Protein 6VXN (pdb70)

Structure (mmCIF, N/CA/C/O backbone):
data_6VXN
#
_entry.id   6VXN
#
_cell.length_a   1.00
_cell.length_b   1.00
_cell.length_c   1.00
_cell.angle_alpha   90.00
_cell.angle_beta   90.00
_cell.angle_gamma   90.00
#
_symmetry.space_group_name_H-M   'P 1'
#
loop_
_entity.id
_entity.type
_entity.pdbx_description
1 polymer 'Mechanosensitive ion channel protein 1, mitochondrial'
2 non-polymer DODECANE
#
loop_
_atom_site.group_PDB
_atom_site.id
_atom_site.type_symbol
_atom_site.label_atom_id
_atom_site.label_alt_id
_atom_site.label_comp_id
_atom_site.label_asym_id
_atom_site.label_entity_id
_atom_site.label_seq_id
_atom_site.pdbx_PDB_ins_code
_atom_site.Cartn_x
_atom_site.Cartn_y
_atom_site.Cartn_z
_atom_site.occupancy
_atom_site.B_iso_or_equiv
_atom_site.auth_seq_id
_atom_site.auth_comp_id
_atom_site.auth_asym_id
_atom_site.auth_atom_id
_atom_site.pdbx_PDB_model_num
ATOM 1 N N . SER A 1 126 ? 137.017 188.792 142.476 1.00 198.03 204 SER A N 1
ATOM 2 C CA . SER A 1 126 ? 135.905 188.027 141.932 1.00 198.03 204 SER A CA 1
ATOM 3 C C . SER A 1 126 ? 135.970 187.985 140.408 1.00 198.03 204 SER A C 1
ATOM 4 O O . SER A 1 126 ? 136.378 186.983 139.831 1.00 198.03 204 SER A O 1
ATOM 7 N N . PHE A 1 127 ? 135.567 189.079 139.758 1.00 199.16 205 PHE A N 1
ATOM 8 C CA . PHE A 1 127 ? 135.657 189.159 138.304 1.00 199.16 205 PHE A CA 1
ATOM 9 C C . PHE A 1 127 ? 137.100 189.330 137.845 1.00 199.16 205 PHE A C 1
ATOM 10 O O . PHE A 1 127 ? 137.451 188.896 136.734 1.00 199.16 205 PHE A O 1
ATOM 18 N N . TRP A 1 128 ? 137.931 189.946 138.700 1.00 200.61 206 TRP A N 1
ATOM 19 C CA . TRP A 1 128 ? 139.331 190.228 138.382 1.00 200.61 206 TRP A CA 1
ATOM 20 C C . TRP A 1 128 ? 140.095 188.950 138.068 1.00 200.61 206 TRP A C 1
ATOM 21 O O . TRP A 1 128 ? 140.599 188.776 136.956 1.00 200.61 206 TRP A O 1
ATOM 32 N N . GLY A 1 129 ? 140.165 188.032 139.035 1.00 200.81 207 GLY A N 1
ATOM 33 C CA . GLY A 1 129 ? 140.919 186.806 138.831 1.00 200.81 207 GLY A CA 1
ATOM 34 C C . GLY A 1 129 ? 140.262 185.866 137.839 1.00 200.81 207 GLY A C 1
ATOM 35 O O . GLY A 1 129 ? 140.952 185.143 137.112 1.00 200.81 207 GLY A O 1
ATOM 36 N N . ALA A 1 130 ? 138.926 185.895 137.770 1.00 198.99 208 ALA A N 1
ATOM 37 C CA . ALA A 1 130 ? 138.188 185.067 136.825 1.00 198.99 208 ALA A CA 1
ATOM 38 C C . ALA A 1 130 ? 138.454 185.455 135.383 1.00 198.99 208 ALA A C 1
ATOM 39 O O . ALA A 1 130 ? 138.362 184.598 134.498 1.00 198.99 208 ALA A O 1
ATOM 41 N N . LEU A 1 131 ? 138.781 186.718 135.120 1.00 201.05 209 LEU A N 1
ATOM 42 C CA . LEU A 1 131 ? 139.253 187.027 133.776 1.00 201.05 209 LEU A CA 1
ATOM 43 C C . LEU A 1 131 ? 140.777 186.952 133.689 1.00 201.05 209 LEU A C 1
ATOM 44 O O . LEU A 1 131 ? 141.331 186.758 132.605 1.00 201.05 209 LEU A O 1
ATOM 49 N N . GLU A 1 132 ? 141.464 187.086 134.826 1.00 202.04 210 GLU A N 1
ATOM 50 C CA . GLU A 1 132 ? 142.914 187.233 134.807 1.00 202.04 210 GLU A CA 1
ATOM 51 C C . GLU A 1 132 ? 143.625 185.914 134.570 1.00 202.04 210 GLU A C 1
ATOM 52 O O . GLU A 1 132 ? 144.499 185.832 133.702 1.00 202.04 210 GLU A O 1
ATOM 58 N N . ASP A 1 133 ? 143.279 184.877 135.340 1.00 201.46 211 ASP A N 1
ATOM 59 C CA . ASP A 1 133 ? 144.072 183.648 135.302 1.00 201.46 211 ASP A CA 1
ATOM 60 C C . ASP A 1 133 ? 143.934 182.852 133.999 1.00 201.46 211 ASP A C 1
ATOM 61 O O . ASP A 1 133 ? 144.969 182.393 133.478 1.00 201.46 211 ASP A O 1
ATOM 66 N N . PRO A 1 134 ? 142.735 182.662 133.398 1.00 200.06 212 PRO A N 1
ATOM 67 C CA . PRO A 1 134 ? 142.727 181.949 132.109 1.00 200.06 212 PRO A CA 1
ATOM 68 C C . PRO A 1 134 ? 143.323 182.748 130.968 1.00 200.06 212 PRO A C 1
ATOM 69 O O . PRO A 1 134 ? 143.882 182.149 130.045 1.00 200.06 212 PRO A O 1
ATOM 73 N N . ALA A 1 135 ? 143.251 184.079 131.012 1.00 201.43 213 ALA A N 1
ATOM 74 C CA . ALA A 1 135 ? 143.850 184.883 129.951 1.00 201.43 213 ALA A CA 1
ATOM 75 C C . ALA A 1 135 ? 145.370 184.807 129.989 1.00 201.43 213 ALA A C 1
ATOM 76 O O . ALA A 1 135 ? 146.019 184.631 128.946 1.00 201.43 213 ALA A O 1
ATOM 78 N N . ARG A 1 136 ? 145.957 184.927 131.183 1.00 200.61 214 ARG A N 1
ATOM 79 C CA . ARG A 1 136 ? 147.406 184.821 131.289 1.00 200.61 214 ARG A CA 1
ATOM 80 C C . ARG A 1 136 ? 147.867 183.396 131.014 1.00 200.61 214 ARG A C 1
ATOM 81 O O . ARG A 1 136 ? 148.930 183.189 130.411 1.00 200.61 214 ARG A O 1
ATOM 89 N N . TYR A 1 137 ? 147.034 182.407 131.351 1.00 200.43 215 TYR A N 1
ATOM 90 C CA . TYR A 1 137 ? 147.364 181.029 131.020 1.00 200.43 215 TYR A CA 1
ATOM 91 C C . TYR A 1 137 ? 147.313 180.796 129.518 1.00 200.43 215 TYR A C 1
ATOM 92 O O . TYR A 1 137 ? 148.158 180.083 128.964 1.00 200.43 215 TYR A O 1
ATOM 101 N N . LEU A 1 138 ? 146.369 181.442 128.830 1.00 202.30 216 LEU A N 1
ATOM 102 C CA . LEU A 1 138 ? 146.248 181.224 127.397 1.00 202.30 216 LEU A CA 1
ATOM 103 C C . LEU A 1 138 ? 147.360 181.933 126.639 1.00 202.30 216 LEU A C 1
ATOM 104 O O . LEU A 1 138 ? 147.850 181.408 125.631 1.00 202.30 216 LEU A O 1
ATOM 109 N N . VAL A 1 139 ? 147.805 183.103 127.116 1.00 203.37 217 VAL A N 1
ATOM 110 C CA . VAL A 1 139 ? 148.890 183.766 126.396 1.00 203.37 217 VAL A CA 1
ATOM 111 C C . VAL A 1 139 ? 150.211 183.071 126.688 1.00 203.37 217 VAL A C 1
ATOM 112 O O . VAL A 1 139 ? 151.088 183.001 125.820 1.00 203.37 217 VAL A O 1
ATOM 116 N N . THR A 1 140 ? 150.342 182.479 127.881 1.00 205.13 218 THR A N 1
ATOM 117 C CA . THR A 1 140 ? 151.483 181.615 128.170 1.00 205.13 218 THR A CA 1
ATOM 118 C C . THR A 1 140 ? 151.487 180.392 127.256 1.00 205.13 218 THR A C 1
ATOM 119 O O . THR A 1 140 ? 152.532 180.014 126.707 1.00 205.13 218 THR A O 1
ATOM 123 N N . PHE A 1 141 ? 150.303 179.822 127.008 1.00 206.55 219 PHE A N 1
ATOM 124 C CA . PHE A 1 141 ? 150.200 178.649 126.144 1.00 206.55 219 PHE A CA 1
ATOM 125 C C . PHE A 1 141 ? 150.533 178.968 124.689 1.00 206.55 219 PHE A C 1
ATOM 126 O O . PHE A 1 141 ? 151.254 178.202 124.039 1.00 206.55 219 PHE A O 1
ATOM 134 N N . ILE A 1 142 ? 150.027 180.083 124.153 1.00 206.77 220 ILE A N 1
ATOM 135 C CA . ILE A 1 142 ? 150.309 180.367 122.746 1.00 206.77 220 ILE A CA 1
ATOM 136 C C . ILE A 1 142 ? 151.740 180.866 122.576 1.00 206.77 220 ILE A C 1
ATOM 137 O O . ILE A 1 142 ? 152.356 180.674 121.520 1.00 206.77 220 ILE A O 1
ATOM 142 N N . ALA A 1 143 ? 152.304 181.494 123.615 1.00 208.21 221 ALA A N 1
ATOM 143 C CA . ALA A 1 143 ? 153.714 181.864 123.565 1.00 208.21 221 ALA A CA 1
ATOM 144 C C . ALA A 1 143 ? 154.607 180.631 123.611 1.00 208.21 221 ALA A C 1
ATOM 145 O O . ALA A 1 143 ? 155.702 180.629 123.038 1.00 208.21 221 ALA A O 1
ATOM 147 N N . PHE A 1 144 ? 154.156 179.573 124.287 1.00 208.59 222 PHE A N 1
ATOM 148 C CA . PHE A 1 144 ? 154.862 178.299 124.208 1.00 208.59 222 PHE A CA 1
ATOM 149 C C . PHE A 1 144 ? 154.698 177.675 122.828 1.00 208.59 222 PHE A C 1
ATOM 150 O O . PHE A 1 144 ? 155.638 177.088 122.281 1.00 208.59 222 PHE A O 1
ATOM 158 N N . ALA A 1 145 ? 153.501 177.790 122.252 1.00 208.67 223 ALA A N 1
ATOM 159 C CA . ALA A 1 145 ? 153.235 177.150 120.968 1.00 208.67 223 ALA A CA 1
ATOM 160 C C . ALA A 1 145 ? 153.971 177.835 119.823 1.00 208.67 223 ALA A C 1
ATOM 161 O O . ALA A 1 145 ? 154.257 177.192 118.806 1.00 208.67 223 ALA A O 1
ATOM 163 N N . GLN A 1 146 ? 154.282 179.126 119.969 1.00 208.60 224 GLN A N 1
ATOM 164 C CA . GLN A 1 146 ? 155.031 179.835 118.935 1.00 208.60 224 GLN A CA 1
ATOM 165 C C . GLN A 1 146 ? 156.445 179.284 118.803 1.00 208.60 224 GLN A C 1
ATOM 166 O O . GLN A 1 146 ? 156.930 179.049 117.690 1.00 208.60 224 GLN A O 1
ATOM 172 N N . ILE A 1 147 ? 157.122 179.052 119.934 1.00 210.12 225 ILE A N 1
ATOM 173 C CA . ILE A 1 147 ? 158.437 178.423 119.894 1.00 210.12 225 ILE A CA 1
ATOM 174 C C . ILE A 1 147 ? 158.338 176.917 119.695 1.00 210.12 225 ILE A C 1
ATOM 175 O O . ILE A 1 147 ? 159.339 176.280 119.342 1.00 210.12 225 ILE A O 1
ATOM 180 N N . ALA A 1 148 ? 157.169 176.322 119.927 1.00 209.50 226 ALA A N 1
ATOM 181 C CA . ALA A 1 148 ? 156.947 174.955 119.482 1.00 209.50 226 ALA A CA 1
ATOM 182 C C . ALA A 1 148 ? 156.878 174.853 117.967 1.00 209.50 226 ALA A C 1
ATOM 183 O O . ALA A 1 148 ? 157.277 173.826 117.407 1.00 209.50 226 ALA A O 1
ATOM 185 N N . ALA A 1 149 ? 156.392 175.896 117.295 1.00 212.37 227 ALA A N 1
ATOM 186 C CA . ALA A 1 149 ? 156.380 175.948 115.840 1.00 212.37 227 ALA A CA 1
ATOM 187 C C . ALA A 1 149 ? 157.736 176.288 115.245 1.00 212.37 227 ALA A C 1
ATOM 188 O O . ALA A 1 149 ? 157.893 176.224 114.022 1.00 212.37 227 ALA A O 1
ATOM 190 N N . MET A 1 150 ? 158.709 176.662 116.077 1.00 213.64 228 MET A N 1
ATOM 191 C CA . MET A 1 150 ? 160.061 176.920 115.593 1.00 213.64 228 MET A CA 1
ATOM 192 C C . MET A 1 150 ? 160.751 175.622 115.191 1.00 213.64 228 MET A C 1
ATOM 193 O O . MET A 1 150 ? 161.396 175.543 114.139 1.00 213.64 228 MET A O 1
ATOM 198 N N . VAL A 1 151 ? 160.623 174.594 116.021 1.00 209.66 229 VAL A N 1
ATOM 199 C CA . VAL A 1 151 ? 161.249 173.305 115.762 1.00 209.66 229 VAL A CA 1
ATOM 200 C C . VAL A 1 151 ? 160.233 172.325 115.197 1.00 209.66 229 VAL A C 1
ATOM 201 O O . VAL A 1 151 ? 159.830 172.433 114.039 1.00 209.66 229 VAL A O 1
ATOM 205 N N . ALA A 1 158 ? 154.979 169.468 113.247 1.00 201.00 236 ALA A N 1
ATOM 206 C CA . ALA A 1 158 ? 153.553 169.689 113.466 1.00 201.00 236 ALA A CA 1
ATOM 207 C C . ALA A 1 158 ? 153.166 171.122 113.126 1.00 201.00 236 ALA A C 1
ATOM 208 O O . ALA A 1 158 ? 153.266 172.017 113.964 1.00 201.00 236 ALA A O 1
ATOM 210 N N . GLN A 1 159 ? 152.728 171.333 111.886 1.00 200.76 237 GLN A N 1
ATOM 211 C CA . GLN A 1 159 ? 152.326 172.656 111.416 1.00 200.76 237 GLN A CA 1
ATOM 212 C C . GLN A 1 159 ? 150.803 172.736 111.456 1.00 200.76 237 GLN A C 1
ATOM 213 O O . GLN A 1 159 ? 150.117 172.674 110.437 1.00 200.76 237 GLN A O 1
ATOM 219 N N . TYR A 1 160 ? 150.273 172.879 112.668 1.00 202.05 238 TYR A N 1
ATOM 220 C CA . TYR A 1 160 ? 148.836 172.973 112.904 1.00 202.05 238 TYR A CA 1
ATOM 221 C C . TYR A 1 160 ? 148.544 174.195 113.770 1.00 202.05 238 TYR A C 1
ATOM 222 O O . TYR A 1 160 ? 147.799 174.119 114.743 1.00 202.05 238 TYR A O 1
ATOM 231 N N . PHE A 1 161 ? 149.133 175.334 113.399 1.00 201.86 239 PHE A N 1
ATOM 232 C CA . PHE A 1 161 ? 149.188 176.483 114.299 1.00 201.86 239 PHE A CA 1
ATOM 233 C C . PHE A 1 161 ? 147.818 177.111 114.512 1.00 201.86 239 PHE A C 1
ATOM 234 O O . PHE A 1 161 ? 147.315 177.127 115.643 1.00 201.86 239 PHE A O 1
ATOM 242 N N . SER A 1 162 ? 147.193 177.592 113.431 1.00 200.49 240 SER A N 1
ATOM 243 C CA . SER A 1 162 ? 145.914 178.301 113.522 1.00 200.49 240 SER A CA 1
ATOM 244 C C . SER A 1 162 ? 144.763 177.502 114.146 1.00 200.49 240 SER A C 1
ATOM 245 O O . SER A 1 162 ? 144.018 178.093 114.951 1.00 200.49 240 SER A O 1
ATOM 248 N N . PRO A 1 163 ? 144.555 176.195 113.862 1.00 199.76 241 PRO A N 1
ATOM 249 C CA . PRO A 1 163 ? 143.498 175.485 114.607 1.00 199.76 241 PRO A CA 1
ATOM 250 C C . PRO A 1 163 ? 143.779 175.330 116.090 1.00 199.76 241 PRO A C 1
ATOM 251 O O . PRO A 1 163 ? 142.844 175.415 116.896 1.00 199.76 241 PRO A O 1
ATOM 255 N N . THR A 1 164 ? 145.040 175.132 116.479 1.00 200.77 242 THR A N 1
ATOM 256 C CA . THR A 1 164 ? 145.341 175.012 117.901 1.00 200.77 242 THR A CA 1
ATOM 257 C C . THR A 1 164 ? 145.196 176.342 118.626 1.00 200.77 242 THR A C 1
ATOM 258 O O . THR A 1 164 ? 144.734 176.367 119.769 1.00 200.77 242 THR A O 1
ATOM 262 N N . VAL A 1 165 ? 145.554 177.459 117.988 1.00 199.63 243 VAL A N 1
ATOM 263 C CA . VAL A 1 165 ? 145.349 178.730 118.678 1.00 199.63 243 VAL A CA 1
ATOM 264 C C . VAL A 1 165 ? 143.868 179.098 118.720 1.00 199.63 243 VAL A C 1
ATOM 265 O O . VAL A 1 165 ? 143.408 179.697 119.700 1.00 199.63 243 VAL A O 1
ATOM 269 N N . LYS A 1 166 ? 143.077 178.676 117.724 1.00 199.15 244 LYS A N 1
ATOM 270 C CA . LYS A 1 166 ? 141.644 178.949 117.802 1.00 199.15 244 LYS A CA 1
ATOM 271 C C . LYS A 1 166 ? 140.976 178.091 118.873 1.00 199.15 244 LYS A C 1
ATOM 272 O O . LYS A 1 166 ? 140.130 178.586 119.637 1.00 199.15 244 LYS A O 1
ATOM 278 N N . GLY A 1 167 ? 141.383 176.821 118.976 1.00 199.82 245 GLY A N 1
ATOM 279 C CA . GLY A 1 167 ? 140.878 175.968 120.038 1.00 199.82 245 GLY A CA 1
ATOM 280 C C . GLY A 1 167 ? 141.306 176.425 121.420 1.00 199.82 245 GLY A C 1
ATOM 281 O O . GLY A 1 167 ? 140.521 176.375 122.370 1.00 199.82 245 GLY A O 1
ATOM 282 N N . ALA A 1 168 ? 142.543 176.912 121.543 1.00 199.23 246 ALA A N 1
ATOM 283 C CA . ALA A 1 168 ? 143.013 177.418 122.825 1.00 199.23 246 ALA A CA 1
ATOM 284 C C . ALA A 1 168 ? 142.283 178.692 123.216 1.00 199.23 246 ALA A C 1
ATOM 285 O O . ALA A 1 168 ? 141.986 178.902 124.399 1.00 199.23 246 ALA A O 1
ATOM 287 N N . VAL A 1 169 ? 141.957 179.534 122.230 1.00 197.84 247 VAL A N 1
ATOM 288 C CA . VAL A 1 169 ? 141.214 180.759 122.503 1.00 197.84 247 VAL A CA 1
ATOM 289 C C . VAL A 1 169 ? 139.818 180.432 123.014 1.00 197.84 247 VAL A C 1
ATOM 290 O O . VAL A 1 169 ? 139.384 180.966 124.046 1.00 197.84 247 VAL A O 1
ATOM 294 N N . ILE A 1 170 ? 139.118 179.504 122.351 1.00 197.52 248 ILE A N 1
ATOM 295 C CA . ILE A 1 170 ? 137.745 179.227 122.771 1.00 197.52 248 ILE A CA 1
ATOM 296 C C . ILE A 1 170 ? 137.730 178.447 124.083 1.00 197.52 248 ILE A C 1
ATOM 297 O O . ILE A 1 170 ? 136.809 178.587 124.894 1.00 197.52 248 ILE A O 1
ATOM 302 N N . LEU A 1 171 ? 138.765 177.642 124.333 1.00 197.55 249 LEU A N 1
ATOM 303 C CA . LEU A 1 171 ? 138.780 176.867 125.566 1.00 197.55 249 LEU A CA 1
ATOM 304 C C . LEU A 1 171 ? 139.130 177.758 126.757 1.00 197.55 249 LEU A C 1
ATOM 305 O O . LEU A 1 171 ? 138.602 177.565 127.861 1.00 197.55 249 LEU A O 1
ATOM 310 N N . SER A 1 172 ? 139.986 178.762 126.548 1.00 197.69 250 SER A N 1
ATOM 311 C CA . SER A 1 172 ? 140.209 179.761 127.586 1.00 197.69 250 SER A CA 1
ATOM 312 C C . SER A 1 172 ? 138.953 180.585 127.828 1.00 197.69 250 SER A C 1
ATOM 313 O O . SER A 1 172 ? 138.651 180.955 128.970 1.00 197.69 250 SER A O 1
ATOM 316 N N . LEU A 1 173 ? 138.197 180.858 126.761 1.00 196.86 251 LEU A N 1
ATOM 317 C CA . LEU A 1 173 ? 136.934 181.576 126.895 1.00 196.86 251 LEU A CA 1
ATOM 318 C C . LEU A 1 173 ? 135.928 180.769 127.706 1.00 196.86 251 LEU A C 1
ATOM 319 O O . LEU A 1 173 ? 135.210 181.323 128.547 1.00 196.86 251 LEU A O 1
ATOM 324 N N . VAL A 1 174 ? 135.903 179.451 127.511 1.00 194.97 252 VAL A N 1
ATOM 325 C CA . VAL A 1 174 ? 134.937 178.635 128.237 1.00 194.97 252 VAL A CA 1
ATOM 326 C C . VAL A 1 174 ? 135.388 178.429 129.682 1.00 194.97 252 VAL A C 1
ATOM 327 O O . VAL A 1 174 ? 134.555 178.305 130.587 1.00 194.97 252 VAL A O 1
ATOM 331 N N . TRP A 1 175 ? 136.703 178.475 129.937 1.00 194.35 253 TRP A N 1
ATOM 332 C CA . TRP A 1 175 ? 137.190 178.406 131.315 1.00 194.35 253 TRP A CA 1
ATOM 333 C C . TRP A 1 175 ? 136.852 179.685 132.071 1.00 194.35 253 TRP A C 1
ATOM 334 O O . TRP A 1 175 ? 136.441 179.641 133.243 1.00 194.35 253 TRP A O 1
ATOM 345 N N . PHE A 1 176 ? 136.978 180.829 131.393 1.00 196.54 254 PHE A N 1
ATOM 346 C CA . PHE A 1 176 ? 136.570 182.103 131.974 1.00 196.54 254 PHE A CA 1
ATOM 347 C C . PHE A 1 176 ? 135.074 182.134 132.251 1.00 196.54 254 PHE A C 1
ATOM 348 O O . PHE A 1 176 ? 134.647 182.629 133.300 1.00 196.54 254 PHE A O 1
ATOM 356 N N . LEU A 1 177 ? 134.264 181.626 131.318 1.00 194.15 255 LEU A N 1
ATOM 357 C CA . LEU A 1 177 ? 132.820 181.630 131.528 1.00 194.15 255 LEU A CA 1
ATOM 358 C C . LEU A 1 177 ? 132.414 180.690 132.652 1.00 194.15 255 LEU A C 1
ATOM 359 O O . LEU A 1 177 ? 131.477 180.985 133.399 1.00 194.15 255 LEU A O 1
ATOM 364 N N . TYR A 1 178 ? 133.124 179.569 132.805 1.00 192.59 256 TYR A N 1
ATOM 365 C CA . TYR A 1 178 ? 132.844 178.660 133.910 1.00 192.59 256 TYR A CA 1
ATOM 366 C C . TYR A 1 178 ? 133.152 179.307 135.255 1.00 192.59 256 TYR A C 1
ATOM 367 O O . TYR A 1 178 ? 132.357 179.196 136.201 1.00 192.59 256 TYR A O 1
ATOM 376 N N . ARG A 1 179 ? 134.289 180.004 135.351 1.00 194.45 257 ARG A N 1
ATOM 377 C CA . ARG A 1 179 ? 134.641 180.682 136.599 1.00 194.45 257 ARG A CA 1
ATOM 378 C C . ARG A 1 179 ? 133.675 181.824 136.904 1.00 194.45 257 ARG A C 1
ATOM 379 O O . ARG A 1 179 ? 133.274 182.028 138.060 1.00 194.45 257 ARG A O 1
ATOM 387 N N . TRP A 1 180 ? 133.264 182.561 135.868 1.00 194.97 258 TRP A N 1
ATOM 388 C CA . TRP A 1 180 ? 132.287 183.629 136.053 1.00 194.97 258 TRP A CA 1
ATOM 389 C C . TRP A 1 180 ? 130.941 183.075 136.492 1.00 194.97 258 TRP A C 1
ATOM 390 O O . TRP A 1 180 ? 130.254 183.675 137.327 1.00 194.97 258 TRP A O 1
ATOM 401 N N . LYS A 1 181 ? 130.571 181.905 135.977 1.00 194.25 259 LYS A N 1
ATOM 402 C CA . LYS A 1 181 ? 129.272 181.336 136.302 1.00 194.25 259 LYS A CA 1
ATOM 403 C C . LYS A 1 181 ? 129.235 180.822 137.732 1.00 194.25 259 LYS A C 1
ATOM 404 O O . LYS A 1 181 ? 128.247 181.036 138.443 1.00 194.25 259 LYS A O 1
ATOM 410 N N . THR A 1 182 ? 130.307 180.163 138.189 1.00 195.88 260 THR A N 1
ATOM 411 C CA . THR A 1 182 ? 130.298 179.726 139.586 1.00 195.88 260 THR A CA 1
ATOM 412 C C . THR A 1 182 ? 130.397 180.919 140.535 1.00 195.88 260 THR A C 1
ATOM 413 O O . THR A 1 182 ? 129.830 180.887 141.635 1.00 195.88 260 THR A O 1
ATOM 417 N N . ASN A 1 183 ? 131.037 182.011 140.099 1.00 196.06 261 ASN A N 1
ATOM 418 C CA . ASN A 1 183 ? 131.069 183.212 140.931 1.00 196.06 261 ASN A CA 1
ATOM 419 C C . ASN A 1 183 ? 129.692 183.867 141.044 1.00 196.06 261 ASN A C 1
ATOM 420 O O . ASN A 1 183 ? 129.311 184.351 142.118 1.00 196.06 261 ASN A O 1
ATOM 425 N N . VAL A 1 184 ? 128.921 183.892 139.957 1.00 196.02 262 VAL A N 1
ATOM 426 C CA . VAL A 1 184 ? 127.623 184.560 140.041 1.00 196.02 262 VAL A CA 1
ATOM 427 C C . VAL A 1 184 ? 126.576 183.643 140.665 1.00 196.02 262 VAL A C 1
ATOM 428 O O . VAL A 1 184 ? 125.537 184.112 141.142 1.00 196.02 262 VAL A O 1
ATOM 432 N N . ILE A 1 185 ? 126.818 182.332 140.687 1.00 195.29 263 ILE A N 1
ATOM 433 C CA . ILE A 1 185 ? 125.889 181.488 141.437 1.00 195.29 263 ILE A CA 1
ATOM 434 C C . ILE A 1 185 ? 126.235 181.504 142.919 1.00 195.29 263 ILE A C 1
ATOM 435 O O . ILE A 1 185 ? 125.345 181.345 143.761 1.00 195.29 263 ILE A O 1
ATOM 440 N N . THR A 1 186 ? 127.507 181.691 143.275 1.00 196.30 264 THR A N 1
ATOM 441 C CA . THR A 1 186 ? 127.779 181.814 144.701 1.00 196.30 264 THR A CA 1
ATOM 442 C C . THR A 1 186 ? 127.502 183.219 145.218 1.00 196.30 264 THR A C 1
ATOM 443 O O . THR A 1 186 ? 127.411 183.419 146.431 1.00 196.30 264 THR A O 1
ATOM 447 N N . ARG A 1 187 ? 127.225 184.132 144.282 1.00 197.24 265 ARG A N 1
ATOM 448 C CA . ARG A 1 187 ? 126.826 185.522 144.622 1.00 197.24 265 ARG A CA 1
ATOM 449 C C . ARG A 1 187 ? 125.326 185.495 144.947 1.00 197.24 265 ARG A C 1
ATOM 450 O O . ARG A 1 187 ? 124.918 186.167 145.915 1.00 197.24 265 ARG A O 1
ATOM 458 N N . MET A 1 188 ? 124.553 184.708 144.185 1.00 196.41 266 MET A N 1
ATOM 459 C CA . MET A 1 188 ? 123.115 184.578 144.394 1.00 196.41 266 MET A CA 1
ATOM 460 C C . MET A 1 188 ? 122.789 183.667 145.567 1.00 196.41 266 MET A C 1
ATOM 461 O O . MET A 1 188 ? 121.706 183.783 146.149 1.00 196.41 266 MET A O 1
ATOM 466 N N . LEU A 1 189 ? 123.701 182.769 145.928 1.00 193.83 267 LEU A N 1
ATOM 467 C CA . LEU A 1 189 ? 123.565 181.957 147.126 1.00 193.83 267 LEU A CA 1
ATOM 468 C C . LEU A 1 189 ? 123.978 182.711 148.382 1.00 193.83 267 LEU A C 1
ATOM 469 O O . LEU A 1 189 ? 123.829 182.186 149.488 1.00 193.83 267 LEU A O 1
ATOM 474 N N . SER A 1 190 ? 124.485 183.932 148.232 1.00 197.69 268 SER A N 1
ATOM 475 C CA . SER A 1 190 ? 124.763 184.834 149.342 1.00 197.69 268 SER A CA 1
ATOM 476 C C . SER A 1 190 ? 123.659 185.878 149.478 1.00 197.69 268 SER A C 1
ATOM 477 O O . SER A 1 190 ? 123.912 187.034 149.818 1.00 197.69 268 SER A O 1
ATOM 480 N N . ALA A 1 191 ? 122.425 185.481 149.191 1.00 196.73 269 ALA A N 1
ATOM 481 C CA . ALA A 1 191 ? 121.285 186.382 149.270 1.00 196.73 269 ALA A CA 1
ATOM 482 C C . ALA A 1 191 ? 120.012 185.612 149.603 1.00 196.73 269 ALA A C 1
ATOM 483 O O . ALA A 1 191 ? 119.950 184.903 150.606 1.00 196.73 269 ALA A O 1
ATOM 485 N N . ASP A 1 198 ? 112.826 176.596 145.503 1.00 178.16 276 ASP A N 1
ATOM 486 C CA . ASP A 1 198 ? 113.625 177.335 144.534 1.00 178.16 276 ASP A CA 1
ATOM 487 C C . ASP A 1 198 ? 115.088 177.368 144.959 1.00 178.16 276 ASP A C 1
ATOM 488 O O . ASP A 1 198 ? 115.783 178.359 144.745 1.00 178.16 276 ASP A O 1
ATOM 493 N N . ARG A 1 199 ? 115.531 176.262 145.565 1.00 180.74 277 ARG A N 1
ATOM 494 C CA . ARG A 1 199 ? 116.930 176.123 146.049 1.00 180.74 277 ARG A CA 1
ATOM 495 C C . ARG A 1 199 ? 117.596 174.940 145.336 1.00 180.74 277 ARG A C 1
ATOM 496 O O . ARG A 1 199 ? 118.684 175.141 144.761 1.00 180.74 277 ARG A O 1
ATOM 504 N N . GLU A 1 200 ? 116.956 173.764 145.354 1.00 179.04 278 GLU A N 1
ATOM 505 C CA . GLU A 1 200 ? 117.532 172.590 144.712 1.00 179.04 278 GLU A CA 1
ATOM 506 C C . GLU A 1 200 ? 117.505 172.731 143.198 1.00 179.04 278 GLU A C 1
ATOM 507 O O . GLU A 1 200 ? 118.372 172.177 142.504 1.00 179.04 278 GLU A O 1
ATOM 513 N N . LYS A 1 201 ? 116.519 173.472 142.681 1.00 179.40 279 LYS A N 1
ATOM 514 C CA . LYS A 1 201 ? 116.446 173.745 141.252 1.00 179.40 279 LYS A CA 1
ATOM 515 C C . LYS A 1 201 ? 117.639 174.569 140.793 1.00 179.40 279 LYS A C 1
ATOM 516 O O . LYS A 1 201 ? 118.163 174.348 139.699 1.00 179.40 279 LYS A O 1
ATOM 522 N N . VAL A 1 202 ? 118.104 175.490 141.643 1.00 179.01 280 VAL A N 1
ATOM 523 C CA . VAL A 1 202 ? 119.295 176.284 141.354 1.00 179.01 280 VAL A CA 1
ATOM 524 C C . VAL A 1 202 ? 120.518 175.389 141.218 1.00 179.01 280 VAL A C 1
ATOM 525 O O . VAL A 1 202 ? 121.305 175.531 140.273 1.00 179.01 280 VAL A O 1
ATOM 529 N N . LEU A 1 203 ? 120.661 174.419 142.124 1.00 177.48 281 LEU A N 1
ATOM 530 C CA . LEU A 1 203 ? 121.842 173.563 142.118 1.00 177.48 281 LEU A CA 1
ATOM 531 C C . LEU A 1 203 ? 121.838 172.611 140.930 1.00 177.48 281 LEU A C 1
ATOM 532 O O . LEU A 1 203 ? 122.858 172.479 140.238 1.00 177.48 281 LEU A O 1
ATOM 537 N N . THR A 1 204 ? 120.699 171.969 140.646 1.00 176.16 282 THR A N 1
ATOM 538 C CA . THR A 1 204 ? 120.672 171.090 139.479 1.00 176.16 282 THR A CA 1
ATOM 539 C C . THR A 1 204 ? 120.781 171.890 138.187 1.00 176.16 282 THR A C 1
ATOM 540 O O . THR A 1 204 ? 121.416 171.430 137.230 1.00 176.16 282 THR A O 1
ATOM 544 N N . LEU A 1 205 ? 120.294 173.138 138.191 1.00 179.10 283 LEU A N 1
ATOM 545 C CA . LEU A 1 205 ? 120.326 173.958 136.993 1.00 179.10 283 LEU A CA 1
ATOM 546 C C . LEU A 1 205 ? 121.738 174.406 136.666 1.00 179.10 283 LEU A C 1
ATOM 547 O O . LEU A 1 205 ? 122.182 174.274 135.523 1.00 179.10 283 LEU A O 1
ATOM 552 N N . ASP A 1 206 ? 122.480 174.914 137.650 1.00 180.08 284 ASP A N 1
ATOM 553 C CA . ASP A 1 206 ? 123.816 175.386 137.308 1.00 180.08 284 ASP A CA 1
ATOM 554 C C . ASP A 1 206 ? 124.803 174.225 137.188 1.00 180.08 284 ASP A C 1
ATOM 555 O O . ASP A 1 206 ? 125.829 174.353 136.515 1.00 180.08 284 ASP A O 1
ATOM 560 N N . LYS A 1 207 ? 124.466 173.051 137.742 1.00 170.31 285 LYS A N 1
ATOM 561 C CA . LYS A 1 207 ? 125.295 171.883 137.450 1.00 170.31 285 LYS A CA 1
ATOM 562 C C . LYS A 1 207 ? 125.122 171.409 136.008 1.00 170.31 285 LYS A C 1
ATOM 563 O O . LYS A 1 207 ? 126.120 171.149 135.312 1.00 170.31 285 LYS A O 1
ATOM 569 N N . VAL A 1 208 ? 123.874 171.307 135.527 1.00 178.43 286 VAL A N 1
ATOM 570 C CA . VAL A 1 208 ? 123.705 170.876 134.140 1.00 178.43 286 VAL A CA 1
ATOM 571 C C . VAL A 1 208 ? 124.135 171.984 133.188 1.00 178.43 286 VAL A C 1
ATOM 572 O O . VAL A 1 208 ? 124.587 171.706 132.075 1.00 178.43 286 VAL A O 1
ATOM 576 N N . SER A 1 209 ? 124.073 173.244 133.624 1.00 184.57 287 SER A N 1
ATOM 577 C CA . SER A 1 209 ? 124.604 174.344 132.837 1.00 184.57 287 SER A CA 1
ATOM 578 C C . SER A 1 209 ? 126.121 174.333 132.762 1.00 184.57 287 SER A C 1
ATOM 579 O O . SER A 1 209 ? 126.667 174.674 131.713 1.00 184.57 287 SER A O 1
ATOM 582 N N . SER A 1 210 ? 126.803 173.937 133.839 1.00 187.02 288 SER A N 1
ATOM 583 C CA . SER A 1 210 ? 128.251 173.773 133.795 1.00 187.02 288 SER A CA 1
ATOM 584 C C . SER A 1 210 ? 128.647 172.667 132.828 1.00 187.02 288 SER A C 1
ATOM 585 O O . SER A 1 210 ? 129.550 172.848 131.997 1.00 187.02 288 SER A O 1
ATOM 588 N N . VAL A 1 211 ? 127.961 171.523 132.899 1.00 186.91 289 VAL A N 1
ATOM 589 C CA . VAL A 1 211 ? 128.336 170.430 132.002 1.00 186.91 289 VAL A CA 1
ATOM 590 C C . VAL A 1 211 ? 127.925 170.733 130.556 1.00 186.91 289 VAL A C 1
ATOM 591 O O . VAL A 1 211 ? 128.624 170.339 129.614 1.00 186.91 289 VAL A O 1
ATOM 595 N N . GLY A 1 212 ? 126.871 171.528 130.350 1.00 192.51 290 GLY A N 1
ATOM 596 C CA . GLY A 1 212 ? 126.492 171.889 128.996 1.00 192.51 290 GLY A CA 1
ATOM 597 C C . GLY A 1 212 ? 127.396 172.954 128.412 1.00 192.51 290 GLY A C 1
ATOM 598 O O . GLY A 1 212 ? 127.655 172.967 127.208 1.00 192.51 290 GLY A O 1
ATOM 599 N N . LEU A 1 213 ? 127.900 173.849 129.258 1.00 192.60 291 LEU A N 1
ATOM 600 C CA . LEU A 1 213 ? 128.849 174.847 128.794 1.00 192.60 291 LEU A CA 1
ATOM 601 C C . LEU A 1 213 ? 130.180 174.198 128.447 1.00 192.60 291 LEU A C 1
ATOM 602 O O . LEU A 1 213 ? 130.817 174.569 127.454 1.00 192.60 291 LEU A O 1
ATOM 607 N N . PHE A 1 214 ? 130.586 173.187 129.219 1.00 194.05 292 PHE A N 1
ATOM 608 C CA . PHE A 1 214 ? 131.765 172.409 128.851 1.00 194.05 292 PHE A CA 1
ATOM 609 C C . PHE A 1 214 ? 131.556 171.638 127.550 1.00 194.05 292 PHE A C 1
ATOM 610 O O . PHE A 1 214 ? 132.470 171.573 126.710 1.00 194.05 292 PHE A O 1
ATOM 618 N N . ALA A 1 215 ? 130.355 171.085 127.351 1.00 195.61 293 ALA A N 1
ATOM 619 C CA . ALA A 1 215 ? 130.048 170.391 126.106 1.00 195.61 293 ALA A CA 1
ATOM 620 C C . ALA A 1 215 ? 130.059 171.328 124.903 1.00 195.61 293 ALA A C 1
ATOM 621 O O . ALA A 1 215 ? 130.592 170.964 123.849 1.00 195.61 293 ALA A O 1
ATOM 623 N N . ILE A 1 216 ? 129.502 172.535 125.040 1.00 196.26 294 ILE A N 1
ATOM 624 C CA . ILE A 1 216 ? 129.462 173.453 123.905 1.00 196.26 294 ILE A CA 1
ATOM 625 C C . ILE A 1 216 ? 130.844 174.047 123.649 1.00 196.26 294 ILE A C 1
ATOM 626 O O . ILE A 1 216 ? 131.183 174.387 122.510 1.00 196.26 294 ILE A O 1
ATOM 631 N N . GLY A 1 217 ? 131.693 174.100 124.680 1.00 197.45 295 GLY A N 1
ATOM 632 C CA . GLY A 1 217 ? 133.080 174.464 124.448 1.00 197.45 295 GLY A CA 1
ATOM 633 C C . GLY A 1 217 ? 133.827 173.410 123.655 1.00 197.45 295 GLY A C 1
ATOM 634 O O . GLY A 1 217 ? 134.604 173.731 122.750 1.00 197.45 295 GLY A O 1
ATOM 635 N N . LEU A 1 218 ? 133.572 172.137 123.952 1.00 197.13 296 LEU A N 1
ATOM 636 C CA . LEU A 1 218 ? 134.251 171.081 123.207 1.00 197.13 296 LEU A CA 1
ATOM 637 C C . LEU A 1 218 ? 133.715 170.986 121.779 1.00 197.13 296 LEU A C 1
ATOM 638 O O . LEU A 1 218 ? 134.470 170.725 120.835 1.00 197.13 296 LEU A O 1
ATOM 643 N N . MET A 1 219 ? 132.416 171.219 121.592 1.00 198.00 297 MET A N 1
ATOM 644 C CA . MET A 1 219 ? 131.887 171.216 120.231 1.00 198.00 297 MET A CA 1
ATOM 645 C C . MET A 1 219 ? 132.189 172.503 119.472 1.00 198.00 297 MET A C 1
ATOM 646 O O . MET A 1 219 ? 131.978 172.547 118.256 1.00 198.00 297 MET A O 1
ATOM 651 N N . ALA A 1 220 ? 132.663 173.550 120.146 1.00 197.27 298 ALA A N 1
ATOM 652 C CA . ALA A 1 220 ? 133.282 174.657 119.431 1.00 197.27 298 ALA A CA 1
ATOM 653 C C . ALA A 1 220 ? 134.734 174.369 119.080 1.00 197.27 298 ALA A C 1
ATOM 654 O O . ALA A 1 220 ? 135.225 174.867 118.062 1.00 197.27 298 ALA A O 1
ATOM 656 N N . SER A 1 221 ? 135.428 173.574 119.901 1.00 198.64 299 SER A N 1
ATOM 657 C CA . SER A 1 221 ? 136.773 173.124 119.548 1.00 198.64 299 SER A CA 1
ATOM 658 C C . SER A 1 221 ? 136.767 172.125 118.403 1.00 198.64 299 SER A C 1
ATOM 659 O O . SER A 1 221 ? 137.763 172.023 117.678 1.00 198.64 299 SER A O 1
ATOM 662 N N . ALA A 1 222 ? 135.683 171.370 118.241 1.00 198.09 300 ALA A N 1
ATOM 663 C CA . ALA A 1 222 ? 135.601 170.435 117.124 1.00 198.09 300 ALA A CA 1
ATOM 664 C C . ALA A 1 222 ? 135.335 171.141 115.800 1.00 198.09 300 ALA A C 1
ATOM 665 O O . ALA A 1 222 ? 135.565 170.558 114.735 1.00 198.09 300 ALA A O 1
ATOM 667 N N . GLU A 1 223 ? 134.848 172.382 115.844 1.00 198.77 301 GLU A N 1
ATOM 668 C CA . GLU A 1 223 ? 134.580 173.123 114.618 1.00 198.77 301 GLU A CA 1
ATOM 669 C C . GLU A 1 223 ? 135.874 173.556 113.943 1.00 198.77 301 GLU A C 1
ATOM 670 O O . GLU A 1 223 ? 135.990 173.496 112.715 1.00 198.77 301 GLU A O 1
ATOM 676 N N . ALA A 1 224 ? 136.857 173.986 114.725 1.00 196.17 302 ALA A N 1
ATOM 677 C CA . ALA A 1 224 ? 138.140 174.396 114.175 1.00 196.17 302 ALA A CA 1
ATOM 678 C C . ALA A 1 224 ? 139.235 173.411 114.561 1.00 196.17 302 ALA A C 1
ATOM 679 O O . ALA A 1 224 ? 138.955 172.272 114.931 1.00 196.17 302 ALA A O 1
ATOM 681 N N . VAL A 1 235 ? 136.523 161.277 118.728 1.00 135.20 313 VAL A N 1
ATOM 682 C CA . VAL A 1 235 ? 136.140 161.605 120.095 1.00 135.20 313 VAL A CA 1
ATOM 683 C C . VAL A 1 235 ? 137.238 161.169 121.061 1.00 135.20 313 VAL A C 1
ATOM 684 O O . VAL A 1 235 ? 137.241 161.552 122.227 1.00 135.20 313 VAL A O 1
ATOM 688 N N . GLY A 1 236 ? 138.187 160.384 120.565 1.00 132.42 314 GLY A N 1
ATOM 689 C CA . GLY A 1 236 ? 139.266 159.895 121.391 1.00 132.42 314 GLY A CA 1
ATOM 690 C C . GLY A 1 236 ? 139.062 158.515 121.966 1.00 132.42 314 GLY A C 1
ATOM 691 O O . GLY A 1 236 ? 140.030 157.915 122.446 1.00 132.42 314 GLY A O 1
ATOM 692 N N . GLY A 1 237 ? 137.841 157.991 121.939 1.00 130.80 315 GLY A N 1
ATOM 693 C CA . GLY A 1 237 ? 137.580 156.639 122.383 1.00 130.80 315 GLY A CA 1
ATOM 694 C C . GLY A 1 237 ? 137.079 156.496 123.804 1.00 130.80 315 GLY A C 1
ATOM 695 O O . GLY A 1 237 ? 137.115 155.383 124.341 1.00 130.80 315 GLY A O 1
ATOM 696 N N . VAL A 1 238 ? 136.615 157.577 124.434 1.00 125.90 316 VAL A N 1
ATOM 697 C CA . VAL A 1 238 ? 136.086 157.463 125.789 1.00 125.90 316 VAL A CA 1
ATOM 698 C C . VAL A 1 238 ? 134.653 156.954 125.793 1.00 125.90 316 VAL A C 1
ATOM 699 O O . VAL A 1 238 ? 134.153 156.525 126.844 1.00 125.90 316 VAL A O 1
ATOM 703 N N . GLY A 1 239 ? 133.992 156.976 124.635 1.00 124.44 317 GLY A N 1
ATOM 704 C CA . GLY A 1 239 ? 132.564 156.737 124.599 1.00 124.44 317 GLY A CA 1
ATOM 705 C C . GLY A 1 239 ? 132.205 155.300 124.897 1.00 124.44 317 GLY A C 1
ATOM 706 O O . GLY A 1 239 ? 131.254 155.037 125.631 1.00 124.44 317 GLY A O 1
ATOM 707 N N . GLY A 1 240 ? 132.974 154.358 124.355 1.00 123.49 318 GLY A N 1
ATOM 708 C CA . GLY A 1 240 ? 132.722 152.959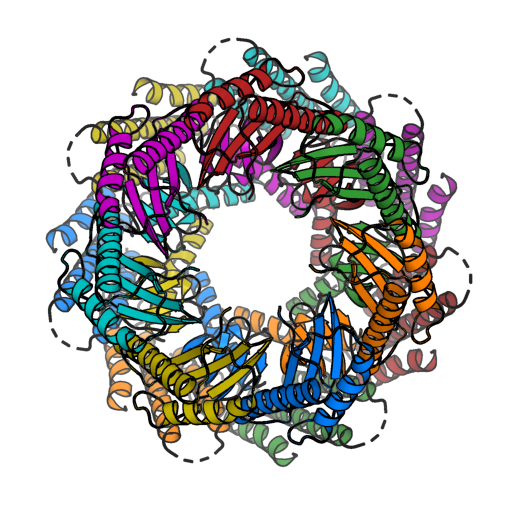 124.643 1.00 123.49 318 GLY A CA 1
ATOM 709 C C . GLY A 1 240 ? 132.945 152.625 126.101 1.00 123.49 318 GLY A C 1
ATOM 710 O O . GLY A 1 240 ? 132.200 151.836 126.685 1.00 123.49 318 GLY A O 1
ATOM 711 N N . VAL A 1 241 ? 133.914 153.290 126.727 1.00 123.77 319 VAL A N 1
ATOM 712 C CA . VAL A 1 241 ? 134.196 153.053 128.138 1.00 123.77 319 VAL A CA 1
ATOM 713 C C . VAL A 1 241 ? 133.060 153.574 129.008 1.00 123.77 319 VAL A C 1
ATOM 714 O O . VAL A 1 241 ? 132.572 152.871 129.902 1.00 123.77 319 VAL A O 1
ATOM 718 N N . VAL A 1 242 ? 132.588 154.791 128.733 1.00 122.40 320 VAL A N 1
ATOM 719 C CA . VAL A 1 242 ? 131.551 155.328 129.606 1.00 122.40 320 VAL A CA 1
ATOM 720 C C . VAL A 1 242 ? 130.193 154.692 129.336 1.00 122.40 320 VAL A C 1
ATOM 721 O O . VAL A 1 242 ? 129.395 154.535 130.263 1.00 122.40 320 VAL A O 1
ATOM 725 N N . THR A 1 243 ? 129.918 154.247 128.112 1.00 120.19 321 THR A N 1
ATOM 726 C CA . THR A 1 243 ? 128.675 153.514 127.935 1.00 120.19 321 THR A CA 1
ATOM 727 C C . THR A 1 243 ? 128.772 152.109 128.494 1.00 120.19 321 THR A C 1
ATOM 728 O O . THR A 1 243 ? 127.763 151.570 128.944 1.00 120.19 321 THR A O 1
ATOM 732 N N . ALA A 1 244 ? 129.968 151.518 128.522 1.00 119.06 322 ALA A N 1
ATOM 733 C CA . ALA A 1 244 ? 130.133 150.238 129.199 1.00 119.06 322 ALA A CA 1
ATOM 734 C C . ALA A 1 244 ? 129.863 150.369 130.688 1.00 119.06 322 ALA A C 1
ATOM 735 O O . ALA A 1 244 ? 129.119 149.567 131.265 1.00 119.06 322 ALA A O 1
ATOM 737 N N . PHE A 1 245 ? 130.402 151.419 131.305 1.00 118.94 323 PHE A N 1
ATOM 738 C CA . PHE A 1 245 ? 130.225 151.620 132.738 1.00 118.94 323 PHE A CA 1
ATOM 739 C C . PHE A 1 245 ? 128.778 151.947 133.082 1.00 118.94 323 PHE A C 1
ATOM 740 O O . PHE A 1 245 ? 128.211 151.374 134.023 1.00 118.94 323 PHE A O 1
ATOM 748 N N . ALA A 1 246 ? 128.163 152.852 132.323 1.00 115.62 324 ALA A N 1
ATOM 749 C CA . ALA A 1 246 ? 126.790 153.245 132.596 1.00 115.62 324 ALA A CA 1
ATOM 750 C C . ALA A 1 246 ? 125.820 152.115 132.310 1.00 115.62 324 ALA A C 1
ATOM 751 O O . ALA A 1 246 ? 124.834 151.947 133.034 1.00 115.62 324 ALA A O 1
ATOM 753 N N . ALA A 1 247 ? 126.082 151.332 131.262 1.00 115.04 325 ALA A N 1
ATOM 754 C CA . ALA A 1 247 ? 125.243 150.187 130.955 1.00 115.04 325 ALA A CA 1
ATOM 755 C C . ALA A 1 247 ? 125.339 149.140 132.043 1.00 115.04 325 ALA A C 1
ATOM 756 O O . ALA A 1 247 ? 124.318 148.594 132.470 1.00 115.04 325 ALA A O 1
ATOM 758 N N . ARG A 1 248 ? 126.557 148.895 132.537 1.00 118.16 326 ARG A N 1
ATOM 759 C CA . ARG A 1 248 ? 126.768 147.967 133.640 1.00 118.16 326 ARG A CA 1
ATOM 760 C C . ARG A 1 248 ? 125.985 148.386 134.877 1.00 118.16 326 ARG A C 1
ATOM 761 O O . ARG A 1 248 ? 125.161 147.621 135.372 1.00 118.16 326 ARG A O 1
ATOM 769 N N . ASP A 1 249 ? 126.148 149.640 135.310 1.00 115.82 327 ASP A N 1
ATOM 770 C CA . ASP A 1 249 ? 125.479 150.114 136.521 1.00 115.82 327 ASP A CA 1
ATOM 771 C C . ASP A 1 249 ? 123.964 150.121 136.378 1.00 115.82 327 ASP A C 1
ATOM 772 O O . ASP A 1 249 ? 123.258 149.447 137.141 1.00 115.82 327 ASP A O 1
ATOM 777 N N . ILE A 1 250 ? 123.450 150.836 135.375 1.00 110.62 328 ILE A N 1
ATOM 778 C CA . ILE A 1 250 ? 122.009 151.022 135.248 1.00 110.62 328 ILE A CA 1
ATOM 779 C C . ILE A 1 250 ? 121.317 149.712 134.905 1.00 110.62 328 ILE A C 1
ATOM 780 O O . ILE A 1 250 ? 120.337 149.322 135.554 1.00 110.62 328 ILE A O 1
ATOM 785 N N . LEU A 1 251 ? 121.816 148.999 133.900 1.00 111.86 329 LEU A N 1
ATOM 786 C CA . LEU A 1 251 ? 121.126 147.790 133.519 1.00 111.86 329 LEU A CA 1
ATOM 787 C C . LEU A 1 251 ? 121.352 146.649 134.492 1.00 111.86 329 LEU A C 1
ATOM 788 O O . LEU A 1 251 ? 120.467 145.808 134.606 1.00 111.86 329 LEU A O 1
ATOM 793 N N . GLY A 1 252 ? 122.453 146.624 135.249 1.00 110.01 330 GLY A N 1
ATOM 794 C CA . GLY A 1 252 ? 122.561 145.646 136.313 1.00 110.01 330 GLY A CA 1
ATOM 795 C C . GLY A 1 252 ? 121.549 145.895 137.409 1.00 110.01 330 GLY A C 1
ATOM 796 O O . GLY A 1 252 ? 120.933 144.953 137.922 1.00 110.01 330 GLY A O 1
ATOM 797 N N . ASN A 1 253 ? 121.310 147.168 137.730 1.00 105.55 331 ASN A N 1
ATOM 798 C CA . ASN A 1 253 ? 120.304 147.476 138.732 1.00 105.55 331 ASN A CA 1
ATOM 799 C C . ASN A 1 253 ? 118.907 147.111 138.256 1.00 105.55 331 ASN A C 1
ATOM 800 O O . ASN A 1 253 ? 118.142 146.504 139.010 1.00 105.55 331 ASN A O 1
ATOM 805 N N . VAL A 1 254 ? 118.566 147.402 137.002 1.00 107.65 332 VAL A N 1
ATOM 806 C CA . VAL A 1 254 ? 117.203 147.092 136.565 1.00 107.65 332 VAL A CA 1
ATOM 807 C C . VAL A 1 254 ? 117.033 145.592 136.322 1.00 107.65 332 VAL A C 1
ATOM 808 O O . VAL A 1 254 ? 115.950 145.032 136.551 1.00 107.65 332 VAL A O 1
ATOM 812 N N . LEU A 1 255 ? 118.106 144.905 135.924 1.00 111.15 333 LEU A N 1
ATOM 813 C CA . LEU A 1 255 ? 118.040 143.458 135.758 1.00 111.15 333 LEU A CA 1
ATOM 814 C C . LEU A 1 255 ? 117.805 142.756 137.084 1.00 111.15 333 LEU A C 1
ATOM 815 O O . LEU A 1 255 ? 116.960 141.857 137.176 1.00 111.15 333 LEU A O 1
ATOM 820 N N . SER A 1 256 ? 118.526 143.163 138.128 1.00 105.98 334 SER A N 1
ATOM 821 C CA . SER A 1 256 ? 118.282 142.555 139.424 1.00 105.98 334 SER A CA 1
ATOM 822 C C . SER A 1 256 ? 116.931 142.970 139.973 1.00 105.98 334 SER A C 1
ATOM 823 O O . SER A 1 256 ? 116.271 142.181 140.654 1.00 105.98 334 SER A O 1
ATOM 826 N N . GLY A 1 257 ? 116.477 144.173 139.634 1.00 107.14 335 GLY A N 1
ATOM 827 C CA . GLY A 1 257 ? 115.176 144.614 140.090 1.00 107.14 335 GLY A CA 1
ATOM 828 C C . GLY A 1 257 ? 114.031 143.853 139.463 1.00 107.14 335 GLY A C 1
ATOM 829 O O . GLY A 1 257 ? 112.947 143.772 140.041 1.00 107.14 335 GLY A O 1
ATOM 830 N N . LEU A 1 258 ? 114.243 143.292 138.275 1.00 111.79 336 LEU A N 1
ATOM 831 C CA . LEU A 1 258 ? 113.233 142.407 137.712 1.00 111.79 336 LEU A CA 1
ATOM 832 C C . LEU A 1 258 ? 113.381 140.958 138.143 1.00 111.79 336 LEU A C 1
ATOM 833 O O . LEU A 1 258 ? 112.361 140.289 138.357 1.00 111.79 336 LEU A O 1
ATOM 838 N N . SER A 1 259 ? 114.611 140.458 138.282 1.00 108.71 337 SER A N 1
ATOM 839 C CA . SER A 1 259 ? 114.776 139.077 138.715 1.00 108.71 337 SER A CA 1
ATOM 840 C C . SER A 1 259 ? 114.315 138.884 140.151 1.00 108.71 337 SER A C 1
ATOM 841 O O . SER A 1 259 ? 113.828 137.808 140.503 1.00 108.71 337 SER A O 1
ATOM 844 N N . MET A 1 260 ? 114.423 139.913 140.985 1.00 109.84 338 MET A N 1
ATOM 845 C CA . MET A 1 260 ? 113.796 139.845 142.291 1.00 109.84 338 MET A CA 1
ATOM 846 C C . MET A 1 260 ? 112.290 139.969 142.220 1.00 109.84 338 MET A C 1
ATOM 847 O O . MET A 1 260 ? 111.611 139.570 143.165 1.00 109.84 338 MET A O 1
ATOM 852 N N . GLN A 1 261 ? 111.750 140.528 141.151 1.00 117.61 339 GLN A N 1
ATOM 853 C CA . GLN A 1 261 ? 110.308 140.586 141.020 1.00 117.61 339 GLN A CA 1
ATOM 854 C C . GLN A 1 261 ? 109.718 139.277 140.552 1.00 117.61 339 GLN A C 1
ATOM 855 O O . GLN A 1 261 ? 108.557 138.993 140.855 1.00 117.61 339 GLN A O 1
ATOM 861 N N . PHE A 1 262 ? 110.478 138.480 139.816 1.00 116.33 340 PHE A N 1
ATOM 862 C CA . PHE A 1 262 ? 109.946 137.181 139.437 1.00 116.33 340 PHE A CA 1
ATOM 863 C C . PHE A 1 262 ? 110.071 136.200 140.589 1.00 116.33 340 PHE A C 1
ATOM 864 O O . PHE A 1 262 ? 109.063 135.745 141.132 1.00 116.33 340 PHE A O 1
ATOM 872 N N . SER A 1 263 ? 111.297 135.893 140.993 1.00 112.20 341 SER A N 1
ATOM 873 C CA . SER A 1 263 ? 111.544 134.875 142.007 1.00 112.20 341 SER A CA 1
ATOM 874 C C . SER A 1 263 ? 111.731 135.571 143.347 1.00 112.20 341 SER A C 1
ATOM 875 O O . SER A 1 263 ? 112.844 135.817 143.785 1.00 112.20 341 SER A O 1
ATOM 878 N N . ARG A 1 264 ? 110.615 135.851 144.014 1.00 110.74 342 ARG A N 1
ATOM 879 C CA . ARG A 1 264 ? 110.562 136.794 145.130 1.00 110.74 342 ARG A CA 1
ATOM 880 C C . ARG A 1 264 ? 111.316 136.302 146.356 1.00 110.74 342 ARG A C 1
ATOM 881 O O . ARG A 1 264 ? 110.881 135.331 146.984 1.00 110.74 342 ARG A O 1
ATOM 889 N N . PRO A 1 265 ? 112.399 136.941 146.751 1.00 96.12 343 PRO A N 1
ATOM 890 C CA . PRO A 1 265 ? 113.077 136.509 147.969 1.00 96.12 343 PRO A CA 1
ATOM 891 C C . PRO A 1 265 ? 112.504 137.157 149.213 1.00 96.12 343 PRO A C 1
ATOM 892 O O . PRO A 1 265 ? 112.668 136.626 150.311 1.00 96.12 343 PRO A O 1
ATOM 896 N N . PHE A 1 266 ? 111.624 138.324 149.188 1.00 21.85 344 PHE A N 1
ATOM 897 C CA . PHE A 1 266 ? 111.023 139.022 150.313 1.00 21.85 344 PHE A CA 1
ATOM 898 C C . PHE A 1 266 ? 109.877 139.875 149.797 1.00 21.85 344 PHE A C 1
ATOM 899 O O . PHE A 1 266 ? 109.688 140.035 148.591 1.00 21.85 344 PHE A O 1
ATOM 907 N N . SER A 1 267 ? 109.114 140.428 150.731 1.00 22.79 345 SER A N 1
ATOM 908 C CA . SER A 1 267 ? 107.990 141.288 150.407 1.00 22.79 345 SER A CA 1
ATOM 909 C C . SER A 1 267 ? 108.074 142.533 151.274 1.00 22.79 345 SER A C 1
ATOM 910 O O . SER A 1 267 ? 108.978 142.677 152.099 1.00 22.79 345 SER A O 1
ATOM 913 N N . MET A 1 268 ? 107.128 143.445 151.068 1.00 22.45 346 MET A N 1
ATOM 914 C CA . MET A 1 268 ? 107.102 144.701 151.808 1.00 22.45 346 MET A CA 1
ATOM 915 C C . MET A 1 268 ? 106.762 144.447 153.270 1.00 22.45 346 MET A C 1
ATOM 916 O O . MET A 1 268 ? 105.721 143.862 153.581 1.00 22.45 346 MET A O 1
ATOM 921 N N . GLY A 1 269 ? 107.638 144.890 154.164 1.00 21.53 347 GLY A N 1
ATOM 922 C CA . GLY A 1 269 ? 107.467 144.699 155.584 1.00 21.53 347 GLY A CA 1
ATOM 923 C C . GLY A 1 269 ? 108.328 143.611 156.182 1.00 21.53 347 GLY A C 1
ATOM 924 O O . GLY A 1 269 ? 108.430 143.532 157.411 1.00 21.53 347 GLY A O 1
ATOM 925 N N . ASP A 1 270 ? 108.940 142.770 155.355 1.00 21.38 348 ASP A N 1
ATOM 926 C CA . ASP A 1 270 ? 109.756 141.678 155.859 1.00 21.38 348 ASP A CA 1
ATOM 927 C C . ASP A 1 270 ? 111.074 142.200 156.405 1.00 21.38 348 ASP A C 1
ATOM 928 O O . ASP A 1 270 ? 111.644 143.157 155.882 1.00 21.38 348 ASP A O 1
ATOM 933 N N . THR A 1 271 ? 111.555 141.569 157.469 1.00 21.27 349 THR A N 1
ATOM 934 C CA . THR A 1 271 ? 112.870 141.860 158.016 1.00 21.27 349 THR A CA 1
ATOM 935 C C . THR A 1 271 ? 113.881 140.933 157.362 1.00 21.27 349 THR A C 1
ATOM 936 O O . THR A 1 271 ? 113.784 139.712 157.497 1.00 21.27 349 THR A O 1
ATOM 940 N N . ILE A 1 272 ? 114.841 141.504 156.644 1.00 21.27 350 ILE A N 1
ATOM 941 C CA . ILE A 1 272 ? 115.808 140.713 155.903 1.00 21.27 350 ILE A CA 1
ATOM 942 C C . ILE A 1 272 ? 117.210 141.051 156.379 1.00 21.27 350 ILE A C 1
ATOM 943 O O . ILE A 1 272 ? 117.448 142.049 157.064 1.00 21.27 350 ILE A O 1
ATOM 948 N N . LYS A 1 273 ? 118.140 140.175 156.016 1.00 21.27 351 LYS A N 1
ATOM 949 C CA . LYS A 1 273 ? 119.567 140.423 156.149 1.00 21.27 351 LYS A CA 1
ATOM 950 C C . LYS A 1 273 ? 120.237 139.909 154.889 1.00 21.27 351 LYS A C 1
ATOM 951 O O . LYS A 1 273 ? 120.115 138.727 154.563 1.00 21.27 351 LYS A O 1
ATOM 957 N N . ALA A 1 274 ? 120.925 140.788 154.169 1.00 16.37 352 ALA A N 1
ATOM 958 C CA . ALA A 1 274 ? 121.567 140.419 152.906 1.00 16.37 352 ALA A CA 1
ATOM 959 C C . ALA A 1 274 ? 123.011 140.897 152.935 1.00 16.37 352 ALA A C 1
ATOM 960 O O . ALA A 1 274 ? 123.329 141.977 152.440 1.00 16.37 352 ALA A O 1
ATOM 962 N N . GLY A 1 275 ? 123.888 140.074 153.491 1.00 25.00 353 GLY A N 1
ATOM 963 C CA . GLY A 1 275 ? 125.282 140.445 153.594 1.00 25.00 353 GLY A CA 1
ATOM 964 C C . GLY A 1 275 ? 125.521 141.517 154.632 1.00 25.00 353 GLY A C 1
ATOM 965 O O . GLY A 1 275 ? 125.423 141.262 155.835 1.00 25.00 353 GLY A O 1
ATOM 966 N N . SER A 1 276 ? 125.830 142.726 154.177 1.00 21.27 354 SER A N 1
ATOM 967 C CA . SER A 1 276 ? 126.139 143.819 155.086 1.00 21.27 354 SER A CA 1
ATOM 968 C C . SER A 1 276 ? 124.905 144.545 155.593 1.00 21.27 354 SER A C 1
ATOM 969 O O . SER A 1 276 ? 124.961 145.143 156.672 1.00 21.27 354 SER A O 1
ATOM 972 N N . VAL A 1 277 ? 123.803 144.512 154.855 1.00 24.04 355 VAL A N 1
ATOM 973 C CA . VAL A 1 277 ? 122.621 145.267 155.212 1.00 24.04 355 VAL A CA 1
ATOM 974 C C . VAL A 1 277 ? 121.639 144.366 155.944 1.00 24.04 355 VAL A C 1
ATOM 975 O O . VAL A 1 277 ? 121.606 143.147 155.757 1.00 24.04 355 VAL A O 1
ATOM 979 N N . GLU A 1 278 ? 120.810 144.989 156.779 1.00 23.49 356 GLU A N 1
ATOM 980 C CA . GLU A 1 278 ? 119.853 144.277 157.612 1.00 23.49 356 GLU A CA 1
ATOM 981 C C . GLU A 1 278 ? 118.776 145.229 158.105 1.00 23.49 356 GLU A C 1
ATOM 982 O O . GLU A 1 278 ? 119.088 146.313 158.600 1.00 23.49 356 GLU A O 1
ATOM 988 N N . GLY A 1 279 ? 117.517 144.845 157.975 1.00 15.79 357 GLY A N 1
ATOM 989 C CA . GLY A 1 279 ? 116.439 145.675 158.468 1.00 15.79 357 GLY A CA 1
ATOM 990 C C . GLY A 1 279 ? 115.139 145.355 157.759 1.00 15.79 357 GLY A C 1
ATOM 991 O O . GLY A 1 279 ? 115.043 144.392 157.007 1.00 15.79 357 GLY A O 1
ATOM 992 N N . GLN A 1 280 ? 114.140 146.186 158.033 1.00 21.27 358 GLN A N 1
ATOM 993 C CA . GLN A 1 280 ? 112.834 146.019 157.413 1.00 21.27 358 GLN A CA 1
ATOM 994 C C . GLN A 1 280 ? 112.840 146.567 156.001 1.00 21.27 358 GLN A C 1
ATOM 995 O O . GLN A 1 280 ? 113.601 147.471 155.675 1.00 21.27 358 GLN A O 1
ATOM 1001 N N . VAL A 1 281 ? 111.958 146.035 155.171 1.00 21.27 359 VAL A N 1
ATOM 1002 C CA . VAL A 1 281 ? 111.830 146.462 153.785 1.00 21.27 359 VAL A CA 1
ATOM 1003 C C . VAL A 1 281 ? 110.676 147.450 153.713 1.00 21.27 359 VAL A C 1
ATOM 1004 O O . VAL A 1 281 ? 109.516 147.065 153.877 1.00 21.27 359 VAL A O 1
ATOM 1008 N N . ILE A 1 282 ? 110.968 148.729 153.475 1.00 17.31 360 ILE A N 1
ATOM 1009 C CA . ILE A 1 282 ? 109.924 149.747 153.470 1.00 17.31 360 ILE A CA 1
ATOM 1010 C C . ILE A 1 282 ? 109.578 150.241 152.078 1.00 17.31 360 ILE A C 1
ATOM 1011 O O . ILE A 1 282 ? 108.525 150.880 151.917 1.00 17.31 360 ILE A O 1
ATOM 1016 N N . GLU A 1 283 ? 110.406 149.970 151.072 1.00 25.24 361 GLU A N 1
ATOM 1017 C CA . GLU A 1 283 ? 110.134 150.444 149.717 1.00 25.24 361 GLU A CA 1
ATOM 1018 C C . GLU A 1 283 ? 110.913 149.580 148.737 1.00 25.24 361 GLU A C 1
ATOM 1019 O O . GLU A 1 283 ? 112.144 149.641 148.709 1.00 25.24 361 GLU A O 1
ATOM 1025 N N . MET A 1 284 ? 110.207 148.789 147.936 1.00 33.76 362 MET A N 1
ATOM 1026 C CA . MET A 1 284 ? 110.824 148.029 146.856 1.00 33.76 362 MET A CA 1
ATOM 1027 C C . MET A 1 284 ? 110.684 148.838 145.574 1.00 33.76 362 MET A C 1
ATOM 1028 O O . MET A 1 284 ? 109.580 148.977 145.040 1.00 33.76 362 MET A O 1
ATOM 1033 N N . GLY A 1 285 ? 111.800 149.370 145.080 1.00 34.60 363 GLY A N 1
ATOM 1034 C CA . GLY A 1 285 ? 111.801 150.250 143.936 1.00 34.60 363 GLY A CA 1
ATOM 1035 C C . GLY A 1 285 ? 112.339 149.587 142.679 1.00 34.60 363 GLY A C 1
ATOM 1036 O O . GLY A 1 285 ? 112.635 148.396 142.634 1.00 34.60 363 GLY A O 1
ATOM 1037 N N . LEU A 1 286 ? 112.460 150.410 141.637 1.00 38.59 364 LEU A N 1
ATOM 1038 C CA . LEU A 1 286 ? 112.890 149.906 140.337 1.00 38.59 364 LEU A CA 1
ATOM 1039 C C . LEU A 1 286 ? 114.401 149.715 140.278 1.00 38.59 364 LEU A C 1
ATOM 1040 O O . LEU A 1 286 ? 114.879 148.733 139.702 1.00 38.59 364 LEU A O 1
ATOM 1045 N N . THR A 1 287 ? 115.163 150.634 140.876 1.00 28.24 365 THR A N 1
ATOM 1046 C CA . THR A 1 287 ? 116.614 150.543 140.908 1.00 28.24 365 THR A CA 1
ATOM 1047 C C . THR A 1 287 ? 117.189 150.421 142.309 1.00 28.24 365 THR A C 1
ATOM 1048 O O . THR A 1 287 ? 118.315 149.936 142.451 1.00 28.24 365 THR A O 1
ATOM 1052 N N . THR A 1 288 ? 116.453 150.838 143.340 1.00 23.48 366 THR A N 1
ATOM 1053 C CA . THR A 1 288 ? 116.921 150.764 144.715 1.00 23.48 366 THR A CA 1
ATOM 1054 C C . THR A 1 288 ? 115.814 150.253 145.622 1.00 23.48 366 THR A C 1
ATOM 1055 O O . THR A 1 288 ? 114.664 150.682 145.513 1.00 23.48 366 THR A O 1
ATOM 1059 N N . THR A 1 289 ? 116.173 149.348 146.522 1.00 21.28 367 THR A N 1
ATOM 1060 C CA . THR A 1 289 ? 115.343 148.976 147.653 1.00 21.28 367 THR A CA 1
ATOM 1061 C C . THR A 1 289 ? 115.665 149.910 148.815 1.00 21.28 367 THR A C 1
ATOM 1062 O O . THR A 1 289 ? 116.776 150.434 148.920 1.00 21.28 367 THR A O 1
ATOM 1066 N N . SER A 1 290 ? 114.679 150.145 149.673 1.00 19.22 368 SER A N 1
ATOM 1067 C CA . SER A 1 290 ? 114.866 150.961 150.864 1.00 19.22 368 SER A CA 1
ATOM 1068 C C . SER A 1 290 ? 114.577 150.113 152.088 1.00 19.22 368 SER A C 1
ATOM 1069 O O . SER A 1 290 ? 113.507 149.503 152.191 1.00 19.22 368 SER A O 1
ATOM 1072 N N . LEU A 1 291 ? 115.534 150.063 153.001 1.00 21.27 369 LEU A N 1
ATOM 1073 C CA . LEU A 1 291 ? 115.390 149.342 154.250 1.00 21.27 369 LEU A CA 1
ATOM 1074 C C . LEU A 1 291 ? 115.350 150.324 155.407 1.00 21.27 369 LEU A C 1
ATOM 1075 O O . LEU A 1 291 ? 115.638 151.509 155.264 1.00 21.27 369 LEU A O 1
ATOM 1080 N N . LEU A 1 292 ? 115.002 149.795 156.566 1.00 21.27 370 LEU A N 1
ATOM 1081 C CA . LEU A 1 292 ? 114.995 150.530 157.822 1.00 21.27 370 LEU A CA 1
ATOM 1082 C C . LEU A 1 292 ? 115.793 149.682 158.797 1.00 21.27 370 LEU A C 1
ATOM 1083 O O . LEU A 1 292 ? 115.342 148.600 159.180 1.00 21.27 370 LEU A O 1
ATOM 1088 N N . ASN A 1 293 ? 116.979 150.144 159.180 1.00 21.27 371 ASN A N 1
ATOM 1089 C CA . ASN A 1 293 ? 117.917 149.296 159.905 1.00 21.27 371 ASN A CA 1
ATOM 1090 C C . ASN A 1 293 ? 117.551 149.240 161.389 1.00 21.27 371 ASN A C 1
ATOM 1091 O O . ASN A 1 293 ? 116.448 149.609 161.797 1.00 21.27 371 ASN A O 1
ATOM 1096 N N . ALA A 1 294 ? 118.476 148.737 162.211 1.00 21.27 372 ALA A N 1
ATOM 1097 C CA . ALA A 1 294 ? 118.184 148.485 163.620 1.00 21.27 372 ALA A CA 1
ATOM 1098 C C . ALA A 1 294 ? 118.012 149.769 164.419 1.00 21.27 372 ALA A C 1
ATOM 1099 O O . ALA A 1 294 ? 117.319 149.767 165.439 1.00 21.27 372 ALA A O 1
ATOM 1101 N N . GLU A 1 295 ? 118.625 150.865 163.985 1.00 22.75 373 GLU A N 1
ATOM 1102 C CA . GLU A 1 295 ? 118.431 152.161 164.613 1.00 22.75 373 GLU A CA 1
ATOM 1103 C C . GLU A 1 295 ? 117.374 152.990 163.908 1.00 22.75 373 GLU A C 1
ATOM 1104 O O . GLU A 1 295 ? 117.278 154.193 164.167 1.00 22.75 373 GLU A O 1
ATOM 1110 N N . LYS A 1 296 ? 116.610 152.370 163.004 1.00 21.27 374 LYS A N 1
ATOM 1111 C CA . LYS A 1 296 ? 115.467 152.963 162.306 1.00 21.27 374 LYS A CA 1
ATOM 1112 C C . LYS A 1 296 ? 115.881 154.147 161.432 1.00 21.27 374 LYS A C 1
ATOM 1113 O O . LYS A 1 296 ? 115.149 155.126 161.307 1.00 21.27 374 LYS A O 1
ATOM 1119 N N . PHE A 1 297 ? 117.055 154.048 160.825 1.00 21.27 375 PHE A N 1
ATOM 1120 C CA . PHE A 1 297 ? 117.548 154.945 159.787 1.00 21.27 375 PHE A CA 1
ATOM 1121 C C . PHE A 1 297 ? 117.219 154.361 158.424 1.00 21.27 375 PHE A C 1
ATOM 1122 O O . PHE A 1 297 ? 117.363 153.153 158.230 1.00 21.27 375 PHE A O 1
ATOM 1130 N N . PRO A 1 298 ? 116.777 155.162 157.452 1.00 21.27 376 PRO A N 1
ATOM 1131 C CA . PRO A 1 298 ? 116.513 154.614 156.115 1.00 21.27 376 PRO A CA 1
ATOM 1132 C C . PRO A 1 298 ? 117.805 154.349 155.353 1.00 21.27 376 PRO A C 1
ATOM 1133 O O . PRO A 1 298 ? 118.589 155.262 155.094 1.00 21.27 376 PRO A O 1
ATOM 1137 N N . VAL A 1 299 ? 118.020 153.088 154.998 1.00 21.27 377 VAL A N 1
ATOM 1138 C CA . VAL A 1 299 ? 119.145 152.648 154.182 1.00 21.27 377 VAL A CA 1
ATOM 1139 C C . VAL A 1 299 ? 118.671 152.527 152.744 1.00 21.27 377 VAL A C 1
ATOM 1140 O O . VAL A 1 299 ? 117.538 152.105 152.493 1.00 21.27 377 VAL A O 1
ATOM 1144 N N . LEU A 1 300 ? 119.531 152.887 151.797 1.00 21.27 378 LEU A N 1
ATOM 1145 C CA . LEU A 1 300 ? 119.208 152.849 150.375 1.00 21.27 378 LEU A CA 1
ATOM 1146 C C . LEU A 1 300 ? 120.147 151.869 149.688 1.00 21.27 378 LEU A C 1
ATOM 1147 O O . LEU A 1 300 ? 121.321 152.180 149.479 1.00 21.27 378 LEU A O 1
ATOM 1152 N N . VAL A 1 301 ? 119.634 150.706 149.318 1.00 19.50 379 VAL A N 1
ATOM 1153 C CA . VAL A 1 301 ? 120.428 149.603 148.783 1.00 19.50 379 VAL A CA 1
ATOM 1154 C C . VAL A 1 301 ? 120.152 149.497 147.290 1.00 19.50 379 VAL A C 1
ATOM 1155 O O . VAL A 1 301 ? 118.986 149.461 146.892 1.00 19.50 379 VAL A O 1
ATOM 1159 N N . PRO A 1 302 ? 121.169 149.451 146.435 1.00 21.68 380 PRO A N 1
ATOM 1160 C CA . PRO A 1 302 ? 120.923 149.150 145.021 1.00 21.68 380 PRO A CA 1
ATOM 1161 C C . PRO A 1 302 ? 120.576 147.684 144.820 1.00 21.68 380 PRO A C 1
ATOM 1162 O O . PRO A 1 302 ? 121.064 146.814 145.542 1.00 21.68 380 PRO A O 1
ATOM 1166 N N . ASN A 1 303 ? 119.706 147.423 143.834 1.00 23.88 381 ASN A N 1
ATOM 1167 C CA . ASN A 1 303 ? 119.166 146.080 143.617 1.00 23.88 381 ASN A CA 1
ATOM 1168 C C . ASN A 1 303 ? 120.232 145.066 143.237 1.00 23.88 381 ASN A C 1
ATOM 1169 O O . ASN A 1 303 ? 120.109 143.881 143.558 1.00 23.88 381 ASN A O 1
ATOM 1174 N N . SER A 1 304 ? 121.298 145.511 142.570 1.00 21.27 382 SER A N 1
ATOM 1175 C CA . SER A 1 304 ? 122.354 144.609 142.120 1.00 21.27 382 SER A CA 1
ATOM 1176 C C . SER A 1 304 ? 123.149 143.982 143.259 1.00 21.27 382 SER A C 1
ATOM 1177 O O . SER A 1 304 ? 123.957 143.084 143.002 1.00 21.27 382 SER A O 1
ATOM 1180 N N . LEU A 1 305 ? 122.947 144.420 144.496 1.00 21.27 383 LEU A N 1
ATOM 1181 C CA . LEU A 1 305 ? 123.544 143.791 145.659 1.00 21.27 383 LEU A CA 1
ATOM 1182 C C . LEU A 1 305 ? 122.737 142.601 146.157 1.00 21.27 383 LEU A C 1
ATOM 1183 O O . LEU A 1 305 ? 123.150 141.953 147.121 1.00 21.27 383 LEU A O 1
ATOM 1188 N N . PHE A 1 306 ? 121.596 142.304 145.530 1.00 16.66 384 PHE A N 1
ATOM 1189 C CA . PHE A 1 306 ? 120.819 141.106 145.824 1.00 16.66 384 PHE A CA 1
ATOM 1190 C C . PHE A 1 306 ? 120.934 140.059 144.721 1.00 16.66 384 PHE A C 1
ATOM 1191 O O . PHE A 1 306 ? 120.072 139.183 144.623 1.00 16.66 384 PHE A O 1
ATOM 1199 N N . SER A 1 307 ? 121.967 140.134 143.879 1.00 21.27 385 SER A N 1
ATOM 1200 C CA . SER A 1 307 ? 121.982 139.325 142.663 1.00 21.27 385 SER A CA 1
ATOM 1201 C C . SER A 1 307 ? 122.329 137.868 142.946 1.00 21.27 385 SER A C 1
ATOM 1202 O O . SER A 1 307 ? 121.562 136.964 142.600 1.00 21.27 385 SER A O 1
ATOM 1205 N N . SER A 1 308 ? 123.480 137.617 143.557 1.00 28.32 386 SER A N 1
ATOM 1206 C CA . SER A 1 308 ? 123.883 136.255 143.888 1.00 28.32 386 SER A CA 1
ATOM 1207 C C . SER A 1 308 ? 124.406 136.199 145.315 1.00 28.32 386 SER A C 1
ATOM 1208 O O . SER A 1 308 ? 125.448 135.609 145.602 1.00 28.32 386 SER A O 1
ATOM 1211 N N . GLN A 1 309 ? 123.672 136.821 146.229 1.00 21.27 387 GLN A N 1
ATOM 1212 C CA . GLN A 1 309 ? 123.992 136.806 147.644 1.00 21.27 387 GLN A CA 1
ATOM 1213 C C . GLN A 1 309 ? 122.949 136.009 148.405 1.00 21.27 387 GLN A C 1
ATOM 1214 O O . GLN A 1 309 ? 121.834 135.787 147.930 1.00 21.27 387 GLN A O 1
ATOM 1220 N N . VAL A 1 310 ? 123.323 135.587 149.599 1.00 20.81 388 VAL A N 1
ATOM 1221 C CA . VAL A 1 310 ? 122.395 134.890 150.474 1.00 20.81 388 VAL A CA 1
ATOM 1222 C C . VAL A 1 310 ? 121.519 135.908 151.188 1.00 20.81 388 VAL A C 1
ATOM 1223 O O . VAL A 1 310 ? 121.973 136.985 151.586 1.00 20.81 388 VAL A O 1
ATOM 1227 N N . ILE A 1 311 ? 120.235 135.600 151.284 1.00 21.27 389 ILE A N 1
ATOM 1228 C CA . ILE A 1 311 ? 119.252 136.502 151.859 1.00 21.27 389 ILE A CA 1
ATOM 1229 C C . ILE A 1 311 ? 118.555 135.749 152.977 1.00 21.27 389 ILE A C 1
ATOM 1230 O O . ILE A 1 311 ? 117.827 134.783 152.723 1.00 21.27 389 ILE A O 1
ATOM 1235 N N . VAL A 1 312 ? 118.788 136.170 154.207 1.00 21.27 390 VAL A N 1
ATOM 1236 C CA . VAL A 1 312 ? 118.106 135.611 155.360 1.00 21.27 390 VAL A CA 1
ATOM 1237 C C . VAL A 1 312 ? 116.816 136.383 155.558 1.00 21.27 390 VAL A C 1
ATOM 1238 O O . VAL A 1 312 ? 116.836 137.608 155.686 1.00 21.27 390 VAL A O 1
ATOM 1242 N N . ASN A 1 313 ? 115.695 135.679 155.577 1.00 21.27 391 ASN A N 1
ATOM 1243 C CA . ASN A 1 313 ? 114.381 136.302 155.696 1.00 21.27 391 ASN A CA 1
ATOM 1244 C C . ASN A 1 313 ? 113.826 135.955 157.070 1.00 21.27 391 ASN A C 1
ATOM 1245 O O . ASN A 1 313 ? 113.267 134.877 157.268 1.00 21.27 391 ASN A O 1
ATOM 1250 N N . LYS A 1 314 ? 113.953 136.885 158.007 1.00 21.27 392 LYS A N 1
ATOM 1251 C CA . LYS A 1 314 ? 113.575 136.649 159.392 1.00 21.27 392 LYS A CA 1
ATOM 1252 C C . LYS A 1 314 ? 112.077 136.712 159.636 1.00 21.27 392 LYS A C 1
ATOM 1253 O O . LYS A 1 314 ? 111.647 136.462 160.763 1.00 21.27 392 LYS A O 1
ATOM 1259 N N . SER A 1 315 ? 111.272 137.037 158.630 1.00 21.27 393 SER A N 1
ATOM 1260 C CA . SER A 1 315 ? 109.836 137.185 158.810 1.00 21.27 393 SER A CA 1
ATOM 1261 C C . SER A 1 315 ? 109.042 136.030 158.222 1.00 21.27 393 SER A C 1
ATOM 1262 O O . SER A 1 315 ? 107.810 136.064 158.247 1.00 21.27 393 SER A O 1
ATOM 1265 N N . ARG A 1 316 ? 109.710 135.009 157.697 1.00 23.93 394 ARG A N 1
ATOM 1266 C CA . ARG A 1 316 ? 109.039 133.821 157.203 1.00 23.93 394 ARG A CA 1
ATOM 1267 C C . ARG A 1 316 ? 109.264 132.609 158.090 1.00 23.93 394 ARG A C 1
ATOM 1268 O O . ARG A 1 316 ? 108.859 131.505 157.717 1.00 23.93 394 ARG A O 1
ATOM 1276 N N . ALA A 1 317 ? 109.918 132.783 159.235 1.00 21.27 395 ALA A N 1
ATOM 1277 C CA . ALA A 1 317 ? 110.145 131.680 160.155 1.00 21.27 395 ALA A CA 1
ATOM 1278 C C . ALA A 1 317 ? 108.838 131.199 160.764 1.00 21.27 395 ALA A C 1
ATOM 1279 O O . ALA A 1 317 ? 107.946 131.993 161.065 1.00 21.27 395 ALA A O 1
ATOM 1281 N N . GLN A 1 318 ? 108.729 129.886 160.951 1.00 21.27 396 GLN A N 1
ATOM 1282 C CA . GLN A 1 318 ? 107.548 129.285 161.544 1.00 21.27 396 GLN A CA 1
ATOM 1283 C C . GLN A 1 318 ? 107.775 128.812 162.966 1.00 21.27 396 GLN A C 1
ATOM 1284 O O . GLN A 1 318 ? 106.806 128.463 163.643 1.00 21.27 396 GLN A O 1
ATOM 1290 N N . TRP A 1 319 ? 109.021 128.778 163.426 1.00 15.32 397 TRP A N 1
ATOM 1291 C CA . TRP A 1 319 ? 109.339 128.577 164.829 1.00 15.32 397 TRP A CA 1
ATOM 1292 C C . TRP A 1 319 ? 110.693 129.216 165.081 1.00 15.32 397 TRP A C 1
ATOM 1293 O O . TRP A 1 319 ? 111.476 129.427 164.157 1.00 15.32 397 TRP A O 1
ATOM 1304 N N . ARG A 1 320 ? 110.952 129.535 166.339 1.00 21.55 398 ARG A N 1
ATOM 1305 C CA . ARG A 1 320 ? 112.162 130.237 166.736 1.00 21.55 398 ARG A CA 1
ATOM 1306 C C . ARG A 1 320 ? 112.946 129.376 167.707 1.00 21.55 398 ARG A C 1
ATOM 1307 O O . ARG A 1 320 ? 112.364 128.615 168.472 1.00 21.55 398 ARG A O 1
ATOM 1315 N N . ALA A 1 321 ? 114.264 129.478 167.669 1.00 21.27 399 ALA A N 1
ATOM 1316 C CA . ALA A 1 321 ? 115.113 128.729 168.579 1.00 21.27 399 ALA A CA 1
ATOM 1317 C C . ALA A 1 321 ? 115.663 129.662 169.642 1.00 21.27 399 ALA A C 1
ATOM 1318 O O . ALA A 1 321 ? 116.312 130.660 169.318 1.00 21.27 399 ALA A O 1
ATOM 1320 N N . ILE A 1 322 ? 115.405 129.346 170.907 1.00 21.27 400 ILE A N 1
ATOM 1321 C CA . ILE A 1 322 ? 115.969 130.120 172.003 1.00 21.27 400 ILE A CA 1
ATOM 1322 C C . ILE A 1 322 ? 116.873 129.221 172.831 1.00 21.27 400 ILE A C 1
ATOM 1323 O O . ILE A 1 322 ? 116.709 127.995 172.876 1.00 21.27 400 ILE A O 1
ATOM 1328 N N . ALA A 1 323 ? 117.860 129.851 173.465 1.00 21.27 401 ALA A N 1
ATOM 1329 C CA . ALA A 1 323 ? 118.828 129.168 174.307 1.00 21.27 401 ALA A CA 1
ATOM 1330 C C . ALA A 1 323 ? 119.381 130.154 175.321 1.00 21.27 401 ALA A C 1
ATOM 1331 O O . ALA A 1 323 ? 119.306 131.370 175.137 1.00 21.27 401 ALA A O 1
ATOM 1333 N N . SER A 1 324 ? 119.951 129.610 176.390 1.00 21.27 402 SER A N 1
ATOM 1334 C CA . SER A 1 324 ? 120.521 130.406 177.470 1.00 21.27 402 SER A CA 1
ATOM 1335 C C . SER A 1 324 ? 121.454 129.523 178.283 1.00 21.27 402 SER A C 1
ATOM 1336 O O . SER A 1 324 ? 121.434 128.296 178.171 1.00 21.27 402 SER A O 1
ATOM 1339 N N . LYS A 1 325 ? 122.275 130.169 179.103 1.00 20.87 403 LYS A N 1
ATOM 1340 C CA . LYS A 1 325 ? 123.179 129.496 180.023 1.00 20.87 403 LYS A CA 1
ATOM 1341 C C . LYS A 1 325 ? 122.892 129.976 181.434 1.00 20.87 403 LYS A C 1
ATOM 1342 O O . LYS A 1 325 ? 122.655 131.164 181.658 1.00 20.87 403 LYS A O 1
ATOM 1348 N N . ILE A 1 326 ? 122.904 129.048 182.380 1.00 21.27 404 ILE A N 1
ATOM 1349 C CA . ILE A 1 326 ? 122.654 129.349 183.781 1.00 21.27 404 ILE A CA 1
ATOM 1350 C C . ILE A 1 326 ? 123.838 128.846 184.600 1.00 21.27 404 ILE A C 1
ATOM 1351 O O . ILE A 1 326 ? 124.121 127.646 184.600 1.00 21.27 404 ILE A O 1
ATOM 1356 N N . PRO A 1 327 ? 124.568 129.717 185.288 1.00 34.04 405 PRO A N 1
ATOM 1357 C CA . PRO A 1 327 ? 125.637 129.253 186.170 1.00 34.04 405 PRO A CA 1
ATOM 1358 C C . PRO A 1 327 ? 125.098 128.845 187.531 1.00 34.04 405 PRO A C 1
ATOM 1359 O O . PRO A 1 327 ? 124.110 129.386 188.028 1.00 34.04 405 PRO A O 1
ATOM 1363 N N . LEU A 1 328 ? 125.765 127.866 188.131 1.00 38.42 406 LEU A N 1
ATOM 1364 C CA . LEU A 1 328 ? 125.316 127.234 189.361 1.00 38.42 406 LEU A CA 1
ATOM 1365 C C . LEU A 1 328 ? 126.445 127.222 190.378 1.00 38.42 406 LEU A C 1
ATOM 1366 O O . LEU A 1 328 ? 127.597 126.949 190.034 1.00 38.42 406 LEU A O 1
ATOM 1371 N N . GLN A 1 329 ? 126.116 127.518 191.630 1.00 51.59 407 GLN A N 1
ATOM 1372 C CA . GLN A 1 329 ? 127.045 127.326 192.741 1.00 51.59 407 GLN A CA 1
ATOM 1373 C C . GLN A 1 329 ? 126.594 126.068 193.465 1.00 51.59 407 GLN A C 1
ATOM 1374 O O . GLN A 1 329 ? 125.819 126.117 194.417 1.00 51.59 407 GLN A O 1
ATOM 1380 N N . ILE A 1 330 ? 127.079 124.929 192.994 1.00 55.09 408 ILE A N 1
ATOM 1381 C CA . ILE A 1 330 ? 126.693 123.635 193.528 1.00 55.09 408 ILE A CA 1
ATOM 1382 C C . ILE A 1 330 ? 127.961 122.833 193.787 1.00 55.09 408 ILE A C 1
ATOM 1383 O O . ILE A 1 330 ? 128.871 122.803 192.950 1.00 55.09 408 ILE A O 1
ATOM 1388 N N . ASP A 1 331 ? 128.050 122.243 194.975 1.00 71.70 409 ASP A N 1
ATOM 1389 C CA . ASP A 1 331 ? 129.213 121.452 195.350 1.00 71.70 409 ASP A CA 1
ATOM 1390 C C . ASP A 1 331 ? 128.996 119.961 195.180 1.00 71.70 409 ASP A C 1
ATOM 1391 O O . ASP A 1 331 ? 129.965 119.229 194.961 1.00 71.70 409 ASP A O 1
ATOM 1396 N N . ASP A 1 332 ? 127.756 119.498 195.274 1.00 65.74 410 ASP A N 1
ATOM 1397 C CA . ASP A 1 332 ? 127.418 118.088 195.135 1.00 65.74 410 ASP A CA 1
ATOM 1398 C C . ASP A 1 332 ? 126.606 117.929 193.859 1.00 65.74 410 ASP A C 1
ATOM 1399 O O . ASP A 1 332 ? 125.419 118.263 193.828 1.00 65.74 410 ASP A O 1
ATOM 1404 N N . LEU A 1 333 ? 127.240 117.401 192.817 1.00 47.82 411 LEU A N 1
ATOM 1405 C CA . LEU A 1 333 ? 126.647 117.375 191.489 1.00 47.82 411 LEU A CA 1
ATOM 1406 C C . LEU A 1 333 ? 125.684 116.212 191.305 1.00 47.82 411 LEU A C 1
ATOM 1407 O O . LEU A 1 333 ? 125.139 116.060 190.207 1.00 47.82 411 LEU A O 1
ATOM 1412 N N . ASP A 1 334 ? 125.443 115.401 192.338 1.00 53.75 412 ASP A N 1
ATOM 1413 C CA . ASP A 1 334 ? 124.510 114.285 192.225 1.00 53.75 412 ASP A CA 1
ATOM 1414 C C . ASP A 1 334 ? 123.065 114.724 192.005 1.00 53.75 412 ASP A C 1
ATOM 1415 O O . ASP A 1 334 ? 122.250 113.913 191.556 1.00 53.75 412 ASP A O 1
ATOM 1420 N N . MET A 1 335 ? 122.738 115.981 192.298 1.00 45.09 413 MET A N 1
ATOM 1421 C CA . MET A 1 335 ? 121.438 116.552 191.984 1.00 45.09 413 MET A CA 1
ATOM 1422 C C . MET A 1 335 ? 121.330 117.127 190.576 1.00 45.09 413 MET A C 1
ATOM 1423 O O . MET A 1 335 ? 120.233 117.508 190.164 1.00 45.09 413 MET A O 1
ATOM 1428 N N . ILE A 1 336 ? 122.432 117.178 189.832 1.00 35.87 414 ILE A N 1
ATOM 1429 C CA . ILE A 1 336 ? 122.482 117.732 188.476 1.00 35.87 414 ILE A CA 1
ATOM 1430 C C . ILE A 1 336 ? 121.588 117.002 187.467 1.00 35.87 414 ILE A C 1
ATOM 1431 O O . ILE A 1 336 ? 120.924 117.697 186.683 1.00 35.87 414 ILE A O 1
ATOM 1436 N N . PRO A 1 337 ? 121.494 115.616 187.418 1.00 35.26 415 PRO A N 1
ATOM 1437 C CA . PRO A 1 337 ? 120.538 115.000 186.479 1.00 35.26 415 PRO A CA 1
ATOM 1438 C C . PRO A 1 337 ? 119.079 115.365 186.693 1.00 35.26 415 PRO A C 1
ATOM 1439 O O . PRO A 1 337 ? 118.425 115.820 185.745 1.00 35.26 415 PRO A O 1
ATOM 1443 N N . GLN A 1 338 ? 118.595 115.187 187.931 1.00 39.63 416 GLN A N 1
ATOM 1444 C CA . GLN A 1 338 ? 117.190 115.387 188.283 1.00 39.63 416 GLN A CA 1
ATOM 1445 C C . GLN A 1 338 ? 116.700 116.776 187.903 1.00 39.63 416 GLN A C 1
ATOM 1446 O O . GLN A 1 338 ? 115.674 116.914 187.219 1.00 39.63 416 GLN A O 1
ATOM 1452 N N . ILE A 1 339 ? 117.461 117.802 188.322 1.00 28.35 417 ILE A N 1
ATOM 1453 C CA . ILE A 1 339 ? 117.213 119.201 187.962 1.00 28.35 417 ILE A CA 1
ATOM 1454 C C . ILE A 1 339 ? 117.033 119.350 186.461 1.00 28.35 417 ILE A C 1
ATOM 1455 O O . ILE A 1 339 ? 116.015 119.882 185.997 1.00 28.35 417 ILE A O 1
ATOM 1460 N N . SER A 1 340 ? 117.981 118.790 185.693 1.00 25.43 418 SER A N 1
ATOM 1461 C CA . SER A 1 340 ? 117.935 118.844 184.235 1.00 25.43 418 SER A CA 1
ATOM 1462 C C . SER A 1 340 ? 116.657 118.224 183.702 1.00 25.43 418 SER A C 1
ATOM 1463 O O . SER A 1 340 ? 115.949 118.847 182.899 1.00 25.43 418 SER A O 1
ATOM 1466 N N . ASN A 1 341 ? 116.296 117.047 184.233 1.00 26.38 419 ASN A N 1
ATOM 1467 C CA . ASN A 1 341 ? 115.067 116.378 183.818 1.00 26.38 419 ASN A CA 1
ATOM 1468 C C . ASN A 1 341 ? 113.856 117.229 184.150 1.00 26.38 419 ASN A C 1
ATOM 1469 O O . ASN A 1 341 ? 112.979 117.428 183.298 1.00 26.38 419 ASN A O 1
ATOM 1474 N N . GLU A 1 342 ? 113.863 117.822 185.353 1.00 26.15 420 GLU A N 1
ATOM 1475 C CA . GLU A 1 342 ? 112.805 118.730 185.781 1.00 26.15 420 GLU A CA 1
ATOM 1476 C C . GLU A 1 342 ? 112.663 119.895 184.820 1.00 26.15 420 GLU A C 1
ATOM 1477 O O . GLU A 1 342 ? 111.551 120.201 184.368 1.00 26.15 420 GLU A O 1
ATOM 1483 N N . ILE A 1 343 ? 113.800 120.477 184.411 1.00 21.27 421 ILE A N 1
ATOM 1484 C CA . ILE A 1 343 ? 113.763 121.638 183.530 1.00 21.27 421 ILE A CA 1
ATOM 1485 C C . ILE A 1 343 ? 113.215 121.238 182.174 1.00 21.27 421 ILE A C 1
ATOM 1486 O O . ILE A 1 343 ? 112.379 121.949 181.597 1.00 21.27 421 ILE A O 1
ATOM 1491 N N . LYS A 1 344 ? 113.553 120.024 181.722 1.00 17.17 422 LYS A N 1
ATOM 1492 C CA . LYS A 1 344 ? 113.033 119.559 180.445 1.00 17.17 422 LYS A CA 1
ATOM 1493 C C . LYS A 1 344 ? 111.533 119.340 180.521 1.00 17.17 422 LYS A C 1
ATOM 1494 O O . LYS A 1 344 ? 110.812 119.709 179.588 1.00 17.17 422 LYS A O 1
ATOM 1500 N N . GLU A 1 345 ? 111.039 118.856 181.672 1.00 21.27 423 GLU A N 1
ATOM 1501 C CA . GLU A 1 345 ? 109.598 118.715 181.843 1.00 21.27 423 GLU A CA 1
ATOM 1502 C C . GLU A 1 345 ? 108.918 120.069 181.840 1.00 21.27 423 GLU A C 1
ATOM 1503 O O . GLU A 1 345 ? 107.849 120.219 181.231 1.00 21.27 423 GLU A O 1
ATOM 1509 N N . MET A 1 346 ? 109.581 121.082 182.419 1.00 21.25 424 MET A N 1
ATOM 1510 C CA . MET A 1 346 ? 109.049 122.438 182.401 1.00 21.25 424 MET A CA 1
ATOM 1511 C C . MET A 1 346 ? 108.955 122.952 180.978 1.00 21.25 424 MET A C 1
ATOM 1512 O O . MET A 1 346 ? 108.022 123.680 180.632 1.00 21.25 424 MET A O 1
ATOM 1517 N N . LEU A 1 347 ? 109.887 122.540 180.126 1.00 21.27 425 LEU A N 1
ATOM 1518 C CA . LEU A 1 347 ? 109.858 123.023 178.764 1.00 21.27 425 LEU A CA 1
ATOM 1519 C C . LEU A 1 347 ? 108.924 122.221 177.877 1.00 21.27 425 LEU A C 1
ATOM 1520 O O . LEU A 1 347 ? 108.736 122.599 176.721 1.00 21.27 425 LEU A O 1
ATOM 1525 N N . ARG A 1 348 ? 108.339 121.127 178.366 1.00 20.95 426 ARG A N 1
ATOM 1526 C CA . ARG A 1 348 ? 107.430 120.377 177.506 1.00 20.95 426 ARG A CA 1
ATOM 1527 C C . ARG A 1 348 ? 105.974 120.516 177.910 1.00 20.95 426 ARG A C 1
ATOM 1528 O O . ARG A 1 348 ? 105.094 120.493 177.047 1.00 20.95 426 ARG A O 1
ATOM 1536 N N . SER A 1 349 ? 105.690 120.660 179.203 1.00 21.27 427 SER A N 1
ATOM 1537 C CA . SER A 1 349 ? 104.340 120.993 179.635 1.00 21.27 427 SER A CA 1
ATOM 1538 C C . SER A 1 349 ? 103.969 122.437 179.337 1.00 21.27 427 SER A C 1
ATOM 1539 O O . SER A 1 349 ? 102.789 122.789 179.429 1.00 21.27 427 SER A O 1
ATOM 1542 N N . ASN A 1 350 ? 104.942 123.270 178.991 1.00 21.04 428 ASN A N 1
ATOM 1543 C CA . ASN A 1 350 ? 104.703 124.669 178.683 1.00 21.04 428 ASN A CA 1
ATOM 1544 C C . ASN A 1 350 ? 104.071 124.789 177.308 1.00 21.04 428 ASN A C 1
ATOM 1545 O O . ASN A 1 350 ? 104.486 124.113 176.365 1.00 21.04 428 ASN A O 1
ATOM 1550 N N . THR A 1 351 ? 103.074 125.660 177.187 1.00 33.69 429 THR A N 1
ATOM 1551 C CA . THR A 1 351 ? 102.628 126.084 175.871 1.00 33.69 429 THR A CA 1
ATOM 1552 C C . THR A 1 351 ? 103.646 127.057 175.284 1.00 33.69 429 THR A C 1
ATOM 1553 O O . THR A 1 351 ? 104.672 127.372 175.895 1.00 33.69 429 THR A O 1
ATOM 1557 N N . LYS A 1 352 ? 103.374 127.512 174.062 1.00 23.48 430 LYS A N 1
ATOM 1558 C CA . LYS A 1 352 ? 104.236 128.380 173.260 1.00 23.48 430 LYS A CA 1
ATOM 1559 C C . LYS A 1 352 ? 105.591 127.760 172.936 1.00 23.48 430 LYS A C 1
ATOM 1560 O O . LYS A 1 352 ? 106.501 128.480 172.532 1.00 23.48 430 LYS A O 1
ATOM 1566 N N . VAL A 1 353 ? 105.763 126.453 173.117 1.00 19.91 431 VAL A N 1
ATOM 1567 C CA . VAL A 1 353 ? 106.954 125.756 172.655 1.00 19.91 431 VAL A CA 1
ATOM 1568 C C . VAL A 1 353 ? 106.538 124.787 171.562 1.00 19.91 431 VAL A C 1
ATOM 1569 O O . VAL A 1 353 ? 105.370 124.396 171.452 1.00 19.91 431 VAL A O 1
ATOM 1573 N N . PHE A 1 354 ? 107.502 124.421 170.731 1.00 17.79 432 PHE A N 1
ATOM 1574 C CA . PHE A 1 354 ? 107.257 123.672 169.506 1.00 17.79 432 PHE A CA 1
ATOM 1575 C C . PHE A 1 354 ? 108.044 122.370 169.589 1.00 17.79 432 PHE A C 1
ATOM 1576 O O . PHE A 1 354 ? 109.259 122.359 169.378 1.00 17.79 432 PHE A O 1
ATOM 1584 N N . LEU A 1 355 ? 107.358 121.273 169.904 1.00 21.27 433 LEU A N 1
ATOM 1585 C CA . LEU A 1 355 ? 107.988 119.968 170.034 1.00 21.27 433 LEU A CA 1
ATOM 1586 C C . LEU A 1 355 ? 107.976 119.179 168.733 1.00 21.27 433 LEU A C 1
ATOM 1587 O O . LEU A 1 355 ? 108.062 117.946 168.767 1.00 21.27 433 LEU A O 1
ATOM 1592 N N . GLY A 1 356 ? 107.872 119.857 167.591 1.00 22.53 434 GLY A N 1
ATOM 1593 C CA . GLY A 1 356 ? 107.747 119.148 166.331 1.00 22.53 434 GLY A CA 1
ATOM 1594 C C . GLY A 1 356 ? 109.048 118.538 165.844 1.00 22.53 434 GLY A C 1
ATOM 1595 O O . GLY A 1 356 ? 109.059 117.416 165.338 1.00 22.53 434 GLY A O 1
ATOM 1596 N N . LYS A 1 357 ? 110.159 119.261 165.980 1.00 22.67 435 LYS A N 1
ATOM 1597 C CA . LYS A 1 357 ? 111.416 118.809 165.394 1.00 22.67 435 LYS A CA 1
ATOM 1598 C C . LYS A 1 357 ? 112.453 118.444 166.446 1.00 22.67 435 LYS A C 1
ATOM 1599 O O . LYS A 1 357 ? 112.941 117.310 166.452 1.00 22.67 435 LYS A O 1
ATOM 1605 N N . GLU A 1 358 ? 112.799 119.357 167.343 1.00 21.27 436 GLU A N 1
ATOM 1606 C CA . GLU A 1 358 ? 113.821 119.109 168.345 1.00 21.27 436 GLU A CA 1
ATOM 1607 C C . GLU A 1 358 ? 113.199 119.117 169.730 1.00 21.27 436 GLU A C 1
ATOM 1608 O O . GLU A 1 358 ? 112.398 119.996 170.056 1.00 21.27 436 GLU A O 1
ATOM 1614 N N . ALA A 1 359 ? 113.573 118.131 170.535 1.00 24.38 437 ALA A N 1
ATOM 1615 C CA . ALA A 1 359 ? 113.185 118.130 171.928 1.00 24.38 437 ALA A CA 1
ATOM 1616 C C . ALA A 1 359 ? 113.933 119.234 172.670 1.00 24.38 437 ALA A C 1
ATOM 1617 O O . ALA A 1 359 ? 115.045 119.598 172.286 1.00 24.38 437 ALA A O 1
ATOM 1619 N N . PRO A 1 360 ? 113.324 119.815 173.702 1.00 21.27 438 PRO A N 1
ATOM 1620 C CA . PRO A 1 360 ? 114.047 120.785 174.531 1.00 21.27 438 PRO A CA 1
ATOM 1621 C C . PRO A 1 360 ? 115.197 120.128 175.272 1.00 21.27 438 PRO A C 1
ATOM 1622 O O . PRO A 1 360 ? 115.098 118.985 175.719 1.00 21.27 438 PRO A O 1
ATOM 1626 N N . HIS A 1 361 ? 116.293 120.859 175.408 1.00 18.97 439 HIS A N 1
ATOM 1627 C CA . HIS A 1 361 ? 117.476 120.302 176.036 1.00 18.97 439 HIS A CA 1
ATOM 1628 C C . HIS A 1 361 ? 117.900 121.164 177.210 1.00 18.97 439 HIS A C 1
ATOM 1629 O O . HIS A 1 361 ? 117.644 122.369 177.246 1.00 18.97 439 HIS A O 1
ATOM 1636 N N . CYS A 1 362 ? 118.538 120.513 178.180 1.00 18.39 440 CYS A N 1
ATOM 1637 C CA . CYS A 1 362 ? 119.139 121.202 179.316 1.00 18.39 440 CYS A CA 1
ATOM 1638 C C . CYS A 1 362 ? 120.265 120.299 179.807 1.00 18.39 440 CYS A C 1
ATOM 1639 O O . CYS A 1 362 ? 120.009 119.327 180.519 1.00 18.39 440 CYS A O 1
ATOM 1642 N N . TYR A 1 363 ? 121.493 120.625 179.428 1.00 21.27 441 TYR A N 1
ATOM 1643 C CA . TYR A 1 363 ? 122.620 119.762 179.746 1.00 21.27 441 TYR A CA 1
ATOM 1644 C C . TYR A 1 363 ? 123.708 120.559 180.446 1.00 21.27 441 TYR A C 1
ATOM 1645 O O . TYR A 1 363 ? 123.611 121.772 180.609 1.00 21.27 441 TYR A O 1
ATOM 1654 N N . LEU A 1 364 ? 124.740 119.855 180.893 1.00 19.72 442 LEU A N 1
ATOM 1655 C CA . LEU A 1 364 ? 125.823 120.440 181.672 1.00 19.72 442 LEU A CA 1
ATOM 1656 C C . LEU A 1 364 ? 127.025 120.632 180.756 1.00 19.72 442 LEU A C 1
ATOM 1657 O O . LEU A 1 364 ? 127.591 119.657 180.255 1.00 19.72 442 LEU A O 1
ATOM 1662 N N . SER A 1 365 ? 127.412 121.886 180.536 1.00 28.93 443 SER A N 1
ATOM 1663 C CA . SER A 1 365 ? 128.430 122.190 179.540 1.00 28.93 443 SER A CA 1
ATOM 1664 C C . SER A 1 365 ? 129.833 122.293 180.115 1.00 28.93 443 SER A C 1
ATOM 1665 O O . SER A 1 365 ? 130.794 121.919 179.433 1.00 28.93 443 SER A O 1
ATOM 1668 N N . ARG A 1 366 ? 129.980 122.779 181.342 1.00 36.59 444 ARG A N 1
ATOM 1669 C CA . ARG A 1 366 ? 131.302 122.921 181.934 1.00 36.59 444 ARG A CA 1
ATOM 1670 C C . ARG A 1 366 ? 131.173 122.925 183.446 1.00 36.59 444 ARG A C 1
ATOM 1671 O O . ARG A 1 366 ? 130.125 123.266 183.998 1.00 36.59 444 ARG A O 1
ATOM 1679 N N . VAL A 1 367 ? 132.262 122.543 184.111 1.00 44.09 445 VAL A N 1
ATOM 1680 C CA . VAL A 1 367 ? 132.287 122.410 185.559 1.00 44.09 445 VAL A CA 1
ATOM 1681 C C . VAL A 1 367 ? 133.553 123.097 186.065 1.00 44.09 445 VAL A C 1
ATOM 1682 O O . VAL A 1 367 ? 134.506 123.316 185.314 1.00 44.09 445 VAL A O 1
ATOM 1686 N N . GLU A 1 368 ? 133.543 123.452 187.350 1.00 61.59 446 GLU A N 1
ATOM 1687 C CA . GLU A 1 368 ? 134.601 124.213 188.009 1.00 61.59 446 GLU A CA 1
ATOM 1688 C C . GLU A 1 368 ? 134.340 124.119 189.512 1.00 61.59 446 GLU A C 1
ATOM 1689 O O . GLU A 1 368 ? 133.353 123.513 189.940 1.00 61.59 446 GLU A O 1
ATOM 1695 N N . LYS A 1 369 ? 135.234 124.707 190.315 1.00 62.09 447 LYS A N 1
ATOM 1696 C CA . LYS A 1 369 ? 135.088 124.680 191.771 1.00 62.09 447 LYS A CA 1
ATOM 1697 C C . LYS A 1 369 ? 133.893 125.510 192.208 1.00 62.09 447 LYS A C 1
ATOM 1698 O O . LYS A 1 369 ? 133.850 126.718 191.945 1.00 62.09 447 LYS A O 1
ATOM 1704 N N . SER A 1 370 ? 132.952 124.854 192.901 1.00 60.52 448 SER A N 1
ATOM 1705 C CA . SER A 1 370 ? 131.697 125.447 193.372 1.00 60.52 448 SER A CA 1
ATOM 1706 C C . SER A 1 370 ? 130.936 126.105 192.228 1.00 60.52 448 SER A C 1
ATOM 1707 O O . SER A 1 370 ? 130.367 127.189 192.368 1.00 60.52 448 SER A O 1
ATOM 1710 N N . PHE A 1 371 ? 130.943 125.445 191.074 1.00 48.42 449 PHE A N 1
ATOM 1711 C CA . PHE A 1 371 ? 130.459 126.066 189.855 1.00 48.42 449 PHE A CA 1
ATOM 1712 C C . PHE A 1 371 ? 130.051 124.973 188.886 1.00 48.42 449 PHE A C 1
ATOM 1713 O O . PHE A 1 371 ? 130.693 123.925 188.813 1.00 48.42 449 PHE A O 1
ATOM 1721 N N . ALA A 1 372 ? 128.974 125.229 188.160 1.00 37.53 450 ALA A N 1
ATOM 1722 C CA . ALA A 1 372 ? 128.537 124.391 187.061 1.00 37.53 450 ALA A CA 1
ATOM 1723 C C . ALA A 1 372 ? 127.830 125.303 186.077 1.00 37.53 450 ALA A C 1
ATOM 1724 O O . ALA A 1 372 ? 127.532 126.454 186.385 1.00 37.53 450 ALA A O 1
ATOM 1726 N N . GLU A 1 373 ? 127.549 124.790 184.889 1.00 32.24 451 GLU A N 1
ATOM 1727 C CA . GLU A 1 373 ? 126.846 125.602 183.911 1.00 32.24 451 GLU A CA 1
ATOM 1728 C C . GLU A 1 373 ? 125.860 124.741 183.150 1.00 32.24 451 GLU A C 1
ATOM 1729 O O . GLU A 1 373 ? 126.236 123.705 182.598 1.00 32.24 451 GLU A O 1
ATOM 1735 N N . LEU A 1 374 ? 124.607 125.168 183.121 1.00 21.34 452 LEU A N 1
ATOM 1736 C CA . LEU A 1 374 ? 123.581 124.481 182.359 1.00 21.34 452 LEU A CA 1
ATOM 1737 C C . LEU A 1 374 ? 123.302 125.250 181.080 1.00 21.34 452 LEU A C 1
ATOM 1738 O O . LEU A 1 374 ? 123.190 126.475 181.091 1.00 21.34 452 LEU A O 1
ATOM 1743 N N . THR A 1 375 ? 123.196 124.520 179.983 1.00 21.27 453 THR A N 1
ATOM 1744 C CA . THR A 1 375 ? 122.783 125.065 178.703 1.00 21.27 453 THR A CA 1
ATOM 1745 C C . THR A 1 375 ? 121.360 124.603 178.453 1.00 21.27 453 THR A C 1
ATOM 1746 O O . THR A 1 375 ? 121.100 123.396 178.408 1.00 21.27 453 THR A O 1
ATOM 1750 N N . ILE A 1 376 ? 120.447 125.561 178.323 1.00 16.66 454 ILE A N 1
ATOM 1751 C CA . ILE A 1 376 ? 119.019 125.315 178.198 1.00 16.66 454 ILE A CA 1
ATOM 1752 C C . ILE A 1 376 ? 118.575 125.828 176.841 1.00 16.66 454 ILE A C 1
ATOM 1753 O O . ILE A 1 376 ? 119.027 126.883 176.394 1.00 16.66 454 ILE A O 1
ATOM 1758 N N . GLY A 1 377 ? 117.703 125.081 176.180 1.00 21.27 455 GLY A N 1
ATOM 1759 C CA . GLY A 1 377 ? 117.237 125.516 174.883 1.00 21.27 455 GLY A CA 1
ATOM 1760 C C . GLY A 1 377 ? 115.982 124.823 174.414 1.00 21.27 455 GLY A C 1
ATOM 1761 O O . GLY A 1 377 ? 115.723 123.673 174.777 1.00 21.27 455 GLY A O 1
ATOM 1762 N N . CYS A 1 378 ? 115.211 125.517 173.584 1.00 19.87 456 CYS A N 1
ATOM 1763 C CA . CYS A 1 378 ? 113.977 124.963 173.042 1.00 19.87 456 CYS A CA 1
ATOM 1764 C C . CYS A 1 378 ? 113.606 125.728 171.782 1.00 19.87 456 CYS A C 1
ATOM 1765 O O . CYS A 1 378 ? 114.273 126.687 171.389 1.00 19.87 456 CYS A O 1
ATOM 1768 N N . ASN A 1 379 ? 112.541 125.271 171.132 1.00 21.27 457 ASN A N 1
ATOM 1769 C CA . ASN A 1 379 ? 111.940 125.954 169.998 1.00 21.27 457 ASN A CA 1
ATOM 1770 C C . ASN A 1 379 ? 110.579 126.481 170.419 1.00 21.27 457 ASN A C 1
ATOM 1771 O O . ASN A 1 379 ? 109.719 125.709 170.841 1.00 21.27 457 ASN A O 1
ATOM 1776 N N . LEU A 1 380 ? 110.389 127.784 170.296 1.00 21.27 458 LEU A N 1
ATOM 1777 C CA . LEU A 1 380 ? 109.097 128.402 170.517 1.00 21.27 458 LEU A CA 1
ATOM 1778 C C . LEU A 1 380 ? 108.323 128.476 169.210 1.00 21.27 458 LEU A C 1
ATOM 1779 O O . LEU A 1 380 ? 108.905 128.512 168.128 1.00 21.27 458 LEU A O 1
ATOM 1784 N N . ILE A 1 381 ? 106.996 128.525 169.323 1.00 19.03 459 ILE A N 1
ATOM 1785 C CA . ILE A 1 381 ? 106.110 128.616 168.167 1.00 19.03 459 ILE A CA 1
ATOM 1786 C C . ILE A 1 381 ? 106.216 129.998 167.541 1.00 19.03 459 ILE A C 1
ATOM 1787 O O . ILE A 1 381 ? 106.861 130.891 168.096 1.00 19.03 459 ILE A O 1
ATOM 1792 N N . ARG A 1 382 ? 105.614 130.174 166.369 1.00 21.27 460 ARG A N 1
ATOM 1793 C CA . ARG A 1 382 ? 105.647 131.465 165.692 1.00 21.27 460 ARG A CA 1
ATOM 1794 C C . ARG A 1 382 ? 104.856 132.503 166.474 1.00 21.27 460 ARG A C 1
ATOM 1795 O O . ARG A 1 382 ? 103.677 132.303 166.776 1.00 21.27 460 ARG A O 1
ATOM 1803 N N . MET A 1 383 ? 105.510 133.614 166.806 1.00 22.25 461 MET A N 1
ATOM 1804 C CA . MET A 1 383 ? 104.916 134.617 167.674 1.00 22.25 461 MET A CA 1
ATOM 1805 C C . MET A 1 383 ? 105.527 135.974 167.371 1.00 22.25 461 MET A C 1
ATOM 1806 O O . MET A 1 383 ? 106.537 136.084 166.673 1.00 22.25 461 MET A O 1
ATOM 1811 N N . GLY A 1 384 ? 104.902 137.012 167.918 1.00 27.02 462 GLY A N 1
ATOM 1812 C CA . GLY A 1 384 ? 105.401 138.358 167.755 1.00 27.02 462 GLY A CA 1
ATOM 1813 C C . GLY A 1 384 ? 106.601 138.644 168.632 1.00 27.02 462 GLY A C 1
ATOM 1814 O O . GLY A 1 384 ? 107.003 137.848 169.476 1.00 27.02 462 GLY A O 1
ATOM 1815 N N . LYS A 1 385 ? 107.180 139.827 168.428 1.00 28.15 463 LYS A N 1
ATOM 1816 C CA . LYS A 1 385 ? 108.425 140.178 169.096 1.00 28.15 463 LYS A CA 1
ATOM 1817 C C . LYS A 1 385 ? 108.243 140.558 170.558 1.00 28.15 463 LYS A C 1
ATOM 1818 O O . LYS A 1 385 ? 109.243 140.714 171.259 1.00 28.15 463 LYS A O 1
ATOM 1824 N N . GLU A 1 386 ? 107.012 140.714 171.034 1.00 29.87 464 GLU A N 1
ATOM 1825 C CA . GLU A 1 386 ? 106.775 140.966 172.450 1.00 29.87 464 GLU A CA 1
ATOM 1826 C C . GLU A 1 386 ? 106.552 139.671 173.220 1.00 29.87 464 GLU A C 1
ATOM 1827 O O . GLU A 1 386 ? 107.075 139.504 174.333 1.00 29.87 464 GLU A O 1
ATOM 1833 N N . GLU A 1 387 ? 105.779 138.756 172.627 1.00 27.79 465 GLU A N 1
ATOM 1834 C CA . GLU A 1 387 ? 105.587 137.431 173.203 1.00 27.79 465 GLU A CA 1
ATOM 1835 C C . GLU A 1 387 ? 106.897 136.665 173.277 1.00 27.79 465 GLU A C 1
ATOM 1836 O O . GLU A 1 387 ? 107.095 135.859 174.191 1.00 27.79 465 GLU A O 1
ATOM 1842 N N . LEU A 1 388 ? 107.801 136.904 172.322 1.00 23.16 466 LEU A N 1
ATOM 1843 C CA . LEU A 1 388 ? 109.114 136.268 172.334 1.00 23.16 466 LEU A CA 1
ATOM 1844 C C . LEU A 1 388 ? 109.917 136.673 173.560 1.00 23.16 466 LEU A C 1
ATOM 1845 O O . LEU A 1 388 ? 110.477 135.820 174.258 1.00 23.16 466 LEU A O 1
ATOM 1850 N N . TYR A 1 389 ? 109.961 137.974 173.848 1.00 22.64 467 TYR A N 1
ATOM 1851 C CA . TYR A 1 389 ? 110.700 138.470 175.003 1.00 22.64 467 TYR A CA 1
ATOM 1852 C C . TYR A 1 389 ? 110.066 138.011 176.308 1.00 22.64 467 TYR A C 1
ATOM 1853 O O . TYR A 1 389 ? 110.776 137.613 177.247 1.00 22.64 467 TYR A O 1
ATOM 1862 N N . ASN A 1 390 ? 108.730 138.047 176.381 1.00 27.09 468 ASN A N 1
ATOM 1863 C CA . ASN A 1 390 ? 108.046 137.579 177.582 1.00 27.09 468 ASN A CA 1
ATOM 1864 C C . ASN A 1 390 ? 108.234 136.086 177.803 1.00 27.09 468 ASN A C 1
ATOM 1865 O O . ASN A 1 390 ? 108.363 135.646 178.948 1.00 27.09 468 ASN A O 1
ATOM 1870 N N . THR A 1 391 ? 108.300 135.298 176.729 1.00 22.20 469 THR A N 1
ATOM 1871 C CA . THR A 1 391 ? 108.502 133.863 176.876 1.00 22.20 469 THR A CA 1
ATOM 1872 C C . THR A 1 391 ? 109.932 133.544 177.283 1.00 22.20 469 THR A C 1
ATOM 1873 O O . THR A 1 391 ? 110.156 132.612 178.060 1.00 22.20 469 THR A O 1
ATOM 1877 N N . GLN A 1 392 ? 110.906 134.309 176.775 1.00 21.27 470 GLN A N 1
ATOM 1878 C CA . GLN A 1 392 ? 112.289 134.169 177.233 1.00 21.27 470 GLN A CA 1
ATOM 1879 C C . GLN A 1 392 ? 112.411 134.437 178.728 1.00 21.27 470 GLN A C 1
ATOM 1880 O O . GLN A 1 392 ? 113.022 133.647 179.463 1.00 21.27 470 GLN A O 1
ATOM 1886 N N . GLN A 1 393 ? 111.813 135.541 179.194 1.00 19.29 471 GLN A N 1
ATOM 1887 C CA . GLN A 1 393 ? 111.864 135.872 180.617 1.00 19.29 471 GLN A CA 1
ATOM 1888 C C . GLN A 1 393 ? 111.135 134.830 181.463 1.00 19.29 471 GLN A C 1
ATOM 1889 O O . GLN A 1 393 ? 111.641 134.414 182.512 1.00 19.29 471 GLN A O 1
ATOM 1895 N N . GLU A 1 394 ? 109.974 134.362 180.993 1.00 21.27 472 GLU A N 1
ATOM 1896 C CA . GLU A 1 394 ? 109.187 133.375 181.727 1.00 21.27 472 GLU A CA 1
ATOM 1897 C C . GLU A 1 394 ? 109.914 132.041 181.847 1.00 21.27 472 GLU A C 1
ATOM 1898 O O . GLU A 1 394 ? 109.921 131.425 182.921 1.00 21.27 472 GLU A O 1
ATOM 1904 N N . VAL A 1 395 ? 110.554 131.594 180.762 1.00 21.27 473 VAL A N 1
ATOM 1905 C CA . VAL A 1 395 ? 111.302 130.339 180.777 1.00 21.27 473 VAL A CA 1
ATOM 1906 C C . VAL A 1 395 ? 112.512 130.443 181.699 1.00 21.27 473 VAL A C 1
ATOM 1907 O O . VAL A 1 395 ? 112.795 129.519 182.476 1.00 21.27 473 VAL A O 1
ATOM 1911 N N . LEU A 1 396 ? 113.216 131.582 181.662 1.00 19.74 474 LEU A N 1
ATOM 1912 C CA . LEU A 1 396 ? 114.364 131.782 182.546 1.00 19.74 474 LEU A CA 1
ATOM 1913 C C . LEU A 1 396 ? 113.953 131.799 184.015 1.00 19.74 474 LEU A C 1
ATOM 1914 O O . LEU A 1 396 ? 114.620 131.187 184.860 1.00 19.74 474 LEU A O 1
ATOM 1919 N N . LEU A 1 397 ? 112.834 132.456 184.331 1.00 21.55 475 LEU A N 1
ATOM 1920 C CA . LEU A 1 397 ? 112.366 132.516 185.713 1.00 21.55 475 LEU A CA 1
ATOM 1921 C C . LEU A 1 397 ? 111.897 131.155 186.213 1.00 21.55 475 LEU A C 1
ATOM 1922 O O . LEU A 1 397 ? 112.144 130.801 187.371 1.00 21.55 475 LEU A O 1
ATOM 1927 N N . GLU A 1 398 ? 111.226 130.376 185.359 1.00 24.73 476 GLU A N 1
ATOM 1928 C CA . GLU A 1 398 ? 110.791 129.041 185.763 1.00 24.73 476 GLU A CA 1
ATOM 1929 C C . GLU A 1 398 ? 111.975 128.106 185.973 1.00 24.73 476 GLU A C 1
ATOM 1930 O O . GLU A 1 398 ? 111.967 127.283 186.899 1.00 24.73 476 GLU A O 1
ATOM 1936 N N . ALA A 1 399 ? 113.003 128.224 185.126 1.00 22.15 477 ALA A N 1
ATOM 1937 C CA . ALA A 1 399 ? 114.212 127.426 185.304 1.00 22.15 477 ALA A CA 1
ATOM 1938 C C . ALA A 1 399 ? 114.922 127.771 186.605 1.00 22.15 477 ALA A C 1
ATOM 1939 O O . ALA A 1 399 ? 115.394 126.875 187.313 1.00 22.15 477 ALA A O 1
ATOM 1941 N N . VAL A 1 400 ? 114.981 129.060 186.954 1.00 21.27 478 VAL A N 1
ATOM 1942 C CA . VAL A 1 400 ? 115.622 129.447 188.209 1.00 21.27 478 VAL A CA 1
ATOM 1943 C C . VAL A 1 400 ? 114.785 129.007 189.413 1.00 21.27 478 VAL A C 1
ATOM 1944 O O . VAL A 1 400 ? 115.342 128.608 190.446 1.00 21.27 478 VAL A O 1
ATOM 1948 N N . LYS A 1 401 ? 113.450 129.016 189.290 1.00 21.27 479 LYS A N 1
ATOM 1949 C CA . LYS A 1 401 ? 112.589 128.476 190.345 1.00 21.27 479 LYS A CA 1
ATOM 1950 C C . LYS A 1 401 ? 112.839 126.990 190.573 1.00 21.27 479 LYS A C 1
ATOM 1951 O O . LYS A 1 401 ? 112.877 126.530 191.720 1.00 21.27 479 LYS A O 1
ATOM 1957 N N . ILE A 1 402 ? 113.005 126.228 189.490 1.00 20.96 480 ILE A N 1
ATOM 1958 C CA . ILE A 1 402 ? 113.283 124.797 189.614 1.00 20.96 480 ILE A CA 1
ATOM 1959 C C . ILE A 1 402 ? 114.655 124.563 190.238 1.00 20.96 480 ILE A C 1
ATOM 1960 O O . ILE A 1 402 ? 114.813 123.696 191.106 1.00 20.96 480 ILE A O 1
ATOM 1965 N N . ILE A 1 403 ? 115.656 125.351 189.832 1.00 24.59 481 ILE A N 1
ATOM 1966 C CA . ILE A 1 403 ? 117.015 125.174 190.349 1.00 24.59 481 ILE A CA 1
ATOM 1967 C C . ILE A 1 403 ? 117.080 125.501 191.838 1.00 24.59 481 ILE A C 1
ATOM 1968 O O . ILE A 1 403 ? 117.621 124.727 192.634 1.00 24.59 481 ILE A O 1
ATOM 1973 N N . LYS A 1 404 ? 116.496 126.630 192.245 1.00 31.52 482 LYS A N 1
ATOM 1974 C CA . LYS A 1 404 ? 116.493 126.978 193.662 1.00 31.52 482 LYS A CA 1
ATOM 1975 C C . LYS A 1 404 ? 115.496 126.162 194.473 1.00 31.52 482 LYS A C 1
ATOM 1976 O O . LYS A 1 404 ? 115.535 126.218 195.705 1.00 31.52 482 LYS A O 1
ATOM 1982 N N . LYS A 1 405 ? 114.593 125.425 193.824 1.00 32.64 483 LYS A N 1
ATOM 1983 C CA . LYS A 1 405 ? 113.694 124.546 194.564 1.00 32.64 483 LYS A CA 1
ATOM 1984 C C . LYS A 1 405 ? 114.442 123.357 195.156 1.00 32.64 483 LYS A C 1
ATOM 1985 O O . LYS A 1 405 ? 114.109 122.898 196.254 1.00 32.64 483 LYS A O 1
ATOM 1991 N N . HIS A 1 406 ? 115.487 122.886 194.477 1.00 38.58 484 HIS A N 1
ATOM 1992 C CA . HIS A 1 406 ? 116.319 121.782 194.937 1.00 38.58 484 HIS A CA 1
ATOM 1993 C C . HIS A 1 406 ? 117.378 122.206 195.946 1.00 38.58 484 HIS A C 1
ATOM 1994 O O . HIS A 1 406 ? 118.279 121.411 196.236 1.00 38.58 484 HIS A O 1
ATOM 2001 N N . GLY A 1 407 ? 117.295 123.418 196.487 1.00 40.21 485 GLY A N 1
ATOM 2002 C CA . GLY A 1 407 ? 118.278 123.915 197.427 1.00 40.21 485 GLY A CA 1
ATOM 2003 C C . GLY A 1 407 ? 119.643 124.126 196.811 1.00 40.21 485 GLY A C 1
ATOM 2004 O O . GLY A 1 407 ? 120.659 123.745 197.396 1.00 40.21 485 GLY A O 1
ATOM 2005 N N . VAL A 1 408 ? 119.679 124.726 195.624 1.00 43.72 486 VAL A N 1
ATOM 2006 C CA . VAL A 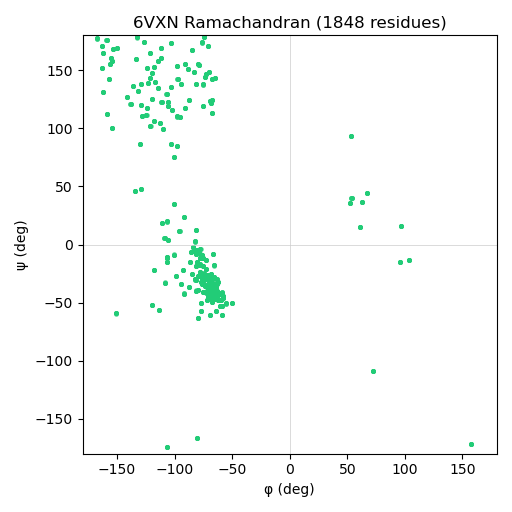1 408 ? 120.915 125.003 194.900 1.00 43.72 486 VAL A CA 1
ATOM 2007 C C . VAL A 1 408 ? 120.905 126.470 194.503 1.00 43.72 486 VAL A C 1
ATOM 2008 O O . VAL A 1 408 ? 120.007 126.910 193.778 1.00 43.72 486 VAL A O 1
ATOM 2012 N N . SER A 1 409 ? 121.898 127.222 194.963 1.00 48.80 487 SER A N 1
ATOM 2013 C CA . SER A 1 409 ? 121.983 128.633 194.625 1.00 48.80 487 SER A CA 1
ATOM 2014 C C . SER A 1 409 ? 122.681 128.822 193.279 1.00 48.80 487 SER A C 1
ATOM 2015 O O . SER A 1 409 ? 123.288 127.904 192.726 1.00 48.80 487 SER A O 1
ATOM 2018 N N . LEU A 1 410 ? 122.579 130.037 192.750 1.00 48.57 488 LEU A N 1
ATOM 2019 C CA . LEU A 1 410 ? 123.214 130.367 191.485 1.00 48.57 488 LEU A CA 1
ATOM 2020 C C . LEU A 1 410 ? 124.694 130.655 191.697 1.00 48.57 488 LEU A C 1
ATOM 2021 O O . LEU A 1 410 ? 125.129 131.027 192.787 1.00 48.57 488 LEU A O 1
ATOM 2026 N N . GLY A 1 411 ? 125.477 130.472 190.631 1.00 58.99 489 GLY A N 1
ATOM 2027 C CA . GLY A 1 411 ? 126.902 130.706 190.670 1.00 58.99 489 GLY A CA 1
ATOM 2028 C C . GLY A 1 411 ? 127.287 132.017 190.008 1.00 58.99 489 GLY A C 1
ATOM 2029 O O . GLY A 1 411 ? 126.474 132.710 189.406 1.00 58.99 489 GLY A O 1
ATOM 2030 N N . THR A 1 412 ? 128.565 132.353 190.132 1.00 85.05 490 THR A N 1
ATOM 2031 C CA . THR A 1 412 ? 129.079 133.611 189.617 1.00 85.05 490 THR A CA 1
ATOM 2032 C C . THR A 1 412 ? 130.195 133.351 188.615 1.00 85.05 490 THR A C 1
ATOM 2033 O O . THR A 1 412 ? 130.968 132.399 188.756 1.00 85.05 490 THR A O 1
ATOM 2037 N N . THR A 1 413 ? 130.239 134.178 187.577 1.00 113.65 491 THR A N 1
ATOM 2038 C CA . THR A 1 413 ? 131.210 134.058 186.499 1.00 113.65 491 THR A CA 1
ATOM 2039 C C . THR A 1 413 ? 132.136 135.263 186.548 1.00 113.65 491 THR A C 1
ATOM 2040 O O . THR A 1 413 ? 131.661 136.403 186.621 1.00 113.65 491 THR A O 1
ATOM 2044 N N . SER B 1 126 ? 101.437 168.128 142.700 1.00 198.03 204 SER B N 1
ATOM 2045 C CA . SER B 1 126 ? 101.319 166.782 142.161 1.00 198.03 204 SER B CA 1
ATOM 2046 C C . SER B 1 126 ? 101.380 166.801 140.637 1.00 198.03 204 SER B C 1
ATOM 2047 O O . SER B 1 126 ? 102.408 166.480 140.052 1.00 198.03 204 SER B O 1
ATOM 2050 N N . PHE B 1 127 ? 100.273 167.181 139.995 1.00 199.16 205 PHE B N 1
ATOM 2051 C CA . PHE B 1 127 ? 100.255 167.297 138.541 1.00 199.16 205 PHE B CA 1
ATOM 2052 C C . PHE B 1 127 ? 101.034 168.520 138.071 1.00 199.16 205 PHE B C 1
ATOM 2053 O O . PHE B 1 127 ? 101.582 168.513 136.956 1.00 199.16 205 PHE B O 1
ATOM 2061 N N . TRP B 1 128 ? 101.091 169.556 138.923 1.00 200.61 206 TRP B N 1
ATOM 2062 C CA . TRP B 1 128 ? 101.758 170.816 138.595 1.00 200.61 206 TRP B CA 1
ATOM 2063 C C . TRP B 1 128 ? 103.228 170.596 138.269 1.00 200.61 206 TRP B C 1
ATOM 2064 O O . TRP B 1 128 ? 103.672 170.872 137.152 1.00 200.61 206 TRP B O 1
ATOM 2075 N N . GLY B 1 129 ? 103.991 170.071 139.231 1.00 200.81 207 GLY B N 1
ATOM 2076 C CA . GLY B 1 129 ? 105.415 169.876 139.015 1.00 200.81 207 GLY B CA 1
ATOM 2077 C C . GLY B 1 129 ? 105.717 168.769 138.024 1.00 200.81 207 GLY B C 1
ATOM 2078 O O . GLY B 1 129 ? 106.707 168.842 137.288 1.00 200.81 207 GLY B O 1
ATOM 2079 N N . ALA B 1 130 ? 104.847 167.754 137.965 1.00 198.99 208 ALA B N 1
ATOM 2080 C CA . ALA B 1 130 ? 105.011 166.656 137.022 1.00 198.99 208 ALA B CA 1
ATOM 2081 C C . ALA B 1 130 ? 104.867 167.103 135.580 1.00 198.99 208 ALA B C 1
ATOM 2082 O O . ALA B 1 130 ? 105.464 166.486 134.692 1.00 198.99 208 ALA B O 1
ATOM 2084 N N . LEU B 1 131 ? 104.095 168.156 135.321 1.00 201.05 209 LEU B N 1
ATOM 2085 C CA . LEU B 1 131 ? 104.144 168.713 133.975 1.00 201.05 209 LEU B CA 1
ATOM 2086 C C . LEU B 1 131 ? 105.167 169.843 133.875 1.00 201.05 209 LEU B C 1
ATOM 2087 O O . LEU B 1 131 ? 105.659 170.146 132.786 1.00 201.05 209 LEU B O 1
ATOM 2092 N N . GLU B 1 132 ? 105.509 170.463 135.007 1.00 202.04 210 GLU B N 1
ATOM 2093 C CA . GLU B 1 132 ? 106.314 171.678 134.978 1.00 202.04 210 GLU B CA 1
ATOM 2094 C C . GLU B 1 132 ? 107.783 171.391 134.729 1.00 202.04 210 GLU B C 1
ATOM 2095 O O . GLU B 1 132 ? 108.393 172.012 133.854 1.00 202.04 210 GLU B O 1
ATOM 2101 N N . ASP B 1 133 ? 108.372 170.468 135.496 1.00 201.46 211 ASP B N 1
ATOM 2102 C CA . ASP B 1 133 ? 109.825 170.302 135.446 1.00 201.46 211 ASP B CA 1
ATOM 2103 C C . ASP B 1 133 ? 110.342 169.687 134.141 1.00 201.46 211 ASP B C 1
ATOM 2104 O O . ASP B 1 133 ? 111.349 170.195 133.609 1.00 201.46 211 ASP B O 1
ATOM 2109 N N . PRO B 1 134 ? 109.724 168.637 133.548 1.00 200.06 212 PRO B N 1
ATOM 2110 C CA . PRO B 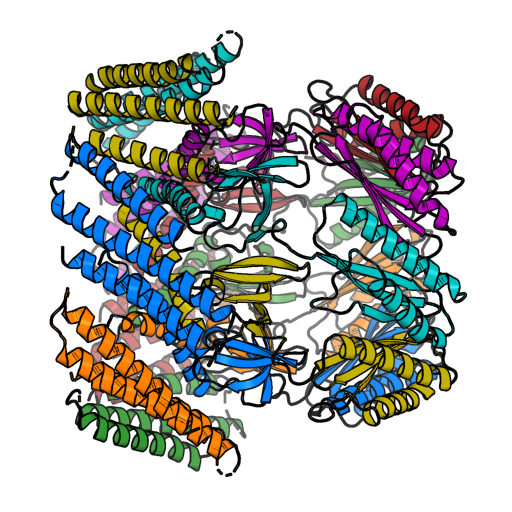1 134 ? 110.259 168.175 132.256 1.00 200.06 212 PRO B CA 1
ATOM 2111 C C . PRO B 1 134 ? 110.009 169.139 131.114 1.00 200.06 212 PRO B C 1
ATOM 2112 O O . PRO B 1 134 ? 110.818 169.189 130.184 1.00 200.06 212 PRO B O 1
ATOM 2116 N N . ALA B 1 135 ? 108.934 169.927 131.165 1.00 201.43 213 ALA B N 1
ATOM 2117 C CA . ALA B 1 135 ? 108.683 170.897 130.103 1.00 201.43 213 ALA B CA 1
ATOM 2118 C C . ALA B 1 135 ? 109.705 172.025 130.129 1.00 201.43 213 ALA B C 1
ATOM 2119 O O . ALA B 1 135 ? 110.244 172.412 129.080 1.00 201.43 213 ALA B O 1
ATOM 2121 N N . ARG B 1 136 ? 109.995 172.558 131.319 1.00 200.61 214 ARG B N 1
ATOM 2122 C CA . ARG B 1 136 ? 110.997 173.612 131.413 1.00 200.61 214 ARG B CA 1
ATOM 2123 C C . ARG B 1 136 ? 112.388 173.064 131.127 1.00 200.61 214 ARG B C 1
ATOM 2124 O O . ARG B 1 136 ? 113.217 173.753 130.515 1.00 200.61 214 ARG B O 1
ATOM 2132 N N . TYR B 1 137 ? 112.628 171.794 131.466 1.00 200.43 215 TYR B N 1
ATOM 2133 C CA . TYR B 1 137 ? 113.900 171.175 131.126 1.00 200.43 215 TYR B CA 1
ATOM 2134 C C . TYR B 1 137 ? 114.035 170.983 129.623 1.00 200.43 215 TYR B C 1
ATOM 2135 O O . TYR B 1 137 ? 115.117 171.183 129.059 1.00 200.43 215 TYR B O 1
ATOM 2144 N N . LEU B 1 138 ? 112.931 170.660 128.946 1.00 202.30 216 LEU B N 1
ATOM 2145 C CA . LEU B 1 138 ? 113.010 170.424 127.513 1.00 202.30 216 LEU B CA 1
ATOM 2146 C C . LEU B 1 138 ? 113.160 171.731 126.750 1.00 202.30 216 LEU B C 1
ATOM 2147 O O . LEU B 1 138 ? 113.868 171.775 125.735 1.00 202.30 216 LEU B O 1
ATOM 2152 N N . VAL B 1 139 ? 112.542 172.819 127.229 1.00 203.37 217 VAL B N 1
ATOM 2153 C CA . VAL B 1 139 ? 112.710 174.076 126.503 1.00 203.37 217 VAL B CA 1
ATOM 2154 C C . VAL B 1 139 ? 114.088 174.658 126.782 1.00 203.37 217 VAL B C 1
ATOM 2155 O O . VAL B 1 139 ? 114.690 175.289 125.906 1.00 203.37 217 VAL B O 1
ATOM 2159 N N . THR B 1 140 ? 114.639 174.388 127.971 1.00 205.13 218 THR B N 1
ATOM 2160 C CA . THR B 1 140 ? 116.033 174.723 128.247 1.00 205.13 218 THR B CA 1
ATOM 2161 C C . THR B 1 140 ? 116.974 173.948 127.327 1.00 205.13 218 THR B C 1
ATOM 2162 O O . THR B 1 140 ? 117.924 174.515 126.768 1.00 205.13 218 THR B O 1
ATOM 2166 N N . PHE B 1 141 ? 116.662 172.670 127.085 1.00 206.55 219 PHE B N 1
ATOM 2167 C CA . PHE B 1 141 ? 117.496 171.844 126.216 1.00 206.55 219 PHE B CA 1
ATOM 2168 C C . PHE B 1 141 ? 117.448 172.300 124.760 1.00 206.55 219 PHE B C 1
ATOM 2169 O O . PHE B 1 141 ? 118.491 172.370 124.101 1.00 206.55 219 PHE B O 1
ATOM 2177 N N . ILE B 1 142 ? 116.260 172.614 124.234 1.00 206.77 220 ILE B N 1
ATOM 2178 C CA . ILE B 1 142 ? 116.207 173.008 122.826 1.00 206.77 220 ILE B CA 1
ATOM 2179 C C . ILE B 1 142 ? 116.726 174.430 122.647 1.00 206.77 220 ILE B C 1
ATOM 2180 O O . ILE B 1 142 ? 117.256 174.782 121.585 1.00 206.77 220 ILE B O 1
ATOM 2185 N N . ALA B 1 143 ? 116.607 175.268 123.685 1.00 208.21 221 ALA B N 1
ATOM 2186 C CA . ALA B 1 143 ? 117.215 176.592 123.625 1.00 208.21 221 ALA B CA 1
ATOM 2187 C C . ALA B 1 143 ? 118.735 176.502 123.658 1.00 208.21 221 ALA B C 1
ATOM 2188 O O . ALA B 1 143 ? 119.425 177.345 123.077 1.00 208.21 221 ALA B O 1
ATOM 2190 N N . PHE B 1 144 ? 119.273 175.484 124.333 1.00 208.59 222 PHE B N 1
ATOM 2191 C CA . PHE B 1 144 ? 120.705 175.222 124.242 1.00 208.59 222 PHE B CA 1
ATOM 2192 C C . PHE B 1 144 ? 121.072 174.696 122.860 1.00 208.59 222 PHE B C 1
ATOM 2193 O O . PHE B 1 144 ? 122.117 175.049 122.303 1.00 208.59 222 PHE B O 1
ATOM 2201 N N . ALA B 1 145 ? 120.219 173.841 122.294 1.00 208.67 223 ALA B N 1
ATOM 2202 C CA . ALA B 1 145 ? 120.534 173.226 121.009 1.00 208.67 223 ALA B CA 1
ATOM 2203 C C . ALA B 1 145 ? 120.461 174.226 119.862 1.00 208.67 223 ALA B C 1
ATOM 2204 O O . ALA B 1 145 ? 121.130 174.036 118.840 1.00 208.67 223 ALA B O 1
ATOM 2206 N N . GLN B 1 146 ? 119.661 175.285 120.012 1.00 208.60 224 GLN B N 1
ATOM 2207 C CA . GLN B 1 146 ? 119.578 176.311 118.975 1.00 208.60 224 GLN B CA 1
ATOM 2208 C C . GLN B 1 146 ? 120.900 177.055 118.830 1.00 208.60 224 GLN B C 1
ATOM 2209 O O . GLN B 1 146 ? 121.379 177.277 117.712 1.00 208.60 224 GLN B O 1
ATOM 2215 N N . ILE B 1 147 ? 121.518 177.435 119.954 1.00 210.12 225 ILE B N 1
ATOM 2216 C CA . ILE B 1 147 ? 122.838 178.053 119.901 1.00 210.12 225 ILE B CA 1
ATOM 2217 C C . ILE B 1 147 ? 123.938 177.021 119.695 1.00 210.12 225 ILE B C 1
ATOM 2218 O O . ILE B 1 147 ? 125.062 177.390 119.331 1.00 210.12 225 ILE B O 1
ATOM 2223 N N . ALA B 1 148 ? 123.659 175.740 119.934 1.00 209.50 226 ALA B N 1
ATOM 2224 C CA . ALA B 1 148 ? 124.572 174.700 119.484 1.00 209.50 226 ALA B CA 1
ATOM 2225 C C . ALA B 1 148 ? 124.593 174.578 117.969 1.00 209.50 226 ALA B C 1
ATOM 2226 O O . ALA B 1 148 ? 125.636 174.234 117.401 1.00 209.50 226 ALA B O 1
ATOM 2228 N N . ALA B 1 149 ? 123.473 174.861 117.306 1.00 212.37 227 ALA B N 1
ATOM 2229 C CA . ALA B 1 149 ? 123.412 174.881 115.851 1.00 212.37 227 ALA B CA 1
ATOM 2230 C C . ALA B 1 149 ? 124.004 176.143 115.247 1.00 212.37 227 ALA B C 1
ATOM 2231 O O . ALA B 1 149 ? 124.142 176.220 114.023 1.00 212.37 227 ALA B O 1
ATOM 2233 N N . MET B 1 150 ? 124.339 177.135 116.073 1.00 213.64 228 MET B N 1
ATOM 2234 C CA . MET B 1 150 ? 124.992 178.343 115.580 1.00 213.64 228 MET B CA 1
ATOM 2235 C C . MET B 1 150 ? 126.430 178.052 115.166 1.00 213.64 228 MET B C 1
ATOM 2236 O O . MET B 1 150 ? 126.890 178.498 114.109 1.00 213.64 228 MET B O 1
ATOM 2241 N N . VAL B 1 151 ? 127.151 177.304 115.992 1.00 209.66 229 VAL B N 1
ATOM 2242 C CA . VAL B 1 151 ? 128.542 176.970 115.722 1.00 209.66 229 VAL B CA 1
ATOM 2243 C C . VAL B 1 151 ? 128.651 175.562 115.160 1.00 209.66 229 VAL B C 1
ATOM 2244 O O . VAL B 1 151 ? 128.302 175.315 114.006 1.00 209.66 229 VAL B O 1
ATOM 2248 N N . ALA B 1 158 ? 127.513 169.681 113.238 1.00 201.00 236 ALA B N 1
ATOM 2249 C CA . ALA B 1 158 ? 126.440 168.719 113.469 1.00 201.00 236 ALA B CA 1
ATOM 2250 C C . ALA B 1 158 ? 125.084 169.327 113.139 1.00 201.00 236 ALA B C 1
ATOM 2251 O O . ALA B 1 158 ? 124.462 169.975 113.981 1.00 201.00 236 ALA B O 1
ATOM 2253 N N . GLN B 1 159 ? 124.632 169.119 111.904 1.00 200.76 237 GLN B N 1
ATOM 2254 C CA . GLN B 1 159 ? 123.350 169.645 111.443 1.00 200.76 237 GLN B CA 1
ATOM 2255 C C . GLN B 1 159 ? 122.323 168.518 111.496 1.00 200.76 237 GLN B C 1
ATOM 2256 O O . GLN B 1 159 ? 121.927 167.945 110.482 1.00 200.76 237 GLN B O 1
ATOM 2262 N N . TYR B 1 160 ? 121.887 168.203 112.712 1.00 202.05 238 TYR B N 1
ATOM 2263 C CA . TYR B 1 160 ? 120.905 167.151 112.960 1.00 202.05 238 TYR B CA 1
ATOM 2264 C C . TYR B 1 160 ? 119.783 167.703 113.834 1.00 202.05 238 TYR B C 1
ATOM 2265 O O . TYR B 1 160 ? 119.378 167.082 114.813 1.00 202.05 238 TYR B O 1
ATOM 2274 N N . PHE B 1 161 ? 119.272 168.879 113.464 1.00 201.86 239 PHE B N 1
ATOM 2275 C CA . PHE B 1 161 ? 118.426 169.653 114.369 1.00 201.86 239 PHE B CA 1
ATOM 2276 C C . PHE B 1 161 ? 117.074 168.992 114.596 1.00 201.86 239 PHE B C 1
ATOM 2277 O O . PHE B 1 161 ? 116.752 168.617 115.731 1.00 201.86 239 PHE B O 1
ATOM 2285 N N . SER B 1 162 ? 116.296 168.811 113.522 1.00 200.49 240 SER B N 1
ATOM 2286 C CA . SER B 1 162 ? 114.938 168.271 113.627 1.00 200.49 240 SER B CA 1
ATOM 2287 C C . SER B 1 162 ? 114.832 166.877 114.256 1.00 200.49 240 SER B C 1
ATOM 2288 O O . SER B 1 162 ? 113.909 166.677 115.070 1.00 200.49 240 SER B O 1
ATOM 2291 N N . PRO B 1 163 ? 115.708 165.886 113.967 1.00 199.76 241 PRO B N 1
ATOM 2292 C CA . PRO B 1 163 ? 115.594 164.621 114.717 1.00 199.76 241 PRO B CA 1
ATOM 2293 C C . PRO B 1 163 ? 115.905 164.744 116.197 1.00 199.76 241 PRO B C 1
ATOM 2294 O O . PRO B 1 163 ? 115.253 164.078 117.011 1.00 199.76 241 PRO B O 1
ATOM 2298 N N . THR B 1 164 ? 116.860 165.595 116.575 1.00 200.77 242 THR B N 1
ATOM 2299 C CA . THR B 1 164 ? 117.156 165.756 117.994 1.00 200.77 242 THR B CA 1
ATOM 2300 C C . THR B 1 164 ? 116.042 166.489 118.727 1.00 200.77 242 THR B C 1
ATOM 2301 O O . THR B 1 164 ? 115.740 166.151 119.873 1.00 200.77 242 THR B O 1
ATOM 2305 N N . VAL B 1 165 ? 115.400 167.473 118.091 1.00 199.63 243 VAL B N 1
ATOM 2306 C CA . VAL B 1 165 ? 114.293 168.122 118.789 1.00 199.63 243 VAL B CA 1
ATOM 2307 C C . VAL B 1 165 ? 113.070 167.210 118.845 1.00 199.63 243 VAL B C 1
ATOM 2308 O O . VAL B 1 165 ? 112.324 167.237 119.831 1.00 199.63 243 VAL B O 1
ATOM 2312 N N . LYS B 1 166 ? 112.886 166.328 117.853 1.00 199.15 244 LYS B N 1
ATOM 2313 C CA . LYS B 1 166 ? 111.767 165.393 117.943 1.00 199.15 244 LYS B CA 1
ATOM 2314 C C . LYS B 1 166 ? 112.017 164.335 119.015 1.00 199.15 244 LYS B C 1
ATOM 2315 O O . LYS B 1 166 ? 111.104 163.997 119.788 1.00 199.15 244 LYS B O 1
ATOM 2321 N N . GLY B 1 167 ? 113.258 163.845 119.109 1.00 199.82 245 GLY B N 1
ATOM 2322 C CA . GLY B 1 167 ? 113.607 162.917 120.171 1.00 199.82 245 GLY B CA 1
ATOM 2323 C C . GLY B 1 167 ? 113.537 163.542 121.552 1.00 199.82 245 GLY B C 1
ATOM 2324 O O . GLY B 1 167 ? 113.086 162.906 122.507 1.00 199.82 245 GLY B O 1
ATOM 2325 N N . ALA B 1 168 ? 113.945 164.808 121.667 1.00 199.23 246 ALA B N 1
ATOM 2326 C CA . ALA B 1 168 ? 113.863 165.496 122.948 1.00 199.23 246 ALA B CA 1
ATOM 2327 C C . ALA B 1 168 ? 112.418 165.740 123.351 1.00 199.23 246 ALA B C 1
ATOM 2328 O O . ALA B 1 168 ? 112.078 165.647 124.537 1.00 199.23 246 ALA B O 1
ATOM 2330 N N . VAL B 1 169 ? 111.552 166.019 122.372 1.00 197.84 247 VAL B N 1
ATOM 2331 C CA . VAL B 1 169 ? 110.136 166.222 122.656 1.00 197.84 247 VAL B CA 1
ATOM 2332 C C . VAL B 1 169 ? 109.508 164.936 123.177 1.00 197.84 247 VAL B C 1
ATOM 2333 O O . VAL B 1 169 ? 108.829 164.942 124.215 1.00 197.84 247 VAL B O 1
ATOM 2337 N N . ILE B 1 170 ? 109.777 163.805 122.515 1.00 197.52 248 ILE B N 1
ATOM 2338 C CA . ILE B 1 170 ? 109.124 162.569 122.944 1.00 197.52 248 ILE B CA 1
ATOM 2339 C C . ILE B 1 170 ? 109.729 162.066 124.252 1.00 197.52 248 ILE B C 1
ATOM 2340 O O . ILE B 1 170 ? 109.044 161.445 125.071 1.00 197.52 248 ILE B O 1
ATOM 2345 N N . LEU B 1 171 ? 111.010 162.357 124.490 1.00 197.55 249 LEU B N 1
ATOM 2346 C CA . LEU B 1 171 ? 111.630 161.881 125.719 1.00 197.55 249 LEU B CA 1
ATOM 2347 C C . LEU B 1 171 ? 111.173 162.720 126.912 1.00 197.55 249 LEU B C 1
ATOM 2348 O O . LEU B 1 171 ? 110.997 162.193 128.019 1.00 197.55 249 LEU B O 1
ATOM 2353 N N . SER B 1 172 ? 110.937 164.018 126.701 1.00 197.69 250 SER B N 1
ATOM 2354 C CA . SER B 1 172 ? 110.315 164.827 127.742 1.00 197.69 250 SER B CA 1
ATOM 2355 C C . SER B 1 172 ? 108.884 164.379 127.998 1.00 197.69 250 SER B C 1
ATOM 2356 O O . SER B 1 172 ? 108.416 164.383 129.144 1.00 197.69 250 SER B O 1
ATOM 2359 N N . LEU B 1 173 ? 108.184 163.964 126.938 1.00 196.86 251 LEU B N 1
ATOM 2360 C CA . LEU B 1 173 ? 106.829 163.443 127.086 1.00 196.86 251 LEU B CA 1
ATOM 2361 C C . LEU B 1 173 ? 106.823 162.156 127.901 1.00 196.86 251 LEU B C 1
ATOM 2362 O O . LEU B 1 173 ? 105.947 161.954 128.750 1.00 196.86 251 LEU B O 1
ATOM 2367 N N . VAL B 1 174 ? 107.825 161.300 127.699 1.00 194.97 252 VAL B N 1
ATOM 2368 C CA . VAL B 1 174 ? 107.850 160.038 128.429 1.00 194.97 252 VAL B CA 1
ATOM 2369 C C . VAL B 1 174 ? 108.307 160.261 129.869 1.00 194.97 252 VAL B C 1
ATOM 2370 O O . VAL B 1 174 ? 107.883 159.540 130.780 1.00 194.97 252 VAL B O 1
ATOM 2374 N N . TRP B 1 175 ? 109.108 161.307 130.114 1.00 194.35 253 TRP B N 1
ATOM 2375 C CA . TRP B 1 175 ? 109.482 161.644 131.488 1.00 194.35 253 TRP B CA 1
ATOM 2376 C C . TRP B 1 175 ? 108.285 162.196 132.253 1.00 194.35 253 TRP B C 1
ATOM 2377 O O . TRP B 1 175 ? 108.069 161.854 133.428 1.00 194.35 253 TRP B O 1
ATOM 2388 N N . PHE B 1 176 ? 107.474 163.017 131.580 1.00 196.54 254 PHE B N 1
ATOM 2389 C CA . PHE B 1 176 ? 106.235 163.511 132.170 1.00 196.54 254 PHE B CA 1
ATOM 2390 C C . PHE B 1 176 ? 105.266 162.374 132.459 1.00 196.54 254 PHE B C 1
ATOM 2391 O O . PHE B 1 176 ? 104.621 162.361 133.513 1.00 196.54 254 PHE B O 1
ATOM 2399 N N . LEU B 1 177 ? 105.137 161.423 131.530 1.00 194.15 255 LEU B N 1
ATOM 2400 C CA . LEU B 1 177 ? 104.220 160.309 131.751 1.00 194.15 255 LEU B CA 1
ATOM 2401 C C . LEU B 1 177 ? 104.700 159.403 132.874 1.00 194.15 255 LEU B C 1
ATOM 2402 O O . LEU B 1 177 ? 103.884 158.867 133.629 1.00 194.15 255 LEU B O 1
ATOM 2407 N N . TYR B 1 178 ? 106.018 159.242 133.016 1.00 192.59 256 TYR B N 1
ATOM 2408 C CA . TYR B 1 178 ? 106.553 158.452 134.118 1.00 192.59 256 TYR B CA 1
ATOM 2409 C C . TYR B 1 178 ? 106.260 159.105 135.464 1.00 192.59 256 TYR B C 1
ATOM 2410 O O . TYR B 1 178 ? 105.850 158.422 136.416 1.00 192.59 256 TYR B O 1
ATOM 2419 N N . ARG B 1 179 ? 106.442 160.426 135.554 1.00 194.45 257 ARG B N 1
ATOM 2420 C CA . ARG B 1 179 ? 106.152 161.132 136.803 1.00 194.45 257 ARG B CA 1
ATOM 2421 C C . ARG B 1 179 ? 104.659 161.110 137.121 1.00 194.45 257 ARG B C 1
ATOM 2422 O O . ARG B 1 179 ? 104.257 160.932 138.281 1.00 194.45 257 ARG B O 1
ATOM 2430 N N . TRP B 1 180 ? 103.819 161.256 136.092 1.00 194.97 258 TRP B N 1
ATOM 2431 C CA . TRP B 1 180 ? 102.376 161.178 136.290 1.00 194.97 258 TRP B CA 1
ATOM 2432 C C . TRP B 1 180 ? 101.955 159.787 136.737 1.00 194.97 258 TRP B C 1
ATOM 2433 O O . TRP B 1 180 ? 101.063 159.639 137.580 1.00 194.97 258 TRP B O 1
ATOM 2444 N N . LYS B 1 181 ? 102.621 158.758 136.219 1.00 194.25 259 LYS B N 1
ATOM 2445 C CA . LYS B 1 181 ? 102.240 157.393 136.551 1.00 194.25 259 LYS B CA 1
ATOM 2446 C C . LYS B 1 181 ? 102.627 157.043 137.979 1.00 194.25 259 LYS B C 1
ATOM 2447 O O . LYS B 1 181 ? 101.841 156.417 138.699 1.00 194.25 259 LYS B O 1
ATOM 2453 N N . THR B 1 182 ? 103.820 157.456 138.424 1.00 195.88 260 THR B N 1
ATOM 2454 C CA . THR B 1 182 ? 104.164 157.176 139.819 1.00 195.88 260 THR B CA 1
ATOM 2455 C C . THR B 1 182 ? 103.313 158.012 140.773 1.00 195.88 260 THR B C 1
ATOM 2456 O O . THR B 1 182 ? 102.988 157.556 141.878 1.00 195.88 260 THR B O 1
ATOM 2460 N N . ASN B 1 183 ? 102.870 159.198 140.338 1.00 196.06 261 ASN B N 1
ATOM 2461 C CA . ASN B 1 183 ? 101.969 159.986 141.175 1.00 196.06 261 ASN B CA 1
ATOM 2462 C C . ASN B 1 183 ? 100.590 159.337 141.302 1.00 196.06 261 ASN B C 1
ATOM 2463 O O . ASN B 1 183 ? 99.984 159.352 142.381 1.00 196.06 261 ASN B O 1
ATOM 2468 N N . VAL B 1 184 ? 100.073 158.753 140.221 1.00 196.02 262 VAL B N 1
ATOM 2469 C CA . VAL B 1 184 ? 98.734 158.173 140.319 1.00 196.02 262 VAL B CA 1
ATOM 2470 C C . VAL B 1 184 ? 98.785 156.784 140.946 1.00 196.02 262 VAL B C 1
ATOM 2471 O O . VAL B 1 184 ? 97.768 156.279 141.434 1.00 196.02 262 VAL B O 1
ATOM 2475 N N . ILE B 1 185 ? 99.952 156.140 140.960 1.00 195.29 263 ILE B N 1
ATOM 2476 C CA . ILE B 1 185 ? 100.023 154.889 141.713 1.00 195.29 263 ILE B CA 1
ATOM 2477 C C . ILE B 1 185 ? 100.243 155.171 143.193 1.00 195.29 263 ILE B C 1
ATOM 2478 O O . ILE B 1 185 ? 99.809 154.385 144.041 1.00 195.29 263 ILE B O 1
ATOM 2483 N N . THR B 1 186 ? 100.908 156.274 143.540 1.00 196.30 264 THR B N 1
ATOM 2484 C CA . THR B 1 186 ? 100.997 156.567 144.964 1.00 196.30 264 THR B CA 1
ATOM 2485 C C . THR B 1 186 ? 99.740 157.245 145.490 1.00 196.30 264 THR B C 1
ATOM 2486 O O . THR B 1 186 ? 99.538 157.305 146.705 1.00 196.30 264 THR B O 1
ATOM 2490 N N . ARG B 1 187 ? 98.852 157.607 144.559 1.00 197.24 265 ARG B N 1
ATOM 2491 C CA . ARG B 1 187 ? 97.525 158.180 144.901 1.00 197.24 265 ARG B CA 1
ATOM 2492 C C . ARG B 1 187 ? 96.599 157.005 145.244 1.00 197.24 265 ARG B C 1
ATOM 2493 O O . ARG B 1 187 ? 95.832 157.121 146.220 1.00 197.24 265 ARG B O 1
ATOM 2501 N N . MET B 1 188 ? 96.710 155.905 144.487 1.00 196.41 266 MET B N 1
ATOM 2502 C CA . MET B 1 188 ? 95.900 154.711 144.707 1.00 196.41 266 MET B CA 1
ATOM 2503 C C . MET B 1 188 ? 96.409 153.885 145.878 1.00 196.41 266 MET B C 1
ATOM 2504 O O . MET B 1 188 ? 95.637 153.123 146.469 1.00 196.41 266 MET B O 1
ATOM 2509 N N . LEU B 1 189 ? 97.684 154.022 146.228 1.00 193.83 267 LEU B N 1
ATOM 2510 C CA . LEU B 1 189 ? 98.237 153.406 147.423 1.00 193.83 267 LEU B CA 1
ATOM 2511 C C . LEU B 1 189 ? 97.926 154.207 148.679 1.00 193.83 267 LEU B C 1
ATOM 2512 O O . LEU B 1 189 ? 98.247 153.762 149.784 1.00 193.83 267 LEU B O 1
ATOM 2517 N N . SER B 1 190 ? 97.302 155.373 148.531 1.00 197.69 268 SER B N 1
ATOM 2518 C CA . SER B 1 190 ? 96.790 156.163 149.643 1.00 197.69 268 SER B CA 1
ATOM 2519 C C . SER B 1 190 ? 95.284 155.972 149.793 1.00 197.69 268 SER B C 1
ATOM 2520 O O . SER B 1 190 ? 94.554 156.901 150.136 1.00 197.69 268 SER B O 1
ATOM 2523 N N . ALA B 1 191 ? 94.807 154.765 149.514 1.00 196.73 269 ALA B N 1
ATOM 2524 C CA . ALA B 1 191 ? 93.388 154.454 149.606 1.00 196.73 269 ALA B CA 1
ATOM 2525 C C . ALA B 1 191 ? 93.179 152.983 149.945 1.00 196.73 269 ALA B C 1
ATOM 2526 O O . ALA B 1 191 ? 93.697 152.488 150.945 1.00 196.73 269 ALA B O 1
ATOM 2528 N N . ASP B 1 198 ? 95.561 141.697 145.858 1.00 178.16 276 ASP B N 1
ATOM 2529 C CA . ASP B 1 198 ? 95.487 142.781 144.886 1.00 178.16 276 ASP B CA 1
ATOM 2530 C C . ASP B 1 198 ? 96.393 143.935 145.300 1.00 178.16 276 ASP B C 1
ATOM 2531 O O . ASP B 1 198 ? 96.065 145.100 145.085 1.00 178.16 276 ASP B O 1
ATOM 2536 N N . ARG B 1 199 ? 97.534 143.578 145.897 1.00 180.74 277 ARG B N 1
ATOM 2537 C CA . ARG B 1 199 ? 98.532 144.573 146.370 1.00 180.74 277 ARG B CA 1
ATOM 2538 C C . ARG B 1 199 ? 99.863 144.336 145.646 1.00 180.74 277 ARG B C 1
ATOM 2539 O O . ARG B 1 199 ? 100.393 145.303 145.063 1.00 180.74 277 ARG B O 1
ATOM 2547 N N . GLU B 1 200 ? 100.368 143.096 145.663 1.00 179.04 278 GLU B N 1
ATOM 2548 C CA . GLU B 1 200 ? 101.635 142.795 145.011 1.00 179.04 278 GLU B CA 1
ATOM 2549 C C . GLU B 1 200 ? 101.496 142.859 143.498 1.00 179.04 278 GLU B C 1
ATOM 2550 O O . GLU B 1 200 ? 102.468 143.176 142.794 1.00 179.04 278 GLU B O 1
ATOM 2556 N N . LYS B 1 201 ? 100.293 142.564 142.992 1.00 179.40 279 LYS B N 1
ATOM 2557 C CA . LYS B 1 201 ? 100.023 142.677 141.565 1.00 179.40 279 LYS B CA 1
ATOM 2558 C C . LYS B 1 201 ? 100.138 144.120 141.101 1.00 179.40 279 LYS B C 1
ATOM 2559 O O . LYS B 1 201 ? 100.632 144.382 140.002 1.00 179.40 279 LYS B O 1
ATOM 2565 N N . VAL B 1 202 ? 99.728 145.066 141.951 1.00 179.01 280 VAL B N 1
ATOM 2566 C CA . VAL B 1 202 ? 99.867 146.490 141.657 1.00 179.01 280 VAL B CA 1
ATOM 2567 C C . VAL B 1 202 ? 101.333 146.868 141.507 1.00 179.01 280 VAL B C 1
ATOM 2568 O O . VAL B 1 202 ? 101.714 147.564 140.557 1.00 179.01 280 VAL B O 1
ATOM 2572 N N . LEU B 1 203 ? 102.182 146.366 142.407 1.00 177.48 281 LEU B N 1
ATOM 2573 C CA . LEU B 1 203 ? 103.592 146.737 142.388 1.00 177.48 281 LEU B CA 1
ATOM 2574 C C . LEU B 1 203 ? 104.315 146.127 141.195 1.00 177.48 281 LEU B C 1
ATOM 2575 O O . LEU B 1 203 ? 105.058 146.830 140.495 1.00 177.48 281 LEU B O 1
ATOM 2580 N N . THR B 1 204 ? 104.087 144.838 140.917 1.00 176.16 282 THR B N 1
ATOM 2581 C CA . THR B 1 204 ? 104.740 144.257 139.746 1.00 176.16 282 THR B CA 1
ATOM 2582 C C . THR B 1 204 ? 104.179 144.844 138.457 1.00 176.16 282 THR B C 1
ATOM 2583 O O . THR B 1 204 ? 104.929 145.041 137.493 1.00 176.16 282 THR B O 1
ATOM 2587 N N . LEU B 1 205 ? 102.905 145.259 138.471 1.00 179.10 283 LEU B N 1
ATOM 2588 C CA . LEU B 1 205 ? 102.281 145.800 137.277 1.00 179.10 283 LEU B CA 1
ATOM 2589 C C . LEU B 1 205 ? 102.827 147.175 136.941 1.00 179.10 283 LEU B C 1
ATOM 2590 O O . LEU B 1 205 ? 103.200 147.431 135.794 1.00 179.10 283 LEU B O 1
ATOM 2595 N N . ASP B 1 206 ? 102.913 148.074 137.921 1.00 180.08 284 ASP B N 1
ATOM 2596 C CA . ASP B 1 206 ? 103.392 149.405 137.571 1.00 180.08 284 ASP B CA 1
ATOM 2597 C C . ASP B 1 206 ? 104.914 149.432 137.438 1.00 180.08 284 ASP B C 1
ATOM 2598 O O . ASP B 1 206 ? 105.460 150.304 136.757 1.00 180.08 284 ASP B O 1
ATOM 2603 N N . LYS B 1 207 ? 105.613 148.429 137.989 1.00 170.31 285 LYS B N 1
ATOM 2604 C CA . LYS B 1 207 ? 107.040 148.328 137.685 1.00 170.31 285 LYS B CA 1
ATOM 2605 C C . LYS B 1 207 ? 107.284 147.890 136.242 1.00 170.31 285 LYS B C 1
ATOM 2606 O O . LYS B 1 207 ? 108.111 148.495 135.537 1.00 170.31 285 LYS B O 1
ATOM 2612 N N . VAL B 1 208 ? 106.567 146.859 135.770 1.00 178.43 286 VAL B N 1
ATOM 2613 C CA . VAL B 1 208 ? 106.781 146.450 134.382 1.00 178.43 286 VAL B CA 1
ATOM 2614 C C . VAL B 1 208 ? 106.189 147.483 133.432 1.00 178.43 286 VAL B C 1
ATOM 2615 O O . VAL B 1 208 ? 106.681 147.653 132.315 1.00 178.43 286 VAL B O 1
ATOM 2619 N N . SER B 1 209 ? 105.179 148.235 133.875 1.00 184.57 287 SER B N 1
ATOM 2620 C CA . SER B 1 209 ? 104.658 149.340 133.089 1.00 184.57 287 SER B CA 1
ATOM 2621 C C . SER B 1 209 ? 105.627 150.506 133.002 1.00 184.57 287 SER B C 1
ATOM 2622 O O . SER B 1 209 ? 105.701 151.142 131.951 1.00 184.57 287 SER B O 1
ATOM 2625 N N . SER B 1 210 ? 106.375 150.786 134.072 1.00 187.02 288 SER B N 1
ATOM 2626 C CA . SER B 1 210 ? 107.420 151.802 134.016 1.00 187.02 288 SER B CA 1
ATOM 2627 C C . SER B 1 210 ? 108.518 151.404 133.040 1.00 187.02 288 SER B C 1
ATOM 2628 O O . SER B 1 210 ? 108.943 152.214 132.203 1.00 187.02 288 SER B O 1
ATOM 2631 N N . VAL B 1 211 ? 108.968 150.148 133.111 1.00 186.91 289 VAL B N 1
ATOM 2632 C CA . VAL B 1 211 ? 110.043 149.743 132.206 1.00 186.91 289 VAL B CA 1
ATOM 2633 C C . VAL B 1 211 ? 109.536 149.613 130.765 1.00 186.91 289 VAL B C 1
ATOM 2634 O O . VAL B 1 211 ? 110.275 149.901 129.815 1.00 186.91 289 VAL B O 1
ATOM 2638 N N . GLY B 1 212 ? 108.251 149.301 130.571 1.00 192.51 290 GLY B N 1
ATOM 2639 C CA . GLY B 1 212 ? 107.720 149.233 129.222 1.00 192.51 290 GLY B CA 1
ATOM 2640 C C . GLY B 1 212 ? 107.464 150.605 128.636 1.00 192.51 290 GLY B C 1
ATOM 2641 O O . GLY B 1 212 ? 107.608 150.810 127.430 1.00 192.51 290 GLY B O 1
ATOM 2642 N N . LEU B 1 213 ? 107.099 151.565 129.482 1.00 192.60 291 LEU B N 1
ATOM 2643 C CA . LEU B 1 213 ? 106.925 152.930 129.015 1.00 192.60 291 LEU B CA 1
ATOM 2644 C C . LEU B 1 213 ? 108.267 153.547 128.655 1.00 192.60 291 LEU B C 1
ATOM 2645 O O . LEU B 1 213 ? 108.375 154.272 127.659 1.00 192.60 291 LEU B O 1
ATOM 2650 N N . PHE B 1 214 ? 109.313 153.222 129.419 1.00 194.05 292 PHE B N 1
ATOM 2651 C CA . PHE B 1 214 ? 110.659 153.640 129.038 1.00 194.05 292 PHE B CA 1
ATOM 2652 C C . PHE B 1 214 ? 111.111 152.985 127.735 1.00 194.05 292 PHE B C 1
ATOM 2653 O O . PHE B 1 214 ? 111.734 153.649 126.887 1.00 194.05 292 PHE B O 1
ATOM 2661 N N . ALA B 1 215 ? 110.776 151.705 127.542 1.00 195.61 293 ALA B N 1
ATOM 2662 C CA . ALA B 1 215 ? 111.107 151.024 126.297 1.00 195.61 293 ALA B CA 1
ATOM 2663 C C . ALA B 1 215 ? 110.379 151.623 125.098 1.00 195.61 293 ALA B C 1
ATOM 2664 O O . ALA B 1 215 ? 110.989 151.801 124.038 1.00 195.61 293 ALA B O 1
ATOM 2666 N N . ILE B 1 216 ? 109.094 151.958 125.245 1.00 196.26 294 ILE B N 1
ATOM 2667 C CA . ILE B 1 216 ? 108.349 152.506 124.115 1.00 196.26 294 ILE B CA 1
ATOM 2668 C C . ILE B 1 216 ? 108.763 153.950 123.851 1.00 196.26 294 ILE B C 1
ATOM 2669 O O . ILE B 1 216 ? 108.705 154.425 122.711 1.00 196.26 294 ILE B O 1
ATOM 2674 N N . GLY B 1 217 ? 109.269 154.644 124.876 1.00 197.45 295 GLY B N 1
ATOM 2675 C CA . GLY B 1 217 ? 109.865 155.946 124.635 1.00 197.45 295 GLY B CA 1
ATOM 2676 C C . GLY B 1 217 ? 111.147 155.853 123.831 1.00 197.45 295 GLY B C 1
ATOM 2677 O O . GLY B 1 217 ? 111.383 156.655 122.921 1.00 197.45 295 GLY B O 1
ATOM 2678 N N . LEU B 1 218 ? 111.972 154.850 124.123 1.00 197.13 296 LEU B N 1
ATOM 2679 C CA . LEU B 1 218 ? 113.213 154.703 123.368 1.00 197.13 296 LEU B CA 1
ATOM 2680 C C . LEU B 1 218 ? 112.934 154.224 121.944 1.00 197.13 296 LEU B C 1
ATOM 2681 O O . LEU B 1 218 ? 113.606 154.640 120.993 1.00 197.13 296 LEU B O 1
ATOM 2686 N N . MET B 1 219 ? 111.929 153.367 121.768 1.00 198.00 297 MET B N 1
ATOM 2687 C CA . MET B 1 219 ? 111.584 152.952 120.411 1.00 198.00 297 MET B CA 1
ATOM 2688 C C . MET B 1 219 ? 110.773 153.999 119.656 1.00 198.00 297 MET B C 1
ATOM 2689 O O . MET B 1 219 ? 110.595 153.860 118.442 1.00 198.00 297 MET B O 1
ATOM 2694 N N . ALA B 1 220 ? 110.270 155.031 120.332 1.00 197.27 298 ALA B N 1
ATOM 2695 C CA . ALA B 1 220 ? 109.800 156.210 119.617 1.00 197.27 298 ALA B CA 1
ATOM 2696 C C . ALA B 1 220 ? 110.940 157.149 119.253 1.00 197.27 298 ALA B C 1
ATOM 2697 O O . ALA B 1 220 ? 110.857 157.841 118.234 1.00 197.27 298 ALA B O 1
ATOM 2699 N N . SER B 1 221 ? 112.002 157.184 120.065 1.00 198.64 299 SER B N 1
ATOM 2700 C CA . SER B 1 221 ? 113.200 157.938 119.699 1.00 198.64 299 SER B CA 1
ATOM 2701 C C . SER B 1 221 ? 113.958 157.297 118.550 1.00 198.64 299 SER B C 1
ATOM 2702 O O . SER B 1 221 ? 114.662 158.000 117.816 1.00 198.64 299 SER B O 1
ATOM 2705 N N . ALA B 1 222 ? 113.854 155.979 118.392 1.00 198.09 300 ALA B N 1
ATOM 2706 C CA . ALA B 1 222 ? 114.515 155.320 117.272 1.00 198.09 300 ALA B CA 1
ATOM 2707 C C . ALA B 1 222 ? 113.789 155.558 115.953 1.00 198.09 300 ALA B C 1
ATOM 2708 O O . ALA B 1 222 ? 114.376 155.363 114.884 1.00 198.09 300 ALA B O 1
ATOM 2710 N N . GLU B 1 223 ? 112.521 155.968 116.007 1.00 198.77 301 GLU B N 1
ATOM 2711 C CA . GLU B 1 223 ? 111.767 156.227 114.787 1.00 198.77 301 GLU B CA 1
ATOM 2712 C C . GLU B 1 223 ? 112.247 157.500 114.104 1.00 198.77 301 GLU B C 1
ATOM 2713 O O . GLU B 1 223 ? 112.356 157.548 112.875 1.00 198.77 301 GLU B O 1
ATOM 2719 N N . ALA B 1 224 ? 112.544 158.535 114.880 1.00 196.17 302 ALA B N 1
ATOM 2720 C CA . ALA B 1 224 ? 113.036 159.786 114.322 1.00 196.17 302 ALA B CA 1
ATOM 2721 C C . ALA B 1 224 ? 114.495 160.009 114.695 1.00 196.17 302 ALA B C 1
ATOM 2722 O O . ALA B 1 224 ? 115.201 159.072 115.061 1.00 196.17 302 ALA B O 1
ATOM 2724 N N . VAL B 1 235 ? 122.196 150.232 118.824 1.00 135.20 313 VAL B N 1
ATOM 2725 C CA . VAL B 1 235 ? 121.711 150.148 120.195 1.00 135.20 313 VAL B CA 1
ATOM 2726 C C . VAL B 1 235 ? 122.753 150.723 121.151 1.00 135.20 313 VAL B C 1
ATOM 2727 O O . VAL B 1 235 ? 122.469 150.972 122.318 1.00 135.20 313 VAL B O 1
ATOM 2731 N N . GLY B 1 236 ? 123.957 150.958 120.643 1.00 132.42 314 GLY B N 1
ATOM 2732 C CA . GLY B 1 236 ? 125.027 151.485 121.458 1.00 132.42 314 GLY B CA 1
ATOM 2733 C C . GLY B 1 236 ? 125.970 150.454 122.028 1.00 132.42 314 GLY B C 1
ATOM 2734 O O . GLY B 1 236 ? 127.051 150.824 122.498 1.00 132.42 314 GLY B O 1
ATOM 2735 N N . GLY B 1 237 ? 125.601 149.178 122.008 1.00 130.80 315 GLY B N 1
ATOM 2736 C CA . GLY B 1 237 ? 126.485 148.120 122.448 1.00 130.80 315 GLY B CA 1
ATOM 2737 C C . GLY B 1 237 ? 126.290 147.646 123.872 1.00 130.80 315 GLY B C 1
ATOM 2738 O O . GLY B 1 237 ? 127.178 146.970 124.403 1.00 130.80 315 GLY B O 1
ATOM 2739 N N . VAL B 1 238 ? 125.165 147.974 124.511 1.00 125.90 316 VAL B N 1
ATOM 2740 C CA . VAL B 1 238 ? 124.930 147.497 125.869 1.00 125.90 316 VAL B CA 1
ATOM 2741 C C . VAL B 1 238 ? 124.415 146.066 125.882 1.00 125.90 316 VAL B C 1
ATOM 2742 O O . VAL B 1 238 ? 124.439 145.411 126.935 1.00 125.90 316 VAL B O 1
ATOM 2746 N N . GLY B 1 239 ? 123.969 145.566 124.730 1.00 124.44 317 GLY B N 1
ATOM 2747 C CA . GLY B 1 239 ? 123.248 144.310 124.704 1.00 124.44 317 GLY B CA 1
ATOM 2748 C C . GLY B 1 239 ? 124.135 143.122 124.998 1.00 124.44 317 GLY B C 1
ATOM 2749 O O . GLY B 1 239 ? 123.742 142.222 125.738 1.00 124.44 317 GLY B O 1
ATOM 2750 N N . GLY B 1 240 ? 125.346 143.118 124.445 1.00 123.49 318 GLY B N 1
ATOM 2751 C CA . GLY B 1 240 ? 126.271 142.037 124.728 1.00 123.49 318 GLY B CA 1
ATOM 2752 C C . GLY B 1 240 ? 126.683 142.002 126.183 1.00 123.49 318 GLY B C 1
ATOM 2753 O O . GLY B 1 240 ? 126.826 140.927 126.769 1.00 123.49 318 GLY B O 1
ATOM 2754 N N . VAL B 1 241 ? 126.789 143.175 126.804 1.00 123.77 319 VAL B N 1
ATOM 2755 C CA . VAL B 1 241 ? 127.163 143.247 128.212 1.00 123.77 319 VAL B CA 1
ATOM 2756 C C . VAL B 1 241 ? 126.047 142.701 129.093 1.00 123.77 319 VAL B C 1
ATOM 2757 O O . VAL B 1 241 ? 126.290 141.881 129.988 1.00 123.77 319 VAL B O 1
ATOM 2761 N N . VAL B 1 242 ? 124.805 143.107 128.828 1.00 122.40 320 VAL B N 1
ATOM 2762 C CA . VAL B 1 242 ? 123.740 142.648 129.712 1.00 122.40 320 VAL B CA 1
ATOM 2763 C C . VAL B 1 242 ? 123.368 141.194 129.449 1.00 122.40 320 VAL B C 1
ATOM 2764 O O . VAL B 1 242 ? 122.992 140.480 130.382 1.00 122.40 320 VAL B O 1
ATOM 2768 N N . THR B 1 243 ? 123.527 140.695 128.225 1.00 120.19 321 THR B N 1
ATOM 2769 C CA . THR B 1 243 ? 123.305 139.269 128.054 1.00 120.19 321 THR B CA 1
ATOM 2770 C C . THR B 1 243 ? 124.458 138.455 128.606 1.00 120.19 321 THR B C 1
ATOM 2771 O O . THR B 1 243 ? 124.239 137.334 129.061 1.00 120.19 321 THR B O 1
ATOM 2775 N N . ALA B 1 244 ? 125.673 139.005 128.622 1.00 119.06 322 ALA B N 1
ATOM 2776 C CA . ALA B 1 244 ? 126.774 138.323 129.291 1.00 119.06 322 ALA B CA 1
ATOM 2777 C C . ALA B 1 244 ? 126.514 138.202 130.783 1.00 119.06 322 ALA B C 1
ATOM 2778 O O . ALA B 1 244 ? 126.668 137.120 131.362 1.00 119.06 322 ALA B O 1
ATOM 2780 N N . PHE B 1 245 ? 126.049 139.286 131.401 1.00 118.94 323 PHE B N 1
ATOM 2781 C CA . PHE B 1 245 ? 125.794 139.281 132.836 1.00 118.94 323 PHE B CA 1
ATOM 2782 C C . PHE B 1 245 ? 124.627 138.370 133.193 1.00 118.94 323 PHE B C 1
ATOM 2783 O O . PHE B 1 245 ? 124.719 137.571 134.135 1.00 118.94 323 PHE B O 1
ATOM 2791 N N . ALA B 1 246 ? 123.531 138.466 132.443 1.00 115.62 324 ALA B N 1
ATOM 2792 C CA . ALA B 1 246 ? 122.359 137.654 132.729 1.00 115.62 324 ALA B CA 1
ATOM 2793 C C . ALA B 1 246 ? 122.615 136.187 132.445 1.00 115.62 324 ALA B C 1
ATOM 2794 O O . ALA B 1 246 ? 122.126 135.320 133.176 1.00 115.62 324 ALA B O 1
ATOM 2796 N N . ALA B 1 247 ? 123.378 135.890 131.391 1.00 115.04 325 ALA B N 1
ATOM 2797 C CA . ALA B 1 247 ? 123.729 134.514 131.085 1.00 115.04 325 ALA B CA 1
ATOM 2798 C C . ALA B 1 247 ? 124.609 133.928 132.167 1.00 115.04 325 ALA B C 1
ATOM 2799 O O . ALA B 1 247 ? 124.387 132.794 132.600 1.00 115.04 325 ALA B O 1
ATOM 2801 N N . ARG B 1 248 ? 125.574 134.716 132.651 1.00 118.16 326 ARG B N 1
ATOM 2802 C CA . ARG B 1 248 ? 126.436 134.294 133.747 1.00 118.16 326 ARG B CA 1
ATOM 2803 C C . ARG B 1 248 ? 125.626 133.958 134.992 1.00 118.16 326 ARG B C 1
ATOM 2804 O O . ARG B 1 248 ? 125.700 132.838 135.490 1.00 118.16 326 ARG B O 1
ATOM 2812 N N . ASP B 1 249 ? 124.763 134.881 135.430 1.00 115.82 327 ASP B N 1
ATOM 2813 C CA . ASP B 1 249 ? 123.983 134.667 136.649 1.00 115.82 327 ASP B CA 1
ATOM 2814 C C . ASP B 1 249 ? 123.016 133.500 136.518 1.00 115.82 327 ASP B C 1
ATOM 2815 O O . ASP B 1 249 ? 123.096 132.529 137.283 1.00 115.82 327 ASP B O 1
ATOM 2820 N N . ILE B 1 250 ? 122.129 133.552 135.522 1.00 110.62 328 ILE B N 1
ATOM 2821 C CA . ILE B 1 250 ? 121.070 132.556 135.407 1.00 110.62 328 ILE B CA 1
ATOM 2822 C C . ILE B 1 250 ? 121.642 131.189 135.064 1.00 110.62 328 ILE B C 1
ATOM 2823 O O . ILE B 1 250 ? 121.328 130.186 135.718 1.00 110.62 328 ILE B O 1
ATOM 2828 N N . LEU B 1 251 ? 122.501 131.120 134.051 1.00 111.86 329 LEU B N 1
ATOM 2829 C CA . LEU B 1 251 ? 122.995 129.819 133.670 1.00 111.86 329 LEU B CA 1
ATOM 2830 C C . LEU B 1 251 ? 124.029 129.273 134.635 1.00 111.86 329 LEU B C 1
ATOM 2831 O O . LEU B 1 251 ? 124.119 128.056 134.752 1.00 111.86 329 LEU B O 1
ATOM 2836 N N . GLY B 1 252 ? 124.753 130.111 135.384 1.00 110.01 330 GLY B N 1
ATOM 2837 C CA . GLY B 1 252 ? 125.587 129.578 136.442 1.00 110.01 330 GLY B CA 1
ATOM 2838 C C . GLY B 1 252 ? 124.762 128.956 137.547 1.00 110.01 330 GLY B C 1
ATOM 2839 O O . GLY B 1 252 ? 125.105 127.884 138.060 1.00 110.01 330 GLY B O 1
ATOM 2840 N N . ASN B 1 253 ? 123.629 129.579 137.876 1.00 105.55 331 ASN B N 1
ATOM 2841 C CA . ASN B 1 253 ? 122.762 128.999 138.887 1.00 105.55 331 ASN B CA 1
ATOM 2842 C C . ASN B 1 253 ? 122.155 127.686 138.421 1.00 105.55 331 ASN B C 1
ATOM 2843 O O . ASN B 1 253 ? 122.146 126.712 139.178 1.00 105.55 331 ASN B O 1
ATOM 2848 N N . VAL B 1 254 ? 121.702 127.603 137.171 1.00 107.65 332 VAL B N 1
ATOM 2849 C CA . VAL B 1 254 ? 121.074 126.351 136.743 1.00 107.65 332 VAL B CA 1
ATOM 2850 C C . VAL B 1 254 ? 122.124 125.268 136.494 1.00 107.65 332 VAL B C 1
ATOM 2851 O O . VAL B 1 254 ? 121.873 124.076 136.729 1.00 107.65 332 VAL B O 1
ATOM 2855 N N . LEU B 1 255 ? 123.333 125.661 136.084 1.00 111.15 333 LEU B N 1
ATOM 2856 C CA . LEU B 1 255 ? 124.408 124.692 135.912 1.00 111.15 333 LEU B CA 1
ATOM 2857 C C . LEU B 1 255 ? 124.814 124.070 137.236 1.00 111.15 333 LEU B C 1
ATOM 2858 O O . LEU B 1 255 ? 124.974 122.846 137.331 1.00 111.15 333 LEU B O 1
ATOM 2863 N N . SER B 1 256 ? 124.965 124.888 138.277 1.00 105.98 334 SER B N 1
ATOM 2864 C CA . SER B 1 256 ? 125.292 124.318 139.571 1.00 105.98 334 SER B CA 1
ATOM 2865 C C . SER B 1 256 ? 124.119 123.538 140.133 1.00 105.98 334 SER B C 1
ATOM 2866 O O . SER B 1 256 ? 124.317 122.529 140.815 1.00 105.98 334 SER B O 1
ATOM 2869 N N . GLY B 1 257 ? 122.898 123.949 139.804 1.00 107.14 335 GLY B N 1
ATOM 2870 C CA . GLY B 1 257 ? 121.737 123.223 140.272 1.00 107.14 335 GLY B CA 1
ATOM 2871 C C . GLY B 1 257 ? 121.594 121.854 139.650 1.00 107.14 335 GLY B C 1
ATOM 2872 O O . GLY B 1 257 ? 120.974 120.966 140.236 1.00 107.14 335 GLY B O 1
ATOM 2873 N N . LEU B 1 258 ? 122.152 121.658 138.458 1.00 111.79 336 LEU B N 1
ATOM 2874 C CA . LEU B 1 258 ? 122.191 120.314 137.899 1.00 111.79 336 LEU B CA 1
ATOM 2875 C C . LEU B 1 258 ? 123.409 119.512 138.321 1.00 111.79 336 LEU B C 1
ATOM 2876 O O . LEU B 1 258 ? 123.282 118.299 138.540 1.00 111.79 336 LEU B O 1
ATOM 2881 N N . SER B 1 259 ? 124.577 120.146 138.448 1.00 108.71 337 SER B N 1
ATOM 2882 C CA . SER B 1 259 ? 125.753 119.400 138.873 1.00 108.71 337 SER B CA 1
ATOM 2883 C C . SER B 1 259 ? 125.623 118.925 140.312 1.00 108.71 337 SER B C 1
ATOM 2884 O O . SER B 1 259 ? 126.149 117.867 140.662 1.00 108.71 337 SER B O 1
ATOM 2887 N N . MET B 1 260 ? 124.903 119.663 141.150 1.00 109.84 338 MET B N 1
ATOM 2888 C CA . MET B 1 260 ? 124.569 119.139 142.460 1.00 109.84 338 MET B CA 1
ATOM 2889 C C . MET B 1 260 ? 123.518 118.053 142.402 1.00 109.84 338 MET B C 1
ATOM 2890 O O . MET B 1 260 ? 123.404 117.278 143.350 1.00 109.84 338 MET B O 1
ATOM 2895 N N . GLN B 1 261 ? 122.734 117.987 141.340 1.00 117.61 339 GLN B N 1
ATOM 2896 C CA . GLN B 1 261 ? 121.774 116.908 141.221 1.00 117.61 339 GLN B CA 1
ATOM 2897 C C . GLN B 1 261 ? 122.408 115.620 140.751 1.00 117.61 339 GLN B C 1
ATOM 2898 O O . GLN B 1 261 ? 121.894 114.543 141.062 1.00 117.61 339 GLN B O 1
ATOM 2904 N N . PHE B 1 262 ? 123.500 115.701 140.005 1.00 116.33 340 PHE B N 1
ATOM 2905 C CA . PHE B 1 262 ? 124.164 114.464 139.624 1.00 116.33 340 PHE B CA 1
ATOM 2906 C C . PHE B 1 262 ? 125.012 113.943 140.770 1.00 116.33 340 PHE B C 1
ATOM 2907 O O . PHE B 1 262 ? 124.729 112.876 141.319 1.00 116.33 340 PHE B O 1
ATOM 2915 N N . SER B 1 263 ? 126.030 114.697 141.163 1.00 112.20 341 SER B N 1
ATOM 2916 C CA . SER B 1 263 ? 126.983 114.246 142.170 1.00 112.20 341 SER B CA 1
ATOM 2917 C C . SER B 1 263 ? 126.575 114.836 143.512 1.00 112.20 341 SER B C 1
ATOM 2918 O O . SER B 1 263 ? 127.094 115.854 143.942 1.00 112.20 341 SER B O 1
ATOM 2921 N N . ARG B 1 264 ? 125.656 114.152 144.189 1.00 110.74 342 ARG B N 1
ATOM 2922 C CA . ARG B 1 264 ? 124.903 114.713 145.310 1.00 110.74 342 ARG B CA 1
ATOM 2923 C C . ARG B 1 264 ? 125.772 114.988 146.528 1.00 110.74 342 ARG B C 1
ATOM 2924 O O . ARG B 1 264 ? 126.253 114.037 147.154 1.00 110.74 342 ARG B O 1
ATOM 2932 N N . PRO B 1 265 ? 125.968 116.231 146.917 1.00 96.12 343 PRO B N 1
ATOM 2933 C CA . PRO B 1 265 ? 126.743 116.485 148.128 1.00 96.12 343 PRO B CA 1
ATOM 2934 C C . PRO B 1 265 ? 125.889 116.457 149.379 1.00 96.12 343 PRO B C 1
ATOM 2935 O O . PRO B 1 265 ? 126.413 116.250 150.473 1.00 96.12 343 PRO B O 1
ATOM 2939 N N . PHE B 1 266 ? 124.429 116.516 149.367 1.00 21.85 344 PHE B N 1
ATOM 2940 C CA . PHE B 1 266 ? 123.518 116.497 150.500 1.00 21.85 344 PHE B CA 1
ATOM 2941 C C . PHE B 1 266 ? 122.127 116.150 149.997 1.00 21.85 344 PHE B C 1
ATOM 2942 O O . PHE B 1 266 ? 121.873 116.102 148.793 1.00 21.85 344 PHE B O 1
ATOM 2950 N N . SER B 1 267 ? 121.224 115.913 150.940 1.00 22.79 345 SER B N 1
ATOM 2951 C CA . SER B 1 267 ? 119.843 115.588 150.629 1.00 22.79 345 SER B CA 1
ATOM 2952 C C . SER B 1 267 ? 118.941 116.445 151.501 1.00 22.79 345 SER B C 1
ATOM 2953 O O . SER B 1 267 ? 119.410 117.238 152.320 1.00 22.79 345 SER B O 1
ATOM 2956 N N . MET B 1 268 ? 117.635 116.291 151.307 1.00 22.45 346 MET B N 1
ATOM 2957 C CA . MET B 1 268 ? 116.653 117.070 152.053 1.00 22.45 346 MET B CA 1
ATOM 2958 C C . MET B 1 268 ? 116.647 116.650 153.517 1.00 22.45 346 MET B C 1
ATOM 2959 O O . MET B 1 268 ? 116.442 115.475 153.833 1.00 22.45 346 MET B O 1
ATOM 2964 N N . GLY B 1 269 ? 116.868 117.611 154.406 1.00 21.53 347 GLY B N 1
ATOM 2965 C CA . GLY B 1 269 ? 116.919 117.362 155.826 1.00 21.53 347 GLY B CA 1
ATOM 2966 C C . GLY B 1 269 ? 118.312 117.340 156.412 1.00 21.53 347 GLY B C 1
ATOM 2967 O O . GLY B 1 269 ? 118.448 117.372 157.640 1.00 21.53 347 GLY B O 1
ATOM 2968 N N . ASP B 1 270 ? 119.343 117.277 155.576 1.00 21.38 348 ASP B N 1
ATOM 2969 C CA . ASP B 1 270 ? 120.709 117.218 156.069 1.00 21.38 348 ASP B CA 1
ATOM 2970 C C . ASP B 1 270 ? 121.146 118.570 156.607 1.00 21.38 348 ASP B C 1
ATOM 2971 O O . ASP B 1 270 ? 120.762 119.616 156.084 1.00 21.38 348 ASP B O 1
ATOM 2976 N N . THR B 1 271 ? 121.948 118.545 157.664 1.00 21.27 349 THR B N 1
ATOM 2977 C CA . THR B 1 271 ? 122.561 119.748 158.202 1.00 21.27 349 THR B CA 1
ATOM 2978 C C . THR B 1 271 ? 123.913 119.940 157.535 1.00 21.27 349 THR B C 1
ATOM 2979 O O . THR B 1 271 ? 124.797 119.091 157.665 1.00 21.27 349 THR B O 1
ATOM 2983 N N . ILE B 1 272 ? 124.074 121.042 156.813 1.00 21.27 350 ILE B N 1
ATOM 2984 C CA . ILE B 1 272 ? 125.292 121.287 156.060 1.00 21.27 350 ILE B CA 1
ATOM 2985 C C . ILE B 1 272 ? 125.924 122.586 156.527 1.00 21.27 350 ILE B C 1
ATOM 2986 O O . ILE B 1 272 ? 125.309 123.405 157.215 1.00 21.27 350 ILE B O 1
ATOM 2991 N N . LYS B 1 273 ? 127.187 122.749 156.152 1.00 21.27 351 LYS B N 1
ATOM 2992 C CA . LYS B 1 273 ? 127.901 124.010 156.275 1.00 21.27 351 LYS B CA 1
ATOM 2993 C C . LYS B 1 273 ? 128.713 124.199 155.008 1.00 21.27 351 LYS B C 1
ATOM 2994 O O . LYS B 1 273 ? 129.547 123.354 154.677 1.00 21.27 351 LYS B O 1
ATOM 3000 N N . ALA B 1 274 ? 128.463 125.286 154.287 1.00 16.37 352 ALA B N 1
ATOM 3001 C CA . ALA B 1 274 ? 129.144 125.545 153.017 1.00 16.37 352 ALA B CA 1
ATOM 3002 C C . ALA B 1 274 ? 129.690 126.965 153.037 1.00 16.37 352 ALA B C 1
ATOM 3003 O O . ALA B 1 274 ? 129.052 127.894 152.544 1.00 16.37 352 ALA B O 1
ATOM 3005 N N . GLY B 1 275 ? 130.887 127.123 153.582 1.00 25.00 353 GLY B N 1
ATOM 3006 C CA . GLY B 1 275 ? 131.485 128.437 153.676 1.00 25.00 353 GLY B CA 1
ATOM 3007 C C . GLY B 1 275 ? 130.816 129.304 154.717 1.00 25.00 353 GLY B C 1
ATOM 3008 O O . GLY B 1 275 ? 130.962 129.070 155.919 1.00 25.00 353 GLY B O 1
ATOM 3009 N N . SER B 1 276 ? 130.073 130.308 154.265 1.00 21.27 354 SER B N 1
ATOM 3010 C CA . SER B 1 276 ? 129.432 131.243 155.177 1.00 21.27 354 SER B CA 1
ATOM 3011 C C . SER B 1 276 ? 128.093 130.750 155.697 1.00 21.27 354 SER B C 1
ATOM 3012 O O . SER B 1 276 ? 127.675 131.176 156.779 1.00 21.27 354 SER B O 1
ATOM 3015 N N . VAL B 1 277 ? 127.413 129.875 154.968 1.00 24.04 355 VAL B N 1
ATOM 3016 C CA . VAL B 1 277 ? 126.083 129.440 155.338 1.00 24.04 355 VAL B CA 1
ATOM 3017 C C . VAL B 1 277 ? 126.164 128.112 156.073 1.00 24.04 355 VAL B C 1
ATOM 3018 O O . VAL B 1 277 ? 127.084 127.313 155.881 1.00 24.04 355 VAL B O 1
ATOM 3022 N N . GLU B 1 278 ? 125.164 127.868 156.918 1.00 23.49 356 GLU B N 1
ATOM 3023 C CA . GLU B 1 278 ? 125.115 126.679 157.755 1.00 23.49 356 GLU B CA 1
ATOM 3024 C C . GLU B 1 278 ? 123.700 126.451 158.261 1.00 23.49 356 GLU B C 1
ATOM 3025 O O . GLU B 1 278 ? 123.064 127.381 158.759 1.00 23.49 356 GLU B O 1
ATOM 3031 N N . GLY B 1 279 ? 123.198 125.234 158.139 1.00 15.79 357 GLY B N 1
ATOM 3032 C CA . GLY B 1 279 ? 121.877 124.928 158.644 1.00 15.79 357 GLY B CA 1
ATOM 3033 C C . GLY B 1 279 ? 121.294 123.718 157.944 1.00 15.79 357 GLY B C 1
ATOM 3034 O O . GLY B 1 279 ? 121.972 123.031 157.188 1.00 15.79 357 GLY B O 1
ATOM 3035 N N . GLN B 1 280 ? 120.021 123.473 158.230 1.00 21.27 358 GLN B N 1
ATOM 3036 C CA . GLN B 1 280 ? 119.317 122.355 157.619 1.00 21.27 358 GLN B CA 1
ATOM 3037 C C . GLN B 1 280 ? 118.884 122.703 156.210 1.00 21.27 358 GLN B C 1
ATOM 3038 O O . GLN B 1 280 ? 118.665 123.863 155.882 1.00 21.27 358 GLN B O 1
ATOM 3044 N N . VAL B 1 281 ? 118.729 121.681 155.384 1.00 21.27 359 VAL B N 1
ATOM 3045 C CA . VAL B 1 281 ? 118.306 121.848 154.002 1.00 21.27 359 VAL B CA 1
ATOM 3046 C C . VAL B 1 281 ? 116.810 121.582 153.943 1.00 21.27 359 VAL B C 1
ATOM 3047 O O . VAL B 1 281 ? 116.373 120.441 154.115 1.00 21.27 359 VAL B O 1
ATOM 3051 N N . ILE B 1 282 ? 116.004 122.618 153.709 1.00 17.31 360 ILE B N 1
ATOM 3052 C CA . ILE B 1 282 ? 114.554 122.456 153.717 1.00 17.31 360 ILE B CA 1
ATOM 3053 C C . ILE B 1 282 ? 113.941 122.497 152.331 1.00 17.31 360 ILE B C 1
ATOM 3054 O O . ILE B 1 282 ? 112.778 122.088 152.181 1.00 17.31 360 ILE B O 1
ATOM 3059 N N . GLU B 1 283 ? 114.667 122.963 151.317 1.00 25.24 361 GLU B N 1
ATOM 3060 C CA . GLU B 1 283 ? 114.116 123.049 149.966 1.00 25.24 361 GLU B CA 1
ATOM 3061 C C . GLU B 1 283 ? 115.269 123.101 148.976 1.00 25.24 361 GLU B C 1
ATOM 3062 O O . GLU B 1 283 ? 116.002 124.091 148.939 1.00 25.24 361 GLU B O 1
ATOM 3068 N N . MET B 1 284 ? 115.426 122.051 148.177 1.00 33.76 362 MET B N 1
ATOM 3069 C CA . MET B 1 284 ? 116.396 122.043 147.088 1.00 33.76 362 MET B CA 1
ATOM 3070 C C . MET B 1 284 ? 115.670 122.444 145.811 1.00 33.76 362 MET B C 1
ATOM 3071 O O . MET B 1 284 ? 114.858 121.676 145.287 1.00 33.76 362 MET B O 1
ATOM 3076 N N . GLY B 1 285 ? 115.962 123.643 145.311 1.00 34.60 363 GLY B N 1
ATOM 3077 C CA . GLY B 1 285 ? 115.272 124.198 144.172 1.00 34.60 363 GLY B CA 1
ATOM 3078 C C . GLY B 1 285 ? 116.115 124.190 142.907 1.00 34.60 363 GLY B C 1
ATOM 3079 O O . GLY B 1 285 ? 117.223 123.663 142.854 1.00 34.60 363 GLY B O 1
ATOM 3080 N N . LEU B 1 286 ? 115.546 124.802 141.868 1.00 38.59 364 LEU B N 1
ATOM 3081 C CA . LEU B 1 286 ? 116.197 124.811 140.562 1.00 38.59 364 LEU B CA 1
ATOM 3082 C C . LEU B 1 286 ? 117.302 125.858 140.491 1.00 38.59 364 LEU B C 1
ATOM 3083 O O . LEU B 1 286 ? 118.359 125.604 139.906 1.00 38.59 364 LEU B O 1
ATOM 3088 N N . THR B 1 287 ? 117.080 127.032 141.087 1.00 28.24 365 THR B N 1
ATOM 3089 C CA . THR B 1 287 ? 118.070 128.097 141.107 1.00 28.24 365 THR B CA 1
ATOM 3090 C C . THR B 1 287 ? 118.541 128.468 142.503 1.00 28.24 365 THR B C 1
ATOM 3091 O O . THR B 1 287 ? 119.631 129.032 142.634 1.00 28.24 365 THR B O 1
ATOM 3095 N N . THR B 1 288 ? 117.761 128.166 143.542 1.00 23.48 366 THR B N 1
ATOM 3096 C CA . THR B 1 288 ? 118.127 128.486 144.913 1.00 23.48 366 THR B CA 1
ATOM 3097 C C . THR B 1 288 ? 117.828 127.308 145.826 1.00 23.48 366 THR B C 1
ATOM 3098 O O . THR B 1 288 ? 116.767 126.691 145.728 1.00 23.48 366 THR B O 1
ATOM 3102 N N . THR B 1 289 ? 118.764 127.015 146.719 1.00 21.28 367 THR B N 1
ATOM 3103 C CA . THR B 1 289 ? 118.535 126.141 147.854 1.00 21.28 367 THR B CA 1
ATOM 3104 C C . THR B 1 289 ? 118.027 126.985 149.018 1.00 21.28 367 THR B C 1
ATOM 3105 O O . THR B 1 289 ? 118.327 128.177 149.117 1.00 21.28 367 THR B O 1
ATOM 3109 N N . SER B 1 290 ? 117.228 126.374 149.885 1.00 19.22 368 SER B N 1
ATOM 3110 C CA . SER B 1 290 ? 116.726 127.040 151.079 1.00 19.22 368 SER B CA 1
ATOM 3111 C C . SER B 1 290 ? 117.209 126.282 152.301 1.00 19.22 368 SER B C 1
ATOM 3112 O O . SER B 1 290 ? 117.003 125.068 152.409 1.00 19.22 368 SER B O 1
ATOM 3115 N N . LEU B 1 291 ? 117.862 126.993 153.206 1.00 21.27 369 LEU B N 1
ATOM 3116 C CA . LEU B 1 291 ? 118.339 126.429 154.452 1.00 21.27 369 LEU B CA 1
ATOM 3117 C C . LEU B 1 291 ? 117.565 127.024 155.615 1.00 21.27 369 LEU B C 1
ATOM 3118 O O . LEU B 1 291 ? 116.830 127.997 155.475 1.00 21.27 369 LEU B O 1
ATOM 3123 N N . LEU B 1 292 ? 117.763 126.423 156.774 1.00 21.27 370 LEU B N 1
ATOM 3124 C CA . LEU B 1 292 ? 117.201 126.887 158.033 1.00 21.27 370 LEU B CA 1
ATOM 3125 C C . LEU B 1 292 ? 118.372 126.970 158.998 1.00 21.27 370 LEU B C 1
ATOM 3126 O O . LEU B 1 292 ? 118.926 125.936 159.379 1.00 21.27 370 LEU B O 1
ATOM 3131 N N . ASN B 1 293 ? 118.769 128.181 159.374 1.00 21.27 371 ASN B N 1
ATOM 3132 C CA . ASN B 1 293 ? 120.026 128.371 160.087 1.00 21.27 371 ASN B CA 1
ATOM 3133 C C . ASN B 1 293 ? 119.850 128.057 161.574 1.00 21.27 371 ASN B C 1
ATOM 3134 O O . ASN B 1 293 ? 118.869 127.439 161.992 1.00 21.27 371 ASN B O 1
ATOM 3139 N N . ALA B 1 294 ? 120.833 128.456 162.386 1.00 21.27 372 ALA B N 1
ATOM 3140 C CA . ALA B 1 294 ? 120.855 128.074 163.796 1.00 21.27 372 ALA B CA 1
ATOM 3141 C C . ALA B 1 294 ? 119.760 128.758 164.603 1.00 21.27 372 ALA B C 1
ATOM 3142 O O . ALA B 1 294 ? 119.331 128.224 165.628 1.00 21.27 372 ALA B O 1
ATOM 3144 N N . GLU B 1 295 ? 119.297 129.925 164.169 1.00 22.75 373 GLU B N 1
ATOM 3145 C CA . GLU B 1 295 ? 118.178 130.599 164.805 1.00 22.75 373 GLU B CA 1
ATOM 3146 C C . GLU B 1 295 ? 116.860 130.305 164.112 1.00 22.75 373 GLU B C 1
ATOM 3147 O O . GLU B 1 295 ? 115.871 130.994 164.378 1.00 22.75 373 GLU B O 1
ATOM 3153 N N . LYS B 1 296 ? 116.847 129.318 163.211 1.00 21.27 374 LYS B N 1
ATOM 3154 C CA . LYS B 1 296 ? 115.658 128.808 162.525 1.00 21.27 374 LYS B CA 1
ATOM 3155 C C . LYS B 1 296 ? 114.997 129.876 161.654 1.00 21.27 374 LYS B C 1
ATOM 3156 O O . LYS B 1 296 ? 113.775 129.930 161.539 1.00 21.27 374 LYS B O 1
ATOM 3162 N N . PHE B 1 297 ? 115.813 130.719 161.037 1.00 21.27 375 PHE B N 1
ATOM 3163 C CA . PHE B 1 297 ? 115.423 131.666 159.999 1.00 21.27 375 PHE B CA 1
ATOM 3164 C C . PHE B 1 297 ? 115.654 131.038 158.636 1.00 21.27 375 PHE B C 1
ATOM 3165 O O . PHE B 1 297 ? 116.678 130.382 158.435 1.00 21.27 375 PHE B O 1
ATOM 3173 N N . PRO B 1 298 ? 114.746 131.201 157.672 1.00 21.27 376 PRO B N 1
ATOM 3174 C CA . PRO B 1 298 ? 114.990 130.645 156.334 1.00 21.27 376 PRO B CA 1
ATOM 3175 C C . PRO B 1 298 ? 116.008 131.474 155.561 1.00 21.27 376 PRO B C 1
ATOM 3176 O O . PRO B 1 298 ? 115.796 132.658 155.300 1.00 21.27 376 PRO B O 1
ATOM 3180 N N . VAL B 1 299 ? 117.116 130.840 155.198 1.00 21.27 377 VAL B N 1
ATOM 3181 C CA . VAL B 1 299 ? 118.162 131.428 154.371 1.00 21.27 377 VAL B CA 1
ATOM 3182 C C . VAL B 1 299 ? 117.943 130.981 152.936 1.00 21.27 377 VAL B C 1
ATOM 3183 O O . VAL B 1 299 ? 117.549 129.836 152.692 1.00 21.27 377 VAL B O 1
ATOM 3187 N N . LEU B 1 300 ? 118.201 131.871 151.984 1.00 21.27 378 LEU B N 1
ATOM 3188 C CA . LEU B 1 300 ? 118.014 131.593 150.565 1.00 21.27 378 LEU B CA 1
ATOM 3189 C C . LEU B 1 300 ? 119.361 131.696 149.866 1.00 21.27 378 LEU B C 1
ATOM 3190 O O . LEU B 1 300 ? 119.863 132.800 149.649 1.00 21.27 378 LEU B O 1
ATOM 3195 N N . VAL B 1 301 ? 119.932 130.561 149.494 1.00 19.50 379 VAL B N 1
ATOM 3196 C CA . VAL B 1 301 ? 121.283 130.474 148.947 1.00 19.50 379 VAL B CA 1
ATOM 3197 C C . VAL B 1 301 ? 121.177 130.189 147.456 1.00 19.50 379 VAL B C 1
ATOM 3198 O O . VAL B 1 301 ? 120.463 129.263 147.067 1.00 19.50 379 VAL B O 1
ATOM 3202 N N . PRO B 1 302 ? 121.850 130.944 146.593 1.00 21.68 380 PRO B N 1
ATOM 3203 C CA . PRO B 1 302 ? 121.915 130.558 145.179 1.00 21.68 380 PRO B CA 1
ATOM 3204 C C . PRO B 1 302 ? 122.827 129.360 144.974 1.00 21.68 380 PRO B C 1
ATOM 3205 O O . PRO B 1 302 ? 123.815 129.188 145.688 1.00 21.68 380 PRO B O 1
ATOM 3209 N N . ASN B 1 303 ? 122.469 128.519 143.994 1.00 23.88 381 ASN B N 1
ATOM 3210 C CA . ASN B 1 303 ? 123.163 127.249 143.774 1.00 23.88 381 ASN B CA 1
ATOM 3211 C C . ASN B 1 303 ? 124.620 127.429 143.381 1.00 23.88 381 ASN B C 1
ATOM 3212 O O . ASN B 1 303 ? 125.461 126.584 143.697 1.00 23.88 381 ASN B O 1
ATOM 3217 N N . SER B 1 304 ? 124.945 128.534 142.708 1.00 21.27 382 SER B N 1
ATOM 3218 C CA . SER B 1 304 ? 126.308 128.777 142.245 1.00 21.27 382 SER B CA 1
ATOM 3219 C C . SER B 1 304 ? 127.307 128.998 143.375 1.00 21.27 382 SER B C 1
ATOM 3220 O O . SER B 1 304 ? 128.512 129.053 143.107 1.00 21.27 382 SER B O 1
ATOM 3223 N N . LEU B 1 305 ? 126.851 129.123 144.616 1.00 21.27 383 LEU B N 1
ATOM 3224 C CA . LEU B 1 305 ? 127.726 129.190 145.771 1.00 21.27 383 LEU B CA 1
ATOM 3225 C C . LEU B 1 305 ? 128.139 127.813 146.269 1.00 21.27 383 LEU B C 1
ATOM 3226 O O . LEU B 1 305 ? 128.911 127.724 147.227 1.00 21.27 383 LEU B O 1
ATOM 3231 N N . PHE B 1 306 ? 127.640 126.740 145.650 1.00 16.66 384 PHE B N 1
ATOM 3232 C CA . PHE B 1 306 ? 128.077 125.381 145.944 1.00 16.66 384 PHE B CA 1
ATOM 3233 C C . PHE B 1 306 ? 128.950 124.803 144.835 1.00 16.66 384 PHE B C 1
ATOM 3234 O O . PHE B 1 306 ? 129.080 123.580 144.740 1.00 16.66 384 PHE B O 1
ATOM 3242 N N . SER B 1 307 ? 129.539 125.647 143.986 1.00 21.27 385 SER B N 1
ATOM 3243 C CA . SER B 1 307 ? 130.164 125.142 142.766 1.00 21.27 385 SER B CA 1
ATOM 3244 C C . SER B 1 307 ? 131.513 124.487 143.039 1.00 21.27 385 SER B C 1
ATOM 3245 O O . SER B 1 307 ? 131.723 123.320 142.694 1.00 21.27 385 SER B O 1
ATOM 3248 N N . SER B 1 308 ? 132.442 125.220 143.640 1.00 28.32 386 SER B N 1
ATOM 3249 C CA . SER B 1 308 ? 133.754 124.669 143.961 1.00 28.32 386 SER B CA 1
ATOM 3250 C C . SER B 1 308 ? 134.141 125.042 145.383 1.00 28.32 386 SER B C 1
ATOM 3251 O O . SER B 1 308 ? 135.260 125.475 145.659 1.00 28.32 386 SER B O 1
ATOM 3254 N N . GLN B 1 309 ? 133.203 124.872 146.306 1.00 21.27 387 GLN B N 1
ATOM 3255 C CA . GLN B 1 309 ? 133.429 125.114 147.718 1.00 21.27 387 GLN B CA 1
ATOM 3256 C C . GLN B 1 309 ? 133.391 123.804 148.484 1.00 21.27 387 GLN B C 1
ATOM 3257 O O . GLN B 1 309 ? 132.852 122.800 148.016 1.00 21.27 387 GLN B O 1
ATOM 3263 N N . VAL B 1 310 ? 133.965 123.830 149.673 1.00 20.81 388 VAL B N 1
ATOM 3264 C CA . VAL B 1 310 ? 133.924 122.673 150.552 1.00 20.81 388 VAL B CA 1
ATOM 3265 C C . VAL B 1 310 ? 132.587 122.643 151.277 1.00 20.81 388 VAL B C 1
ATOM 3266 O O . VAL B 1 310 ? 132.046 123.678 151.677 1.00 20.81 388 VAL B O 1
ATOM 3270 N N . ILE B 1 311 ? 132.012 121.455 151.382 1.00 21.27 389 ILE B N 1
ATOM 3271 C CA . ILE B 1 311 ? 130.697 121.268 151.969 1.00 21.27 389 ILE B CA 1
ATOM 3272 C C . ILE B 1 311 ? 130.847 120.255 153.089 1.00 21.27 389 ILE B C 1
ATOM 3273 O O . ILE B 1 311 ? 131.130 119.079 152.836 1.00 21.27 389 ILE B O 1
ATOM 3278 N N . VAL B 1 312 ? 130.680 120.706 154.319 1.00 21.27 390 VAL B N 1
ATOM 3279 C CA . VAL B 1 312 ? 130.690 119.828 155.475 1.00 21.27 390 VAL B CA 1
ATOM 3280 C C . VAL B 1 312 ? 129.277 119.320 155.686 1.00 21.27 390 VAL B C 1
ATOM 3281 O O . VAL B 1 312 ? 128.343 120.112 155.820 1.00 21.27 390 VAL B O 1
ATOM 3285 N N . ASN B 1 313 ? 129.111 118.007 155.711 1.00 21.27 391 ASN B N 1
ATOM 3286 C CA . ASN B 1 313 ? 127.797 117.386 155.843 1.00 21.27 391 ASN B CA 1
ATOM 3287 C C . ASN B 1 313 ? 127.725 116.741 157.220 1.00 21.27 391 ASN B C 1
ATOM 3288 O O . ASN B 1 313 ? 128.207 115.626 157.417 1.00 21.27 391 ASN B O 1
ATOM 3293 N N . LYS B 1 314 ? 127.095 117.431 158.160 1.00 21.27 392 LYS B N 1
ATOM 3294 C CA . LYS B 1 314 ? 127.050 116.994 159.547 1.00 21.27 392 LYS B CA 1
ATOM 3295 C C . LYS B 1 314 ? 126.054 115.876 159.803 1.00 21.27 392 LYS B C 1
ATOM 3296 O O . LYS B 1 314 ? 125.984 115.388 160.932 1.00 21.27 392 LYS B O 1
ATOM 3302 N N . SER B 1 315 ? 125.283 115.456 158.805 1.00 21.27 393 SER B N 1
ATOM 3303 C CA . SER B 1 315 ? 124.260 114.440 158.997 1.00 21.27 393 SER B CA 1
ATOM 3304 C C . SER B 1 315 ? 124.645 113.092 158.410 1.00 21.27 393 SER B C 1
ATOM 3305 O O . SER B 1 315 ? 123.838 112.161 158.444 1.00 21.27 393 SER B O 1
ATOM 3308 N N . ARG B 1 316 ? 125.853 112.960 157.874 1.00 23.93 394 ARG B N 1
ATOM 3309 C CA . ARG B 1 316 ? 126.342 111.686 157.380 1.00 23.93 394 ARG B CA 1
ATOM 3310 C C . ARG B 1 316 ? 127.430 111.095 158.259 1.00 23.93 394 ARG B C 1
ATOM 3311 O O . ARG B 1 316 ? 128.024 110.080 157.884 1.00 23.93 394 ARG B O 1
ATOM 3319 N N . ALA B 1 317 ? 127.720 111.714 159.400 1.00 21.27 395 ALA B N 1
ATOM 3320 C CA . ALA B 1 317 ? 128.725 111.193 160.313 1.00 21.27 395 ALA B CA 1
ATOM 3321 C C . ALA B 1 317 ? 128.274 109.879 160.930 1.00 21.27 395 ALA B C 1
ATOM 3322 O O . ALA B 1 317 ? 127.097 109.694 161.242 1.00 21.27 395 ALA B O 1
ATOM 3324 N N . GLN B 1 318 ? 129.222 108.963 161.111 1.00 21.27 396 GLN B N 1
ATOM 3325 C CA . GLN B 1 318 ? 128.943 107.671 161.711 1.00 21.27 396 GLN B CA 1
ATOM 3326 C C . GLN B 1 318 ? 129.465 107.551 163.128 1.00 21.27 396 GLN B C 1
ATOM 3327 O O . GLN B 1 318 ? 129.127 106.582 163.811 1.00 21.27 396 GLN B O 1
ATOM 3333 N N . TRP B 1 319 ? 130.285 108.494 163.578 1.00 15.32 397 TRP B N 1
ATOM 3334 C CA . TRP B 1 319 ? 130.655 108.617 164.978 1.00 15.32 397 TRP B CA 1
ATOM 3335 C C . TRP B 1 319 ? 131.021 110.070 165.222 1.00 15.32 397 TRP B C 1
ATOM 3336 O O . TRP B 1 319 ? 131.346 110.806 164.293 1.00 15.32 397 TRP B O 1
ATOM 3347 N N . ARG B 1 320 ? 130.949 110.476 166.480 1.00 21.55 398 ARG B N 1
ATOM 3348 C CA . ARG B 1 320 ? 131.177 111.858 166.871 1.00 21.55 398 ARG B CA 1
ATOM 3349 C C . ARG B 1 320 ? 132.348 111.921 167.831 1.00 21.55 398 ARG B C 1
ATOM 3350 O O . ARG B 1 320 ? 132.575 110.991 168.597 1.00 21.55 398 ARG B O 1
ATOM 3358 N N . ALA B 1 321 ? 133.105 113.005 167.783 1.00 21.27 399 ALA B N 1
ATOM 3359 C CA . ALA B 1 321 ? 134.230 113.190 168.683 1.00 21.27 399 ALA B CA 1
ATOM 3360 C C . ALA B 1 321 ? 133.866 114.210 169.746 1.00 21.27 399 ALA B C 1
ATOM 3361 O O . ALA B 1 321 ? 133.503 115.343 169.422 1.00 21.27 399 ALA B O 1
ATOM 3363 N N . ILE B 1 322 ? 133.958 113.814 171.012 1.00 21.27 400 ILE B N 1
ATOM 3364 C CA . ILE B 1 322 ? 133.727 114.744 172.107 1.00 21.27 400 ILE B CA 1
ATOM 3365 C C . ILE B 1 322 ? 135.002 114.876 172.923 1.00 21.27 400 ILE B C 1
ATOM 3366 O O . ILE B 1 322 ? 135.847 113.972 172.964 1.00 21.27 400 ILE B O 1
ATOM 3371 N N . ALA B 1 323 ? 135.146 116.040 173.553 1.00 21.27 401 ALA B N 1
ATOM 3372 C CA . ALA B 1 323 ? 136.296 116.358 174.384 1.00 21.27 401 ALA B CA 1
ATOM 3373 C C . ALA B 1 323 ? 135.892 117.414 175.398 1.00 21.27 401 ALA B C 1
ATOM 3374 O O . ALA B 1 323 ? 134.903 118.126 175.221 1.00 21.27 401 ALA B O 1
ATOM 3376 N N . SER B 1 324 ? 136.684 117.513 176.460 1.00 21.27 402 SER B N 1
ATOM 3377 C CA . SER B 1 324 ? 136.439 118.462 177.539 1.00 21.27 402 SER B CA 1
ATOM 3378 C C . SER B 1 324 ? 137.720 118.626 178.341 1.00 21.27 402 SER B C 1
ATOM 3379 O O . SER B 1 324 ? 138.656 117.832 178.223 1.00 21.27 402 SER B O 1
ATOM 3382 N N . LYS B 1 325 ? 137.748 119.673 179.157 1.00 20.87 403 LYS B N 1
ATOM 3383 C CA . LYS B 1 325 ? 138.850 119.948 180.067 1.00 20.87 403 LYS B CA 1
ATOM 3384 C C . LYS B 1 325 ? 138.309 120.035 181.483 1.00 20.87 403 LYS B C 1
ATOM 3385 O O . LYS B 1 325 ? 137.242 120.605 181.714 1.00 20.87 403 LYS B O 1
ATOM 3391 N N . ILE B 1 326 ? 139.043 119.459 182.424 1.00 21.27 404 ILE B N 1
ATOM 3392 C CA . ILE B 1 326 ? 138.664 119.460 183.828 1.00 21.27 404 ILE B CA 1
ATOM 3393 C C . ILE B 1 326 ? 139.810 120.060 184.635 1.00 21.27 404 ILE B C 1
ATOM 3394 O O . ILE B 1 326 ? 140.918 119.518 184.627 1.00 21.27 404 ILE B O 1
ATOM 3399 N N . PRO B 1 327 ? 139.605 121.178 185.322 1.00 34.04 405 PRO B N 1
ATOM 3400 C CA . PRO B 1 327 ? 140.650 121.714 186.193 1.00 34.04 405 PRO B CA 1
ATOM 3401 C C . PRO B 1 327 ? 140.635 121.042 187.556 1.00 34.04 405 PRO B C 1
ATOM 3402 O O . PRO B 1 327 ? 139.595 120.623 188.064 1.00 34.04 405 PRO B O 1
ATOM 3406 N N . LEU B 1 328 ? 141.821 120.939 188.146 1.00 38.42 406 LEU B N 1
ATOM 3407 C CA . LEU B 1 328 ? 142.035 120.195 189.377 1.00 38.42 406 LEU B CA 1
ATOM 3408 C C . LEU B 1 328 ? 142.769 121.064 190.385 1.00 38.42 406 LEU B C 1
ATOM 3409 O O . LEU B 1 328 ? 143.708 121.780 190.030 1.00 38.42 406 LEU B O 1
ATOM 3414 N N . GLN B 1 329 ? 142.343 121.001 191.641 1.00 51.59 407 GLN B N 1
ATOM 3415 C CA . GLN B 1 329 ? 143.090 121.601 192.744 1.00 51.59 407 GLN B CA 1
ATOM 3416 C C . GLN B 1 329 ? 143.783 120.456 193.465 1.00 51.59 407 GLN B C 1
ATOM 3417 O O . GLN B 1 329 ? 143.262 119.891 194.423 1.00 51.59 407 GLN B O 1
ATOM 3423 N N . ILE B 1 330 ? 144.967 120.108 192.985 1.00 55.09 408 ILE B N 1
ATOM 3424 C CA . ILE B 1 330 ? 145.728 118.991 193.515 1.00 55.09 408 ILE B CA 1
ATOM 3425 C C . ILE B 1 330 ? 147.154 119.464 193.761 1.00 55.09 408 ILE B C 1
ATOM 3426 O O . ILE B 1 330 ? 147.747 120.146 192.916 1.00 55.09 408 ILE B O 1
ATOM 3431 N N . ASP B 1 331 ? 147.677 119.162 194.945 1.00 71.70 409 ASP B N 1
ATOM 3432 C CA . ASP B 1 331 ? 149.030 119.561 195.307 1.00 71.70 409 ASP B CA 1
ATOM 3433 C C . ASP B 1 331 ? 150.044 118.448 195.131 1.00 71.70 409 ASP B C 1
ATOM 3434 O O . ASP B 1 331 ? 151.222 118.732 194.901 1.00 71.70 409 ASP B O 1
ATOM 3439 N N . ASP B 1 332 ? 149.616 117.195 195.233 1.00 65.74 410 ASP B N 1
ATOM 3440 C CA . ASP B 1 332 ? 150.491 116.040 195.090 1.00 65.74 410 ASP B CA 1
ATOM 3441 C C . ASP B 1 332 ? 150.089 115.307 193.819 1.00 65.74 410 ASP B C 1
ATOM 3442 O O . ASP B 1 332 ? 149.077 114.601 193.799 1.00 65.74 410 ASP B O 1
ATOM 3447 N N . LEU B 1 333 ? 150.890 115.460 192.770 1.00 47.82 411 LEU B N 1
ATOM 3448 C CA . LEU B 1 333 ? 150.522 114.981 191.446 1.00 47.82 411 LEU B CA 1
ATOM 3449 C C . LEU B 1 333 ? 150.810 113.498 191.264 1.00 47.82 411 LEU B C 1
ATOM 3450 O O . LEU B 1 333 ? 150.572 112.977 190.170 1.00 47.82 411 LEU B O 1
ATOM 3455 N N . ASP B 1 334 ? 151.293 112.801 192.295 1.00 53.75 412 ASP B N 1
ATOM 3456 C CA . ASP B 1 334 ? 151.564 111.371 192.184 1.00 53.75 412 ASP B CA 1
ATOM 3457 C C . ASP B 1 334 ? 150.306 110.531 191.978 1.00 53.75 412 ASP B C 1
ATOM 3458 O O . ASP B 1 334 ? 150.413 109.386 191.531 1.00 53.75 412 ASP B O 1
ATOM 3463 N N . MET B 1 335 ? 149.129 111.076 192.279 1.00 45.09 413 MET B N 1
ATOM 3464 C CA . MET B 1 335 ? 147.861 110.432 191.978 1.00 45.09 413 MET B CA 1
ATOM 3465 C C . MET B 1 335 ? 147.336 110.709 190.574 1.00 45.09 413 MET B C 1
ATOM 3466 O O . MET B 1 335 ? 146.342 110.101 190.173 1.00 45.09 413 MET B O 1
ATOM 3471 N N . ILE B 1 336 ? 147.988 111.591 189.822 1.00 35.87 414 ILE B N 1
ATOM 3472 C CA . ILE B 1 336 ? 147.580 111.977 188.468 1.00 35.87 414 ILE B CA 1
ATOM 3473 C C . ILE B 1 336 ? 147.569 110.820 187.463 1.00 35.87 414 ILE B C 1
ATOM 3474 O O . ILE B 1 336 ? 146.603 110.744 186.687 1.00 35.87 414 ILE B O 1
ATOM 3479 N N . PRO B 1 337 ? 148.580 109.868 187.408 1.00 35.26 415 PRO B N 1
ATOM 3480 C CA . PRO B 1 337 ? 148.443 108.735 186.473 1.00 35.26 415 PRO B CA 1
ATOM 3481 C C . PRO B 1 337 ? 147.237 107.839 186.700 1.00 35.26 415 PRO B C 1
ATOM 3482 O O . PRO B 1 337 ? 146.463 107.619 185.760 1.00 35.26 415 PRO B O 1
ATOM 3486 N N . GLN B 1 338 ? 147.079 107.356 187.941 1.00 39.63 416 GLN B N 1
ATOM 3487 C CA . GLN B 1 338 ? 146.037 106.397 188.305 1.00 39.63 416 GLN B CA 1
ATOM 3488 C C . GLN B 1 338 ? 144.649 106.897 187.936 1.00 39.63 416 GLN B C 1
ATOM 3489 O O . GLN B 1 338 ? 143.886 106.189 187.261 1.00 39.63 416 GLN B O 1
ATOM 3495 N N . ILE B 1 339 ? 144.341 108.138 188.354 1.00 28.35 417 ILE B N 1
ATOM 3496 C CA . ILE B 1 339 ? 143.099 108.832 188.003 1.00 28.35 417 ILE B CA 1
ATOM 3497 C C . ILE B 1 339 ? 142.857 108.782 186.504 1.00 28.35 417 ILE B C 1
ATOM 3498 O O . ILE B 1 339 ? 141.796 108.331 186.050 1.00 28.35 417 ILE B O 1
ATOM 3503 N N . SER B 1 340 ? 143.884 109.158 185.726 1.00 25.43 418 SER B N 1
ATOM 3504 C CA . SER B 1 340 ? 143.800 109.153 184.268 1.00 25.43 418 SER B CA 1
ATOM 3505 C C . SER B 1 340 ? 143.465 107.770 183.742 1.00 25.43 418 SER B C 1
ATOM 3506 O O . SER B 1 340 ? 142.527 107.615 182.948 1.00 25.43 418 SER B O 1
ATOM 3509 N N . ASN B 1 341 ? 144.151 106.746 184.271 1.00 26.38 419 ASN B N 1
ATOM 3510 C CA . ASN B 1 341 ? 143.886 105.370 183.862 1.00 26.38 419 ASN B CA 1
ATOM 3511 C C . ASN B 1 341 ? 142.463 104.974 184.208 1.00 26.38 419 ASN B C 1
ATOM 3512 O O . ASN B 1 341 ? 141.745 104.419 183.363 1.00 26.38 419 ASN B O 1
ATOM 3517 N N . GLU B 1 342 ? 142.019 105.359 185.413 1.00 26.15 420 GLU B N 1
ATOM 3518 C CA . GLU B 1 342 ? 140.650 105.118 185.854 1.00 26.15 420 GLU B CA 1
ATOM 3519 C C . GLU B 1 342 ? 139.651 105.743 184.900 1.00 26.15 420 GLU B C 1
ATOM 3520 O O . GLU B 1 342 ? 138.705 105.076 184.458 1.00 26.15 420 GLU B O 1
ATOM 3526 N N . ILE B 1 343 ? 139.918 106.990 184.485 1.00 21.27 421 ILE B N 1
ATOM 3527 C CA . ILE B 1 343 ? 138.989 107.695 183.610 1.00 21.27 421 ILE B CA 1
ATOM 3528 C C . ILE B 1 343 ? 138.939 107.014 182.256 1.00 21.27 421 ILE B C 1
ATOM 3529 O O . ILE B 1 343 ? 137.854 106.816 181.689 1.00 21.27 421 ILE B O 1
ATOM 3534 N N . LYS B 1 344 ? 140.088 106.504 181.796 1.00 17.17 422 LYS B N 1
ATOM 3535 C CA . LYS B 1 344 ? 140.107 105.803 180.520 1.00 17.17 422 LYS B CA 1
ATOM 3536 C C . LYS B 1 344 ? 139.326 104.505 180.607 1.00 17.17 422 LYS B C 1
ATOM 3537 O O . LYS B 1 344 ? 138.575 104.178 179.682 1.00 17.17 422 LYS B O 1
ATOM 3543 N N . GLU B 1 345 ? 139.397 103.819 181.760 1.00 21.27 423 GLU B N 1
ATOM 3544 C CA . GLU B 1 345 ? 138.594 102.616 181.941 1.00 21.27 423 GLU B CA 1
ATOM 3545 C C . GLU B 1 345 ? 137.116 102.949 181.950 1.00 21.27 423 GLU B C 1
ATOM 3546 O O . GLU B 1 345 ? 136.317 102.215 181.350 1.00 21.27 423 GLU B O 1
ATOM 3552 N N . MET B 1 346 ? 136.758 104.105 182.529 1.00 21.25 424 MET B N 1
ATOM 3553 C CA . MET B 1 346 ? 135.372 104.553 182.522 1.00 21.25 424 MET B CA 1
ATOM 3554 C C . MET B 1 346 ? 134.902 104.802 181.102 1.00 21.25 424 MET B C 1
ATOM 3555 O O . MET B 1 346 ? 133.745 104.541 180.767 1.00 21.25 424 MET B O 1
ATOM 3560 N N . LEU B 1 347 ? 135.804 105.259 180.241 1.00 21.27 425 LEU B N 1
ATOM 3561 C CA . LEU B 1 347 ? 135.400 105.539 178.881 1.00 21.27 425 LEU B CA 1
ATOM 3562 C C . LEU B 1 347 ? 135.421 104.306 177.998 1.00 21.27 425 LEU B C 1
ATOM 3563 O O . LEU B 1 347 ? 134.999 104.396 176.845 1.00 21.27 425 LEU B O 1
ATOM 3568 N N . ARG B 1 348 ? 135.900 103.161 178.486 1.00 20.95 426 ARG B N 1
ATOM 3569 C CA . ARG B 1 348 ? 135.897 101.980 177.630 1.00 20.95 426 ARG B CA 1
ATOM 3570 C C . ARG B 1 348 ? 134.870 100.943 178.046 1.00 20.95 426 ARG B C 1
ATOM 3571 O O . ARG B 1 348 ? 134.322 100.246 177.190 1.00 20.95 426 ARG B O 1
ATOM 3579 N N . SER B 1 349 ? 134.590 100.819 179.342 1.00 21.27 427 SER B N 1
ATOM 3580 C CA . SER B 1 349 ? 133.480 99.987 179.786 1.00 21.27 427 SER B CA 1
ATOM 3581 C C . SER B 1 349 ? 132.126 100.615 179.498 1.00 21.27 427 SER B C 1
ATOM 3582 O O . SER B 1 349 ? 131.106 99.926 179.601 1.00 21.27 427 SER B O 1
ATOM 3585 N N . ASN B 1 350 ? 132.095 101.894 179.148 1.00 21.04 428 ASN B N 1
ATOM 3586 C CA . ASN B 1 350 ? 130.859 102.596 178.849 1.00 21.04 428 ASN B CA 1
ATOM 3587 C C . ASN B 1 350 ? 130.354 102.179 177.479 1.00 21.04 428 ASN B C 1
ATOM 3588 O O . ASN B 1 350 ? 131.131 102.068 176.530 1.00 21.04 428 ASN B O 1
ATOM 3593 N N . THR B 1 351 ? 129.047 101.959 177.370 1.00 33.69 429 THR B N 1
ATOM 3594 C CA . THR B 1 351 ? 128.425 101.879 176.060 1.00 33.69 429 THR B CA 1
ATOM 3595 C C . THR B 1 351 ? 128.313 103.282 175.470 1.00 33.69 429 THR B C 1
ATOM 3596 O O . THR B 1 351 ? 128.725 104.277 176.074 1.00 33.69 429 THR B O 1
ATOM 3600 N N . LYS B 1 352 ? 127.778 103.356 174.252 1.00 23.48 430 LYS B N 1
ATOM 3601 C CA . LYS B 1 352 ? 127.646 104.571 173.448 1.00 23.48 430 LYS B CA 1
ATOM 3602 C C . LYS B 1 352 ? 128.981 105.225 173.110 1.00 23.48 430 LYS B C 1
ATOM 3603 O O . LYS B 1 352 ? 128.998 106.384 172.702 1.00 23.48 430 LYS B O 1
ATOM 3609 N N . VAL B 1 353 ? 130.103 104.530 173.283 1.00 19.91 431 VAL B N 1
ATOM 3610 C CA . VAL B 1 353 ? 131.393 105.007 172.809 1.00 19.91 431 VAL B CA 1
ATOM 3611 C C . VAL B 1 353 ? 131.869 104.068 171.714 1.00 19.91 431 VAL B C 1
ATOM 3612 O O . VAL B 1 353 ? 131.430 102.917 171.612 1.00 19.91 431 VAL B O 1
ATOM 3616 N N . PHE B 1 354 ? 132.756 104.579 170.874 1.00 17.79 432 PHE B N 1
ATOM 3617 C CA . PHE B 1 354 ? 133.169 103.911 169.647 1.00 17.79 432 PHE B CA 1
ATOM 3618 C C . PHE B 1 354 ? 134.675 103.695 169.718 1.00 17.79 432 PHE B C 1
ATOM 3619 O O . PHE B 1 354 ? 135.452 104.627 169.497 1.00 17.79 432 PHE B O 1
ATOM 3627 N N . LEU B 1 355 ? 135.092 102.470 170.033 1.00 21.27 433 LEU B N 1
ATOM 3628 C CA . LEU B 1 355 ? 136.501 102.130 170.152 1.00 21.27 433 LEU B CA 1
ATOM 3629 C C . LEU B 1 355 ? 137.093 101.616 168.847 1.00 21.27 433 LEU B C 1
ATOM 3630 O O . LEU B 1 355 ? 138.101 100.901 168.874 1.00 21.27 433 LEU B O 1
ATOM 3635 N N . GLY B 1 356 ? 136.492 101.962 167.709 1.00 22.53 434 GLY B N 1
ATOM 3636 C CA . GLY B 1 356 ? 136.950 101.412 166.447 1.00 22.53 434 GLY B CA 1
ATOM 3637 C C . GLY B 1 356 ? 138.243 102.030 165.946 1.00 22.53 434 GLY B C 1
ATOM 3638 O O . GLY B 1 356 ? 139.113 101.326 165.435 1.00 22.53 434 GLY B O 1
ATOM 3639 N N . LYS B 1 357 ? 138.389 103.348 166.077 1.00 22.67 435 LYS B N 1
ATOM 3640 C CA . LYS B 1 357 ? 139.530 104.032 165.479 1.00 22.67 435 LYS B CA 1
ATOM 3641 C C . LYS B 1 357 ? 140.479 104.606 166.521 1.00 22.67 435 LYS B C 1
ATOM 3642 O O . LYS B 1 357 ? 141.666 104.264 166.518 1.00 22.67 435 LYS B O 1
ATOM 3648 N N . GLU B 1 358 ? 140.000 105.455 167.420 1.00 21.27 436 GLU B N 1
ATOM 3649 C CA . GLU B 1 358 ? 140.849 106.091 168.413 1.00 21.27 436 GLU B CA 1
ATOM 3650 C C . GLU B 1 358 ? 140.460 105.619 169.803 1.00 21.27 436 GLU B C 1
ATOM 3651 O O . GLU B 1 358 ? 139.276 105.558 170.139 1.00 21.27 436 GLU B O 1
ATOM 3657 N N . ALA B 1 359 ? 141.467 105.286 170.600 1.00 24.38 437 ALA B N 1
ATOM 3658 C CA . ALA B 1 359 ? 141.234 104.989 171.996 1.00 24.38 437 ALA B CA 1
ATOM 3659 C C . ALA B 1 359 ? 140.861 106.270 172.737 1.00 24.38 437 ALA B C 1
ATOM 3660 O O . ALA B 1 359 ? 141.281 107.360 172.346 1.00 24.38 437 ALA B O 1
ATOM 3662 N N . PRO B 1 360 ? 140.034 106.170 173.777 1.00 21.27 438 PRO B N 1
ATOM 3663 C CA . PRO B 1 360 ? 139.750 107.347 174.605 1.00 21.27 438 PRO B CA 1
ATOM 3664 C C . PRO B 1 360 ? 140.993 107.822 175.333 1.00 21.27 438 PRO B C 1
ATOM 3665 O O . PRO B 1 360 ? 141.818 107.022 175.776 1.00 21.27 438 PRO B O 1
ATOM 3669 N N . HIS B 1 361 ? 141.124 109.134 175.464 1.00 18.97 439 HIS B N 1
ATOM 3670 C CA . HIS B 1 361 ? 142.310 109.697 176.080 1.00 18.97 439 HIS B CA 1
ATOM 3671 C C . HIS B 1 361 ? 141.923 110.575 177.255 1.00 18.97 439 HIS B C 1
ATOM 3672 O O . HIS B 1 361 ? 140.829 111.141 177.299 1.00 18.97 439 HIS B O 1
ATOM 3679 N N . CYS B 1 362 ? 142.839 110.659 178.217 1.00 18.39 440 CYS B N 1
ATOM 3680 C CA . CYS B 1 362 ? 142.697 111.564 179.352 1.00 18.39 440 CYS B CA 1
ATOM 3681 C C . CYS B 1 362 ? 144.113 111.864 179.829 1.00 18.39 440 CYS B C 1
ATOM 3682 O O . CYS B 1 362 ? 144.709 111.052 180.539 1.00 18.39 440 CYS B O 1
ATOM 3685 N N . TYR B 1 363 ? 144.636 113.019 179.442 1.00 21.27 441 TYR B N 1
ATOM 3686 C CA . TYR B 1 363 ? 146.021 113.344 179.747 1.00 21.27 441 TYR B CA 1
ATOM 3687 C C . TYR B 1 363 ? 146.100 114.693 180.442 1.00 21.27 441 TYR B C 1
ATOM 3688 O O . TYR B 1 363 ? 145.102 115.387 180.612 1.00 21.27 441 TYR B O 1
ATOM 3697 N N . LEU B 1 364 ? 147.303 115.046 180.878 1.00 19.72 442 LEU B N 1
ATOM 3698 C CA . LEU B 1 364 ? 147.544 116.257 181.651 1.00 19.72 442 LEU B CA 1
ATOM 3699 C C . LEU B 1 364 ? 148.149 117.305 180.727 1.00 19.72 442 LEU B C 1
ATOM 3700 O O . LEU B 1 364 ? 149.258 117.124 180.217 1.00 19.72 442 LEU B O 1
ATOM 3705 N N . SER B 1 365 ? 147.423 118.399 180.510 1.00 28.93 443 SER B N 1
ATOM 3706 C CA . SER B 1 365 ? 147.825 119.376 179.507 1.00 28.93 443 SER B CA 1
ATOM 3707 C C . SER B 1 365 ? 148.639 120.528 180.072 1.00 28.93 443 SER B C 1
ATOM 3708 O O . SER B 1 365 ? 149.532 121.032 179.380 1.00 28.93 443 SER B O 1
ATOM 3711 N N . ARG B 1 366 ? 148.367 120.954 181.300 1.00 36.59 444 ARG B N 1
ATOM 3712 C CA . ARG B 1 366 ? 149.101 122.068 181.882 1.00 36.59 444 ARG B CA 1
ATOM 3713 C C . ARG B 1 366 ? 149.029 121.975 183.395 1.00 36.59 444 ARG B C 1
ATOM 3714 O O . ARG B 1 366 ? 148.106 121.382 183.957 1.00 36.59 444 ARG B O 1
ATOM 3722 N N . VAL B 1 367 ? 150.021 122.577 184.050 1.00 44.09 445 VAL B N 1
ATOM 3723 C CA . VAL B 1 367 ? 150.152 122.516 185.497 1.00 44.09 445 VAL B CA 1
ATOM 3724 C C . VAL B 1 367 ? 150.428 123.933 185.996 1.00 44.09 445 VAL B C 1
ATOM 3725 O O . VAL B 1 367 ? 150.856 124.806 185.239 1.00 44.09 445 VAL B O 1
ATOM 3729 N N . GLU B 1 368 ? 150.158 124.154 187.283 1.00 61.59 446 GLU B N 1
ATOM 3730 C CA . GLU B 1 368 ? 150.246 125.456 187.937 1.00 61.59 446 GLU B CA 1
ATOM 3731 C C . GLU B 1 368 ? 150.166 125.200 189.442 1.00 61.59 446 GLU B C 1
ATOM 3732 O O . GLU B 1 368 ? 150.013 124.053 189.875 1.00 61.59 446 GLU B O 1
ATOM 3738 N N . LYS B 1 369 ? 150.285 126.266 190.241 1.00 62.09 447 LYS B N 1
ATOM 3739 C CA . LYS B 1 369 ? 150.226 126.140 191.698 1.00 62.09 447 LYS B CA 1
ATOM 3740 C C . LYS B 1 369 ? 148.831 125.744 192.148 1.00 62.09 447 LYS B C 1
ATOM 3741 O O . LYS B 1 369 ? 147.867 126.476 191.891 1.00 62.09 447 LYS B O 1
ATOM 3747 N N . SER B 1 370 ? 148.747 124.602 192.845 1.00 60.52 448 SER B N 1
ATOM 3748 C CA . SER B 1 370 ? 147.497 124.009 193.329 1.00 60.52 448 SER B CA 1
ATOM 3749 C C . SER B 1 370 ? 146.496 123.834 192.194 1.00 60.52 448 SER B C 1
ATOM 3750 O O . SER B 1 370 ? 145.298 124.082 192.344 1.00 60.52 448 SER B O 1
ATOM 3753 N N . PHE B 1 371 ? 147.001 123.418 191.037 1.00 48.42 449 PHE B N 1
ATOM 3754 C CA . PHE B 1 371 ? 146.203 123.433 189.825 1.00 48.42 449 PHE B CA 1
ATOM 3755 C C . PHE B 1 371 ? 146.781 122.422 188.854 1.00 48.42 449 PHE B C 1
ATOM 3756 O O . PHE B 1 371 ? 147.998 122.254 188.771 1.00 48.42 449 PHE B O 1
ATOM 3764 N N . ALA B 1 372 ? 145.894 121.749 188.137 1.00 37.53 450 ALA B N 1
ATOM 3765 C CA . ALA B 1 372 ? 146.256 120.877 187.038 1.00 37.53 450 ALA B CA 1
ATOM 3766 C C . ALA B 1 372 ? 145.094 120.905 186.064 1.00 37.53 450 ALA B C 1
ATOM 3767 O O . ALA B 1 372 ? 144.017 121.405 186.380 1.00 37.53 450 ALA B O 1
ATOM 3769 N N . GLU B 1 373 ? 145.302 120.359 184.876 1.00 32.24 451 GLU B N 1
ATOM 3770 C CA . GLU B 1 373 ? 144.220 120.327 183.907 1.00 32.24 451 GLU B CA 1
ATOM 3771 C C . GLU B 1 373 ? 144.254 119.017 183.150 1.00 32.24 451 GLU B C 1
ATOM 3772 O O . GLU B 1 373 ? 145.289 118.649 182.590 1.00 32.24 451 GLU B O 1
ATOM 3778 N N . LEU B 1 374 ? 143.129 118.318 183.133 1.00 21.34 452 LEU B N 1
ATOM 3779 C CA . LEU B 1 374 ? 143.004 117.087 182.375 1.00 21.34 452 LEU B CA 1
ATOM 3780 C C . LEU B 1 374 ? 142.221 117.355 181.102 1.00 21.34 452 LEU B C 1
ATOM 3781 O O . LEU B 1 374 ? 141.203 118.045 181.120 1.00 21.34 452 LEU B O 1
ATOM 3786 N N . THR B 1 375 ? 142.709 116.807 180.003 1.00 21.27 453 THR B N 1
ATOM 3787 C CA . THR B 1 375 ? 142.014 116.829 178.729 1.00 21.27 453 THR B CA 1
ATOM 3788 C C . THR B 1 375 ? 141.467 115.435 178.488 1.00 21.27 453 THR B C 1
ATOM 3789 O O . THR B 1 375 ? 142.235 114.468 178.439 1.00 21.27 453 THR B O 1
ATOM 3793 N N . ILE B 1 376 ? 140.146 115.336 178.369 1.00 16.66 454 ILE B N 1
ATOM 3794 C CA . ILE B 1 376 ? 139.430 114.075 178.254 1.00 16.66 454 ILE B CA 1
ATOM 3795 C C . ILE B 1 376 ? 138.740 114.053 176.904 1.00 16.66 454 ILE B C 1
ATOM 3796 O O . ILE B 1 376 ? 138.207 115.070 176.458 1.00 16.66 454 ILE B O 1
ATOM 3801 N N . GLY B 1 377 ? 138.759 112.903 176.246 1.00 21.27 455 GLY B N 1
ATOM 3802 C CA . GLY B 1 377 ? 138.116 112.814 174.955 1.00 21.27 455 GLY B CA 1
ATOM 3803 C C . GLY B 1 377 ? 137.853 111.403 174.492 1.00 21.27 455 GLY B C 1
ATOM 3804 O O . GLY B 1 377 ? 138.581 110.475 174.852 1.00 21.27 455 GLY B O 1
ATOM 3805 N N . CYS B 1 378 ? 136.820 111.244 173.672 1.00 19.87 456 CYS B N 1
ATOM 3806 C CA . CYS B 1 378 ? 136.461 109.937 173.137 1.00 19.87 456 CYS B CA 1
ATOM 3807 C C . CYS B 1 378 ? 135.624 110.131 171.883 1.00 19.87 456 CYS B C 1
ATOM 3808 O O . CYS B 1 378 ? 135.301 111.254 171.490 1.00 19.87 456 CYS B O 1
ATOM 3811 N N . ASN B 1 379 ? 135.296 109.016 171.239 1.00 21.27 457 ASN B N 1
ATOM 3812 C CA . ASN B 1 379 ? 134.377 108.981 170.114 1.00 21.27 457 ASN B CA 1
ATOM 3813 C C . ASN B 1 379 ? 133.110 108.264 170.548 1.00 21.27 457 ASN B C 1
ATOM 3814 O O . ASN B 1 379 ? 133.166 107.110 170.973 1.00 21.27 457 ASN B O 1
ATOM 3819 N N . LEU B 1 380 ? 131.981 108.942 170.433 1.00 21.27 458 LEU B N 1
ATOM 3820 C CA . LEU B 1 380 ? 130.686 108.336 170.667 1.00 21.27 458 LEU B CA 1
ATOM 3821 C C . LEU B 1 380 ? 130.127 107.780 169.366 1.00 21.27 458 LEU B C 1
ATOM 3822 O O . LEU B 1 380 ? 130.459 108.250 168.280 1.00 21.27 458 LEU B O 1
ATOM 3827 N N . ILE B 1 381 ? 129.249 106.785 169.490 1.00 19.03 459 ILE B N 1
ATOM 3828 C CA . ILE B 1 381 ? 128.607 106.154 168.341 1.00 19.03 459 ILE B CA 1
ATOM 3829 C C . ILE B 1 381 ? 127.600 107.111 167.721 1.00 19.03 459 ILE B C 1
ATOM 3830 O O . ILE B 1 381 ? 127.323 108.177 168.275 1.00 19.03 459 ILE B O 1
ATOM 3835 N N . ARG B 1 382 ? 127.072 106.753 166.555 1.00 21.27 460 ARG B N 1
ATOM 3836 C CA . ARG B 1 382 ? 126.088 107.595 165.884 1.00 21.27 460 ARG B CA 1
ATOM 3837 C C . ARG B 1 382 ? 124.791 107.644 166.677 1.00 21.27 460 ARG B C 1
ATOM 3838 O O . ARG B 1 382 ? 124.201 106.606 166.987 1.00 21.27 460 ARG B O 1
ATOM 3846 N N . MET B 1 383 ? 124.349 108.855 167.009 1.00 22.25 461 MET B N 1
ATOM 3847 C CA . MET B 1 383 ? 123.205 109.034 167.887 1.00 22.25 461 MET B CA 1
ATOM 3848 C C . MET B 1 383 ? 122.540 110.366 167.586 1.00 22.25 461 MET B C 1
ATOM 3849 O O . MET B 1 383 ? 123.089 111.214 166.880 1.00 22.25 461 MET B O 1
ATOM 3854 N N . GLY B 1 384 ? 121.346 110.542 168.143 1.00 27.02 462 GLY B N 1
ATOM 3855 C CA . GLY B 1 384 ? 120.620 111.781 167.982 1.00 27.02 462 GLY B CA 1
ATOM 3856 C C . GLY B 1 384 ? 121.167 112.893 168.851 1.00 27.02 462 GLY B C 1
ATOM 3857 O O . GLY B 1 384 ? 122.045 112.702 169.688 1.00 27.02 462 GLY B O 1
ATOM 3858 N N . LYS B 1 385 ? 120.617 114.090 168.648 1.00 28.15 463 LYS B N 1
ATOM 3859 C CA . LYS B 1 385 ? 121.141 115.277 169.308 1.00 28.15 463 LYS B CA 1
ATOM 3860 C C . LYS B 1 385 ? 120.744 115.382 170.773 1.00 28.15 463 LYS B C 1
ATOM 3861 O O . LYS B 1 385 ? 121.264 116.256 171.467 1.00 28.15 463 LYS B O 1
ATOM 3867 N N . GLU B 1 386 ? 119.847 114.530 171.260 1.00 29.87 464 GLU B N 1
ATOM 3868 C CA . GLU B 1 386 ? 119.515 114.511 172.679 1.00 29.87 464 GLU B CA 1
ATOM 3869 C C . GLU B 1 386 ? 120.382 113.520 173.444 1.00 29.87 464 GLU B C 1
ATOM 3870 O O . GLU B 1 386 ? 120.852 113.822 174.552 1.00 29.87 464 GLU B O 1
ATOM 3876 N N . GLU B 1 387 ? 120.594 112.340 172.853 1.00 27.79 465 GLU B N 1
ATOM 3877 C CA . GLU B 1 387 ? 121.502 111.353 173.424 1.00 27.79 465 GLU B CA 1
ATOM 3878 C C . GLU B 1 387 ? 122.925 111.881 173.484 1.00 27.79 465 GLU B C 1
ATOM 3879 O O . GLU B 1 387 ? 123.682 111.526 174.392 1.00 27.79 465 GLU B O 1
ATOM 3885 N N . LEU B 1 388 ? 123.305 112.729 172.523 1.00 23.16 466 LEU B N 1
ATOM 3886 C CA . LEU B 1 388 ? 124.630 113.341 172.522 1.00 23.16 466 LEU B CA 1
ATOM 3887 C C . LEU B 1 388 ? 124.836 114.222 173.743 1.00 23.16 466 LEU B C 1
ATOM 3888 O O . LEU B 1 388 ? 125.857 114.117 174.433 1.00 23.16 466 LEU B O 1
ATOM 3893 N N . TYR B 1 389 ? 123.860 115.082 174.037 1.00 22.64 467 TYR B N 1
ATOM 3894 C CA . TYR B 1 389 ? 123.955 115.972 175.189 1.00 22.64 467 TYR B CA 1
ATOM 3895 C C . TYR B 1 389 ? 123.920 115.194 176.496 1.00 22.64 467 TYR B C 1
ATOM 3896 O O . TYR B 1 389 ? 124.686 115.494 177.428 1.00 22.64 467 TYR B O 1
ATOM 3905 N N . ASN B 1 390 ? 123.046 114.184 176.580 1.00 27.09 468 ASN B N 1
ATOM 3906 C CA . ASN B 1 390 ? 122.985 113.362 177.784 1.00 27.09 468 ASN B CA 1
ATOM 3907 C C . ASN B 1 390 ? 124.260 112.561 177.996 1.00 27.09 468 ASN B C 1
ATOM 3908 O O . ASN B 1 390 ? 124.692 112.386 179.138 1.00 27.09 468 ASN B O 1
ATOM 3913 N N . THR B 1 391 ? 124.902 112.110 176.918 1.00 22.20 469 THR B N 1
ATOM 3914 C CA . THR B 1 391 ? 126.141 111.357 177.057 1.00 22.20 469 THR B CA 1
ATOM 3915 C C . THR B 1 391 ? 127.298 112.262 177.451 1.00 22.20 469 THR B C 1
ATOM 3916 O O . THR B 1 391 ? 128.168 111.846 178.221 1.00 22.20 469 THR B O 1
ATOM 3920 N N . GLN B 1 392 ? 127.319 113.498 176.939 1.00 21.27 470 GLN B N 1
ATOM 3921 C CA . GLN B 1 392 ? 128.308 114.480 177.385 1.00 21.27 470 GLN B CA 1
ATOM 3922 C C . GLN B 1 392 ? 128.191 114.749 178.881 1.00 21.27 470 GLN B C 1
ATOM 3923 O O . GLN B 1 392 ? 129.196 114.723 179.607 1.00 21.27 470 GLN B O 1
ATOM 3929 N N . GLN B 1 393 ? 126.963 114.988 179.357 1.00 19.29 471 GLN B N 1
ATOM 3930 C CA . GLN B 1 393 ? 126.751 115.242 180.781 1.00 19.29 471 GLN B CA 1
ATOM 3931 C C . GLN B 1 393 ? 127.103 114.020 181.627 1.00 19.29 471 GLN B C 1
ATOM 3932 O O . GLN B 1 393 ? 127.754 114.151 182.670 1.00 19.29 471 GLN B O 1
ATOM 3938 N N . GLU B 1 394 ? 126.724 112.824 181.164 1.00 21.27 472 GLU B N 1
ATOM 3939 C CA . GLU B 1 394 ? 126.995 111.592 181.900 1.00 21.27 472 GLU B CA 1
ATOM 3940 C C . GLU B 1 394 ? 128.489 111.309 182.007 1.00 21.27 472 GLU B C 1
ATOM 3941 O O . GLU B 1 394 ? 128.979 110.927 183.078 1.00 21.27 472 GLU B O 1
ATOM 3947 N N . VAL B 1 395 ? 129.231 111.517 180.915 1.00 21.27 473 VAL B N 1
ATOM 3948 C CA . VAL B 1 395 ? 130.676 111.300 180.918 1.00 21.27 473 VAL B CA 1
ATOM 3949 C C . VAL B 1 395 ? 131.370 112.304 181.831 1.00 21.27 473 VAL B C 1
ATOM 3950 O O . VAL B 1 395 ? 132.271 111.940 182.602 1.00 21.27 473 VAL B O 1
ATOM 3954 N N . LEU B 1 396 ? 130.935 113.571 181.794 1.00 19.74 474 LEU B N 1
ATOM 3955 C CA . LEU B 1 396 ? 131.516 114.588 182.670 1.00 19.74 474 LEU B CA 1
ATOM 3956 C C . LEU B 1 396 ? 131.255 114.285 184.142 1.00 19.74 474 LEU B C 1
ATOM 3957 O O . LEU B 1 396 ? 132.159 114.416 184.979 1.00 19.74 474 LEU B O 1
ATOM 3962 N N . LEU B 1 397 ? 130.041 113.837 184.470 1.00 21.55 475 LEU B N 1
ATOM 3963 C CA . LEU B 1 397 ? 129.710 113.518 185.856 1.00 21.55 475 LEU B CA 1
ATOM 3964 C C . LEU B 1 397 ? 130.469 112.294 186.353 1.00 21.55 475 LEU B C 1
ATOM 3965 O O . LEU B 1 397 ? 130.910 112.264 187.508 1.00 21.55 475 LEU B O 1
ATOM 3970 N N . GLU B 1 398 ? 130.639 111.278 185.501 1.00 24.73 476 GLU B N 1
ATOM 3971 C CA . GLU B 1 398 ? 131.399 110.097 185.902 1.00 24.73 476 GLU B CA 1
ATOM 3972 C C . GLU B 1 398 ? 132.874 110.420 186.098 1.00 24.73 476 GLU B C 1
ATOM 3973 O O . GLU B 1 398 ? 133.514 109.895 187.020 1.00 24.73 476 GLU B O 1
ATOM 3979 N N . ALA B 1 399 ? 133.427 111.287 185.244 1.00 22.15 477 ALA B N 1
ATOM 3980 C CA . ALA B 1 399 ? 134.813 111.717 185.408 1.00 22.15 477 ALA B CA 1
ATOM 3981 C C . ALA B 1 399 ? 135.007 112.489 186.705 1.00 22.15 477 ALA B C 1
ATOM 3982 O O . ALA B 1 399 ? 136.005 112.288 187.405 1.00 22.15 477 ALA B O 1
ATOM 3984 N N . VAL B 1 400 ? 134.051 113.353 187.060 1.00 21.27 478 VAL B N 1
ATOM 3985 C CA . VAL B 1 400 ? 134.169 114.098 188.312 1.00 21.27 478 VAL B CA 1
ATOM 3986 C C . VAL B 1 400 ? 133.989 113.175 189.520 1.00 21.27 478 VAL B C 1
ATOM 3987 O O . VAL B 1 400 ? 134.660 113.356 190.547 1.00 21.27 478 VAL B O 1
ATOM 3991 N N . LYS B 1 401 ? 133.135 112.148 189.408 1.00 21.27 479 LYS B N 1
ATOM 3992 C CA . LYS B 1 401 ? 133.016 111.143 190.467 1.00 21.27 479 LYS B CA 1
ATOM 3993 C C . LYS B 1 401 ? 134.325 110.395 190.686 1.00 21.27 479 LYS B C 1
ATOM 3994 O O . LYS B 1 401 ? 134.715 110.136 191.830 1.00 21.27 479 LYS B O 1
ATOM 4000 N N . ILE B 1 402 ? 135.010 110.037 189.598 1.00 20.96 480 ILE B N 1
ATOM 4001 C CA . ILE B 1 402 ? 136.294 109.345 189.713 1.00 20.96 480 ILE B CA 1
ATOM 4002 C C . ILE B 1 402 ? 137.351 110.260 190.325 1.00 20.96 480 ILE B C 1
ATOM 4003 O O . ILE B 1 402 ? 138.129 109.835 191.187 1.00 20.96 480 ILE B O 1
ATOM 4008 N N . ILE B 1 403 ? 137.372 111.532 189.915 1.00 24.59 481 ILE B N 1
ATOM 4009 C CA . ILE B 1 403 ? 138.375 112.472 190.420 1.00 24.59 481 ILE B CA 1
ATOM 4010 C C . ILE B 1 403 ? 138.176 112.734 191.910 1.00 24.59 481 ILE B C 1
ATOM 4011 O O . ILE B 1 403 ? 139.125 112.664 192.698 1.00 24.59 481 ILE B O 1
ATOM 4016 N N . LYS B 1 404 ? 136.937 113.000 192.327 1.00 31.52 482 LYS B N 1
ATOM 4017 C CA . LYS B 1 404 ? 136.678 113.222 193.746 1.00 31.52 482 LYS B CA 1
ATOM 4018 C C . LYS B 1 404 ? 136.684 111.936 194.561 1.00 31.52 482 LYS B C 1
ATOM 4019 O O . LYS B 1 404 ? 136.676 112.006 195.792 1.00 31.52 482 LYS B O 1
ATOM 4025 N N . LYS B 1 405 ? 136.676 110.769 193.915 1.00 32.64 483 LYS B N 1
ATOM 4026 C CA . LYS B 1 405 ? 136.792 109.519 194.658 1.00 32.64 483 LYS B CA 1
ATOM 4027 C C . LYS B 1 405 ? 138.191 109.345 195.238 1.00 32.64 483 LYS B C 1
ATOM 4028 O O . LYS B 1 405 ? 138.345 108.800 196.337 1.00 32.64 483 LYS B O 1
ATOM 4034 N N . HIS B 1 406 ? 139.212 109.853 194.549 1.00 38.58 484 HIS B N 1
ATOM 4035 C CA . HIS B 1 406 ? 140.597 109.797 194.997 1.00 38.58 484 HIS B CA 1
ATOM 4036 C C . HIS B 1 406 ? 140.949 110.888 196.000 1.00 38.58 484 HIS B C 1
ATOM 4037 O O . HIS B 1 406 ? 142.138 111.082 196.279 1.00 38.58 484 HIS B O 1
ATOM 4044 N N . GLY B 1 407 ? 139.964 111.594 196.547 1.00 40.21 485 GLY B N 1
ATOM 4045 C CA . GLY B 1 407 ? 140.211 112.672 197.482 1.00 40.21 485 GLY B CA 1
ATOM 4046 C C . GLY B 1 407 ? 140.908 113.860 196.856 1.00 40.21 485 GLY B C 1
ATOM 4047 O O . GLY B 1 407 ? 141.852 114.406 197.431 1.00 40.21 485 GLY B O 1
ATOM 4048 N N . VAL B 1 408 ? 140.456 114.264 195.672 1.00 43.72 486 VAL B N 1
ATOM 4049 C CA . VAL B 1 408 ? 141.019 115.394 194.939 1.00 43.72 486 VAL B CA 1
ATOM 4050 C C . VAL B 1 408 ? 139.875 116.315 194.550 1.00 43.72 486 VAL B C 1
ATOM 4051 O O . VAL B 1 408 ? 138.959 115.897 193.834 1.00 43.72 486 VAL B O 1
ATOM 4055 N N . SER B 1 409 ? 139.927 117.561 195.005 1.00 48.80 487 SER B N 1
ATOM 4056 C CA . SER B 1 409 ? 138.887 118.520 194.674 1.00 48.80 487 SER B CA 1
ATOM 4057 C C . SER B 1 409 ? 139.171 119.176 193.323 1.00 48.80 487 SER B C 1
ATOM 4058 O O . SER B 1 409 ? 140.261 119.061 192.761 1.00 48.80 487 SER B O 1
ATOM 4061 N N . LEU B 1 410 ? 138.162 119.865 192.801 1.00 48.57 488 LEU B N 1
ATOM 4062 C CA . LEU B 1 410 ? 138.299 120.562 191.532 1.00 48.57 488 LEU B CA 1
ATOM 4063 C C . LEU B 1 410 ? 139.016 121.890 191.734 1.00 48.57 488 LEU B C 1
ATOM 4064 O O . LEU B 1 410 ? 139.013 122.465 192.823 1.00 48.57 488 LEU B O 1
ATOM 4069 N N . GLY B 1 411 ? 139.644 122.376 190.661 1.00 58.99 489 GLY B N 1
ATOM 4070 C CA . GLY B 1 411 ? 140.367 123.627 190.690 1.00 58.99 489 GLY B CA 1
ATOM 4071 C C . GLY B 1 411 ? 139.592 124.753 190.032 1.00 58.99 489 GLY B C 1
ATOM 4072 O O . GLY B 1 411 ? 138.535 124.562 189.439 1.00 58.99 489 GLY B O 1
ATOM 4073 N N . THR B 1 412 ? 140.143 125.955 190.147 1.00 85.05 490 THR B N 1
ATOM 4074 C CA . THR B 1 412 ? 139.491 127.149 189.634 1.00 85.05 490 THR B CA 1
ATOM 4075 C C . THR B 1 412 ? 140.391 127.844 188.622 1.00 85.05 490 THR B C 1
ATOM 4076 O O . THR B 1 412 ? 141.619 127.839 188.752 1.00 85.05 490 THR B O 1
ATOM 4080 N N . THR B 1 413 ? 139.770 128.399 187.588 1.00 113.65 491 THR B N 1
ATOM 4081 C CA . THR B 1 413 ? 140.469 129.071 186.502 1.00 113.65 491 THR B CA 1
ATOM 4082 C C . THR B 1 413 ? 140.125 130.551 186.549 1.00 113.65 491 THR B C 1
ATOM 4083 O O . THR B 1 413 ? 138.943 130.907 186.632 1.00 113.65 491 THR B O 1
ATOM 4087 N N . SER C 1 126 ? 94.840 126.950 142.882 1.00 198.03 204 SER C N 1
ATOM 4088 C CA . SER C 1 126 ? 95.814 126.012 142.345 1.00 198.03 204 SER C CA 1
ATOM 4089 C C . SER C 1 126 ? 95.828 126.059 140.820 1.00 198.03 204 SER C C 1
ATOM 4090 O O . SER C 1 126 ? 96.719 126.656 140.225 1.00 198.03 204 SER C O 1
ATOM 4093 N N . PHE C 1 127 ? 94.836 125.428 140.189 1.00 199.16 205 PHE C N 1
ATOM 4094 C CA . PHE C 1 127 ? 94.726 125.475 138.735 1.00 199.16 205 PHE C CA 1
ATOM 4095 C C . PHE C 1 127 ? 94.256 126.844 138.257 1.00 199.16 205 PHE C C 1
ATOM 4096 O O . PHE C 1 127 ? 94.598 127.259 137.136 1.00 199.16 205 PHE C O 1
ATOM 4104 N N . TRP C 1 128 ? 93.489 127.543 139.107 1.00 200.61 206 TRP C N 1
ATOM 4105 C CA . TRP C 1 128 ? 92.920 128.849 138.773 1.00 200.61 206 TRP C CA 1
ATOM 4106 C C . TRP C 1 128 ? 94.010 129.856 138.432 1.00 200.61 206 TRP C C 1
ATOM 4107 O O . TRP C 1 128 ? 94.066 130.367 137.311 1.00 200.61 206 TRP C O 1
ATOM 4118 N N . GLY C 1 129 ? 94.902 130.130 139.387 1.00 200.81 207 GLY C N 1
ATOM 4119 C CA . GLY C 1 129 ? 95.943 131.118 139.158 1.00 200.81 207 GLY C CA 1
ATOM 4120 C C . GLY C 1 129 ? 96.990 130.653 138.164 1.00 200.81 207 GLY C C 1
ATOM 4121 O O . GLY C 1 129 ? 97.548 131.466 137.419 1.00 200.81 207 GLY C O 1
ATOM 4122 N N . ALA C 1 130 ? 97.238 129.339 138.115 1.00 198.99 208 ALA C N 1
ATOM 4123 C CA . ALA C 1 130 ? 98.192 128.773 137.171 1.00 198.99 208 ALA C CA 1
ATOM 4124 C C . ALA C 1 130 ? 97.745 128.929 135.730 1.00 198.99 208 ALA C C 1
ATOM 4125 O O . ALA C 1 130 ? 98.595 129.002 134.836 1.00 198.99 208 ALA C O 1
ATOM 4127 N N . LEU C 1 131 ? 96.440 128.984 135.477 1.00 201.05 209 LEU C N 1
ATOM 4128 C CA . LEU C 1 131 ? 96.028 129.359 134.130 1.00 201.05 209 LEU C CA 1
ATOM 4129 C C . LEU C 1 131 ? 95.785 130.864 134.021 1.00 201.05 209 LEU C C 1
ATOM 4130 O O . LEU C 1 131 ? 95.851 131.428 132.926 1.00 201.05 209 LEU C O 1
ATOM 4135 N N . GLU C 1 132 ? 95.521 131.527 135.149 1.00 202.04 210 GLU C N 1
ATOM 4136 C CA . GLU C 1 132 ? 95.077 132.915 135.111 1.00 202.04 210 GLU C CA 1
ATOM 4137 C C . GLU C 1 132 ? 96.218 133.879 134.848 1.00 202.04 210 GLU C C 1
ATOM 4138 O O . GLU C 1 132 ? 96.110 134.737 133.967 1.00 202.04 210 GLU C O 1
ATOM 4144 N N . ASP C 1 133 ? 97.311 133.768 135.611 1.00 201.46 211 ASP C N 1
ATOM 4145 C CA . ASP C 1 133 ? 98.349 134.797 135.546 1.00 201.46 211 ASP C CA 1
ATOM 4146 C C . ASP C 1 133 ? 99.145 134.806 134.236 1.00 201.46 211 ASP C C 1
ATOM 4147 O O . ASP C 1 133 ? 99.375 135.904 133.695 1.00 201.46 211 ASP C O 1
ATOM 4152 N N . PRO C 1 134 ? 99.574 133.662 133.650 1.00 200.06 212 PRO C N 1
ATOM 4153 C CA . PRO C 1 134 ? 100.262 133.780 132.353 1.00 200.06 212 PRO C CA 1
ATOM 4154 C C . PRO C 1 134 ? 99.347 134.179 131.213 1.00 200.06 212 PRO C C 1
ATOM 4155 O O . PRO C 1 134 ? 99.809 134.835 130.275 1.00 200.06 212 PRO C O 1
ATOM 4159 N N . ALA C 1 135 ? 98.060 133.834 131.274 1.00 201.43 213 ALA C N 1
ATOM 4160 C CA . ALA C 1 135 ? 97.140 134.236 130.214 1.00 201.43 213 ALA C CA 1
ATOM 4161 C C . ALA C 1 135 ? 96.900 135.740 130.230 1.00 201.43 213 ALA C C 1
ATOM 4162 O O . ALA C 1 135 ? 96.929 136.394 129.175 1.00 201.43 213 ALA C O 1
ATOM 4164 N N . ARG C 1 136 ? 96.672 136.309 131.416 1.00 200.61 214 ARG C N 1
ATOM 4165 C CA . ARG C 1 136 ? 96.476 137.750 131.500 1.00 200.61 214 ARG C CA 1
ATOM 4166 C C . ARG C 1 136 ? 97.773 138.491 131.202 1.00 200.61 214 ARG C C 1
ATOM 4167 O O . ARG C 1 136 ? 97.750 139.564 130.581 1.00 200.61 214 ARG C O 1
ATOM 4175 N N . TYR C 1 137 ? 98.915 137.886 131.539 1.00 200.43 215 TYR C N 1
ATOM 4176 C CA . TYR C 1 137 ? 100.192 138.489 131.187 1.00 200.43 215 TYR C CA 1
ATOM 4177 C C . TYR C 1 137 ? 100.418 138.462 129.683 1.00 200.43 215 TYR C C 1
ATOM 4178 O O . TYR C 1 137 ? 100.935 139.427 129.108 1.00 200.43 215 TYR C O 1
ATOM 4187 N N . LEU C 1 138 ? 99.975 137.394 129.016 1.00 202.30 216 LEU C N 1
ATOM 4188 C CA . LEU C 1 138 ? 100.201 137.297 127.583 1.00 202.30 216 LEU C CA 1
ATOM 4189 C C . LEU C 1 138 ? 99.271 138.226 126.817 1.00 202.30 216 LEU C C 1
ATOM 4190 O O . LEU C 1 138 ? 99.674 138.797 125.796 1.00 202.30 216 LEU C O 1
ATOM 4195 N N . VAL C 1 139 ? 98.038 138.427 127.302 1.00 203.37 217 VAL C N 1
ATOM 4196 C CA . VAL C 1 139 ? 97.159 139.339 126.574 1.00 203.37 217 VAL C CA 1
ATOM 4197 C C . VAL C 1 139 ? 97.567 140.780 126.839 1.00 203.37 217 VAL C C 1
ATOM 4198 O O . VAL C 1 139 ? 97.447 141.638 125.958 1.00 203.37 217 VAL C O 1
ATOM 4202 N N . THR C 1 140 ? 98.130 141.050 128.023 1.00 205.13 218 THR C N 1
ATOM 4203 C CA . THR C 1 140 ? 98.741 142.350 128.285 1.00 205.13 218 THR C CA 1
ATOM 4204 C C . THR C 1 140 ? 99.929 142.592 127.356 1.00 205.13 218 THR C C 1
ATOM 4205 O O . THR C 1 140 ? 100.078 143.683 126.788 1.00 205.13 218 THR C O 1
ATOM 4209 N N . PHE C 1 141 ? 100.730 141.547 127.119 1.00 206.55 219 PHE C N 1
ATOM 4210 C CA . PHE C 1 141 ? 101.891 141.675 126.242 1.00 206.55 219 PHE C CA 1
ATOM 4211 C C . PHE C 1 141 ? 101.497 141.911 124.787 1.00 206.55 219 PHE C C 1
ATOM 4212 O O . PHE C 1 141 ? 102.092 142.764 124.117 1.00 206.55 219 PHE C O 1
ATOM 4220 N N . ILE C 1 142 ? 100.507 141.176 124.271 1.00 206.77 220 ILE C N 1
ATOM 4221 C CA . ILE C 1 142 ? 100.158 141.370 122.864 1.00 206.77 220 ILE C CA 1
ATOM 4222 C C . ILE C 1 142 ? 99.372 142.664 122.679 1.00 206.77 220 ILE C C 1
ATOM 4223 O O . ILE C 1 142 ? 99.423 143.289 121.612 1.00 206.77 220 ILE C O 1
ATOM 4228 N N . ALA C 1 143 ? 98.650 143.103 123.718 1.00 208.21 221 ALA C N 1
ATOM 4229 C CA . ALA C 1 143 ? 97.996 144.405 123.652 1.00 208.21 221 ALA C CA 1
ATOM 4230 C C . ALA C 1 143 ? 99.018 145.534 123.670 1.00 208.21 221 ALA C C 1
ATOM 4231 O O . ALA C 1 143 ? 98.788 146.596 123.081 1.00 208.21 221 ALA C O 1
ATOM 4233 N N . PHE C 1 144 ? 100.152 145.323 124.340 1.00 208.59 222 PHE C N 1
ATOM 4234 C CA . PHE C 1 144 ? 101.251 146.276 124.236 1.00 208.59 222 PHE C CA 1
ATOM 4235 C C . PHE C 1 144 ? 101.884 146.222 122.851 1.00 208.59 222 PHE C C 1
ATOM 4236 O O . PHE C 1 144 ? 102.259 147.254 122.283 1.00 208.59 222 PHE C O 1
ATOM 4244 N N . ALA C 1 145 ? 102.014 145.017 122.293 1.00 208.67 223 ALA C N 1
ATOM 4245 C CA . ALA C 1 145 ? 102.684 144.868 121.006 1.00 208.67 223 ALA C CA 1
ATOM 4246 C C . ALA C 1 145 ? 101.852 145.428 119.859 1.00 208.67 223 ALA C C 1
ATOM 4247 O O . ALA C 1 145 ? 102.413 145.824 118.830 1.00 208.67 223 ALA C O 1
ATOM 4249 N N . GLN C 1 146 ? 100.525 145.467 120.015 1.00 208.60 224 GLN C N 1
ATOM 4250 C CA . GLN C 1 146 ? 99.668 146.036 118.979 1.00 208.60 224 GLN C CA 1
ATOM 4251 C C . GLN C 1 146 ? 99.913 147.531 118.821 1.00 208.60 224 GLN C C 1
ATOM 4252 O O . GLN C 1 146 ? 100.033 148.036 117.698 1.00 208.60 224 GLN C O 1
ATOM 4258 N N . ILE C 1 147 ? 100.010 148.260 119.939 1.00 210.12 225 ILE C N 1
ATOM 4259 C CA . ILE C 1 147 ? 100.352 149.676 119.872 1.00 210.12 225 ILE C CA 1
ATOM 4260 C C . ILE C 1 147 ? 101.844 149.887 119.657 1.00 210.12 225 ILE C C 1
ATOM 4261 O O . ILE C 1 147 ? 102.257 150.993 119.282 1.00 210.12 225 ILE C O 1
ATOM 4266 N N . ALA C 1 148 ? 102.671 148.871 119.899 1.00 209.50 226 ALA C N 1
ATOM 4267 C CA . ALA C 1 148 ? 104.050 148.929 119.440 1.00 209.50 226 ALA C CA 1
ATOM 4268 C C . ALA C 1 148 ? 104.151 148.858 117.926 1.00 209.50 226 ALA C C 1
ATOM 4269 O O . ALA C 1 148 ? 105.068 149.451 117.348 1.00 209.50 226 ALA C O 1
ATOM 4271 N N . ALA C 1 149 ? 103.225 148.155 117.273 1.00 212.37 227 ALA C N 1
ATOM 4272 C CA . ALA C 1 149 ? 103.164 148.109 115.819 1.00 212.37 227 ALA C CA 1
ATOM 4273 C C . ALA C 1 149 ? 102.546 149.355 115.209 1.00 212.37 227 ALA C C 1
ATOM 4274 O O . ALA C 1 149 ? 102.565 149.502 113.983 1.00 212.37 227 ALA C O 1
ATOM 4276 N N . MET C 1 150 ? 101.986 150.243 116.031 1.00 213.64 228 MET C N 1
ATOM 4277 C CA . MET C 1 150 ? 101.449 151.504 115.531 1.00 213.64 228 MET C CA 1
ATOM 4278 C C . MET C 1 150 ? 102.572 152.441 115.104 1.00 213.64 228 MET C C 1
ATOM 4279 O O . MET C 1 150 ? 102.507 153.071 114.042 1.00 213.64 228 MET C O 1
ATOM 4284 N N . VAL C 1 151 ? 103.612 152.543 115.923 1.00 209.66 229 VAL C N 1
ATOM 4285 C CA . VAL C 1 151 ? 104.741 153.417 115.640 1.00 209.66 229 VAL C CA 1
ATOM 4286 C C . VAL C 1 151 ? 105.905 152.617 115.078 1.00 209.66 229 VAL C C 1
ATOM 4287 O O . VAL C 1 151 ? 105.873 152.181 113.927 1.00 209.66 229 VAL C O 1
ATOM 4291 N N . ALA C 1 158 ? 109.771 148.036 113.169 1.00 201.00 236 ALA C N 1
ATOM 4292 C CA . ALA C 1 158 ? 109.852 146.599 113.411 1.00 201.00 236 ALA C CA 1
ATOM 4293 C C . ALA C 1 158 ? 108.527 145.918 113.094 1.00 201.00 236 ALA C C 1
ATOM 4294 O O . ALA C 1 158 ? 107.638 145.845 113.941 1.00 201.00 236 ALA C O 1
ATOM 4296 N N . GLN C 1 159 ? 108.401 145.426 111.863 1.00 200.76 237 GLN C N 1
ATOM 4297 C CA . GLN C 1 159 ? 107.186 144.751 111.415 1.00 200.76 237 GLN C CA 1
ATOM 4298 C C . GLN C 1 159 ? 107.423 143.245 111.478 1.00 200.76 237 GLN C C 1
ATOM 4299 O O . GLN C 1 159 ? 107.617 142.570 110.468 1.00 200.76 237 GLN C O 1
ATOM 4305 N N . TYR C 1 160 ? 107.403 142.717 112.699 1.00 202.05 238 TYR C N 1
ATOM 4306 C CA . TYR C 1 160 ? 107.611 141.296 112.956 1.00 202.05 238 TYR C CA 1
ATOM 4307 C C . TYR C 1 160 ? 106.483 140.772 113.841 1.00 202.05 238 TYR C C 1
ATOM 4308 O O . TYR C 1 160 ? 106.721 140.075 114.824 1.00 202.05 238 TYR C O 1
ATOM 4317 N N . PHE C 1 161 ? 105.244 141.106 113.475 1.00 201.86 239 PHE C N 1
ATOM 4318 C CA . PHE C 1 161 ? 104.116 140.937 114.388 1.00 201.86 239 PHE C CA 1
ATOM 4319 C C . PHE C 1 161 ? 103.788 139.471 114.628 1.00 201.86 239 PHE C C 1
ATOM 4320 O O . PHE C 1 161 ? 103.886 138.994 115.766 1.00 201.86 239 PHE C O 1
ATOM 4328 N N . SER C 1 162 ? 103.437 138.742 113.562 1.00 200.49 240 SER C N 1
ATOM 4329 C CA . SER C 1 162 ? 103.009 137.346 113.680 1.00 200.49 240 SER C CA 1
ATOM 4330 C C . SER C 1 162 ? 104.034 136.395 114.311 1.00 200.49 240 SER C C 1
ATOM 4331 O O . SER C 1 162 ? 103.617 135.558 115.133 1.00 200.49 240 SER C O 1
ATOM 4334 N N . PRO C 1 163 ? 105.354 136.457 114.014 1.00 199.76 241 PRO C N 1
ATOM 4335 C CA . PRO C 1 163 ? 106.273 135.583 114.766 1.00 199.76 241 PRO C CA 1
ATOM 4336 C C . PRO C 1 163 ? 106.380 135.914 116.243 1.00 199.76 241 PRO C C 1
ATOM 4337 O O . PRO C 1 163 ? 106.497 134.995 117.063 1.00 199.76 241 PRO C O 1
ATOM 4341 N N . THR C 1 164 ? 106.316 137.195 116.611 1.00 200.77 242 THR C N 1
ATOM 4342 C CA . THR C 1 164 ? 106.383 137.538 118.027 1.00 200.77 242 THR C CA 1
ATOM 4343 C C . THR C 1 164 ? 105.119 137.133 118.770 1.00 200.77 242 THR C C 1
ATOM 4344 O O . THR C 1 164 ? 105.200 136.695 119.920 1.00 200.77 242 THR C O 1
ATOM 4348 N N . VAL C 1 165 ? 103.946 137.241 118.140 1.00 199.63 243 VAL C N 1
ATOM 4349 C CA . VAL C 1 165 ? 102.751 136.789 118.848 1.00 199.63 243 VAL C CA 1
ATOM 4350 C C . VAL C 1 165 ? 102.698 135.265 118.916 1.00 199.63 243 VAL C C 1
ATOM 4351 O O . VAL C 1 165 ? 102.216 134.707 119.910 1.00 199.63 243 VAL C O 1
ATOM 4355 N N . LYS C 1 166 ? 103.266 134.562 117.926 1.00 199.15 244 LYS C N 1
ATOM 4356 C CA . LYS C 1 166 ? 103.296 133.105 118.028 1.00 199.15 244 LYS C CA 1
ATOM 4357 C C . LYS C 1 166 ? 104.283 132.647 119.098 1.00 199.15 244 LYS C C 1
ATOM 4358 O O . LYS C 1 166 ? 103.981 131.730 119.880 1.00 199.15 244 LYS C O 1
ATOM 4364 N N . GLY C 1 167 ? 105.442 133.310 119.180 1.00 199.82 245 GLY C N 1
ATOM 4365 C CA . GLY C 1 167 ? 106.391 133.010 120.239 1.00 199.82 245 GLY C CA 1
ATOM 4366 C C . GLY C 1 167 ? 105.867 133.357 121.620 1.00 199.82 245 GLY C C 1
ATOM 4367 O O . GLY C 1 167 ? 106.087 132.615 122.581 1.00 199.82 245 GLY C O 1
ATOM 4368 N N . ALA C 1 168 ? 105.136 134.468 121.731 1.00 199.23 246 ALA C N 1
ATOM 4369 C CA . ALA C 1 168 ? 104.554 134.844 123.012 1.00 199.23 246 ALA C CA 1
ATOM 4370 C C . ALA C 1 168 ? 103.463 133.873 123.429 1.00 199.23 246 ALA C C 1
ATOM 4371 O O . ALA C 1 168 ? 103.329 133.559 124.619 1.00 199.23 246 ALA C O 1
ATOM 4373 N N . VAL C 1 169 ? 102.698 133.364 122.458 1.00 197.84 247 VAL C N 1
ATOM 4374 C CA . VAL C 1 169 ? 101.656 132.388 122.756 1.00 197.84 247 VAL C CA 1
ATOM 4375 C C . VAL C 1 169 ? 102.269 131.098 123.283 1.00 197.84 247 VAL C C 1
ATOM 4376 O O . VAL C 1 169 ? 101.845 130.580 124.328 1.00 197.84 247 VAL C O 1
ATOM 4380 N N . ILE C 1 170 ? 103.316 130.595 122.619 1.00 197.52 248 ILE C N 1
ATOM 4381 C CA . ILE C 1 170 ? 103.875 129.316 123.056 1.00 197.52 248 ILE C CA 1
ATOM 4382 C C . ILE C 1 170 ? 104.652 129.484 124.358 1.00 197.52 248 ILE C C 1
ATOM 4383 O O . ILE C 1 170 ? 104.713 128.568 125.184 1.00 197.52 248 ILE C O 1
ATOM 4388 N N . LEU C 1 171 ? 105.228 130.667 124.584 1.00 197.55 249 LEU C N 1
ATOM 4389 C CA . LEU C 1 171 ? 105.994 130.863 125.807 1.00 197.55 249 LEU C CA 1
ATOM 4390 C C . LEU C 1 171 ? 105.060 131.040 127.004 1.00 197.55 249 LEU C C 1
ATOM 4391 O O . LEU C 1 171 ? 105.368 130.582 128.113 1.00 197.55 249 LEU C O 1
ATOM 4396 N N . SER C 1 172 ? 103.899 131.667 126.794 1.00 197.69 250 SER C N 1
ATOM 4397 C CA . SER C 1 172 ? 102.884 131.695 127.841 1.00 197.69 250 SER C CA 1
ATOM 4398 C C . SER C 1 172 ? 102.340 130.300 128.111 1.00 197.69 250 SER C C 1
ATOM 4399 O O . SER C 1 172 ? 102.051 129.947 129.261 1.00 197.69 250 SER C O 1
ATOM 4402 N N . LEU C 1 173 ? 102.220 129.486 127.058 1.00 196.86 251 LEU C N 1
ATOM 4403 C CA . LEU C 1 173 ? 101.781 128.105 127.219 1.00 196.86 251 LEU C CA 1
ATOM 4404 C C . LEU C 1 173 ? 102.786 127.301 128.034 1.00 196.86 251 LEU C C 1
ATOM 4405 O O . LEU C 1 173 ? 102.400 126.498 128.892 1.00 196.86 251 LEU C O 1
ATOM 4410 N N . VAL C 1 174 ? 104.078 127.546 127.824 1.00 194.97 252 VAL C N 1
ATOM 4411 C CA . VAL C 1 174 ? 105.083 126.782 128.554 1.00 194.97 252 VAL C CA 1
ATOM 4412 C C . VAL C 1 174 ? 105.204 127.289 129.990 1.00 194.97 252 VAL C C 1
ATOM 4413 O O . VAL C 1 174 ? 105.505 126.515 130.905 1.00 194.97 252 VAL C O 1
ATOM 4417 N N . TRP C 1 175 ? 104.889 128.570 130.227 1.00 194.35 253 TRP C N 1
ATOM 4418 C CA . TRP C 1 175 ? 104.867 129.084 131.596 1.00 194.35 253 TRP C CA 1
ATOM 4419 C C . TRP C 1 175 ? 103.693 128.501 132.372 1.00 194.35 253 TRP C C 1
ATOM 4420 O O . TRP C 1 175 ? 103.831 128.128 133.550 1.00 194.35 253 TRP C O 1
ATOM 4431 N N . PHE C 1 176 ? 102.542 128.377 131.706 1.00 196.54 254 PHE C N 1
ATOM 4432 C CA . PHE C 1 176 ? 101.385 127.723 132.308 1.00 196.54 254 PHE C CA 1
ATOM 4433 C C . PHE C 1 176 ? 101.667 126.258 132.607 1.00 196.54 254 PHE C C 1
ATOM 4434 O O . PHE C 1 176 ? 101.280 125.755 133.668 1.00 196.54 254 PHE C O 1
ATOM 4442 N N . LEU C 1 177 ? 102.323 125.555 131.680 1.00 194.15 255 LEU C N 1
ATOM 4443 C CA . LEU C 1 177 ? 102.620 124.146 131.911 1.00 194.15 255 LEU C CA 1
ATOM 4444 C C . LEU C 1 177 ? 103.633 123.961 133.029 1.00 194.15 255 LEU C C 1
ATOM 4445 O O . LEU C 1 177 ? 103.545 122.996 133.793 1.00 194.15 255 LEU C O 1
ATOM 4450 N N . TYR C 1 178 ? 104.584 124.890 133.158 1.00 192.59 256 TYR C N 1
ATOM 4451 C CA . TYR C 1 178 ? 105.541 124.823 134.256 1.00 192.59 256 TYR C CA 1
ATOM 4452 C C . TYR C 1 178 ? 104.856 125.013 135.605 1.00 192.59 256 TYR C C 1
ATOM 4453 O O . TYR C 1 178 ? 105.138 124.273 136.560 1.00 192.59 256 TYR C O 1
ATOM 4462 N N . ARG C 1 179 ? 103.940 125.982 135.693 1.00 194.45 257 ARG C N 1
ATOM 4463 C CA . ARG C 1 179 ? 103.215 126.207 136.943 1.00 194.45 257 ARG C CA 1
ATOM 4464 C C . ARG C 1 179 ? 102.300 125.031 137.276 1.00 194.45 257 ARG C C 1
ATOM 4465 O O . ARG C 1 179 ? 102.194 124.615 138.440 1.00 194.45 257 ARG C O 1
ATOM 4473 N N . TRP C 1 180 ? 101.655 124.459 136.255 1.00 194.97 258 TRP C N 1
ATOM 4474 C CA . TRP C 1 180 ? 100.814 123.285 136.466 1.00 194.97 258 TRP C CA 1
ATOM 4475 C C . TRP C 1 180 ? 101.639 122.091 136.918 1.00 194.97 258 TRP C C 1
ATOM 4476 O O . TRP C 1 180 ? 101.201 121.308 137.770 1.00 194.97 258 TRP C O 1
ATOM 4487 N N . LYS C 1 181 ? 102.855 121.962 136.395 1.00 194.25 259 LYS C N 1
ATOM 4488 C CA . LYS C 1 181 ? 103.684 120.815 136.731 1.00 194.25 259 LYS C CA 1
ATOM 4489 C C . LYS C 1 181 ? 104.207 120.908 138.155 1.00 194.25 259 LYS C C 1
ATOM 4490 O O . LYS C 1 181 ? 104.208 119.909 138.883 1.00 194.25 259 LYS C O 1
ATOM 4496 N N . THR C 1 182 ? 104.633 122.101 138.589 1.00 195.88 260 THR C N 1
ATOM 4497 C CA . THR C 1 182 ? 105.075 122.206 139.981 1.00 195.88 260 THR C CA 1
ATOM 4498 C C . THR C 1 182 ? 103.896 122.071 140.942 1.00 195.88 260 THR C C 1
ATOM 4499 O O . THR C 1 182 ? 104.054 121.541 142.050 1.00 195.88 260 THR C O 1
ATOM 4503 N N . ASN C 1 183 ? 102.691 122.464 140.510 1.00 196.06 261 ASN C N 1
ATOM 4504 C CA . ASN C 1 183 ? 101.517 122.261 141.356 1.00 196.06 261 ASN C CA 1
ATOM 4505 C C . ASN C 1 183 ? 101.162 120.780 141.497 1.00 196.06 261 ASN C C 1
ATOM 4506 O O . ASN C 1 183 ? 100.777 120.325 142.582 1.00 196.06 261 ASN C O 1
ATOM 4511 N N . VAL C 1 184 ? 101.288 120.003 140.421 1.00 196.02 262 VAL C N 1
ATOM 4512 C CA . VAL C 1 184 ? 100.904 118.596 140.532 1.00 196.02 262 VAL C CA 1
ATOM 4513 C C . VAL C 1 184 ? 102.023 117.772 141.160 1.00 196.02 262 VAL C C 1
ATOM 4514 O O . VAL C 1 184 ? 101.783 116.667 141.657 1.00 196.02 262 VAL C O 1
ATOM 4518 N N . ILE C 1 185 ? 103.256 118.280 141.163 1.00 195.29 263 ILE C N 1
ATOM 4519 C CA . ILE C 1 185 ? 104.280 117.559 141.916 1.00 195.29 263 ILE C CA 1
ATOM 4520 C C . ILE C 1 185 ? 104.206 117.918 143.393 1.00 195.29 263 ILE C C 1
ATOM 4521 O O . ILE C 1 185 ? 104.553 117.094 144.246 1.00 195.29 263 ILE C O 1
ATOM 4526 N N . THR C 1 186 ? 103.763 119.130 143.733 1.00 196.30 264 THR C N 1
ATOM 4527 C CA . THR C 1 186 ? 103.598 119.394 145.156 1.00 196.30 264 THR C CA 1
ATOM 4528 C C . THR C 1 186 ? 102.286 118.841 145.694 1.00 196.30 264 THR C C 1
ATOM 4529 O O . THR C 1 186 ? 102.119 118.731 146.910 1.00 196.30 264 THR C O 1
ATOM 4533 N N . ARG C 1 187 ? 101.442 118.368 144.772 1.00 197.24 265 ARG C N 1
ATOM 4534 C CA . ARG C 1 187 ? 100.168 117.692 145.128 1.00 197.24 265 ARG C CA 1
ATOM 4535 C C . ARG C 1 187 ? 100.510 116.239 145.481 1.00 197.24 265 ARG C C 1
ATOM 4536 O O . ARG C 1 187 ? 99.949 115.721 146.467 1.00 197.24 265 ARG C O 1
ATOM 4544 N N . MET C 1 188 ? 101.431 115.631 144.721 1.00 196.41 266 MET C N 1
ATOM 4545 C CA . MET C 1 188 ? 101.857 114.255 144.949 1.00 196.41 266 MET C CA 1
ATOM 4546 C C . MET C 1 188 ? 102.826 114.144 146.116 1.00 196.41 266 MET C C 1
ATOM 4547 O O . MET C 1 188 ? 102.942 113.070 146.715 1.00 196.41 266 MET C O 1
ATOM 4552 N N . LEU C 1 189 ? 103.519 115.227 146.453 1.00 193.83 267 LEU C N 1
ATOM 4553 C CA . LEU C 1 189 ? 104.352 115.282 147.643 1.00 193.83 267 LEU C CA 1
ATOM 4554 C C . LEU C 1 189 ? 103.540 115.551 148.902 1.00 193.83 267 LEU C C 1
ATOM 4555 O O . LEU C 1 189 ? 104.094 115.532 150.003 1.00 193.83 267 LEU C O 1
ATOM 4560 N N . SER C 1 190 ? 102.239 115.792 148.759 1.00 197.69 268 SER C N 1
ATOM 4561 C CA . SER C 1 190 ? 101.309 115.896 149.876 1.00 197.69 268 SER C CA 1
ATOM 4562 C C . SER C 1 190 ? 100.517 114.602 150.040 1.00 197.69 268 SER C C 1
ATOM 4563 O O . SER C 1 190 ? 99.337 114.616 150.390 1.00 197.69 268 SER C O 1
ATOM 4566 N N . ALA C 1 191 ? 101.159 113.472 149.766 1.00 196.73 269 ALA C N 1
ATOM 4567 C CA . ALA C 1 191 ? 100.514 112.172 149.872 1.00 196.73 269 ALA C CA 1
ATOM 4568 C C . ALA C 1 191 ? 101.534 111.091 150.214 1.00 196.73 269 ALA C C 1
ATOM 4569 O O . ALA C 1 191 ? 102.249 111.194 151.209 1.00 196.73 269 ALA C O 1
ATOM 4571 N N . ASP C 1 198 ? 111.806 105.859 146.110 1.00 178.16 276 ASP C N 1
ATOM 4572 C CA . ASP C 1 198 ? 110.909 106.472 145.139 1.00 178.16 276 ASP C CA 1
ATOM 4573 C C . ASP C 1 198 ? 110.578 107.903 145.543 1.00 178.16 276 ASP C C 1
ATOM 4574 O O . ASP C 1 198 ? 109.462 108.375 145.331 1.00 178.16 276 ASP C O 1
ATOM 4579 N N . ARG C 1 199 ? 111.573 108.576 146.130 1.00 180.74 277 ARG C N 1
ATOM 4580 C CA . ARG C 1 199 ? 111.424 109.980 146.592 1.00 180.74 277 ARG C CA 1
ATOM 4581 C C . ARG C 1 199 ? 112.437 110.865 145.855 1.00 180.74 277 ARG C C 1
ATOM 4582 O O . ARG C 1 199 ? 112.010 111.878 145.267 1.00 180.74 277 ARG C O 1
ATOM 4590 N N . GLU C 1 200 ? 113.720 110.483 145.868 1.00 179.04 278 GLU C N 1
ATOM 4591 C CA . GLU C 1 200 ? 114.744 111.279 145.204 1.00 179.04 278 GLU C CA 1
ATOM 4592 C C . GLU C 1 200 ? 114.598 111.198 143.692 1.00 179.04 278 GLU C C 1
ATOM 4593 O O . GLU C 1 200 ? 114.955 112.149 142.979 1.00 179.04 278 GLU C O 1
ATOM 4599 N N . LYS C 1 201 ? 114.073 110.072 143.199 1.00 179.40 279 LYS C N 1
ATOM 4600 C CA . LYS C 1 201 ? 113.809 109.920 141.774 1.00 179.40 279 LYS C CA 1
ATOM 4601 C C . LYS C 1 201 ? 112.751 110.909 141.308 1.00 179.40 279 LYS C C 1
ATOM 4602 O O . LYS C 1 201 ? 112.850 111.449 140.204 1.00 179.40 279 LYS C O 1
ATOM 4608 N N . VAL C 1 202 ? 111.762 111.187 142.162 1.00 179.01 280 VAL C N 1
ATOM 4609 C CA . VAL C 1 202 ? 110.736 112.183 141.865 1.00 179.01 280 VAL C CA 1
ATOM 4610 C C . VAL C 1 202 ? 111.357 113.563 141.701 1.00 179.01 280 VAL C C 1
ATOM 4611 O O . VAL C 1 202 ? 111.047 114.288 140.747 1.00 179.01 280 VAL C O 1
ATOM 4615 N N . LEU C 1 203 ? 112.284 113.918 142.593 1.00 177.48 281 LEU C N 1
ATOM 4616 C CA . LEU C 1 203 ? 112.877 115.251 142.560 1.00 177.48 281 LEU C CA 1
ATOM 4617 C C . LEU C 1 203 ? 113.799 115.424 141.361 1.00 177.48 281 LEU C C 1
ATOM 4618 O O . LEU C 1 203 ? 113.711 116.438 140.653 1.00 177.48 281 LEU C O 1
ATOM 4623 N N . THR C 1 204 ? 114.660 114.438 141.086 1.00 176.16 282 THR C N 1
ATOM 4624 C CA . THR C 1 204 ? 115.516 114.574 139.909 1.00 176.16 282 THR C CA 1
ATOM 4625 C C . THR C 1 204 ? 114.699 114.494 138.625 1.00 176.16 282 THR C C 1
ATOM 4626 O O . THR C 1 204 ? 115.009 115.194 137.654 1.00 176.16 282 THR C O 1
ATOM 4630 N N . LEU C 1 205 ? 113.579 113.759 138.651 1.00 179.10 283 LEU C N 1
ATOM 4631 C CA . LEU C 1 205 ? 112.760 113.601 137.463 1.00 179.10 283 LEU C CA 1
ATOM 4632 C C . LEU C 1 205 ? 112.026 114.884 137.121 1.00 179.10 283 LEU C C 1
ATOM 4633 O O . LEU C 1 205 ? 112.054 115.327 135.970 1.00 179.10 283 LEU C O 1
ATOM 4638 N N . ASP C 1 206 ? 111.384 115.521 138.100 1.00 180.08 284 ASP C N 1
ATOM 4639 C CA . ASP C 1 206 ? 110.643 116.725 137.744 1.00 180.08 284 ASP C CA 1
ATOM 4640 C C . ASP C 1 206 ? 111.573 117.929 137.596 1.00 180.08 284 ASP C C 1
ATOM 4641 O O . ASP C 1 206 ? 111.230 118.895 136.910 1.00 180.08 284 ASP C O 1
ATOM 4646 N N . LYS C 1 207 ? 112.796 117.851 138.141 1.00 170.31 285 LYS C N 1
ATOM 4647 C CA . LYS C 1 207 ? 113.765 118.899 137.823 1.00 170.31 285 LYS C CA 1
ATOM 4648 C C . LYS C 1 207 ? 114.252 118.804 136.378 1.00 170.31 285 LYS C C 1
ATOM 4649 O O . LYS C 1 207 ? 114.294 119.822 135.665 1.00 170.31 285 LYS C O 1
ATOM 4655 N N . VAL C 1 208 ? 114.606 117.596 135.914 1.00 178.43 286 VAL C N 1
ATOM 4656 C CA . VAL C 1 208 ? 115.050 117.497 134.525 1.00 178.43 286 VAL C CA 1
ATOM 4657 C C . VAL C 1 208 ? 113.869 117.673 133.580 1.00 178.43 286 VAL C C 1
ATOM 4658 O O . VAL C 1 208 ? 114.038 118.154 132.457 1.00 178.43 286 VAL C O 1
ATOM 4662 N N . SER C 1 209 ? 112.653 117.359 134.032 1.00 184.57 287 SER C N 1
ATOM 4663 C CA . SER C 1 209 ? 111.460 117.637 133.250 1.00 184.57 287 SER C CA 1
ATOM 4664 C C . SER C 1 209 ? 111.156 119.122 133.154 1.00 184.57 287 SER C C 1
ATOM 4665 O O . SER C 1 209 ? 110.701 119.569 132.101 1.00 184.57 287 SER C O 1
ATOM 4668 N N . SER C 1 210 ? 111.412 119.889 134.216 1.00 187.02 288 SER C N 1
ATOM 4669 C CA . SER C 1 210 ? 111.272 121.339 134.149 1.00 187.02 288 SER C CA 1
ATOM 4670 C C . SER C 1 210 ? 112.264 121.939 133.163 1.00 187.02 288 SER C C 1
ATOM 4671 O O . SER C 1 210 ? 111.892 122.771 132.322 1.00 187.02 288 SER C O 1
ATOM 4674 N N . VAL C 1 211 ? 113.526 121.506 133.231 1.00 186.91 289 VAL C N 1
ATOM 4675 C CA . VAL C 1 211 ? 114.509 122.084 132.315 1.00 186.91 289 VAL C CA 1
ATOM 4676 C C . VAL C 1 211 ? 114.285 121.595 130.879 1.00 186.91 289 VAL C C 1
ATOM 4677 O O . VAL C 1 211 ? 114.518 122.345 129.922 1.00 186.91 289 VAL C O 1
ATOM 4681 N N . GLY C 1 212 ? 113.724 120.397 130.698 1.00 192.51 290 GLY C N 1
ATOM 4682 C CA . GLY C 1 212 ? 113.438 119.929 129.354 1.00 192.51 290 GLY C CA 1
ATOM 4683 C C . GLY C 1 212 ? 112.204 120.583 128.770 1.00 192.51 290 GLY C C 1
ATOM 4684 O O . GLY C 1 212 ? 112.127 120.814 127.562 1.00 192.51 290 GLY C O 1
ATOM 4685 N N . LEU C 1 213 ? 111.231 120.905 129.619 1.00 192.60 291 LEU C N 1
ATOM 4686 C CA . LEU C 1 213 ? 110.054 121.619 129.153 1.00 192.60 291 LEU C CA 1
ATOM 4687 C C . LEU C 1 213 ? 110.410 123.050 128.779 1.00 192.60 291 LEU C C 1
ATOM 4688 O O . LEU C 1 213 ? 109.907 123.580 127.782 1.00 192.60 291 LEU C O 1
ATOM 4693 N N . PHE C 1 214 ? 111.322 123.669 129.533 1.00 194.05 292 PHE C N 1
ATOM 4694 C CA . PHE C 1 214 ? 111.836 124.977 129.139 1.00 194.05 292 PHE C CA 1
ATOM 4695 C C . PHE C 1 214 ? 112.622 124.910 127.832 1.00 194.05 292 PHE C C 1
ATOM 4696 O O . PHE C 1 214 ? 112.489 125.804 126.978 1.00 194.05 292 PHE C O 1
ATOM 4704 N N . ALA C 1 215 ? 113.410 123.847 127.644 1.00 195.61 293 ALA C N 1
ATOM 4705 C CA . ALA C 1 215 ? 114.142 123.669 126.395 1.00 195.61 293 ALA C CA 1
ATOM 4706 C C . ALA C 1 215 ? 113.212 123.466 125.204 1.00 195.61 293 ALA C C 1
ATOM 4707 O O . ALA C 1 215 ? 113.449 124.046 124.138 1.00 195.61 293 ALA C O 1
ATOM 4709 N N . ILE C 1 216 ? 112.148 122.674 125.363 1.00 196.26 294 ILE C N 1
ATOM 4710 C CA . ILE C 1 216 ? 111.248 122.426 124.240 1.00 196.26 294 ILE C CA 1
ATOM 4711 C C . ILE C 1 216 ? 110.379 123.651 123.971 1.00 196.26 294 ILE C C 1
ATOM 4712 O O . ILE C 1 216 ? 109.966 123.894 122.831 1.00 196.26 294 ILE C O 1
ATOM 4717 N N . GLY C 1 217 ? 110.160 124.488 124.990 1.00 197.45 295 GLY C N 1
ATOM 4718 C CA . GLY C 1 217 ? 109.515 125.765 124.743 1.00 197.45 295 GLY C CA 1
ATOM 4719 C C . GLY C 1 217 ? 110.384 126.701 123.926 1.00 197.45 295 GLY C C 1
ATOM 4720 O O . GLY C 1 217 ? 109.902 127.380 123.014 1.00 197.45 295 GLY C O 1
ATOM 4721 N N . LEU C 1 218 ? 111.685 126.720 124.212 1.00 197.13 296 LEU C N 1
ATOM 4722 C CA . LEU C 1 218 ? 112.571 127.590 123.445 1.00 197.13 296 LEU C CA 1
ATOM 4723 C C . LEU C 1 218 ? 112.763 127.062 122.023 1.00 197.13 296 LEU C C 1
ATOM 4724 O O . LEU C 1 218 ? 112.854 127.839 121.066 1.00 197.13 296 LEU C O 1
ATOM 4729 N N . MET C 1 219 ? 112.802 125.740 121.858 1.00 198.00 297 MET C N 1
ATOM 4730 C CA . MET C 1 219 ? 112.903 125.201 120.505 1.00 198.00 297 MET C CA 1
ATOM 4731 C C . MET C 1 219 ? 111.575 125.217 119.757 1.00 198.00 297 MET C C 1
ATOM 4732 O O . MET C 1 219 ? 111.565 124.982 118.545 1.00 198.00 297 MET C O 1
ATOM 4737 N N . ALA C 1 220 ? 110.458 125.475 120.436 1.00 197.27 298 ALA C N 1
ATOM 4738 C CA . ALA C 1 220 ? 109.241 125.840 119.726 1.00 197.27 298 ALA C CA 1
ATOM 4739 C C . ALA C 1 220 ? 109.219 127.314 119.351 1.00 197.27 298 ALA C C 1
ATOM 4740 O O . ALA C 1 220 ? 108.621 127.675 118.332 1.00 197.27 298 ALA C O 1
ATOM 4742 N N . SER C 1 221 ? 109.860 128.171 120.152 1.00 198.64 299 SER C N 1
ATOM 4743 C CA . SER C 1 221 ? 110.019 129.574 119.774 1.00 198.64 299 SER C CA 1
ATOM 4744 C C . SER C 1 221 ? 110.987 129.756 118.618 1.00 198.64 299 SER C C 1
ATOM 4745 O O . SER C 1 221 ? 110.874 130.740 117.877 1.00 198.64 299 SER C O 1
ATOM 4748 N N . ALA C 1 222 ? 111.949 128.849 118.462 1.00 198.09 300 ALA C N 1
ATOM 4749 C CA . ALA C 1 222 ? 112.871 128.944 117.336 1.00 198.09 300 ALA C CA 1
ATOM 4750 C C . ALA C 1 222 ? 112.224 128.516 116.024 1.00 198.09 300 ALA C C 1
ATOM 4751 O O . ALA C 1 222 ? 112.737 128.844 114.949 1.00 198.09 300 ALA C O 1
ATOM 4753 N N . GLU C 1 223 ? 111.111 127.783 116.090 1.00 198.77 301 GLU C N 1
ATOM 4754 C CA . GLU C 1 223 ? 110.431 127.348 114.877 1.00 198.77 301 GLU C CA 1
ATOM 4755 C C . GLU C 1 223 ? 109.733 128.513 114.188 1.00 198.77 301 GLU C C 1
ATOM 4756 O O . GLU C 1 223 ? 109.757 128.618 112.958 1.00 198.77 301 GLU C O 1
ATOM 4762 N N . ALA C 1 224 ? 109.116 129.398 114.961 1.00 196.17 302 ALA C N 1
ATOM 4763 C CA . ALA C 1 224 ? 108.444 130.560 114.398 1.00 196.17 302 ALA C CA 1
ATOM 4764 C C . ALA C 1 224 ? 109.185 131.841 114.756 1.00 196.17 302 ALA C C 1
ATOM 4765 O O . ALA C 1 224 ? 110.360 131.809 115.117 1.00 196.17 302 ALA C O 1
ATOM 4767 N N . VAL C 1 235 ? 121.653 131.767 118.817 1.00 135.20 313 VAL C N 1
ATOM 4768 C CA . VAL C 1 235 ? 121.423 131.347 120.193 1.00 135.20 313 VAL C CA 1
ATOM 4769 C C . VAL C 1 235 ? 121.631 132.527 121.138 1.00 135.20 313 VAL C C 1
ATOM 4770 O O . VAL C 1 235 ? 121.266 132.470 122.308 1.00 135.20 313 VAL C O 1
ATOM 4774 N N . GLY C 1 236 ? 122.198 133.610 120.619 1.00 132.42 314 GLY C N 1
ATOM 4775 C CA . GLY C 1 236 ? 122.460 134.780 121.423 1.00 132.42 314 GLY C CA 1
ATOM 4776 C C . GLY C 1 236 ? 123.858 134.876 121.985 1.00 132.42 314 GLY C C 1
ATOM 4777 O O . GLY C 1 236 ? 124.248 135.955 122.444 1.00 132.42 314 GLY C O 1
ATOM 4778 N N . GLY C 1 237 ? 124.623 133.789 121.969 1.00 130.80 315 GLY C N 1
ATOM 4779 C CA . GLY C 1 237 ? 126.003 133.821 122.400 1.00 130.80 315 GLY C CA 1
ATOM 4780 C C . GLY C 1 237 ? 126.259 133.384 123.827 1.00 130.80 315 GLY C C 1
ATOM 4781 O O . GLY C 1 237 ? 127.345 133.658 124.350 1.00 130.80 315 GLY C O 1
ATOM 4782 N N . VAL C 1 238 ? 125.303 132.717 124.476 1.00 125.90 316 VAL C N 1
ATOM 4783 C CA . VAL C 1 238 ? 125.536 132.245 125.837 1.00 125.90 316 VAL C CA 1
ATOM 4784 C C . VAL C 1 238 ? 126.331 130.949 125.856 1.00 125.90 316 VAL C C 1
ATOM 4785 O O . VAL C 1 238 ? 126.863 130.566 126.909 1.00 125.90 316 VAL C O 1
ATOM 4789 N N . GLY C 1 239 ? 126.436 130.279 124.708 1.00 124.44 317 GLY C N 1
ATOM 4790 C CA . GLY C 1 239 ? 126.965 128.930 124.689 1.00 124.44 317 GLY C CA 1
ATOM 4791 C C . GLY C 1 239 ? 128.448 128.881 124.975 1.00 124.44 317 GLY C C 1
ATOM 4792 O O . GLY C 1 239 ? 128.909 128.018 125.720 1.00 124.44 317 GLY C O 1
ATOM 4793 N N . GLY C 1 240 ? 129.206 129.820 124.411 1.00 123.49 318 GLY C N 1
ATOM 4794 C CA . GLY C 1 240 ? 130.629 129.867 124.686 1.00 123.49 318 GLY C CA 1
ATOM 4795 C C . GLY C 1 240 ? 130.922 130.179 126.136 1.00 123.49 318 GLY C C 1
ATOM 4796 O O . GLY C 1 240 ? 131.853 129.623 126.722 1.00 123.49 318 GLY C O 1
ATOM 4797 N N . VAL C 1 241 ? 130.077 130.999 126.756 1.00 123.77 319 VAL C N 1
ATOM 4798 C CA . VAL C 1 241 ? 130.262 131.348 128.160 1.00 123.77 319 VAL C CA 1
ATOM 4799 C C . VAL C 1 241 ? 129.995 130.143 129.053 1.00 123.77 319 VAL C C 1
ATOM 4800 O O . VAL C 1 241 ? 130.792 129.826 129.945 1.00 123.77 319 VAL C O 1
ATOM 4804 N N . VAL C 1 242 ? 128.900 129.425 128.799 1.00 122.40 320 VAL C N 1
ATOM 4805 C CA . VAL C 1 242 ? 128.597 128.314 129.693 1.00 122.40 320 VAL C CA 1
ATOM 4806 C C . VAL C 1 242 ? 129.498 127.112 129.435 1.00 122.40 320 VAL C C 1
ATOM 4807 O O . VAL C 1 242 ? 129.825 126.380 130.372 1.00 122.40 320 VAL C O 1
ATOM 4811 N N . THR C 1 243 ? 129.980 126.915 128.210 1.00 120.19 321 THR C N 1
ATOM 4812 C CA . THR C 1 243 ? 130.953 125.848 128.042 1.00 120.19 321 THR C CA 1
ATOM 4813 C C . THR C 1 243 ? 132.312 126.243 128.583 1.00 120.19 321 THR C C 1
ATOM 4814 O O . THR C 1 243 ? 133.052 125.375 129.041 1.00 120.19 321 THR C O 1
ATOM 4818 N N . ALA C 1 244 ? 132.643 127.536 128.587 1.00 119.06 322 ALA C N 1
ATOM 4819 C CA . ALA C 1 244 ? 133.867 127.973 129.246 1.00 119.06 322 ALA C CA 1
ATOM 4820 C C . ALA C 1 244 ? 133.807 127.706 130.740 1.00 119.06 322 ALA C C 1
ATOM 4821 O O . ALA C 1 244 ? 134.751 127.154 131.318 1.00 119.06 322 ALA C O 1
ATOM 4823 N N . PHE C 1 245 ? 132.674 128.027 131.362 1.00 118.94 323 PHE C N 1
ATOM 4824 C CA . PHE C 1 245 ? 132.526 127.836 132.799 1.00 118.94 323 PHE C CA 1
ATOM 4825 C C . PHE C 1 245 ? 132.509 126.358 133.168 1.00 118.94 323 PHE C C 1
ATOM 4826 O O . PHE C 1 245 ? 133.195 125.937 134.110 1.00 118.94 323 PHE C O 1
ATOM 4834 N N . ALA C 1 246 ? 131.744 125.557 132.429 1.00 115.62 324 ALA C N 1
ATOM 4835 C CA . ALA C 1 246 ? 131.647 124.137 132.726 1.00 115.62 324 ALA C CA 1
ATOM 4836 C C . ALA C 1 246 ? 132.950 123.417 132.441 1.00 115.62 324 ALA C C 1
ATOM 4837 O O . ALA C 1 246 ? 133.325 122.499 133.177 1.00 115.62 324 ALA C O 1
ATOM 4839 N N . ALA C 1 247 ? 133.653 123.818 131.380 1.00 115.04 325 ALA C N 1
ATOM 4840 C CA . ALA C 1 247 ? 134.944 123.229 131.071 1.00 115.04 325 ALA C CA 1
ATOM 4841 C C . ALA C 1 247 ? 135.958 123.557 132.145 1.00 115.04 325 ALA C C 1
ATOM 4842 O O . ALA C 1 247 ? 136.707 122.679 132.580 1.00 115.04 325 ALA C O 1
ATOM 4844 N N . ARG C 1 248 ? 135.950 124.808 132.619 1.00 118.16 326 ARG C N 1
ATOM 4845 C CA . ARG C 1 248 ? 136.824 125.224 133.707 1.00 118.16 326 ARG C CA 1
ATOM 4846 C C . ARG C 1 248 ? 136.587 124.392 134.960 1.00 118.16 326 ARG C C 1
ATOM 4847 O O . ARG C 1 248 ? 137.510 123.753 135.458 1.00 118.16 326 ARG C O 1
ATOM 4855 N N . ASP C 1 249 ? 135.330 124.299 135.406 1.00 115.82 327 ASP C N 1
ATOM 4856 C CA . ASP C 1 249 ? 135.015 123.567 136.632 1.00 115.82 327 ASP C CA 1
ATOM 4857 C C . ASP C 1 249 ? 135.321 122.081 136.511 1.00 115.82 327 ASP C C 1
ATOM 4858 O O . ASP C 1 249 ? 136.133 121.543 137.276 1.00 115.82 327 ASP C O 1
ATOM 4863 N N . ILE C 1 250 ? 134.719 121.414 135.524 1.00 110.62 328 ILE C N 1
ATOM 4864 C CA . ILE C 1 250 ? 134.834 119.964 135.420 1.00 110.62 328 ILE C CA 1
ATOM 4865 C C . ILE C 1 250 ? 136.256 119.552 135.071 1.00 110.62 328 ILE C C 1
ATOM 4866 O O . ILE C 1 250 ? 136.846 118.685 135.730 1.00 110.62 328 ILE C O 1
ATOM 4871 N N . LEU C 1 251 ? 136.842 120.171 134.051 1.00 111.86 329 LEU C N 1
ATOM 4872 C CA . LEU C 1 251 ? 138.164 119.740 133.665 1.00 111.86 329 LEU C CA 1
ATOM 4873 C C . LEU C 1 251 ? 139.242 120.213 134.621 1.00 111.86 329 LEU C C 1
ATOM 4874 O O . LEU C 1 251 ? 140.249 119.523 134.738 1.00 111.86 329 LEU C O 1
ATOM 4879 N N . GLY C 1 252 ? 139.045 121.308 135.362 1.00 110.01 330 GLY C N 1
ATOM 4880 C CA . GLY C 1 252 ? 139.989 121.633 136.413 1.00 110.01 330 GLY C CA 1
ATOM 4881 C C . GLY C 1 252 ? 139.964 120.610 137.526 1.00 110.01 330 GLY C C 1
ATOM 4882 O O . GLY C 1 252 ? 141.018 120.211 138.036 1.00 110.01 330 GLY C O 1
ATOM 4883 N N . ASN C 1 253 ? 138.771 120.118 137.865 1.00 105.55 331 ASN C N 1
ATOM 4884 C CA . ASN C 1 253 ? 138.687 119.087 138.885 1.00 105.55 331 ASN C CA 1
ATOM 4885 C C . ASN C 1 253 ? 139.329 117.788 138.425 1.00 105.55 331 ASN C C 1
ATOM 4886 O O . ASN C 1 253 ? 140.088 117.178 139.183 1.00 105.55 331 ASN C O 1
ATOM 4891 N N . VAL C 1 254 ? 139.104 117.373 137.180 1.00 107.65 332 VAL C N 1
ATOM 4892 C CA . VAL C 1 254 ? 139.686 116.097 136.759 1.00 107.65 332 VAL C CA 1
ATOM 4893 C C . VAL C 1 254 ? 141.186 116.237 136.500 1.00 107.65 332 VAL C C 1
ATOM 4894 O O . VAL C 1 254 ? 141.960 115.297 136.738 1.00 107.65 332 VAL C O 1
ATOM 4898 N N . LEU C 1 255 ? 141.632 117.422 136.079 1.00 111.15 333 LEU C N 1
ATOM 4899 C CA . LEU C 1 255 ? 143.060 117.654 135.896 1.00 111.15 333 LEU C CA 1
ATOM 4900 C C . LEU C 1 255 ? 143.807 117.592 137.217 1.00 111.15 333 LEU C C 1
ATOM 4901 O O . LEU C 1 255 ? 144.863 116.952 137.311 1.00 111.15 333 LEU C O 1
ATOM 4906 N N . SER C 1 256 ? 143.269 118.230 138.256 1.00 105.98 334 SER C N 1
ATOM 4907 C CA . SER C 1 256 ? 143.926 118.138 139.548 1.00 105.98 334 SER C CA 1
ATOM 4908 C C . SER C 1 256 ? 143.804 116.740 140.121 1.00 105.98 334 SER C C 1
ATOM 4909 O O . SER C 1 256 ? 144.718 116.269 140.802 1.00 105.98 334 SER C O 1
ATOM 4912 N N . GLY C 1 257 ? 142.718 116.041 139.803 1.00 107.14 335 GLY C N 1
ATOM 4913 C CA . GLY C 1 257 ? 142.560 114.685 140.283 1.00 107.14 335 GLY C CA 1
ATOM 4914 C C . GLY C 1 257 ? 143.536 113.712 139.663 1.00 107.14 335 GLY C C 1
ATOM 4915 O O . GLY C 1 257 ? 143.845 112.678 140.256 1.00 107.14 335 GLY C O 1
ATOM 4916 N N . LEU C 1 258 ? 144.031 114.016 138.466 1.00 111.79 336 LEU C N 1
ATOM 4917 C CA . LEU C 1 258 ? 145.101 113.202 137.907 1.00 111.79 336 LEU C CA 1
ATOM 4918 C C . LEU C 1 258 ? 146.491 113.653 138.318 1.00 111.79 336 LEU C C 1
ATOM 4919 O O . LEU C 1 258 ? 147.359 112.797 138.539 1.00 111.79 336 LEU C O 1
ATOM 4924 N N . SER C 1 259 ? 146.727 114.962 138.433 1.00 108.71 337 SER C N 1
ATOM 4925 C CA . SER C 1 259 ? 148.048 115.417 138.848 1.00 108.71 337 SER C CA 1
ATOM 4926 C C . SER C 1 259 ? 148.344 115.029 140.288 1.00 108.71 337 SER C C 1
ATOM 4927 O O . SER C 1 259 ? 149.501 114.781 140.634 1.00 108.71 337 SER C O 1
ATOM 4930 N N . MET C 1 260 ? 147.323 114.936 141.132 1.00 109.84 338 MET C N 1
ATOM 4931 C CA . MET C 1 260 ? 147.530 114.358 142.446 1.00 109.84 338 MET C CA 1
ATOM 4932 C C . MET C 1 260 ? 147.720 112.858 142.398 1.00 109.84 338 MET C C 1
ATOM 4933 O O . MET C 1 260 ? 148.259 112.292 143.348 1.00 109.84 338 MET C O 1
ATOM 4938 N N . GLN C 1 261 ? 147.276 112.197 141.344 1.00 117.61 339 GLN C N 1
ATOM 4939 C CA . GLN C 1 261 ? 147.517 110.772 141.234 1.00 117.61 339 GLN C CA 1
ATOM 4940 C C . GLN C 1 261 ? 148.915 110.458 140.759 1.00 117.61 339 GLN C C 1
ATOM 4941 O O . GLN C 1 261 ? 149.436 109.386 141.076 1.00 117.61 339 GLN C O 1
ATOM 4947 N N . PHE C 1 262 ? 149.531 111.354 140.003 1.00 116.33 340 PHE C N 1
ATOM 4948 C CA . PHE C 1 262 ? 150.909 111.096 139.616 1.00 116.33 340 PHE C CA 1
ATOM 4949 C C . PHE C 1 262 ? 151.853 111.440 140.754 1.00 116.33 340 PHE C C 1
ATOM 4950 O O . PHE C 1 262 ? 152.511 110.557 141.306 1.00 116.33 340 PHE C O 1
ATOM 4958 N N . SER C 1 263 ? 151.903 112.710 141.137 1.00 112.20 341 SER C N 1
ATOM 4959 C CA . SER C 1 263 ? 152.856 113.179 142.135 1.00 112.20 341 SER C CA 1
ATOM 4960 C C . SER C 1 263 ? 152.148 113.240 143.481 1.00 112.20 341 SER C C 1
ATOM 4961 O O . SER C 1 263 ? 151.681 114.285 143.905 1.00 112.20 341 SER C O 1
ATOM 4964 N N . ARG C 1 264 ? 152.111 112.101 144.167 1.00 110.74 342 ARG C N 1
ATOM 4965 C CA . ARG C 1 264 ? 151.210 111.873 145.295 1.00 110.74 342 ARG C CA 1
ATOM 4966 C C . ARG C 1 264 ? 151.545 112.732 146.504 1.00 110.74 342 ARG C C 1
ATOM 4967 O O . ARG C 1 264 ? 152.591 112.518 147.126 1.00 110.74 342 ARG C O 1
ATOM 4975 N N . PRO C 1 265 ? 150.699 113.666 146.891 1.00 96.12 343 PRO C N 1
ATOM 4976 C CA . PRO C 1 265 ? 150.992 114.439 148.094 1.00 96.12 343 PRO C CA 1
ATOM 4977 C C . PRO C 1 265 ? 150.488 113.765 149.353 1.00 96.12 343 PRO C C 1
ATOM 4978 O O . PRO C 1 265 ? 150.983 114.053 150.443 1.00 96.12 343 PRO C O 1
ATOM 4982 N N . PHE C 1 266 ? 149.528 112.662 149.355 1.00 21.85 344 PHE C N 1
ATOM 4983 C CA . PHE C 1 266 ? 148.980 111.948 150.497 1.00 21.85 344 PHE C CA 1
ATOM 4984 C C . PHE C 1 266 ? 148.378 110.642 150.008 1.00 21.85 344 PHE C C 1
ATOM 4985 O O . PHE C 1 266 ? 148.250 110.404 148.806 1.00 21.85 344 PHE C O 1
ATOM 4993 N N . SER C 1 267 ? 148.003 109.797 150.959 1.00 22.79 345 SER C N 1
ATOM 4994 C CA . SER C 1 267 ? 147.392 108.514 150.661 1.00 22.79 345 SER C CA 1
ATOM 4995 C C . SER C 1 267 ? 146.164 108.353 151.542 1.00 22.79 345 SER C C 1
ATOM 4996 O O . SER C 1 267 ? 145.843 109.221 152.355 1.00 22.79 345 SER C O 1
ATOM 4999 N N . MET C 1 268 ? 145.466 107.236 151.360 1.00 22.45 346 MET C N 1
ATOM 5000 C CA . MET C 1 268 ? 144.249 106.963 152.116 1.00 22.45 346 MET C CA 1
ATOM 5001 C C . MET C 1 268 ? 144.580 106.707 153.579 1.00 22.45 346 MET C C 1
ATOM 5002 O O . MET C 1 268 ? 145.371 105.814 153.898 1.00 22.45 346 MET C O 1
ATOM 5007 N N . GLY C 1 269 ? 143.973 107.487 154.466 1.00 21.53 347 GLY C N 1
ATOM 5008 C CA . GLY C 1 269 ? 144.208 107.382 155.886 1.00 21.53 347 GLY C CA 1
ATOM 5009 C C . GLY C 1 269 ? 145.099 108.460 156.458 1.00 21.53 347 GLY C C 1
ATOM 5010 O O . GLY C 1 269 ? 145.166 108.596 157.685 1.00 21.53 347 GLY C O 1
ATOM 5011 N N . ASP C 1 270 ? 145.788 109.219 155.613 1.00 21.38 348 ASP C N 1
ATOM 5012 C CA . ASP C 1 270 ? 146.692 110.251 156.092 1.00 21.38 348 ASP C CA 1
ATOM 5013 C C . ASP C 1 270 ? 145.913 111.441 156.625 1.00 21.38 348 ASP C C 1
ATOM 5014 O O . ASP C 1 270 ? 144.854 111.792 156.105 1.00 21.38 348 ASP C O 1
ATOM 5019 N N . THR C 1 271 ? 146.440 112.060 157.674 1.00 21.27 349 THR C N 1
ATOM 5020 C CA . THR C 1 271 ? 145.888 113.295 158.206 1.00 21.27 349 THR C CA 1
ATOM 5021 C C . THR C 1 271 ? 146.580 114.465 157.526 1.00 21.27 349 THR C C 1
ATOM 5022 O O . THR C 1 271 ? 147.795 114.625 157.648 1.00 21.27 349 THR C O 1
ATOM 5026 N N . ILE C 1 272 ? 145.816 115.274 156.801 1.00 21.27 350 ILE C N 1
ATOM 5027 C CA . ILE C 1 272 ? 146.383 116.372 156.037 1.00 21.27 350 ILE C CA 1
ATOM 5028 C C . ILE C 1 272 ? 145.766 117.681 156.497 1.00 21.27 350 ILE C C 1
ATOM 5029 O O . ILE C 1 272 ? 144.747 117.719 157.190 1.00 21.27 350 ILE C O 1
ATOM 5034 N N . LYS C 1 273 ? 146.428 118.766 156.110 1.00 21.27 351 LYS C N 1
ATOM 5035 C CA . LYS C 1 273 ? 145.891 120.113 156.226 1.00 21.27 351 LYS C CA 1
ATOM 5036 C C . LYS C 1 273 ? 146.244 120.854 154.950 1.00 21.27 351 LYS C C 1
ATOM 5037 O O . LYS C 1 273 ? 147.423 120.974 154.612 1.00 21.27 351 LYS C O 1
ATOM 5043 N N . ALA C 1 274 ? 145.235 121.333 154.231 1.00 16.37 352 ALA C N 1
ATOM 5044 C CA . ALA C 1 274 ? 145.452 122.017 152.955 1.00 16.37 352 ALA C CA 1
ATOM 5045 C C . ALA C 1 274 ? 144.686 123.331 152.968 1.00 16.37 352 ALA C C 1
ATOM 5046 O O . ALA C 1 274 ? 143.559 123.410 152.482 1.00 16.37 352 ALA C O 1
ATOM 5048 N N . GLY C 1 275 ? 145.315 124.368 153.502 1.00 25.00 353 GLY C N 1
ATOM 5049 C CA . GLY C 1 275 ? 144.664 125.657 153.589 1.00 25.00 353 GLY C CA 1
ATOM 5050 C C . GLY C 1 275 ? 143.575 125.686 154.637 1.00 25.00 353 GLY C C 1
ATOM 5051 O O . GLY C 1 275 ? 143.855 125.663 155.838 1.00 25.00 353 GLY C O 1
ATOM 5052 N N . SER C 1 276 ? 142.324 125.730 154.192 1.00 21.27 354 SER C N 1
ATOM 5053 C CA . SER C 1 276 ? 141.199 125.822 155.109 1.00 21.27 354 SER C CA 1
ATOM 5054 C C . SER C 1 276 ? 140.748 124.473 155.642 1.00 21.27 354 SER C C 1
ATOM 5055 O O . SER C 1 276 ? 140.161 124.422 156.728 1.00 21.27 354 SER C O 1
ATOM 5058 N N . VAL C 1 277 ? 141.002 123.389 154.920 1.00 24.04 355 VAL C N 1
ATOM 5059 C CA . VAL C 1 277 ? 140.512 122.083 155.303 1.00 24.04 355 VAL C CA 1
ATOM 5060 C C . VAL C 1 277 ? 141.603 121.321 156.038 1.00 24.04 355 VAL C C 1
ATOM 5061 O O . VAL C 1 277 ? 142.800 121.537 155.837 1.00 24.04 355 VAL C O 1
ATOM 5065 N N . GLU C 1 278 ? 141.172 120.395 156.892 1.00 23.49 356 GLU C N 1
ATOM 5066 C CA . GLU C 1 278 ? 142.074 119.620 157.730 1.00 23.49 356 GLU C CA 1
ATOM 5067 C C . GLU C 1 278 ? 141.370 118.377 158.250 1.00 23.49 356 GLU C C 1
ATOM 5068 O O . GLU C 1 278 ? 140.249 118.466 158.754 1.00 23.49 356 GLU C O 1
ATOM 5074 N N . GLY C 1 279 ? 142.005 117.223 158.134 1.00 15.79 357 GLY C N 1
ATOM 5075 C CA . GLY C 1 279 ? 141.421 116.005 158.652 1.00 15.79 357 GLY C CA 1
ATOM 5076 C C . GLY C 1 279 ? 141.997 114.788 157.958 1.00 15.79 357 GLY C C 1
ATOM 5077 O O . GLY C 1 279 ? 142.952 114.880 157.196 1.00 15.79 357 GLY C O 1
ATOM 5078 N N . GLN C 1 280 ? 141.393 113.643 158.256 1.00 21.27 358 GLN C N 1
ATOM 5079 C CA . GLN C 1 280 ? 141.821 112.390 157.653 1.00 21.27 358 GLN C CA 1
ATOM 5080 C C . GLN C 1 280 ? 141.272 112.259 156.248 1.00 21.27 358 GLN C C 1
ATOM 5081 O O . GLN C 1 280 ? 140.227 112.811 155.922 1.00 21.27 358 GLN C O 1
ATOM 5087 N N . VAL C 1 281 ? 141.968 111.492 155.424 1.00 21.27 359 VAL C N 1
ATOM 5088 C CA . VAL C 1 281 ? 141.564 111.256 154.045 1.00 21.27 359 VAL C CA 1
ATOM 5089 C C . VAL C 1 281 ? 140.836 109.921 154.002 1.00 21.27 359 VAL C C 1
ATOM 5090 O O . VAL C 1 281 ? 141.454 108.869 154.178 1.00 21.27 359 VAL C O 1
ATOM 5094 N N . ILE C 1 282 ? 139.522 109.939 153.775 1.00 17.31 360 ILE C N 1
ATOM 5095 C CA . ILE C 1 282 ? 138.742 108.707 153.797 1.00 17.31 360 ILE C CA 1
ATOM 5096 C C . ILE C 1 282 ? 138.319 108.243 152.416 1.00 17.31 360 ILE C C 1
ATOM 5097 O O . ILE C 1 282 ? 137.910 107.078 152.278 1.00 17.31 360 ILE C O 1
ATOM 5102 N N . GLU C 1 283 ? 138.404 109.092 151.395 1.00 25.24 361 GLU C N 1
ATOM 5103 C CA . GLU C 1 283 ? 137.984 108.706 150.050 1.00 25.24 361 GLU C CA 1
ATOM 5104 C C . GLU C 1 283 ? 138.660 109.630 149.049 1.00 25.24 361 GLU C C 1
ATOM 5105 O O . GLU C 1 283 ? 138.345 110.822 149.004 1.00 25.24 361 GLU C O 1
ATOM 5111 N N . MET C 1 284 ? 139.573 109.090 148.249 1.00 33.76 362 MET C N 1
ATOM 5112 C CA . MET C 1 284 ? 140.179 109.833 147.151 1.00 33.76 362 MET C CA 1
ATOM 5113 C C . MET C 1 284 ? 139.406 109.508 145.881 1.00 33.76 362 MET C C 1
ATOM 5114 O O . MET C 1 284 ? 139.493 108.390 145.364 1.00 33.76 362 MET C O 1
ATOM 5119 N N . GLY C 1 285 ? 138.650 110.481 145.377 1.00 34.60 363 GLY C N 1
ATOM 5120 C CA . GLY C 1 285 ? 137.779 110.281 144.244 1.00 34.60 363 GLY C CA 1
ATOM 5121 C C . GLY C 1 285 ? 138.305 110.924 142.971 1.00 34.60 363 GLY C C 1
ATOM 5122 O O . GLY C 1 285 ? 139.408 111.459 142.908 1.00 34.60 363 GLY C O 1
ATOM 5123 N N . LEU C 1 286 ? 137.466 110.855 141.938 1.00 38.59 364 LEU C N 1
ATOM 5124 C CA . LEU C 1 286 ? 137.858 111.358 140.626 1.00 38.59 364 LEU C CA 1
ATOM 5125 C C . LEU C 1 286 ? 137.732 112.875 140.543 1.00 38.59 364 LEU C C 1
ATOM 5126 O O . LEU C 1 286 ? 138.589 113.536 139.948 1.00 38.59 364 LEU C O 1
ATOM 5131 N N . THR C 1 287 ? 136.680 113.440 141.141 1.00 28.24 365 THR C N 1
ATOM 5132 C CA . THR C 1 287 ? 136.469 114.879 141.151 1.00 28.24 365 THR C CA 1
ATOM 5133 C C . THR C 1 287 ? 136.482 115.490 142.542 1.00 28.24 365 THR C C 1
ATOM 5134 O O . THR C 1 287 ? 136.724 116.694 142.662 1.00 28.24 365 THR C O 1
ATOM 5138 N N . THR C 1 288 ? 136.235 114.700 143.588 1.00 23.48 366 THR C N 1
ATOM 5139 C CA . THR C 1 288 ? 136.223 115.196 144.955 1.00 23.48 366 THR C CA 1
ATOM 5140 C C . THR C 1 288 ? 136.960 114.234 145.872 1.00 23.48 366 THR C C 1
ATOM 5141 O O . THR C 1 288 ? 136.777 113.018 145.785 1.00 23.48 366 THR C O 1
ATOM 5145 N N . THR C 1 289 ? 137.778 114.787 146.756 1.00 21.28 367 THR C N 1
ATOM 5146 C CA . THR C 1 289 ? 138.324 114.071 147.894 1.00 21.28 367 THR C CA 1
ATOM 5147 C C . THR C 1 289 ? 137.354 114.212 149.062 1.00 21.28 367 THR C C 1
ATOM 5148 O O . THR C 1 289 ? 136.612 115.192 149.158 1.00 21.28 367 THR C O 1
ATOM 5152 N N . SER C 1 290 ? 137.335 113.213 149.937 1.00 19.22 368 SER C N 1
ATOM 5153 C CA . SER C 1 290 ? 136.509 113.247 151.135 1.00 19.22 368 SER C CA 1
ATOM 5154 C C . SER C 1 290 ? 137.409 113.160 152.353 1.00 19.22 368 SER C C 1
ATOM 5155 O O . SER C 1 290 ? 138.228 112.241 152.464 1.00 19.22 368 SER C O 1
ATOM 5158 N N . LEU C 1 291 ? 137.268 114.121 153.251 1.00 21.27 369 LEU C N 1
ATOM 5159 C CA . LEU C 1 291 ? 138.014 114.150 154.494 1.00 21.27 369 LEU C CA 1
ATOM 5160 C C . LEU C 1 291 ? 137.071 113.927 155.663 1.00 21.27 369 LEU C C 1
ATOM 5161 O O . LEU C 1 291 ? 135.851 113.961 155.530 1.00 21.27 369 LEU C O 1
ATOM 5166 N N . LEU C 1 292 ? 137.671 113.715 156.820 1.00 21.27 370 LEU C N 1
ATOM 5167 C CA . LEU C 1 292 ? 136.964 113.577 158.085 1.00 21.27 370 LEU C CA 1
ATOM 5168 C C . LEU C 1 292 ? 137.637 114.549 159.038 1.00 21.27 370 LEU C C 1
ATOM 5169 O O . LEU C 1 292 ? 138.792 114.338 159.415 1.00 21.27 370 LEU C O 1
ATOM 5174 N N . ASN C 1 293 ? 136.943 115.620 159.409 1.00 21.27 371 ASN C N 1
ATOM 5175 C CA . ASN C 1 293 ? 137.585 116.725 160.111 1.00 21.27 371 ASN C CA 1
ATOM 5176 C C . ASN C 1 293 ? 137.728 116.403 161.599 1.00 21.27 371 ASN C C 1
ATOM 5177 O O . ASN C 1 293 ? 137.599 115.255 162.027 1.00 21.27 371 ASN C O 1
ATOM 5182 N N . ALA C 1 294 ? 138.036 117.426 162.402 1.00 21.27 372 ALA C N 1
ATOM 5183 C CA . ALA C 1 294 ? 138.355 117.216 163.812 1.00 21.27 372 ALA C CA 1
ATOM 5184 C C . ALA C 1 294 ? 137.142 116.795 164.628 1.00 21.27 372 ALA C C 1
ATOM 5185 O O . ALA C 1 294 ? 137.296 116.134 165.658 1.00 21.27 372 ALA C O 1
ATOM 5187 N N . GLU C 1 295 ? 135.939 117.161 164.199 1.00 22.75 373 GLU C N 1
ATOM 5188 C CA . GLU C 1 295 ? 134.717 116.713 164.845 1.00 22.75 373 GLU C CA 1
ATOM 5189 C C . GLU C 1 295 ? 134.118 115.496 164.165 1.00 22.75 373 GLU C C 1
ATOM 5190 O O . GLU C 1 295 ? 132.963 115.158 164.440 1.00 22.75 373 GLU C O 1
ATOM 5196 N N . LYS C 1 296 ? 134.875 114.862 163.265 1.00 21.27 374 LYS C N 1
ATOM 5197 C CA . LYS C 1 296 ? 134.526 113.610 162.590 1.00 21.27 374 LYS C CA 1
ATOM 5198 C C . LYS C 1 296 ? 133.274 113.755 161.725 1.00 21.27 374 LYS C C 1
ATOM 5199 O O . LYS C 1 296 ? 132.467 112.835 161.622 1.00 21.27 374 LYS C O 1
ATOM 5205 N N . PHE C 1 297 ? 133.122 114.914 161.100 1.00 21.27 375 PHE C N 1
ATOM 5206 C CA . PHE C 1 297 ? 132.134 115.194 160.066 1.00 21.27 375 PHE C CA 1
ATOM 5207 C C . PHE C 1 297 ? 132.761 114.970 158.701 1.00 21.27 375 PHE C C 1
ATOM 5208 O O . PHE C 1 297 ? 133.912 115.358 158.490 1.00 21.27 375 PHE C O 1
ATOM 5216 N N . PRO C 1 298 ? 132.061 114.356 157.745 1.00 21.27 376 PRO C N 1
ATOM 5217 C CA . PRO C 1 298 ? 132.640 114.189 156.405 1.00 21.27 376 PRO C CA 1
ATOM 5218 C C . PRO C 1 298 ? 132.625 115.495 155.621 1.00 21.27 376 PRO C C 1
ATOM 5219 O O . PRO C 1 298 ? 131.567 116.069 155.362 1.00 21.27 376 PRO C O 1
ATOM 5223 N N . VAL C 1 299 ? 133.811 115.960 155.248 1.00 21.27 377 VAL C N 1
ATOM 5224 C CA . VAL C 1 299 ? 134.001 117.138 154.411 1.00 21.27 377 VAL C CA 1
ATOM 5225 C C . VAL C 1 299 ? 134.205 116.676 152.979 1.00 21.27 377 VAL C C 1
ATOM 5226 O O . VAL C 1 299 ? 134.851 115.651 152.739 1.00 21.27 377 VAL C O 1
ATOM 5230 N N . LEU C 1 300 ? 133.667 117.427 152.024 1.00 21.27 378 LEU C N 1
ATOM 5231 C CA . LEU C 1 300 ? 133.759 117.096 150.606 1.00 21.27 378 LEU C CA 1
ATOM 5232 C C . LEU C 1 300 ? 134.517 118.206 149.894 1.00 21.27 378 LEU C C 1
ATOM 5233 O O . LEU C 1 300 ? 133.968 119.286 149.672 1.00 21.27 378 LEU C O 1
ATOM 5238 N N . VAL C 1 301 ? 135.758 117.938 149.518 1.00 19.50 379 VAL C N 1
ATOM 5239 C CA . VAL C 1 301 ? 136.668 118.934 148.958 1.00 19.50 379 VAL C CA 1
ATOM 5240 C C . VAL C 1 301 ? 136.816 118.662 147.468 1.00 19.50 379 VAL C C 1
ATOM 5241 O O . VAL C 1 301 ? 137.089 117.522 147.087 1.00 19.50 379 VAL C O 1
ATOM 5245 N N . PRO C 1 302 ? 136.643 119.652 146.598 1.00 21.68 380 PRO C N 1
ATOM 5246 C CA . PRO C 1 302 ? 136.976 119.450 145.184 1.00 21.68 380 PRO C CA 1
ATOM 5247 C C . PRO C 1 302 ? 138.480 119.411 144.971 1.00 21.68 380 PRO C C 1
ATOM 5248 O O . PRO C 1 302 ? 139.236 120.080 145.675 1.00 21.68 380 PRO C O 1
ATOM 5252 N N . ASN C 1 303 ? 138.907 118.597 143.994 1.00 23.88 381 ASN C N 1
ATOM 5253 C CA . ASN C 1 303 ? 140.331 118.343 143.769 1.00 23.88 381 ASN C CA 1
ATOM 5254 C C . ASN C 1 303 ? 141.099 119.589 143.362 1.00 23.88 381 ASN C C 1
ATOM 5255 O O . ASN C 1 303 ? 142.286 119.720 143.670 1.00 23.88 381 ASN C O 1
ATOM 5260 N N . SER C 1 304 ? 140.437 120.529 142.685 1.00 21.27 382 SER C N 1
ATOM 5261 C CA . SER C 1 304 ? 141.097 121.741 142.209 1.00 21.27 382 SER C CA 1
ATOM 5262 C C . SER C 1 304 ? 141.555 122.668 143.329 1.00 21.27 382 SER C C 1
ATOM 5263 O O . SER C 1 304 ? 142.264 123.640 143.050 1.00 21.27 382 SER C O 1
ATOM 5266 N N . LEU C 1 305 ? 141.179 122.400 144.574 1.00 21.27 383 LEU C N 1
ATOM 5267 C CA . LEU C 1 305 ? 141.681 123.133 145.721 1.00 21.27 383 LEU C CA 1
ATOM 5268 C C . LEU C 1 305 ? 143.017 122.598 146.216 1.00 21.27 383 LEU C C 1
ATOM 5269 O O . LEU C 1 305 ? 143.574 123.152 147.166 1.00 21.27 383 LEU C O 1
ATOM 5274 N N . PHE C 1 306 ? 143.538 121.533 145.602 1.00 16.66 384 PHE C N 1
ATOM 5275 C CA . PHE C 1 306 ? 144.874 121.026 145.893 1.00 16.66 384 PHE C CA 1
ATOM 5276 C C . PHE C 1 306 ? 145.864 121.337 144.776 1.00 16.66 384 PHE C C 1
ATOM 5277 O O . PHE C 1 306 ? 146.899 120.673 144.680 1.00 16.66 384 PHE C O 1
ATOM 5285 N N . SER C 1 307 ? 145.570 122.318 143.920 1.00 21.27 385 SER C N 1
ATOM 5286 C CA . SER C 1 307 ? 146.348 122.480 142.694 1.00 21.27 385 SER C CA 1
ATOM 5287 C C . SER C 1 307 ? 147.704 123.125 142.955 1.00 21.27 385 SER C C 1
ATOM 5288 O O . SER C 1 307 ? 148.744 122.556 142.609 1.00 21.27 385 SER C O 1
ATOM 5291 N N . SER C 1 308 ? 147.716 124.313 143.546 1.00 28.32 386 SER C N 1
ATOM 5292 C CA . SER C 1 308 ? 148.968 124.995 143.855 1.00 28.32 386 SER C CA 1
ATOM 5293 C C . SER C 1 308 ? 148.927 125.541 145.274 1.00 28.32 386 SER C C 1
ATOM 5294 O O . SER C 1 308 ? 149.291 126.687 145.539 1.00 28.32 386 SER C O 1
ATOM 5297 N N . GLN C 1 309 ? 148.478 124.710 146.205 1.00 21.27 387 GLN C N 1
ATOM 5298 C CA . GLN C 1 309 ? 148.439 125.049 147.615 1.00 21.27 387 GLN C CA 1
ATOM 5299 C C . GLN C 1 309 ? 149.441 124.206 148.382 1.00 21.27 387 GLN C C 1
ATOM 5300 O O . GLN C 1 309 ? 149.885 123.154 147.920 1.00 21.27 387 GLN C O 1
ATOM 5306 N N . VAL C 1 310 ? 149.787 124.679 149.565 1.00 20.81 388 VAL C N 1
ATOM 5307 C CA . VAL C 1 310 ? 150.669 123.930 150.445 1.00 20.81 388 VAL C CA 1
ATOM 5308 C C . VAL C 1 310 ? 149.861 122.874 151.184 1.00 20.81 388 VAL C C 1
ATOM 5309 O O . VAL C 1 310 ? 148.716 123.102 151.588 1.00 20.81 388 VAL C O 1
ATOM 5313 N N . ILE C 1 311 ? 150.428 121.684 151.294 1.00 21.27 389 ILE C N 1
ATOM 5314 C CA . ILE C 1 311 ? 149.755 120.545 151.894 1.00 21.27 389 ILE C CA 1
ATOM 5315 C C . ILE C 1 311 ? 150.645 120.037 153.013 1.00 21.27 389 ILE C C 1
ATOM 5316 O O . ILE C 1 311 ? 151.739 119.521 152.758 1.00 21.27 389 ILE C O 1
ATOM 5321 N N . VAL C 1 312 ? 150.196 120.199 154.244 1.00 21.27 390 VAL C N 1
ATOM 5322 C CA . VAL C 1 312 ? 150.894 119.666 155.400 1.00 21.27 390 VAL C CA 1
ATOM 5323 C C . VAL C 1 312 ? 150.408 118.248 155.626 1.00 21.27 390 VAL C C 1
ATOM 5324 O O . VAL C 1 312 ? 149.206 118.016 155.768 1.00 21.27 390 VAL C O 1
ATOM 5328 N N . ASN C 1 313 ? 151.329 117.297 155.653 1.00 21.27 391 ASN C N 1
ATOM 5329 C CA . ASN C 1 313 ? 150.992 115.885 155.798 1.00 21.27 391 ASN C CA 1
ATOM 5330 C C . ASN C 1 313 ? 151.459 115.436 157.176 1.00 21.27 391 ASN C C 1
ATOM 5331 O O . ASN C 1 313 ? 152.631 115.116 157.369 1.00 21.27 391 ASN C O 1
ATOM 5336 N N . LYS C 1 314 ? 150.531 115.384 158.122 1.00 21.27 392 LYS C N 1
ATOM 5337 C CA . LYS C 1 314 ? 150.852 115.086 159.509 1.00 21.27 392 LYS C CA 1
ATOM 5338 C C . LYS C 1 314 ? 151.102 113.611 159.775 1.00 21.27 392 LYS C C 1
ATOM 5339 O O . LYS C 1 314 ? 151.446 113.261 160.905 1.00 21.27 392 LYS C O 1
ATOM 5345 N N . SER C 1 315 ? 150.942 112.740 158.785 1.00 21.27 393 SER C N 1
ATOM 5346 C CA . SER C 1 315 ? 151.096 111.308 158.987 1.00 21.27 393 SER C CA 1
ATOM 5347 C C . SER C 1 315 ? 152.386 110.760 158.397 1.00 21.27 393 SER C C 1
ATOM 5348 O O . SER C 1 315 ? 152.608 109.548 158.440 1.00 21.27 393 SER C O 1
ATOM 5351 N N . ARG C 1 316 ? 153.242 111.616 157.850 1.00 23.93 394 ARG C N 1
ATOM 5352 C CA . ARG C 1 316 ? 154.538 111.197 157.352 1.00 23.93 394 ARG C CA 1
ATOM 5353 C C . ARG C 1 316 ? 155.685 111.683 158.221 1.00 23.93 394 ARG C C 1
ATOM 5354 O O . ARG C 1 316 ? 156.846 111.509 157.841 1.00 23.93 394 ARG C O 1
ATOM 5362 N N . ALA C 1 317 ? 155.390 112.306 159.359 1.00 21.27 395 ALA C N 1
ATOM 5363 C CA . ALA C 1 317 ? 156.430 112.771 160.262 1.00 21.27 395 ALA C CA 1
ATOM 5364 C C . ALA C 1 317 ? 157.176 111.602 160.884 1.00 21.27 395 ALA C C 1
ATOM 5365 O O . ALA C 1 317 ? 156.587 110.570 161.207 1.00 21.27 395 ALA C O 1
ATOM 5367 N N . GLN C 1 318 ? 158.485 111.770 161.057 1.00 21.27 396 GLN C N 1
ATOM 5368 C CA . GLN C 1 318 ? 159.322 110.749 161.659 1.00 21.27 396 GLN C CA 1
ATOM 5369 C C . GLN C 1 318 ? 159.751 111.092 163.072 1.00 21.27 396 GLN C C 1
ATOM 5370 O O . GLN C 1 318 ? 160.299 110.228 163.759 1.00 21.27 396 GLN C O 1
ATOM 5376 N N . TRP C 1 319 ? 159.530 112.326 163.514 1.00 15.32 397 TRP C N 1
ATOM 5377 C CA . TRP C 1 319 ? 159.673 112.702 164.910 1.00 15.32 397 TRP C CA 1
ATOM 5378 C C . TRP C 1 319 ? 158.770 113.898 165.150 1.00 15.32 397 TRP C C 1
ATOM 5379 O O . TRP C 1 319 ? 158.393 114.605 164.217 1.00 15.32 397 TRP C O 1
ATOM 5390 N N . ARG C 1 320 ? 158.415 114.106 166.408 1.00 21.55 398 ARG C N 1
ATOM 5391 C CA . ARG C 1 320 ? 157.481 115.151 166.796 1.00 21.55 398 ARG C CA 1
ATOM 5392 C C . ARG C 1 320 ? 158.170 116.112 167.745 1.00 21.55 398 ARG C C 1
ATOM 5393 O O . ARG C 1 320 ? 159.041 115.713 168.509 1.00 21.55 398 ARG C O 1
ATOM 5401 N N . ALA C 1 321 ? 157.797 117.380 167.689 1.00 21.27 399 ALA C N 1
ATOM 5402 C CA . ALA C 1 321 ? 158.361 118.381 168.578 1.00 21.27 399 ALA C CA 1
ATOM 5403 C C . ALA C 1 321 ? 157.344 118.743 169.644 1.00 21.27 399 ALA C C 1
ATOM 5404 O O . ALA C 1 321 ? 156.231 119.166 169.323 1.00 21.27 399 ALA C O 1
ATOM 5406 N N . ILE C 1 322 ? 157.718 118.577 170.909 1.00 21.27 400 ILE C N 1
ATOM 5407 C CA . ILE C 1 322 ? 156.853 118.987 172.006 1.00 21.27 400 ILE C CA 1
ATOM 5408 C C . ILE C 1 322 ? 157.553 120.071 172.810 1.00 21.27 400 ILE C C 1
ATOM 5409 O O . ILE C 1 322 ? 158.786 120.165 172.842 1.00 21.27 400 ILE C O 1
ATOM 5414 N N . ALA C 1 323 ? 156.738 120.916 173.437 1.00 21.27 401 ALA C N 1
ATOM 5415 C CA . ALA C 1 323 ? 157.213 122.018 174.257 1.00 21.27 401 ALA C CA 1
ATOM 5416 C C . ALA C 1 323 ? 156.142 122.372 175.274 1.00 21.27 401 ALA C C 1
ATOM 5417 O O . ALA C 1 323 ? 154.967 122.044 175.106 1.00 21.27 401 ALA C O 1
ATOM 5419 N N . SER C 1 324 ? 156.566 123.060 176.329 1.00 21.27 402 SER C N 1
ATOM 5420 C CA . SER C 1 324 ? 155.679 123.471 177.410 1.00 21.27 402 SER C CA 1
ATOM 5421 C C . SER C 1 324 ? 156.356 124.580 178.199 1.00 21.27 402 SER C C 1
ATOM 5422 O O . SER C 1 324 ? 157.560 124.812 178.072 1.00 21.27 402 SER C O 1
ATOM 5425 N N . LYS C 1 325 ? 155.562 125.263 179.014 1.00 20.87 403 LYS C N 1
ATOM 5426 C CA . LYS C 1 325 ? 156.041 126.301 179.913 1.00 20.87 403 LYS C CA 1
ATOM 5427 C C . LYS C 1 325 ? 155.643 125.945 181.334 1.00 20.87 403 LYS C C 1
ATOM 5428 O O . LYS C 1 325 ? 154.532 125.471 181.575 1.00 20.87 403 LYS C O 1
ATOM 5434 N N . ILE C 1 326 ? 156.556 126.164 182.268 1.00 21.27 404 ILE C N 1
ATOM 5435 C CA . ILE C 1 326 ? 156.326 125.880 183.676 1.00 21.27 404 ILE C CA 1
ATOM 5436 C C . ILE C 1 326 ? 156.580 127.156 184.472 1.00 21.27 404 ILE C C 1
ATOM 5437 O O . ILE C 1 326 ? 157.695 127.681 184.454 1.00 21.27 404 ILE C O 1
ATOM 5442 N N . PRO C 1 327 ? 155.583 127.701 185.160 1.00 34.04 405 PRO C N 1
ATOM 5443 C CA . PRO C 1 327 ? 155.823 128.858 186.021 1.00 34.04 405 PRO C CA 1
ATOM 5444 C C . PRO C 1 327 ? 156.346 128.437 187.385 1.00 34.04 405 PRO C C 1
ATOM 5445 O O . PRO C 1 327 ? 156.025 127.367 187.902 1.00 34.04 405 PRO C O 1
ATOM 5449 N N . LEU C 1 328 ? 157.171 129.302 187.963 1.00 38.42 406 LEU C N 1
ATOM 5450 C CA . LEU C 1 328 ? 157.893 129.014 189.192 1.00 38.42 406 LEU C CA 1
ATOM 5451 C C . LEU C 1 328 ? 157.679 130.138 190.192 1.00 38.42 406 LEU C C 1
ATOM 5452 O O . LEU C 1 328 ? 157.705 131.316 189.829 1.00 38.42 406 LEU C O 1
ATOM 5457 N N . GLN C 1 329 ? 157.469 129.775 191.452 1.00 51.59 407 GLN C N 1
ATOM 5458 C CA . GLN C 1 329 ? 157.474 130.742 192.548 1.00 51.59 407 GLN C CA 1
ATOM 5459 C C . GLN C 1 329 ? 158.804 130.573 193.263 1.00 51.59 407 GLN C C 1
ATOM 5460 O O . GLN C 1 329 ? 158.925 129.821 194.226 1.00 51.59 407 GLN C O 1
ATOM 5466 N N . ILE C 1 330 ? 159.814 131.276 192.771 1.00 55.09 408 ILE C N 1
ATOM 5467 C CA . ILE C 1 330 ? 161.165 131.175 193.295 1.00 55.09 408 ILE C CA 1
ATOM 5468 C C . ILE C 1 330 ? 161.689 132.585 193.527 1.00 55.09 408 ILE C C 1
ATOM 5469 O O . ILE C 1 330 ? 161.523 133.468 192.676 1.00 55.09 408 ILE C O 1
ATOM 5474 N N . ASP C 1 331 ? 162.258 132.814 194.706 1.00 71.70 409 ASP C N 1
ATOM 5475 C CA . ASP C 1 331 ? 162.794 134.121 195.055 1.00 71.70 409 ASP C CA 1
ATOM 5476 C C . ASP C 1 331 ? 164.296 134.215 194.870 1.00 71.70 409 ASP C C 1
ATOM 5477 O O . ASP C 1 331 ? 164.810 135.311 194.629 1.00 71.70 409 ASP C O 1
ATOM 5482 N N . ASP C 1 332 ? 165.007 133.099 194.976 1.00 65.74 410 ASP C N 1
ATOM 5483 C CA . ASP C 1 332 ? 166.455 133.058 194.825 1.00 65.74 410 ASP C CA 1
ATOM 5484 C C . ASP C 1 332 ? 166.768 132.275 193.559 1.00 65.74 410 ASP C C 1
ATOM 5485 O O . ASP C 1 332 ? 166.686 131.045 193.549 1.00 65.74 410 ASP C O 1
ATOM 5490 N N . LEU C 1 333 ? 167.144 132.988 192.502 1.00 47.82 411 LEU C N 1
ATOM 5491 C CA . LEU C 1 333 ? 167.280 132.391 191.183 1.00 47.82 411 LEU C CA 1
ATOM 5492 C C . LEU C 1 333 ? 168.616 131.686 190.999 1.00 47.82 411 LEU C C 1
ATOM 5493 O O . LEU C 1 333 ? 168.868 131.167 189.907 1.00 47.82 411 LEU C O 1
ATOM 5498 N N . ASP C 1 334 ? 169.468 131.636 192.025 1.00 53.75 412 ASP C N 1
ATOM 5499 C CA . ASP C 1 334 ? 170.752 130.952 191.912 1.00 53.75 412 ASP C CA 1
ATOM 5500 C C . ASP C 1 334 ? 170.620 129.444 191.718 1.00 53.75 412 ASP C C 1
ATOM 5501 O O . ASP C 1 334 ? 171.578 128.807 191.271 1.00 53.75 412 ASP C O 1
ATOM 5506 N N . MET C 1 335 ? 169.461 128.869 192.031 1.00 45.09 413 MET C N 1
ATOM 5507 C CA . MET C 1 335 ? 169.168 127.474 191.743 1.00 45.09 413 MET C CA 1
ATOM 5508 C C . MET C 1 335 ? 168.616 127.226 190.343 1.00 45.09 413 MET C C 1
ATOM 5509 O O . MET C 1 335 ? 168.467 126.067 189.952 1.00 45.09 413 MET C O 1
ATOM 5514 N N . ILE C 1 336 ? 168.331 128.281 189.584 1.00 35.87 414 ILE C N 1
ATOM 5515 C CA . ILE C 1 336 ? 167.767 128.193 188.234 1.00 35.87 414 ILE C CA 1
ATOM 5516 C C . ILE C 1 336 ? 168.658 127.453 187.230 1.00 35.87 414 ILE C C 1
ATOM 5517 O O . ILE C 1 336 ? 168.109 126.647 186.464 1.00 35.87 414 ILE C O 1
ATOM 5522 N N . PRO C 1 337 ? 170.033 127.647 187.165 1.00 35.26 415 PRO C N 1
ATOM 5523 C CA . PRO C 1 337 ? 170.825 126.823 186.233 1.00 35.26 415 PRO C CA 1
ATOM 5524 C C . PRO C 1 337 ? 170.772 125.324 186.472 1.00 35.26 415 PRO C C 1
ATOM 5525 O O . PRO C 1 337 ? 170.454 124.575 185.539 1.00 35.26 415 PRO C O 1
ATOM 5529 N N . GLN C 1 338 ? 171.057 124.908 187.715 1.00 39.63 416 GLN C N 1
ATOM 5530 C CA . GLN C 1 338 ? 171.155 123.498 188.089 1.00 39.63 416 GLN C CA 1
ATOM 5531 C C . GLN C 1 338 ? 169.895 122.725 187.733 1.00 39.63 416 GLN C C 1
ATOM 5532 O O . GLN C 1 338 ? 169.966 121.682 187.066 1.00 39.63 416 GLN C O 1
ATOM 5538 N N . ILE C 1 339 ? 168.737 123.264 188.153 1.00 28.35 417 ILE C N 1
ATOM 5539 C CA . ILE C 1 339 ? 167.417 122.726 187.814 1.00 28.35 417 ILE C CA 1
ATOM 5540 C C . ILE C 1 339 ? 167.295 122.495 186.317 1.00 28.35 417 ILE C C 1
ATOM 5541 O O . ILE C 1 339 ? 166.981 121.381 185.874 1.00 28.35 417 ILE C O 1
ATOM 5546 N N . SER C 1 340 ? 167.640 123.525 185.529 1.00 25.43 418 SER C N 1
ATOM 5547 C CA . SER C 1 340 ? 167.584 123.445 184.073 1.00 25.43 418 SER C CA 1
ATOM 5548 C C . SER C 1 340 ? 168.450 122.314 183.551 1.00 25.43 418 SER C C 1
ATOM 5549 O O . SER C 1 340 ? 167.981 121.479 182.765 1.00 25.43 418 SER C O 1
ATOM 5552 N N . ASN C 1 341 ? 169.681 122.213 184.073 1.00 26.38 419 ASN C N 1
ATOM 5553 C CA . ASN C 1 341 ? 170.587 121.143 183.667 1.00 26.38 419 ASN C CA 1
ATOM 5554 C C . ASN C 1 341 ? 170.008 119.787 184.027 1.00 26.38 419 ASN C C 1
ATOM 5555 O O . ASN C 1 341 ? 169.987 118.874 183.190 1.00 26.38 419 ASN C O 1
ATOM 5560 N N . GLU C 1 342 ? 169.437 119.691 185.237 1.00 26.15 420 GLU C N 1
ATOM 5561 C CA . GLU C 1 342 ? 168.771 118.476 185.691 1.00 26.15 420 GLU C CA 1
ATOM 5562 C C . GLU C 1 342 ? 167.652 118.080 184.746 1.00 26.15 420 GLU C C 1
ATOM 5563 O O . GLU C 1 342 ? 167.579 116.921 184.314 1.00 26.15 420 GLU C O 1
ATOM 5569 N N . ILE C 1 343 ? 166.844 119.065 184.327 1.00 21.27 421 ILE C N 1
ATOM 5570 C CA . ILE C 1 343 ? 165.708 118.774 183.461 1.00 21.27 421 ILE C CA 1
ATOM 5571 C C . ILE C 1 343 ? 166.201 118.298 182.108 1.00 21.27 421 ILE C C 1
ATOM 5572 O O . ILE C 1 343 ? 165.674 117.324 181.552 1.00 21.27 421 ILE C O 1
ATOM 5577 N N . LYS C 1 344 ? 167.315 118.873 181.637 1.00 17.17 422 LYS C N 1
ATOM 5578 C CA . LYS C 1 344 ? 167.866 118.439 180.362 1.00 17.17 422 LYS C CA 1
ATOM 5579 C C . LYS C 1 344 ? 168.392 117.018 180.457 1.00 17.17 422 LYS C C 1
ATOM 5580 O O . LYS C 1 344 ? 168.172 116.221 179.539 1.00 17.17 422 LYS C O 1
ATOM 5586 N N . GLU C 1 345 ? 168.978 116.654 181.609 1.00 21.27 423 GLU C N 1
ATOM 5587 C CA . GLU C 1 345 ? 169.415 115.277 181.799 1.00 21.27 423 GLU C CA 1
ATOM 5588 C C . GLU C 1 345 ? 168.232 114.331 181.822 1.00 21.27 423 GLU C C 1
ATOM 5589 O O . GLU C 1 345 ? 168.301 113.244 181.230 1.00 21.27 423 GLU C O 1
ATOM 5595 N N . MET C 1 346 ? 167.108 114.780 182.404 1.00 21.25 424 MET C N 1
ATOM 5596 C CA . MET C 1 346 ? 165.892 113.978 182.410 1.00 21.25 424 MET C CA 1
ATOM 5597 C C . MET C 1 346 ? 165.396 113.757 180.994 1.00 21.25 424 MET C C 1
ATOM 5598 O O . MET C 1 346 ? 164.874 112.688 180.670 1.00 21.25 424 MET C O 1
ATOM 5603 N N . LEU C 1 347 ? 165.599 114.740 180.124 1.00 21.27 425 LEU C N 1
ATOM 5604 C CA . LEU C 1 347 ? 165.120 114.589 178.769 1.00 21.27 425 LEU C CA 1
ATOM 5605 C C . LEU C 1 347 ? 166.091 113.826 177.885 1.00 21.27 425 LEU C C 1
ATOM 5606 O O . LEU C 1 347 ? 165.750 113.545 176.737 1.00 21.27 425 LEU C O 1
ATOM 5611 N N . ARG C 1 348 ? 167.286 113.488 178.370 1.00 20.95 426 ARG C N 1
ATOM 5612 C CA . ARG C 1 348 ? 168.201 112.740 177.514 1.00 20.95 426 ARG C CA 1
ATOM 5613 C C . ARG C 1 348 ? 168.370 111.294 177.941 1.00 20.95 426 ARG C C 1
ATOM 5614 O O . ARG C 1 348 ? 168.567 110.423 177.090 1.00 20.95 426 ARG C O 1
ATOM 5622 N N . SER C 1 349 ? 168.299 111.008 179.239 1.00 21.27 427 SER C N 1
ATOM 5623 C CA . SER C 1 349 ? 168.256 109.625 179.694 1.00 21.27 427 SER C CA 1
ATOM 5624 C C . SER C 1 349 ? 166.918 108.959 179.419 1.00 21.27 427 SER C C 1
ATOM 5625 O O . SER C 1 349 ? 166.819 107.733 179.532 1.00 21.27 427 SER C O 1
ATOM 5628 N N . ASN C 1 350 ? 165.898 109.732 179.069 1.00 21.04 428 ASN C N 1
ATOM 5629 C CA . ASN C 1 350 ? 164.577 109.204 178.781 1.00 21.04 428 ASN C CA 1
ATOM 5630 C C . ASN C 1 350 ? 164.578 108.538 177.417 1.00 21.04 428 ASN C C 1
ATOM 5631 O O . ASN C 1 350 ? 165.145 109.069 176.460 1.00 21.04 428 ASN C O 1
ATOM 5636 N N . THR C 1 351 ? 163.931 107.381 177.321 1.00 33.69 429 THR C N 1
ATOM 5637 C CA . THR C 1 351 ? 163.597 106.835 176.016 1.00 33.69 429 THR C CA 1
ATOM 5638 C C . THR C 1 351 ? 162.430 107.620 175.427 1.00 33.69 429 THR C C 1
ATOM 5639 O O . THR C 1 351 ? 161.914 108.569 176.026 1.00 33.69 429 THR C O 1
ATOM 5643 N N . LYS C 1 352 ? 162.030 107.240 174.214 1.00 23.48 430 LYS C N 1
ATOM 5644 C CA . LYS C 1 352 ? 160.996 107.890 173.410 1.00 23.48 430 LYS C CA 1
ATOM 5645 C C . LYS C 1 352 ? 161.319 109.338 173.059 1.00 23.48 430 LYS C C 1
ATOM 5646 O O . LYS C 1 352 ? 160.422 110.073 172.651 1.00 23.48 430 LYS C O 1
ATOM 5652 N N . VAL C 1 353 ? 162.563 109.780 173.222 1.00 19.91 431 VAL C N 1
ATOM 5653 C CA . VAL C 1 353 ? 162.995 111.082 172.735 1.00 19.91 431 VAL C CA 1
ATOM 5654 C C . VAL C 1 353 ? 164.019 110.857 171.637 1.00 19.91 431 VAL C C 1
ATOM 5655 O O . VAL C 1 353 ? 164.643 109.794 171.539 1.00 19.91 431 VAL C O 1
ATOM 5659 N N . PHE C 1 354 ? 164.170 111.862 170.787 1.00 17.79 432 PHE C N 1
ATOM 5660 C CA . PHE C 1 354 ? 164.943 111.757 169.557 1.00 17.79 432 PHE C CA 1
ATOM 5661 C C . PHE C 1 354 ? 166.055 112.798 169.613 1.00 17.79 432 PHE C C 1
ATOM 5662 O O . PHE C 1 354 ? 165.812 113.985 169.385 1.00 17.79 432 PHE C O 1
ATOM 5670 N N . LEU C 1 355 ? 167.273 112.359 169.925 1.00 21.27 433 LEU C N 1
ATOM 5671 C CA . LEU C 1 355 ? 168.420 113.247 170.030 1.00 21.27 433 LEU C CA 1
ATOM 5672 C C . LEU C 1 355 ? 169.183 113.377 168.720 1.00 21.27 433 LEU C C 1
ATOM 5673 O O . LEU C 1 355 ? 170.372 113.717 168.738 1.00 21.27 433 LEU C O 1
ATOM 5678 N N . GLY C 1 356 ? 168.531 113.116 167.588 1.00 22.53 434 GLY C N 1
ATOM 5679 C CA . GLY C 1 356 ? 169.240 113.120 166.322 1.00 22.53 434 GLY C CA 1
ATOM 5680 C C . GLY C 1 356 ? 169.563 114.511 165.809 1.00 22.53 434 GLY C C 1
ATOM 5681 O O . GLY C 1 356 ? 170.654 114.745 165.289 1.00 22.53 434 GLY C O 1
ATOM 5682 N N . LYS C 1 357 ? 168.627 115.450 165.937 1.00 22.67 435 LYS C N 1
ATOM 5683 C CA . LYS C 1 357 ? 168.804 116.764 165.328 1.00 22.67 435 LYS C CA 1
ATOM 5684 C C . LYS C 1 357 ? 168.955 117.871 166.361 1.00 22.67 435 LYS C C 1
ATOM 5685 O O . LYS C 1 357 ? 169.964 118.583 166.346 1.00 22.67 435 LYS C O 1
ATOM 5691 N N . GLU C 1 358 ? 167.998 118.035 167.263 1.00 21.27 436 GLU C N 1
ATOM 5692 C CA . GLU C 1 358 ? 168.038 119.103 168.248 1.00 21.27 436 GLU C CA 1
ATOM 5693 C C . GLU C 1 358 ? 168.171 118.516 169.641 1.00 21.27 436 GLU C C 1
ATOM 5694 O O . GLU C 1 358 ? 167.480 117.556 169.989 1.00 21.27 436 GLU C O 1
ATOM 5700 N N . ALA C 1 359 ? 169.065 119.099 170.429 1.00 24.38 437 ALA C N 1
ATOM 5701 C CA . ALA C 1 359 ? 169.159 118.743 171.827 1.00 24.38 437 ALA C CA 1
ATOM 5702 C C . ALA C 1 359 ? 167.930 119.258 172.572 1.00 24.38 437 ALA C C 1
ATOM 5703 O O . ALA C 1 359 ? 167.341 120.264 172.176 1.00 24.38 437 ALA C O 1
ATOM 5705 N N . PRO C 1 360 ? 167.497 118.559 173.619 1.00 21.27 438 PRO C N 1
ATOM 5706 C CA . PRO C 1 360 ? 166.406 119.080 174.449 1.00 21.27 438 PRO C CA 1
ATOM 5707 C C . PRO C 1 360 ? 166.817 120.353 175.166 1.00 21.27 438 PRO C C 1
ATOM 5708 O O . PRO C 1 360 ? 167.959 120.500 175.601 1.00 21.27 438 PRO C O 1
ATOM 5712 N N . HIS C 1 361 ? 165.876 121.276 175.295 1.00 18.97 439 HIS C N 1
ATOM 5713 C CA . HIS C 1 361 ? 166.181 122.559 175.899 1.00 18.97 439 HIS C CA 1
ATOM 5714 C C . HIS C 1 361 ? 165.260 122.815 177.077 1.00 18.97 439 HIS C C 1
ATOM 5715 O O . HIS C 1 361 ? 164.135 122.315 177.131 1.00 18.97 439 HIS C O 1
ATOM 5722 N N . CYS C 1 362 ? 165.774 123.589 178.030 1.00 18.39 440 CYS C N 1
ATOM 5723 C CA . CYS C 1 362 ? 164.985 124.054 179.165 1.00 18.39 440 CYS C CA 1
ATOM 5724 C C . CYS C 1 362 ? 165.640 125.350 179.629 1.00 18.39 440 CYS C C 1
ATOM 5725 O O . CYS C 1 362 ? 166.650 125.312 180.333 1.00 18.39 440 CYS C O 1
ATOM 5728 N N . TYR C 1 363 ? 165.063 126.477 179.237 1.00 21.27 441 TYR C N 1
ATOM 5729 C CA . TYR C 1 363 ? 165.677 127.764 179.528 1.00 21.27 441 TYR C CA 1
ATOM 5730 C C . TYR C 1 363 ? 164.678 128.675 180.222 1.00 21.27 441 TYR C C 1
ATOM 5731 O O . TYR C 1 363 ? 163.513 128.332 180.401 1.00 21.27 441 TYR C O 1
ATOM 5740 N N . LEU C 1 364 ? 165.157 129.837 180.646 1.00 19.72 442 LEU C N 1
ATOM 5741 C CA . LEU C 1 364 ? 164.367 130.789 181.416 1.00 19.72 442 LEU C CA 1
ATOM 5742 C C . LEU C 1 364 ? 163.922 131.910 180.485 1.00 19.72 442 LEU C C 1
ATOM 5743 O O . LEU C 1 364 ? 164.755 132.657 179.964 1.00 19.72 442 LEU C O 1
ATOM 5748 N N . SER C 1 365 ? 162.614 132.025 180.274 1.00 28.93 443 SER C N 1
ATOM 5749 C CA . SER C 1 365 ? 162.097 132.942 179.268 1.00 28.93 443 SER C CA 1
ATOM 5750 C C . SER C 1 365 ? 161.711 134.302 179.824 1.00 28.93 443 SER C C 1
ATOM 5751 O O . SER C 1 365 ? 161.872 135.308 179.123 1.00 28.93 443 SER C O 1
ATOM 5754 N N . ARG C 1 366 ? 161.215 134.366 181.054 1.00 36.59 444 ARG C N 1
ATOM 5755 C CA . ARG C 1 366 ? 160.808 135.639 181.629 1.00 36.59 444 ARG C CA 1
ATOM 5756 C C . ARG C 1 366 ? 160.844 135.537 183.142 1.00 36.59 444 ARG C C 1
ATOM 5757 O O . ARG C 1 366 ? 160.732 134.451 183.713 1.00 36.59 444 ARG C O 1
ATOM 5765 N N . VAL C 1 367 ? 160.998 136.693 183.787 1.00 44.09 445 VAL C N 1
ATOM 5766 C CA . VAL C 1 367 ? 161.135 136.769 185.233 1.00 44.09 445 VAL C CA 1
ATOM 5767 C C . VAL C 1 367 ? 160.206 137.873 185.729 1.00 44.09 445 VAL C C 1
ATOM 5768 O O . VAL C 1 367 ? 159.788 138.748 184.967 1.00 44.09 445 VAL C O 1
ATOM 5772 N N . GLU C 1 368 ? 159.872 137.811 187.018 1.00 61.59 446 GLU C N 1
ATOM 5773 C CA . GLU C 1 368 ? 158.914 138.700 187.671 1.00 61.59 446 GLU C CA 1
ATOM 5774 C C . GLU C 1 368 ? 159.073 138.489 189.176 1.00 61.59 446 GLU C C 1
ATOM 5775 O O . GLU C 1 368 ? 159.874 137.656 189.611 1.00 61.59 446 GLU C O 1
ATOM 5781 N N . LYS C 1 369 ? 158.320 139.255 189.973 1.00 62.09 447 LYS C N 1
ATOM 5782 C CA . LYS C 1 369 ? 158.389 139.142 191.431 1.00 62.09 447 LYS C CA 1
ATOM 5783 C C . LYS C 1 369 ? 157.828 137.808 191.895 1.00 62.09 447 LYS C C 1
ATOM 5784 O O . LYS C 1 369 ? 156.653 137.512 191.647 1.00 62.09 447 LYS C O 1
ATOM 5790 N N . SER C 1 370 ? 158.671 137.035 192.593 1.00 60.52 448 SER C N 1
ATOM 5791 C CA . SER C 1 370 ? 158.355 135.692 193.089 1.00 60.52 448 SER C CA 1
ATOM 5792 C C . SER C 1 370 ? 157.858 134.793 191.964 1.00 60.52 448 SER C C 1
ATOM 5793 O O . SER C 1 370 ? 156.917 134.014 192.125 1.00 60.52 448 SER C O 1
ATOM 5796 N N . PHE C 1 371 ? 158.493 134.917 190.802 1.00 48.42 449 PHE C N 1
ATOM 5797 C CA . PHE C 1 371 ? 157.975 134.295 189.598 1.00 48.42 449 PHE C CA 1
ATOM 5798 C C . PHE C 1 371 ? 159.120 134.106 188.622 1.00 48.42 449 PHE C C 1
ATOM 5799 O O . PHE C 1 371 ? 160.012 134.950 188.527 1.00 48.42 449 PHE C O 1
ATOM 5807 N N . ALA C 1 372 ? 159.086 132.987 187.915 1.00 37.53 450 ALA C N 1
ATOM 5808 C CA . ALA C 1 372 ? 159.987 132.715 186.812 1.00 37.53 450 ALA C CA 1
ATOM 5809 C C . ALA C 1 372 ? 159.233 131.819 185.849 1.00 37.53 450 ALA C C 1
ATOM 5810 O O . ALA C 1 372 ? 158.171 131.294 186.175 1.00 37.53 450 ALA C O 1
ATOM 5812 N N . GLU C 1 373 ? 159.782 131.630 184.659 1.00 32.24 451 GLU C N 1
ATOM 5813 C CA . GLU C 1 373 ? 159.125 130.758 183.701 1.00 32.24 451 GLU C CA 1
ATOM 5814 C C . GLU C 1 373 ? 160.165 129.959 182.944 1.00 32.24 451 GLU C C 1
ATOM 5815 O O . GLU C 1 373 ? 161.096 130.532 182.375 1.00 32.24 451 GLU C O 1
ATOM 5821 N N . LEU C 1 374 ? 160.006 128.645 182.938 1.00 21.34 452 LEU C N 1
ATOM 5822 C CA . LEU C 1 374 ? 160.884 127.771 182.183 1.00 21.34 452 LEU C CA 1
ATOM 5823 C C . LEU C 1 374 ? 160.178 127.318 180.918 1.00 21.34 452 LEU C C 1
ATOM 5824 O O . LEU C 1 374 ? 159.003 126.955 180.945 1.00 21.34 452 LEU C O 1
ATOM 5829 N N . THR C 1 375 ? 160.905 127.347 179.814 1.00 21.27 453 THR C N 1
ATOM 5830 C CA . THR C 1 375 ? 160.446 126.809 178.546 1.00 21.27 453 THR C CA 1
ATOM 5831 C C . THR C 1 375 ? 161.190 125.508 178.311 1.00 21.27 453 THR C C 1
ATOM 5832 O O . THR C 1 375 ? 162.425 125.503 178.256 1.00 21.27 453 THR C O 1
ATOM 5836 N N . ILE C 1 376 ? 160.441 124.415 178.206 1.00 16.66 454 ILE C N 1
ATOM 5837 C CA . ILE C 1 376 ? 160.976 123.067 178.098 1.00 16.66 454 ILE C CA 1
ATOM 5838 C C . ILE C 1 376 ? 160.555 122.504 176.754 1.00 16.66 454 ILE C C 1
ATOM 5839 O O . ILE C 1 376 ? 159.425 122.720 176.313 1.00 16.66 454 ILE C O 1
ATOM 5844 N N . GLY C 1 377 ? 161.460 121.794 176.097 1.00 21.27 455 GLY C N 1
ATOM 5845 C CA . GLY C 1 377 ? 161.120 121.227 174.812 1.00 21.27 455 GLY C CA 1
ATOM 5846 C C . GLY C 1 377 ? 162.054 120.135 174.353 1.00 21.27 455 GLY C C 1
ATOM 5847 O O . GLY C 1 377 ? 163.235 120.126 174.706 1.00 21.27 455 GLY C O 1
ATOM 5848 N N . CYS C 1 378 ? 161.527 119.224 173.542 1.00 19.87 456 CYS C N 1
ATOM 5849 C CA . CYS C 1 378 ? 162.320 118.122 173.011 1.00 19.87 456 CYS C CA 1
ATOM 5850 C C . CYS C 1 378 ? 161.637 117.580 171.766 1.00 19.87 456 CYS C C 1
ATOM 5851 O O . CYS C 1 378 ? 160.557 118.028 171.375 1.00 19.87 456 CYS C O 1
ATOM 5854 N N . ASN C 1 379 ? 162.299 116.622 171.126 1.00 21.27 457 ASN C N 1
ATOM 5855 C CA . ASN C 1 379 ? 161.745 115.874 170.009 1.00 21.27 457 ASN C CA 1
ATOM 5856 C C . ASN C 1 379 ? 161.515 114.441 170.456 1.00 21.27 457 ASN C C 1
ATOM 5857 O O . ASN C 1 379 ? 162.452 113.766 170.881 1.00 21.27 457 ASN C O 1
ATOM 5862 N N . LEU C 1 380 ? 160.279 113.983 170.351 1.00 21.27 458 LEU C N 1
ATOM 5863 C CA . LEU C 1 380 ? 159.944 112.595 170.598 1.00 21.27 458 LEU C CA 1
ATOM 5864 C C . LEU C 1 380 ? 160.020 111.801 169.303 1.00 21.27 458 LEU C C 1
ATOM 5865 O O . LEU C 1 380 ? 159.855 112.345 168.214 1.00 21.27 458 LEU C O 1
ATOM 5870 N N . ILE C 1 381 ? 160.248 110.495 169.436 1.00 19.03 459 ILE C N 1
ATOM 5871 C CA . ILE C 1 381 ? 160.332 109.590 168.294 1.00 19.03 459 ILE C CA 1
ATOM 5872 C C . ILE C 1 381 ? 158.953 109.398 167.683 1.00 19.03 459 ILE C C 1
ATOM 5873 O O . ILE C 1 381 ? 157.951 109.853 168.239 1.00 19.03 459 ILE C O 1
ATOM 5878 N N . ARG C 1 382 ? 158.895 108.753 166.522 1.00 21.27 460 ARG C N 1
ATOM 5879 C CA . ARG C 1 382 ? 157.620 108.507 165.860 1.00 21.27 460 ARG C CA 1
ATOM 5880 C C . ARG C 1 382 ? 156.775 107.531 166.666 1.00 21.27 460 ARG C C 1
ATOM 5881 O O . ARG C 1 382 ? 157.217 106.424 166.982 1.00 21.27 460 ARG C O 1
ATOM 5889 N N . MET C 1 383 ? 155.555 107.947 167.002 1.00 22.25 461 MET C N 1
ATOM 5890 C CA . MET C 1 383 ? 154.705 107.173 167.890 1.00 22.25 461 MET C CA 1
ATOM 5891 C C . MET C 1 383 ? 153.248 107.484 167.594 1.00 22.25 461 MET C C 1
ATOM 5892 O O . MET C 1 383 ? 152.925 108.438 166.883 1.00 22.25 461 MET C O 1
ATOM 5897 N N . GLY C 1 384 ? 152.367 106.667 168.163 1.00 27.02 462 GLY C N 1
ATOM 5898 C CA . GLY C 1 384 ? 150.945 106.874 168.009 1.00 27.02 462 GLY C CA 1
ATOM 5899 C C . GLY C 1 384 ? 150.424 108.004 168.872 1.00 27.02 462 GLY C C 1
ATOM 5900 O O . GLY C 1 384 ? 151.127 108.575 169.700 1.00 27.02 462 GLY C O 1
ATOM 5901 N N . LYS C 1 385 ? 149.145 108.322 168.673 1.00 28.15 463 LYS C N 1
ATOM 5902 C CA . LYS C 1 385 ? 148.550 109.478 169.328 1.00 28.15 463 LYS C CA 1
ATOM 5903 C C . LYS C 1 385 ? 148.229 109.246 170.797 1.00 28.15 463 LYS C C 1
ATOM 5904 O O . LYS C 1 385 ? 147.875 110.203 171.485 1.00 28.15 463 LYS C O 1
ATOM 5910 N N . GLU C 1 386 ? 148.335 108.017 171.292 1.00 29.87 464 GLU C N 1
ATOM 5911 C CA . GLU C 1 386 ? 148.150 107.756 172.714 1.00 29.87 464 GLU C CA 1
ATOM 5912 C C . GLU C 1 386 ? 149.470 107.819 173.472 1.00 29.87 464 GLU C C 1
ATOM 5913 O O . GLU C 1 386 ? 149.535 108.384 174.575 1.00 29.87 464 GLU C O 1
ATOM 5919 N N . GLU C 1 387 ? 150.520 107.242 172.879 1.00 27.79 465 GLU C N 1
ATOM 5920 C CA . GLU C 1 387 ? 151.861 107.338 173.442 1.00 27.79 465 GLU C CA 1
ATOM 5921 C C . GLU C 1 387 ? 152.340 108.779 173.488 1.00 27.79 465 GLU C C 1
ATOM 5922 O O . GLU C 1 387 ? 153.095 109.155 174.389 1.00 27.79 465 GLU C O 1
ATOM 5928 N N . LEU C 1 388 ? 151.910 109.598 172.523 1.00 23.16 466 LEU C N 1
ATOM 5929 C CA . LEU C 1 388 ? 152.261 111.015 172.508 1.00 23.16 466 LEU C CA 1
ATOM 5930 C C . LEU C 1 388 ? 151.709 111.737 173.728 1.00 23.16 466 LEU C C 1
ATOM 5931 O O . LEU C 1 388 ? 152.434 112.472 174.407 1.00 23.16 466 LEU C O 1
ATOM 5936 N N . TYR C 1 389 ? 150.430 111.515 174.030 1.00 22.64 467 TYR C N 1
ATOM 5937 C CA . TYR C 1 389 ? 149.801 112.155 175.181 1.00 22.64 467 TYR C CA 1
ATOM 5938 C C . TYR C 1 389 ? 150.393 111.651 176.489 1.00 22.64 467 TYR C C 1
ATOM 5939 O O . TYR C 1 389 ? 150.644 112.443 177.413 1.00 22.64 467 TYR C O 1
ATOM 5948 N N . ASN C 1 390 ? 150.635 110.338 176.582 1.00 27.09 468 ASN C N 1
ATOM 5949 C CA . ASN C 1 390 ? 151.245 109.785 177.787 1.00 27.09 468 ASN C CA 1
ATOM 5950 C C . ASN C 1 390 ? 152.669 110.282 177.987 1.00 27.09 468 ASN C C 1
ATOM 5951 O O . ASN C 1 390 ? 153.082 110.518 179.125 1.00 27.09 468 ASN C O 1
ATOM 5956 N N . THR C 1 391 ? 153.417 110.492 176.903 1.00 22.20 469 THR C N 1
ATOM 5957 C CA . THR C 1 391 ? 154.780 110.988 177.030 1.00 22.20 469 THR C CA 1
ATOM 5958 C C . THR C 1 391 ? 154.799 112.460 177.412 1.00 22.20 469 THR C C 1
ATOM 5959 O O . THR C 1 391 ? 155.672 112.885 178.175 1.00 22.20 469 THR C O 1
ATOM 5963 N N . GLN C 1 392 ? 153.845 113.246 176.900 1.00 21.27 470 GLN C N 1
ATOM 5964 C CA . GLN C 1 392 ? 153.700 114.636 177.336 1.00 21.27 470 GLN C CA 1
ATOM 5965 C C . GLN C 1 392 ? 153.425 114.724 178.832 1.00 21.27 470 GLN C C 1
ATOM 5966 O O . GLN C 1 392 ? 154.078 115.498 179.549 1.00 21.27 470 GLN C O 1
ATOM 5972 N N . GLN C 1 393 ? 152.473 113.919 179.320 1.00 19.29 471 GLN C N 1
ATOM 5973 C CA . GLN C 1 393 ? 152.151 113.923 180.746 1.00 19.29 471 GLN C CA 1
ATOM 5974 C C . GLN C 1 393 ? 153.329 113.440 181.590 1.00 19.29 471 GLN C C 1
ATOM 5975 O O . GLN C 1 393 ? 153.640 114.038 182.626 1.00 19.29 471 GLN C O 1
ATOM 5981 N N . GLU C 1 394 ? 154.023 112.393 181.131 1.00 21.27 472 GLU C N 1
ATOM 5982 C CA . GLU C 1 394 ? 155.158 111.840 181.864 1.00 21.27 472 GLU C CA 1
ATOM 5983 C C . GLU C 1 394 ? 156.313 112.829 181.958 1.00 21.27 472 GLU C C 1
ATOM 5984 O O . GLU C 1 394 ? 156.924 112.981 183.024 1.00 21.27 472 GLU C O 1
ATOM 5990 N N . VAL C 1 395 ? 156.609 113.529 180.859 1.00 21.27 473 VAL C N 1
ATOM 5991 C CA . VAL C 1 395 ? 157.682 114.521 180.848 1.00 21.27 473 VAL C CA 1
ATOM 5992 C C . VAL C 1 395 ? 157.337 115.698 181.753 1.00 21.27 473 VAL C C 1
ATOM 5993 O O . VAL C 1 395 ? 158.190 116.179 182.515 1.00 21.27 473 VAL C O 1
ATOM 5997 N N . LEU C 1 396 ? 156.077 116.151 181.720 1.00 19.74 474 LEU C N 1
ATOM 5998 C CA . LEU C 1 396 ? 155.651 117.247 182.590 1.00 19.74 474 LEU C CA 1
ATOM 5999 C C . LEU C 1 396 ? 155.733 116.866 184.065 1.00 19.74 474 LEU C C 1
ATOM 6000 O O . LEU C 1 396 ? 156.201 117.659 184.893 1.00 19.74 474 LEU C O 1
ATOM 6005 N N . LEU C 1 397 ? 155.324 115.640 184.404 1.00 21.55 475 LEU C N 1
ATOM 6006 C CA . LEU C 1 397 ? 155.375 115.193 185.794 1.00 21.55 475 LEU C CA 1
ATOM 6007 C C . LEU C 1 397 ? 156.808 115.024 186.284 1.00 21.55 475 LEU C C 1
ATOM 6008 O O . LEU C 1 397 ? 157.113 115.358 187.434 1.00 21.55 475 LEU C O 1
ATOM 6013 N N . GLU C 1 398 ? 157.701 114.515 185.431 1.00 24.73 476 GLU C N 1
ATOM 6014 C CA . GLU C 1 398 ? 159.101 114.372 185.825 1.00 24.73 476 GLU C CA 1
ATOM 6015 C C . GLU C 1 398 ? 159.772 115.727 186.007 1.00 24.73 476 GLU C C 1
ATOM 6016 O O . GLU C 1 398 ? 160.587 115.905 186.923 1.00 24.73 476 GLU C O 1
ATOM 6022 N N . ALA C 1 399 ? 159.436 116.694 185.146 1.00 22.15 477 ALA C N 1
ATOM 6023 C CA . ALA C 1 399 ? 159.968 118.045 185.297 1.00 22.15 477 ALA C CA 1
ATOM 6024 C C . ALA C 1 399 ? 159.495 118.690 186.592 1.00 22.15 477 ALA C C 1
ATOM 6025 O O . ALA C 1 399 ? 160.280 119.349 187.282 1.00 22.15 477 ALA C O 1
ATOM 6027 N N . VAL C 1 400 ? 158.225 118.487 186.956 1.00 21.27 478 VAL C N 1
ATOM 6028 C CA . VAL C 1 400 ? 157.725 119.054 188.206 1.00 21.27 478 VAL C CA 1
ATOM 6029 C C . VAL C 1 400 ? 158.339 118.346 189.416 1.00 21.27 478 VAL C C 1
ATOM 6030 O O . VAL C 1 400 ? 158.623 118.991 190.436 1.00 21.27 478 VAL C O 1
ATOM 6034 N N . LYS C 1 401 ? 158.605 117.037 189.313 1.00 21.27 479 LYS C N 1
ATOM 6035 C CA . LYS C 1 401 ? 159.321 116.324 190.373 1.00 21.27 479 LYS C CA 1
ATOM 6036 C C . LYS C 1 401 ? 160.725 116.879 190.580 1.00 21.27 479 LYS C C 1
ATOM 6037 O O . LYS C 1 401 ? 161.177 117.031 191.721 1.00 21.27 479 LYS C O 1
ATOM 6043 N N . ILE C 1 402 ? 161.427 117.181 189.486 1.00 20.96 480 ILE C N 1
ATOM 6044 C CA . ILE C 1 402 ? 162.770 117.751 189.589 1.00 20.96 480 ILE C CA 1
ATOM 6045 C C . ILE C 1 402 ? 162.720 119.152 190.190 1.00 20.96 480 ILE C C 1
ATOM 6046 O O . ILE C 1 402 ? 163.543 119.501 191.045 1.00 20.96 480 ILE C O 1
ATOM 6051 N N . ILE C 1 403 ? 161.739 119.962 189.779 1.00 24.59 481 ILE C N 1
ATOM 6052 C CA . ILE C 1 403 ? 161.635 121.336 190.274 1.00 24.59 481 ILE C CA 1
ATOM 6053 C C . ILE C 1 403 ? 161.315 121.357 191.766 1.00 24.59 481 ILE C C 1
ATOM 6054 O O . ILE C 1 403 ? 161.967 122.059 192.545 1.00 24.59 481 ILE C O 1
ATOM 6059 N N . LYS C 1 404 ? 160.335 120.559 192.195 1.00 31.52 482 LYS C N 1
ATOM 6060 C CA . LYS C 1 404 ? 160.007 120.507 193.616 1.00 31.52 482 LYS C CA 1
ATOM 6061 C C . LYS C 1 404 ? 161.019 119.714 194.431 1.00 31.52 482 LYS C C 1
ATOM 6062 O O . LYS C 1 404 ? 160.967 119.761 195.663 1.00 31.52 482 LYS C O 1
ATOM 6068 N N . LYS C 1 405 ? 161.921 118.973 193.787 1.00 32.64 483 LYS C N 1
ATOM 6069 C CA . LYS C 1 405 ? 162.974 118.287 194.529 1.00 32.64 483 LYS C CA 1
ATOM 6070 C C . LYS C 1 405 ? 163.987 119.275 195.096 1.00 32.64 483 LYS C C 1
ATOM 6071 O O . LYS C 1 405 ? 164.515 119.062 196.193 1.00 32.64 483 LYS C O 1
ATOM 6077 N N . HIS C 1 406 ? 164.226 120.383 194.396 1.00 38.58 484 HIS C N 1
ATOM 6078 C CA . HIS C 1 406 ? 165.137 121.433 194.831 1.00 38.58 484 HIS C CA 1
ATOM 6079 C C . HIS C 1 406 ? 164.512 122.398 195.830 1.00 38.58 484 HIS C C 1
ATOM 6080 O O . HIS C 1 406 ? 165.106 123.449 196.097 1.00 38.58 484 HIS C O 1
ATOM 6087 N N . GLY C 1 407 ? 163.348 122.075 196.386 1.00 40.21 485 GLY C N 1
ATOM 6088 C CA . GLY C 1 407 ? 162.667 122.949 197.318 1.00 40.21 485 GLY C CA 1
ATOM 6089 C C . GLY C 1 407 ? 162.172 124.231 196.685 1.00 40.21 485 GLY C C 1
ATOM 6090 O O . GLY C 1 407 ? 162.340 125.313 197.251 1.00 40.21 485 GLY C O 1
ATOM 6091 N N . VAL C 1 408 ? 161.568 124.122 195.505 1.00 43.72 486 VAL C N 1
ATOM 6092 C CA . VAL C 1 408 ? 161.035 125.262 194.766 1.00 43.72 486 VAL C CA 1
ATOM 6093 C C . VAL C 1 408 ? 159.598 124.942 194.387 1.00 43.72 486 VAL C C 1
ATOM 6094 O O . VAL C 1 408 ? 159.347 123.961 193.680 1.00 43.72 486 VAL C O 1
ATOM 6098 N N . SER C 1 409 ? 158.661 125.766 194.842 1.00 48.80 487 SER C N 1
ATOM 6099 C CA . SER C 1 409 ? 157.260 125.551 194.520 1.00 48.80 487 SER C CA 1
ATOM 6100 C C . SER C 1 409 ? 156.919 126.173 193.166 1.00 48.80 487 SER C C 1
ATOM 6101 O O . SER C 1 409 ? 157.686 126.947 192.593 1.00 48.80 487 SER C O 1
ATOM 6104 N N . LEU C 1 410 ? 155.747 125.813 192.653 1.00 48.57 488 LEU C N 1
ATOM 6105 C CA . LEU C 1 410 ? 155.281 126.345 191.383 1.00 48.57 488 LEU C CA 1
ATOM 6106 C C . LEU C 1 410 ? 154.695 127.737 191.577 1.00 48.57 488 LEU C C 1
ATOM 6107 O O . LEU C 1 410 ? 154.250 128.103 192.665 1.00 48.57 488 LEU C O 1
ATOM 6112 N N . GLY C 1 411 ? 154.703 128.523 190.498 1.00 58.99 489 GLY C N 1
ATOM 6113 C CA . GLY C 1 411 ? 154.179 129.869 190.519 1.00 58.99 489 GLY C CA 1
ATOM 6114 C C . GLY C 1 411 ? 152.811 129.963 189.868 1.00 58.99 489 GLY C C 1
ATOM 6115 O O . GLY C 1 411 ? 152.296 129.015 189.286 1.00 58.99 489 GLY C O 1
ATOM 6116 N N . THR C 1 412 ? 152.219 131.146 189.977 1.00 85.05 490 THR C N 1
ATOM 6117 C CA . THR C 1 412 ? 150.877 131.380 189.470 1.00 85.05 490 THR C CA 1
ATOM 6118 C C . THR C 1 412 ? 150.892 132.509 188.449 1.00 85.05 490 THR C C 1
ATOM 6119 O O . THR C 1 412 ? 151.664 133.465 188.567 1.00 85.05 490 THR C O 1
ATOM 6123 N N . THR C 1 413 ? 150.064 132.364 187.420 1.00 113.65 491 THR C N 1
ATOM 6124 C CA . THR C 1 413 ? 149.971 133.321 186.327 1.00 113.65 491 THR C CA 1
ATOM 6125 C C . THR C 1 413 ? 148.601 133.978 186.377 1.00 113.65 491 THR C C 1
ATOM 6126 O O . THR C 1 413 ? 147.585 133.279 186.471 1.00 113.65 491 THR C O 1
ATOM 6130 N N . SER D 1 126 ? 122.596 96.853 142.461 1.00 198.03 204 SER D N 1
ATOM 6131 C CA . SER D 1 126 ? 123.942 97.018 141.932 1.00 198.03 204 SER D CA 1
ATOM 6132 C C . SER D 1 126 ? 123.923 97.070 140.407 1.00 198.03 204 SER D C 1
ATOM 6133 O O . SER D 1 126 ? 124.026 98.142 139.821 1.00 198.03 204 SER D O 1
ATOM 6136 N N . PHE D 1 127 ? 123.788 95.907 139.767 1.00 199.16 205 PHE D N 1
ATOM 6137 C CA . PHE D 1 127 ? 123.690 95.862 138.312 1.00 199.16 205 PHE D CA 1
ATOM 6138 C C . PHE D 1 127 ? 122.335 96.367 137.831 1.00 199.16 205 PHE D C 1
ATOM 6139 O O . PHE D 1 127 ? 122.236 96.902 136.713 1.00 199.16 205 PHE D O 1
ATOM 6147 N N . TRP D 1 128 ? 121.303 96.208 138.675 1.00 200.61 206 TRP D N 1
ATOM 6148 C CA . TRP D 1 128 ? 119.934 96.596 138.335 1.00 200.61 206 TRP D CA 1
ATOM 6149 C C . TRP D 1 128 ? 119.844 98.078 138.005 1.00 200.61 206 TRP D C 1
ATOM 6150 O O . TRP D 1 128 ? 119.490 98.453 136.885 1.00 200.61 206 TRP D O 1
ATOM 6161 N N . GLY D 1 129 ? 120.190 98.936 138.968 1.00 200.81 207 GLY D N 1
ATOM 6162 C CA . GLY D 1 129 ? 120.084 100.369 138.749 1.00 200.81 207 GLY D CA 1
ATOM 6163 C C . GLY D 1 129 ? 121.111 100.894 137.765 1.00 200.81 207 GLY D C 1
ATOM 6164 O O . GLY D 1 129 ? 120.838 101.846 137.025 1.00 200.81 207 GLY D O 1
ATOM 6165 N N . ALA D 1 130 ? 122.286 100.256 137.717 1.00 198.99 208 ALA D N 1
ATOM 6166 C CA . ALA D 1 130 ? 123.333 100.644 136.781 1.00 198.99 208 ALA D CA 1
ATOM 6167 C C . ALA D 1 130 ? 122.938 100.407 135.336 1.00 198.99 208 ALA D C 1
ATOM 6168 O O . ALA D 1 130 ? 123.423 101.118 134.450 1.00 198.99 208 ALA D O 1
ATOM 6170 N N . LEU D 1 131 ? 122.072 99.431 135.072 1.00 201.05 209 LEU D N 1
ATOM 6171 C CA . LEU D 1 131 ? 121.528 99.360 133.722 1.00 201.05 209 LEU D CA 1
ATOM 6172 C C . LEU D 1 131 ? 120.209 100.123 133.610 1.00 201.05 209 LEU D C 1
ATOM 6173 O O . LEU D 1 131 ? 119.819 100.539 132.517 1.00 201.05 209 LEU D O 1
ATOM 6178 N N . GLU D 1 132 ? 119.522 100.330 134.737 1.00 202.04 210 GLU D N 1
ATOM 6179 C CA . GLU D 1 132 ? 118.166 100.863 134.695 1.00 202.04 210 GLU D CA 1
ATOM 6180 C C . GLU D 1 132 ? 118.142 102.359 134.443 1.00 202.04 210 GLU D C 1
ATOM 6181 O O . GLU D 1 132 ? 117.413 102.824 133.561 1.00 202.04 210 GLU D O 1
ATOM 6187 N N . ASP D 1 133 ? 118.914 103.130 135.215 1.00 201.46 211 ASP D N 1
ATOM 6188 C CA . ASP D 1 133 ? 118.773 104.585 135.161 1.00 201.46 211 ASP D CA 1
ATOM 6189 C C . ASP D 1 133 ? 119.277 105.217 133.858 1.00 201.46 211 ASP D C 1
ATOM 6190 O O . ASP D 1 133 ? 118.574 106.094 133.319 1.00 201.46 211 ASP D O 1
ATOM 6195 N N . PRO D 1 134 ? 120.437 104.831 133.275 1.00 200.06 212 PRO D N 1
ATOM 6196 C CA . PRO D 1 134 ? 120.787 105.448 131.985 1.00 200.06 212 PRO D CA 1
ATOM 6197 C C . PRO D 1 134 ? 119.906 104.999 130.837 1.00 200.06 212 PRO D C 1
ATOM 6198 O O . PRO D 1 134 ? 119.695 105.779 129.903 1.00 200.06 212 PRO D O 1
ATOM 6202 N N . ALA D 1 135 ? 119.360 103.784 130.886 1.00 201.43 213 ALA D N 1
ATOM 6203 C CA . ALA D 1 135 ? 118.472 103.333 129.818 1.00 201.43 213 ALA D CA 1
ATOM 6204 C C . ALA D 1 135 ? 117.156 104.097 129.832 1.00 201.43 213 ALA D C 1
ATOM 6205 O O . ALA D 1 135 ? 116.673 104.540 128.778 1.00 201.43 213 ALA D O 1
ATOM 6207 N N . ARG D 1 136 ? 116.564 104.271 131.017 1.00 200.61 214 ARG D N 1
ATOM 6208 C CA . ARG D 1 136 ? 115.323 105.030 131.099 1.00 200.61 214 ARG D CA 1
ATOM 6209 C C . ARG D 1 136 ? 115.570 106.505 130.813 1.00 200.61 214 ARG D C 1
ATOM 6210 O O . ARG D 1 136 ? 114.727 107.170 130.192 1.00 200.61 214 ARG D O 1
ATOM 6218 N N . TYR D 1 137 ? 116.759 107.006 131.160 1.00 200.43 215 TYR D N 1
ATOM 6219 C CA . TYR D 1 137 ? 117.101 108.379 130.820 1.00 200.43 215 TYR D CA 1
ATOM 6220 C C . TYR D 1 137 ? 117.272 108.548 129.318 1.00 200.43 215 TYR D C 1
ATOM 6221 O O . TYR D 1 137 ? 116.855 109.563 128.749 1.00 200.43 215 TYR D O 1
ATOM 6230 N N . LEU D 1 138 ? 117.824 107.534 128.647 1.00 202.30 216 LEU D N 1
ATOM 6231 C CA . LEU D 1 138 ? 118.049 107.658 127.215 1.00 202.30 216 LEU D CA 1
ATOM 6232 C C . LEU D 1 138 ? 116.746 107.530 126.442 1.00 202.30 216 LEU D C 1
ATOM 6233 O O . LEU D 1 138 ? 116.564 108.211 125.425 1.00 202.30 216 LEU D O 1
ATOM 6238 N N . VAL D 1 139 ? 115.808 106.698 126.915 1.00 203.37 217 VAL D N 1
ATOM 6239 C CA . VAL D 1 139 ? 114.549 106.599 126.180 1.00 203.37 217 VAL D CA 1
ATOM 6240 C C . VAL D 1 139 ? 113.690 107.825 126.449 1.00 203.37 217 VAL D C 1
ATOM 6241 O O . VAL D 1 139 ? 112.954 108.280 125.567 1.00 203.37 217 VAL D O 1
ATOM 6245 N N . THR D 1 140 ? 113.830 108.423 127.638 1.00 205.13 218 THR D N 1
ATOM 6246 C CA . THR D 1 140 ? 113.208 109.716 127.907 1.00 205.13 218 THR D CA 1
ATOM 6247 C C . THR D 1 140 ? 113.776 110.796 126.989 1.00 205.13 218 THR D C 1
ATOM 6248 O O . THR D 1 140 ? 113.027 111.605 126.422 1.00 205.13 218 THR D O 1
ATOM 6252 N N . PHE D 1 141 ? 115.093 110.758 126.758 1.00 206.55 219 PHE D N 1
ATOM 6253 C CA . PHE D 1 141 ? 115.732 111.745 125.892 1.00 206.55 219 PHE D CA 1
ATOM 6254 C C . PHE D 1 141 ? 115.309 111.599 124.433 1.00 206.55 219 PHE D C 1
ATOM 6255 O O . PHE D 1 141 ? 115.027 112.604 123.770 1.00 206.55 219 PHE D O 1
ATOM 6263 N N . ILE D 1 142 ? 115.254 110.371 123.909 1.00 206.77 220 ILE D N 1
ATOM 6264 C CA . ILE D 1 142 ? 114.892 110.234 122.498 1.00 206.77 220 ILE D CA 1
ATOM 6265 C C . ILE D 1 142 ? 113.393 110.444 122.307 1.00 206.77 220 ILE D C 1
ATOM 6266 O O . ILE D 1 142 ? 112.947 110.886 121.241 1.00 206.77 220 ILE D O 1
ATOM 6271 N N . ALA D 1 143 ? 112.591 110.154 123.339 1.00 208.21 221 ALA D N 1
ATOM 6272 C CA . ALA D 1 143 ? 111.169 110.471 123.268 1.00 208.21 221 ALA D CA 1
ATOM 6273 C C . ALA D 1 143 ? 110.940 111.976 123.296 1.00 208.21 221 ALA D C 1
ATOM 6274 O O . ALA D 1 143 ? 109.974 112.474 122.706 1.00 208.21 221 ALA D O 1
ATOM 6276 N N . PHE D 1 144 ? 111.816 112.717 123.976 1.00 208.59 222 PHE D N 1
ATOM 6277 C CA . PHE D 1 144 ? 111.774 114.172 123.882 1.00 208.59 222 PHE D CA 1
ATOM 6278 C C . PHE D 1 144 ? 112.223 114.638 122.503 1.00 208.59 222 PHE D C 1
ATOM 6279 O O . PHE D 1 144 ? 111.663 115.585 121.939 1.00 208.59 222 PHE D O 1
ATOM 6287 N N . ALA D 1 145 ? 113.241 113.982 121.946 1.00 208.67 223 ALA D N 1
ATOM 6288 C CA . ALA D 1 145 ? 113.787 114.416 120.664 1.00 208.67 223 ALA D CA 1
ATOM 6289 C C . ALA D 1 145 ? 112.834 114.133 119.510 1.00 208.67 223 ALA D C 1
ATOM 6290 O O . ALA D 1 145 ? 112.887 114.825 118.487 1.00 208.67 223 ALA D O 1
ATOM 6292 N N . GLN D 1 146 ? 111.964 113.129 119.655 1.00 208.60 224 GLN D N 1
ATOM 6293 C CA . GLN D 1 146 ? 110.987 112.832 118.611 1.00 208.60 224 GLN D CA 1
ATOM 6294 C C . GLN D 1 146 ? 109.984 113.968 118.455 1.00 208.60 224 GLN D C 1
ATOM 6295 O O . GLN D 1 146 ? 109.675 114.388 117.334 1.00 208.60 224 GLN D O 1
ATOM 6301 N N . ILE D 1 147 ? 109.474 114.495 119.575 1.00 210.12 225 ILE D N 1
ATOM 6302 C CA . ILE D 1 147 ? 108.594 115.656 119.512 1.00 210.12 225 ILE D CA 1
ATOM 6303 C C . ILE D 1 147 ? 109.374 116.948 119.310 1.00 210.12 225 ILE D C 1
ATOM 6304 O O . ILE D 1 147 ? 108.781 117.969 118.940 1.00 210.12 225 ILE D O 1
ATOM 6309 N N . ALA D 1 148 ? 110.683 116.943 119.559 1.00 209.50 226 ALA D N 1
ATOM 6310 C CA . ALA D 1 148 ? 111.512 118.052 119.113 1.00 209.50 226 ALA D CA 1
ATOM 6311 C C . ALA D 1 148 ? 111.639 118.097 117.599 1.00 209.50 226 ALA D C 1
ATOM 6312 O O . ALA D 1 148 ? 111.762 119.187 117.030 1.00 209.50 226 ALA D O 1
ATOM 6314 N N . ALA D 1 149 ? 111.602 116.940 116.938 1.00 212.37 227 ALA D N 1
ATOM 6315 C CA . ALA D 1 149 ? 111.607 116.874 115.484 1.00 212.37 227 ALA D CA 1
ATOM 6316 C C . ALA D 1 149 ? 110.254 117.187 114.868 1.00 212.37 227 ALA D C 1
ATOM 6317 O O . ALA D 1 149 ? 110.159 117.304 113.643 1.00 212.37 227 ALA D O 1
ATOM 6319 N N . MET D 1 150 ? 109.207 117.308 115.686 1.00 213.64 228 MET D N 1
ATOM 6320 C CA . MET D 1 150 ? 107.893 117.693 115.182 1.00 213.64 228 MET D CA 1
ATOM 6321 C C . MET D 1 150 ? 107.880 119.159 114.765 1.00 213.64 228 MET D C 1
ATOM 6322 O O . MET D 1 150 ? 107.356 119.514 113.703 1.00 213.64 228 MET D O 1
ATOM 6327 N N . VAL D 1 151 ? 108.454 120.023 115.594 1.00 209.66 229 VAL D N 1
ATOM 6328 C CA . VAL D 1 151 ? 108.491 121.453 115.321 1.00 209.66 229 VAL D CA 1
ATOM 6329 C C . VAL D 1 151 ? 109.851 121.853 114.769 1.00 209.66 229 VAL D C 1
ATOM 6330 O O . VAL D 1 151 ? 110.174 121.561 113.618 1.00 209.66 229 VAL D O 1
ATOM 6334 N N . ALA D 1 158 ? 115.854 121.967 112.894 1.00 201.00 236 ALA D N 1
ATOM 6335 C CA . ALA D 1 158 ? 117.017 121.119 113.136 1.00 201.00 236 ALA D CA 1
ATOM 6336 C C . ALA D 1 158 ? 116.709 119.665 112.806 1.00 201.00 236 ALA D C 1
ATOM 6337 O O . ALA D 1 158 ? 116.200 118.923 113.645 1.00 201.00 236 ALA D O 1
ATOM 6339 N N . GLN D 1 159 ? 117.017 119.264 111.574 1.00 200.76 237 GLN D N 1
ATOM 6340 C CA . GLN D 1 159 ? 116.775 117.900 111.115 1.00 200.76 237 GLN D CA 1
ATOM 6341 C C . GLN D 1 159 ? 118.091 117.131 111.179 1.00 200.76 237 GLN D C 1
ATOM 6342 O O . GLN D 1 159 ? 118.742 116.862 110.171 1.00 200.76 237 GLN D O 1
ATOM 6348 N N . TYR D 1 160 ? 118.481 116.774 112.399 1.00 202.05 238 TYR D N 1
ATOM 6349 C CA . TYR D 1 160 ? 119.713 116.034 112.658 1.00 202.05 238 TYR D CA 1
ATOM 6350 C C . TYR D 1 160 ? 119.401 114.823 113.533 1.00 202.05 238 TYR D C 1
ATOM 6351 O O . TYR D 1 160 ? 120.086 114.559 114.517 1.00 202.05 238 TYR D O 1
ATOM 6360 N N . PHE D 1 161 ? 118.361 114.076 113.156 1.00 201.86 239 PHE D N 1
ATOM 6361 C CA . PHE D 1 161 ? 117.774 113.089 114.058 1.00 201.86 239 PHE D CA 1
ATOM 6362 C C . PHE D 1 161 ? 118.701 111.906 114.295 1.00 201.86 239 PHE D C 1
ATOM 6363 O O . PHE D 1 161 ? 119.127 111.672 115.434 1.00 201.86 239 PHE D O 1
ATOM 6371 N N . SER D 1 162 ? 119.050 111.181 113.225 1.00 200.49 240 SER D N 1
ATOM 6372 C CA . SER D 1 162 ? 119.861 109.966 113.339 1.00 200.49 240 SER D CA 1
ATOM 6373 C C . SER D 1 162 ? 121.242 110.155 113.978 1.00 200.49 240 SER D C 1
ATOM 6374 O O . SER D 1 162 ? 121.623 109.297 114.797 1.00 200.49 240 SER D O 1
ATOM 6377 N N . PRO D 1 163 ? 122.029 111.219 113.694 1.00 199.76 241 PRO D N 1
ATOM 6378 C CA . PRO D 1 163 ? 123.285 111.373 114.453 1.00 199.76 241 PRO D CA 1
ATOM 6379 C C . PRO D 1 163 ? 123.087 111.655 115.931 1.00 199.76 241 PRO D C 1
ATOM 6380 O O . PRO D 1 163 ? 123.869 111.159 116.752 1.00 199.76 241 PRO D O 1
ATOM 6384 N N . THR D 1 164 ? 122.052 112.412 116.299 1.00 200.77 242 THR D N 1
ATOM 6385 C CA . THR D 1 164 ? 121.822 112.671 117.716 1.00 200.77 242 THR D CA 1
ATOM 6386 C C . THR D 1 164 ? 121.332 111.429 118.447 1.00 200.77 242 THR D C 1
ATOM 6387 O O . THR D 1 164 ? 121.717 111.207 119.598 1.00 200.77 242 THR D O 1
ATOM 6391 N N . VAL D 1 165 ? 120.510 110.594 117.807 1.00 199.63 243 VAL D N 1
ATOM 6392 C CA . VAL D 1 165 ? 120.101 109.377 118.504 1.00 199.63 243 VAL D CA 1
ATOM 6393 C C . VAL D 1 165 ? 121.249 108.372 118.571 1.00 199.63 243 VAL D C 1
ATOM 6394 O O . VAL D 1 165 ? 121.371 107.639 119.560 1.00 199.63 243 VAL D O 1
ATOM 6398 N N . LYS D 1 166 ? 122.158 108.375 117.586 1.00 199.15 244 LYS D N 1
ATOM 6399 C CA . LYS D 1 166 ? 123.305 107.477 117.687 1.00 199.15 244 LYS D CA 1
ATOM 6400 C C . LYS D 1 166 ? 124.278 107.944 118.766 1.00 199.15 244 LYS D C 1
ATOM 6401 O O . LYS D 1 166 ? 124.794 107.124 119.545 1.00 199.15 244 LYS D O 1
ATOM 6407 N N . GLY D 1 167 ? 124.497 109.260 118.859 1.00 199.82 245 GLY D N 1
ATOM 6408 C CA . GLY D 1 167 ? 125.323 109.798 119.926 1.00 199.82 245 GLY D CA 1
ATOM 6409 C C . GLY D 1 167 ? 124.716 109.601 121.303 1.00 199.82 245 GLY D C 1
ATOM 6410 O O . GLY D 1 167 ? 125.425 109.296 122.265 1.00 199.82 245 GLY D O 1
ATOM 6411 N N . ALA D 1 168 ? 123.392 109.736 121.408 1.00 199.23 246 ALA D N 1
ATOM 6412 C CA . ALA D 1 168 ? 122.726 109.515 122.684 1.00 199.23 246 ALA D CA 1
ATOM 6413 C C . ALA D 1 168 ? 122.786 108.052 123.090 1.00 199.23 246 ALA D C 1
ATOM 6414 O O . ALA D 1 168 ? 122.939 107.741 124.278 1.00 199.23 246 ALA D O 1
ATOM 6416 N N . VAL D 1 169 ? 122.703 107.144 122.112 1.00 197.84 247 VAL D N 1
ATOM 6417 C CA . VAL D 1 169 ? 122.799 105.718 122.400 1.00 197.84 247 VAL D CA 1
ATOM 6418 C C . VAL D 1 169 ? 124.183 105.374 122.932 1.00 197.84 247 VAL D C 1
ATOM 6419 O O . VAL D 1 169 ? 124.311 104.711 123.972 1.00 197.84 247 VAL D O 1
ATOM 6423 N N . ILE D 1 170 ? 125.239 105.872 122.277 1.00 197.52 248 ILE D N 1
ATOM 6424 C CA . ILE D 1 170 ? 126.580 105.493 122.718 1.00 197.52 248 ILE D CA 1
ATOM 6425 C C . ILE D 1 170 ? 126.935 106.193 124.028 1.00 197.52 248 ILE D C 1
ATOM 6426 O O . ILE D 1 170 ? 127.679 105.654 124.854 1.00 197.52 248 ILE D O 1
ATOM 6431 N N . LEU D 1 171 ? 126.380 107.385 124.259 1.00 197.55 249 LEU D N 1
ATOM 6432 C CA . LEU D 1 171 ? 126.706 108.093 125.489 1.00 197.55 249 LEU D CA 1
ATOM 6433 C C . LEU D 1 171 ? 125.972 107.473 126.677 1.00 197.55 249 LEU D C 1
ATOM 6434 O O . LEU D 1 171 ? 126.516 107.414 127.789 1.00 197.55 249 LEU D O 1
ATOM 6439 N N . SER D 1 172 ? 124.754 106.970 126.458 1.00 197.69 250 SER D N 1
ATOM 6440 C CA . SER D 1 172 ? 124.085 106.195 127.495 1.00 197.69 250 SER D CA 1
ATOM 6441 C C . SER D 1 172 ? 124.821 104.890 127.760 1.00 197.69 250 SER D C 1
ATOM 6442 O O . SER D 1 172 ? 124.905 104.434 128.907 1.00 197.69 250 SER D O 1
ATOM 6445 N N . LEU D 1 173 ? 125.381 104.290 126.706 1.00 196.86 251 LEU D N 1
ATOM 6446 C CA . LEU D 1 173 ? 126.173 103.075 126.862 1.00 196.86 251 LEU D CA 1
ATOM 6447 C C . LEU D 1 173 ? 127.427 103.339 127.686 1.00 196.86 251 LEU D C 1
ATOM 6448 O O . LEU D 1 173 ? 127.800 102.526 128.540 1.00 196.86 251 LEU D O 1
ATOM 6453 N N . VAL D 1 174 ? 128.055 104.498 127.487 1.00 194.97 252 VAL D N 1
ATOM 6454 C CA . VAL D 1 174 ? 129.278 104.788 128.226 1.00 194.97 252 VAL D CA 1
ATOM 6455 C C . VAL D 1 174 ? 128.953 105.192 129.663 1.00 194.97 252 VAL D C 1
ATOM 6456 O O . VAL D 1 174 ? 129.739 104.929 130.581 1.00 194.97 252 VAL D O 1
ATOM 6460 N N . TRP D 1 175 ? 127.760 105.756 129.898 1.00 194.35 253 TRP D N 1
ATOM 6461 C CA . TRP D 1 175 ? 127.342 106.054 131.267 1.00 194.35 253 TRP D CA 1
ATOM 6462 C C . TRP D 1 175 ? 127.047 104.769 132.033 1.00 194.35 253 TRP D C 1
ATOM 6463 O O . TRP D 1 175 ? 127.417 104.632 133.211 1.00 194.35 253 TRP D O 1
ATOM 6474 N N . PHE D 1 176 ? 126.419 103.803 131.356 1.00 196.54 254 PHE D N 1
ATOM 6475 C CA . PHE D 1 176 ? 126.191 102.490 131.947 1.00 196.54 254 PHE D CA 1
ATOM 6476 C C . PHE D 1 176 ? 127.503 101.780 132.248 1.00 196.54 254 PHE D C 1
ATOM 6477 O O . PHE D 1 176 ? 127.642 101.155 133.305 1.00 196.54 254 PHE D O 1
ATOM 6485 N N . LEU D 1 177 ? 128.467 101.851 131.326 1.00 194.15 255 LEU D N 1
ATOM 6486 C CA . LEU D 1 177 ? 129.746 101.188 131.559 1.00 194.15 255 LEU D CA 1
ATOM 6487 C C . LEU D 1 177 ? 130.523 101.849 132.687 1.00 194.15 255 LEU D C 1
ATOM 6488 O O . LEU D 1 177 ? 131.212 101.165 133.449 1.00 194.15 255 LEU D O 1
ATOM 6493 N N . TYR D 1 178 ? 130.404 103.172 132.825 1.00 192.59 256 TYR D N 1
ATOM 6494 C CA . TYR D 1 178 ? 131.055 103.863 133.932 1.00 192.59 256 TYR D CA 1
ATOM 6495 C C . TYR D 1 178 ? 130.468 103.442 135.273 1.00 192.59 256 TYR D C 1
ATOM 6496 O O . TYR D 1 178 ? 131.213 103.186 136.232 1.00 192.59 256 TYR D O 1
ATOM 6505 N N . ARG D 1 179 ? 129.137 103.344 135.354 1.00 194.45 257 ARG D N 1
ATOM 6506 C CA . ARG D 1 179 ? 128.498 102.915 136.598 1.00 194.45 257 ARG D CA 1
ATOM 6507 C C . ARG D 1 179 ? 128.829 101.461 136.922 1.00 194.45 257 ARG D C 1
ATOM 6508 O O . ARG D 1 179 ? 129.078 101.107 138.084 1.00 194.45 257 ARG D O 1
ATOM 6516 N N . TRP D 1 180 ? 128.870 100.607 135.894 1.00 194.97 258 TRP D N 1
ATOM 6517 C CA . TRP D 1 180 ? 129.247 99.212 136.098 1.00 194.97 258 TRP D CA 1
ATOM 6518 C C . TRP D 1 180 ? 130.691 99.093 136.557 1.00 194.97 258 TRP D C 1
ATOM 6519 O O . TRP D 1 180 ? 131.017 98.253 137.404 1.00 194.97 258 TRP D O 1
ATOM 6530 N N . LYS D 1 181 ? 131.563 99.958 136.044 1.00 194.25 259 LYS D N 1
ATOM 6531 C CA . LYS D 1 181 ? 132.974 99.872 136.388 1.00 194.25 259 LYS D CA 1
ATOM 6532 C C . LYS D 1 181 ? 133.224 100.326 137.817 1.00 194.25 259 LYS D C 1
ATOM 6533 O O . LYS D 1 181 ? 133.995 99.691 138.544 1.00 194.25 259 LYS D O 1
ATOM 6539 N N . THR D 1 182 ? 132.567 101.408 138.255 1.00 195.88 260 THR D N 1
ATOM 6540 C CA . THR D 1 182 ? 132.758 101.806 139.650 1.00 195.88 260 THR D CA 1
ATOM 6541 C C . THR D 1 182 ? 132.111 100.800 140.601 1.00 195.88 260 THR D C 1
ATOM 6542 O O . THR D 1 182 ? 132.616 100.580 141.710 1.00 195.88 260 THR D O 1
ATOM 6546 N N . ASN D 1 183 ? 131.048 100.118 140.158 1.00 196.06 261 ASN D N 1
ATOM 6547 C CA . ASN D 1 183 ? 130.459 99.073 140.993 1.00 196.06 261 ASN D CA 1
ATOM 6548 C C . ASN D 1 183 ? 131.381 97.862 141.130 1.00 196.06 261 ASN D C 1
ATOM 6549 O O . ASN D 1 183 ? 131.484 97.268 142.212 1.00 196.06 261 ASN D O 1
ATOM 6554 N N . VAL D 1 184 ? 132.069 97.476 140.056 1.00 196.02 262 VAL D N 1
ATOM 6555 C CA . VAL D 1 184 ? 132.915 96.288 140.162 1.00 196.02 262 VAL D CA 1
ATOM 6556 C C . VAL D 1 184 ? 134.258 96.630 140.800 1.00 196.02 262 VAL D C 1
ATOM 6557 O O . VAL D 1 184 ? 134.961 95.742 141.295 1.00 196.02 262 VAL D O 1
ATOM 6561 N N . ILE D 1 185 ? 134.643 97.906 140.814 1.00 195.29 263 ILE D N 1
ATOM 6562 C CA . ILE D 1 185 ? 135.846 98.239 141.576 1.00 195.29 263 ILE D CA 1
ATOM 6563 C C . ILE D 1 185 ? 135.512 98.397 143.052 1.00 195.29 263 ILE D C 1
ATOM 6564 O O . ILE D 1 185 ? 136.366 98.140 143.908 1.00 195.29 263 ILE D O 1
ATOM 6569 N N . THR D 1 186 ? 134.292 98.817 143.389 1.00 196.30 264 THR D N 1
ATOM 6570 C CA . THR D 1 186 ? 133.976 98.847 144.811 1.00 196.30 264 THR D CA 1
ATOM 6571 C C . THR D 1 186 ? 133.572 97.476 145.336 1.00 196.30 264 THR D C 1
ATOM 6572 O O . THR D 1 186 ? 133.545 97.269 146.551 1.00 196.30 264 THR D O 1
ATOM 6576 N N . ARG D 1 187 ? 133.410 96.530 144.406 1.00 197.24 265 ARG D N 1
ATOM 6577 C CA . ARG D 1 187 ? 133.126 95.113 144.752 1.00 197.24 265 ARG D CA 1
ATOM 6578 C C . ARG D 1 187 ? 134.467 94.458 145.108 1.00 197.24 265 ARG D C 1
ATOM 6579 O O . ARG D 1 187 ? 134.509 93.690 146.089 1.00 197.24 265 ARG D O 1
ATOM 6587 N N . MET D 1 188 ? 135.524 94.792 144.354 1.00 196.41 266 MET D N 1
ATOM 6588 C CA . MET D 1 188 ? 136.859 94.251 144.586 1.00 196.41 266 MET D CA 1
ATOM 6589 C C . MET D 1 188 ? 137.551 94.923 145.761 1.00 196.41 266 MET D C 1
ATOM 6590 O O . MET D 1 188 ? 138.453 94.329 146.360 1.00 196.41 266 MET D O 1
ATOM 6595 N N . LEU D 1 189 ? 137.147 96.142 146.105 1.00 193.83 267 LEU D N 1
ATOM 6596 C CA . LEU D 1 189 ? 137.625 96.814 147.302 1.00 193.83 267 LEU D CA 1
ATOM 6597 C C . LEU D 1 189 ? 136.896 96.345 148.554 1.00 193.83 267 LEU D C 1
ATOM 6598 O O . LEU D 1 189 ? 137.255 96.754 149.661 1.00 193.83 267 LEU D O 1
ATOM 6603 N N . SER D 1 190 ? 135.888 95.490 148.400 1.00 197.69 268 SER D N 1
ATOM 6604 C CA . SER D 1 190 ? 135.214 94.827 149.508 1.00 197.69 268 SER D CA 1
ATOM 6605 C C . SER D 1 190 ? 135.715 93.395 149.664 1.00 197.69 268 SER D C 1
ATOM 6606 O O . SER D 1 190 ? 134.956 92.486 150.004 1.00 197.69 268 SER D O 1
ATOM 6609 N N . ALA D 1 191 ? 136.998 93.180 149.396 1.00 196.73 269 ALA D N 1
ATOM 6610 C CA . ALA D 1 191 ? 137.597 91.857 149.496 1.00 196.73 269 ALA D CA 1
ATOM 6611 C C . ALA D 1 191 ? 139.077 91.962 149.846 1.00 196.73 269 ALA D C 1
ATOM 6612 O O . ALA D 1 191 ? 139.444 92.574 150.848 1.00 196.73 269 ALA D O 1
ATOM 6614 N N . ASP D 1 198 ? 149.646 96.645 145.833 1.00 178.16 276 ASP D N 1
ATOM 6615 C CA . ASP D 1 198 ? 148.610 96.344 144.854 1.00 178.16 276 ASP D CA 1
ATOM 6616 C C . ASP D 1 198 ? 147.289 96.989 145.256 1.00 178.16 276 ASP D C 1
ATOM 6617 O O . ASP D 1 198 ? 146.220 96.424 145.034 1.00 178.16 276 ASP D O 1
ATOM 6622 N N . ARG D 1 199 ? 147.394 98.181 145.852 1.00 180.74 277 ARG D N 1
ATOM 6623 C CA . ARG D 1 199 ? 146.208 98.950 146.313 1.00 180.74 277 ARG D CA 1
ATOM 6624 C C . ARG D 1 199 ? 146.168 100.299 145.586 1.00 180.74 277 ARG D C 1
ATOM 6625 O O . ARG D 1 199 ? 145.116 100.613 144.994 1.00 180.74 277 ARG D O 1
ATOM 6633 N N . GLU D 1 200 ? 147.275 101.052 145.610 1.00 179.04 278 GLU D N 1
ATOM 6634 C CA . GLU D 1 200 ? 147.309 102.353 144.956 1.00 179.04 278 GLU D CA 1
ATOM 6635 C C . GLU D 1 200 ? 147.287 102.200 143.443 1.00 179.04 278 GLU D C 1
ATOM 6636 O O . GLU D 1 200 ? 146.779 103.083 142.734 1.00 179.04 278 GLU D O 1
ATOM 6642 N N . LYS D 1 201 ? 147.831 101.085 142.944 1.00 179.40 279 LYS D N 1
ATOM 6643 C CA . LYS D 1 201 ? 147.788 100.795 141.517 1.00 179.40 279 LYS D CA 1
ATOM 6644 C C . LYS D 1 201 ? 146.356 100.604 141.042 1.00 179.40 279 LYS D C 1
ATOM 6645 O O . LYS D 1 201 ? 146.006 101.030 139.939 1.00 179.40 279 LYS D O 1
ATOM 6651 N N . VAL D 1 202 ? 145.511 100.007 141.887 1.00 179.01 280 VAL D N 1
ATOM 6652 C CA . VAL D 1 202 ? 144.092 99.843 141.582 1.00 179.01 280 VAL D CA 1
ATOM 6653 C C . VAL D 1 202 ? 143.417 101.198 141.424 1.00 179.01 280 VAL D C 1
ATOM 6654 O O . VAL D 1 202 ? 142.664 101.423 140.467 1.00 179.01 280 VAL D O 1
ATOM 6658 N N . LEU D 1 203 ? 143.722 102.135 142.324 1.00 177.48 281 LEU D N 1
ATOM 6659 C CA . LEU D 1 203 ? 143.065 103.436 142.297 1.00 177.48 281 LEU D CA 1
ATOM 6660 C C . LEU D 1 203 ? 143.520 104.269 141.106 1.00 177.48 281 LEU D C 1
ATOM 6661 O O . LEU D 1 203 ? 142.682 104.847 140.398 1.00 177.48 281 LEU D O 1
ATOM 6666 N N . THR D 1 204 ? 144.830 104.315 140.838 1.00 176.16 282 THR D N 1
ATOM 6667 C CA . THR D 1 204 ? 145.271 105.072 139.669 1.00 176.16 282 THR D CA 1
ATOM 6668 C C . THR D 1 204 ? 144.824 104.398 138.378 1.00 176.16 282 THR D C 1
ATOM 6669 O O . THR D 1 204 ? 144.483 105.089 137.410 1.00 176.16 282 THR D O 1
ATOM 6673 N N . LEU D 1 205 ? 144.685 103.066 138.394 1.00 179.10 283 LEU D N 1
ATOM 6674 C CA . LEU D 1 205 ? 144.296 102.340 137.198 1.00 179.10 283 LEU D CA 1
ATOM 6675 C C . LEU D 1 205 ? 142.840 102.585 136.850 1.00 179.10 283 LEU D C 1
ATOM 6676 O O . LEU D 1 205 ? 142.520 102.895 135.700 1.00 179.10 283 LEU D O 1
ATOM 6681 N N . ASP D 1 206 ? 141.936 102.483 137.824 1.00 180.08 284 ASP D N 1
ATOM 6682 C CA . ASP D 1 206 ? 140.536 102.672 137.462 1.00 180.08 284 ASP D CA 1
ATOM 6683 C C . ASP D 1 206 ? 140.192 104.155 137.323 1.00 180.08 284 ASP D C 1
ATOM 6684 O O . ASP D 1 206 ? 139.230 104.505 136.634 1.00 180.08 284 ASP D O 1
ATOM 6689 N N . LYS D 1 207 ? 141.023 105.050 137.879 1.00 170.31 285 LYS D N 1
ATOM 6690 C CA . LYS D 1 207 ? 140.825 106.465 137.570 1.00 170.31 285 LYS D CA 1
ATOM 6691 C C . LYS D 1 207 ? 141.214 106.793 136.129 1.00 170.31 285 LYS D C 1
ATOM 6692 O O . LYS D 1 207 ? 140.455 107.474 135.417 1.00 170.31 285 LYS D O 1
ATOM 6698 N N . VAL D 1 208 ? 142.376 106.307 135.668 1.00 178.43 286 VAL D N 1
ATOM 6699 C CA . VAL D 1 208 ? 142.741 106.599 134.283 1.00 178.43 286 VAL D CA 1
ATOM 6700 C C . VAL D 1 208 ? 141.863 105.801 133.327 1.00 178.43 286 VAL D C 1
ATOM 6701 O O . VAL D 1 208 ? 141.603 106.245 132.206 1.00 178.43 286 VAL D O 1
ATOM 6705 N N . SER D 1 209 ? 141.336 104.657 133.768 1.00 184.57 287 SER D N 1
ATOM 6706 C CA . SER D 1 209 ? 140.370 103.915 132.976 1.00 184.57 287 SER D CA 1
ATOM 6707 C C . SER D 1 209 ? 139.027 104.619 132.877 1.00 184.57 287 SER D C 1
ATOM 6708 O O . SER D 1 209 ? 138.399 104.555 131.820 1.00 184.57 287 SER D O 1
ATOM 6711 N N . SER D 1 210 ? 138.589 105.294 133.942 1.00 187.02 288 SER D N 1
ATOM 6712 C CA . SER D 1 210 ? 137.378 106.102 133.874 1.00 187.02 288 SER D CA 1
ATOM 6713 C C . SER D 1 210 ? 137.545 107.257 132.898 1.00 187.02 288 SER D C 1
ATOM 6714 O O . SER D 1 210 ? 136.670 107.502 132.053 1.00 187.02 288 SER D O 1
ATOM 6717 N N . VAL D 1 211 ? 138.678 107.961 132.976 1.00 186.91 289 VAL D N 1
ATOM 6718 C CA . VAL D 1 211 ? 138.856 109.095 132.070 1.00 186.91 289 VAL D CA 1
ATOM 6719 C C . VAL D 1 211 ? 139.101 108.623 130.632 1.00 186.91 289 VAL D C 1
ATOM 6720 O O . VAL D 1 211 ? 138.672 109.284 129.678 1.00 186.91 289 VAL D O 1
ATOM 6724 N N . GLY D 1 212 ? 139.676 107.432 130.445 1.00 192.51 290 GLY D N 1
ATOM 6725 C CA . GLY D 1 212 ? 139.865 106.924 129.098 1.00 192.51 290 GLY D CA 1
ATOM 6726 C C . GLY D 1 212 ? 138.581 106.385 128.503 1.00 192.51 290 GLY D C 1
ATOM 6727 O O . GLY D 1 212 ? 138.360 106.481 127.295 1.00 192.51 290 GLY D O 1
ATOM 6728 N N . LEU D 1 213 ? 137.712 105.829 129.344 1.00 192.60 291 LEU D N 1
ATOM 6729 C CA . LEU D 1 213 ? 136.418 105.372 128.868 1.00 192.60 291 LEU D CA 1
ATOM 6730 C C . LEU D 1 213 ? 135.536 106.555 128.498 1.00 192.60 291 LEU D C 1
ATOM 6731 O O . LEU D 1 213 ? 134.813 106.507 127.496 1.00 192.60 291 LEU D O 1
ATOM 6736 N N . PHE D 1 214 ? 135.629 107.647 129.260 1.00 194.05 292 PHE D N 1
ATOM 6737 C CA . PHE D 1 214 ? 134.942 108.875 128.871 1.00 194.05 292 PHE D CA 1
ATOM 6738 C C . PHE D 1 214 ? 135.497 109.452 127.572 1.00 194.05 292 PHE D C 1
ATOM 6739 O O . PHE D 1 214 ? 134.725 109.920 126.717 1.00 194.05 292 PHE D O 1
ATOM 6747 N N . ALA D 1 215 ? 136.821 109.391 127.390 1.00 195.61 293 ALA D N 1
ATOM 6748 C CA . ALA D 1 215 ? 137.427 109.855 126.148 1.00 195.61 293 ALA D CA 1
ATOM 6749 C C . ALA D 1 215 ? 137.003 109.016 124.948 1.00 195.61 293 ALA D C 1
ATOM 6750 O O . ALA D 1 215 ? 136.710 109.573 123.884 1.00 195.61 293 ALA D O 1
ATOM 6752 N N . ILE D 1 216 ? 136.944 107.689 125.097 1.00 196.26 294 ILE D N 1
ATOM 6753 C CA . ILE D 1 216 ? 136.573 106.843 123.966 1.00 196.26 294 ILE D CA 1
ATOM 6754 C C . ILE D 1 216 ? 135.076 106.946 123.690 1.00 196.26 294 ILE D C 1
ATOM 6755 O O . ILE D 1 216 ? 134.633 106.788 122.546 1.00 196.26 294 ILE D O 1
ATOM 6760 N N . GLY D 1 217 ? 134.284 107.298 124.707 1.00 197.45 295 GLY D N 1
ATOM 6761 C CA . GLY D 1 217 ? 132.887 107.607 124.454 1.00 197.45 295 GLY D CA 1
ATOM 6762 C C . GLY D 1 217 ? 132.716 108.878 123.647 1.00 197.45 295 GLY D C 1
ATOM 6763 O O . GLY D 1 217 ? 131.890 108.940 122.730 1.00 197.45 295 GLY D O 1
ATOM 6764 N N . LEU D 1 218 ? 133.522 109.896 123.944 1.00 197.13 296 LEU D N 1
ATOM 6765 C CA . LEU D 1 218 ? 133.412 111.138 123.185 1.00 197.13 296 LEU D CA 1
ATOM 6766 C C . LEU D 1 218 ? 133.950 110.963 121.765 1.00 197.13 296 LEU D C 1
ATOM 6767 O O . LEU D 1 218 ? 133.411 111.531 120.809 1.00 197.13 296 LEU D O 1
ATOM 6772 N N . MET D 1 219 ? 135.000 110.159 121.600 1.00 198.00 297 MET D N 1
ATOM 6773 C CA . MET D 1 219 ? 135.489 109.906 120.247 1.00 198.00 297 MET D CA 1
ATOM 6774 C C . MET D 1 219 ? 134.641 108.893 119.487 1.00 198.00 297 MET D C 1
ATOM 6775 O O . MET D 1 219 ? 134.824 108.745 118.275 1.00 198.00 297 MET D O 1
ATOM 6780 N N . ALA D 1 220 ? 133.731 108.186 120.157 1.00 197.27 298 ALA D N 1
ATOM 6781 C CA . ALA D 1 220 ? 132.683 107.478 119.435 1.00 197.27 298 ALA D CA 1
ATOM 6782 C C . ALA D 1 220 ? 131.529 108.396 119.061 1.00 197.27 298 ALA D C 1
ATOM 6783 O O . ALA D 1 220 ? 130.877 108.168 118.037 1.00 197.27 298 ALA D O 1
ATOM 6785 N N . SER D 1 221 ? 131.266 109.429 119.868 1.00 198.64 299 SER D N 1
ATOM 6786 C CA . SER D 1 221 ? 130.281 110.441 119.493 1.00 198.64 299 SER D CA 1
ATOM 6787 C C . SER D 1 221 ? 130.758 111.315 118.345 1.00 198.64 299 SER D C 1
ATOM 6788 O O . SER D 1 221 ? 129.929 111.855 117.604 1.00 198.64 299 SER D O 1
ATOM 6791 N N . ALA D 1 222 ? 132.070 111.488 118.198 1.00 198.09 300 ALA D N 1
ATOM 6792 C CA . ALA D 1 222 ? 132.585 112.270 117.079 1.00 198.09 300 ALA D CA 1
ATOM 6793 C C . ALA D 1 222 ? 132.515 111.508 115.762 1.00 198.09 300 ALA D C 1
ATOM 6794 O O . ALA D 1 222 ? 132.591 112.121 114.692 1.00 198.09 300 ALA D O 1
ATOM 6796 N N . GLU D 1 223 ? 132.379 110.182 115.817 1.00 198.77 301 GLU D N 1
ATOM 6797 C CA . GLU D 1 223 ? 132.293 109.389 114.598 1.00 198.77 301 GLU D CA 1
ATOM 6798 C C . GLU D 1 223 ? 130.953 109.590 113.904 1.00 198.77 301 GLU D C 1
ATOM 6799 O O . GLU D 1 223 ? 130.893 109.684 112.674 1.00 198.77 301 GLU D O 1
ATOM 6805 N N . ALA D 1 224 ? 129.873 109.665 114.672 1.00 196.17 302 ALA D N 1
ATOM 6806 C CA . ALA D 1 224 ? 128.551 109.883 114.103 1.00 196.17 302 ALA D CA 1
ATOM 6807 C C . ALA D 1 224 ? 128.024 111.264 114.468 1.00 196.17 302 ALA D C 1
ATOM 6808 O O . ALA D 1 224 ? 128.790 112.152 114.839 1.00 196.17 302 ALA D O 1
ATOM 6810 N N . VAL D 1 235 ? 135.941 120.849 118.641 1.00 135.20 313 VAL D N 1
ATOM 6811 C CA . VAL D 1 235 ? 136.113 120.396 120.015 1.00 135.20 313 VAL D CA 1
ATOM 6812 C C . VAL D 1 235 ? 135.325 121.296 120.962 1.00 135.20 313 VAL D C 1
ATOM 6813 O O . VAL D 1 235 ? 135.132 120.968 122.129 1.00 135.20 313 VAL D O 1
ATOM 6817 N N . GLY D 1 236 ? 134.847 122.423 120.449 1.00 132.42 314 GLY D N 1
ATOM 6818 C CA . GLY D 1 236 ? 134.102 123.360 121.256 1.00 132.42 314 GLY D CA 1
ATOM 6819 C C . GLY D 1 236 ? 134.908 124.499 121.830 1.00 132.42 314 GLY D C 1
ATOM 6820 O O . GLY D 1 236 ? 134.317 125.481 122.293 1.00 132.42 314 GLY D O 1
ATOM 6821 N N . GLY D 1 237 ? 136.234 124.406 121.821 1.00 130.80 315 GLY D N 1
ATOM 6822 C CA . GLY D 1 237 ? 137.080 125.492 122.265 1.00 130.80 315 GLY D CA 1
ATOM 6823 C C . GLY D 1 237 ? 137.572 125.404 123.693 1.00 130.80 315 GLY D C 1
ATOM 6824 O O . GLY D 1 237 ? 138.043 126.415 124.226 1.00 130.80 315 GLY D O 1
ATOM 6825 N N . VAL D 1 238 ? 137.482 124.237 124.334 1.00 125.90 316 VAL D N 1
ATOM 6826 C CA . VAL D 1 238 ? 137.987 124.109 125.697 1.00 125.90 316 VAL D CA 1
ATOM 6827 C C . VAL D 1 238 ? 139.494 123.905 125.722 1.00 125.90 316 VAL D C 1
ATOM 6828 O O . VAL D 1 238 ? 140.121 124.068 126.779 1.00 125.90 316 VAL D O 1
ATOM 6832 N N . GLY D 1 239 ? 140.086 123.572 124.574 1.00 124.44 317 GLY D N 1
ATOM 6833 C CA . GLY D 1 239 ? 141.465 123.130 124.560 1.00 124.44 317 GLY D CA 1
ATOM 6834 C C . GLY D 1 239 ? 142.438 124.246 124.859 1.00 124.44 317 GLY D C 1
ATOM 6835 O O . GLY D 1 239 ? 143.395 124.051 125.608 1.00 124.44 317 GLY D O 1
ATOM 6836 N N . GLY D 1 240 ? 142.193 125.430 124.303 1.00 123.49 318 GLY D N 1
ATOM 6837 C CA . GLY D 1 240 ? 143.055 126.561 124.590 1.00 123.49 318 GLY D CA 1
ATOM 6838 C C . GLY D 1 240 ? 142.991 126.974 126.044 1.00 123.49 318 GLY D C 1
ATOM 6839 O O . GLY D 1 240 ? 144.007 127.340 126.637 1.00 123.49 318 GLY D O 1
ATOM 6840 N N . VAL D 1 241 ? 141.817 126.833 126.656 1.00 123.77 319 VAL D N 1
ATOM 6841 C CA . VAL D 1 241 ? 141.657 127.187 128.062 1.00 123.77 319 VAL D CA 1
ATOM 6842 C C . VAL D 1 241 ? 142.417 126.212 128.951 1.00 123.77 319 VAL D C 1
ATOM 6843 O O . VAL D 1 241 ? 143.162 126.623 129.851 1.00 123.77 319 VAL D O 1
ATOM 6847 N N . VAL D 1 242 ? 142.283 124.912 128.687 1.00 122.40 320 VAL D N 1
ATOM 6848 C CA . VAL D 1 242 ? 142.947 123.968 129.578 1.00 122.40 320 VAL D CA 1
ATOM 6849 C C . VAL D 1 242 ? 144.449 123.909 129.328 1.00 122.40 320 VAL D C 1
ATOM 6850 O O . VAL D 1 242 ? 145.218 123.692 130.267 1.00 122.40 320 VAL D O 1
ATOM 6854 N N . THR D 1 243 ? 144.913 124.166 128.107 1.00 120.19 321 THR D N 1
ATOM 6855 C CA . THR D 1 243 ? 146.356 124.247 127.947 1.00 120.19 321 THR D CA 1
ATOM 6856 C C . THR D 1 243 ? 146.906 125.545 128.501 1.00 120.19 321 THR D C 1
ATOM 6857 O O . THR D 1 243 ? 148.044 125.567 128.965 1.00 120.19 321 THR D O 1
ATOM 6861 N N . ALA D 1 244 ? 146.113 126.619 128.508 1.00 119.06 322 ALA D N 1
ATOM 6862 C CA . ALA D 1 244 ? 146.544 127.839 129.178 1.00 119.06 322 ALA D CA 1
ATOM 6863 C C . ALA D 1 244 ? 146.706 127.614 130.672 1.00 119.06 322 ALA D C 1
ATOM 6864 O O . ALA D 1 244 ? 147.727 127.991 131.258 1.00 119.06 322 ALA D O 1
ATOM 6866 N N . PHE D 1 245 ? 145.738 126.933 131.283 1.00 118.94 323 PHE D N 1
ATOM 6867 C CA . PHE D 1 245 ? 145.785 126.688 132.720 1.00 118.94 323 PHE D CA 1
ATOM 6868 C C . PHE D 1 245 ? 146.917 125.738 133.087 1.00 118.94 323 PHE D C 1
ATOM 6869 O O . PHE D 1 245 ? 147.671 125.997 134.036 1.00 118.94 323 PHE D O 1
ATOM 6877 N N . ALA D 1 246 ? 147.058 124.644 132.341 1.00 115.62 324 ALA D N 1
ATOM 6878 C CA . ALA D 1 246 ? 148.095 123.669 132.637 1.00 115.62 324 ALA D CA 1
ATOM 6879 C C . ALA D 1 246 ? 149.479 124.226 132.363 1.00 115.62 324 ALA D C 1
ATOM 6880 O O . ALA D 1 246 ? 150.423 123.931 133.102 1.00 115.62 324 ALA D O 1
ATOM 6882 N N . ALA D 1 247 ? 149.618 125.032 131.308 1.00 115.04 325 ALA D N 1
ATOM 6883 C CA . ALA D 1 247 ? 150.892 125.662 131.011 1.00 115.04 325 ALA D CA 1
ATOM 6884 C C . ALA D 1 247 ? 151.272 126.648 132.094 1.00 115.04 325 ALA D C 1
ATOM 6885 O O . ALA D 1 247 ? 152.425 126.669 132.536 1.00 115.04 325 ALA D O 1
ATOM 6887 N N . ARG D 1 248 ? 150.296 127.428 132.568 1.00 118.16 326 ARG D N 1
ATOM 6888 C CA . ARG D 1 248 ? 150.519 128.361 133.665 1.00 118.16 326 ARG D CA 1
ATOM 6889 C C . ARG D 1 248 ? 151.008 127.642 134.916 1.00 118.16 326 ARG D C 1
ATOM 6890 O O . ARG D 1 248 ? 152.084 127.949 135.421 1.00 118.16 326 ARG D O 1
ATOM 6898 N N . ASP D 1 249 ? 150.283 126.606 135.350 1.00 115.82 327 ASP D N 1
ATOM 6899 C CA . ASP D 1 249 ? 150.645 125.890 136.573 1.00 115.82 327 ASP D CA 1
ATOM 6900 C C . ASP D 1 249 ? 151.990 125.189 136.454 1.00 115.82 327 ASP D C 1
ATOM 6901 O O . ASP D 1 249 ? 152.917 125.472 137.226 1.00 115.82 327 ASP D O 1
ATOM 6906 N N . ILE D 1 250 ? 152.132 124.308 135.461 1.00 110.62 328 ILE D N 1
ATOM 6907 C CA . ILE D 1 250 ? 153.329 123.481 135.357 1.00 110.62 328 ILE D CA 1
ATOM 6908 C C . ILE D 1 250 ? 154.549 124.325 135.021 1.00 110.62 328 ILE D C 1
ATOM 6909 O O . ILE D 1 250 ? 155.590 124.230 135.685 1.00 110.62 328 ILE D O 1
ATOM 6914 N N . LEU D 1 251 ? 154.445 125.178 134.006 1.00 111.86 329 LEU D N 1
ATOM 6915 C CA . LEU D 1 251 ? 155.617 125.933 133.633 1.00 111.86 329 LEU D CA 1
ATOM 6916 C C . LEU D 1 251 ? 155.926 127.060 134.599 1.00 111.86 329 LEU D C 1
ATOM 6917 O O . LEU D 1 251 ? 157.097 127.403 134.724 1.00 111.86 329 LEU D O 1
ATOM 6922 N N . GLY D 1 252 ? 154.949 127.594 135.338 1.00 110.01 330 GLY D N 1
ATOM 6923 C CA . GLY D 1 252 ? 155.288 128.523 136.397 1.00 110.01 330 GLY D CA 1
ATOM 6924 C C . GLY D 1 252 ? 156.060 127.849 137.510 1.00 110.01 330 GLY D C 1
ATOM 6925 O O . GLY D 1 252 ? 157.032 128.410 138.030 1.00 110.01 330 GLY D O 1
ATOM 6926 N N . ASN D 1 253 ? 155.685 126.612 137.838 1.00 105.55 331 ASN D N 1
ATOM 6927 C CA . ASN D 1 253 ? 156.425 125.887 138.857 1.00 105.55 331 ASN D CA 1
ATOM 6928 C C . ASN D 1 253 ? 157.840 125.567 138.402 1.00 105.55 331 ASN D C 1
ATOM 6929 O O . ASN D 1 253 ? 158.788 125.764 139.166 1.00 105.55 331 ASN D O 1
ATOM 6934 N N . VAL D 1 254 ? 158.026 125.140 137.155 1.00 107.65 332 VAL D N 1
ATOM 6935 C CA . VAL D 1 254 ? 159.385 124.787 136.738 1.00 107.65 332 VAL D CA 1
ATOM 6936 C C . VAL D 1 254 ? 160.226 126.040 136.493 1.00 107.65 332 VAL D C 1
ATOM 6937 O O . VAL D 1 254 ? 161.442 126.044 136.738 1.00 107.65 332 VAL D O 1
ATOM 6941 N N . LEU D 1 255 ? 159.592 127.138 136.076 1.00 111.15 333 LEU D N 1
ATOM 6942 C CA . LEU D 1 255 ? 160.316 128.392 135.907 1.00 111.15 333 LEU D CA 1
ATOM 6943 C C . LEU D 1 255 ? 160.829 128.922 137.235 1.00 111.15 333 LEU D C 1
ATOM 6944 O O . LEU D 1 255 ? 161.991 129.335 137.337 1.00 111.15 333 LEU D O 1
ATOM 6949 N N . SER D 1 256 ? 159.989 128.900 138.268 1.00 105.98 334 SER D N 1
ATOM 6950 C CA . SER D 1 256 ? 160.468 129.342 139.566 1.00 105.98 334 SER D CA 1
ATOM 6951 C C . SER D 1 256 ? 161.472 128.360 140.138 1.00 105.98 334 SER D C 1
ATOM 6952 O O . SER D 1 256 ? 162.411 128.766 140.827 1.00 105.98 334 SER D O 1
ATOM 6955 N N . GLY D 1 257 ? 161.328 127.079 139.810 1.00 107.14 335 GLY D N 1
ATOM 6956 C CA . GLY D 1 257 ? 162.277 126.096 140.287 1.00 107.14 335 GLY D CA 1
ATOM 6957 C C . GLY D 1 257 ? 163.651 126.242 139.676 1.00 107.14 335 GLY D C 1
ATOM 6958 O O . GLY D 1 257 ? 164.644 125.823 140.271 1.00 107.14 335 GLY D O 1
ATOM 6959 N N . LEU D 1 258 ? 163.735 126.826 138.483 1.00 111.79 336 LEU D N 1
ATOM 6960 C CA . LEU D 1 258 ? 165.045 127.144 137.934 1.00 111.79 336 LEU D CA 1
ATOM 6961 C C . LEU D 1 258 ? 165.572 128.504 138.358 1.00 111.79 336 LEU D C 1
ATOM 6962 O O . LEU D 1 258 ? 166.782 128.634 138.586 1.00 111.79 336 LEU D O 1
ATOM 6967 N N . SER D 1 259 ? 164.706 129.513 138.476 1.00 108.71 337 SER D N 1
ATOM 6968 C CA . SER D 1 259 ? 165.186 130.821 138.902 1.00 108.71 337 SER D CA 1
ATOM 6969 C C . SER D 1 259 ? 165.666 130.795 140.345 1.00 108.71 337 SER D C 1
ATOM 6970 O O . SER D 1 259 ? 166.588 131.532 140.701 1.00 108.71 337 SER D O 1
ATOM 6973 N N . MET D 1 260 ? 165.088 129.939 141.180 1.00 109.84 338 MET D N 1
ATOM 6974 C CA . MET D 1 260 ? 165.660 129.725 142.496 1.00 109.84 338 MET D CA 1
ATOM 6975 C C . MET D 1 260 ? 166.943 128.924 142.449 1.00 109.84 338 MET D C 1
ATOM 6976 O O . MET D 1 260 ? 167.717 128.977 143.403 1.00 109.84 338 MET D O 1
ATOM 6981 N N . GLN D 1 261 ? 167.180 128.169 141.390 1.00 117.61 339 GLN D N 1
ATOM 6982 C CA . GLN D 1 261 ? 168.437 127.456 141.282 1.00 117.61 339 GLN D CA 1
ATOM 6983 C C . GLN D 1 261 ? 169.567 128.345 140.819 1.00 117.61 339 GLN D C 1
ATOM 6984 O O . GLN D 1 261 ? 170.725 128.068 141.140 1.00 117.61 339 GLN D O 1
ATOM 6990 N N . PHE D 1 262 ? 169.266 129.394 140.069 1.00 116.33 340 PHE D N 1
ATOM 6991 C CA . PHE D 1 262 ? 170.339 130.301 139.695 1.00 116.33 340 PHE D CA 1
ATOM 6992 C C . PHE D 1 262 ? 170.662 131.242 140.842 1.00 116.33 340 PHE D C 1
ATOM 6993 O O . PHE D 1 262 ? 171.760 131.190 141.399 1.00 116.33 340 PHE D O 1
ATOM 7001 N N . SER D 1 263 ? 169.708 132.080 141.225 1.00 112.20 341 SER D N 1
ATOM 7002 C CA . SER D 1 263 ? 169.942 133.108 142.232 1.00 112.20 341 SER D CA 1
ATOM 7003 C C . SER D 1 263 ? 169.440 132.589 143.571 1.00 112.20 341 SER D C 1
ATOM 7004 O O . SER D 1 263 ? 168.333 132.884 143.992 1.00 112.20 341 SER D O 1
ATOM 7007 N N . ARG D 1 264 ? 170.295 131.835 144.257 1.00 110.74 342 ARG D N 1
ATOM 7008 C CA . ARG D 1 264 ? 169.896 130.984 145.376 1.00 110.74 342 ARG D CA 1
ATOM 7009 C C . ARG D 1 264 ? 169.436 131.779 146.588 1.00 110.74 342 ARG D C 1
ATOM 7010 O O . ARG D 1 264 ? 170.259 132.449 147.220 1.00 110.74 342 ARG D O 1
ATOM 7018 N N . PRO D 1 265 ? 168.176 131.711 146.968 1.00 96.12 343 PRO D N 1
ATOM 7019 C CA . PRO D 1 265 ? 167.755 132.417 148.174 1.00 96.12 343 PRO D CA 1
ATOM 7020 C C . PRO D 1 265 ? 167.952 131.591 149.429 1.00 96.12 343 PRO D C 1
ATOM 7021 O O . PRO D 1 265 ? 168.036 132.149 150.523 1.00 96.12 343 PRO D O 1
ATOM 7025 N N . PHE D 1 266 ? 168.200 130.150 149.421 1.00 21.85 344 PHE D N 1
ATOM 7026 C CA . PHE D 1 266 ? 168.400 129.266 150.558 1.00 21.85 344 PHE D CA 1
ATOM 7027 C C . PHE D 1 266 ? 169.035 127.978 150.063 1.00 21.85 344 PHE D C 1
ATOM 7028 O O . PHE D 1 266 ? 169.145 127.737 148.860 1.00 21.85 344 PHE D O 1
ATOM 7036 N N . SER D 1 267 ? 169.448 127.146 151.010 1.00 22.79 345 SER D N 1
ATOM 7037 C CA . SER D 1 267 ? 170.057 125.863 150.707 1.00 22.79 345 SER D CA 1
ATOM 7038 C C . SER D 1 267 ? 169.401 124.804 151.576 1.00 22.79 345 SER D C 1
ATOM 7039 O O . SER D 1 267 ? 168.521 125.098 152.387 1.00 22.79 345 SER D O 1
ATOM 7042 N N . MET D 1 268 ? 169.826 123.558 151.388 1.00 22.45 346 MET D N 1
ATOM 7043 C CA . MET D 1 268 ? 169.265 122.437 152.132 1.00 22.45 346 MET D CA 1
ATOM 7044 C C . MET D 1 268 ? 169.665 122.521 153.598 1.00 22.45 346 MET D C 1
ATOM 7045 O O . MET D 1 268 ? 170.854 122.568 153.924 1.00 22.45 346 MET D O 1
ATOM 7050 N N . GLY D 1 269 ? 168.672 122.538 154.479 1.00 21.53 347 GLY D N 1
ATOM 7051 C CA . GLY D 1 269 ? 168.893 122.643 155.901 1.00 21.53 347 GLY D CA 1
ATOM 7052 C C . GLY D 1 269 ? 168.619 124.011 156.482 1.00 21.53 347 GLY D C 1
ATOM 7053 O O . GLY D 1 269 ? 168.549 124.140 157.709 1.00 21.53 347 GLY D O 1
ATOM 7054 N N . ASP D 1 270 ? 168.471 125.030 155.643 1.00 21.38 348 ASP D N 1
ATOM 7055 C CA . ASP D 1 270 ? 168.239 126.380 156.131 1.00 21.38 348 ASP D CA 1
ATOM 7056 C C . ASP D 1 270 ? 166.822 126.525 156.658 1.00 21.38 348 ASP D C 1
ATOM 7057 O O . ASP D 1 270 ? 165.884 125.930 156.129 1.00 21.38 348 ASP D O 1
ATOM 7062 N N . THR D 1 271 ? 166.670 127.316 157.712 1.00 21.27 349 THR D N 1
ATOM 7063 C CA . THR D 1 271 ? 165.361 127.665 158.239 1.00 21.27 349 THR D CA 1
ATOM 7064 C C . THR D 1 271 ? 164.895 128.946 157.566 1.00 21.27 349 THR D C 1
ATOM 7065 O O . THR D 1 271 ? 165.539 129.988 157.699 1.00 21.27 349 THR D O 1
ATOM 7069 N N . ILE D 1 272 ? 163.790 128.871 156.835 1.00 21.27 350 ILE D N 1
ATOM 7070 C CA . ILE D 1 272 ? 163.302 130.010 156.077 1.00 21.27 350 ILE D CA 1
ATOM 7071 C C . ILE D 1 272 ? 161.895 130.356 156.531 1.00 21.27 350 ILE D C 1
ATOM 7072 O O . ILE D 1 272 ? 161.217 129.585 157.216 1.00 21.27 350 ILE D O 1
ATOM 7077 N N . LYS D 1 273 ? 161.474 131.557 156.151 1.00 21.27 351 LYS D N 1
ATOM 7078 C CA . LYS D 1 273 ? 160.091 131.992 156.262 1.00 21.27 351 LYS D CA 1
ATOM 7079 C C . LYS D 1 273 ? 159.746 132.743 154.990 1.00 21.27 351 LYS D C 1
ATOM 7080 O O . LYS D 1 273 ? 160.400 133.734 154.663 1.00 21.27 351 LYS D O 1
ATOM 7086 N N . ALA D 1 274 ? 158.741 132.269 154.262 1.00 16.37 352 ALA D N 1
ATOM 7087 C CA . ALA D 1 274 ? 158.356 132.879 152.988 1.00 16.37 352 ALA D CA 1
ATOM 7088 C C . ALA D 1 274 ? 156.853 133.116 152.996 1.00 16.37 352 ALA D C 1
ATOM 7089 O O . ALA D 1 274 ? 156.082 132.296 152.499 1.00 16.37 352 ALA D O 1
ATOM 7091 N N . GLY D 1 275 ? 156.443 134.254 153.535 1.00 25.00 353 GLY D N 1
ATOM 7092 C CA . GLY D 1 275 ? 155.033 134.564 153.617 1.00 25.00 353 GLY D CA 1
ATOM 7093 C C . GLY D 1 275 ? 154.317 133.731 154.655 1.00 25.00 353 GLY D C 1
ATOM 7094 O O . GLY D 1 275 ? 154.505 133.925 155.858 1.00 25.00 353 GLY D O 1
ATOM 7095 N N . SER D 1 276 ? 153.494 132.793 154.198 1.00 21.27 354 SER D N 1
ATOM 7096 C CA . SER D 1 276 ? 152.707 131.972 155.106 1.00 21.27 354 SER D CA 1
ATOM 7097 C C . SER D 1 276 ? 153.465 130.767 155.634 1.00 21.27 354 SER D C 1
ATOM 7098 O O . SER D 1 276 ? 153.127 130.272 156.714 1.00 21.27 354 SER D O 1
ATOM 7101 N N . VAL D 1 277 ? 154.469 130.284 154.914 1.00 24.04 355 VAL D N 1
ATOM 7102 C CA . VAL D 1 277 ? 155.169 129.075 155.292 1.00 24.04 355 VAL D CA 1
ATOM 7103 C C . VAL D 1 277 ? 156.445 129.434 156.036 1.00 24.04 355 VAL D C 1
ATOM 7104 O O . VAL D 1 277 ? 157.035 130.500 155.846 1.00 24.04 355 VAL D O 1
ATOM 7108 N N . GLU D 1 278 ? 156.886 128.508 156.886 1.00 23.49 356 GLU D N 1
ATOM 7109 C CA . GLU D 1 278 ? 158.052 128.711 157.732 1.00 23.49 356 GLU D CA 1
ATOM 7110 C C . GLU D 1 278 ? 158.567 127.377 158.245 1.00 23.49 356 GLU D C 1
ATOM 7111 O O . GLU D 1 278 ? 157.787 126.561 158.738 1.00 23.49 356 GLU D O 1
ATOM 7117 N N . GLY D 1 279 ? 159.864 127.140 158.134 1.00 15.79 357 GLY D N 1
ATOM 7118 C CA . GLY D 1 279 ? 160.435 125.913 158.646 1.00 15.79 357 GLY D CA 1
ATOM 7119 C C . GLY D 1 279 ? 161.746 125.595 157.957 1.00 15.79 357 GLY D C 1
ATOM 7120 O O . GLY D 1 279 ? 162.282 126.400 157.204 1.00 15.79 357 GLY D O 1
ATOM 7121 N N . GLN D 1 280 ? 162.250 124.402 158.249 1.00 21.27 358 GLN D N 1
ATOM 7122 C CA . GLN D 1 280 ? 163.495 123.946 157.649 1.00 21.27 358 GLN D CA 1
ATOM 7123 C C . GLN D 1 280 ? 163.257 123.448 156.239 1.00 21.27 358 GLN D C 1
ATOM 7124 O O . GLN D 1 280 ? 162.171 122.989 155.904 1.00 21.27 358 GLN D O 1
ATOM 7130 N N . VAL D 1 281 ? 164.295 123.508 155.422 1.00 21.27 359 VAL D N 1
ATOM 7131 C CA . VAL D 1 281 ? 164.231 123.057 154.039 1.00 21.27 359 VAL D CA 1
ATOM 7132 C C . VAL D 1 281 ? 164.805 121.649 153.988 1.00 21.27 359 VAL D C 1
ATOM 7133 O O . VAL D 1 281 ? 166.010 121.462 154.169 1.00 21.27 359 VAL D O 1
ATOM 7137 N N . ILE D 1 282 ? 163.962 120.644 153.750 1.00 17.31 360 ILE D N 1
ATOM 7138 C CA . ILE D 1 282 ? 164.424 119.260 153.764 1.00 17.31 360 ILE D CA 1
ATOM 7139 C C . ILE D 1 282 ? 164.523 118.649 152.379 1.00 17.31 360 ILE D C 1
ATOM 7140 O O . ILE D 1 282 ? 165.168 117.597 152.237 1.00 17.31 360 ILE D O 1
ATOM 7145 N N . GLU D 1 283 ? 163.924 119.259 151.359 1.00 25.24 361 GLU D N 1
ATOM 7146 C CA . GLU D 1 283 ? 163.966 118.700 150.010 1.00 25.24 361 GLU D CA 1
ATOM 7147 C C . GLU D 1 283 ? 163.681 119.815 149.016 1.00 25.24 361 GLU D C 1
ATOM 7148 O O . GLU D 1 283 ? 162.560 120.324 148.968 1.00 25.24 361 GLU D O 1
ATOM 7154 N N . MET D 1 284 ? 164.681 120.187 148.223 1.00 33.76 362 MET D N 1
ATOM 7155 C CA . MET D 1 284 ? 164.495 121.134 147.132 1.00 33.76 362 MET D CA 1
ATOM 7156 C C . MET D 1 284 ? 164.265 120.338 145.854 1.00 33.76 362 MET D C 1
ATOM 7157 O O . MET D 1 284 ? 165.189 119.704 145.338 1.00 33.76 362 MET D O 1
ATOM 7162 N N . GLY D 1 285 ? 163.036 120.372 145.344 1.00 34.60 363 GLY D N 1
ATOM 7163 C CA . GLY D 1 285 ? 162.646 119.578 144.203 1.00 34.60 363 GLY D CA 1
ATOM 7164 C C . GLY D 1 285 ? 162.487 120.402 142.936 1.00 34.60 363 GLY D C 1
ATOM 7165 O O . GLY D 1 285 ? 162.771 121.595 142.883 1.00 34.60 363 GLY D O 1
ATOM 7166 N N . LEU D 1 286 ? 162.016 119.715 141.895 1.00 38.59 364 LEU D N 1
ATOM 7167 C CA . LEU D 1 286 ? 161.881 120.347 140.586 1.00 38.59 364 LEU D CA 1
ATOM 7168 C C . LEU D 1 286 ? 160.627 121.208 140.503 1.00 38.59 364 LEU D C 1
ATOM 7169 O O . LEU D 1 286 ? 160.659 122.295 139.917 1.00 38.59 364 LEU D O 1
ATOM 7174 N N . THR D 1 287 ? 159.521 120.747 141.092 1.00 28.24 365 THR D N 1
ATOM 7175 C CA . THR D 1 287 ? 158.272 121.492 141.100 1.00 28.24 365 THR D CA 1
ATOM 7176 C C . THR D 1 287 ? 157.799 121.878 142.492 1.00 28.24 365 THR D C 1
ATOM 7177 O O . THR D 1 287 ? 157.019 122.826 142.614 1.00 28.24 365 THR D O 1
ATOM 7181 N N . THR D 1 288 ? 158.249 121.180 143.536 1.00 23.48 366 THR D N 1
ATOM 7182 C CA . THR D 1 288 ? 157.850 121.474 144.903 1.00 23.48 366 THR D CA 1
ATOM 7183 C C . THR D 1 288 ? 159.056 121.430 145.826 1.00 23.48 366 THR D C 1
ATOM 7184 O O . THR D 1 288 ? 159.883 120.521 145.736 1.00 23.48 366 THR D O 1
ATOM 7188 N N . THR D 1 289 ? 159.141 122.408 146.717 1.00 21.28 367 THR D N 1
ATOM 7189 C CA . THR D 1 289 ? 160.034 122.370 147.860 1.00 21.28 367 THR D CA 1
ATOM 7190 C C . THR D 1 289 ? 159.306 121.699 149.019 1.00 21.28 367 THR D C 1
ATOM 7191 O O . THR D 1 289 ? 158.077 121.743 149.108 1.00 21.28 367 THR D O 1
ATOM 7195 N N . SER D 1 290 ? 160.063 121.047 149.894 1.00 19.22 368 SER D N 1
ATOM 7196 C CA . SER D 1 290 ? 159.508 120.419 151.084 1.00 19.22 368 SER D CA 1
ATOM 7197 C C . SER D 1 290 ? 160.138 121.052 152.310 1.00 19.22 368 SER D C 1
ATOM 7198 O O . SER D 1 290 ? 161.367 121.106 152.428 1.00 19.22 368 SER D O 1
ATOM 7201 N N . LEU D 1 291 ? 159.299 121.544 153.207 1.00 21.27 369 LEU D N 1
ATOM 7202 C CA . LEU D 1 291 ? 159.741 122.132 154.456 1.00 21.27 369 LEU D CA 1
ATOM 7203 C C . LEU D 1 291 ? 159.312 121.252 155.617 1.00 21.27 369 LEU D C 1
ATOM 7204 O O . LEU D 1 291 ? 158.515 120.329 155.473 1.00 21.27 369 LEU D O 1
ATOM 7209 N N . LEU D 1 292 ? 159.849 121.574 156.780 1.00 21.27 370 LEU D N 1
ATOM 7210 C CA . LEU D 1 292 ? 159.503 120.930 158.038 1.00 21.27 370 LEU D CA 1
ATOM 7211 C C . LEU D 1 292 ? 159.170 122.059 158.997 1.00 21.27 370 LEU D C 1
ATOM 7212 O O . LEU D 1 292 ? 160.061 122.818 159.384 1.00 21.27 370 LEU D O 1
ATOM 7217 N N . ASN D 1 293 ? 157.899 122.195 159.363 1.00 21.27 371 ASN D N 1
ATOM 7218 C CA . ASN D 1 293 ? 157.445 123.386 160.071 1.00 21.27 371 ASN D CA 1
ATOM 7219 C C . ASN D 1 293 ? 157.777 123.283 161.560 1.00 21.27 371 ASN D C 1
ATOM 7220 O O . ASN D 1 293 ? 158.583 122.454 161.987 1.00 21.27 371 ASN D O 1
ATOM 7225 N N . ALA D 1 294 ? 157.175 124.162 162.366 1.00 21.27 372 ALA D N 1
ATOM 7226 C CA . ALA D 1 294 ? 157.532 124.266 163.778 1.00 21.27 372 ALA D CA 1
ATOM 7227 C C . ALA D 1 294 ? 157.086 123.054 164.584 1.00 21.27 372 ALA D C 1
ATOM 7228 O O . ALA D 1 294 ? 157.690 122.748 165.615 1.00 21.27 372 ALA D O 1
ATOM 7230 N N . GLU D 1 295 ? 156.045 122.356 164.144 1.00 22.75 373 GLU D N 1
ATOM 7231 C CA . GLU D 1 295 ? 155.616 121.121 164.779 1.00 22.75 373 GLU D CA 1
ATOM 7232 C C . GLU D 1 295 ? 156.184 119.893 164.093 1.00 22.75 373 GLU D C 1
ATOM 7233 O O . GLU D 1 295 ? 155.715 118.783 164.357 1.00 22.75 373 GLU D O 1
ATOM 7239 N N . LYS D 1 296 ? 157.159 120.086 163.199 1.00 21.27 374 LYS D N 1
ATOM 7240 C CA . LYS D 1 296 ? 157.912 119.028 162.521 1.00 21.27 374 LYS D CA 1
ATOM 7241 C C . LYS D 1 296 ? 157.013 118.157 161.644 1.00 21.27 374 LYS D C 1
ATOM 7242 O O . LYS D 1 296 ? 157.217 116.950 161.534 1.00 21.27 374 LYS D O 1
ATOM 7248 N N . PHE D 1 297 ? 156.022 118.776 161.018 1.00 21.27 375 PHE D N 1
ATOM 7249 C CA . PHE D 1 297 ? 155.186 118.194 159.975 1.00 21.27 375 PHE D CA 1
ATOM 7250 C C . PHE D 1 297 ? 155.764 118.549 158.616 1.00 21.27 375 PHE D C 1
ATOM 7251 O O . PHE D 1 297 ? 156.192 119.687 158.416 1.00 21.27 375 PHE D O 1
ATOM 7259 N N . PRO D 1 298 ? 155.802 117.625 157.654 1.00 21.27 376 PRO D N 1
ATOM 7260 C CA . PRO D 1 298 ? 156.305 117.978 156.319 1.00 21.27 376 PRO D CA 1
ATOM 7261 C C . PRO D 1 298 ? 155.287 118.798 155.536 1.00 21.27 376 PRO D C 1
ATOM 7262 O O . PRO D 1 298 ? 154.175 118.343 155.268 1.00 21.27 376 PRO D O 1
ATOM 7266 N N . VAL D 1 299 ? 155.678 120.014 155.174 1.00 21.27 377 VAL D N 1
ATOM 7267 C CA . VAL D 1 299 ? 154.890 120.912 154.339 1.00 21.27 377 VAL D CA 1
ATOM 7268 C C . VAL D 1 299 ? 155.385 120.788 152.908 1.00 21.27 377 VAL D C 1
ATOM 7269 O O . VAL D 1 299 ? 156.589 120.642 152.674 1.00 21.27 377 VAL D O 1
ATOM 7273 N N . LEU D 1 300 ? 154.468 120.853 151.949 1.00 21.27 378 LEU D N 1
ATOM 7274 C CA . LEU D 1 300 ? 154.790 120.724 150.532 1.00 21.27 378 LEU D CA 1
ATOM 7275 C C . LEU D 1 300 ? 154.413 122.019 149.827 1.00 21.27 378 LEU D C 1
ATOM 7276 O O . LEU D 1 300 ? 153.230 122.278 149.601 1.00 21.27 378 LEU D O 1
ATOM 7281 N N . VAL D 1 301 ? 155.407 122.814 149.462 1.00 19.50 379 VAL D N 1
ATOM 7282 C CA . VAL D 1 301 ? 155.213 124.153 148.911 1.00 19.50 379 VAL D CA 1
ATOM 7283 C C . VAL D 1 301 ? 155.526 124.106 147.423 1.00 19.50 379 VAL D C 1
ATOM 7284 O O . VAL D 1 301 ? 156.584 123.600 147.043 1.00 19.50 379 VAL D O 1
ATOM 7288 N N . PRO D 1 302 ? 154.654 124.604 146.551 1.00 21.68 380 PRO D N 1
ATOM 7289 C CA . PRO D 1 302 ? 155.028 124.745 145.141 1.00 21.68 380 PRO D CA 1
ATOM 7290 C C . PRO D 1 302 ? 156.011 125.887 144.941 1.00 21.68 380 PRO D C 1
ATOM 7291 O O . PRO D 1 302 ? 155.967 126.891 145.652 1.00 21.68 380 PRO D O 1
ATOM 7295 N N . ASN D 1 303 ? 156.916 125.711 143.968 1.00 23.88 381 ASN D N 1
ATOM 7296 C CA . ASN D 1 303 ? 158.014 126.655 143.755 1.00 23.88 381 ASN D CA 1
ATOM 7297 C C . ASN D 1 303 ? 157.536 128.041 143.355 1.00 23.88 381 ASN D C 1
ATOM 7298 O O . ASN D 1 303 ? 158.184 129.041 143.675 1.00 23.88 381 ASN D O 1
ATOM 7303 N N . SER D 1 304 ? 156.393 128.127 142.673 1.00 21.27 382 SER D N 1
ATOM 7304 C CA . SER D 1 304 ? 155.873 129.408 142.204 1.00 21.27 382 SER D CA 1
ATOM 7305 C C . SER D 1 304 ? 155.440 130.341 143.328 1.00 21.27 382 SER D C 1
ATOM 7306 O O . SER D 1 304 ? 155.136 131.506 143.056 1.00 21.27 382 SER D O 1
ATOM 7309 N N . LEU D 1 305 ? 155.403 129.871 144.569 1.00 21.27 383 LEU D N 1
ATOM 7310 C CA . LEU D 1 305 ? 155.146 130.715 145.721 1.00 21.27 383 LEU D CA 1
ATOM 7311 C C . LEU D 1 305 ? 156.402 131.408 146.228 1.00 21.27 383 LEU D C 1
ATOM 7312 O O . LEU D 1 305 ? 156.319 132.183 147.183 1.00 21.27 383 LEU D O 1
ATOM 7317 N N . PHE D 1 306 ? 157.560 131.143 145.618 1.00 16.66 384 PHE D N 1
ATOM 7318 C CA . PHE D 1 306 ? 158.796 131.855 145.921 1.00 16.66 384 PHE D CA 1
ATOM 7319 C C . PHE D 1 306 ? 159.187 132.828 144.813 1.00 16.66 384 PHE D C 1
ATOM 7320 O O . PHE D 1 306 ? 160.356 133.211 144.726 1.00 16.66 384 PHE D O 1
ATOM 7328 N N . SER D 1 307 ? 158.245 133.226 143.955 1.00 21.27 385 SER D N 1
ATOM 7329 C CA . SER D 1 307 ? 158.618 133.940 142.737 1.00 21.27 385 SER D CA 1
ATOM 7330 C C . SER D 1 307 ? 158.973 135.397 143.010 1.00 21.27 385 SER D C 1
ATOM 7331 O O . SER D 1 307 ? 160.073 135.846 142.673 1.00 21.27 385 SER D O 1
ATOM 7334 N N . SER D 1 308 ? 158.057 136.153 143.602 1.00 28.32 386 SER D N 1
ATOM 7335 C CA . SER D 1 308 ? 158.319 137.552 143.922 1.00 28.32 386 SER D CA 1
ATOM 7336 C C . SER D 1 308 ? 157.862 137.855 145.340 1.00 28.32 386 SER D C 1
ATOM 7337 O O . SER D 1 308 ? 157.202 138.860 145.609 1.00 28.32 386 SER D O 1
ATOM 7340 N N . GLN D 1 309 ? 158.218 136.975 146.268 1.00 21.27 387 GLN D N 1
ATOM 7341 C CA . GLN D 1 309 ? 157.922 137.149 147.678 1.00 21.27 387 GLN D CA 1
ATOM 7342 C C . GLN D 1 309 ? 159.205 137.387 148.453 1.00 21.27 387 GLN D C 1
ATOM 7343 O O . GLN D 1 309 ? 160.303 137.069 147.995 1.00 21.27 387 GLN D O 1
ATOM 7349 N N . VAL D 1 310 ? 159.050 137.946 149.639 1.00 20.81 388 VAL D N 1
ATOM 7350 C CA . VAL D 1 310 ? 160.183 138.149 150.527 1.00 20.81 388 VAL D CA 1
ATOM 7351 C C . VAL D 1 310 ? 160.487 136.850 151.257 1.00 20.81 388 VAL D C 1
ATOM 7352 O O . VAL D 1 310 ? 159.585 136.104 151.651 1.00 20.81 388 VAL D O 1
ATOM 7356 N N . ILE D 1 311 ? 161.768 136.536 151.373 1.00 21.27 389 ILE D N 1
ATOM 7357 C CA . ILE D 1 311 ? 162.221 135.290 151.966 1.00 21.27 389 ILE D CA 1
ATOM 7358 C C . ILE D 1 311 ? 163.171 135.651 153.093 1.00 21.27 389 ILE D C 1
ATOM 7359 O O . ILE D 1 311 ? 164.264 136.174 152.847 1.00 21.27 389 ILE D O 1
ATOM 7364 N N . VAL D 1 312 ? 162.756 135.396 154.320 1.00 21.27 390 VAL D N 1
ATOM 7365 C CA . VAL D 1 312 ? 163.603 135.592 155.482 1.00 21.27 390 VAL D CA 1
ATOM 7366 C C . VAL D 1 312 ? 164.394 134.317 155.703 1.00 21.27 390 VAL D C 1
ATOM 7367 O O . VAL D 1 312 ? 163.813 133.238 155.834 1.00 21.27 390 VAL D O 1
ATOM 7371 N N . ASN D 1 313 ? 165.712 134.429 155.737 1.00 21.27 391 ASN D N 1
ATOM 7372 C CA . ASN D 1 313 ? 166.593 133.275 155.879 1.00 21.27 391 ASN D CA 1
ATOM 7373 C C . ASN D 1 313 ? 167.228 133.343 157.260 1.00 21.27 391 ASN D C 1
ATOM 7374 O O . ASN D 1 313 ? 168.216 134.047 157.464 1.00 21.27 391 ASN D O 1
ATOM 7379 N N . LYS D 1 314 ? 166.678 132.584 158.198 1.00 21.27 392 LYS D N 1
ATOM 7380 C CA . LYS D 1 314 ? 167.104 132.634 159.588 1.00 21.27 392 LYS D CA 1
ATOM 7381 C C . LYS D 1 314 ? 168.404 131.894 159.856 1.00 21.27 392 LYS D C 1
ATOM 7382 O O . LYS D 1 314 ? 168.886 131.931 160.989 1.00 21.27 392 LYS D O 1
ATOM 7388 N N . SER D 1 315 ? 168.983 131.227 158.864 1.00 21.27 393 SER D N 1
ATOM 7389 C CA . SER D 1 315 ? 170.189 130.439 159.067 1.00 21.27 393 SER D CA 1
ATOM 7390 C C . SER D 1 315 ? 171.431 131.097 158.488 1.00 21.27 393 SER D C 1
ATOM 7391 O O . SER D 1 315 ? 172.511 130.502 158.533 1.00 21.27 393 SER D O 1
ATOM 7394 N N . ARG D 1 316 ? 171.312 132.305 157.950 1.00 23.93 394 ARG D N 1
ATOM 7395 C CA . ARG D 1 316 ? 172.459 133.049 157.463 1.00 23.93 394 ARG D CA 1
ATOM 7396 C C . ARG D 1 316 ? 172.803 134.238 158.342 1.00 23.93 394 ARG D C 1
ATOM 7397 O O . ARG D 1 316 ? 173.673 135.030 157.972 1.00 23.93 394 ARG D O 1
ATOM 7405 N N . ALA D 1 317 ? 172.127 134.394 159.477 1.00 21.27 395 ALA D N 1
ATOM 7406 C CA . ALA D 1 317 ? 172.419 135.488 160.390 1.00 21.27 395 ALA D CA 1
ATOM 7407 C C . ALA D 1 317 ? 173.794 135.323 161.018 1.00 21.27 395 ALA D C 1
ATOM 7408 O O . ALA D 1 317 ? 174.219 134.211 161.336 1.00 21.27 395 ALA D O 1
ATOM 7410 N N . GLN D 1 318 ? 174.490 136.442 161.203 1.00 21.27 396 GLN D N 1
ATOM 7411 C CA . GLN D 1 318 ? 175.807 136.441 161.813 1.00 21.27 396 GLN D CA 1
ATOM 7412 C C . GLN D 1 318 ? 175.804 136.979 163.230 1.00 21.27 396 GLN D C 1
ATOM 7413 O O . GLN D 1 318 ? 176.817 136.853 163.921 1.00 21.27 396 GLN D O 1
ATOM 7419 N N . TRP D 1 319 ? 174.706 137.585 163.670 1.00 15.32 397 TRP D N 1
ATOM 7420 C CA . TRP D 1 319 ? 174.498 137.923 165.067 1.00 15.32 397 TRP D CA 1
ATOM 7421 C C . TRP D 1 319 ? 172.999 137.978 165.300 1.00 15.32 397 TRP D C 1
ATOM 7422 O O . TRP D 1 319 ? 172.218 138.140 164.364 1.00 15.32 397 TRP D O 1
ATOM 7433 N N . ARG D 1 320 ? 172.606 137.825 166.554 1.00 21.55 398 ARG D N 1
ATOM 7434 C CA . ARG D 1 320 ? 171.204 137.759 166.934 1.00 21.55 398 ARG D CA 1
ATOM 7435 C C . ARG D 1 320 ? 170.890 138.893 167.890 1.00 21.55 398 ARG D C 1
ATOM 7436 O O . ARG D 1 320 ? 171.746 139.311 168.662 1.00 21.55 398 ARG D O 1
ATOM 7444 N N . ALA D 1 321 ? 169.672 139.406 167.832 1.00 21.27 399 ALA D N 1
ATOM 7445 C CA . ALA D 1 321 ? 169.249 140.470 168.726 1.00 21.27 399 ALA D CA 1
ATOM 7446 C C . ALA D 1 321 ? 168.319 139.903 169.783 1.00 21.27 399 ALA D C 1
ATOM 7447 O O . ALA D 1 321 ? 167.289 139.310 169.452 1.00 21.27 399 ALA D O 1
ATOM 7449 N N . ILE D 1 322 ? 168.677 140.078 171.051 1.00 21.27 400 ILE D N 1
ATOM 7450 C CA . ILE D 1 322 ? 167.807 139.659 172.140 1.00 21.27 400 ILE D CA 1
ATOM 7451 C C . ILE D 1 322 ? 167.405 140.881 172.951 1.00 21.27 400 ILE D C 1
ATOM 7452 O O . ILE D 1 322 ? 168.112 141.896 172.995 1.00 21.27 400 ILE D O 1
ATOM 7457 N N . ALA D 1 323 ? 166.231 140.779 173.571 1.00 21.27 401 ALA D N 1
ATOM 7458 C CA . ALA D 1 323 ? 165.673 141.838 174.396 1.00 21.27 401 ALA D CA 1
ATOM 7459 C C . ALA D 1 323 ? 164.717 141.225 175.404 1.00 21.27 401 ALA D C 1
ATOM 7460 O O . ALA D 1 323 ? 164.229 140.108 175.225 1.00 21.27 401 ALA D O 1
ATOM 7462 N N . SER D 1 324 ? 164.446 141.980 176.462 1.00 21.27 402 SER D N 1
ATOM 7463 C CA . SER D 1 324 ? 163.561 141.544 177.535 1.00 21.27 402 SER D CA 1
ATOM 7464 C C . SER D 1 324 ? 163.126 142.764 178.331 1.00 21.27 402 SER D C 1
ATOM 7465 O O . SER D 1 324 ? 163.707 143.845 178.215 1.00 21.27 402 SER D O 1
ATOM 7468 N N . LYS D 1 325 ? 162.090 142.574 179.140 1.00 20.87 403 LYS D N 1
ATOM 7469 C CA . LYS D 1 325 ? 161.583 143.596 180.043 1.00 20.87 403 LYS D CA 1
ATOM 7470 C C . LYS D 1 325 ? 161.601 143.051 181.460 1.00 20.87 403 LYS D C 1
ATOM 7471 O O . LYS D 1 325 ? 161.264 141.889 181.691 1.00 20.87 403 LYS D O 1
ATOM 7477 N N . ILE D 1 326 ? 162.003 143.891 182.403 1.00 21.27 404 ILE D N 1
ATOM 7478 C CA . ILE D 1 326 ? 162.070 143.523 183.809 1.00 21.27 404 ILE D CA 1
ATOM 7479 C C . ILE D 1 326 ? 161.237 144.521 184.607 1.00 21.27 404 ILE D C 1
ATOM 7480 O O . ILE D 1 326 ? 161.536 145.717 184.599 1.00 21.27 404 ILE D O 1
ATOM 7485 N N . PRO D 1 327 ? 160.181 144.088 185.286 1.00 34.04 405 PRO D N 1
ATOM 7486 C CA . PRO D 1 327 ? 159.432 144.998 186.150 1.00 34.04 405 PRO D CA 1
ATOM 7487 C C . PRO D 1 327 ? 160.081 145.128 187.518 1.00 34.04 405 PRO D C 1
ATOM 7488 O O . PRO D 1 327 ? 160.705 144.199 188.032 1.00 34.04 405 PRO D O 1
ATOM 7492 N N . LEU D 1 328 ? 159.929 146.309 188.104 1.00 38.42 406 LEU D N 1
ATOM 7493 C CA . LEU D 1 328 ? 160.602 146.678 189.339 1.00 38.42 406 LEU D CA 1
ATOM 7494 C C . LEU D 1 328 ? 159.591 147.215 190.338 1.00 38.42 406 LEU D C 1
ATOM 7495 O O . LEU D 1 328 ? 158.697 147.982 189.975 1.00 38.42 406 LEU D O 1
ATOM 7500 N N . GLN D 1 329 ? 159.732 146.814 191.596 1.00 51.59 407 GLN D N 1
ATOM 7501 C CA . GLN D 1 329 ? 158.980 147.421 192.692 1.00 51.59 407 GLN D CA 1
ATOM 7502 C C . GLN D 1 329 ? 159.948 148.340 193.419 1.00 51.59 407 GLN D C 1
ATOM 7503 O O . GLN D 1 329 ? 160.602 147.951 194.383 1.00 51.59 407 GLN D O 1
ATOM 7509 N N . ILE D 1 330 ? 160.045 149.570 192.937 1.00 55.09 408 ILE D N 1
ATOM 7510 C CA . ILE D 1 330 ? 160.974 150.549 193.473 1.00 55.09 408 ILE D CA 1
ATOM 7511 C C . ILE D 1 330 ? 160.211 151.845 193.710 1.00 55.09 408 ILE D C 1
ATOM 7512 O O . ILE D 1 330 ? 159.427 152.280 192.858 1.00 55.09 408 ILE D O 1
ATOM 7517 N N . ASP D 1 331 ? 160.387 152.422 194.894 1.00 71.70 409 ASP D N 1
ATOM 7518 C CA . ASP D 1 331 ? 159.711 153.661 195.249 1.00 71.70 409 ASP D CA 1
ATOM 7519 C C . ASP D 1 331 ? 160.589 154.886 195.078 1.00 71.70 409 ASP D C 1
ATOM 7520 O O . ASP D 1 331 ? 160.066 155.978 194.841 1.00 71.70 409 ASP D O 1
ATOM 7525 N N . ASP D 1 332 ? 161.902 154.730 195.190 1.00 65.74 410 ASP D N 1
ATOM 7526 C CA . ASP D 1 332 ? 162.850 155.827 195.052 1.00 65.74 410 ASP D CA 1
ATOM 7527 C C . ASP D 1 332 ? 163.661 155.584 193.788 1.00 65.74 410 ASP D C 1
ATOM 7528 O O . ASP D 1 332 ? 164.563 154.743 193.777 1.00 65.74 410 ASP D O 1
ATOM 7533 N N . LEU D 1 333 ? 163.352 156.334 192.735 1.00 47.82 411 LEU D N 1
ATOM 7534 C CA . LEU D 1 333 ? 163.908 156.072 191.416 1.00 47.82 411 LEU D CA 1
ATOM 7535 C C . LEU D 1 333 ? 165.299 156.663 191.244 1.00 47.82 411 LEU D C 1
ATOM 7536 O O . LEU D 1 333 ? 165.867 156.538 190.154 1.00 47.82 411 LEU D O 1
ATOM 7541 N N . ASP D 1 334 ? 165.872 157.284 192.278 1.00 53.75 412 ASP D N 1
ATOM 7542 C CA . ASP D 1 334 ? 167.214 157.847 192.177 1.00 53.75 412 ASP D CA 1
ATOM 7543 C C . ASP D 1 334 ? 168.300 156.793 191.981 1.00 53.75 412 ASP D C 1
ATOM 7544 O O . ASP D 1 334 ? 169.401 157.136 191.542 1.00 53.75 412 ASP D O 1
ATOM 7549 N N . MET D 1 335 ? 168.011 155.529 192.283 1.00 45.09 413 MET D N 1
ATOM 7550 C CA . MET D 1 335 ? 168.909 154.423 191.991 1.00 45.09 413 MET D CA 1
ATOM 7551 C C . MET D 1 335 ? 168.759 153.848 190.587 1.00 45.09 413 MET D C 1
ATOM 7552 O O . MET D 1 335 ? 169.565 153.003 190.193 1.00 45.09 413 MET D O 1
ATOM 7557 N N . ILE D 1 336 ? 167.766 154.300 189.826 1.00 35.87 414 ILE D N 1
ATOM 7558 C CA . ILE D 1 336 ? 167.485 153.817 188.471 1.00 35.87 414 ILE D CA 1
ATOM 7559 C C . ILE D 1 336 ? 168.627 154.047 187.474 1.00 35.87 414 ILE D C 1
ATOM 7560 O O . ILE D 1 336 ? 168.908 153.117 186.702 1.00 35.87 414 ILE D O 1
ATOM 7565 N N . PRO D 1 337 ? 169.346 155.235 187.422 1.00 35.26 415 PRO D N 1
ATOM 7566 C CA . PRO D 1 337 ? 170.489 155.336 186.496 1.00 35.26 415 PRO D CA 1
ATOM 7567 C C . PRO D 1 337 ? 171.616 154.345 186.735 1.00 35.26 415 PRO D C 1
ATOM 7568 O O . PRO D 1 337 ? 172.001 153.632 185.798 1.00 35.26 415 PRO D O 1
ATOM 7572 N N . GLN D 1 338 ? 172.112 154.294 187.979 1.00 39.63 416 GLN D N 1
ATOM 7573 C CA . GLN D 1 338 ? 173.265 153.476 188.354 1.00 39.63 416 GLN D CA 1
ATOM 7574 C C . GLN D 1 338 ? 173.069 152.013 187.986 1.00 39.63 416 GLN D C 1
ATOM 7575 O O . GLN D 1 338 ? 173.927 151.414 187.319 1.00 39.63 416 GLN D O 1
ATOM 7581 N N . ILE D 1 339 ? 171.917 151.454 188.396 1.00 28.35 417 ILE D N 1
ATOM 7582 C CA . ILE D 1 339 ? 171.502 150.093 188.044 1.00 28.35 417 ILE D CA 1
ATOM 7583 C C . ILE D 1 339 ? 171.612 149.863 186.547 1.00 28.35 417 ILE D C 1
ATOM 7584 O O . ILE D 1 339 ? 172.279 148.920 186.101 1.00 28.35 417 ILE D O 1
ATOM 7589 N N . SER D 1 340 ? 171.036 150.788 185.762 1.00 25.43 418 SER D N 1
ATOM 7590 C CA . SER D 1 340 ? 171.071 150.704 184.305 1.00 25.43 418 SER D CA 1
ATOM 7591 C C . SER D 1 340 ? 172.497 150.665 183.791 1.00 25.43 418 SER D C 1
ATOM 7592 O O . SER D 1 340 ? 172.851 149.779 183.001 1.00 25.43 418 SER D O 1
ATOM 7595 N N . ASN D 1 341 ? 173.351 151.551 184.324 1.00 26.38 419 ASN D N 1
ATOM 7596 C CA . ASN D 1 341 ? 174.755 151.579 183.926 1.00 26.38 419 ASN D CA 1
ATOM 7597 C C . ASN D 1 341 ? 175.437 150.271 184.280 1.00 26.38 419 ASN D C 1
ATOM 7598 O O . ASN D 1 341 ? 176.136 149.684 183.443 1.00 26.38 419 ASN D O 1
ATOM 7603 N N . GLU D 1 342 ? 175.144 149.759 185.485 1.00 26.15 420 GLU D N 1
ATOM 7604 C CA . GLU D 1 342 ? 175.663 148.471 185.932 1.00 26.15 420 GLU D CA 1
ATOM 7605 C C . GLU D 1 342 ? 175.268 147.361 184.977 1.00 26.15 420 GLU D C 1
ATOM 7606 O O . GLU D 1 342 ? 176.121 146.575 184.543 1.00 26.15 420 GLU D O 1
ATOM 7612 N N . ILE D 1 343 ? 173.996 147.361 184.552 1.00 21.27 421 ILE D N 1
ATOM 7613 C CA . ILE D 1 343 ? 173.508 146.303 183.675 1.00 21.27 421 ILE D CA 1
ATOM 7614 C C . ILE D 1 343 ? 174.195 146.394 182.326 1.00 21.27 421 ILE D C 1
ATOM 7615 O O . ILE D 1 343 ? 174.620 145.373 181.765 1.00 21.27 421 ILE D O 1
ATOM 7620 N N . LYS D 1 344 ? 174.457 147.623 181.866 1.00 17.17 422 LYS D N 1
ATOM 7621 C CA . LYS D 1 344 ? 175.148 147.786 180.595 1.00 17.17 422 LYS D CA 1
ATOM 7622 C C . LYS D 1 344 ? 176.581 147.294 180.695 1.00 17.17 422 LYS D C 1
ATOM 7623 O O . LYS D 1 344 ? 177.064 146.627 179.774 1.00 17.17 422 LYS D O 1
ATOM 7629 N N . GLU D 1 345 ? 177.227 147.510 181.852 1.00 21.27 423 GLU D N 1
ATOM 7630 C CA . GLU D 1 345 ? 178.570 146.977 182.045 1.00 21.27 423 GLU D CA 1
ATOM 7631 C C . GLU D 1 345 ? 178.554 145.462 182.057 1.00 21.27 423 GLU D C 1
ATOM 7632 O O . GLU D 1 345 ? 179.443 144.833 181.465 1.00 21.27 423 GLU D O 1
ATOM 7638 N N . MET D 1 346 ? 177.493 144.871 182.628 1.00 21.25 424 MET D N 1
ATOM 7639 C CA . MET D 1 346 ? 177.345 143.421 182.623 1.00 21.25 424 MET D CA 1
ATOM 7640 C C . MET D 1 346 ? 177.211 142.907 181.203 1.00 21.25 424 MET D C 1
ATOM 7641 O O . MET D 1 346 ? 177.712 141.830 180.874 1.00 21.25 424 MET D O 1
ATOM 7646 N N . LEU D 1 347 ? 176.583 143.692 180.335 1.00 21.27 425 LEU D N 1
ATOM 7647 C CA . LEU D 1 347 ? 176.404 143.236 178.975 1.00 21.27 425 LEU D CA 1
ATOM 7648 C C . LEU D 1 347 ? 177.613 143.512 178.101 1.00 21.27 425 LEU D C 1
ATOM 7649 O O . LEU D 1 347 ? 177.622 143.079 176.949 1.00 21.27 425 LEU D O 1
ATOM 7654 N N . ARG D 1 348 ? 178.628 144.222 178.596 1.00 20.95 426 ARG D N 1
ATOM 7655 C CA . ARG D 1 348 ? 179.791 144.463 177.748 1.00 20.95 426 ARG D CA 1
ATOM 7656 C C . ARG D 1 348 ? 181.016 143.677 178.175 1.00 20.95 426 ARG D C 1
ATOM 7657 O O . ARG D 1 348 ? 181.819 143.286 177.326 1.00 20.95 426 ARG D O 1
ATOM 7665 N N . SER D 1 349 ? 181.186 143.432 179.473 1.00 21.27 427 SER D N 1
ATOM 7666 C CA . SER D 1 349 ? 182.228 142.522 179.927 1.00 21.27 427 SER D CA 1
ATOM 7667 C C . SER D 1 349 ? 181.900 141.065 179.640 1.00 21.27 427 SER D C 1
ATOM 7668 O O . SER D 1 349 ? 182.786 140.213 179.751 1.00 21.27 427 SER D O 1
ATOM 7671 N N . ASN D 1 350 ? 180.658 140.767 179.281 1.00 21.04 428 ASN D N 1
ATOM 7672 C CA . ASN D 1 350 ? 180.233 139.411 178.981 1.00 21.04 428 ASN D CA 1
ATOM 7673 C C . ASN D 1 350 ? 180.757 139.001 177.616 1.00 21.04 428 ASN D C 1
ATOM 7674 O O . ASN D 1 350 ? 180.710 139.783 176.665 1.00 21.04 428 ASN D O 1
ATOM 7679 N N . THR D 1 351 ? 181.246 137.769 177.514 1.00 33.69 429 THR D N 1
ATOM 7680 C CA . THR D 1 351 ? 181.465 137.175 176.206 1.00 33.69 429 THR D CA 1
ATOM 7681 C C . THR D 1 351 ? 180.122 136.771 175.606 1.00 33.69 429 THR D C 1
ATOM 7682 O O . THR D 1 351 ? 179.058 136.966 176.202 1.00 33.69 429 THR D O 1
ATOM 7686 N N . LYS D 1 352 ? 180.171 136.229 174.390 1.00 23.48 430 LYS D N 1
ATOM 7687 C CA . LYS D 1 352 ? 179.017 135.845 173.577 1.00 23.48 430 LYS D CA 1
ATOM 7688 C C . LYS D 1 352 ? 178.101 137.013 173.230 1.00 23.48 430 LYS D C 1
ATOM 7689 O O . LYS D 1 352 ? 176.967 136.786 172.814 1.00 23.48 430 LYS D O 1
ATOM 7695 N N . VAL D 1 353 ? 178.544 138.256 173.404 1.00 19.91 431 VAL D N 1
ATOM 7696 C CA . VAL D 1 353 ? 177.811 139.416 172.921 1.00 19.91 431 VAL D CA 1
ATOM 7697 C C . VAL D 1 353 ? 178.638 140.076 171.832 1.00 19.91 431 VAL D C 1
ATOM 7698 O O . VAL D 1 353 ? 179.857 139.887 171.739 1.00 19.91 431 VAL D O 1
ATOM 7702 N N . PHE D 1 354 ? 177.960 140.835 170.985 1.00 17.79 432 PHE D N 1
ATOM 7703 C CA . PHE D 1 354 ? 178.536 141.376 169.762 1.00 17.79 432 PHE D CA 1
ATOM 7704 C C . PHE D 1 354 ? 178.432 142.895 169.828 1.00 17.79 432 PHE D C 1
ATOM 7705 O O . PHE D 1 354 ? 177.360 143.459 169.598 1.00 17.79 432 PHE D O 1
ATOM 7713 N N . LEU D 1 355 ? 179.540 143.559 170.151 1.00 21.27 433 LEU D N 1
ATOM 7714 C CA . LEU D 1 355 ? 179.577 145.008 170.267 1.00 21.27 433 LEU D CA 1
ATOM 7715 C C . LEU D 1 355 ? 179.965 145.691 168.964 1.00 21.27 433 LEU D C 1
ATOM 7716 O O . LEU D 1 355 ? 180.453 146.827 168.993 1.00 21.27 433 LEU D O 1
ATOM 7721 N N . GLY D 1 356 ? 179.761 145.030 167.826 1.00 22.53 434 GLY D N 1
ATOM 7722 C CA . GLY D 1 356 ? 180.213 145.590 166.566 1.00 22.53 434 GLY D CA 1
ATOM 7723 C C . GLY D 1 356 ? 179.343 146.724 166.056 1.00 22.53 434 GLY D C 1
ATOM 7724 O O . GLY D 1 356 ? 179.853 147.721 165.547 1.00 22.53 434 GLY D O 1
ATOM 7725 N N . LYS D 1 357 ? 178.022 146.591 166.177 1.00 22.67 435 LYS D N 1
ATOM 7726 C CA . LYS D 1 357 ? 177.119 147.563 165.570 1.00 22.67 435 LYS D CA 1
ATOM 7727 C C . LYS D 1 357 ? 176.352 148.373 166.604 1.00 22.67 435 LYS D C 1
ATOM 7728 O O . LYS D 1 357 ? 176.437 149.604 166.599 1.00 22.67 435 LYS D O 1
ATOM 7734 N N . GLU D 1 358 ? 175.614 147.728 167.498 1.00 21.27 436 GLU D N 1
ATOM 7735 C CA . GLU D 1 358 ? 174.807 148.427 168.483 1.00 21.27 436 GLU D CA 1
ATOM 7736 C C . GLU D 1 358 ? 175.339 148.149 169.878 1.00 21.27 436 GLU D C 1
ATOM 7737 O O . GLU D 1 358 ? 175.644 147.004 170.219 1.00 21.27 436 GLU D O 1
ATOM 7743 N N . ALA D 1 359 ? 175.448 149.204 170.674 1.00 24.38 437 ALA D N 1
ATOM 7744 C CA . ALA D 1 359 ? 175.775 149.041 172.073 1.00 24.38 437 ALA D CA 1
ATOM 7745 C C . ALA D 1 359 ? 174.595 148.410 172.806 1.00 24.38 437 ALA D C 1
ATOM 7746 O O . ALA D 1 359 ? 173.445 148.592 172.406 1.00 24.38 437 ALA D O 1
ATOM 7748 N N . PRO D 1 360 ? 174.857 147.625 173.850 1.00 21.27 438 PRO D N 1
ATOM 7749 C CA . PRO D 1 360 ? 173.760 147.102 174.670 1.00 21.27 438 PRO D CA 1
ATOM 7750 C C . PRO D 1 360 ? 173.029 148.220 175.391 1.00 21.27 438 PRO D C 1
ATOM 7751 O O . PRO D 1 360 ? 173.635 149.195 175.836 1.00 21.27 438 PRO D O 1
ATOM 7755 N N . HIS D 1 361 ? 171.719 148.073 175.512 1.00 18.97 439 HIS D N 1
ATOM 7756 C CA . HIS D 1 361 ? 170.914 149.117 176.119 1.00 18.97 439 HIS D CA 1
ATOM 7757 C C . HIS D 1 361 ? 170.128 148.556 177.289 1.00 18.97 439 HIS D C 1
ATOM 7758 O O . HIS D 1 361 ? 169.803 147.368 177.333 1.00 18.97 439 HIS D O 1
ATOM 7765 N N . CYS D 1 362 ? 169.847 149.437 178.247 1.00 18.39 440 CYS D N 1
ATOM 7766 C CA . CYS D 1 362 ? 168.983 149.111 179.375 1.00 18.39 440 CYS D CA 1
ATOM 7767 C C . CYS D 1 362 ? 168.389 150.434 179.846 1.00 18.39 440 CYS D C 1
ATOM 7768 O O . CYS D 1 362 ? 169.053 151.188 180.559 1.00 18.39 440 CYS D O 1
ATOM 7771 N N . TYR D 1 363 ? 167.153 150.703 179.448 1.00 21.27 441 TYR D N 1
ATOM 7772 C CA . TYR D 1 363 ? 166.543 151.989 179.746 1.00 21.27 441 TYR D CA 1
ATOM 7773 C C . TYR D 1 363 ? 165.202 151.786 180.431 1.00 21.27 441 TYR D C 1
ATOM 7774 O O . TYR D 1 363 ? 164.730 150.665 180.599 1.00 21.27 441 TYR D O 1
ATOM 7783 N N . LEU D 1 364 ? 164.601 152.889 180.859 1.00 19.72 442 LEU D N 1
ATOM 7784 C CA . LEU D 1 364 ? 163.361 152.873 181.623 1.00 19.72 442 LEU D CA 1
ATOM 7785 C C . LEU D 1 364 ? 162.216 153.244 180.689 1.00 19.72 442 LEU D C 1
ATOM 7786 O O . LEU D 1 364 ? 162.166 154.364 180.176 1.00 19.72 442 LEU D O 1
ATOM 7791 N N . SER D 1 365 ? 161.301 152.304 180.466 1.00 28.93 443 SER D N 1
ATOM 7792 C CA . SER D 1 365 ? 160.269 152.490 179.455 1.00 28.93 443 SER D CA 1
ATOM 7793 C C . SER D 1 365 ? 158.968 153.047 180.008 1.00 28.93 443 SER D C 1
ATOM 7794 O O . SER D 1 365 ? 158.294 153.813 179.310 1.00 28.93 443 SER D O 1
ATOM 7797 N N . ARG D 1 366 ? 158.599 152.694 181.234 1.00 36.59 444 ARG D N 1
ATOM 7798 C CA . ARG D 1 366 ? 157.351 153.179 181.806 1.00 36.59 444 ARG D CA 1
ATOM 7799 C C . ARG D 1 366 ? 157.445 153.132 183.320 1.00 36.59 444 ARG D C 1
ATOM 7800 O O . ARG D 1 366 ? 158.213 152.354 183.889 1.00 36.59 444 ARG D O 1
ATOM 7808 N N . VAL D 1 367 ? 156.644 153.977 183.966 1.00 44.09 445 VAL D N 1
ATOM 7809 C CA . VAL D 1 367 ? 156.664 154.121 185.413 1.00 44.09 445 VAL D CA 1
ATOM 7810 C C . VAL D 1 367 ? 155.218 154.095 185.901 1.00 44.09 445 VAL D C 1
ATOM 7811 O O . VAL D 1 367 ? 154.280 154.329 185.136 1.00 44.09 445 VAL D O 1
ATOM 7815 N N . GLU D 1 368 ? 155.048 153.787 187.187 1.00 61.59 446 GLU D N 1
ATOM 7816 C CA . GLU D 1 368 ? 153.750 153.602 187.832 1.00 61.59 446 GLU D CA 1
ATOM 7817 C C . GLU D 1 368 ? 154.006 153.581 189.338 1.00 61.59 446 GLU D C 1
ATOM 7818 O O . GLU D 1 368 ? 155.156 153.672 189.780 1.00 61.59 446 GLU D O 1
ATOM 7824 N N . LYS D 1 369 ? 152.932 153.476 190.129 1.00 62.09 447 LYS D N 1
ATOM 7825 C CA . LYS D 1 369 ? 153.056 153.447 191.587 1.00 62.09 447 LYS D CA 1
ATOM 7826 C C . LYS D 1 369 ? 153.732 152.167 192.045 1.00 62.09 447 LYS D C 1
ATOM 7827 O O . LYS D 1 369 ? 153.220 151.071 191.787 1.00 62.09 447 LYS D O 1
ATOM 7833 N N . SER D 1 370 ? 154.860 152.326 192.751 1.00 60.52 448 SER D N 1
ATOM 7834 C CA . SER D 1 370 ? 155.698 151.228 193.244 1.00 60.52 448 SER D CA 1
ATOM 7835 C C . SER D 1 370 ? 156.088 150.284 192.114 1.00 60.52 448 SER D C 1
ATOM 7836 O O . SER D 1 370 ? 156.095 149.061 192.266 1.00 60.52 448 SER D O 1
ATOM 7839 N N . PHE D 1 371 ? 156.398 150.862 190.958 1.00 48.42 449 PHE D N 1
ATOM 7840 C CA . PHE D 1 371 ? 156.560 150.076 189.749 1.00 48.42 449 PHE D CA 1
ATOM 7841 C C . PHE D 1 371 ? 157.435 150.851 188.783 1.00 48.42 449 PHE D C 1
ATOM 7842 O O . PHE D 1 371 ? 157.346 152.076 188.696 1.00 48.42 449 PHE D O 1
ATOM 7850 N N . ALA D 1 372 ? 158.284 150.123 188.075 1.00 37.53 450 ALA D N 1
ATOM 7851 C CA . ALA D 1 372 ? 159.071 150.657 186.980 1.00 37.53 450 ALA D CA 1
ATOM 7852 C C . ALA D 1 372 ? 159.294 149.513 186.010 1.00 37.53 450 ALA D C 1
ATOM 7853 O O . ALA D 1 372 ? 159.027 148.356 186.326 1.00 37.53 450 ALA D O 1
ATOM 7855 N N . GLU D 1 373 ? 159.793 149.828 184.825 1.00 32.24 451 GLU D N 1
ATOM 7856 C CA . GLU D 1 373 ? 160.059 148.775 183.861 1.00 32.24 451 GLU D CA 1
ATOM 7857 C C . GLU D 1 373 ? 161.339 149.081 183.113 1.00 32.24 451 GLU D C 1
ATOM 7858 O O . GLU D 1 373 ? 161.486 150.169 182.552 1.00 32.24 451 GLU D O 1
ATOM 7864 N N . LEU D 1 374 ? 162.258 148.127 183.105 1.00 21.34 452 LEU D N 1
ATOM 7865 C CA . LEU D 1 374 ? 163.494 148.261 182.357 1.00 21.34 452 LEU D CA 1
ATOM 7866 C C . LEU D 1 374 ? 163.406 147.437 181.085 1.00 21.34 452 LEU D C 1
ATOM 7867 O O . LEU D 1 374 ? 162.944 146.297 181.102 1.00 21.34 452 LEU D O 1
ATOM 7872 N N . THR D 1 375 ? 163.848 148.026 179.988 1.00 21.27 453 THR D N 1
ATOM 7873 C CA . THR D 1 375 ? 163.982 147.340 178.716 1.00 21.27 453 THR D CA 1
ATOM 7874 C C . THR D 1 375 ? 165.461 147.096 178.487 1.00 21.27 453 THR D C 1
ATOM 7875 O O . THR D 1 375 ? 166.246 148.050 178.443 1.00 21.27 453 THR D O 1
ATOM 7879 N N . ILE D 1 376 ? 165.836 145.825 178.375 1.00 16.66 454 ILE D N 1
ATOM 7880 C CA . ILE D 1 376 ? 167.219 145.389 178.272 1.00 16.66 454 ILE D CA 1
ATOM 7881 C C . ILE D 1 376 ? 167.396 144.716 176.923 1.00 16.66 454 ILE D C 1
ATOM 7882 O O . ILE D 1 376 ? 166.517 143.981 176.472 1.00 16.66 454 ILE D O 1
ATOM 7887 N N . GLY D 1 377 ? 168.522 144.974 176.274 1.00 21.27 455 GLY D N 1
ATOM 7888 C CA . GLY D 1 377 ? 168.753 144.361 174.986 1.00 21.27 455 GLY D CA 1
ATOM 7889 C C . GLY D 1 377 ? 170.192 144.398 174.535 1.00 21.27 455 GLY D C 1
ATOM 7890 O O . GLY D 1 377 ? 170.944 145.305 174.898 1.00 21.27 455 GLY D O 1
ATOM 7891 N N . CYS D 1 378 ? 170.570 143.419 173.719 1.00 19.87 456 CYS D N 1
ATOM 7892 C CA . CYS D 1 378 ? 171.927 143.341 173.195 1.00 19.87 456 CYS D CA 1
ATOM 7893 C C . CYS D 1 378 ? 171.922 142.479 171.943 1.00 19.87 456 CYS D C 1
ATOM 7894 O O . CYS D 1 378 ? 170.895 141.928 171.543 1.00 19.87 456 CYS D O 1
ATOM 7897 N N . ASN D 1 379 ? 173.087 142.391 171.309 1.00 21.27 457 ASN D N 1
ATOM 7898 C CA . ASN D 1 379 ? 173.322 141.497 170.186 1.00 21.27 457 ASN D CA 1
ATOM 7899 C C . ASN D 1 379 ? 174.285 140.410 170.630 1.00 21.27 457 ASN D C 1
ATOM 7900 O O . ASN D 1 379 ? 175.398 140.706 171.064 1.00 21.27 457 ASN D O 1
ATOM 7905 N N . LEU D 1 380 ? 173.859 139.163 170.514 1.00 21.27 458 LEU D N 1
ATOM 7906 C CA . LEU D 1 380 ? 174.721 138.024 170.758 1.00 21.27 458 LEU D CA 1
ATOM 7907 C C . LEU D 1 380 ? 175.392 137.591 169.463 1.00 21.27 458 LEU D C 1
ATOM 7908 O O . LEU D 1 380 ? 174.872 137.815 168.372 1.00 21.27 458 LEU D O 1
ATOM 7913 N N . ILE D 1 381 ? 176.547 136.941 169.597 1.00 19.03 459 ILE D N 1
ATOM 7914 C CA . ILE D 1 381 ? 177.308 136.443 168.456 1.00 19.03 459 ILE D CA 1
ATOM 7915 C C . ILE D 1 381 ? 176.588 135.257 167.832 1.00 19.03 459 ILE D C 1
ATOM 7916 O O . ILE D 1 381 ? 175.599 134.764 168.380 1.00 19.03 459 ILE D O 1
ATOM 7921 N N . ARG D 1 382 ? 177.058 134.813 166.671 1.00 21.27 460 ARG D N 1
ATOM 7922 C CA . ARG D 1 382 ? 176.446 133.674 165.997 1.00 21.27 460 ARG D CA 1
ATOM 7923 C C . ARG D 1 382 ? 176.663 132.396 166.795 1.00 21.27 460 ARG D C 1
ATOM 7924 O O . ARG D 1 382 ? 177.799 132.037 167.115 1.00 21.27 460 ARG D O 1
ATOM 7932 N N . MET D 1 383 ? 175.569 131.712 167.119 1.00 22.25 461 MET D N 1
ATOM 7933 C CA . MET D 1 383 ? 175.626 130.557 168.000 1.00 22.25 461 MET D CA 1
ATOM 7934 C C . MET D 1 383 ? 174.465 129.627 167.691 1.00 22.25 461 MET D C 1
ATOM 7935 O O . MET D 1 383 ? 173.526 129.985 166.978 1.00 22.25 461 MET D O 1
ATOM 7940 N N . GLY D 1 384 ? 174.538 128.424 168.251 1.00 27.02 462 GLY D N 1
ATOM 7941 C CA . GLY D 1 384 ? 173.480 127.454 168.084 1.00 27.02 462 GLY D CA 1
ATOM 7942 C C . GLY D 1 384 ? 172.272 127.758 168.943 1.00 27.02 462 GLY D C 1
ATOM 7943 O O . GLY D 1 384 ? 172.268 128.658 169.778 1.00 27.02 462 GLY D O 1
ATOM 7944 N N . LYS D 1 385 ? 171.218 126.970 168.734 1.00 28.15 463 LYS D N 1
ATOM 7945 C CA . LYS D 1 385 ? 169.942 127.235 169.383 1.00 28.15 463 LYS D CA 1
ATOM 7946 C C . LYS D 1 385 ? 169.911 126.828 170.849 1.00 28.15 463 LYS D C 1
ATOM 7947 O O . LYS D 1 385 ? 168.942 127.154 171.534 1.00 28.15 463 LYS D O 1
ATOM 7953 N N . GLU D 1 386 ? 170.928 126.130 171.345 1.00 29.87 464 GLU D N 1
ATOM 7954 C CA . GLU D 1 386 ? 171.005 125.812 172.765 1.00 29.87 464 GLU D CA 1
ATOM 7955 C C . GLU D 1 386 ? 171.787 126.868 173.534 1.00 29.87 464 GLU D C 1
ATOM 7956 O O . GLU D 1 386 ? 171.384 127.267 174.639 1.00 29.87 464 GLU D O 1
ATOM 7962 N N . GLU D 1 387 ? 172.900 127.322 172.951 1.00 27.79 465 GLU D N 1
ATOM 7963 C CA . GLU D 1 387 ? 173.671 128.417 173.526 1.00 27.79 465 GLU D CA 1
ATOM 7964 C C . GLU D 1 387 ? 172.856 129.699 173.577 1.00 27.79 465 GLU D C 1
ATOM 7965 O O . GLU D 1 387 ? 173.038 130.515 174.485 1.00 27.79 465 GLU D O 1
ATOM 7971 N N . LEU D 1 388 ? 171.955 129.891 172.608 1.00 23.16 466 LEU D N 1
ATOM 7972 C CA . LEU D 1 388 ? 171.080 131.058 172.598 1.00 23.16 466 LEU D CA 1
ATOM 7973 C C . LEU D 1 388 ? 170.165 131.078 173.812 1.00 23.16 466 LEU D C 1
ATOM 7974 O O . LEU D 1 388 ? 170.049 132.100 174.499 1.00 23.16 466 LEU D O 1
ATOM 7979 N N . TYR D 1 389 ? 169.526 129.944 174.103 1.00 22.64 467 TYR D N 1
ATOM 7980 C CA . TYR D 1 389 ? 168.627 129.853 175.248 1.00 22.64 467 TYR D CA 1
ATOM 7981 C C . TYR D 1 389 ? 169.385 129.984 176.562 1.00 22.64 467 TYR D C 1
ATOM 7982 O O . TYR D 1 389 ? 168.924 130.672 177.488 1.00 22.64 467 TYR D O 1
ATOM 7991 N N . ASN D 1 390 ? 170.555 129.341 176.656 1.00 27.09 468 ASN D N 1
ATOM 7992 C CA . ASN D 1 390 ? 171.362 129.456 177.866 1.00 27.09 468 ASN D CA 1
ATOM 7993 C C . ASN D 1 390 ? 171.876 130.871 178.079 1.00 27.09 468 ASN D C 1
ATOM 7994 O O . ASN D 1 390 ? 171.948 131.333 179.221 1.00 27.09 468 ASN D O 1
ATOM 7999 N N . THR D 1 391 ? 172.192 131.591 177.002 1.00 22.20 469 THR D N 1
ATOM 8000 C CA . THR D 1 391 ? 172.668 132.961 177.142 1.00 22.20 469 THR D CA 1
ATOM 8001 C C . THR D 1 391 ? 171.538 133.903 177.525 1.00 22.20 469 THR D C 1
ATOM 8002 O O . THR D 1 391 ? 171.756 134.842 178.296 1.00 22.20 469 THR D O 1
ATOM 8006 N N . GLN D 1 392 ? 170.328 133.664 177.004 1.00 21.27 470 GLN D N 1
ATOM 8007 C CA . GLN D 1 392 ? 169.157 134.427 177.440 1.00 21.27 470 GLN D CA 1
ATOM 8008 C C . GLN D 1 392 ? 168.907 134.259 178.933 1.00 21.27 470 GLN D C 1
ATOM 8009 O O . GLN D 1 392 ? 168.717 135.248 179.656 1.00 21.27 470 GLN D O 1
ATOM 8015 N N . GLN D 1 393 ? 168.927 133.008 179.412 1.00 19.29 471 GLN D N 1
ATOM 8016 C CA . GLN D 1 393 ? 168.712 132.752 180.835 1.00 19.29 471 GLN D CA 1
ATOM 8017 C C . GLN D 1 393 ? 169.826 133.352 181.689 1.00 19.29 471 GLN D C 1
ATOM 8018 O O . GLN D 1 393 ? 169.554 133.964 182.729 1.00 19.29 471 GLN D O 1
ATOM 8024 N N . GLU D 1 394 ? 171.079 133.232 181.236 1.00 21.27 472 GLU D N 1
ATOM 8025 C CA . GLU D 1 394 ? 172.221 133.756 181.980 1.00 21.27 472 GLU D CA 1
ATOM 8026 C C . GLU D 1 394 ? 172.184 135.276 182.084 1.00 21.27 472 GLU D C 1
ATOM 8027 O O . GLU D 1 394 ? 172.447 135.838 183.156 1.00 21.27 472 GLU D O 1
ATOM 8033 N N . VAL D 1 395 ? 171.834 135.956 180.988 1.00 21.27 473 VAL D N 1
ATOM 8034 C CA . VAL D 1 395 ? 171.744 137.414 180.987 1.00 21.27 473 VAL D CA 1
ATOM 8035 C C . VAL D 1 395 ? 170.609 137.885 181.890 1.00 21.27 473 VAL D C 1
ATOM 8036 O O . VAL D 1 395 ? 170.771 138.844 182.660 1.00 21.27 473 VAL D O 1
ATOM 8040 N N . LEU D 1 396 ? 169.462 137.195 181.846 1.00 19.74 474 LEU D N 1
ATOM 8041 C CA . LEU D 1 396 ? 168.339 137.551 182.712 1.00 19.74 474 LEU D CA 1
ATOM 8042 C C . LEU D 1 396 ? 168.678 137.363 184.187 1.00 19.74 474 LEU D C 1
ATOM 8043 O O . LEU D 1 396 ? 168.355 138.220 185.020 1.00 19.74 474 LEU D O 1
ATOM 8048 N N . LEU D 1 397 ? 169.368 136.269 184.523 1.00 21.55 475 LEU D N 1
ATOM 8049 C CA . LEU D 1 397 ? 169.739 136.015 185.912 1.00 21.55 475 LEU D CA 1
ATOM 8050 C C . LEU D 1 397 ? 170.773 137.015 186.416 1.00 21.55 475 LEU D C 1
ATOM 8051 O O . LEU D 1 397 ? 170.700 137.454 187.569 1.00 21.55 475 LEU D O 1
ATOM 8056 N N . GLU D 1 398 ? 171.737 137.392 185.570 1.00 24.73 476 GLU D N 1
ATOM 8057 C CA . GLU D 1 398 ? 172.730 138.383 185.977 1.00 24.73 476 GLU D CA 1
ATOM 8058 C C . GLU D 1 398 ? 172.103 139.759 186.165 1.00 24.73 476 GLU D C 1
ATOM 8059 O O . GLU D 1 398 ? 172.475 140.496 187.089 1.00 24.73 476 GLU D O 1
ATOM 8065 N N . ALA D 1 399 ? 171.146 140.116 185.302 1.00 22.15 477 ALA D N 1
ATOM 8066 C CA . ALA D 1 399 ? 170.435 141.381 185.459 1.00 22.15 477 ALA D CA 1
ATOM 8067 C C . ALA D 1 399 ? 169.629 141.413 186.750 1.00 22.15 477 ALA D C 1
ATOM 8068 O O . ALA D 1 399 ? 169.611 142.432 187.447 1.00 22.15 477 ALA D O 1
ATOM 8070 N N . VAL D 1 400 ? 168.982 140.297 187.102 1.00 21.27 478 VAL D N 1
ATOM 8071 C CA . VAL D 1 400 ? 168.219 140.259 188.347 1.00 21.27 478 VAL D CA 1
ATOM 8072 C C . VAL D 1 400 ? 169.149 140.279 189.563 1.00 21.27 478 VAL D C 1
ATOM 8073 O O . VAL D 1 400 ? 168.824 140.899 190.586 1.00 21.27 478 VAL D O 1
ATOM 8077 N N . LYS D 1 401 ? 170.333 139.658 189.461 1.00 21.27 479 LYS D N 1
ATOM 8078 C CA . LYS D 1 401 ? 171.332 139.754 190.528 1.00 21.27 479 LYS D CA 1
ATOM 8079 C C . LYS D 1 401 ? 171.788 141.192 190.748 1.00 21.27 479 LYS D C 1
ATOM 8080 O O . LYS D 1 401 ? 171.950 141.630 191.893 1.00 21.27 479 LYS D O 1
ATOM 8086 N N . ILE D 1 402 ? 172.003 141.935 189.660 1.00 20.96 480 ILE D N 1
ATOM 8087 C CA . ILE D 1 402 ? 172.410 143.335 189.775 1.00 20.96 480 ILE D CA 1
ATOM 8088 C C . ILE D 1 402 ? 171.290 144.178 190.377 1.00 20.96 480 ILE D C 1
ATOM 8089 O O . ILE D 1 402 ? 171.536 145.030 191.239 1.00 20.96 480 ILE D O 1
ATOM 8094 N N . ILE D 1 403 ? 170.044 143.932 189.957 1.00 24.59 481 ILE D N 1
ATOM 8095 C CA . ILE D 1 403 ? 168.911 144.717 190.452 1.00 24.59 481 ILE D CA 1
ATOM 8096 C C . ILE D 1 403 ? 168.685 144.471 191.941 1.00 24.59 481 ILE D C 1
ATOM 8097 O O . ILE D 1 403 ? 168.548 145.414 192.726 1.00 24.59 481 ILE D O 1
ATOM 8102 N N . LYS D 1 404 ? 168.681 143.204 192.361 1.00 31.52 482 LYS D N 1
ATOM 8103 C CA . LYS D 1 404 ? 168.507 142.907 193.778 1.00 31.52 482 LYS D CA 1
ATOM 8104 C C . LYS D 1 404 ? 169.756 143.184 194.603 1.00 31.52 482 LYS D C 1
ATOM 8105 O O . LYS D 1 404 ? 169.680 143.164 195.834 1.00 31.52 482 LYS D O 1
ATOM 8111 N N . LYS D 1 405 ? 170.905 143.419 193.966 1.00 32.64 483 LYS D N 1
ATOM 8112 C CA . LYS D 1 405 ? 172.097 143.796 194.717 1.00 32.64 483 LYS D CA 1
ATOM 8113 C C . LYS D 1 405 ? 171.969 145.201 195.294 1.00 32.64 483 LYS D C 1
ATOM 8114 O O . LYS D 1 405 ? 172.462 145.467 196.396 1.00 32.64 483 LYS D O 1
ATOM 8120 N N . HIS D 1 406 ? 171.265 146.092 194.597 1.00 38.58 484 HIS D N 1
ATOM 8121 C CA . HIS D 1 406 ? 171.025 147.459 195.040 1.00 38.58 484 HIS D CA 1
ATOM 8122 C C . HIS D 1 406 ? 169.877 147.577 196.034 1.00 38.58 484 HIS D C 1
ATOM 8123 O O . HIS D 1 406 ? 169.437 148.699 196.307 1.00 38.58 484 HIS D O 1
ATOM 8130 N N . GLY D 1 407 ? 169.389 146.467 196.580 1.00 40.21 485 GLY D N 1
ATOM 8131 C CA . GLY D 1 407 ? 168.276 146.484 197.506 1.00 40.21 485 GLY D CA 1
ATOM 8132 C C . GLY D 1 407 ? 166.974 146.916 196.869 1.00 40.21 485 GLY D C 1
ATOM 8133 O O . GLY D 1 407 ? 166.238 147.726 197.436 1.00 40.21 485 GLY D O 1
ATOM 8134 N N . VAL D 1 408 ? 166.682 146.387 195.683 1.00 43.72 486 VAL D N 1
ATOM 8135 C CA . VAL D 1 408 ? 165.465 146.700 194.940 1.00 43.72 486 VAL D CA 1
ATOM 8136 C C . VAL D 1 408 ? 164.807 145.388 194.548 1.00 43.72 486 VAL D C 1
ATOM 8137 O O . VAL D 1 408 ? 165.413 144.578 193.839 1.00 43.72 486 VAL D O 1
ATOM 8141 N N . SER D 1 409 ? 163.574 145.178 194.995 1.00 48.80 487 SER D N 1
ATOM 8142 C CA . SER D 1 409 ? 162.857 143.960 194.660 1.00 48.80 487 SER D CA 1
ATOM 8143 C C . SER D 1 409 ? 162.167 144.098 193.303 1.00 48.80 487 SER D C 1
ATOM 8144 O O . SER D 1 409 ? 162.055 145.187 192.738 1.00 48.80 487 SER D O 1
ATOM 8147 N N . LEU D 1 410 ? 161.708 142.966 192.780 1.00 48.57 488 LEU D N 1
ATOM 8148 C CA . LEU D 1 410 ? 161.008 142.951 191.506 1.00 48.57 488 LEU D CA 1
ATOM 8149 C C . LEU D 1 410 ? 159.558 143.375 191.695 1.00 48.57 488 LEU D C 1
ATOM 8150 O O . LEU D 1 410 ? 158.987 143.254 192.779 1.00 48.57 488 LEU D O 1
ATOM 8155 N N . GLY D 1 411 ? 158.959 143.886 190.616 1.00 58.99 489 GLY D N 1
ATOM 8156 C CA . GLY D 1 411 ? 157.585 144.331 190.634 1.00 58.99 489 GLY D CA 1
ATOM 8157 C C . GLY D 1 411 ? 156.651 143.335 189.970 1.00 58.99 489 GLY D C 1
ATOM 8158 O O . GLY D 1 411 ? 157.064 142.341 189.383 1.00 58.99 489 GLY D O 1
ATOM 8159 N N . THR D 1 412 ? 155.359 143.623 190.074 1.00 85.05 490 THR D N 1
ATOM 8160 C CA . THR D 1 412 ? 154.333 142.735 189.555 1.00 85.05 490 THR D CA 1
ATOM 8161 C C . THR D 1 412 ? 153.473 143.467 188.535 1.00 85.05 490 THR D C 1
ATOM 8162 O O . THR D 1 412 ? 153.220 144.669 188.661 1.00 85.05 490 THR D O 1
ATOM 8166 N N . THR D 1 413 ? 153.068 142.742 187.499 1.00 113.65 491 THR D N 1
ATOM 8167 C CA . THR D 1 413 ? 152.273 143.283 186.405 1.00 113.65 491 THR D CA 1
ATOM 8168 C C . THR D 1 413 ? 150.898 142.636 186.443 1.00 113.65 491 THR D C 1
ATOM 8169 O O . THR D 1 413 ? 150.797 141.406 186.527 1.00 113.65 491 THR D O 1
ATOM 8173 N N . SER E 1 126 ? 164.359 99.041 142.566 1.00 198.03 204 SER E N 1
ATOM 8174 C CA . SER E 1 126 ? 165.058 100.202 142.035 1.00 198.03 204 SER E CA 1
ATOM 8175 C C . SER E 1 126 ? 165.007 100.216 140.510 1.00 198.03 204 SER E C 1
ATOM 8176 O O . SER E 1 126 ? 164.227 100.956 139.922 1.00 198.03 204 SER E O 1
ATOM 8179 N N . PHE E 1 127 ? 165.841 99.391 139.873 1.00 199.16 205 PHE E N 1
ATOM 8180 C CA . PHE E 1 127 ? 165.817 99.283 138.418 1.00 199.16 205 PHE E CA 1
ATOM 8181 C C . PHE E 1 127 ? 164.585 98.526 137.937 1.00 199.16 205 PHE E C 1
ATOM 8182 O O . PHE E 1 127 ? 164.103 98.775 136.819 1.00 199.16 205 PHE E O 1
ATOM 8190 N N . TRP E 1 128 ? 164.073 97.617 138.782 1.00 200.61 206 TRP E N 1
ATOM 8191 C CA . TRP E 1 128 ? 162.925 96.777 138.444 1.00 200.61 206 TRP E CA 1
ATOM 8192 C C . TRP E 1 128 ? 161.702 97.619 138.111 1.00 200.61 206 TRP E C 1
ATOM 8193 O O . TRP E 1 128 ? 161.190 97.568 136.990 1.00 200.61 206 TRP E O 1
ATOM 8204 N N . GLY E 1 129 ? 161.239 98.422 139.072 1.00 200.81 207 GLY E N 1
ATOM 8205 C CA . GLY E 1 129 ? 160.045 99.221 138.850 1.00 200.81 207 GLY E CA 1
ATOM 8206 C C . GLY E 1 129 ? 160.265 100.351 137.863 1.00 200.81 207 GLY E C 1
ATOM 8207 O O . GLY E 1 129 ? 159.348 100.721 137.121 1.00 200.81 207 GLY E O 1
ATOM 8208 N N . ALA E 1 130 ? 161.492 100.883 137.815 1.00 198.99 208 ALA E N 1
ATOM 8209 C CA . ALA E 1 130 ? 161.832 101.946 136.877 1.00 198.99 208 ALA E CA 1
ATOM 8210 C C . ALA E 1 130 ? 161.777 101.484 135.433 1.00 198.99 208 ALA E C 1
ATOM 8211 O O . ALA E 1 130 ? 161.517 102.303 134.545 1.00 198.99 208 ALA E O 1
ATOM 8213 N N . LEU E 1 131 ? 162.012 100.201 135.172 1.00 201.05 209 LEU E N 1
ATOM 8214 C CA . LEU E 1 131 ? 161.734 99.725 133.823 1.00 201.05 209 LEU E CA 1
ATOM 8215 C C . LEU E 1 131 ? 160.320 99.156 133.711 1.00 201.05 209 LEU E C 1
ATOM 8216 O O . LEU E 1 131 ? 159.754 99.103 132.618 1.00 201.05 209 LEU E O 1
ATOM 8221 N N . GLU E 1 132 ? 159.733 98.746 134.838 1.00 202.04 210 GLU E N 1
ATOM 8222 C CA . GLU E 1 132 ? 158.478 98.006 134.797 1.00 202.04 210 GLU E CA 1
ATOM 8223 C C . GLU E 1 132 ? 157.285 98.908 134.542 1.00 202.04 210 GLU E C 1
ATOM 8224 O O . GLU E 1 132 ? 156.471 98.619 133.660 1.00 202.04 210 GLU E O 1
ATOM 8230 N N . ASP E 1 133 ? 157.153 99.993 135.311 1.00 201.46 211 ASP E N 1
ATOM 8231 C CA . ASP E 1 133 ? 155.920 100.779 135.254 1.00 201.46 211 ASP E CA 1
ATOM 8232 C C . ASP E 1 133 ? 155.734 101.562 133.949 1.00 201.46 211 ASP E C 1
ATOM 8233 O O . ASP E 1 133 ? 154.611 101.547 133.410 1.00 201.46 211 ASP E O 1
ATOM 8238 N N . PRO E 1 134 ? 156.754 102.236 133.366 1.00 200.06 212 PRO E N 1
ATOM 8239 C CA . PRO E 1 134 ? 156.484 102.889 132.074 1.00 200.06 212 PRO E CA 1
ATOM 8240 C C . PRO E 1 134 ? 156.296 101.916 130.928 1.00 200.06 212 PRO E C 1
ATOM 8241 O O . PRO E 1 134 ? 155.553 102.228 129.993 1.00 200.06 212 PRO E O 1
ATOM 8245 N N . ALA E 1 135 ? 156.916 100.737 130.980 1.00 201.43 213 ALA E N 1
ATOM 8246 C CA . ALA E 1 135 ? 156.726 99.758 129.914 1.00 201.43 213 ALA E CA 1
ATOM 8247 C C . ALA E 1 135 ? 155.313 99.192 129.928 1.00 201.43 213 ALA E C 1
ATOM 8248 O O . ALA E 1 135 ? 154.667 99.082 128.874 1.00 201.43 213 ALA E O 1
ATOM 8250 N N . ARG E 1 136 ? 154.810 98.836 131.113 1.00 200.61 214 ARG E N 1
ATOM 8251 C CA . ARG E 1 136 ? 153.448 98.326 131.196 1.00 200.61 214 ARG E CA 1
ATOM 8252 C C . ARG E 1 136 ? 152.438 99.429 130.906 1.00 200.61 214 ARG E C 1
ATOM 8253 O O . ARG E 1 136 ? 151.396 99.174 130.285 1.00 200.61 214 ARG E O 1
ATOM 8261 N N . TYR E 1 137 ? 152.776 100.675 131.251 1.00 200.43 215 TYR E N 1
ATOM 8262 C CA . TYR E 1 137 ? 151.906 101.789 130.907 1.00 200.43 215 TYR E CA 1
ATOM 8263 C C . TYR E 1 137 ? 151.880 102.025 129.405 1.00 200.43 215 TYR E C 1
ATOM 8264 O O . TYR E 1 137 ? 150.823 102.320 128.834 1.00 200.43 215 TYR E O 1
ATOM 8273 N N . LEU E 1 138 ? 153.018 101.834 128.735 1.00 202.30 216 LEU E N 1
ATOM 8274 C CA . LEU E 1 138 ? 153.061 102.085 127.303 1.00 202.30 216 LEU E CA 1
ATOM 8275 C C . LEU E 1 138 ? 152.360 100.977 126.532 1.00 202.30 216 LEU E C 1
ATOM 8276 O O . LEU E 1 138 ? 151.712 101.251 125.513 1.00 202.30 216 LEU E O 1
ATOM 8281 N N . VAL E 1 139 ? 152.436 99.727 127.008 1.00 203.37 217 VAL E N 1
ATOM 8282 C CA . VAL E 1 139 ? 151.740 98.673 126.275 1.00 203.37 217 VAL E CA 1
ATOM 8283 C C . VAL E 1 139 ? 150.245 98.752 126.542 1.00 203.37 217 VAL E C 1
ATOM 8284 O O . VAL E 1 139 ? 149.433 98.450 125.660 1.00 203.37 217 VAL E O 1
ATOM 8288 N N . THR E 1 140 ? 149.858 99.233 127.730 1.00 205.13 218 THR E N 1
ATOM 8289 C CA . THR E 1 140 ? 148.456 99.540 127.996 1.00 205.13 218 THR E CA 1
ATOM 8290 C C . THR E 1 140 ? 147.957 100.651 127.075 1.00 205.13 218 THR E C 1
ATOM 8291 O O . THR E 1 140 ? 146.859 100.559 126.508 1.00 205.13 218 THR E O 1
ATOM 8295 N N . PHE E 1 141 ? 148.798 101.664 126.843 1.00 206.55 219 PHE E N 1
ATOM 8296 C CA . PHE E 1 141 ? 148.416 102.775 125.974 1.00 206.55 219 PHE E CA 1
ATOM 8297 C C . PHE E 1 141 ? 148.271 102.348 124.516 1.00 206.55 219 PHE E C 1
ATOM 8298 O O . PHE E 1 141 ? 147.306 102.744 123.851 1.00 206.55 219 PHE E O 1
ATOM 8306 N N . ILE E 1 142 ? 149.205 101.547 123.994 1.00 206.77 220 ILE E N 1
ATOM 8307 C CA . ILE E 1 142 ? 149.091 101.174 122.584 1.00 206.77 220 ILE E CA 1
ATOM 8308 C C . ILE E 1 142 ? 148.002 100.123 122.395 1.00 206.77 220 ILE E C 1
ATOM 8309 O O . ILE E 1 142 ? 147.380 100.042 121.328 1.00 206.77 220 ILE E O 1
ATOM 8314 N N . ALA E 1 143 ? 147.735 99.315 123.428 1.00 208.21 221 ALA E N 1
ATOM 8315 C CA . ALA E 1 143 ? 146.610 98.390 123.358 1.00 208.21 221 ALA E CA 1
ATOM 8316 C C . ALA E 1 143 ? 145.283 99.137 123.383 1.00 208.21 221 ALA E C 1
ATOM 8317 O O . ALA E 1 143 ? 144.297 98.682 122.793 1.00 208.21 221 ALA E O 1
ATOM 8319 N N . PHE E 1 144 ? 145.239 100.285 124.060 1.00 208.59 222 PHE E N 1
ATOM 8320 C CA . PHE E 1 144 ? 144.067 101.148 123.963 1.00 208.59 222 PHE E CA 1
ATOM 8321 C C . PHE E 1 144 ? 143.978 101.785 122.583 1.00 208.59 222 PHE E C 1
ATOM 8322 O O . PHE E 1 144 ? 142.888 101.927 122.018 1.00 208.59 222 PHE E O 1
ATOM 8330 N N . ALA E 1 145 ? 145.123 102.182 122.026 1.00 208.67 223 ALA E N 1
ATOM 8331 C CA . ALA E 1 145 ? 145.118 102.877 120.743 1.00 208.67 223 ALA E CA 1
ATOM 8332 C C . ALA E 1 145 ? 144.755 101.949 119.591 1.00 208.67 223 ALA E C 1
ATOM 8333 O O . ALA E 1 145 ? 144.243 102.415 118.566 1.00 208.67 223 ALA E O 1
ATOM 8335 N N . GLN E 1 146 ? 145.009 100.646 119.739 1.00 208.60 224 GLN E N 1
ATOM 8336 C CA . GLN E 1 146 ? 144.642 99.690 118.697 1.00 208.60 224 GLN E CA 1
ATOM 8337 C C . GLN E 1 146 ? 143.130 99.600 118.540 1.00 208.60 224 GLN E C 1
ATOM 8338 O O . GLN E 1 146 ? 142.609 99.613 117.418 1.00 208.60 224 GLN E O 1
ATOM 8344 N N . ILE E 1 147 ? 142.399 99.526 119.659 1.00 210.12 225 ILE E N 1
ATOM 8345 C CA . ILE E 1 147 ? 140.942 99.548 119.595 1.00 210.12 225 ILE E CA 1
ATOM 8346 C C . ILE E 1 147 ? 140.406 100.958 119.389 1.00 210.12 225 ILE E C 1
ATOM 8347 O O . ILE E 1 147 ? 139.237 101.119 119.017 1.00 210.12 225 ILE E O 1
ATOM 8352 N N . ALA E 1 148 ? 141.216 101.987 119.636 1.00 209.50 226 ALA E N 1
ATOM 8353 C CA . ALA E 1 148 ? 140.854 103.322 119.187 1.00 209.50 226 ALA E CA 1
ATOM 8354 C C . ALA E 1 148 ? 140.899 103.446 117.673 1.00 209.50 226 ALA E C 1
ATOM 8355 O O . ALA E 1 148 ? 140.116 104.213 117.101 1.00 209.50 226 ALA E O 1
ATOM 8357 N N . ALA E 1 149 ? 141.787 102.703 117.014 1.00 212.37 227 ALA E N 1
ATOM 8358 C CA . ALA E 1 149 ? 141.844 102.663 115.560 1.00 212.37 227 ALA E CA 1
ATOM 8359 C C . ALA E 1 149 ? 140.764 101.788 114.946 1.00 212.37 227 ALA E C 1
ATOM 8360 O O . ALA E 1 149 ? 140.615 101.783 113.720 1.00 212.37 227 ALA E O 1
ATOM 8362 N N . MET E 1 150 ? 140.023 101.041 115.764 1.00 213.64 228 MET E N 1
ATOM 8363 C CA . MET E 1 150 ? 138.910 100.242 115.260 1.00 213.64 228 MET E CA 1
ATOM 8364 C C . MET E 1 150 ? 137.748 101.134 114.841 1.00 213.64 228 MET E C 1
ATOM 8365 O O . MET E 1 150 ? 137.146 100.938 113.778 1.00 213.64 228 MET E O 1
ATOM 8370 N N . VAL E 1 151 ? 137.421 102.120 115.667 1.00 209.66 229 VAL E N 1
ATOM 8371 C CA . VAL E 1 151 ? 136.318 103.030 115.391 1.00 209.66 229 VAL E CA 1
ATOM 8372 C C . VAL E 1 151 ? 136.841 104.345 114.837 1.00 209.66 229 VAL E C 1
ATOM 8373 O O . VAL E 1 151 ? 137.271 104.418 113.686 1.00 209.66 229 VAL E O 1
ATOM 8377 N N . ALA E 1 158 ? 140.452 109.140 112.954 1.00 201.00 236 ALA E N 1
ATOM 8378 C CA . ALA E 1 158 ? 141.836 109.535 113.197 1.00 201.00 236 ALA E CA 1
ATOM 8379 C C . ALA E 1 158 ? 142.792 108.395 112.871 1.00 201.00 236 ALA E C 1
ATOM 8380 O O . ALA E 1 158 ? 143.061 107.539 113.712 1.00 201.00 236 ALA E O 1
ATOM 8382 N N . GLN E 1 159 ? 143.298 108.388 111.639 1.00 200.76 237 GLN E N 1
ATOM 8383 C CA . GLN E 1 159 ? 144.224 107.355 111.183 1.00 200.76 237 GLN E CA 1
ATOM 8384 C C . GLN E 1 159 ? 145.640 107.919 111.247 1.00 200.76 237 GLN E C 1
ATOM 8385 O O . GLN E 1 159 ? 146.254 108.264 110.239 1.00 200.76 237 GLN E O 1
ATOM 8391 N N . TYR E 1 160 ? 146.161 108.008 112.468 1.00 202.05 238 TYR E N 1
ATOM 8392 C CA . TYR E 1 160 ? 147.502 108.523 112.727 1.00 202.05 238 TYR E CA 1
ATOM 8393 C C . TYR E 1 160 ? 148.264 107.534 113.604 1.00 202.05 238 TYR E C 1
ATOM 8394 O O . TYR E 1 160 ? 148.892 107.912 114.588 1.00 202.05 238 TYR E O 1
ATOM 8403 N N . PHE E 1 161 ? 148.211 106.253 113.230 1.00 201.86 239 PHE E N 1
ATOM 8404 C CA . PHE E 1 161 ? 148.626 105.185 114.135 1.00 201.86 239 PHE E CA 1
ATOM 8405 C C . PHE E 1 161 ? 150.129 105.187 114.373 1.00 201.86 239 PHE E C 1
ATOM 8406 O O . PHE E 1 161 ? 150.574 105.380 115.512 1.00 201.86 239 PHE E O 1
ATOM 8414 N N . SER E 1 162 ? 150.916 105.012 113.305 1.00 200.49 240 SER E N 1
ATOM 8415 C CA . SER E 1 162 ? 152.372 104.903 113.420 1.00 200.49 240 SER E CA 1
ATOM 8416 C C . SER E 1 162 ? 153.074 106.109 114.057 1.00 200.49 240 SER E C 1
ATOM 8417 O O . SER E 1 162 ? 153.984 105.882 114.877 1.00 200.49 240 SER E O 1
ATOM 8420 N N . PRO E 1 163 ? 152.721 107.383 113.769 1.00 199.76 241 PRO E N 1
ATOM 8421 C CA . PRO E 1 163 ? 153.372 108.469 114.527 1.00 199.76 241 PRO E CA 1
ATOM 8422 C C . PRO E 1 163 ? 153.028 108.490 116.005 1.00 199.76 241 PRO E C 1
ATOM 8423 O O . PRO E 1 163 ? 153.899 108.802 116.826 1.00 199.76 241 PRO E O 1
ATOM 8427 N N . THR E 1 164 ? 151.793 108.142 116.373 1.00 200.77 242 THR E N 1
ATOM 8428 C CA . THR E 1 164 ? 151.446 108.123 117.789 1.00 200.77 242 THR E CA 1
ATOM 8429 C C . THR E 1 164 ? 152.122 106.974 118.524 1.00 200.77 242 THR E C 1
ATOM 8430 O O . THR E 1 164 ? 152.533 107.142 119.674 1.00 200.77 242 THR E O 1
ATOM 8434 N N . VAL E 1 165 ? 152.274 105.811 117.886 1.00 199.63 243 VAL E N 1
ATOM 8435 C CA . VAL E 1 165 ? 152.980 104.740 118.586 1.00 199.63 243 VAL E CA 1
ATOM 8436 C C . VAL E 1 165 ? 154.478 105.025 118.653 1.00 199.63 243 VAL E C 1
ATOM 8437 O O . VAL E 1 165 ? 155.130 104.671 119.644 1.00 199.63 243 VAL E O 1
ATOM 8441 N N . LYS E 1 166 ? 155.037 105.741 117.668 1.00 199.15 244 LYS E N 1
ATOM 8442 C CA . LYS E 1 166 ? 156.451 106.091 117.770 1.00 199.15 244 LYS E CA 1
ATOM 8443 C C . LYS E 1 166 ? 156.682 107.148 118.846 1.00 199.15 244 LYS E C 1
ATOM 8444 O O . LYS E 1 166 ? 157.644 107.051 119.626 1.00 199.15 244 LYS E O 1
ATOM 8450 N N . GLY E 1 167 ? 155.780 108.132 118.936 1.00 199.82 245 GLY E N 1
ATOM 8451 C CA . GLY E 1 167 ? 155.864 109.116 120.001 1.00 199.82 245 GLY E CA 1
ATOM 8452 C C . GLY E 1 167 ? 155.644 108.520 121.379 1.00 199.82 245 GLY E C 1
ATOM 8453 O O . GLY E 1 167 ? 156.320 108.891 122.341 1.00 199.82 245 GLY E O 1
ATOM 8454 N N . ALA E 1 168 ? 154.721 107.560 121.485 1.00 199.23 246 ALA E N 1
ATOM 8455 C CA . ALA E 1 168 ? 154.485 106.902 122.762 1.00 199.23 246 ALA E CA 1
ATOM 8456 C C . ALA E 1 168 ? 155.674 106.049 123.171 1.00 199.23 246 ALA E C 1
ATOM 8457 O O . ALA E 1 168 ? 156.012 105.980 124.360 1.00 199.23 246 ALA E O 1
ATOM 8459 N N . VAL E 1 169 ? 156.338 105.422 122.195 1.00 197.84 247 VAL E N 1
ATOM 8460 C CA . VAL E 1 169 ? 157.520 104.619 122.486 1.00 197.84 247 VAL E CA 1
ATOM 8461 C C . VAL E 1 169 ? 158.643 105.498 123.018 1.00 197.84 247 VAL E C 1
ATOM 8462 O O . VAL E 1 169 ? 159.244 105.193 124.059 1.00 197.84 247 VAL E O 1
ATOM 8466 N N . ILE E 1 170 ? 158.902 106.635 122.361 1.00 197.52 248 ILE E N 1
ATOM 8467 C CA . ILE E 1 170 ? 160.027 107.460 122.801 1.00 197.52 248 ILE E CA 1
ATOM 8468 C C . ILE E 1 170 ? 159.693 108.172 124.109 1.00 197.52 248 ILE E C 1
ATOM 8469 O O . ILE E 1 170 ? 160.574 108.429 124.935 1.00 197.52 248 ILE E O 1
ATOM 8474 N N . LEU E 1 171 ? 158.412 108.471 124.338 1.00 197.55 249 LEU E N 1
ATOM 8475 C CA . LEU E 1 171 ? 158.054 109.167 125.566 1.00 197.55 249 LEU E CA 1
ATOM 8476 C C . LEU E 1 171 ? 158.089 108.209 126.756 1.00 197.55 249 LEU E C 1
ATOM 8477 O O . LEU E 1 171 ? 158.470 108.603 127.868 1.00 197.55 249 LEU E O 1
ATOM 8482 N N . SER E 1 172 ? 157.734 106.939 126.539 1.00 197.69 250 SER E N 1
ATOM 8483 C CA . SER E 1 172 ? 157.932 105.937 127.579 1.00 197.69 250 SER E CA 1
ATOM 8484 C C . SER E 1 172 ? 159.413 105.713 127.845 1.00 197.69 250 SER E C 1
ATOM 8485 O O . SER E 1 172 ? 159.823 105.501 128.994 1.00 197.69 250 SER E O 1
ATOM 8488 N N . LEU E 1 173 ? 160.232 105.782 126.792 1.00 196.86 251 LEU E N 1
ATOM 8489 C CA . LEU E 1 173 ? 161.677 105.658 126.950 1.00 196.86 251 LEU E CA 1
ATOM 8490 C C . LEU E 1 173 ? 162.240 106.810 127.772 1.00 196.86 251 LEU E C 1
ATOM 8491 O O . LEU E 1 173 ? 163.110 106.605 128.627 1.00 196.86 251 LEU E O 1
ATOM 8496 N N . VAL E 1 174 ? 161.715 108.018 127.570 1.00 194.97 252 VAL E N 1
ATOM 8497 C CA . VAL E 1 174 ? 162.240 109.162 128.307 1.00 194.97 252 VAL E CA 1
ATOM 8498 C C . VAL E 1 174 ? 161.720 109.158 129.743 1.00 194.97 252 VAL E C 1
ATOM 8499 O O . VAL E 1 174 ? 162.410 109.617 130.661 1.00 194.97 252 VAL E O 1
ATOM 8503 N N . TRP E 1 175 ? 160.541 108.566 129.978 1.00 194.35 253 TRP E N 1
ATOM 8504 C CA . TRP E 1 175 ? 160.047 108.423 131.348 1.00 194.35 253 TRP E CA 1
ATOM 8505 C C . TRP E 1 175 ? 160.876 107.401 132.116 1.00 194.35 253 TRP E C 1
ATOM 8506 O O . TRP E 1 175 ? 161.211 107.611 133.294 1.00 194.35 253 TRP E O 1
ATOM 8517 N N . PHE E 1 176 ? 161.250 106.311 131.442 1.00 196.54 254 PHE E N 1
ATOM 8518 C CA . PHE E 1 176 ? 162.144 105.323 132.036 1.00 196.54 254 PHE E CA 1
ATOM 8519 C C . PHE E 1 176 ? 163.511 105.919 132.337 1.00 196.54 254 PHE E C 1
ATOM 8520 O O . PHE E 1 176 ? 164.088 105.646 133.395 1.00 196.54 254 PHE E O 1
ATOM 8528 N N . LEU E 1 177 ? 164.050 106.721 131.414 1.00 194.15 255 LEU E N 1
ATOM 8529 C CA . LEU E 1 177 ? 165.360 107.320 131.647 1.00 194.15 255 LEU E CA 1
ATOM 8530 C C . LEU E 1 177 ? 165.317 108.342 132.772 1.00 194.15 255 LEU E C 1
ATOM 8531 O O . LEU E 1 177 ? 166.279 108.464 133.535 1.00 194.15 255 LEU E O 1
ATOM 8536 N N . TYR E 1 178 ? 164.201 109.063 132.908 1.00 192.59 256 TYR E N 1
ATOM 8537 C CA . TYR E 1 178 ? 164.058 110.004 134.012 1.00 192.59 256 TYR E CA 1
ATOM 8538 C C . TYR E 1 178 ? 164.026 109.286 135.356 1.00 192.59 256 TYR E C 1
ATOM 8539 O O . TYR E 1 178 ? 164.686 109.717 136.313 1.00 192.59 256 TYR E O 1
ATOM 8548 N N . ARG E 1 179 ? 163.283 108.177 135.437 1.00 194.45 257 ARG E N 1
ATOM 8549 C CA . ARG E 1 179 ? 163.226 107.412 136.683 1.00 194.45 257 ARG E CA 1
ATOM 8550 C C . ARG E 1 179 ? 164.575 106.778 137.010 1.00 194.45 257 ARG E C 1
ATOM 8551 O O . ARG E 1 179 ? 165.006 106.758 138.173 1.00 194.45 257 ARG E O 1
ATOM 8559 N N . TRP E 1 180 ? 165.274 106.282 135.984 1.00 194.97 258 TRP E N 1
ATOM 8560 C CA . TRP E 1 180 ? 166.604 105.719 136.190 1.00 194.97 258 TRP E CA 1
ATOM 8561 C C . TRP E 1 180 ? 167.588 106.784 136.647 1.00 194.97 258 TRP E C 1
ATOM 8562 O O . TRP E 1 180 ? 168.449 106.525 137.496 1.00 194.97 258 TRP E O 1
ATOM 8573 N N . LYS E 1 181 ? 167.444 108.003 136.132 1.00 194.25 259 LYS E N 1
ATOM 8574 C CA . LYS E 1 181 ? 168.381 109.062 136.474 1.00 194.25 259 LYS E CA 1
ATOM 8575 C C . LYS E 1 181 ? 168.176 109.542 137.902 1.00 194.25 259 LYS E C 1
ATOM 8576 O O . LYS E 1 181 ? 169.151 109.759 138.630 1.00 194.25 259 LYS E O 1
ATOM 8582 N N . THR E 1 182 ? 166.919 109.692 138.338 1.00 195.88 260 THR E N 1
ATOM 8583 C CA . THR E 1 182 ? 166.722 110.090 139.733 1.00 195.88 260 THR E CA 1
ATOM 8584 C C . THR E 1 182 ? 167.115 108.964 140.687 1.00 195.88 260 THR E C 1
ATOM 8585 O O . THR E 1 182 ? 167.598 109.228 141.795 1.00 195.88 260 THR E O 1
ATOM 8589 N N . ASN E 1 183 ? 166.997 107.705 140.247 1.00 196.06 261 ASN E N 1
ATOM 8590 C CA . ASN E 1 183 ? 167.456 106.599 141.085 1.00 196.06 261 ASN E CA 1
ATOM 8591 C C . ASN E 1 183 ? 168.978 106.579 141.223 1.00 196.06 261 ASN E C 1
ATOM 8592 O O . ASN E 1 183 ? 169.509 106.297 142.305 1.00 196.06 261 ASN E O 1
ATOM 8597 N N . VAL E 1 184 ? 169.707 106.880 140.148 1.00 196.02 262 VAL E N 1
ATOM 8598 C CA . VAL E 1 184 ? 171.164 106.816 140.256 1.00 196.02 262 VAL E CA 1
ATOM 8599 C C . VAL E 1 184 ? 171.722 108.085 140.892 1.00 196.02 262 VAL E C 1
ATOM 8600 O O . VAL E 1 184 ? 172.854 108.093 141.387 1.00 196.02 262 VAL E O 1
ATOM 8604 N N . ILE E 1 185 ? 170.954 109.175 140.903 1.00 195.29 263 ILE E N 1
ATOM 8605 C CA . ILE E 1 185 ? 171.432 110.329 141.663 1.00 195.29 263 ILE E CA 1
ATOM 8606 C C . ILE E 1 185 ? 171.100 110.167 143.139 1.00 195.29 263 ILE E C 1
ATOM 8607 O O . ILE E 1 185 ? 171.828 110.682 143.994 1.00 195.29 263 ILE E O 1
ATOM 8612 N N . THR E 1 186 ? 170.017 109.465 143.476 1.00 196.30 264 THR E N 1
ATOM 8613 C CA . THR E 1 186 ? 169.798 109.238 144.898 1.00 196.30 264 THR E CA 1
ATOM 8614 C C . THR E 1 186 ? 170.628 108.076 145.427 1.00 196.30 264 THR E C 1
ATOM 8615 O O . THR E 1 186 ? 170.774 107.930 146.642 1.00 196.30 264 THR E O 1
ATOM 8619 N N . ARG E 1 187 ? 171.274 107.364 144.499 1.00 197.24 265 ARG E N 1
ATOM 8620 C CA . ARG E 1 187 ? 172.215 106.267 144.844 1.00 197.24 265 ARG E CA 1
ATOM 8621 C C . ARG E 1 187 ? 173.557 106.918 145.201 1.00 197.24 265 ARG E C 1
ATOM 8622 O O . ARG E 1 187 ? 174.188 106.476 146.182 1.00 197.24 265 ARG E O 1
ATOM 8630 N N . MET E 1 188 ? 173.946 107.957 144.449 1.00 196.41 266 MET E N 1
ATOM 8631 C CA . MET E 1 188 ? 175.195 108.676 144.680 1.00 196.41 266 MET E CA 1
ATOM 8632 C C . MET E 1 188 ? 175.091 109.638 145.853 1.00 196.41 266 MET E C 1
ATOM 8633 O O . MET E 1 188 ? 176.113 109.984 146.452 1.00 196.41 266 MET E O 1
ATOM 8638 N N . LEU E 1 189 ? 173.881 110.072 146.194 1.00 193.83 267 LEU E N 1
ATOM 8639 C CA . LEU E 1 189 ? 173.645 110.865 147.390 1.00 193.83 267 LEU E CA 1
ATOM 8640 C C . LEU E 1 189 ? 173.565 110.005 148.643 1.00 193.83 267 LEU E C 1
ATOM 8641 O O . LEU E 1 189 ? 173.462 110.542 149.749 1.00 193.83 267 LEU E O 1
ATOM 8646 N N . SER E 1 190 ? 173.617 108.684 148.492 1.00 197.69 268 SER E N 1
ATOM 8647 C CA . SER E 1 190 ? 173.723 107.747 149.602 1.00 197.69 268 SER E CA 1
ATOM 8648 C C . SER E 1 190 ? 175.160 107.259 149.761 1.00 197.69 268 SER E C 1
ATOM 8649 O O . SER E 1 190 ? 175.407 106.103 150.104 1.00 197.69 268 SER E O 1
ATOM 8652 N N . ALA E 1 191 ? 176.119 108.136 149.492 1.00 196.73 269 ALA E N 1
ATOM 8653 C CA . ALA E 1 191 ? 177.530 107.794 149.593 1.00 196.73 269 ALA E CA 1
ATOM 8654 C C . ALA E 1 191 ? 178.359 109.025 149.942 1.00 196.73 269 ALA E C 1
ATOM 8655 O O . ALA E 1 191 ? 178.103 109.693 150.942 1.00 196.73 269 ALA E O 1
ATOM 8657 N N . ASP E 1 198 ? 181.187 120.225 145.907 1.00 178.16 276 ASP E N 1
ATOM 8658 C CA . ASP E 1 198 ? 180.786 119.222 144.930 1.00 178.16 276 ASP E CA 1
ATOM 8659 C C . ASP E 1 198 ? 179.464 118.580 145.332 1.00 178.16 276 ASP E C 1
ATOM 8660 O O . ASP E 1 198 ? 179.250 117.389 145.112 1.00 178.16 276 ASP E O 1
ATOM 8665 N N . ARG E 1 199 ? 178.589 119.398 145.925 1.00 180.74 277 ARG E N 1
ATOM 8666 C CA . ARG E 1 199 ? 177.253 118.939 146.386 1.00 180.74 277 ARG E CA 1
ATOM 8667 C C . ARG E 1 199 ? 176.165 119.737 145.656 1.00 180.74 277 ARG E C 1
ATOM 8668 O O . ARG E 1 199 ? 175.271 119.101 145.065 1.00 180.74 277 ARG E O 1
ATOM 8676 N N . GLU E 1 200 ? 176.255 121.073 145.678 1.00 179.04 278 GLU E N 1
ATOM 8677 C CA . GLU E 1 200 ? 175.252 121.900 145.020 1.00 179.04 278 GLU E CA 1
ATOM 8678 C C . GLU E 1 200 ? 175.360 121.785 143.508 1.00 179.04 278 GLU E C 1
ATOM 8679 O O . GLU E 1 200 ? 174.352 121.927 142.797 1.00 179.04 278 GLU E O 1
ATOM 8685 N N . LYS E 1 201 ? 176.574 121.525 143.010 1.00 179.40 279 LYS E N 1
ATOM 8686 C CA . LYS E 1 201 ? 176.778 121.310 141.584 1.00 179.40 279 LYS E CA 1
ATOM 8687 C C . LYS E 1 201 ? 176.046 120.063 141.111 1.00 179.40 279 LYS E C 1
ATOM 8688 O O . LYS E 1 201 ? 175.496 120.047 140.008 1.00 179.40 279 LYS E O 1
ATOM 8694 N N . VAL E 1 202 ? 175.994 119.031 141.959 1.00 179.01 280 VAL E N 1
ATOM 8695 C CA . VAL E 1 202 ? 175.249 117.812 141.655 1.00 179.01 280 VAL E CA 1
ATOM 8696 C C . VAL E 1 202 ? 173.766 118.115 141.495 1.00 179.01 280 VAL E C 1
ATOM 8697 O O . VAL E 1 202 ? 173.127 117.658 140.539 1.00 179.01 280 VAL E O 1
ATOM 8701 N N . LEU E 1 203 ? 173.216 118.935 142.394 1.00 177.48 281 LEU E N 1
ATOM 8702 C CA . LEU E 1 203 ? 171.786 119.219 142.364 1.00 177.48 281 LEU E CA 1
ATOM 8703 C C . LEU E 1 203 ? 171.411 120.087 141.171 1.00 177.48 281 LEU E C 1
ATOM 8704 O O . LEU E 1 203 ? 170.441 119.782 140.463 1.00 177.48 281 LEU E O 1
ATOM 8709 N N . THR E 1 204 ? 172.182 121.147 140.902 1.00 176.16 282 THR E N 1
ATOM 8710 C CA . THR E 1 204 ? 171.859 121.959 139.731 1.00 176.16 282 THR E CA 1
ATOM 8711 C C . THR E 1 204 ? 172.116 121.189 138.442 1.00 176.16 282 THR E C 1
ATOM 8712 O O . THR E 1 204 ? 171.362 121.343 137.472 1.00 176.16 282 THR E O 1
ATOM 8716 N N . LEU E 1 205 ? 173.079 120.258 138.460 1.00 179.10 283 LEU E N 1
ATOM 8717 C CA . LEU E 1 205 ? 173.413 119.502 137.266 1.00 179.10 283 LEU E CA 1
ATOM 8718 C C . LEU E 1 205 ? 172.323 118.506 136.919 1.00 179.10 283 LEU E C 1
ATOM 8719 O O . LEU E 1 205 ? 171.883 118.442 135.769 1.00 179.10 283 LEU E O 1
ATOM 8724 N N . ASP E 1 206 ? 171.845 117.732 137.894 1.00 180.08 284 ASP E N 1
ATOM 8725 C CA . ASP E 1 206 ? 170.834 116.746 137.534 1.00 180.08 284 ASP E CA 1
ATOM 8726 C C . ASP E 1 206 ? 169.454 117.388 137.392 1.00 180.08 284 ASP E C 1
ATOM 8727 O O . ASP E 1 206 ? 168.587 116.844 136.704 1.00 180.08 284 ASP E O 1
ATOM 8732 N N . LYS E 1 207 ? 169.261 118.595 137.945 1.00 170.31 285 LYS E N 1
ATOM 8733 C CA . LYS E 1 207 ? 168.025 119.310 137.634 1.00 170.31 285 LYS E CA 1
ATOM 8734 C C . LYS E 1 207 ? 168.007 119.815 136.192 1.00 170.31 285 LYS E C 1
ATOM 8735 O O . LYS E 1 207 ? 167.004 119.636 135.479 1.00 170.31 285 LYS E O 1
ATOM 8741 N N . VAL E 1 208 ? 169.106 120.430 135.730 1.00 178.43 286 VAL E N 1
ATOM 8742 C CA . VAL E 1 208 ? 169.103 120.895 134.344 1.00 178.43 286 VAL E CA 1
ATOM 8743 C C . VAL E 1 208 ? 169.191 119.710 133.391 1.00 178.43 286 VAL E C 1
ATOM 8744 O O . VAL E 1 208 ? 168.683 119.776 132.270 1.00 178.43 286 VAL E O 1
ATOM 8748 N N . SER E 1 209 ? 169.767 118.591 133.835 1.00 184.57 287 SER E N 1
ATOM 8749 C CA . SER E 1 209 ? 169.757 117.371 133.045 1.00 184.57 287 SER E CA 1
ATOM 8750 C C . SER E 1 209 ? 168.375 116.747 132.947 1.00 184.57 287 SER E C 1
ATOM 8751 O O . SER E 1 209 ? 168.039 116.211 131.891 1.00 184.57 287 SER E O 1
ATOM 8754 N N . SER E 1 210 ? 167.573 116.820 134.011 1.00 187.02 288 SER E N 1
ATOM 8755 C CA . SER E 1 210 ? 166.190 116.364 133.943 1.00 187.02 288 SER E CA 1
ATOM 8756 C C . SER E 1 210 ? 165.384 117.205 132.964 1.00 187.02 288 SER E C 1
ATOM 8757 O O . SER E 1 210 ? 164.653 116.664 132.120 1.00 187.02 288 SER E O 1
ATOM 8760 N N . VAL E 1 211 ? 165.528 118.531 133.039 1.00 186.91 289 VAL E N 1
ATOM 8761 C CA . VAL E 1 211 ? 164.745 119.368 132.131 1.00 186.91 289 VAL E CA 1
ATOM 8762 C C . VAL E 1 211 ? 165.269 119.267 130.693 1.00 186.91 289 VAL E C 1
ATOM 8763 O O . VAL E 1 211 ? 164.485 119.335 129.738 1.00 186.91 289 VAL E O 1
ATOM 8767 N N . GLY E 1 212 ? 166.562 118.986 130.508 1.00 192.51 290 GLY E N 1
ATOM 8768 C CA . GLY E 1 212 ? 167.080 118.818 129.162 1.00 192.51 290 GLY E CA 1
ATOM 8769 C C . GLY E 1 212 ? 166.713 117.474 128.570 1.00 192.51 290 GLY E C 1
ATOM 8770 O O . GLY E 1 212 ? 166.503 117.356 127.362 1.00 192.51 290 GLY E O 1
ATOM 8771 N N . LEU E 1 213 ? 166.615 116.449 129.412 1.00 192.60 291 LEU E N 1
ATOM 8772 C CA . LEU E 1 213 ? 166.178 115.146 128.939 1.00 192.60 291 LEU E CA 1
ATOM 8773 C C . LEU E 1 213 ? 164.703 115.180 128.568 1.00 192.60 291 LEU E C 1
ATOM 8774 O O . LEU E 1 213 ? 164.296 114.579 127.567 1.00 192.60 291 LEU E O 1
ATOM 8779 N N . PHE E 1 214 ? 163.899 115.928 129.328 1.00 194.05 292 PHE E N 1
ATOM 8780 C CA . PHE E 1 214 ? 162.509 116.143 128.937 1.00 194.05 292 PHE E CA 1
ATOM 8781 C C . PHE E 1 214 ? 162.399 116.933 127.635 1.00 194.05 292 PHE E C 1
ATOM 8782 O O . PHE E 1 214 ? 161.555 116.611 126.781 1.00 194.05 292 PHE E O 1
ATOM 8790 N N . ALA E 1 215 ? 163.262 117.937 127.452 1.00 195.61 293 ALA E N 1
ATOM 8791 C CA . ALA E 1 215 ? 163.271 118.698 126.208 1.00 195.61 293 ALA E CA 1
ATOM 8792 C C . ALA E 1 215 ? 163.673 117.844 125.010 1.00 195.61 293 ALA E C 1
ATOM 8793 O O . ALA E 1 215 ? 163.054 117.954 123.946 1.00 195.61 293 ALA E O 1
ATOM 8795 N N . ILE E 1 216 ? 164.681 116.980 125.163 1.00 196.26 294 ILE E N 1
ATOM 8796 C CA . ILE E 1 216 ? 165.119 116.165 124.033 1.00 196.26 294 ILE E CA 1
ATOM 8797 C C . ILE E 1 216 ? 164.116 115.048 123.759 1.00 196.26 294 ILE E C 1
ATOM 8798 O O . ILE E 1 216 ? 163.969 114.599 122.617 1.00 196.26 294 ILE E O 1
ATOM 8803 N N . GLY E 1 217 ? 163.350 114.643 124.777 1.00 197.45 295 GLY E N 1
ATOM 8804 C CA . GLY E 1 217 ? 162.246 113.734 124.525 1.00 197.45 295 GLY E CA 1
ATOM 8805 C C . GLY E 1 217 ? 161.141 114.380 123.715 1.00 197.45 295 GLY E C 1
ATOM 8806 O O . GLY E 1 217 ? 160.584 113.765 122.799 1.00 197.45 295 GLY E O 1
ATOM 8807 N N . LEU E 1 218 ? 160.835 115.643 124.009 1.00 197.13 296 LEU E N 1
ATOM 8808 C CA . LEU E 1 218 ? 159.790 116.320 123.248 1.00 197.13 296 LEU E CA 1
ATOM 8809 C C . LEU E 1 218 ? 160.260 116.632 121.828 1.00 197.13 296 LEU E C 1
ATOM 8810 O O . LEU E 1 218 ? 159.481 116.556 120.870 1.00 197.13 296 LEU E O 1
ATOM 8815 N N . MET E 1 219 ? 161.541 116.964 121.662 1.00 198.00 297 MET E N 1
ATOM 8816 C CA . MET E 1 219 ? 162.043 117.190 120.310 1.00 198.00 297 MET E CA 1
ATOM 8817 C C . MET E 1 219 ? 162.319 115.896 119.553 1.00 198.00 297 MET E C 1
ATOM 8818 O O . MET E 1 219 ? 162.549 115.946 118.341 1.00 198.00 297 MET E O 1
ATOM 8823 N N . ALA E 1 220 ? 162.314 114.745 120.225 1.00 197.27 298 ALA E N 1
ATOM 8824 C CA . ALA E 1 220 ? 162.226 113.482 119.507 1.00 197.27 298 ALA E CA 1
ATOM 8825 C C . ALA E 1 220 ? 160.793 113.138 119.131 1.00 197.27 298 ALA E C 1
ATOM 8826 O O . ALA E 1 220 ? 160.572 112.482 118.108 1.00 197.27 298 ALA E O 1
ATOM 8828 N N . SER E 1 221 ? 159.817 113.568 119.937 1.00 198.64 299 SER E N 1
ATOM 8829 C CA . SER E 1 221 ? 158.413 113.416 119.560 1.00 198.64 299 SER E CA 1
ATOM 8830 C C . SER E 1 221 ? 158.020 114.328 118.410 1.00 198.64 299 SER E C 1
ATOM 8831 O O . SER E 1 221 ? 157.084 114.005 117.669 1.00 198.64 299 SER E O 1
ATOM 8834 N N . ALA E 1 222 ? 158.692 115.467 118.261 1.00 198.09 300 ALA E N 1
ATOM 8835 C CA . ALA E 1 222 ? 158.394 116.353 117.141 1.00 198.09 300 ALA E CA 1
ATOM 8836 C C . ALA E 1 222 ? 158.952 115.825 115.825 1.00 198.09 300 ALA E C 1
ATOM 8837 O O . ALA E 1 222 ? 158.518 116.260 114.753 1.00 198.09 300 ALA E O 1
ATOM 8839 N N . GLU E 1 223 ? 159.913 114.901 115.883 1.00 198.77 301 GLU E N 1
ATOM 8840 C CA . GLU E 1 223 ? 160.486 114.341 114.666 1.00 198.77 301 GLU E CA 1
ATOM 8841 C C . GLU E 1 223 ? 159.503 113.408 113.973 1.00 198.77 301 GLU E C 1
ATOM 8842 O O . GLU E 1 223 ? 159.393 113.416 112.743 1.00 198.77 301 GLU E O 1
ATOM 8848 N N . ALA E 1 224 ? 158.776 112.606 114.741 1.00 196.17 302 ALA E N 1
ATOM 8849 C CA . ALA E 1 224 ? 157.791 111.698 114.174 1.00 196.17 302 ALA E CA 1
ATOM 8850 C C . ALA E 1 224 ? 156.379 112.135 114.537 1.00 196.17 302 ALA E C 1
ATOM 8851 O O . ALA E 1 224 ? 156.151 113.286 114.905 1.00 196.17 302 ALA E O 1
ATOM 8853 N N . VAL E 1 235 ? 153.703 124.285 118.680 1.00 135.20 313 VAL E N 1
ATOM 8854 C CA . VAL E 1 235 ? 154.166 124.144 120.055 1.00 135.20 313 VAL E CA 1
ATOM 8855 C C . VAL E 1 235 ? 152.970 124.080 121.001 1.00 135.20 313 VAL E C 1
ATOM 8856 O O . VAL E 1 235 ? 153.108 123.729 122.169 1.00 135.20 313 VAL E O 1
ATOM 8860 N N . GLY E 1 236 ? 151.788 124.398 120.486 1.00 132.42 314 GLY E N 1
ATOM 8861 C CA . GLY E 1 236 ? 150.590 124.390 121.293 1.00 132.42 314 GLY E CA 1
ATOM 8862 C C . GLY E 1 236 ? 150.189 125.728 121.863 1.00 132.42 314 GLY E C 1
ATOM 8863 O O . GLY E 1 236 ? 149.051 125.867 122.325 1.00 132.42 314 GLY E O 1
ATOM 8864 N N . GLY E 1 237 ? 151.080 126.714 121.853 1.00 130.80 315 GLY E N 1
ATOM 8865 C CA . GLY E 1 237 ? 150.745 128.051 122.293 1.00 130.80 315 GLY E CA 1
ATOM 8866 C C . GLY E 1 237 ? 151.117 128.387 123.721 1.00 130.80 315 GLY E C 1
ATOM 8867 O O . GLY E 1 237 ? 150.610 129.383 124.252 1.00 130.80 315 GLY E O 1
ATOM 8868 N N . VAL E 1 238 ? 151.979 127.598 124.364 1.00 125.90 316 VAL E N 1
ATOM 8869 C CA . VAL E 1 238 ? 152.390 127.921 125.727 1.00 125.90 316 VAL E CA 1
ATOM 8870 C C . VAL E 1 238 ? 153.479 128.982 125.751 1.00 125.90 316 VAL E C 1
ATOM 8871 O O . VAL E 1 238 ? 153.736 129.579 126.807 1.00 125.90 316 VAL E O 1
ATOM 8875 N N . GLY E 1 239 ? 154.108 129.240 124.603 1.00 124.44 317 GLY E N 1
ATOM 8876 C CA . GLY E 1 239 ? 155.305 130.054 124.588 1.00 124.44 317 GLY E CA 1
ATOM 8877 C C . GLY E 1 239 ? 155.026 131.509 124.884 1.00 124.44 317 GLY E C 1
ATOM 8878 O O . GLY E 1 239 ? 155.768 132.144 125.632 1.00 124.44 317 GLY E O 1
ATOM 8879 N N . GLY E 1 240 ? 153.943 132.044 124.325 1.00 123.49 318 GLY E N 1
ATOM 8880 C CA . GLY E 1 240 ? 153.582 133.420 124.609 1.00 123.49 318 GLY E CA 1
ATOM 8881 C C . GLY E 1 240 ? 153.216 133.628 126.062 1.00 123.49 318 GLY E C 1
ATOM 8882 O O . GLY E 1 240 ? 153.554 134.655 126.653 1.00 123.49 318 GLY E O 1
ATOM 8883 N N . VAL E 1 241 ? 152.604 132.618 126.676 1.00 123.77 319 VAL E N 1
ATOM 8884 C CA . VAL E 1 241 ? 152.225 132.713 128.081 1.00 123.77 319 VAL E CA 1
ATOM 8885 C C . VAL E 1 241 ? 153.460 132.713 128.972 1.00 123.77 319 VAL E C 1
ATOM 8886 O O . VAL E 1 241 ? 153.595 133.554 129.870 1.00 123.77 319 VAL E O 1
ATOM 8890 N N . VAL E 1 242 ? 154.402 131.805 128.711 1.00 122.40 320 VAL E N 1
ATOM 8891 C CA . VAL E 1 242 ? 155.554 131.749 129.603 1.00 122.40 320 VAL E CA 1
ATOM 8892 C C . VAL E 1 242 ? 156.526 132.895 129.351 1.00 122.40 320 VAL E C 1
ATOM 8893 O O . VAL E 1 242 ? 157.170 133.369 130.289 1.00 122.40 320 VAL E O 1
ATOM 8897 N N . THR E 1 243 ? 156.610 133.416 128.129 1.00 120.19 321 THR E N 1
ATOM 8898 C CA . THR E 1 243 ? 157.436 134.602 127.968 1.00 120.19 321 THR E CA 1
ATOM 8899 C C . THR E 1 243 ? 156.752 135.837 128.517 1.00 120.19 321 THR E C 1
ATOM 8900 O O . THR E 1 243 ? 157.436 136.747 128.980 1.00 120.19 321 THR E O 1
ATOM 8904 N N . ALA E 1 244 ? 155.418 135.874 128.523 1.00 119.06 322 ALA E N 1
ATOM 8905 C CA . ALA E 1 244 ? 154.722 136.966 129.191 1.00 119.06 322 ALA E CA 1
ATOM 8906 C C . ALA E 1 244 ? 154.9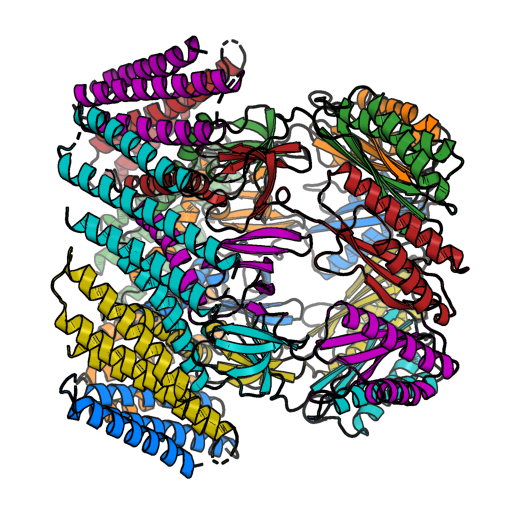97 136.958 130.685 1.00 119.06 322 ALA E C 1
ATOM 8907 O O . ALA E 1 244 ? 155.329 137.996 131.269 1.00 119.06 322 ALA E O 1
ATOM 8909 N N . PHE E 1 245 ? 154.936 135.778 131.299 1.00 118.94 323 PHE E N 1
ATOM 8910 C CA . PHE E 1 245 ? 155.157 135.667 132.735 1.00 118.94 323 PHE E CA 1
ATOM 8911 C C . PHE E 1 245 ? 156.603 135.974 133.104 1.00 118.94 323 PHE E C 1
ATOM 8912 O O . PHE E 1 245 ? 156.863 136.730 134.050 1.00 118.94 323 PHE E O 1
ATOM 8920 N N . ALA E 1 246 ? 157.552 135.410 132.359 1.00 115.62 324 ALA E N 1
ATOM 8921 C CA . ALA E 1 246 ? 158.959 135.626 132.656 1.00 115.62 324 ALA E CA 1
ATOM 8922 C C . ALA E 1 246 ? 159.373 137.058 132.379 1.00 115.62 324 ALA E C 1
ATOM 8923 O O . ALA E 1 246 ? 160.186 137.622 133.118 1.00 115.62 324 ALA E O 1
ATOM 8925 N N . ALA E 1 247 ? 158.825 137.662 131.323 1.00 115.04 325 ALA E N 1
ATOM 8926 C CA . ALA E 1 247 ? 159.114 139.053 131.023 1.00 115.04 325 ALA E CA 1
ATOM 8927 C C . ALA E 1 247 ? 158.571 139.963 132.104 1.00 115.04 325 ALA E C 1
ATOM 8928 O O . ALA E 1 247 ? 159.263 140.885 132.544 1.00 115.04 325 ALA E O 1
ATOM 8930 N N . ARG E 1 248 ? 157.354 139.675 132.577 1.00 118.16 326 ARG E N 1
ATOM 8931 C CA . ARG E 1 248 ? 156.756 140.428 133.672 1.00 118.16 326 ARG E CA 1
ATOM 8932 C C . ARG E 1 248 ? 157.622 140.373 134.923 1.00 118.16 326 ARG E C 1
ATOM 8933 O O . ARG E 1 248 ? 158.043 141.411 135.427 1.00 118.16 326 ARG E O 1
ATOM 8941 N N . ASP E 1 249 ? 157.991 139.165 135.360 1.00 115.82 327 ASP E N 1
ATOM 8942 C CA . ASP E 1 249 ? 158.777 139.012 136.584 1.00 115.82 327 ASP E CA 1
ATOM 8943 C C . ASP E 1 249 ? 160.158 139.639 136.465 1.00 115.82 327 ASP E C 1
ATOM 8944 O O . ASP E 1 249 ? 160.505 140.545 137.235 1.00 115.82 327 ASP E O 1
ATOM 8949 N N . ILE E 1 250 ? 160.940 139.206 135.474 1.00 110.62 328 ILE E N 1
ATOM 8950 C CA . ILE E 1 250 ? 162.329 139.639 135.371 1.00 110.62 328 ILE E CA 1
ATOM 8951 C C . ILE E 1 250 ? 162.416 141.119 135.032 1.00 110.62 328 ILE E C 1
ATOM 8952 O O . ILE E 1 250 ? 163.132 141.882 135.694 1.00 110.62 328 ILE E O 1
ATOM 8957 N N . LEU E 1 251 ? 161.681 141.560 134.015 1.00 111.86 329 LEU E N 1
ATOM 8958 C CA . LEU E 1 251 ? 161.809 142.947 133.639 1.00 111.86 329 LEU E CA 1
ATOM 8959 C C . LEU E 1 251 ? 161.111 143.888 134.602 1.00 111.86 329 LEU E C 1
ATOM 8960 O O . LEU E 1 251 ? 161.562 145.021 134.725 1.00 111.86 329 LEU E O 1
ATOM 8965 N N . GLY E 1 252 ? 160.088 143.449 135.341 1.00 110.01 330 GLY E N 1
ATOM 8966 C CA . GLY E 1 252 ? 159.564 144.291 136.398 1.00 110.01 330 GLY E CA 1
ATOM 8967 C C . GLY E 1 252 ? 160.569 144.486 137.511 1.00 110.01 330 GLY E C 1
ATOM 8968 O O . GLY E 1 252 ? 160.726 145.598 138.029 1.00 110.01 330 GLY E O 1
ATOM 8969 N N . ASN E 1 253 ? 161.313 143.428 137.843 1.00 105.55 331 ASN E N 1
ATOM 8970 C CA . ASN E 1 253 ? 162.339 143.567 138.862 1.00 105.55 331 ASN E CA 1
ATOM 8971 C C . ASN E 1 253 ? 163.463 144.483 138.406 1.00 105.55 331 ASN E C 1
ATOM 8972 O O . ASN E 1 253 ? 163.892 145.353 139.169 1.00 105.55 331 ASN E O 1
ATOM 8977 N N . VAL E 1 254 ? 163.915 144.364 137.159 1.00 107.65 332 VAL E N 1
ATOM 8978 C CA . VAL E 1 254 ? 165.031 145.216 136.742 1.00 107.65 332 VAL E CA 1
ATOM 8979 C C . VAL E 1 254 ? 164.562 146.650 136.494 1.00 107.65 332 VAL E C 1
ATOM 8980 O O . VAL E 1 254 ? 165.308 147.611 136.737 1.00 107.65 332 VAL E O 1
ATOM 8984 N N . LEU E 1 255 ? 163.307 146.826 136.075 1.00 111.15 333 LEU E N 1
ATOM 8985 C CA . LEU E 1 255 ? 162.765 148.169 135.902 1.00 111.15 333 LEU E CA 1
ATOM 8986 C C . LEU E 1 255 ? 162.664 148.902 137.228 1.00 111.15 333 LEU E C 1
ATOM 8987 O O . LEU E 1 255 ? 163.054 150.072 137.328 1.00 111.15 333 LEU E O 1
ATOM 8992 N N . SER E 1 256 ? 162.161 148.230 138.263 1.00 105.98 334 SER E N 1
ATOM 8993 C CA . SER E 1 256 ? 162.108 148.882 139.559 1.00 105.98 334 SER E CA 1
ATOM 8994 C C . SER E 1 256 ? 163.499 149.068 140.132 1.00 105.98 334 SER E C 1
ATOM 8995 O O . SER E 1 256 ? 163.758 150.060 140.819 1.00 105.98 334 SER E O 1
ATOM 8998 N N . GLY E 1 257 ? 164.420 148.166 139.806 1.00 107.14 335 GLY E N 1
ATOM 8999 C CA . GLY E 1 257 ? 165.778 148.308 140.285 1.00 107.14 335 GLY E CA 1
ATOM 9000 C C . GLY E 1 257 ? 166.511 149.479 139.672 1.00 107.14 335 GLY E C 1
ATOM 9001 O O . GLY E 1 257 ? 167.452 150.005 140.266 1.00 107.14 335 GLY E O 1
ATOM 9002 N N . LEU E 1 258 ? 166.103 149.902 138.478 1.00 111.79 336 LEU E N 1
ATOM 9003 C CA . LEU E 1 258 ? 166.660 151.129 137.926 1.00 111.79 336 LEU E CA 1
ATOM 9004 C C . LEU E 1 258 ? 165.913 152.383 138.347 1.00 111.79 336 LEU E C 1
ATOM 9005 O O . LEU E 1 258 ? 166.557 153.417 138.573 1.00 111.79 336 LEU E O 1
ATOM 9010 N N . SER E 1 259 ? 164.585 152.323 138.464 1.00 108.71 337 SER E N 1
ATOM 9011 C CA . SER E 1 259 ? 163.851 153.508 138.887 1.00 108.71 337 SER E CA 1
ATOM 9012 C C . SER E 1 259 ? 164.165 153.873 140.329 1.00 108.71 337 SER E C 1
ATOM 9013 O O . SER E 1 259 ? 164.152 155.054 140.682 1.00 108.71 337 SER E O 1
ATOM 9016 N N . MET E 1 260 ? 164.483 152.892 141.166 1.00 109.84 338 MET E N 1
ATOM 9017 C CA . MET E 1 260 ? 165.003 153.214 142.482 1.00 109.84 338 MET E CA 1
ATOM 9018 C C . MET E 1 260 ? 166.424 153.730 142.435 1.00 109.84 338 MET E C 1
ATOM 9019 O O . MET E 1 260 ? 166.858 154.375 143.388 1.00 109.84 338 MET E O 1
ATOM 9024 N N . GLN E 1 261 ? 167.166 153.450 141.378 1.00 117.61 339 GLN E N 1
ATOM 9025 C CA . GLN E 1 261 ? 168.502 154.000 141.270 1.00 117.61 339 GLN E CA 1
ATOM 9026 C C . GLN E 1 261 ? 168.499 155.437 140.804 1.00 117.61 339 GLN E C 1
ATOM 9027 O O . GLN E 1 261 ? 169.429 156.179 141.124 1.00 117.61 339 GLN E O 1
ATOM 9033 N N . PHE E 1 262 ? 167.487 155.844 140.052 1.00 116.33 340 PHE E N 1
ATOM 9034 C CA . PHE E 1 262 ? 167.434 157.248 139.674 1.00 116.33 340 PHE E CA 1
ATOM 9035 C C . PHE E 1 262 ? 166.892 158.085 140.819 1.00 116.33 340 PHE E C 1
ATOM 9036 O O . PHE E 1 262 ? 167.608 158.918 141.375 1.00 116.33 340 PHE E O 1
ATOM 9044 N N . SER E 1 263 ? 165.643 157.851 141.202 1.00 112.20 341 SER E N 1
ATOM 9045 C CA . SER E 1 263 ? 164.976 158.670 142.206 1.00 112.20 341 SER E CA 1
ATOM 9046 C C . SER E 1 263 ? 165.075 157.958 143.547 1.00 112.20 341 SER E C 1
ATOM 9047 O O . SER E 1 263 ? 164.160 157.268 143.969 1.00 112.20 341 SER E O 1
ATOM 9050 N N . ARG E 1 264 ? 166.195 158.169 144.233 1.00 110.74 342 ARG E N 1
ATOM 9051 C CA . ARG E 1 264 ? 166.619 157.332 145.355 1.00 110.74 342 ARG E CA 1
ATOM 9052 C C . ARG E 1 264 ? 165.708 157.462 146.566 1.00 110.74 342 ARG E C 1
ATOM 9053 O O . ARG E 1 264 ? 165.687 158.525 147.195 1.00 110.74 342 ARG E O 1
ATOM 9061 N N . PRO E 1 265 ? 164.985 156.428 146.947 1.00 96.12 343 PRO E N 1
ATOM 9062 C CA . PRO E 1 265 ? 164.168 156.535 148.152 1.00 96.12 343 PRO E CA 1
ATOM 9063 C C . PRO E 1 265 ? 164.939 156.184 149.408 1.00 96.12 343 PRO E C 1
ATOM 9064 O O . PRO E 1 265 ? 164.550 156.596 150.501 1.00 96.12 343 PRO E O 1
ATOM 9068 N N . PHE E 1 266 ? 166.226 155.492 149.404 1.00 21.85 344 PHE E N 1
ATOM 9069 C CA . PHE E 1 266 ? 167.045 155.107 150.542 1.00 21.85 344 PHE E CA 1
ATOM 9070 C C . PHE E 1 266 ? 168.451 154.812 150.048 1.00 21.85 344 PHE E C 1
ATOM 9071 O O . PHE E 1 266 ? 168.710 154.747 148.846 1.00 21.85 344 PHE E O 1
ATOM 9079 N N . SER E 1 267 ? 169.360 154.627 150.997 1.00 22.79 345 SER E N 1
ATOM 9080 C CA . SER E 1 267 ? 170.745 154.315 150.696 1.00 22.79 345 SER E CA 1
ATOM 9081 C C . SER E 1 267 ? 171.175 153.148 151.568 1.00 22.79 345 SER E C 1
ATOM 9082 O O . SER E 1 267 ? 170.400 152.638 152.379 1.00 22.79 345 SER E O 1
ATOM 9085 N N . MET E 1 268 ? 172.419 152.715 151.382 1.00 22.45 346 MET E N 1
ATOM 9086 C CA . MET E 1 268 ? 172.955 151.584 152.129 1.00 22.45 346 MET E CA 1
ATOM 9087 C C . MET E 1 268 ? 173.134 151.954 153.594 1.00 22.45 346 MET E C 1
ATOM 9088 O O . MET E 1 268 ? 173.830 152.920 153.919 1.00 22.45 346 MET E O 1
ATOM 9093 N N . GLY E 1 269 ? 172.508 151.184 154.477 1.00 21.53 347 GLY E N 1
ATOM 9094 C CA . GLY E 1 269 ? 172.560 151.427 155.898 1.00 21.53 347 GLY E CA 1
ATOM 9095 C C . GLY E 1 269 ? 171.314 152.054 156.477 1.00 21.53 347 GLY E C 1
ATOM 9096 O O . GLY E 1 269 ? 171.168 152.081 157.704 1.00 21.53 347 GLY E O 1
ATOM 9097 N N . ASP E 1 270 ? 170.420 152.564 155.636 1.00 21.38 348 ASP E N 1
ATOM 9098 C CA . ASP E 1 270 ? 169.214 153.214 156.121 1.00 21.38 348 ASP E CA 1
ATOM 9099 C C . ASP E 1 270 ? 168.226 152.188 156.649 1.00 21.38 348 ASP E C 1
ATOM 9100 O O . ASP E 1 270 ? 168.117 151.081 156.122 1.00 21.38 348 ASP E O 1
ATOM 9105 N N . THR E 1 271 ? 167.508 152.559 157.702 1.00 21.27 349 THR E N 1
ATOM 9106 C CA . THR E 1 271 ? 166.426 151.744 158.230 1.00 21.27 349 THR E CA 1
ATOM 9107 C C . THR E 1 271 ? 165.131 152.165 157.555 1.00 21.27 349 THR E C 1
ATOM 9108 O O . THR E 1 271 ? 164.707 153.314 157.685 1.00 21.27 349 THR E O 1
ATOM 9112 N N . ILE E 1 272 ? 164.509 151.246 156.825 1.00 21.27 350 ILE E N 1
ATOM 9113 C CA . ILE E 1 272 ? 163.313 151.562 156.065 1.00 21.27 350 ILE E CA 1
ATOM 9114 C C . ILE E 1 272 ? 162.173 150.668 156.521 1.00 21.27 350 ILE E C 1
ATOM 9115 O O . ILE E 1 272 ? 162.362 149.661 157.207 1.00 21.27 350 ILE E O 1
ATOM 9120 N N . LYS E 1 273 ? 160.968 151.076 156.138 1.00 21.27 351 LYS E N 1
ATOM 9121 C CA . LYS E 1 273 ? 159.773 150.254 156.250 1.00 21.27 351 LYS E CA 1
ATOM 9122 C C . LYS E 1 273 ? 158.970 150.443 154.977 1.00 21.27 351 LYS E C 1
ATOM 9123 O O . LYS E 1 273 ? 158.593 151.568 154.647 1.00 21.27 351 LYS E O 1
ATOM 9129 N N . ALA E 1 274 ? 158.725 149.358 154.251 1.00 16.37 352 ALA E N 1
ATOM 9130 C CA . ALA E 1 274 ? 158.008 149.427 152.976 1.00 16.37 352 ALA E CA 1
ATOM 9131 C C . ALA E 1 274 ? 156.896 148.390 152.985 1.00 16.37 352 ALA E C 1
ATOM 9132 O O . ALA E 1 274 ? 157.066 147.276 152.491 1.00 16.37 352 ALA E O 1
ATOM 9134 N N . GLY E 1 275 ? 155.746 148.770 153.523 1.00 25.00 353 GLY E N 1
ATOM 9135 C CA . GLY E 1 275 ? 154.633 147.850 153.606 1.00 25.00 353 GLY E CA 1
ATOM 9136 C C . GLY E 1 275 ? 154.847 146.775 154.646 1.00 25.00 353 GLY E C 1
ATOM 9137 O O . GLY E 1 275 ? 154.809 147.045 155.849 1.00 25.00 353 GLY E O 1
ATOM 9138 N N . SER E 1 276 ? 155.079 145.548 154.192 1.00 21.27 354 SER E N 1
ATOM 9139 C CA . SER E 1 276 ? 155.240 144.424 155.102 1.00 21.27 354 SER E CA 1
ATOM 9140 C C . SER E 1 276 ? 156.656 144.279 155.633 1.00 21.27 354 SER E C 1
ATOM 9141 O O . SER E 1 276 ? 156.837 143.711 156.714 1.00 21.27 354 SER E O 1
ATOM 9144 N N . VAL E 1 277 ? 157.655 144.771 154.912 1.00 24.04 355 VAL E N 1
ATOM 9145 C CA . VAL E 1 277 ? 159.038 144.579 155.291 1.00 24.04 355 VAL E CA 1
ATOM 9146 C C . VAL E 1 277 ? 159.542 145.806 156.034 1.00 24.04 355 VAL E C 1
ATOM 9147 O O . VAL E 1 277 ? 159.065 146.928 155.841 1.00 24.04 355 VAL E O 1
ATOM 9151 N N . GLU E 1 278 ? 160.541 145.585 156.885 1.00 23.49 356 GLU E N 1
ATOM 9152 C CA . GLU E 1 278 ? 161.099 146.631 157.729 1.00 23.49 356 GLU E CA 1
ATOM 9153 C C . GLU E 1 278 ? 162.467 146.215 158.244 1.00 23.49 356 GLU E C 1
ATOM 9154 O O . GLU E 1 278 ? 162.629 145.099 158.740 1.00 23.49 356 GLU E O 1
ATOM 9160 N N . GLY E 1 279 ? 163.453 147.090 158.132 1.00 15.79 357 GLY E N 1
ATOM 9161 C CA . GLY E 1 279 ? 164.771 146.786 158.646 1.00 15.79 357 GLY E CA 1
ATOM 9162 C C . GLY E 1 279 ? 165.829 147.621 157.956 1.00 15.79 357 GLY E C 1
ATOM 9163 O O . GLY E 1 279 ? 165.527 148.537 157.201 1.00 15.79 357 GLY E O 1
ATOM 9164 N N . GLN E 1 280 ? 167.080 147.283 158.250 1.00 21.27 358 GLN E N 1
ATOM 9165 C CA . GLN E 1 280 ? 168.206 147.982 157.650 1.00 21.27 358 GLN E CA 1
ATOM 9166 C C . GLN E 1 280 ? 168.453 147.483 156.241 1.00 21.27 358 GLN E C 1
ATOM 9167 O O . GLN E 1 280 ? 168.145 146.345 155.908 1.00 21.27 358 GLN E O 1
ATOM 9173 N N . VAL E 1 281 ? 169.046 148.337 155.422 1.00 21.27 359 VAL E N 1
ATOM 9174 C CA . VAL E 1 281 ? 169.363 148.005 154.041 1.00 21.27 359 VAL E CA 1
ATOM 9175 C C . VAL E 1 281 ? 170.826 147.589 153.992 1.00 21.27 359 VAL E C 1
ATOM 9176 O O . VAL E 1 281 ? 171.716 148.424 154.172 1.00 21.27 359 VAL E O 1
ATOM 9180 N N . ILE E 1 282 ? 171.099 146.306 153.757 1.00 17.31 360 ILE E N 1
ATOM 9181 C CA . ILE E 1 282 ? 172.473 145.817 153.773 1.00 17.31 360 ILE E CA 1
ATOM 9182 C C . ILE E 1 282 ? 173.016 145.515 152.390 1.00 17.31 360 ILE E C 1
ATOM 9183 O O . ILE E 1 282 ? 174.243 145.375 152.249 1.00 17.31 360 ILE E O 1
ATOM 9188 N N . GLU E 1 283 ? 172.168 145.417 151.369 1.00 25.24 361 GLU E N 1
ATOM 9189 C CA . GLU E 1 283 ? 172.635 145.102 150.021 1.00 25.24 361 GLU E CA 1
ATOM 9190 C C . GLU E 1 283 ? 171.583 145.563 149.025 1.00 25.24 361 GLU E C 1
ATOM 9191 O O . GLU E 1 283 ? 170.491 144.994 148.978 1.00 25.24 361 GLU E O 1
ATOM 9197 N N . MET E 1 284 ? 171.907 146.578 148.231 1.00 33.76 362 MET E N 1
ATOM 9198 C CA . MET E 1 284 ? 171.047 147.013 147.137 1.00 33.76 362 MET E CA 1
ATOM 9199 C C . MET E 1 284 ? 171.533 146.339 145.862 1.00 33.76 362 MET E C 1
ATOM 9200 O O . MET E 1 284 ? 172.603 146.674 145.346 1.00 33.76 362 MET E O 1
ATOM 9205 N N . GLY E 1 285 ? 170.750 145.390 145.353 1.00 34.60 363 GLY E N 1
ATOM 9206 C CA . GLY E 1 285 ? 171.135 144.592 144.214 1.00 34.60 363 GLY E CA 1
ATOM 9207 C C . GLY E 1 285 ? 170.391 144.971 142.945 1.00 34.60 363 GLY E C 1
ATOM 9208 O O . GLY E 1 285 ? 169.625 145.930 142.889 1.00 34.60 363 GLY E O 1
ATOM 9209 N N . LEU E 1 286 ? 170.642 144.175 141.906 1.00 38.59 364 LEU E N 1
ATOM 9210 C CA . LEU E 1 286 ? 170.062 144.455 140.596 1.00 38.59 364 LEU E CA 1
ATOM 9211 C C . LEU E 1 286 ? 168.611 143.997 140.513 1.00 38.59 364 LEU E C 1
ATOM 9212 O O . LEU E 1 286 ? 167.776 144.691 139.924 1.00 38.59 364 LEU E O 1
ATOM 9217 N N . THR E 1 287 ? 168.293 142.843 141.104 1.00 28.24 365 THR E N 1
ATOM 9218 C CA . THR E 1 287 ? 166.936 142.319 141.112 1.00 28.24 365 THR E CA 1
ATOM 9219 C C . THR E 1 287 ? 166.340 142.188 142.503 1.00 28.24 365 THR E C 1
ATOM 9220 O O . THR E 1 287 ? 165.112 142.157 142.625 1.00 28.24 365 THR E O 1
ATOM 9224 N N . THR E 1 288 ? 167.165 142.115 143.548 1.00 23.48 366 THR E N 1
ATOM 9225 C CA . THR E 1 288 ? 166.687 141.984 144.915 1.00 23.48 366 THR E CA 1
ATOM 9226 C C . THR E 1 288 ? 167.464 142.909 145.837 1.00 23.48 366 THR E C 1
ATOM 9227 O O . THR E 1 288 ? 168.689 143.000 145.748 1.00 23.48 366 THR E O 1
ATOM 9231 N N . THR E 1 289 ? 166.744 143.580 146.726 1.00 21.28 367 THR E N 1
ATOM 9232 C CA . THR E 1 289 ? 167.324 144.263 147.868 1.00 21.28 367 THR E CA 1
ATOM 9233 C C . THR E 1 289 ? 167.403 143.278 149.030 1.00 21.28 367 THR E C 1
ATOM 9234 O O . THR E 1 289 ? 166.611 142.337 149.120 1.00 21.28 367 THR E O 1
ATOM 9238 N N . SER E 1 290 ? 168.382 143.475 149.904 1.00 19.22 368 SER E N 1
ATOM 9239 C CA . SER E 1 290 ? 168.534 142.653 151.097 1.00 19.22 368 SER E CA 1
ATOM 9240 C C . SER E 1 290 ? 168.422 143.543 152.320 1.00 19.22 368 SER E C 1
ATOM 9241 O O . SER E 1 290 ? 169.137 144.544 152.437 1.00 19.22 368 SER E O 1
ATOM 9244 N N . LEU E 1 291 ? 167.517 143.187 153.218 1.00 21.27 369 LEU E N 1
ATOM 9245 C CA . LEU E 1 291 ? 167.325 143.900 154.465 1.00 21.27 369 LEU E CA 1
ATOM 9246 C C . LEU E 1 291 ? 167.753 143.022 155.628 1.00 21.27 369 LEU E C 1
ATOM 9247 O O . LEU E 1 291 ? 167.989 141.826 155.487 1.00 21.27 369 LEU E O 1
ATOM 9252 N N . LEU E 1 292 ? 167.829 143.646 156.789 1.00 21.27 370 LEU E N 1
ATOM 9253 C CA . LEU E 1 292 ? 168.122 142.980 158.049 1.00 21.27 370 LEU E CA 1
ATOM 9254 C C . LEU E 1 292 ? 167.026 143.415 159.007 1.00 21.27 370 LEU E C 1
ATOM 9255 O O . LEU E 1 292 ? 166.977 144.586 159.391 1.00 21.27 370 LEU E O 1
ATOM 9260 N N . ASN E 1 293 ? 166.136 142.499 159.374 1.00 21.27 371 ASN E N 1
ATOM 9261 C CA . ASN E 1 293 ? 164.917 142.876 160.079 1.00 21.27 371 ASN E CA 1
ATOM 9262 C C . ASN E 1 293 ? 165.202 143.077 161.569 1.00 21.27 371 ASN E C 1
ATOM 9263 O O . ASN E 1 293 ? 166.351 143.203 161.996 1.00 21.27 371 ASN E O 1
ATOM 9268 N N . ALA E 1 294 ? 164.138 143.147 162.373 1.00 21.27 372 ALA E N 1
ATOM 9269 C CA . ALA E 1 294 ? 164.274 143.495 163.785 1.00 21.27 372 ALA E CA 1
ATOM 9270 C C . ALA E 1 294 ? 164.954 142.399 164.594 1.00 21.27 372 ALA E C 1
ATOM 9271 O O . ALA E 1 294 ? 165.566 142.689 165.625 1.00 21.27 372 ALA E O 1
ATOM 9273 N N . GLU E 1 295 ? 164.862 141.148 164.156 1.00 22.75 373 GLU E N 1
ATOM 9274 C CA . GLU E 1 295 ? 165.570 140.051 164.794 1.00 22.75 373 GLU E CA 1
ATOM 9275 C C . GLU E 1 295 ? 166.888 139.740 164.110 1.00 22.75 373 GLU E C 1
ATOM 9276 O O . GLU E 1 295 ? 167.473 138.687 164.377 1.00 22.75 373 GLU E O 1
ATOM 9282 N N . LYS E 1 296 ? 167.338 140.624 163.215 1.00 21.27 374 LYS E N 1
ATOM 9283 C CA . LYS E 1 296 ? 168.635 140.564 162.538 1.00 21.27 374 LYS E CA 1
ATOM 9284 C C . LYS E 1 296 ? 168.768 139.317 161.664 1.00 21.27 374 LYS E C 1
ATOM 9285 O O . LYS E 1 296 ? 169.844 138.734 161.556 1.00 21.27 374 LYS E O 1
ATOM 9291 N N . PHE E 1 297 ? 167.671 138.918 161.039 1.00 21.27 375 PHE E N 1
ATOM 9292 C CA . PHE E 1 297 ? 167.615 137.898 159.998 1.00 21.27 375 PHE E CA 1
ATOM 9293 C C . PHE E 1 297 ? 167.692 138.569 158.637 1.00 21.27 375 PHE E C 1
ATOM 9294 O O . PHE E 1 297 ? 167.060 139.606 158.434 1.00 21.27 375 PHE E O 1
ATOM 9302 N N . PRO E 1 298 ? 168.444 138.027 157.676 1.00 21.27 376 PRO E N 1
ATOM 9303 C CA . PRO E 1 298 ? 168.477 138.638 156.341 1.00 21.27 376 PRO E CA 1
ATOM 9304 C C . PRO E 1 298 ? 167.206 138.340 155.557 1.00 21.27 376 PRO E C 1
ATOM 9305 O O . PRO E 1 298 ? 166.879 137.183 155.291 1.00 21.27 376 PRO E O 1
ATOM 9309 N N . VAL E 1 299 ? 166.489 139.396 155.192 1.00 21.27 377 VAL E N 1
ATOM 9310 C CA . VAL E 1 299 ? 165.297 139.327 154.356 1.00 21.27 377 VAL E CA 1
ATOM 9311 C C . VAL E 1 299 ? 165.701 139.638 152.925 1.00 21.27 377 VAL E C 1
ATOM 9312 O O . VAL E 1 299 ? 166.558 140.495 152.690 1.00 21.27 377 VAL E O 1
ATOM 9316 N N . LEU E 1 300 ? 165.086 138.953 151.967 1.00 21.27 378 LEU E N 1
ATOM 9317 C CA . LEU E 1 300 ? 165.387 139.125 150.550 1.00 21.27 378 LEU E CA 1
ATOM 9318 C C . LEU E 1 300 ? 164.136 139.624 149.843 1.00 21.27 378 LEU E C 1
ATOM 9319 O O . LEU E 1 300 ? 163.203 138.851 149.617 1.00 21.27 378 LEU E O 1
ATOM 9324 N N . VAL E 1 301 ? 164.122 140.895 149.475 1.00 19.50 379 VAL E N 1
ATOM 9325 C CA . VAL E 1 301 ? 162.948 141.566 148.921 1.00 19.50 379 VAL E CA 1
ATOM 9326 C C . VAL E 1 301 ? 163.180 141.781 147.432 1.00 19.50 379 VAL E C 1
ATOM 9327 O O . VAL E 1 301 ? 164.230 142.301 147.052 1.00 19.50 379 VAL E O 1
ATOM 9331 N N . PRO E 1 302 ? 162.251 141.399 146.561 1.00 21.68 380 PRO E N 1
ATOM 9332 C CA . PRO E 1 302 ? 162.372 141.777 145.149 1.00 21.68 380 PRO E CA 1
ATOM 9333 C C . PRO E 1 302 ? 162.078 143.255 144.946 1.00 21.68 380 PRO E C 1
ATOM 9334 O O . PRO E 1 302 ? 161.259 143.840 145.656 1.00 21.68 380 PRO E O 1
ATOM 9338 N N . ASN E 1 303 ? 162.775 143.857 143.972 1.00 23.88 381 ASN E N 1
ATOM 9339 C CA . ASN E 1 303 ? 162.708 145.303 143.757 1.00 23.88 381 ASN E CA 1
ATOM 9340 C C . ASN E 1 303 ? 161.322 145.779 143.355 1.00 23.88 381 ASN E C 1
ATOM 9341 O O . ASN E 1 303 ? 160.934 146.907 143.671 1.00 23.88 381 ASN E O 1
ATOM 9346 N N . SER E 1 304 ? 160.551 144.931 142.673 1.00 21.27 382 SER E N 1
ATOM 9347 C CA . SER E 1 304 ? 159.222 145.310 142.202 1.00 21.27 382 SER E CA 1
ATOM 9348 C C . SER E 1 304 ? 158.219 145.545 143.325 1.00 21.27 382 SER E C 1
ATOM 9349 O O . SER E 1 304 ? 157.115 146.024 143.050 1.00 21.27 382 SER E O 1
ATOM 9352 N N . LEU E 1 305 ? 158.566 145.230 144.567 1.00 21.27 383 LEU E N 1
ATOM 9353 C CA . LEU E 1 305 ? 157.741 145.550 145.717 1.00 21.27 383 LEU E CA 1
ATOM 9354 C C . LEU E 1 305 ? 157.969 146.967 146.221 1.00 21.27 383 LEU E C 1
ATOM 9355 O O . LEU E 1 305 ? 157.307 147.382 147.175 1.00 21.27 383 LEU E O 1
ATOM 9360 N N . PHE E 1 306 ? 158.891 147.715 145.611 1.00 16.66 384 PHE E N 1
ATOM 9361 C CA . PHE E 1 306 ? 159.092 149.127 145.911 1.00 16.66 384 PHE E CA 1
ATOM 9362 C C . PHE E 1 306 ? 158.568 150.032 144.800 1.00 16.66 384 PHE E C 1
ATOM 9363 O O . PHE E 1 306 ? 158.987 151.189 144.711 1.00 16.66 384 PHE E O 1
ATOM 9371 N N . SER E 1 307 ? 157.675 149.534 143.943 1.00 21.27 385 SER E N 1
ATOM 9372 C CA . SER E 1 307 ? 157.343 150.265 142.722 1.00 21.27 385 SER E CA 1
ATOM 9373 C C . SER E 1 307 ? 156.415 151.443 142.992 1.00 21.27 385 SER E C 1
ATOM 9374 O O . SER E 1 307 ? 156.739 152.585 142.653 1.00 21.27 385 SER E O 1
ATOM 9377 N N . SER E 1 308 ? 155.254 151.189 143.583 1.00 28.32 386 SER E N 1
ATOM 9378 C CA . SER E 1 308 ? 154.314 152.257 143.900 1.00 28.32 386 SER E CA 1
ATOM 9379 C C . SER E 1 308 ? 153.792 152.087 145.319 1.00 28.32 386 SER E C 1
ATOM 9380 O O . SER E 1 308 ? 152.594 152.187 145.586 1.00 28.32 386 SER E O 1
ATOM 9383 N N . GLN E 1 309 ? 154.703 151.827 146.248 1.00 21.27 387 GLN E N 1
ATOM 9384 C CA . GLN E 1 309 ? 154.383 151.705 147.657 1.00 21.27 387 GLN E CA 1
ATOM 9385 C C . GLN E 1 309 ? 154.985 152.864 148.430 1.00 21.27 387 GLN E C 1
ATOM 9386 O O . GLN E 1 309 ? 155.912 153.532 147.972 1.00 21.27 387 GLN E O 1
ATOM 9392 N N . VAL E 1 310 ? 154.449 153.089 149.616 1.00 20.81 388 VAL E N 1
ATOM 9393 C CA . VAL E 1 310 ? 154.986 154.108 150.502 1.00 20.81 388 VAL E CA 1
ATOM 9394 C C . VAL E 1 310 ? 156.195 153.548 151.235 1.00 20.81 388 VAL E C 1
ATOM 9395 O O . VAL E 1 310 ? 156.226 152.380 151.631 1.00 20.81 388 VAL E O 1
ATOM 9399 N N . ILE E 1 311 ? 157.231 154.365 151.349 1.00 21.27 389 ILE E N 1
ATOM 9400 C CA . ILE E 1 311 ? 158.492 153.955 151.944 1.00 21.27 389 ILE E CA 1
ATOM 9401 C C . ILE E 1 311 ? 158.792 154.928 153.069 1.00 21.27 389 ILE E C 1
ATOM 9402 O O . ILE E 1 311 ? 159.054 156.111 152.821 1.00 21.27 389 ILE E O 1
ATOM 9407 N N . VAL E 1 312 ? 158.736 154.447 154.298 1.00 21.27 390 VAL E N 1
ATOM 9408 C CA . VAL E 1 312 ? 159.102 155.238 155.458 1.00 21.27 390 VAL E CA 1
ATOM 9409 C C . VAL E 1 312 ? 160.594 155.075 155.681 1.00 21.27 390 VAL E C 1
ATOM 9410 O O . VAL E 1 312 ? 161.085 153.953 155.815 1.00 21.27 390 VAL E O 1
ATOM 9414 N N . ASN E 1 313 ? 161.317 156.183 155.713 1.00 21.27 391 ASN E N 1
ATOM 9415 C CA . ASN E 1 313 ? 162.769 156.166 155.856 1.00 21.27 391 ASN E CA 1
ATOM 9416 C C . ASN E 1 313 ? 163.106 156.711 157.237 1.00 21.27 391 ASN E C 1
ATOM 9417 O O . ASN E 1 313 ? 163.160 157.923 157.438 1.00 21.27 391 ASN E O 1
ATOM 9422 N N . LYS E 1 314 ? 163.363 155.811 158.177 1.00 21.27 392 LYS E N 1
ATOM 9423 C CA . LYS E 1 314 ? 163.585 156.181 159.566 1.00 21.27 392 LYS E CA 1
ATOM 9424 C C . LYS E 1 314 ? 164.968 156.750 159.834 1.00 21.27 392 LYS E C 1
ATOM 9425 O O . LYS E 1 314 ? 165.236 157.155 160.967 1.00 21.27 392 LYS E O 1
ATOM 9431 N N . SER E 1 315 ? 165.852 156.792 158.843 1.00 21.27 393 SER E N 1
ATOM 9432 C CA . SER E 1 315 ? 167.215 157.258 159.046 1.00 21.27 393 SER E CA 1
ATOM 9433 C C . SER E 1 315 ? 167.464 158.640 158.465 1.00 21.27 393 SER E C 1
ATOM 9434 O O . SER E 1 315 ? 168.597 159.124 158.509 1.00 21.27 393 SER E O 1
ATOM 9437 N N . ARG E 1 316 ? 166.439 159.289 157.924 1.00 23.93 394 ARG E N 1
ATOM 9438 C CA . ARG E 1 316 ? 166.560 160.650 157.434 1.00 23.93 394 ARG E CA 1
ATOM 9439 C C . ARG E 1 316 ? 165.835 161.655 158.311 1.00 23.93 394 ARG E C 1
ATOM 9440 O O . ARG E 1 316 ? 165.747 162.828 157.938 1.00 23.93 394 ARG E O 1
ATOM 9448 N N . ALA E 1 317 ? 165.294 161.222 159.446 1.00 21.27 395 ALA E N 1
ATOM 9449 C CA . ALA E 1 317 ? 164.612 162.128 160.356 1.00 21.27 395 ALA E CA 1
ATOM 9450 C C . ALA E 1 317 ? 165.588 163.110 160.983 1.00 21.27 395 ALA E C 1
ATOM 9451 O O . ALA E 1 317 ? 166.725 162.761 161.303 1.00 21.27 395 ALA E O 1
ATOM 9453 N N . GLN E 1 318 ? 165.136 164.348 161.165 1.00 21.27 396 GLN E N 1
ATOM 9454 C CA . GLN E 1 318 ? 165.947 165.386 161.773 1.00 21.27 396 GLN E CA 1
ATOM 9455 C C . GLN E 1 318 ? 165.520 165.719 163.189 1.00 21.27 396 GLN E C 1
ATOM 9456 O O . GLN E 1 318 ? 166.243 166.440 163.879 1.00 21.27 396 GLN E O 1
ATOM 9462 N N . TRP E 1 319 ? 164.366 165.228 163.629 1.00 15.32 397 TRP E N 1
ATOM 9463 C CA . TRP E 1 319 ? 163.970 165.276 165.026 1.00 15.32 397 TRP E CA 1
ATOM 9464 C C . TRP E 1 319 ? 163.003 164.129 165.260 1.00 15.32 397 TRP E C 1
ATOM 9465 O O . TRP E 1 319 ? 162.395 163.612 164.325 1.00 15.32 397 TRP E O 1
ATOM 9476 N N . ARG E 1 320 ? 162.881 163.729 166.515 1.00 21.55 398 ARG E N 1
ATOM 9477 C CA . ARG E 1 320 ? 162.068 162.585 166.897 1.00 21.55 398 ARG E CA 1
ATOM 9478 C C . ARG E 1 320 ? 160.980 163.038 167.851 1.00 21.55 398 ARG E C 1
ATOM 9479 O O . ARG E 1 320 ? 161.178 163.971 168.621 1.00 21.55 398 ARG E O 1
ATOM 9487 N N . ALA E 1 321 ? 159.826 162.394 167.793 1.00 21.27 399 ALA E N 1
ATOM 9488 C CA . ALA E 1 321 ? 158.727 162.719 168.685 1.00 21.27 399 ALA E CA 1
ATOM 9489 C C . ALA E 1 321 ? 158.600 161.639 169.744 1.00 21.27 399 ALA E C 1
ATOM 9490 O O . ALA E 1 321 ? 158.432 160.462 169.416 1.00 21.27 399 ALA E O 1
ATOM 9492 N N . ILE E 1 322 ? 158.681 162.032 171.012 1.00 21.27 400 ILE E N 1
ATOM 9493 C CA . ILE E 1 322 ? 158.474 161.092 172.103 1.00 21.27 400 ILE E CA 1
ATOM 9494 C C . ILE E 1 322 ? 157.264 161.529 172.912 1.00 21.27 400 ILE E C 1
ATOM 9495 O O . ILE E 1 322 ? 156.899 162.711 172.953 1.00 21.27 400 ILE E O 1
ATOM 9500 N N . ALA E 1 323 ? 156.620 160.543 173.533 1.00 21.27 401 ALA E N 1
ATOM 9501 C CA . ALA E 1 323 ? 155.441 160.758 174.356 1.00 21.27 401 ALA E CA 1
ATOM 9502 C C . ALA E 1 323 ? 155.334 159.629 175.367 1.00 21.27 401 ALA E C 1
ATOM 9503 O O . ALA E 1 323 ? 155.913 158.556 175.191 1.00 21.27 401 ALA E O 1
ATOM 9505 N N . SER E 1 324 ? 154.571 159.884 176.424 1.00 21.27 402 SER E N 1
ATOM 9506 C CA . SER E 1 324 ? 154.368 158.920 177.499 1.00 21.27 402 SER E CA 1
ATOM 9507 C C . SER E 1 324 ? 153.138 159.331 178.293 1.00 21.27 402 SER E C 1
ATOM 9508 O O . SER E 1 324 ? 152.646 160.455 178.174 1.00 21.27 402 SER E O 1
ATOM 9511 N N . LYS E 1 325 ? 152.649 158.400 179.103 1.00 20.87 403 LYS E N 1
ATOM 9512 C CA . LYS E 1 325 ? 151.531 158.632 180.005 1.00 20.87 403 LYS E CA 1
ATOM 9513 C C . LYS E 1 325 ? 151.969 158.314 181.423 1.00 20.87 403 LYS E C 1
ATOM 9514 O O . LYS E 1 325 ? 152.677 157.333 181.657 1.00 20.87 403 LYS E O 1
ATOM 9520 N N . ILE E 1 326 ? 151.555 159.150 182.364 1.00 21.27 404 ILE E N 1
ATOM 9521 C CA . ILE E 1 326 ? 151.885 158.979 183.770 1.00 21.27 404 ILE E CA 1
ATOM 9522 C C . ILE E 1 326 ? 150.585 158.940 184.568 1.00 21.27 404 ILE E C 1
ATOM 9523 O O . ILE E 1 326 ? 149.827 159.912 184.557 1.00 21.27 404 ILE E O 1
ATOM 9528 N N . PRO E 1 327 ? 150.275 157.842 185.249 1.00 34.04 405 PRO E N 1
ATOM 9529 C CA . PRO E 1 327 ? 149.095 157.816 186.111 1.00 34.04 405 PRO E CA 1
ATOM 9530 C C . PRO E 1 327 ? 149.392 158.409 187.478 1.00 34.04 405 PRO E C 1
ATOM 9531 O O . PRO E 1 327 ? 150.507 158.330 187.994 1.00 34.04 405 PRO E O 1
ATOM 9535 N N . LEU E 1 328 ? 148.367 159.019 188.062 1.00 38.42 406 LEU E N 1
ATOM 9536 C CA . LEU E 1 328 ? 148.491 159.779 189.296 1.00 38.42 406 LEU E CA 1
ATOM 9537 C C . LEU E 1 328 ? 147.443 159.316 190.295 1.00 38.42 406 LEU E C 1
ATOM 9538 O O . LEU E 1 328 ? 146.288 159.083 189.931 1.00 38.42 406 LEU E O 1
ATOM 9543 N N . GLN E 1 329 ? 147.845 159.183 191.554 1.00 51.59 407 GLN E N 1
ATOM 9544 C CA . GLN E 1 329 ? 146.903 158.967 192.649 1.00 51.59 407 GLN E CA 1
ATOM 9545 C C . GLN E 1 329 ? 146.775 160.297 193.373 1.00 51.59 407 GLN E C 1
ATOM 9546 O O . GLN E 1 329 ? 147.483 160.575 194.337 1.00 51.59 407 GLN E O 1
ATOM 9552 N N . ILE E 1 330 ? 145.866 161.130 192.888 1.00 55.09 408 ILE E N 1
ATOM 9553 C CA . ILE E 1 330 ? 145.667 162.466 193.421 1.00 55.09 408 ILE E CA 1
ATOM 9554 C C . ILE E 1 330 ? 144.176 162.664 193.656 1.00 55.09 408 ILE E C 1
ATOM 9555 O O . ILE E 1 330 ? 143.351 162.313 192.805 1.00 55.09 408 ILE E O 1
ATOM 9560 N N . ASP E 1 331 ? 143.829 163.161 194.839 1.00 71.70 409 ASP E N 1
ATOM 9561 C CA . ASP E 1 331 ? 142.436 163.393 195.192 1.00 71.70 409 ASP E CA 1
ATOM 9562 C C . ASP E 1 331 ? 142.013 164.839 195.017 1.00 71.70 409 ASP E C 1
ATOM 9563 O O . ASP E 1 331 ? 140.830 165.099 194.779 1.00 71.70 409 ASP E O 1
ATOM 9568 N N . ASP E 1 332 ? 142.944 165.777 195.128 1.00 65.74 410 ASP E N 1
ATOM 9569 C CA . ASP E 1 332 ? 142.664 167.200 194.987 1.00 65.74 410 ASP E CA 1
ATOM 9570 C C . ASP E 1 332 ? 143.356 167.686 193.723 1.00 65.74 410 ASP E C 1
ATOM 9571 O O . ASP E 1 332 ? 144.575 167.878 193.712 1.00 65.74 410 ASP E O 1
ATOM 9576 N N . LEU E 1 333 ? 142.577 167.902 192.668 1.00 47.82 411 LEU E N 1
ATOM 9577 C CA . LEU E 1 333 ? 143.127 168.176 191.349 1.00 47.82 411 LEU E CA 1
ATOM 9578 C C . LEU E 1 333 ? 143.519 169.635 191.174 1.00 47.82 411 LEU E C 1
ATOM 9579 O O . LEU E 1 333 ? 143.968 170.003 190.084 1.00 47.82 411 LEU E O 1
ATOM 9584 N N . ASP E 1 334 ? 143.382 170.471 192.207 1.00 53.75 412 ASP E N 1
ATOM 9585 C CA . ASP E 1 334 ? 143.765 171.875 192.102 1.00 53.75 412 ASP E CA 1
ATOM 9586 C C . ASP E 1 334 ? 145.264 172.080 191.907 1.00 53.75 412 ASP E C 1
ATOM 9587 O O . ASP E 1 334 ? 145.673 173.158 191.467 1.00 53.75 412 ASP E O 1
ATOM 9592 N N . MET E 1 335 ? 146.082 171.074 192.212 1.00 45.09 413 MET E N 1
ATOM 9593 C CA . MET E 1 335 ? 147.506 171.099 191.922 1.00 45.09 413 MET E CA 1
ATOM 9594 C C . MET E 1 335 ? 147.868 170.625 190.519 1.00 45.09 413 MET E C 1
ATOM 9595 O O . MET E 1 335 ? 149.031 170.738 190.126 1.00 45.09 413 MET E O 1
ATOM 9600 N N . ILE E 1 336 ? 146.901 170.119 189.758 1.00 35.87 414 ILE E N 1
ATOM 9601 C CA . ILE E 1 336 ? 147.109 169.597 188.404 1.00 35.87 414 ILE E CA 1
ATOM 9602 C C . ILE E 1 336 ? 147.633 170.635 187.406 1.00 35.87 414 ILE E C 1
ATOM 9603 O O . ILE E 1 336 ? 148.539 170.283 186.636 1.00 35.87 414 ILE E O 1
ATOM 9608 N N . PRO E 1 337 ? 147.140 171.934 187.351 1.00 35.26 415 PRO E N 1
ATOM 9609 C CA . PRO E 1 337 ? 147.766 172.895 186.423 1.00 35.26 415 PRO E CA 1
ATOM 9610 C C . PRO E 1 337 ? 149.241 173.172 186.662 1.00 35.26 415 PRO E C 1
ATOM 9611 O O . PRO E 1 337 ? 150.041 173.034 185.727 1.00 35.26 415 PRO E O 1
ATOM 9615 N N . GLN E 1 338 ? 149.586 173.534 187.907 1.00 39.63 416 GLN E N 1
ATOM 9616 C CA . GLN E 1 338 ? 150.940 173.939 188.282 1.00 39.63 416 GLN E CA 1
ATOM 9617 C C . GLN E 1 338 ? 151.971 172.883 187.917 1.00 39.63 416 GLN E C 1
ATOM 9618 O O . GLN E 1 338 ? 152.972 173.187 187.250 1.00 39.63 416 GLN E O 1
ATOM 9624 N N . ILE E 1 339 ? 151.702 171.632 188.330 1.00 28.35 417 ILE E N 1
ATOM 9625 C CA . ILE E 1 339 ? 152.518 170.465 187.981 1.00 28.35 417 ILE E CA 1
ATOM 9626 C C . ILE E 1 339 ? 152.768 170.407 186.484 1.00 28.35 417 ILE E C 1
ATOM 9627 O O . ILE E 1 339 ? 153.923 170.350 186.039 1.00 28.35 417 ILE E O 1
ATOM 9632 N N . SER E 1 340 ? 151.686 170.521 185.698 1.00 25.43 418 SER E N 1
ATOM 9633 C CA . SER E 1 340 ? 151.774 170.494 184.241 1.00 25.43 418 SER E CA 1
ATOM 9634 C C . SER E 1 340 ? 152.685 171.592 183.725 1.00 25.43 418 SER E C 1
ATOM 9635 O O . SER E 1 340 ? 153.602 171.323 182.937 1.00 25.43 418 SER E O 1
ATOM 9638 N N . ASN E 1 341 ? 152.512 172.811 184.255 1.00 26.38 419 ASN E N 1
ATOM 9639 C CA . ASN E 1 341 ? 153.356 173.933 183.856 1.00 26.38 419 ASN E CA 1
ATOM 9640 C C . ASN E 1 341 ? 154.806 173.666 184.212 1.00 26.38 419 ASN E C 1
ATOM 9641 O O . ASN E 1 341 ? 155.700 173.853 183.375 1.00 26.38 419 ASN E O 1
ATOM 9646 N N . GLU E 1 342 ? 155.028 173.122 185.418 1.00 26.15 420 GLU E N 1
ATOM 9647 C CA . GLU E 1 342 ? 156.361 172.739 185.867 1.00 26.15 420 GLU E CA 1
ATOM 9648 C C . GLU E 1 342 ? 156.993 171.741 184.915 1.00 26.15 420 GLU E C 1
ATOM 9649 O O . GLU E 1 342 ? 158.138 171.929 184.482 1.00 26.15 420 GLU E O 1
ATOM 9655 N N . ILE E 1 343 ? 156.210 170.738 184.491 1.00 21.27 421 ILE E N 1
ATOM 9656 C CA . ILE E 1 343 ? 156.743 169.700 183.617 1.00 21.27 421 ILE E CA 1
ATOM 9657 C C . ILE E 1 343 ? 157.096 170.295 182.268 1.00 21.27 421 ILE E C 1
ATOM 9658 O O . ILE E 1 343 ? 158.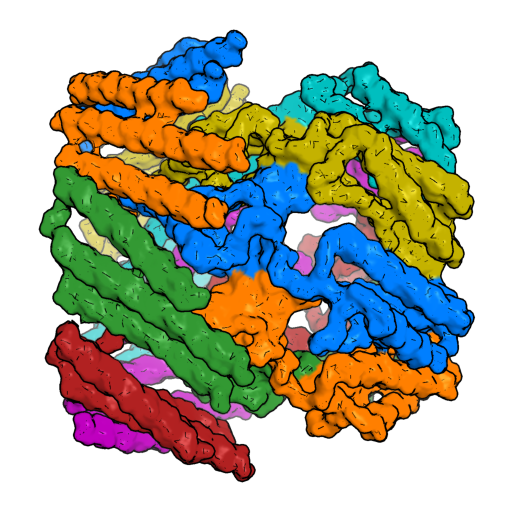162 169.999 181.708 1.00 21.27 421 ILE E O 1
ATOM 9663 N N . LYS E 1 344 ? 156.289 171.257 181.804 1.00 17.17 422 LYS E N 1
ATOM 9664 C CA . LYS E 1 344 ? 156.588 171.899 180.533 1.00 17.17 422 LYS E CA 1
ATOM 9665 C C . LYS E 1 344 ? 157.858 172.725 180.631 1.00 17.17 422 LYS E C 1
ATOM 9666 O O . LYS E 1 344 ? 158.683 172.692 179.712 1.00 17.17 422 LYS E O 1
ATOM 9672 N N . GLU E 1 345 ? 158.086 173.369 181.787 1.00 21.27 423 GLU E N 1
ATOM 9673 C CA . GLU E 1 345 ? 159.333 174.099 181.980 1.00 21.27 423 GLU E CA 1
ATOM 9674 C C . GLU E 1 345 ? 160.516 173.153 181.995 1.00 21.27 423 GLU E C 1
ATOM 9675 O O . GLU E 1 345 ? 161.560 173.464 181.404 1.00 21.27 423 GLU E O 1
ATOM 9681 N N . MET E 1 346 ? 160.328 171.955 182.569 1.00 21.25 424 MET E N 1
ATOM 9682 C CA . MET E 1 346 ? 161.378 170.945 182.567 1.00 21.25 424 MET E CA 1
ATOM 9683 C C . MET E 1 346 ? 161.702 170.520 181.148 1.00 21.25 424 MET E C 1
ATOM 9684 O O . MET E 1 346 ? 162.859 170.249 180.821 1.00 21.25 424 MET E O 1
ATOM 9689 N N . LEU E 1 347 ? 160.697 170.506 180.279 1.00 21.27 425 LEU E N 1
ATOM 9690 C CA . LEU E 1 347 ? 160.948 170.082 178.921 1.00 21.27 425 LEU E CA 1
ATOM 9691 C C . LEU E 1 347 ? 161.476 171.202 178.044 1.00 21.27 425 LEU E C 1
ATOM 9692 O O . LEU E 1 347 ? 161.824 170.939 176.893 1.00 21.27 425 LEU E O 1
ATOM 9697 N N . ARG E 1 348 ? 161.542 172.440 178.536 1.00 20.95 426 ARG E N 1
ATOM 9698 C CA . ARG E 1 348 ? 162.068 173.502 177.687 1.00 20.95 426 ARG E CA 1
ATOM 9699 C C . ARG E 1 348 ? 163.442 173.984 178.114 1.00 20.95 426 ARG E C 1
ATOM 9700 O O . ARG E 1 348 ? 164.246 174.374 177.265 1.00 20.95 426 ARG E O 1
ATOM 9708 N N . SER E 1 349 ? 163.739 173.969 179.412 1.00 21.27 427 SER E N 1
ATOM 9709 C CA . SER E 1 349 ? 165.098 174.230 179.867 1.00 21.27 427 SER E CA 1
ATOM 9710 C C . SER E 1 349 ? 166.043 173.074 179.583 1.00 21.27 427 SER E C 1
ATOM 9711 O O . SER E 1 349 ? 167.260 173.247 179.695 1.00 21.27 427 SER E O 1
ATOM 9714 N N . ASN E 1 350 ? 165.513 171.911 179.226 1.00 21.04 428 ASN E N 1
ATOM 9715 C CA . ASN E 1 350 ? 166.320 170.740 178.930 1.00 21.04 428 ASN E CA 1
ATOM 9716 C C . ASN E 1 350 ? 166.966 170.898 177.565 1.00 21.04 428 ASN E C 1
ATOM 9717 O O . ASN E 1 350 ? 166.323 171.340 176.612 1.00 21.04 428 ASN E O 1
ATOM 9722 N N . THR E 1 351 ? 168.238 170.523 177.465 1.00 33.69 429 THR E N 1
ATOM 9723 C CA . THR E 1 351 ? 168.842 170.327 176.158 1.00 33.69 429 THR E CA 1
ATOM 9724 C C . THR E 1 351 ? 168.334 169.018 175.560 1.00 33.69 429 THR E C 1
ATOM 9725 O O . THR E 1 351 ? 167.523 168.302 176.157 1.00 33.69 429 THR E O 1
ATOM 9729 N N . LYS E 1 352 ? 168.791 168.721 174.345 1.00 23.48 430 LYS E N 1
ATOM 9730 C CA . LYS E 1 352 ? 168.384 167.573 173.535 1.00 23.48 430 LYS E CA 1
ATOM 9731 C C . LYS E 1 352 ? 166.899 167.571 173.186 1.00 23.48 430 LYS E C 1
ATOM 9732 O O . LYS E 1 352 ? 166.380 166.537 172.772 1.00 23.48 430 LYS E O 1
ATOM 9738 N N . VAL E 1 353 ? 166.194 168.686 173.357 1.00 19.91 431 VAL E N 1
ATOM 9739 C CA . VAL E 1 353 ? 164.829 168.822 172.873 1.00 19.91 431 VAL E CA 1
ATOM 9740 C C . VAL E 1 353 ? 164.820 169.878 171.781 1.00 19.91 431 VAL E C 1
ATOM 9741 O O . VAL E 1 353 ? 165.719 170.722 171.688 1.00 19.91 431 VAL E O 1
ATOM 9745 N N . PHE E 1 354 ? 163.805 169.809 170.933 1.00 17.79 432 PHE E N 1
ATOM 9746 C CA . PHE E 1 354 ? 163.735 170.594 169.708 1.00 17.79 432 PHE E CA 1
ATOM 9747 C C . PHE E 1 354 ? 162.474 171.448 169.772 1.00 17.79 432 PHE E C 1
ATOM 9748 O O . PHE E 1 354 ? 161.370 170.951 169.542 1.00 17.79 432 PHE E O 1
ATOM 9756 N N . LEU E 1 355 ? 162.634 172.731 170.092 1.00 21.27 433 LEU E N 1
ATOM 9757 C CA . LEU E 1 355 ? 161.514 173.653 170.205 1.00 21.27 433 LEU E CA 1
ATOM 9758 C C . LEU E 1 355 ? 161.217 174.377 168.900 1.00 21.27 433 LEU E C 1
ATOM 9759 O O . LEU E 1 355 ? 160.623 175.461 168.926 1.00 21.27 433 LEU E O 1
ATOM 9764 N N . GLY E 1 356 ? 161.614 173.806 167.763 1.00 22.53 434 GLY E N 1
ATOM 9765 C CA . GLY E 1 356 ? 161.452 174.505 166.502 1.00 22.53 434 GLY E CA 1
ATOM 9766 C C . GLY E 1 356 ? 160.023 174.516 165.991 1.00 22.53 434 GLY E C 1
ATOM 9767 O O . GLY E 1 356 ? 159.553 175.532 165.479 1.00 22.53 434 GLY E O 1
ATOM 9768 N N . LYS E 1 357 ? 159.314 173.395 166.113 1.00 22.67 435 LYS E N 1
ATOM 9769 C CA . LYS E 1 357 ? 157.993 173.281 165.505 1.00 22.67 435 LYS E CA 1
ATOM 9770 C C . LYS E 1 357 ? 156.881 173.178 166.539 1.00 22.67 435 LYS E C 1
ATOM 9771 O O . LYS E 1 357 ? 155.964 174.004 166.531 1.00 22.67 435 LYS E O 1
ATOM 9777 N N . GLU E 1 358 ? 156.933 172.202 167.435 1.00 21.27 436 GLU E N 1
ATOM 9778 C CA . GLU E 1 358 ? 155.885 171.999 168.420 1.00 21.27 436 GLU E CA 1
ATOM 9779 C C . GLU E 1 358 ? 156.430 172.249 169.814 1.00 21.27 436 GLU E C 1
ATOM 9780 O O . GLU E 1 358 ? 157.520 171.785 170.158 1.00 21.27 436 GLU E O 1
ATOM 9786 N N . ALA E 1 359 ? 155.665 172.987 170.608 1.00 24.38 437 ALA E N 1
ATOM 9787 C CA . ALA E 1 359 ? 155.994 173.148 172.007 1.00 24.38 437 ALA E CA 1
ATOM 9788 C C . ALA E 1 359 ? 155.764 171.831 172.743 1.00 24.38 437 ALA E C 1
ATOM 9789 O O . ALA E 1 359 ? 154.912 171.036 172.343 1.00 24.38 437 ALA E O 1
ATOM 9791 N N . PRO E 1 360 ? 156.543 171.556 173.787 1.00 21.27 438 PRO E N 1
ATOM 9792 C CA . PRO E 1 360 ? 156.277 170.371 174.610 1.00 21.27 438 PRO E CA 1
ATOM 9793 C C . PRO E 1 360 ? 154.946 170.486 175.330 1.00 21.27 438 PRO E C 1
ATOM 9794 O O . PRO E 1 360 ? 154.551 171.565 175.772 1.00 21.27 438 PRO E O 1
ATOM 9798 N N . HIS E 1 361 ? 154.254 169.364 175.452 1.00 18.97 439 HIS E N 1
ATOM 9799 C CA . HIS E 1 361 ? 152.936 169.375 176.059 1.00 18.97 439 HIS E CA 1
ATOM 9800 C C . HIS E 1 361 ? 152.892 168.412 177.230 1.00 18.97 439 HIS E C 1
ATOM 9801 O O . HIS E 1 361 ? 153.627 167.425 177.277 1.00 18.97 439 HIS E O 1
ATOM 9808 N N . CYS E 1 362 ? 152.024 168.736 178.187 1.00 18.39 440 CYS E N 1
ATOM 9809 C CA . CYS E 1 362 ? 151.747 167.857 179.317 1.00 18.39 440 CYS E CA 1
ATOM 9810 C C . CYS E 1 362 ? 150.339 168.206 179.785 1.00 18.39 440 CYS E C 1
ATOM 9811 O O . CYS E 1 362 ? 150.154 169.195 180.496 1.00 18.39 440 CYS E O 1
ATOM 9814 N N . TYR E 1 363 ? 149.366 167.397 179.389 1.00 21.27 441 TYR E N 1
ATOM 9815 C CA . TYR E 1 363 ? 147.976 167.710 179.684 1.00 21.27 441 TYR E CA 1
ATOM 9816 C C . TYR E 1 363 ? 147.310 166.530 180.371 1.00 21.27 441 TYR E C 1
ATOM 9817 O O . TYR E 1 363 ? 147.902 165.468 180.542 1.00 21.27 441 TYR E O 1
ATOM 9826 N N . LEU E 1 364 ? 146.071 166.737 180.798 1.00 19.72 442 LEU E N 1
ATOM 9827 C CA . LEU E 1 364 ? 145.318 165.752 181.563 1.00 19.72 442 LEU E CA 1
ATOM 9828 C C . LEU E 1 364 ? 144.322 165.077 180.630 1.00 19.72 442 LEU E C 1
ATOM 9829 O O . LEU E 1 364 ? 143.409 165.727 180.115 1.00 19.72 442 LEU E O 1
ATOM 9834 N N . SER E 1 365 ? 144.498 163.776 180.410 1.00 28.93 443 SER E N 1
ATOM 9835 C CA . SER E 1 365 ? 143.717 163.076 179.400 1.00 28.93 443 SER E CA 1
ATOM 9836 C C . SER E 1 365 ? 142.476 162.395 179.954 1.00 28.93 443 SER E C 1
ATOM 9837 O O . SER E 1 365 ? 141.458 162.335 179.255 1.00 28.93 443 SER E O 1
ATOM 9840 N N . ARG E 1 366 ? 142.525 161.890 181.181 1.00 36.59 444 ARG E N 1
ATOM 9841 C CA . ARG E 1 366 ? 141.374 161.208 181.753 1.00 36.59 444 ARG E CA 1
ATOM 9842 C C . ARG E 1 366 ? 141.468 161.256 183.266 1.00 36.59 444 ARG E C 1
ATOM 9843 O O . ARG E 1 366 ? 142.553 161.383 183.837 1.00 36.59 444 ARG E O 1
ATOM 9851 N N . VAL E 1 367 ? 140.308 161.147 183.912 1.00 44.09 445 VAL E N 1
ATOM 9852 C CA . VAL E 1 367 ? 140.206 161.255 185.359 1.00 44.09 445 VAL E CA 1
ATOM 9853 C C . VAL E 1 367 ? 139.334 160.101 185.849 1.00 44.09 445 VAL E C 1
ATOM 9854 O O . VAL E 1 367 ? 138.572 159.505 185.084 1.00 44.09 445 VAL E O 1
ATOM 9858 N N . GLU E 1 368 ? 139.470 159.780 187.135 1.00 61.59 446 GLU E N 1
ATOM 9859 C CA . GLU E 1 368 ? 138.816 158.646 187.782 1.00 61.59 446 GLU E CA 1
ATOM 9860 C C . GLU E 1 368 ? 138.989 158.837 189.288 1.00 61.59 446 GLU E C 1
ATOM 9861 O O . GLU E 1 368 ? 139.626 159.800 189.728 1.00 61.59 446 GLU E O 1
ATOM 9867 N N . LYS E 1 369 ? 138.410 157.928 190.080 1.00 62.09 447 LYS E N 1
ATOM 9868 C CA . LYS E 1 369 ? 138.507 158.011 191.538 1.00 62.09 447 LYS E CA 1
ATOM 9869 C C . LYS E 1 369 ? 139.932 157.756 191.998 1.00 62.09 447 LYS E C 1
ATOM 9870 O O . LYS E 1 369 ? 140.480 156.677 191.743 1.00 62.09 447 LYS E O 1
ATOM 9876 N N . SER E 1 370 ? 140.501 158.744 192.703 1.00 60.52 448 SER E N 1
ATOM 9877 C CA . SER E 1 370 ? 141.881 158.729 193.196 1.00 60.52 448 SER E CA 1
ATOM 9878 C C . SER E 1 370 ? 142.866 158.451 192.068 1.00 60.52 448 SER E C 1
ATOM 9879 O O . SER E 1 370 ? 143.834 157.704 192.223 1.00 60.52 448 SER E O 1
ATOM 9882 N N . PHE E 1 371 ? 142.603 159.050 190.911 1.00 48.42 449 PHE E N 1
ATOM 9883 C CA . PHE E 1 371 ? 143.323 158.690 189.703 1.00 48.42 449 PHE E CA 1
ATOM 9884 C C . PHE E 1 371 ? 143.253 159.855 188.734 1.00 48.42 449 PHE E C 1
ATOM 9885 O O . PHE E 1 371 ? 142.233 160.539 188.646 1.00 48.42 449 PHE E O 1
ATOM 9893 N N . ALA E 1 372 ? 144.350 160.074 188.027 1.00 37.53 450 ALA E N 1
ATOM 9894 C CA . ALA E 1 372 ? 144.415 161.019 186.930 1.00 37.53 450 ALA E CA 1
ATOM 9895 C C . ALA E 1 372 ? 145.454 160.488 185.962 1.00 37.53 450 ALA E C 1
ATOM 9896 O O . ALA E 1 372 ? 146.201 159.566 186.281 1.00 37.53 450 ALA E O 1
ATOM 9898 N N . GLU E 1 373 ? 145.515 161.073 184.776 1.00 32.24 451 GLU E N 1
ATOM 9899 C CA . GLU E 1 373 ? 146.509 160.631 183.814 1.00 32.24 451 GLU E CA 1
ATOM 9900 C C . GLU E 1 373 ? 147.057 161.827 183.064 1.00 32.24 451 GLU E C 1
ATOM 9901 O O . GLU E 1 373 ? 146.292 162.612 182.500 1.00 32.24 451 GLU E O 1
ATOM 9907 N N . LEU E 1 374 ? 148.375 161.962 183.057 1.00 21.34 452 LEU E N 1
ATOM 9908 C CA . LEU E 1 374 ? 149.032 163.016 182.307 1.00 21.34 452 LEU E CA 1
ATOM 9909 C C . LEU E 1 374 ? 149.628 162.437 181.037 1.00 21.34 452 LEU E C 1
ATOM 9910 O O . LEU E 1 374 ? 150.241 161.370 181.056 1.00 21.34 452 LEU E O 1
ATOM 9915 N N . THR E 1 375 ? 149.437 163.146 179.938 1.00 21.27 453 THR E N 1
ATOM 9916 C CA . THR E 1 375 ? 150.061 162.825 178.667 1.00 21.27 453 THR E CA 1
ATOM 9917 C C . THR E 1 375 ? 151.165 163.840 178.437 1.00 21.27 453 THR E C 1
ATOM 9918 O O . THR E 1 375 ? 150.898 165.045 178.390 1.00 21.27 453 THR E O 1
ATOM 9922 N N . ILE E 1 376 ? 152.397 163.352 178.327 1.00 16.66 454 ILE E N 1
ATOM 9923 C CA . ILE E 1 376 ? 153.593 164.172 178.223 1.00 16.66 454 ILE E CA 1
ATOM 9924 C C . ILE E 1 376 ? 154.233 163.894 176.876 1.00 16.66 454 ILE E C 1
ATOM 9925 O O . ILE E 1 376 ? 154.271 162.747 176.428 1.00 16.66 454 ILE E O 1
ATOM 9930 N N . GLY E 1 377 ? 154.724 164.938 176.225 1.00 21.27 455 GLY E N 1
ATOM 9931 C CA . GLY E 1 377 ? 155.351 164.740 174.938 1.00 21.27 455 GLY E CA 1
ATOM 9932 C C . GLY E 1 377 ? 156.209 165.894 174.485 1.00 21.27 455 GLY E C 1
ATOM 9933 O O . GLY E 1 377 ? 155.958 167.047 174.845 1.00 21.27 455 GLY E O 1
ATOM 9934 N N . CYS E 1 378 ? 157.213 165.587 173.671 1.00 19.87 456 CYS E N 1
ATOM 9935 C CA . CYS E 1 378 ? 158.111 166.607 173.145 1.00 19.87 456 CYS E CA 1
ATOM 9936 C C . CYS E 1 378 ? 158.789 166.069 171.895 1.00 19.87 456 CYS E C 1
ATOM 9937 O O . CYS E 1 378 ? 158.590 164.920 171.497 1.00 19.87 456 CYS E O 1
ATOM 9940 N N . ASN E 1 379 ? 159.576 166.931 171.260 1.00 21.27 457 ASN E N 1
ATOM 9941 C CA . ASN E 1 379 ? 160.426 166.563 170.139 1.00 21.27 457 ASN E CA 1
ATOM 9942 C C . ASN E 1 379 ? 161.876 166.653 170.584 1.00 21.27 457 ASN E C 1
ATOM 9943 O O . ASN E 1 379 ? 162.327 167.713 171.015 1.00 21.27 457 ASN E O 1
ATOM 9948 N N . LEU E 1 380 ? 162.595 165.548 170.471 1.00 21.27 458 LEU E N 1
ATOM 9949 C CA . LEU E 1 380 ? 164.023 165.526 170.716 1.00 21.27 458 LEU E CA 1
ATOM 9950 C C . LEU E 1 380 ? 164.779 165.785 169.421 1.00 21.27 458 LEU E C 1
ATOM 9951 O O . LEU E 1 380 ? 164.283 165.511 168.331 1.00 21.27 458 LEU E O 1
ATOM 9956 N N . ILE E 1 381 ? 166.003 166.295 169.556 1.00 19.03 459 ILE E N 1
ATOM 9957 C CA . ILE E 1 381 ? 166.865 166.584 168.414 1.00 19.03 459 ILE E CA 1
ATOM 9958 C C . ILE E 1 381 ? 167.356 165.285 167.794 1.00 19.03 459 ILE E C 1
ATOM 9959 O O . ILE E 1 381 ? 167.134 164.204 168.344 1.00 19.03 459 ILE E O 1
ATOM 9964 N N . ARG E 1 382 ? 167.996 165.379 166.633 1.00 21.27 460 ARG E N 1
ATOM 9965 C CA . ARG E 1 382 ? 168.517 164.193 165.962 1.00 21.27 460 ARG E CA 1
ATOM 9966 C C . ARG E 1 382 ? 169.656 163.580 166.762 1.00 21.27 460 ARG E C 1
ATOM 9967 O O . ARG E 1 382 ? 170.638 164.253 167.082 1.00 21.27 460 ARG E O 1
ATOM 9975 N N . MET E 1 383 ? 169.521 162.296 167.090 1.00 22.25 461 MET E N 1
ATOM 9976 C CA . MET E 1 383 ? 170.465 161.632 167.972 1.00 22.25 461 MET E CA 1
ATOM 9977 C C . MET E 1 383 ? 170.482 160.144 167.667 1.00 22.25 461 MET E C 1
ATOM 9978 O O . MET E 1 383 ? 169.622 159.623 166.954 1.00 22.25 461 MET E O 1
ATOM 9983 N N . GLY E 1 384 ? 171.474 159.462 168.230 1.00 27.02 462 GLY E N 1
ATOM 9984 C CA . GLY E 1 384 ? 171.586 158.030 168.066 1.00 27.02 462 GLY E CA 1
ATOM 9985 C C . GLY E 1 384 ? 170.601 157.268 168.926 1.00 27.02 462 GLY E C 1
ATOM 9986 O O . GLY E 1 384 ? 169.889 157.822 169.759 1.00 27.02 462 GLY E O 1
ATOM 9987 N N . LYS E 1 385 ? 170.573 155.951 168.719 1.00 28.15 463 LYS E N 1
ATOM 9988 C CA . LYS E 1 385 ? 169.578 155.111 169.369 1.00 28.15 463 LYS E CA 1
ATOM 9989 C C . LYS E 1 385 ? 169.877 154.840 170.836 1.00 28.15 463 LYS E C 1
ATOM 9990 O O . LYS E 1 385 ? 169.023 154.279 171.522 1.00 28.15 463 LYS E O 1
ATOM 9996 N N . GLU E 1 386 ? 171.053 155.211 171.332 1.00 29.87 464 GLU E N 1
ATOM 9997 C CA . GLU E 1 386 ? 171.350 155.079 172.753 1.00 29.87 464 GLU E CA 1
ATOM 9998 C C . GLU E 1 386 ? 170.999 156.348 173.519 1.00 29.87 464 GLU E C 1
ATOM 9999 O O . GLU E 1 386 ? 170.436 156.279 174.623 1.00 29.87 464 GLU E O 1
ATOM 10005 N N . GLU E 1 387 ? 171.328 157.503 172.934 1.00 27.79 465 GLU E N 1
ATOM 10006 C CA . GLU E 1 387 ? 170.940 158.786 173.505 1.00 27.79 465 GLU E CA 1
ATOM 10007 C C . GLU E 1 387 ? 169.428 158.934 173.555 1.00 27.79 465 GLU E C 1
ATOM 10008 O O . GLU E 1 387 ? 168.897 159.582 174.461 1.00 27.79 465 GLU E O 1
ATOM 10014 N N . LEU E 1 388 ? 168.723 158.341 172.587 1.00 23.16 466 LEU E N 1
ATOM 10015 C CA . LEU E 1 388 ? 167.264 158.370 172.575 1.00 23.16 466 LEU E CA 1
ATOM 10016 C C . LEU E 1 388 ? 166.684 157.665 173.790 1.00 23.16 466 LEU E C 1
ATOM 10017 O O . LEU E 1 388 ? 165.807 158.204 174.475 1.00 23.16 466 LEU E O 1
ATOM 10022 N N . TYR E 1 389 ? 167.183 156.464 174.084 1.00 22.64 467 TYR E N 1
ATOM 10023 C CA . TYR E 1 389 ? 166.700 155.702 175.230 1.00 22.64 467 TYR E CA 1
ATOM 10024 C C . TYR E 1 389 ? 167.062 156.382 176.543 1.00 22.64 467 TYR E C 1
ATOM 10025 O O . TYR E 1 389 ? 166.235 156.445 177.468 1.00 22.64 467 TYR E O 1
ATOM 10034 N N . ASN E 1 390 ? 168.290 156.908 176.637 1.00 27.09 468 ASN E N 1
ATOM 10035 C CA . ASN E 1 390 ? 168.695 157.617 177.846 1.00 27.09 468 ASN E CA 1
ATOM 10036 C C . ASN E 1 390 ? 167.897 158.894 178.056 1.00 27.09 468 ASN E C 1
ATOM 10037 O O . ASN E 1 390 ? 167.577 159.238 179.196 1.00 27.09 468 ASN E O 1
ATOM 10042 N N . THR E 1 391 ? 167.526 159.584 176.977 1.00 22.20 469 THR E N 1
ATOM 10043 C CA . THR E 1 391 ? 166.740 160.803 177.113 1.00 22.20 469 THR E CA 1
ATOM 10044 C C . THR E 1 391 ? 165.301 160.495 177.495 1.00 22.20 469 THR E C 1
ATOM 10045 O O . THR E 1 391 ? 164.695 161.247 178.264 1.00 22.20 469 THR E O 1
ATOM 10049 N N . GLN E 1 392 ? 164.745 159.394 176.976 1.00 21.27 470 GLN E N 1
ATOM 10050 C CA . GLN E 1 392 ? 163.422 158.942 177.412 1.00 21.27 470 GLN E CA 1
ATOM 10051 C C . GLN E 1 392 ? 163.399 158.645 178.906 1.00 21.27 470 GLN E C 1
ATOM 10052 O O . GLN E 1 392 ? 162.501 159.106 179.627 1.00 21.27 470 GLN E O 1
ATOM 10058 N N . GLN E 1 393 ? 164.395 157.891 179.387 1.00 19.29 471 GLN E N 1
ATOM 10059 C CA . GLN E 1 393 ? 164.464 157.567 180.811 1.00 19.29 471 GLN E CA 1
ATOM 10060 C C . GLN E 1 393 ? 164.677 158.817 181.663 1.00 19.29 471 GLN E C 1
ATOM 10061 O O . GLN E 1 393 ? 164.026 158.982 182.702 1.00 19.29 471 GLN E O 1
ATOM 10067 N N . GLU E 1 394 ? 165.544 159.728 181.209 1.00 21.27 472 GLU E N 1
ATOM 10068 C CA . GLU E 1 394 ? 165.834 160.952 181.950 1.00 21.27 472 GLU E CA 1
ATOM 10069 C C . GLU E 1 394 ? 164.614 161.860 182.051 1.00 21.27 472 GLU E C 1
ATOM 10070 O O . GLU E 1 394 ? 164.333 162.415 183.121 1.00 21.27 472 GLU E O 1
ATOM 10076 N N . VAL E 1 395 ? 163.864 162.001 180.954 1.00 21.27 473 VAL E N 1
ATOM 10077 C CA . VAL E 1 395 ? 162.660 162.828 180.950 1.00 21.27 473 VAL E CA 1
ATOM 10078 C C . VAL E 1 395 ? 161.589 162.227 181.854 1.00 21.27 473 VAL E C 1
ATOM 10079 O O . VAL E 1 395 ? 160.933 162.946 182.621 1.00 21.27 473 VAL E O 1
ATOM 10083 N N . LEU E 1 396 ? 161.426 160.898 181.812 1.00 19.74 474 LEU E N 1
ATOM 10084 C CA . LEU E 1 396 ? 160.452 160.235 182.679 1.00 19.74 474 LEU E CA 1
ATOM 10085 C C . LEU E 1 396 ? 160.808 160.389 184.154 1.00 19.74 474 LEU E C 1
ATOM 10086 O O . LEU E 1 396 ? 159.933 160.665 184.985 1.00 19.74 474 LEU E O 1
ATOM 10091 N N . LEU E 1 397 ? 162.094 160.259 184.491 1.00 21.55 475 LEU E N 1
ATOM 10092 C CA . LEU E 1 397 ? 162.521 160.398 185.880 1.00 21.55 475 LEU E CA 1
ATOM 10093 C C . LEU E 1 397 ? 162.370 161.829 186.380 1.00 21.55 475 LEU E C 1
ATOM 10094 O O . LEU E 1 397 ? 161.979 162.046 187.532 1.00 21.55 475 LEU E O 1
ATOM 10099 N N . GLU E 1 398 ? 162.669 162.819 185.533 1.00 24.73 476 GLU E N 1
ATOM 10100 C CA . GLU E 1 398 ? 162.499 164.213 185.936 1.00 24.73 476 GLU E CA 1
ATOM 10101 C C . GLU E 1 398 ? 161.029 164.567 186.123 1.00 24.73 476 GLU E C 1
ATOM 10102 O O . GLU E 1 398 ? 160.678 165.317 187.044 1.00 24.73 476 GLU E O 1
ATOM 10108 N N . ALA E 1 399 ? 160.159 164.032 185.260 1.00 22.15 477 ALA E N 1
ATOM 10109 C CA . ALA E 1 399 ? 158.724 164.251 185.415 1.00 22.15 477 ALA E CA 1
ATOM 10110 C C . ALA E 1 399 ? 158.202 163.639 186.707 1.00 22.15 477 ALA E C 1
ATOM 10111 O O . ALA E 1 399 ? 157.387 164.254 187.402 1.00 22.15 477 ALA E O 1
ATOM 10113 N N . VAL E 1 400 ? 158.681 162.443 187.062 1.00 21.27 478 VAL E N 1
ATOM 10114 C CA . VAL E 1 400 ? 158.240 161.821 188.308 1.00 21.27 478 VAL E CA 1
ATOM 10115 C C . VAL E 1 400 ? 158.797 162.569 189.523 1.00 21.27 478 VAL E C 1
ATOM 10116 O O . VAL E 1 400 ? 158.107 162.697 190.545 1.00 21.27 478 VAL E O 1
ATOM 10120 N N . LYS E 1 401 ? 160.015 163.118 189.421 1.00 21.27 479 LYS E N 1
ATOM 10121 C CA . LYS E 1 401 ? 160.554 163.967 190.487 1.00 21.27 479 LYS E CA 1
ATOM 10122 C C . LYS E 1 401 ? 159.702 165.212 190.703 1.00 21.27 479 LYS E C 1
ATOM 10123 O O . LYS E 1 401 ? 159.457 165.612 191.846 1.00 21.27 479 LYS E O 1
ATOM 10129 N N . ILE E 1 402 ? 159.251 165.837 189.613 1.00 20.96 480 ILE E N 1
ATOM 10130 C CA . ILE E 1 402 ? 158.398 167.021 189.725 1.00 20.96 480 ILE E CA 1
ATOM 10131 C C . ILE E 1 402 ? 157.044 166.659 190.326 1.00 20.96 480 ILE E C 1
ATOM 10132 O O . ILE E 1 402 ? 156.524 167.379 191.187 1.00 20.96 480 ILE E O 1
ATOM 10137 N N . ILE E 1 403 ? 156.471 165.525 189.909 1.00 24.59 481 ILE E N 1
ATOM 10138 C CA . ILE E 1 403 ? 155.154 165.117 190.403 1.00 24.59 481 ILE E CA 1
ATOM 10139 C C . ILE E 1 403 ? 155.207 164.791 191.893 1.00 24.59 481 ILE E C 1
ATOM 10140 O O . ILE E 1 403 ? 154.379 165.266 192.676 1.00 24.59 481 ILE E O 1
ATOM 10145 N N . LYS E 1 404 ? 156.202 164.008 192.315 1.00 31.52 482 LYS E N 1
ATOM 10146 C CA . LYS E 1 404 ? 156.327 163.691 193.734 1.00 31.52 482 LYS E CA 1
ATOM 10147 C C . LYS E 1 404 ? 156.878 164.848 194.556 1.00 31.52 482 LYS E C 1
ATOM 10148 O O . LYS E 1 404 ? 156.846 164.778 195.787 1.00 31.52 482 LYS E O 1
ATOM 10154 N N . LYS E 1 405 ? 157.401 165.896 193.917 1.00 32.64 483 LYS E N 1
ATOM 10155 C CA . LYS E 1 405 ? 157.838 167.069 194.666 1.00 32.64 483 LYS E CA 1
ATOM 10156 C C . LYS E 1 405 ? 156.652 167.835 195.240 1.00 32.64 483 LYS E C 1
ATOM 10157 O O . LYS E 1 405 ? 156.745 168.390 196.341 1.00 32.64 483 LYS E O 1
ATOM 10163 N N . HIS E 1 406 ? 155.518 167.828 194.542 1.00 38.58 484 HIS E N 1
ATOM 10164 C CA . HIS E 1 406 ? 154.293 168.482 194.983 1.00 38.58 484 HIS E CA 1
ATOM 10165 C C . HIS E 1 406 ? 153.491 167.653 195.978 1.00 38.58 484 HIS E C 1
ATOM 10166 O O . HIS E 1 406 ? 152.336 167.998 196.249 1.00 38.58 484 HIS E O 1
ATOM 10173 N N . GLY E 1 407 ? 154.064 166.586 196.526 1.00 40.21 485 GLY E N 1
ATOM 10174 C CA . GLY E 1 407 ? 153.363 165.722 197.454 1.00 40.21 485 GLY E CA 1
ATOM 10175 C C . GLY E 1 407 ? 152.222 164.961 196.817 1.00 40.21 485 GLY E C 1
ATOM 10176 O O . GLY E 1 407 ? 151.130 164.881 197.384 1.00 40.21 485 GLY E O 1
ATOM 10177 N N . VAL E 1 408 ? 152.460 164.402 195.633 1.00 43.72 486 VAL E N 1
ATOM 10178 C CA . VAL E 1 408 ? 151.464 163.635 194.891 1.00 43.72 486 VAL E CA 1
ATOM 10179 C C . VAL E 1 408 ? 152.093 162.308 194.502 1.00 43.72 486 VAL E C 1
ATOM 10180 O O . VAL E 1 408 ? 153.105 162.284 193.794 1.00 43.72 486 VAL E O 1
ATOM 10184 N N . SER E 1 409 ? 151.498 161.209 194.951 1.00 48.80 487 SER E N 1
ATOM 10185 C CA . SER E 1 409 ? 152.016 159.892 194.619 1.00 48.80 487 SER E CA 1
ATOM 10186 C C . SER E 1 409 ? 151.483 159.431 193.263 1.00 48.80 487 SER E C 1
ATOM 10187 O O . SER E 1 409 ? 150.557 160.012 192.696 1.00 48.80 487 SER E O 1
ATOM 10190 N N . LEU E 1 410 ? 152.092 158.370 192.743 1.00 48.57 488 LEU E N 1
ATOM 10191 C CA . LEU E 1 410 ? 151.674 157.807 191.470 1.00 48.57 488 LEU E CA 1
ATOM 10192 C C . LEU E 1 410 ? 150.446 156.927 191.660 1.00 48.57 488 LEU E C 1
ATOM 10193 O O . LEU E 1 410 ? 150.189 156.405 192.745 1.00 48.57 488 LEU E O 1
ATOM 10198 N N . GLY E 1 411 ? 149.676 156.768 190.581 1.00 58.99 489 GLY E N 1
ATOM 10199 C CA . GLY E 1 411 ? 148.479 155.959 190.599 1.00 58.99 489 GLY E CA 1
ATOM 10200 C C . GLY E 1 411 ? 148.688 154.609 189.938 1.00 58.99 489 GLY E C 1
ATOM 10201 O O . GLY E 1 411 ? 149.726 154.320 189.352 1.00 58.99 489 GLY E O 1
ATOM 10202 N N . THR E 1 412 ? 147.666 153.769 190.043 1.00 85.05 490 THR E N 1
ATOM 10203 C CA . THR E 1 412 ? 147.733 152.412 189.527 1.00 85.05 490 THR E CA 1
ATOM 10204 C C . THR E 1 412 ? 146.627 152.184 188.506 1.00 85.05 490 THR E C 1
ATOM 10205 O O . THR E 1 412 ? 145.525 152.725 188.630 1.00 85.05 490 THR E O 1
ATOM 10209 N N . THR E 1 413 ? 146.950 151.416 187.472 1.00 113.65 491 THR E N 1
ATOM 10210 C CA . THR E 1 413 ? 146.035 151.121 186.379 1.00 113.65 491 THR E CA 1
ATOM 10211 C C . THR E 1 413 ? 145.697 149.639 186.420 1.00 113.65 491 THR E C 1
ATOM 10212 O O . THR E 1 413 ? 146.604 148.802 186.506 1.00 113.65 491 THR E O 1
ATOM 10216 N N . SER F 1 126 ? 188.760 134.112 142.743 1.00 198.03 204 SER F N 1
ATOM 10217 C CA . SER F 1 126 ? 188.252 135.360 142.195 1.00 198.03 204 SER F CA 1
ATOM 10218 C C . SER F 1 126 ? 188.201 135.302 140.671 1.00 198.03 204 SER F C 1
ATOM 10219 O O . SER F 1 126 ? 187.137 135.116 140.091 1.00 198.03 204 SER F O 1
ATOM 10222 N N . PHE F 1 127 ? 189.358 135.460 140.023 1.00 199.16 205 PHE F N 1
ATOM 10223 C CA . PHE F 1 127 ? 189.421 135.351 138.570 1.00 199.16 205 PHE F CA 1
ATOM 10224 C C . PHE F 1 127 ? 189.280 133.904 138.114 1.00 199.16 205 PHE F C 1
ATOM 10225 O O . PHE F 1 127 ? 188.784 133.651 137.002 1.00 199.16 205 PHE F O 1
ATOM 10233 N N . TRP F 1 128 ? 189.702 132.963 138.972 1.00 200.61 206 TRP F N 1
ATOM 10234 C CA . TRP F 1 128 ? 189.679 131.534 138.658 1.00 200.61 206 TRP F CA 1
ATOM 10235 C C . TRP F 1 128 ? 188.268 131.060 138.341 1.00 200.61 206 TRP F C 1
ATOM 10236 O O . TRP F 1 128 ? 187.993 130.602 137.230 1.00 200.61 206 TRP F O 1
ATOM 10247 N N . GLY F 1 129 ? 187.353 131.191 139.306 1.00 200.81 207 GLY F N 1
ATOM 10248 C CA . GLY F 1 129 ? 185.995 130.716 139.099 1.00 200.81 207 GLY F CA 1
ATOM 10249 C C . GLY F 1 129 ? 185.220 131.556 138.103 1.00 200.81 207 GLY F C 1
ATOM 10250 O O . GLY F 1 129 ? 184.368 131.035 137.375 1.00 200.81 207 GLY F O 1
ATOM 10251 N N . ALA F 1 130 ? 185.534 132.855 138.032 1.00 198.99 208 ALA F N 1
ATOM 10252 C CA . ALA F 1 130 ? 184.886 133.751 137.083 1.00 198.99 208 ALA F CA 1
ATOM 10253 C C . ALA F 1 130 ? 185.212 133.404 135.643 1.00 198.99 208 ALA F C 1
ATOM 10254 O O . ALA F 1 130 ? 184.396 133.675 134.755 1.00 198.99 208 ALA F O 1
ATOM 10256 N N . LEU F 1 131 ? 186.376 132.814 135.384 1.00 201.05 209 LEU F N 1
ATOM 10257 C CA . LEU F 1 131 ? 186.581 132.284 134.042 1.00 201.05 209 LEU F CA 1
ATOM 10258 C C . LEU F 1 131 ? 186.181 130.811 133.958 1.00 201.05 209 LEU F C 1
ATOM 10259 O O . LEU F 1 131 ? 185.876 130.308 132.874 1.00 201.05 209 LEU F O 1
ATOM 10264 N N . GLU F 1 132 ? 186.162 130.114 135.096 1.00 202.04 210 GLU F N 1
ATOM 10265 C CA . GLU F 1 132 ? 185.996 128.666 135.080 1.00 202.04 210 GLU F CA 1
ATOM 10266 C C . GLU F 1 132 ? 184.556 128.253 134.841 1.00 202.04 210 GLU F C 1
ATOM 10267 O O . GLU F 1 132 ? 184.291 127.414 133.974 1.00 202.04 210 GLU F O 1
ATOM 10273 N N . ASP F 1 133 ? 183.615 128.814 135.607 1.00 201.46 211 ASP F N 1
ATOM 10274 C CA . ASP F 1 133 ? 182.245 128.303 135.567 1.00 201.46 211 ASP F CA 1
ATOM 10275 C C . ASP F 1 133 ? 181.500 128.605 134.261 1.00 201.46 211 ASP F C 1
ATOM 10276 O O . ASP F 1 133 ? 180.832 127.690 133.740 1.00 201.46 211 ASP F O 1
ATOM 10281 N N . PRO F 1 134 ? 181.573 129.815 133.657 1.00 200.06 212 PRO F N 1
ATOM 10282 C CA . PRO F 1 134 ? 180.881 129.972 132.366 1.00 200.06 212 PRO F CA 1
ATOM 10283 C C . PRO F 1 134 ? 181.537 129.216 131.228 1.00 200.06 212 PRO F C 1
ATOM 10284 O O . PRO F 1 134 ? 180.835 128.796 130.305 1.00 200.06 212 PRO F O 1
ATOM 10288 N N . ALA F 1 135 ? 182.853 129.002 131.276 1.00 201.43 213 ALA F N 1
ATOM 10289 C CA . ALA F 1 135 ? 183.513 128.242 130.219 1.00 201.43 213 ALA F CA 1
ATOM 10290 C C . ALA F 1 135 ? 183.113 126.774 130.260 1.00 201.43 213 ALA F C 1
ATOM 10291 O O . ALA F 1 135 ? 182.805 126.175 129.217 1.00 201.43 213 ALA F O 1
ATOM 10293 N N . ARG F 1 136 ? 183.102 126.178 131.455 1.00 200.61 214 ARG F N 1
ATOM 10294 C CA . ARG F 1 136 ? 182.688 124.785 131.563 1.00 200.61 214 ARG F CA 1
ATOM 10295 C C . ARG F 1 136 ? 181.198 124.639 131.285 1.00 200.61 214 ARG F C 1
ATOM 10296 O O . ARG F 1 136 ? 180.770 123.643 130.683 1.00 200.61 214 ARG F O 1
ATOM 10304 N N . TYR F 1 137 ? 180.409 125.665 131.617 1.00 200.43 215 TYR F N 1
ATOM 10305 C CA . TYR F 1 137 ? 178.993 125.637 131.283 1.00 200.43 215 TYR F CA 1
ATOM 10306 C C . TYR F 1 137 ? 178.781 125.732 129.780 1.00 200.43 215 TYR F C 1
ATOM 10307 O O . TYR F 1 137 ? 177.905 125.058 129.225 1.00 200.43 215 TYR F O 1
ATOM 10316 N N . LEU F 1 138 ? 179.615 126.515 129.092 1.00 202.30 216 LEU F N 1
ATOM 10317 C CA . LEU F 1 138 ? 179.432 126.676 127.658 1.00 202.30 216 LEU F CA 1
ATOM 10318 C C . LEU F 1 138 ? 179.889 125.436 126.904 1.00 202.30 216 LEU F C 1
ATOM 10319 O O . LEU F 1 138 ? 179.274 125.067 125.896 1.00 202.30 216 LEU F O 1
ATOM 10324 N N . VAL F 1 139 ? 180.935 124.752 127.386 1.00 203.37 217 VAL F N 1
ATOM 10325 C CA . VAL F 1 139 ? 181.353 123.549 126.670 1.00 203.37 217 VAL F CA 1
ATOM 10326 C C . VAL F 1 139 ? 180.390 122.408 126.962 1.00 203.37 217 VAL F C 1
ATOM 10327 O O . VAL F 1 139 ? 180.137 121.564 126.096 1.00 203.37 217 VAL F O 1
ATOM 10331 N N . THR F 1 140 ? 179.781 122.410 128.154 1.00 205.13 218 THR F N 1
ATOM 10332 C CA . THR F 1 140 ? 178.692 121.481 128.442 1.00 205.13 218 THR F CA 1
ATOM 10333 C C . THR F 1 140 ? 177.499 121.736 127.524 1.00 205.13 218 THR F C 1
ATOM 10334 O O . THR F 1 140 ? 176.908 120.795 126.976 1.00 205.13 218 THR F O 1
ATOM 10338 N N . PHE F 1 141 ? 177.196 123.014 127.272 1.00 206.55 219 PHE F N 1
ATOM 10339 C CA . PHE F 1 141 ? 176.075 123.363 126.405 1.00 206.55 219 PHE F CA 1
ATOM 10340 C C . PHE F 1 141 ? 176.319 122.966 124.951 1.00 206.55 219 PHE F C 1
ATOM 10341 O O . PHE F 1 141 ? 175.418 122.424 124.300 1.00 206.55 219 PHE F O 1
ATOM 10349 N N . ILE F 1 142 ? 177.517 123.221 124.418 1.00 206.77 220 ILE F N 1
ATOM 10350 C CA . ILE F 1 142 ? 177.738 122.881 123.012 1.00 206.77 220 ILE F CA 1
ATOM 10351 C C . ILE F 1 142 ? 177.920 121.376 122.846 1.00 206.77 220 ILE F C 1
ATOM 10352 O O . ILE F 1 142 ? 177.603 120.813 121.791 1.00 206.77 220 ILE F O 1
ATOM 10357 N N . ALA F 1 143 ? 178.410 120.693 123.888 1.00 208.21 221 ALA F N 1
ATOM 10358 C CA . ALA F 1 143 ? 178.470 119.237 123.842 1.00 208.21 221 ALA F CA 1
ATOM 10359 C C . ALA F 1 143 ? 177.074 118.628 123.886 1.00 208.21 221 ALA F C 1
ATOM 10360 O O . ALA F 1 143 ? 176.840 117.557 123.315 1.00 208.21 221 ALA F O 1
ATOM 10362 N N . PHE F 1 144 ? 176.136 119.297 124.558 1.00 208.59 222 PHE F N 1
ATOM 10363 C CA . PHE F 1 144 ? 174.740 118.879 124.476 1.00 208.59 222 PHE F CA 1
ATOM 10364 C C . PHE F 1 144 ? 174.169 119.170 123.094 1.00 208.59 222 PHE F C 1
ATOM 10365 O O . PHE F 1 144 ? 173.396 118.376 122.547 1.00 208.59 222 PHE F O 1
ATOM 10373 N N . ALA F 1 145 ? 174.539 120.313 122.516 1.00 208.67 223 ALA F N 1
ATOM 10374 C CA . ALA F 1 145 ? 173.974 120.706 121.230 1.00 208.67 223 ALA F CA 1
ATOM 10375 C C . ALA F 1 145 ? 174.489 119.838 120.088 1.00 208.67 223 ALA F C 1
ATOM 10376 O O . ALA F 1 145 ? 173.802 119.694 119.070 1.00 208.67 223 ALA F O 1
ATOM 10378 N N . GLN F 1 146 ? 175.683 119.259 120.239 1.00 208.60 224 GLN F N 1
ATOM 10379 C CA . GLN F 1 146 ? 176.218 118.373 119.208 1.00 208.60 224 GLN F CA 1
ATOM 10380 C C . GLN F 1 146 ? 175.378 117.109 119.077 1.00 208.60 224 GLN F C 1
ATOM 10381 O O . GLN F 1 146 ? 175.048 116.683 117.964 1.00 208.60 224 GLN F O 1
ATOM 10387 N N . ILE F 1 147 ? 175.004 116.500 120.209 1.00 210.12 225 ILE F N 1
ATOM 10388 C CA . ILE F 1 147 ? 174.108 115.350 120.169 1.00 210.12 225 ILE F CA 1
ATOM 10389 C C . ILE F 1 147 ? 172.658 115.768 119.965 1.00 210.12 225 ILE F C 1
ATOM 10390 O O . ILE F 1 147 ? 171.823 114.926 119.612 1.00 210.12 225 ILE F O 1
ATOM 10395 N N . ALA F 1 148 ? 172.327 117.038 120.193 1.00 209.50 226 ALA F N 1
ATOM 10396 C CA . ALA F 1 148 ? 171.040 117.546 119.744 1.00 209.50 226 ALA F CA 1
ATOM 10397 C C . ALA F 1 148 ? 170.959 117.632 118.228 1.00 209.50 226 ALA F C 1
ATOM 10398 O O . ALA F 1 148 ? 169.872 117.460 117.666 1.00 209.50 226 ALA F O 1
ATOM 10400 N N . ALA F 1 149 ? 172.084 117.882 117.559 1.00 212.37 227 ALA F N 1
ATOM 10401 C CA . ALA F 1 149 ? 172.141 117.879 116.104 1.00 212.37 227 ALA F CA 1
ATOM 10402 C C . ALA F 1 149 ? 172.184 116.480 115.512 1.00 212.37 227 ALA F C 1
ATOM 10403 O O . ALA F 1 149 ? 172.091 116.337 114.290 1.00 212.37 227 ALA F O 1
ATOM 10405 N N . MET F 1 150 ? 172.339 115.452 116.347 1.00 213.64 228 MET F N 1
ATOM 10406 C CA . MET F 1 150 ? 172.303 114.074 115.867 1.00 213.64 228 MET F CA 1
ATOM 10407 C C . MET F 1 150 ? 170.889 113.677 115.462 1.00 213.64 228 MET F C 1
ATOM 10408 O O . MET F 1 150 ? 170.677 113.061 114.411 1.00 213.64 228 MET F O 1
ATOM 10413 N N . VAL F 1 151 ? 169.910 114.024 116.289 1.00 209.66 229 VAL F N 1
ATOM 10414 C CA . VAL F 1 151 ? 168.518 113.688 116.027 1.00 209.66 229 VAL F CA 1
ATOM 10415 C C . VAL F 1 151 ? 167.779 114.888 115.457 1.00 209.66 229 VAL F C 1
ATOM 10416 O O . VAL F 1 151 ? 167.974 115.256 114.299 1.00 209.66 229 VAL F O 1
ATOM 10420 N N . ALA F 1 158 ? 166.117 120.627 113.488 1.00 201.00 236 ALA F N 1
ATOM 10421 C CA . ALA F 1 158 ? 166.638 121.973 113.706 1.00 201.00 236 ALA F CA 1
ATOM 10422 C C . ALA F 1 158 ? 168.121 122.044 113.369 1.00 201.00 236 ALA F C 1
ATOM 10423 O O . ALA F 1 158 ? 168.972 121.757 114.210 1.00 201.00 236 ALA F O 1
ATOM 10425 N N . GLN F 1 159 ? 168.424 122.424 112.129 1.00 200.76 237 GLN F N 1
ATOM 10426 C CA . GLN F 1 159 ? 169.804 122.532 111.662 1.00 200.76 237 GLN F CA 1
ATOM 10427 C C . GLN F 1 159 ? 170.208 124.003 111.700 1.00 200.76 237 GLN F C 1
ATOM 10428 O O . GLN F 1 159 ? 170.296 124.684 110.679 1.00 200.76 237 GLN F O 1
ATOM 10434 N N . TYR F 1 160 ? 170.457 124.493 112.911 1.00 202.05 238 TYR F N 1
ATOM 10435 C CA . TYR F 1 160 ? 170.856 125.877 113.145 1.00 202.05 238 TYR F CA 1
ATOM 10436 C C . TYR F 1 160 ? 172.110 125.903 114.014 1.00 202.05 238 TYR F C 1
ATOM 10437 O O . TYR F 1 160 ? 172.193 126.650 114.985 1.00 202.05 238 TYR F O 1
ATOM 10446 N N . PHE F 1 161 ? 173.098 125.083 113.648 1.00 201.86 239 PHE F N 1
ATOM 10447 C CA . PHE F 1 161 ? 174.206 124.786 114.551 1.00 201.86 239 PHE F CA 1
ATOM 10448 C C . PHE F 1 161 ? 175.112 125.990 114.764 1.00 201.86 239 PHE F C 1
ATOM 10449 O O . PHE F 1 161 ? 175.232 126.481 115.894 1.00 201.86 239 PHE F O 1
ATOM 10457 N N . SER F 1 162 ? 175.718 126.495 113.683 1.00 200.49 240 SER F N 1
ATOM 10458 C CA . SER F 1 162 ? 176.684 127.593 113.774 1.00 200.49 240 SER F CA 1
ATOM 10459 C C . SER F 1 162 ? 176.148 128.890 114.393 1.00 200.49 240 SER F C 1
ATOM 10460 O O . SER F 1 162 ? 176.883 129.494 115.199 1.00 200.49 240 SER F O 1
ATOM 10463 N N . PRO F 1 163 ? 174.917 129.372 114.105 1.00 199.76 241 PRO F N 1
ATOM 10464 C CA . PRO F 1 163 ? 174.447 130.559 114.846 1.00 199.76 241 PRO F CA 1
ATOM 10465 C C . PRO F 1 163 ? 174.232 130.321 116.329 1.00 199.76 241 PRO F C 1
ATOM 10466 O O . PRO F 1 163 ? 174.513 131.218 117.133 1.00 199.76 241 PRO F O 1
ATOM 10470 N N . THR F 1 164 ? 173.768 129.132 116.719 1.00 200.77 242 THR F N 1
ATOM 10471 C CA . THR F 1 164 ? 173.583 128.867 118.142 1.00 200.77 242 THR F CA 1
ATOM 10472 C C . THR F 1 164 ? 174.911 128.726 118.870 1.00 200.77 242 THR F C 1
ATOM 10473 O O . THR F 1 164 ? 175.031 129.175 120.013 1.00 200.77 242 THR F O 1
ATOM 10477 N N . VAL F 1 165 ? 175.927 128.136 118.236 1.00 199.63 243 VAL F N 1
ATOM 10478 C CA . VAL F 1 165 ? 177.211 128.066 118.930 1.00 199.63 243 VAL F CA 1
ATOM 10479 C C . VAL F 1 165 ? 177.887 129.434 118.970 1.00 199.63 243 VAL F C 1
ATOM 10480 O O . VAL F 1 165 ? 178.568 129.758 119.951 1.00 199.63 243 VAL F O 1
ATOM 10484 N N . LYS F 1 166 ? 177.646 130.295 117.972 1.00 199.15 244 LYS F N 1
ATOM 10485 C CA . LYS F 1 166 ? 178.220 131.636 118.048 1.00 199.15 244 LYS F CA 1
ATOM 10486 C C . LYS F 1 166 ? 177.521 132.475 119.115 1.00 199.15 244 LYS F C 1
ATOM 10487 O O . LYS F 1 166 ? 178.184 133.198 119.879 1.00 199.15 244 LYS F O 1
ATOM 10493 N N . GLY F 1 167 ? 176.194 132.350 119.215 1.00 199.82 245 GLY F N 1
ATOM 10494 C CA . GLY F 1 167 ? 175.466 133.028 120.273 1.00 199.82 245 GLY F CA 1
ATOM 10495 C C . GLY F 1 167 ? 175.817 132.515 121.657 1.00 199.82 245 GLY F C 1
ATOM 10496 O O . GLY F 1 167 ? 175.933 133.295 122.606 1.00 199.82 245 GLY F O 1
ATOM 10497 N N . ALA F 1 168 ? 176.028 131.203 121.784 1.00 199.23 246 ALA F N 1
ATOM 10498 C CA . ALA F 1 168 ? 176.418 130.639 123.069 1.00 199.23 246 ALA F CA 1
ATOM 10499 C C . ALA F 1 168 ? 177.818 131.081 123.462 1.00 199.23 246 ALA F C 1
ATOM 10500 O O . ALA F 1 168 ? 178.083 131.329 124.645 1.00 199.23 246 ALA F O 1
ATOM 10502 N N . VAL F 1 169 ? 178.713 131.216 122.478 1.00 197.84 247 VAL F N 1
ATOM 10503 C CA . VAL F 1 169 ? 180.067 131.681 122.753 1.00 197.84 247 VAL F CA 1
ATOM 10504 C C . VAL F 1 169 ? 180.045 133.116 123.261 1.00 197.84 247 VAL F C 1
ATOM 10505 O O . VAL F 1 169 ? 180.657 133.428 124.294 1.00 197.84 247 VAL F O 1
ATOM 10509 N N . ILE F 1 170 ? 179.290 133.996 122.594 1.00 197.52 248 ILE F N 1
ATOM 10510 C CA . ILE F 1 170 ? 179.312 135.398 123.010 1.00 197.52 248 ILE F CA 1
ATOM 10511 C C . ILE F 1 170 ? 178.550 135.583 124.320 1.00 197.52 248 ILE F C 1
ATOM 10512 O O . ILE F 1 170 ? 178.882 136.454 125.130 1.00 197.52 248 ILE F O 1
ATOM 10517 N N . LEU F 1 171 ? 177.542 134.745 124.569 1.00 197.55 249 LEU F N 1
ATOM 10518 C CA . LEU F 1 171 ? 176.778 134.899 125.800 1.00 197.55 249 LEU F CA 1
ATOM 10519 C C . LEU F 1 171 ? 177.571 134.369 126.994 1.00 197.55 249 LEU F C 1
ATOM 10520 O O . LEU F 1 171 ? 177.492 134.929 128.097 1.00 197.55 249 LEU F O 1
ATOM 10525 N N . SER F 1 172 ? 178.369 133.318 126.790 1.00 197.69 250 SER F N 1
ATOM 10526 C CA . SER F 1 172 ? 179.294 132.889 127.832 1.00 197.69 250 SER F CA 1
ATOM 10527 C C . SER F 1 172 ? 180.367 133.940 128.074 1.00 197.69 250 SER F C 1
ATOM 10528 O O . SER F 1 172 ? 180.790 134.159 129.216 1.00 197.69 250 SER F O 1
ATOM 10531 N N . LEU F 1 173 ? 180.798 134.617 127.006 1.00 196.86 251 LEU F N 1
ATOM 10532 C CA . LEU F 1 173 ? 181.770 135.698 127.140 1.00 196.86 251 LEU F CA 1
ATOM 10533 C C . LEU F 1 173 ? 181.194 136.855 127.947 1.00 196.86 251 LEU F C 1
ATOM 10534 O O . LEU F 1 173 ? 181.887 137.440 128.788 1.00 196.86 251 LEU F O 1
ATOM 10539 N N . VAL F 1 174 ? 179.913 137.161 127.748 1.00 194.97 252 VAL F N 1
ATOM 10540 C CA . VAL F 1 174 ? 179.320 138.281 128.469 1.00 194.97 252 VAL F CA 1
ATOM 10541 C C . VAL F 1 174 ? 179.019 137.888 129.915 1.00 194.97 252 VAL F C 1
ATOM 10542 O O . VAL F 1 174 ? 179.074 138.731 130.818 1.00 194.97 252 VAL F O 1
ATOM 10546 N N . TRP F 1 175 ? 178.782 136.594 130.172 1.00 194.35 253 TRP F N 1
ATOM 10547 C CA . TRP F 1 175 ? 178.607 136.137 131.551 1.00 194.35 253 TRP F CA 1
ATOM 10548 C C . TRP F 1 175 ? 179.927 136.195 132.310 1.00 194.35 253 TRP F C 1
ATOM 10549 O O . TRP F 1 175 ? 179.968 136.609 133.481 1.00 194.35 253 TRP F O 1
ATOM 10560 N N . PHE F 1 176 ? 181.019 135.826 131.636 1.00 196.54 254 PHE F N 1
ATOM 10561 C CA . PHE F 1 176 ? 182.349 135.953 132.220 1.00 196.54 254 PHE F CA 1
ATOM 10562 C C . PHE F 1 176 ? 182.699 137.409 132.494 1.00 196.54 254 PHE F C 1
ATOM 10563 O O . PHE F 1 176 ? 183.271 137.722 133.544 1.00 196.54 254 PHE F O 1
ATOM 10571 N N . LEU F 1 177 ? 182.378 138.306 131.558 1.00 194.15 255 LEU F N 1
ATOM 10572 C CA . LEU F 1 177 ? 182.690 139.717 131.766 1.00 194.15 255 LEU F CA 1
ATOM 10573 C C . LEU F 1 177 ? 181.856 140.317 132.886 1.00 194.15 255 LEU F C 1
ATOM 10574 O O . LEU F 1 177 ? 182.343 141.171 133.632 1.00 194.15 255 LEU F O 1
ATOM 10579 N N . TYR F 1 178 ? 180.609 139.864 133.037 1.00 192.59 256 TYR F N 1
ATOM 10580 C CA . TYR F 1 178 ? 179.778 140.334 134.138 1.00 192.59 256 TYR F CA 1
ATOM 10581 C C . TYR F 1 178 ? 180.341 139.898 135.486 1.00 192.59 256 TYR F C 1
ATOM 10582 O O . TYR F 1 178 ? 180.400 140.701 136.430 1.00 192.59 256 TYR F O 1
ATOM 10591 N N . ARG F 1 179 ? 180.778 138.639 135.586 1.00 194.45 257 ARG F N 1
ATOM 10592 C CA . ARG F 1 179 ? 181.362 138.153 136.837 1.00 194.45 257 ARG F CA 1
ATOM 10593 C C . ARG F 1 179 ? 182.683 138.853 137.144 1.00 194.45 257 ARG F C 1
ATOM 10594 O O . ARG F 1 179 ? 182.965 139.204 138.300 1.00 194.45 257 ARG F O 1
ATOM 10602 N N . TRP F 1 180 ? 183.494 139.094 136.109 1.00 194.97 258 TRP F N 1
ATOM 10603 C CA . TRP F 1 180 ? 184.745 139.821 136.296 1.00 194.97 258 TRP F CA 1
ATOM 10604 C C . TRP F 1 180 ? 184.491 141.255 136.730 1.00 194.97 258 TRP F C 1
ATOM 10605 O O . TRP F 1 180 ? 185.222 141.800 137.566 1.00 194.97 258 TRP F O 1
ATOM 10616 N N . LYS F 1 181 ? 183.429 141.866 136.211 1.00 194.25 259 LYS F N 1
ATOM 10617 C CA . LYS F 1 181 ? 183.150 143.257 136.532 1.00 194.25 259 LYS F CA 1
ATOM 10618 C C . LYS F 1 181 ? 182.652 143.407 137.960 1.00 194.25 259 LYS F C 1
ATOM 10619 O O . LYS F 1 181 ? 183.070 144.328 138.670 1.00 194.25 259 LYS F O 1
ATOM 10625 N N . THR F 1 182 ? 181.778 142.502 138.417 1.00 195.88 260 THR F N 1
ATOM 10626 C CA . THR F 1 182 ? 181.349 142.607 139.813 1.00 195.88 260 THR F CA 1
ATOM 10627 C C . THR F 1 182 ? 182.491 142.258 140.766 1.00 195.88 260 THR F C 1
ATOM 10628 O O . THR F 1 182 ? 182.578 142.821 141.865 1.00 195.88 260 THR F O 1
ATOM 10632 N N . ASN F 1 183 ? 183.422 141.398 140.334 1.00 196.06 261 ASN F N 1
ATOM 10633 C CA . ASN F 1 183 ? 184.586 141.112 141.170 1.00 196.06 261 ASN F CA 1
ATOM 10634 C C . ASN F 1 183 ? 185.520 142.317 141.283 1.00 196.06 261 ASN F C 1
ATOM 10635 O O . ASN F 1 183 ? 186.072 142.588 142.357 1.00 196.06 261 ASN F O 1
ATOM 10640 N N . VAL F 1 184 ? 185.712 143.062 140.194 1.00 196.02 262 VAL F N 1
ATOM 10641 C CA . VAL F 1 184 ? 186.642 144.187 140.278 1.00 196.02 262 VAL F CA 1
ATOM 10642 C C . VAL F 1 184 ? 185.969 145.408 140.897 1.00 196.02 262 VAL F C 1
ATOM 10643 O O . VAL F 1 184 ? 186.648 146.324 141.374 1.00 196.02 262 VAL F O 1
ATOM 10647 N N . ILE F 1 185 ? 184.636 145.452 140.916 1.00 195.29 263 ILE F N 1
ATOM 10648 C CA . ILE F 1 185 ? 184.009 146.542 141.661 1.00 195.29 263 ILE F CA 1
ATOM 10649 C C . ILE F 1 185 ? 183.946 146.204 143.144 1.00 195.29 263 ILE F C 1
ATOM 10650 O O . ILE F 1 185 ? 183.979 147.110 143.984 1.00 195.29 263 ILE F O 1
ATOM 10655 N N . THR F 1 186 ? 183.856 144.922 143.503 1.00 196.30 264 THR F N 1
ATOM 10656 C CA . THR F 1 186 ? 183.914 144.634 144.930 1.00 196.30 264 THR F CA 1
ATOM 10657 C C . THR F 1 186 ? 185.345 144.605 145.450 1.00 196.30 264 THR F C 1
ATOM 10658 O O . THR F 1 186 ? 185.556 144.654 146.664 1.00 196.30 264 THR F O 1
ATOM 10662 N N . ARG F 1 187 ? 186.297 144.677 144.515 1.00 197.24 265 ARG F N 1
ATOM 10663 C CA . ARG F 1 187 ? 187.741 144.772 144.852 1.00 197.24 265 ARG F CA 1
ATOM 10664 C C . ARG F 1 187 ? 188.035 146.242 145.180 1.00 197.24 265 ARG F C 1
ATOM 10665 O O . ARG F 1 187 ? 188.777 146.496 146.149 1.00 197.24 265 ARG F O 1
ATOM 10673 N N . MET F 1 188 ? 187.433 147.165 144.417 1.00 196.41 266 MET F N 1
ATOM 10674 C CA . MET F 1 188 ? 187.613 148.598 144.623 1.00 196.41 266 MET F CA 1
ATOM 10675 C C . MET F 1 188 ? 186.790 149.114 145.792 1.00 196.41 266 MET F C 1
ATOM 10676 O O . MET F 1 188 ? 187.133 150.149 146.372 1.00 196.41 266 MET F O 1
ATOM 10681 N N . LEU F 1 189 ? 185.716 148.416 146.152 1.00 193.83 267 LEU F N 1
ATOM 10682 C CA . LEU F 1 189 ? 184.949 148.726 147.347 1.00 193.83 267 LEU F CA 1
ATOM 10683 C C . LEU F 1 189 ? 185.594 148.164 148.606 1.00 193.83 267 LEU F C 1
ATOM 10684 O O . LEU F 1 189 ? 185.110 148.425 149.710 1.00 193.83 267 LEU F O 1
ATOM 10689 N N . SER F 1 190 ? 186.679 147.407 148.461 1.00 197.69 268 SER F N 1
ATOM 10690 C CA . SER F 1 190 ? 187.498 146.946 149.574 1.00 197.69 268 SER F CA 1
ATOM 10691 C C . SER F 1 190 ? 188.753 147.801 149.711 1.00 197.69 268 SER F C 1
ATOM 10692 O O . SER F 1 190 ? 189.827 147.307 150.055 1.00 197.69 268 SER F O 1
ATOM 10695 N N . ALA F 1 191 ? 188.630 149.091 149.421 1.00 196.73 269 ALA F N 1
ATOM 10696 C CA . ALA F 1 191 ? 189.754 150.012 149.501 1.00 196.73 269 ALA F CA 1
ATOM 10697 C C . ALA F 1 191 ? 189.273 151.421 149.829 1.00 196.73 269 ALA F C 1
ATOM 10698 O O . ALA F 1 191 ? 188.591 151.635 150.830 1.00 196.73 269 ALA F O 1
ATOM 10700 N N . ASP F 1 198 ? 182.014 160.359 145.688 1.00 178.16 276 ASP F N 1
ATOM 10701 C CA . ASP F 1 198 ? 182.567 159.418 144.723 1.00 178.16 276 ASP F CA 1
ATOM 10702 C C . ASP F 1 198 ? 182.285 157.983 145.151 1.00 178.16 276 ASP F C 1
ATOM 10703 O O . ASP F 1 198 ? 183.105 157.091 144.941 1.00 178.16 276 ASP F O 1
ATOM 10708 N N . ARG F 1 199 ? 181.109 157.788 145.754 1.00 180.74 277 ARG F N 1
ATOM 10709 C CA . ARG F 1 199 ? 180.673 156.453 146.241 1.00 180.74 277 ARG F CA 1
ATOM 10710 C C . ARG F 1 199 ? 179.376 156.054 145.525 1.00 180.74 277 ARG F C 1
ATOM 10711 O O . ARG F 1 199 ? 179.341 154.946 144.952 1.00 180.74 277 ARG F O 1
ATOM 10719 N N . GLU F 1 200 ? 178.364 156.930 145.538 1.00 179.04 278 GLU F N 1
ATOM 10720 C CA . GLU F 1 200 ? 177.096 156.617 144.893 1.00 179.04 278 GLU F CA 1
ATOM 10721 C C . GLU F 1 200 ? 177.243 156.609 143.380 1.00 179.04 278 GLU F C 1
ATOM 10722 O O . GLU F 1 200 ? 176.519 155.879 142.686 1.00 179.04 278 GLU F O 1
ATOM 10728 N N . LYS F 1 201 ? 178.179 157.413 142.863 1.00 179.40 279 LYS F N 1
ATOM 10729 C CA . LYS F 1 201 ? 178.465 157.422 141.435 1.00 179.40 279 LYS F CA 1
ATOM 10730 C C . LYS F 1 201 ? 179.016 156.079 140.981 1.00 179.40 279 LYS F C 1
ATOM 10731 O O . LYS F 1 201 ? 178.691 155.612 139.887 1.00 179.40 279 LYS F O 1
ATOM 10737 N N . VAL F 1 202 ? 179.814 155.430 141.834 1.00 179.01 280 VAL F N 1
ATOM 10738 C CA . VAL F 1 202 ? 180.336 154.096 141.550 1.00 179.01 280 VAL F CA 1
ATOM 10739 C C . VAL F 1 202 ? 179.200 153.093 141.414 1.00 179.01 280 VAL F C 1
ATOM 10740 O O . VAL F 1 202 ? 179.173 152.291 140.470 1.00 179.01 280 VAL F O 1
ATOM 10744 N N . LEU F 1 203 ? 178.220 153.163 142.317 1.00 177.48 281 LEU F N 1
ATOM 10745 C CA . LEU F 1 203 ? 177.131 152.192 142.310 1.00 177.48 281 LEU F CA 1
ATOM 10746 C C . LEU F 1 203 ? 176.205 152.397 141.120 1.00 177.48 281 LEU F C 1
ATOM 10747 O O . LEU F 1 203 ? 175.860 151.427 140.429 1.00 177.48 281 LEU F O 1
ATOM 10752 N N . THR F 1 204 ? 175.822 153.646 140.831 1.00 176.16 282 THR F N 1
ATOM 10753 C CA . THR F 1 204 ? 174.973 153.858 139.662 1.00 176.16 282 THR F CA 1
ATOM 10754 C C . THR F 1 204 ? 175.734 153.577 138.372 1.00 176.16 282 THR F C 1
ATOM 10755 O O . THR F 1 204 ? 175.151 153.052 137.415 1.00 176.16 282 THR F O 1
ATOM 10759 N N . LEU F 1 205 ? 177.057 153.786 138.379 1.00 179.10 283 LEU F N 1
ATOM 10760 C CA . LEU F 1 205 ? 177.855 153.576 137.184 1.00 179.10 283 LEU F CA 1
ATOM 10761 C C . LEU F 1 205 ? 177.991 152.100 136.861 1.00 179.10 283 LEU F C 1
ATOM 10762 O O . LEU F 1 205 ? 177.770 151.692 135.718 1.00 179.10 283 LEU F O 1
ATOM 10767 N N . ASP F 1 206 ? 178.326 151.269 137.848 1.00 180.08 284 ASP F N 1
ATOM 10768 C CA . ASP F 1 206 ? 178.502 149.862 137.510 1.00 180.08 284 ASP F CA 1
ATOM 10769 C C . ASP F 1 206 ? 177.157 149.146 137.388 1.00 180.08 284 ASP F C 1
ATOM 10770 O O . ASP F 1 206 ? 177.064 148.115 136.717 1.00 180.08 284 ASP F O 1
ATOM 10775 N N . LYS F 1 207 ? 176.081 149.728 137.938 1.00 170.31 285 LYS F N 1
ATOM 10776 C CA . LYS F 1 207 ? 174.763 149.167 137.644 1.00 170.31 285 LYS F CA 1
ATOM 10777 C C . LYS F 1 207 ? 174.341 149.434 136.200 1.00 170.31 285 LYS F C 1
ATOM 10778 O O . LYS F 1 207 ? 173.876 148.513 135.505 1.00 170.31 285 LYS F O 1
ATOM 10784 N N . VAL F 1 208 ? 174.510 150.673 135.716 1.00 178.43 286 VAL F N 1
ATOM 10785 C CA . VAL F 1 208 ? 174.129 150.927 134.328 1.00 178.43 286 VAL F CA 1
ATOM 10786 C C . VAL F 1 208 ? 175.121 150.268 133.380 1.00 178.43 286 VAL F C 1
ATOM 10787 O O . VAL F 1 208 ? 174.756 149.883 132.267 1.00 178.43 286 VAL F O 1
ATOM 10791 N N . SER F 1 209 ? 176.364 150.060 133.820 1.00 184.57 287 SER F N 1
ATOM 10792 C CA . SER F 1 209 ? 177.327 149.304 133.037 1.00 184.57 287 SER F CA 1
ATOM 10793 C C . SER F 1 209 ? 176.992 147.824 132.965 1.00 184.57 287 SER F C 1
ATOM 10794 O O . SER F 1 209 ? 177.211 147.216 131.918 1.00 184.57 287 SER F O 1
ATOM 10797 N N . SER F 1 210 ? 176.457 147.246 134.042 1.00 187.02 288 SER F N 1
ATOM 10798 C CA . SER F 1 210 ? 175.987 145.866 134.000 1.00 187.02 288 SER F CA 1
ATOM 10799 C C . SER F 1 210 ? 174.824 145.713 133.030 1.00 187.02 288 SER F C 1
ATOM 10800 O O . SER F 1 210 ? 174.810 144.791 132.202 1.00 187.02 288 SER F O 1
ATOM 10803 N N . VAL F 1 211 ? 173.853 146.628 133.097 1.00 186.91 289 VAL F N 1
ATOM 10804 C CA . VAL F 1 211 ? 172.708 146.494 132.197 1.00 186.91 289 VAL F CA 1
ATOM 10805 C C . VAL F 1 211 ? 173.095 146.827 130.751 1.00 186.91 289 VAL F C 1
ATOM 10806 O O . VAL F 1 211 ? 172.563 146.226 129.809 1.00 186.91 289 VAL F O 1
ATOM 10810 N N . GLY F 1 212 ? 174.098 147.686 130.546 1.00 192.51 290 GLY F N 1
ATOM 10811 C CA . GLY F 1 212 ? 174.535 147.976 129.192 1.00 192.51 290 GLY F CA 1
ATOM 10812 C C . GLY F 1 212 ? 175.384 146.863 128.613 1.00 192.51 290 GLY F C 1
ATOM 10813 O O . GLY F 1 212 ? 175.344 146.604 127.409 1.00 192.51 290 GLY F O 1
ATOM 10814 N N . LEU F 1 213 ? 176.148 146.181 129.463 1.00 192.60 291 LEU F N 1
ATOM 10815 C CA . LEU F 1 213 ? 176.921 145.040 129.003 1.00 192.60 291 LEU F CA 1
ATOM 10816 C C . LEU F 1 213 ? 176.003 143.878 128.657 1.00 192.60 291 LEU F C 1
ATOM 10817 O O . LEU F 1 213 ? 176.232 143.174 127.666 1.00 192.60 291 LEU F O 1
ATOM 10822 N N . PHE F 1 214 ? 174.927 143.699 129.427 1.00 194.05 292 PHE F N 1
ATOM 10823 C CA . PHE F 1 214 ? 173.916 142.713 129.058 1.00 194.05 292 PHE F CA 1
ATOM 10824 C C . PHE F 1 214 ? 173.210 143.079 127.755 1.00 194.05 292 PHE F C 1
ATOM 10825 O O . PHE F 1 214 ? 172.954 142.198 126.916 1.00 194.05 292 PHE F O 1
ATOM 10833 N N . ALA F 1 215 ? 172.928 144.370 127.552 1.00 195.61 293 ALA F N 1
ATOM 10834 C CA . ALA F 1 215 ? 172.319 144.815 126.304 1.00 195.61 293 ALA F CA 1
ATOM 10835 C C . ALA F 1 215 ? 173.235 144.601 125.104 1.00 195.61 293 ALA F C 1
ATOM 10836 O O . ALA F 1 215 ? 172.768 144.156 124.050 1.00 195.61 293 ALA F O 1
ATOM 10838 N N . ILE F 1 216 ? 174.533 144.887 125.244 1.00 196.26 294 ILE F N 1
ATOM 10839 C CA . ILE F 1 216 ? 175.441 144.727 124.111 1.00 196.26 294 ILE F CA 1
ATOM 10840 C C . ILE F 1 216 ? 175.726 143.249 123.860 1.00 196.26 294 ILE F C 1
ATOM 10841 O O . ILE F 1 216 ? 175.989 142.843 122.722 1.00 196.26 294 ILE F O 1
ATOM 10846 N N . GLY F 1 217 ? 175.594 142.411 124.892 1.00 197.45 295 GLY F N 1
ATOM 10847 C CA . GLY F 1 217 ? 175.653 140.978 124.664 1.00 197.45 295 GLY F CA 1
ATOM 10848 C C . GLY F 1 217 ? 174.466 140.472 123.869 1.00 197.45 295 GLY F C 1
ATOM 10849 O O . GLY F 1 217 ? 174.615 139.642 122.967 1.00 197.45 295 GLY F O 1
ATOM 10850 N N . LEU F 1 218 ? 173.276 140.994 124.162 1.00 197.13 296 LEU F N 1
ATOM 10851 C CA . LEU F 1 218 ? 172.101 140.555 123.415 1.00 197.13 296 LEU F CA 1
ATOM 10852 C C . LEU F 1 218 ? 172.127 141.095 121.986 1.00 197.13 296 LEU F C 1
ATOM 10853 O O . LEU F 1 218 ? 171.713 140.411 121.042 1.00 197.13 296 LEU F O 1
ATOM 10858 N N . MET F 1 219 ? 172.633 142.314 121.797 1.00 198.00 297 MET F N 1
ATOM 10859 C CA . MET F 1 219 ? 172.746 142.828 120.435 1.00 198.00 297 MET F CA 1
ATOM 10860 C C . MET F 1 219 ? 173.941 142.256 119.681 1.00 198.00 297 MET F C 1
ATOM 10861 O O . MET F 1 219 ? 174.032 142.449 118.464 1.00 198.00 297 MET F O 1
ATOM 10866 N N . ALA F 1 220 ? 174.861 141.570 120.359 1.00 197.27 298 ALA F N 1
ATOM 10867 C CA . ALA F 1 220 ? 175.811 140.727 119.648 1.00 197.27 298 ALA F CA 1
ATOM 10868 C C . ALA F 1 220 ? 175.220 139.369 119.299 1.00 197.27 298 ALA F C 1
ATOM 10869 O O . ALA F 1 220 ? 175.604 138.781 118.283 1.00 197.27 298 ALA F O 1
ATOM 10871 N N . SER F 1 221 ? 174.293 138.864 120.119 1.00 198.64 299 SER F N 1
ATOM 10872 C CA . SER F 1 221 ? 173.567 137.645 119.767 1.00 198.64 299 SER F CA 1
ATOM 10873 C C . SER F 1 221 ? 172.595 137.862 118.619 1.00 198.64 299 SER F C 1
ATOM 10874 O O . SER F 1 221 ? 172.284 136.909 117.895 1.00 198.64 299 SER F O 1
ATOM 10877 N N . ALA F 1 222 ? 172.090 139.082 118.453 1.00 198.09 300 ALA F N 1
ATOM 10878 C CA . ALA F 1 222 ? 171.197 139.359 117.333 1.00 198.09 300 ALA F CA 1
ATOM 10879 C C . ALA F 1 222 ? 171.947 139.465 116.010 1.00 198.09 300 ALA F C 1
ATOM 10880 O O . ALA F 1 222 ? 171.331 139.362 114.944 1.00 198.09 300 ALA F O 1
ATOM 10882 N N . GLU F 1 223 ? 173.263 139.675 116.057 1.00 198.77 301 GLU F N 1
ATOM 10883 C CA . GLU F 1 223 ? 174.048 139.775 114.833 1.00 198.77 301 GLU F CA 1
ATOM 10884 C C . GLU F 1 223 ? 174.196 138.417 114.162 1.00 198.77 301 GLU F C 1
ATOM 10885 O O . GLU F 1 223 ? 174.115 138.314 112.934 1.00 198.77 301 GLU F O 1
ATOM 10891 N N . ALA F 1 224 ? 174.403 137.367 114.947 1.00 196.17 302 ALA F N 1
ATOM 10892 C CA . ALA F 1 224 ? 174.531 136.024 114.400 1.00 196.17 302 ALA F CA 1
ATOM 10893 C C . ALA F 1 224 ? 173.333 135.166 114.785 1.00 196.17 302 ALA F C 1
ATOM 10894 O O . ALA F 1 224 ? 172.280 135.684 115.151 1.00 196.17 302 ALA F O 1
ATOM 10896 N N . VAL F 1 235 ? 162.050 140.421 118.910 1.00 135.20 313 VAL F N 1
ATOM 10897 C CA . VAL F 1 235 ? 162.449 140.729 120.277 1.00 135.20 313 VAL F CA 1
ATOM 10898 C C . VAL F 1 235 ? 161.785 139.752 121.244 1.00 135.20 313 VAL F C 1
ATOM 10899 O O . VAL F 1 235 ? 162.156 139.670 122.411 1.00 135.20 313 VAL F O 1
ATOM 10903 N N . GLY F 1 236 ? 160.817 138.992 120.747 1.00 132.42 314 GLY F N 1
ATOM 10904 C CA . GLY F 1 236 ? 160.106 138.044 121.574 1.00 132.42 314 GLY F CA 1
ATOM 10905 C C . GLY F 1 236 ? 158.800 138.540 122.144 1.00 132.42 314 GLY F C 1
ATOM 10906 O O . GLY F 1 236 ? 158.006 137.724 122.624 1.00 132.42 314 GLY F O 1
ATOM 10907 N N . GLY F 1 237 ? 158.550 139.845 122.114 1.00 130.80 315 GLY F N 1
ATOM 10908 C CA . GLY F 1 237 ? 157.284 140.390 122.553 1.00 130.80 315 GLY F CA 1
ATOM 10909 C C . GLY F 1 237 ? 157.247 140.914 123.973 1.00 130.80 315 GLY F C 1
ATOM 10910 O O . GLY F 1 237 ? 156.151 141.118 124.506 1.00 130.80 315 GLY F O 1
ATOM 10911 N N . VAL F 1 238 ? 158.401 141.137 124.605 1.00 125.90 316 VAL F N 1
ATOM 10912 C CA . VAL F 1 238 ? 158.399 141.682 125.959 1.00 125.90 316 VAL F CA 1
ATOM 10913 C C . VAL F 1 238 ? 158.209 143.190 125.958 1.00 125.90 316 VAL F C 1
ATOM 10914 O O . VAL F 1 238 ? 157.894 143.773 127.007 1.00 125.90 316 VAL F O 1
ATOM 10918 N N . GLY F 1 239 ? 158.374 143.828 124.799 1.00 124.44 317 GLY F N 1
ATOM 10919 C CA . GLY F 1 239 ? 158.447 145.274 124.760 1.00 124.44 317 GLY F CA 1
ATOM 10920 C C . GLY F 1 239 ? 157.119 145.933 125.053 1.00 124.44 317 GLY F C 1
ATOM 10921 O O . GLY F 1 239 ? 157.063 146.920 125.784 1.00 124.44 317 GLY F O 1
ATOM 10922 N N . GLY F 1 240 ? 156.036 145.382 124.509 1.00 123.49 318 GLY F N 1
ATOM 10923 C CA . GLY F 1 240 ? 154.722 145.928 124.793 1.00 123.49 318 GLY F CA 1
ATOM 10924 C C . GLY F 1 240 ? 154.344 145.786 126.250 1.00 123.49 318 GLY F C 1
ATOM 10925 O O . GLY F 1 240 ? 153.731 146.684 126.830 1.00 123.49 318 GLY F O 1
ATOM 10926 N N . VAL F 1 241 ? 154.785 144.698 126.880 1.00 123.77 319 VAL F N 1
ATOM 10927 C CA . VAL F 1 241 ? 154.490 144.477 128.291 1.00 123.77 319 VAL F CA 1
ATOM 10928 C C . VAL F 1 241 ? 155.239 145.477 129.160 1.00 123.77 319 VAL F C 1
ATOM 10929 O O . VAL F 1 241 ? 154.655 146.107 130.051 1.00 123.77 319 VAL F O 1
ATOM 10933 N N . VAL F 1 242 ? 156.530 145.677 128.888 1.00 122.40 320 VAL F N 1
ATOM 10934 C CA . VAL F 1 242 ? 157.274 146.578 129.761 1.00 122.40 320 VAL F CA 1
ATOM 10935 C C . VAL F 1 242 ? 156.944 148.040 129.486 1.00 122.40 320 VAL F C 1
ATOM 10936 O O . VAL F 1 242 ? 156.959 148.855 130.411 1.00 122.40 320 VAL F O 1
ATOM 10940 N N . THR F 1 243 ? 156.571 148.400 128.260 1.00 120.19 321 THR F N 1
ATOM 10941 C CA . THR F 1 243 ? 156.121 149.771 128.079 1.00 120.19 321 THR F CA 1
ATOM 10942 C C . THR F 1 243 ? 154.727 149.978 128.634 1.00 120.19 321 THR F C 1
ATOM 10943 O O . THR F 1 243 ? 154.415 151.080 129.080 1.00 120.19 321 THR F O 1
ATOM 10947 N N . ALA F 1 244 ? 153.893 148.936 128.662 1.00 119.06 322 ALA F N 1
ATOM 10948 C CA . ALA F 1 244 ? 152.606 149.051 129.335 1.00 119.06 322 ALA F CA 1
ATOM 10949 C C . ALA F 1 244 ? 152.788 149.290 130.824 1.00 119.06 322 ALA F C 1
ATOM 10950 O O . ALA F 1 244 ? 152.162 150.190 131.398 1.00 119.06 322 ALA F O 1
ATOM 10952 N N . PHE F 1 245 ? 153.697 148.541 131.446 1.00 118.94 323 PHE F N 1
ATOM 10953 C CA . PHE F 1 245 ? 153.927 148.674 132.879 1.00 118.94 323 PHE F CA 1
ATOM 10954 C C . PHE F 1 245 ? 154.555 150.018 133.221 1.00 118.94 323 PHE F C 1
ATOM 10955 O O . PHE F 1 245 ? 154.114 150.697 134.159 1.00 118.94 323 PHE F O 1
ATOM 10963 N N . ALA F 1 246 ? 155.573 150.424 132.464 1.00 115.62 324 ALA F N 1
ATOM 10964 C CA . ALA F 1 246 ? 156.250 151.681 132.735 1.00 115.62 324 ALA F CA 1
ATOM 10965 C C . ALA F 1 246 ? 155.354 152.870 132.444 1.00 115.62 324 ALA F C 1
ATOM 10966 O O . ALA F 1 246 ? 155.399 153.871 133.166 1.00 115.62 324 ALA F O 1
ATOM 10968 N N . ALA F 1 247 ? 154.536 152.779 131.394 1.00 115.04 325 ALA F N 1
ATOM 10969 C CA . ALA F 1 247 ? 153.598 153.843 131.082 1.00 115.04 325 ALA F CA 1
ATOM 10970 C C . ALA F 1 247 ? 152.552 153.976 132.167 1.00 115.04 325 ALA F C 1
ATOM 10971 O O . ALA F 1 247 ? 152.236 155.091 132.591 1.00 115.04 325 ALA F O 1
ATOM 10973 N N . ARG F 1 248 ? 152.050 152.839 132.663 1.00 118.16 326 ARG F N 1
ATOM 10974 C CA . ARG F 1 248 ? 151.096 152.835 133.763 1.00 118.16 326 ARG F CA 1
ATOM 10975 C C . ARG F 1 248 ? 151.670 153.513 135.000 1.00 118.16 326 ARG F C 1
ATOM 10976 O O . ARG F 1 248 ? 151.097 154.483 135.491 1.00 118.16 326 ARG F O 1
ATOM 10984 N N . ASP F 1 249 ? 152.859 153.086 135.437 1.00 115.82 327 ASP F N 1
ATOM 10985 C CA . ASP F 1 249 ? 153.462 153.642 136.648 1.00 115.82 327 ASP F CA 1
ATOM 10986 C C . ASP F 1 249 ? 153.793 155.120 136.503 1.00 115.82 327 ASP F C 1
ATOM 10987 O O . ASP F 1 249 ? 153.283 155.955 137.262 1.00 115.82 327 ASP F O 1
ATOM 10992 N N . ILE F 1 250 ? 154.604 155.466 135.501 1.00 110.62 328 ILE F N 1
ATOM 10993 C CA . ILE F 1 250 ? 155.094 156.834 135.372 1.00 110.62 328 ILE F CA 1
ATOM 10994 C C . ILE F 1 250 ? 153.963 157.789 135.023 1.00 110.62 328 ILE F C 1
ATOM 10995 O O . ILE F 1 250 ? 153.790 158.832 135.669 1.00 110.62 328 ILE F O 1
ATOM 11000 N N . LEU F 1 251 ? 153.163 157.452 134.017 1.00 111.86 329 LEU F N 1
ATOM 11001 C CA . LEU F 1 251 ? 152.130 158.384 133.631 1.00 111.86 329 LEU F CA 1
ATOM 11002 C C . LEU F 1 251 ? 150.965 158.409 134.601 1.00 111.86 329 LEU F C 1
ATOM 11003 O O . LEU F 1 251 ? 150.332 159.454 134.711 1.00 111.86 329 LEU F O 1
ATOM 11008 N N . GLY F 1 252 ? 150.703 157.341 135.360 1.00 110.01 330 GLY F N 1
ATOM 11009 C CA . GLY F 1 252 ? 149.722 157.447 136.421 1.00 110.01 330 GLY F CA 1
ATOM 11010 C C . GLY F 1 252 ? 150.179 158.385 137.516 1.00 110.01 330 GLY F C 1
ATOM 11011 O O . GLY F 1 252 ? 149.389 159.190 138.025 1.00 110.01 330 GLY F O 1
ATOM 11012 N N . ASN F 1 253 ? 151.472 158.347 137.841 1.00 105.55 331 ASN F N 1
ATOM 11013 C CA . ASN F 1 253 ? 151.986 159.267 138.842 1.00 105.55 331 ASN F CA 1
ATOM 11014 C C . ASN F 1 253 ? 151.929 160.708 138.362 1.00 105.55 331 ASN F C 1
ATOM 11015 O O . ASN F 1 253 ? 151.498 161.587 139.113 1.00 105.55 331 ASN F O 1
ATOM 11020 N N . VAL F 1 254 ? 152.290 160.976 137.108 1.00 107.65 332 VAL F N 1
ATOM 11021 C CA . VAL F 1 254 ? 152.280 162.373 136.668 1.00 107.65 332 VAL F CA 1
ATOM 11022 C C . VAL F 1 254 ? 150.851 162.859 136.420 1.00 107.65 332 VAL F C 1
ATOM 11023 O O . VAL F 1 254 ? 150.536 164.037 136.645 1.00 107.65 332 VAL F O 1
ATOM 11027 N N . LEU F 1 255 ? 149.952 161.957 136.022 1.00 111.15 333 LEU F N 1
ATOM 11028 C CA . LEU F 1 255 ? 148.553 162.330 135.851 1.00 111.15 333 LEU F CA 1
ATOM 11029 C C . LEU F 1 255 ? 147.914 162.713 137.175 1.00 111.15 333 LEU F C 1
ATOM 11030 O O . LEU F 1 255 ? 147.216 163.731 137.262 1.00 111.15 333 LEU F O 1
ATOM 11035 N N . SER F 1 256 ? 148.155 161.924 138.221 1.00 105.98 334 SER F N 1
ATOM 11036 C CA . SER F 1 256 ? 147.610 162.296 139.515 1.00 105.98 334 SER F CA 1
ATOM 11037 C C . SER F 1 256 ? 148.303 163.528 140.063 1.00 105.98 334 SER F C 1
ATOM 11038 O O . SER F 1 256 ? 147.671 164.344 140.740 1.00 105.98 334 SER F O 1
ATOM 11041 N N . GLY F 1 257 ? 149.576 163.714 139.727 1.00 107.14 335 GLY F N 1
ATOM 11042 C CA . GLY F 1 257 ? 150.284 164.891 140.181 1.00 107.14 335 GLY F CA 1
ATOM 11043 C C . GLY F 1 257 ? 149.787 166.171 139.550 1.00 107.14 335 GLY F C 1
ATOM 11044 O O . GLY F 1 257 ? 149.938 167.249 140.126 1.00 107.14 335 GLY F O 1
ATOM 11045 N N . LEU F 1 258 ? 149.197 166.081 138.361 1.00 111.79 336 LEU F N 1
ATOM 11046 C CA . LEU F 1 258 ? 148.550 167.256 137.793 1.00 111.79 336 LEU F CA 1
ATOM 11047 C C . LEU F 1 258 ? 147.101 167.422 138.220 1.00 111.79 336 LEU F C 1
ATOM 11048 O O . LEU F 1 258 ? 146.665 168.562 138.430 1.00 111.79 336 LEU F O 1
ATOM 11053 N N . SER F 1 259 ? 146.349 166.328 138.360 1.00 108.71 337 SER F N 1
ATOM 11054 C CA . SER F 1 259 ? 144.964 166.463 138.789 1.00 108.71 337 SER F CA 1
ATOM 11055 C C . SER F 1 259 ? 144.870 166.958 140.223 1.00 108.71 337 SER F C 1
ATOM 11056 O O . SER F 1 259 ? 143.922 167.665 140.571 1.00 108.71 337 SER F O 1
ATOM 11059 N N . MET F 1 260 ? 145.850 166.635 141.061 1.00 109.84 338 MET F N 1
ATOM 11060 C CA . MET F 1 260 ? 145.915 167.265 142.365 1.00 109.84 338 MET F CA 1
ATOM 11061 C C . MET F 1 260 ? 146.358 168.709 142.292 1.00 109.84 338 MET F C 1
ATOM 11062 O O . MET F 1 260 ? 146.111 169.460 143.234 1.00 109.84 338 MET F O 1
ATOM 11067 N N . GLN F 1 261 ? 147.022 169.115 141.224 1.00 117.61 339 GLN F N 1
ATOM 11068 C CA . GLN F 1 261 ? 147.388 170.511 141.090 1.00 117.61 339 GLN F CA 1
ATOM 11069 C C . GLN F 1 261 ? 146.237 171.366 140.617 1.00 117.61 339 GLN F C 1
ATOM 11070 O O . GLN F 1 261 ? 146.207 172.561 140.917 1.00 117.61 339 GLN F O 1
ATOM 11076 N N . PHE F 1 262 ? 145.297 170.792 139.880 1.00 116.33 340 PHE F N 1
ATOM 11077 C CA . PHE F 1 262 ? 144.143 171.589 139.496 1.00 116.33 340 PHE F CA 1
ATOM 11078 C C . PHE F 1 262 ? 143.155 171.679 140.645 1.00 116.33 340 PHE F C 1
ATOM 11079 O O . PHE F 1 262 ? 142.925 172.763 141.185 1.00 116.33 340 PHE F O 1
ATOM 11087 N N . SER F 1 263 ? 142.592 170.548 141.051 1.00 112.20 341 SER F N 1
ATOM 11088 C CA . SER F 1 263 ? 141.542 170.527 142.062 1.00 112.20 341 SER F CA 1
ATOM 11089 C C . SER F 1 263 ? 142.178 170.199 143.404 1.00 112.20 341 SER F C 1
ATOM 11090 O O . SER F 1 263 ? 142.180 169.060 143.845 1.00 112.20 341 SER F O 1
ATOM 11093 N N . ARG F 1 264 ? 142.689 171.231 144.070 1.00 110.74 342 ARG F N 1
ATOM 11094 C CA . ARG F 1 264 ? 143.619 171.084 145.189 1.00 110.74 342 ARG F CA 1
ATOM 11095 C C . ARG F 1 264 ? 142.973 170.455 146.415 1.00 110.74 342 ARG F C 1
ATOM 11096 O O . ARG F 1 264 ? 142.116 171.090 147.039 1.00 110.74 342 ARG F O 1
ATOM 11104 N N . PRO F 1 265 ? 143.365 169.262 146.814 1.00 96.12 343 PRO F N 1
ATOM 11105 C CA . PRO F 1 265 ? 142.795 168.695 148.032 1.00 96.12 343 PRO F CA 1
ATOM 11106 C C . PRO F 1 265 ? 143.547 169.119 149.277 1.00 96.12 343 PRO F C 1
ATOM 11107 O O . PRO F 1 265 ? 142.991 169.075 150.373 1.00 96.12 343 PRO F O 1
ATOM 11111 N N . PHE F 1 266 ? 144.875 169.729 149.254 1.00 21.85 344 PHE F N 1
ATOM 11112 C CA . PHE F 1 266 ? 145.683 170.170 150.380 1.00 21.85 344 PHE F CA 1
ATOM 11113 C C . PHE F 1 266 ? 146.763 171.105 149.864 1.00 21.85 344 PHE F C 1
ATOM 11114 O O . PHE F 1 266 ? 146.963 171.253 148.658 1.00 21.85 344 PHE F O 1
ATOM 11122 N N . SER F 1 267 ? 147.464 171.735 150.798 1.00 22.79 345 SER F N 1
ATOM 11123 C CA . SER F 1 267 ? 148.545 172.648 150.475 1.00 22.79 345 SER F CA 1
ATOM 11124 C C . SER F 1 267 ? 149.741 172.302 151.346 1.00 22.79 345 SER F C 1
ATOM 11125 O O . SER F 1 267 ? 149.686 171.390 152.173 1.00 22.79 345 SER F O 1
ATOM 11128 N N . MET F 1 268 ? 150.835 173.030 151.141 1.00 22.45 346 MET F N 1
ATOM 11129 C CA . MET F 1 268 ? 152.065 172.789 151.885 1.00 22.45 346 MET F CA 1
ATOM 11130 C C . MET F 1 268 ? 151.886 173.179 153.345 1.00 22.45 346 MET F C 1
ATOM 11131 O O . MET F 1 268 ? 151.537 174.322 153.653 1.00 22.45 346 MET F O 1
ATOM 11136 N N . GLY F 1 269 ? 152.129 172.230 154.242 1.00 21.53 347 GLY F N 1
ATOM 11137 C CA . GLY F 1 269 ? 151.976 172.442 155.661 1.00 21.53 347 GLY F CA 1
ATOM 11138 C C . GLY F 1 269 ? 150.727 171.835 156.258 1.00 21.53 347 GLY F C 1
ATOM 11139 O O . GLY F 1 269 ? 150.625 171.755 157.487 1.00 21.53 347 GLY F O 1
ATOM 11140 N N . ASP F 1 270 ? 149.777 171.415 155.429 1.00 21.38 348 ASP F N 1
ATOM 11141 C CA . ASP F 1 270 ? 148.534 170.853 155.931 1.00 21.38 348 ASP F CA 1
ATOM 11142 C C . ASP F 1 270 ? 148.761 169.455 156.481 1.00 21.38 348 ASP F C 1
ATOM 11143 O O . ASP F 1 270 ? 149.575 168.692 155.962 1.00 21.38 348 ASP F O 1
ATOM 11148 N N . THR F 1 271 ? 148.039 169.123 157.544 1.00 21.27 349 THR F N 1
ATOM 11149 C CA . THR F 1 271 ? 148.040 167.777 158.095 1.00 21.27 349 THR F CA 1
ATOM 11150 C C . THR F 1 271 ? 146.920 166.986 157.440 1.00 21.27 349 THR F C 1
ATOM 11151 O O . THR F 1 271 ? 145.748 167.343 157.571 1.00 21.27 349 THR F O 1
ATOM 11155 N N . ILE F 1 272 ? 147.274 165.925 156.725 1.00 21.27 350 ILE F N 1
ATOM 11156 C CA . ILE F 1 272 ? 146.297 165.147 155.984 1.00 21.27 350 ILE F CA 1
ATOM 11157 C C . ILE F 1 272 ? 146.326 163.707 156.463 1.00 21.27 350 ILE F C 1
ATOM 11158 O O . ILE F 1 272 ? 147.248 163.262 157.152 1.00 21.27 350 ILE F O 1
ATOM 11163 N N . LYS F 1 273 ? 145.272 162.985 156.099 1.00 21.27 351 LYS F N 1
ATOM 11164 C CA . LYS F 1 273 ? 145.209 161.538 156.236 1.00 21.27 351 LYS F CA 1
ATOM 11165 C C . LYS F 1 273 ? 144.566 160.990 154.975 1.00 21.27 351 LYS F C 1
ATOM 11166 O O . LYS F 1 273 ? 143.439 161.362 154.645 1.00 21.27 351 LYS F O 1
ATOM 11172 N N . ALA F 1 274 ? 145.280 160.129 154.259 1.00 16.37 352 ALA F N 1
ATOM 11173 C CA . ALA F 1 274 ? 144.785 159.577 152.996 1.00 16.37 352 ALA F CA 1
ATOM 11174 C C . ALA F 1 274 ? 144.943 158.065 153.029 1.00 16.37 352 ALA F C 1
ATOM 11175 O O . ALA F 1 274 ? 145.932 157.522 152.538 1.00 16.37 352 ALA F O 1
ATOM 11177 N N . GLY F 1 275 ? 143.950 157.385 153.585 1.00 25.00 353 GLY F N 1
ATOM 11178 C CA . GLY F 1 275 ? 144.014 155.944 153.691 1.00 25.00 353 GLY F CA 1
ATOM 11179 C C . GLY F 1 275 ? 145.008 155.484 154.733 1.00 25.00 353 GLY F C 1
ATOM 11180 O O . GLY F 1 275 ? 144.776 155.637 155.935 1.00 25.00 353 GLY F O 1
ATOM 11181 N N . SER F 1 276 ? 146.124 154.923 154.282 1.00 21.27 354 SER F N 1
ATOM 11182 C CA . SER F 1 276 ? 147.123 154.389 155.195 1.00 21.27 354 SER F CA 1
ATOM 11183 C C . SER F 1 276 ? 148.095 155.441 155.702 1.00 21.27 354 SER F C 1
ATOM 11184 O O . SER F 1 276 ? 148.664 155.261 156.783 1.00 21.27 354 SER F O 1
ATOM 11187 N N . VAL F 1 277 ? 148.300 156.522 154.962 1.00 24.04 355 VAL F N 1
ATOM 11188 C CA . VAL F 1 277 ? 149.290 157.516 155.319 1.00 24.04 355 VAL F CA 1
ATOM 11189 C C . VAL F 1 277 ? 148.618 158.670 156.047 1.00 24.04 355 VAL F C 1
ATOM 11190 O O . VAL F 1 277 ? 147.434 158.963 155.856 1.00 24.04 355 VAL F O 1
ATOM 11194 N N . GLU F 1 278 ? 149.401 159.349 156.882 1.00 23.49 356 GLU F N 1
ATOM 11195 C CA . GLU F 1 278 ? 148.908 160.438 157.711 1.00 23.49 356 GLU F CA 1
ATOM 11196 C C . GLU F 1 278 ? 150.067 161.288 158.205 1.00 23.49 356 GLU F C 1
ATOM 11197 O O . GLU F 1 278 ? 151.058 160.752 158.704 1.00 23.49 356 GLU F O 1
ATOM 11203 N N . GLY F 1 279 ? 149.962 162.599 158.071 1.00 15.79 357 GLY F N 1
ATOM 11204 C CA . GLY F 1 279 ? 151.002 163.476 158.565 1.00 15.79 357 GLY F CA 1
ATOM 11205 C C . GLY F 1 279 ? 150.969 164.813 157.853 1.00 15.79 357 GLY F C 1
ATOM 11206 O O . GLY F 1 279 ? 150.051 165.110 157.097 1.00 15.79 357 GLY F O 1
ATOM 11207 N N . GLN F 1 280 ? 151.994 165.611 158.127 1.00 21.27 358 GLN F N 1
ATOM 11208 C CA . GLN F 1 280 ? 152.112 166.921 157.504 1.00 21.27 358 GLN F CA 1
ATOM 11209 C C . GLN F 1 280 ? 152.650 166.795 156.094 1.00 21.27 358 GLN F C 1
ATOM 11210 O O . GLN F 1 280 ? 153.371 165.857 155.772 1.00 21.27 358 GLN F O 1
ATOM 11216 N N . VAL F 1 281 ? 152.321 167.768 155.261 1.00 21.27 359 VAL F N 1
ATOM 11217 C CA . VAL F 1 281 ? 152.769 167.798 153.876 1.00 21.27 359 VAL F CA 1
ATOM 11218 C C . VAL F 1 281 ? 153.981 168.714 153.805 1.00 21.27 359 VAL F C 1
ATOM 11219 O O . VAL F 1 281 ? 153.853 169.930 153.965 1.00 21.27 359 VAL F O 1
ATOM 11223 N N . ILE F 1 282 ? 155.169 168.155 153.571 1.00 17.31 360 ILE F N 1
ATOM 11224 C CA . ILE F 1 282 ? 156.387 168.957 153.567 1.00 17.31 360 ILE F CA 1
ATOM 11225 C C . ILE F 1 282 ? 156.947 169.186 152.176 1.00 17.31 360 ILE F C 1
ATOM 11226 O O . ILE F 1 282 ? 157.797 170.077 152.015 1.00 17.31 360 ILE F O 1
ATOM 11231 N N . GLU F 1 283 ? 156.507 168.432 151.171 1.00 25.24 361 GLU F N 1
ATOM 11232 C CA . GLU F 1 283 ? 157.032 168.593 149.817 1.00 25.24 361 GLU F CA 1
ATOM 11233 C C . GLU F 1 283 ? 156.024 168.015 148.836 1.00 25.24 361 GLU F C 1
ATOM 11234 O O . GLU F 1 283 ? 155.820 166.799 148.810 1.00 25.24 361 GLU F O 1
ATOM 11240 N N . MET F 1 284 ? 155.405 168.872 148.031 1.00 33.76 362 MET F N 1
ATOM 11241 C CA . 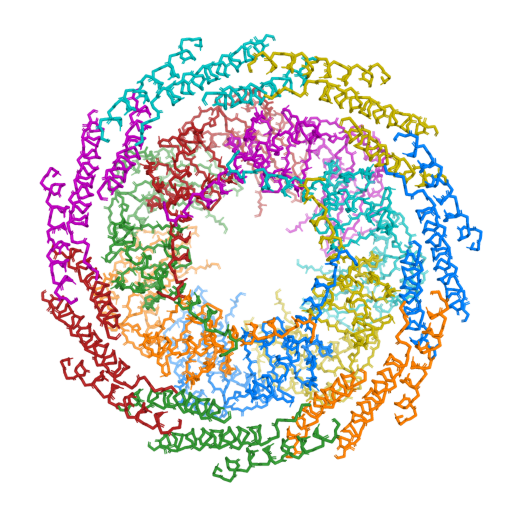MET F 1 284 ? 154.533 168.429 146.950 1.00 33.76 362 MET F CA 1
ATOM 11242 C C . MET F 1 284 ? 155.356 168.389 145.670 1.00 33.76 362 MET F C 1
ATOM 11243 O O . MET F 1 284 ? 155.730 169.437 145.134 1.00 33.76 362 MET F O 1
ATOM 11248 N N . GLY F 1 285 ? 155.639 167.184 145.180 1.00 34.60 363 GLY F N 1
ATOM 11249 C CA . GLY F 1 285 ? 156.501 166.992 144.038 1.00 34.60 363 GLY F CA 1
ATOM 11250 C C . GLY F 1 285 ? 155.742 166.605 142.780 1.00 34.60 363 GLY F C 1
ATOM 11251 O O . GLY F 1 285 ? 154.515 166.571 142.732 1.00 34.60 363 GLY F O 1
ATOM 11252 N N . LEU F 1 286 ? 156.522 166.308 141.741 1.00 38.59 364 LEU F N 1
ATOM 11253 C CA . LEU F 1 286 ? 155.941 165.993 140.440 1.00 38.59 364 LEU F CA 1
ATOM 11254 C C . LEU F 1 286 ? 155.432 164.558 140.384 1.00 38.59 364 LEU F C 1
ATOM 11255 O O . LEU F 1 286 ? 154.372 164.299 139.806 1.00 38.59 364 LEU F O 1
ATOM 11260 N N . THR F 1 287 ? 156.165 163.618 140.986 1.00 28.24 365 THR F N 1
ATOM 11261 C CA . THR F 1 287 ? 155.766 162.220 141.020 1.00 28.24 365 THR F CA 1
ATOM 11262 C C . THR F 1 287 ? 155.520 161.688 142.422 1.00 28.24 365 THR F C 1
ATOM 11263 O O . THR F 1 287 ? 154.805 160.692 142.565 1.00 28.24 365 THR F O 1
ATOM 11267 N N . THR F 1 288 ? 156.082 162.321 143.453 1.00 23.48 366 THR F N 1
ATOM 11268 C CA . THR F 1 288 ? 155.906 161.883 144.828 1.00 23.48 366 THR F CA 1
ATOM 11269 C C . THR F 1 288 ? 155.641 163.076 145.732 1.00 23.48 366 THR F C 1
ATOM 11270 O O . THR F 1 288 ? 156.307 164.107 145.622 1.00 23.48 366 THR F O 1
ATOM 11274 N N . THR F 1 289 ? 154.678 162.921 146.630 1.00 21.28 367 THR F N 1
ATOM 11275 C CA . THR F 1 289 ? 154.489 163.814 147.758 1.00 21.28 367 THR F CA 1
ATOM 11276 C C . THR F 1 289 ? 155.330 163.302 148.924 1.00 21.28 367 THR F C 1
ATOM 11277 O O . THR F 1 289 ? 155.604 162.105 149.032 1.00 21.28 367 THR F O 1
ATOM 11281 N N . SER F 1 290 ? 155.768 164.217 149.780 1.00 19.22 368 SER F N 1
ATOM 11282 C CA . SER F 1 290 ? 156.522 163.863 150.974 1.00 19.22 368 SER F CA 1
ATOM 11283 C C . SER F 1 290 ? 155.752 164.330 152.195 1.00 19.22 368 SER F C 1
ATOM 11284 O O . SER F 1 290 ? 155.385 165.506 152.294 1.00 19.22 368 SER F O 1
ATOM 11287 N N . LEU F 1 291 ? 155.496 163.408 153.110 1.00 21.27 369 LEU F N 1
ATOM 11288 C CA . LEU F 1 291 ? 154.820 163.706 154.356 1.00 21.27 369 LEU F CA 1
ATOM 11289 C C . LEU F 1 291 ? 155.784 163.538 155.516 1.00 21.27 369 LEU F C 1
ATOM 11290 O O . LEU F 1 291 ? 156.881 163.003 155.377 1.00 21.27 369 LEU F O 1
ATOM 11295 N N . LEU F 1 292 ? 155.339 163.994 156.673 1.00 21.27 370 LEU F N 1
ATOM 11296 C CA . LEU F 1 292 ? 156.055 163.846 157.931 1.00 21.27 370 LEU F CA 1
ATOM 11297 C C . LEU F 1 292 ? 155.054 163.251 158.905 1.00 21.27 370 LEU F C 1
ATOM 11298 O O . LEU F 1 292 ? 154.092 163.924 159.284 1.00 21.27 370 LEU F O 1
ATOM 11303 N N . ASN F 1 293 ? 155.250 161.994 159.292 1.00 21.27 371 ASN F N 1
ATOM 11304 C CA . ASN F 1 293 ? 154.219 161.261 160.016 1.00 21.27 371 ASN F CA 1
ATOM 11305 C C . ASN F 1 293 ? 154.239 161.634 161.499 1.00 21.27 371 ASN F C 1
ATOM 11306 O O . ASN F 1 293 ? 154.835 162.634 161.906 1.00 21.27 371 ASN F O 1
ATOM 11311 N N . ALA F 1 294 ? 153.548 160.840 162.321 1.00 21.27 372 ALA F N 1
ATOM 11312 C CA . ALA F 1 294 ? 153.360 161.183 163.729 1.00 21.27 372 ALA F CA 1
ATOM 11313 C C . ALA F 1 294 ? 154.649 161.078 164.531 1.00 21.27 372 ALA F C 1
ATOM 11314 O O . ALA F 1 294 ? 154.793 161.758 165.550 1.00 21.27 372 ALA F O 1
ATOM 11316 N N . GLU F 1 295 ? 155.590 160.244 164.102 1.00 22.75 373 GLU F N 1
ATOM 11317 C CA . GLU F 1 295 ? 156.896 160.158 164.733 1.00 22.75 373 GLU F CA 1
ATOM 11318 C C . GLU F 1 295 ? 157.934 161.011 164.029 1.00 22.75 373 GLU F C 1
ATOM 11319 O O . GLU F 1 295 ? 159.129 160.848 164.292 1.00 22.75 373 GLU F O 1
ATOM 11325 N N . LYS F 1 296 ? 157.494 161.888 163.122 1.00 21.27 374 LYS F N 1
ATOM 11326 C CA . LYS F 1 296 ? 158.319 162.876 162.423 1.00 21.27 374 LYS F CA 1
ATOM 11327 C C . LYS F 1 296 ? 159.390 162.216 161.554 1.00 21.27 374 LYS F C 1
ATOM 11328 O O . LYS F 1 296 ? 160.503 162.721 161.430 1.00 21.27 374 LYS F O 1
ATOM 11334 N N . PHE F 1 297 ? 159.043 161.089 160.949 1.00 21.27 375 PHE F N 1
ATOM 11335 C CA . PHE F 1 297 ? 159.817 160.413 159.914 1.00 21.27 375 PHE F CA 1
ATOM 11336 C C . PHE F 1 297 ? 159.320 160.856 158.549 1.00 21.27 375 PHE F C 1
ATOM 11337 O O . PHE F 1 297 ? 158.110 160.973 158.352 1.00 21.27 375 PHE F O 1
ATOM 11345 N N . PRO F 1 298 ? 160.200 161.114 157.579 1.00 21.27 376 PRO F N 1
ATOM 11346 C CA . PRO F 1 298 ? 159.724 161.486 156.239 1.00 21.27 376 PRO F CA 1
ATOM 11347 C C . PRO F 1 298 ? 159.191 160.278 155.479 1.00 21.27 376 PRO F C 1
ATOM 11348 O O . PRO F 1 298 ? 159.916 159.317 155.224 1.00 21.27 376 PRO F O 1
ATOM 11352 N N . VAL F 1 299 ? 157.914 160.337 155.121 1.00 21.27 377 VAL F N 1
ATOM 11353 C CA . VAL F 1 299 ? 157.246 159.330 154.305 1.00 21.27 377 VAL F CA 1
ATOM 11354 C C . VAL F 1 299 ? 157.233 159.816 152.866 1.00 21.27 377 VAL F C 1
ATOM 11355 O O . VAL F 1 299 ? 157.064 161.012 152.612 1.00 21.27 377 VAL F O 1
ATOM 11359 N N . LEU F 1 300 ? 157.403 158.896 151.922 1.00 21.27 378 LEU F N 1
ATOM 11360 C CA . LEU F 1 300 ? 157.439 159.216 150.499 1.00 21.27 378 LEU F CA 1
ATOM 11361 C C . LEU F 1 300 ? 156.282 158.507 149.811 1.00 21.27 378 LEU F C 1
ATOM 11362 O O . LEU F 1 300 ? 156.336 157.293 149.605 1.00 21.27 378 LEU F O 1
ATOM 11367 N N . VAL F 1 301 ? 155.257 159.256 149.436 1.00 19.50 379 VAL F N 1
ATOM 11368 C CA . VAL F 1 301 ? 154.011 158.715 148.899 1.00 19.50 379 VAL F CA 1
ATOM 11369 C C . VAL F 1 301 ? 153.970 159.004 147.406 1.00 19.50 379 VAL F C 1
ATOM 11370 O O . VAL F 1 301 ? 154.186 160.149 147.005 1.00 19.50 379 VAL F O 1
ATOM 11374 N N . PRO F 1 302 ? 153.710 158.018 146.552 1.00 21.68 380 PRO F N 1
ATOM 11375 C CA . PRO F 1 302 ? 153.472 158.319 145.137 1.00 21.68 380 PRO F CA 1
ATOM 11376 C C . PRO F 1 302 ? 152.115 158.971 144.931 1.00 21.68 380 PRO F C 1
ATOM 11377 O O . PRO F 1 302 ? 151.159 158.682 145.651 1.00 21.68 380 PRO F O 1
ATOM 11381 N N . ASN F 1 303 ? 152.049 159.875 143.942 1.00 23.88 381 ASN F N 1
ATOM 11382 C CA . ASN F 1 303 ? 150.853 160.689 143.720 1.00 23.88 381 ASN F CA 1
ATOM 11383 C C . ASN F 1 303 ? 149.635 159.863 143.339 1.00 23.88 381 ASN F C 1
ATOM 11384 O O . ASN F 1 303 ? 148.503 160.238 143.656 1.00 23.88 381 ASN F O 1
ATOM 11389 N N . SER F 1 304 ? 149.844 158.725 142.676 1.00 21.27 382 SER F N 1
ATOM 11390 C CA . SER F 1 304 ? 148.738 157.886 142.225 1.00 21.27 382 SER F CA 1
ATOM 11391 C C . SER F 1 304 ? 147.952 157.246 143.363 1.00 21.27 382 SER F C 1
ATOM 11392 O O . SER F 1 304 ? 146.903 156.648 143.105 1.00 21.27 382 SER F O 1
ATOM 11395 N N . LEU F 1 305 ? 148.420 157.353 144.601 1.00 21.27 383 LEU F N 1
ATOM 11396 C CA . LEU F 1 305 ? 147.675 156.907 145.763 1.00 21.27 383 LEU F CA 1
ATOM 11397 C C . LEU F 1 305 ? 146.684 157.951 146.256 1.00 21.27 383 LEU F C 1
ATOM 11398 O O . LEU F 1 305 ? 145.960 157.689 147.219 1.00 21.27 383 LEU F O 1
ATOM 11403 N N . PHE F 1 306 ? 146.640 159.128 145.626 1.00 16.66 384 PHE F N 1
ATOM 11404 C CA . PHE F 1 306 ? 145.635 160.144 145.915 1.00 16.66 384 PHE F CA 1
ATOM 11405 C C . PHE F 1 306 ? 144.590 160.252 144.809 1.00 16.66 384 PHE F C 1
ATOM 11406 O O . PHE F 1 306 ? 143.919 161.282 144.707 1.00 16.66 384 PHE F O 1
ATOM 11414 N N . SER F 1 307 ? 144.445 159.225 143.969 1.00 21.27 385 SER F N 1
ATOM 11415 C CA . SER F 1 307 ? 143.654 159.381 142.751 1.00 21.27 385 SER F CA 1
ATOM 11416 C C . SER F 1 307 ? 142.156 159.354 143.030 1.00 21.27 385 SER F C 1
ATOM 11417 O O . SER F 1 307 ? 141.438 160.296 142.680 1.00 21.27 385 SER F O 1
ATOM 11420 N N . SER F 1 308 ? 141.663 158.285 143.642 1.00 28.32 386 SER F N 1
ATOM 11421 C CA . SER F 1 308 ? 140.246 158.183 143.970 1.00 28.32 386 SER F CA 1
ATOM 11422 C C . SER F 1 308 ? 140.075 157.688 145.398 1.00 28.32 386 SER F C 1
ATOM 11423 O O . SER F 1 308 ? 139.275 156.797 145.685 1.00 28.32 386 SER F O 1
ATOM 11426 N N . GLN F 1 309 ? 140.838 158.274 146.312 1.00 21.27 387 GLN F N 1
ATOM 11427 C CA . GLN F 1 309 ? 140.751 157.968 147.728 1.00 21.27 387 GLN F CA 1
ATOM 11428 C C . GLN F 1 309 ? 140.193 159.160 148.484 1.00 21.27 387 GLN F C 1
ATOM 11429 O O . GLN F 1 309 ? 140.216 160.295 148.007 1.00 21.27 387 GLN F O 1
ATOM 11435 N N . VAL F 1 310 ? 139.698 158.887 149.678 1.00 20.81 388 VAL F N 1
ATOM 11436 C CA . VAL F 1 310 ? 139.213 159.945 150.549 1.00 20.81 388 VAL F CA 1
ATOM 11437 C C . VAL F 1 310 ? 140.393 160.585 151.264 1.00 20.81 388 VAL F C 1
ATOM 11438 O O . VAL F 1 310 ? 141.347 159.912 151.667 1.00 20.81 388 VAL F O 1
ATOM 11442 N N . ILE F 1 311 ? 140.367 161.905 151.357 1.00 21.27 389 ILE F N 1
ATOM 11443 C CA . ILE F 1 311 ? 141.457 162.674 151.933 1.00 21.27 389 ILE F CA 1
ATOM 11444 C C . ILE F 1 311 ? 140.868 163.519 153.047 1.00 21.27 389 ILE F C 1
ATOM 11445 O O . ILE F 1 311 ? 140.080 164.436 152.789 1.00 21.27 389 ILE F O 1
ATOM 11450 N N . VAL F 1 312 ? 141.226 163.204 154.279 1.00 21.27 390 VAL F N 1
ATOM 11451 C CA . VAL F 1 312 ? 140.823 163.993 155.429 1.00 21.27 390 VAL F CA 1
ATOM 11452 C C . VAL F 1 312 ? 141.852 165.088 155.627 1.00 21.27 390 VAL F C 1
ATOM 11453 O O . VAL F 1 312 ? 143.044 164.807 155.759 1.00 21.27 390 VAL F O 1
ATOM 11457 N N . ASN F 1 313 ? 141.404 166.334 155.642 1.00 21.27 391 ASN F N 1
ATOM 11458 C CA . ASN F 1 313 ? 142.294 167.484 155.760 1.00 21.27 391 ASN F CA 1
ATOM 11459 C C . ASN F 1 313 ? 142.070 168.104 157.132 1.00 21.27 391 ASN F C 1
ATOM 11460 O O . ASN F 1 313 ? 141.136 168.881 157.326 1.00 21.27 391 ASN F O 1
ATOM 11465 N N . LYS F 1 314 ? 142.949 167.784 158.072 1.00 21.27 392 LYS F N 1
ATOM 11466 C CA . LYS F 1 314 ? 142.795 168.207 159.456 1.00 21.27 392 LYS F CA 1
ATOM 11467 C C . LYS F 1 314 ? 143.177 169.657 159.697 1.00 21.27 392 LYS F C 1
ATOM 11468 O O . LYS F 1 314 ? 143.022 170.133 160.823 1.00 21.27 392 LYS F O 1
ATOM 11474 N N . SER F 1 315 ? 143.669 170.371 158.691 1.00 21.27 393 SER F N 1
ATOM 11475 C CA . SER F 1 315 ? 144.120 171.743 158.869 1.00 21.27 393 SER F CA 1
ATOM 11476 C C . SER F 1 315 ? 143.163 172.764 158.276 1.00 21.27 393 SER F C 1
ATOM 11477 O O . SER F 1 315 ? 143.460 173.961 158.299 1.00 21.27 393 SER F O 1
ATOM 11480 N N . ARG F 1 316 ? 142.025 172.329 157.749 1.00 23.93 394 ARG F N 1
ATOM 11481 C CA . ARG F 1 316 ? 141.009 173.237 157.250 1.00 23.93 394 ARG F CA 1
ATOM 11482 C C . ARG F 1 316 ? 139.775 173.279 158.134 1.00 23.93 394 ARG F C 1
ATOM 11483 O O . ARG F 1 316 ? 138.784 173.910 157.756 1.00 23.93 394 ARG F O 1
ATOM 11491 N N . ALA F 1 317 ? 139.802 172.606 159.280 1.00 21.27 395 ALA F N 1
ATOM 11492 C CA . ALA F 1 317 ? 138.673 172.622 160.197 1.00 21.27 395 ALA F CA 1
ATOM 11493 C C . ALA F 1 317 ? 138.481 174.003 160.802 1.00 21.27 395 ALA F C 1
ATOM 11494 O O . ALA F 1 317 ? 139.447 174.705 161.104 1.00 21.27 395 ALA F O 1
ATOM 11496 N N . GLN F 1 318 ? 137.222 174.391 160.985 1.00 21.27 396 GLN F N 1
ATOM 11497 C CA . GLN F 1 318 ? 136.886 175.675 161.574 1.00 21.27 396 GLN F CA 1
ATOM 11498 C C . GLN F 1 318 ? 136.371 175.558 162.995 1.00 21.27 396 GLN F C 1
ATOM 11499 O O . GLN F 1 318 ? 136.236 176.581 163.669 1.00 21.27 396 GLN F O 1
ATOM 11505 N N . TRP F 1 319 ? 136.070 174.349 163.457 1.00 15.32 397 TRP F N 1
ATOM 11506 C CA . TRP F 1 319 ? 135.802 174.085 164.860 1.00 15.32 397 TRP F CA 1
ATOM 11507 C C . TRP F 1 319 ? 136.136 172.626 165.117 1.00 15.32 397 TRP F C 1
ATOM 11508 O O . TRP F 1 319 ? 136.177 171.814 164.195 1.00 15.32 397 TRP F O 1
ATOM 11519 N N . ARG F 1 320 ? 136.389 172.308 166.376 1.00 21.55 398 ARG F N 1
ATOM 11520 C CA . ARG F 1 320 ? 136.815 170.977 166.778 1.00 21.55 398 ARG F CA 1
ATOM 11521 C C . ARG F 1 320 ? 135.804 170.397 167.747 1.00 21.55 398 ARG F C 1
ATOM 11522 O O . ARG F 1 320 ? 135.183 171.131 168.509 1.00 21.55 398 ARG F O 1
ATOM 11530 N N . ALA F 1 321 ? 135.622 169.088 167.712 1.00 21.27 399 ALA F N 1
ATOM 11531 C CA . ALA F 1 321 ? 134.706 168.421 168.622 1.00 21.27 399 ALA F CA 1
ATOM 11532 C C . ALA F 1 321 ? 135.497 167.687 169.688 1.00 21.27 399 ALA F C 1
ATOM 11533 O O . ALA F 1 321 ? 136.334 166.839 169.369 1.00 21.27 399 ALA F O 1
ATOM 11535 N N . ILE F 1 322 ? 135.240 168.010 170.952 1.00 21.27 400 ILE F N 1
ATOM 11536 C CA . ILE F 1 322 ? 135.873 167.296 172.051 1.00 21.27 400 ILE F CA 1
ATOM 11537 C C . ILE F 1 322 ? 134.799 166.607 172.878 1.00 21.27 400 ILE F C 1
ATOM 11538 O O . ILE F 1 322 ? 133.636 167.030 172.919 1.00 21.27 400 ILE F O 1
ATOM 11543 N N . ALA F 1 323 ? 135.202 165.510 173.516 1.00 21.27 401 ALA F N 1
ATOM 11544 C CA . ALA F 1 323 ? 134.325 164.712 174.358 1.00 21.27 401 ALA F CA 1
ATOM 11545 C C . ALA F 1 323 ? 135.167 163.964 175.376 1.00 21.27 401 ALA F C 1
ATOM 11546 O O . ALA F 1 323 ? 136.372 163.776 175.195 1.00 21.27 401 ALA F O 1
ATOM 11548 N N . SER F 1 324 ? 134.511 163.526 176.444 1.00 21.27 402 SER F N 1
ATOM 11549 C CA . SER F 1 324 ? 135.164 162.801 177.528 1.00 21.27 402 SER F CA 1
ATOM 11550 C C . SER F 1 324 ? 134.100 162.081 178.340 1.00 21.27 402 SER F C 1
ATOM 11551 O O . SER F 1 324 ? 132.906 162.363 178.224 1.00 21.27 402 SER F O 1
ATOM 11554 N N . LYS F 1 325 ? 134.553 161.143 179.163 1.00 20.87 403 LYS F N 1
ATOM 11555 C CA . LYS F 1 325 ? 133.700 160.406 180.083 1.00 20.87 403 LYS F CA 1
ATOM 11556 C C . LYS F 1 325 ? 134.227 160.587 181.495 1.00 20.87 403 LYS F C 1
ATOM 11557 O O . LYS F 1 325 ? 135.437 160.565 181.722 1.00 20.87 403 LYS F O 1
ATOM 11563 N N . ILE F 1 326 ? 133.315 160.776 182.438 1.00 21.27 404 ILE F N 1
ATOM 11564 C CA . ILE F 1 326 ? 133.659 160.960 183.839 1.00 21.27 404 ILE F CA 1
ATOM 11565 C C . ILE F 1 326 ? 132.912 159.913 184.659 1.00 21.27 404 ILE F C 1
ATOM 11566 O O . ILE F 1 326 ? 131.679 159.893 184.656 1.00 21.27 404 ILE F O 1
ATOM 11571 N N . PRO F 1 327 ? 133.605 159.015 185.351 1.00 34.04 405 PRO F N 1
ATOM 11572 C CA . PRO F 1 327 ? 132.921 158.072 186.233 1.00 34.04 405 PRO F CA 1
ATOM 11573 C C . PRO F 1 327 ? 132.634 158.689 187.592 1.00 34.04 405 PRO F C 1
ATOM 11574 O O . PRO F 1 327 ? 133.373 159.540 188.089 1.00 34.04 405 PRO F O 1
ATOM 11578 N N . LEU F 1 328 ? 131.533 158.248 188.190 1.00 38.42 406 LEU F N 1
ATOM 11579 C CA . LEU F 1 328 ? 131.009 158.825 189.418 1.00 38.42 406 LEU F CA 1
ATOM 11580 C C . LEU F 1 328 ? 130.753 157.728 190.437 1.00 38.42 406 LEU F C 1
ATOM 11581 O O . LEU F 1 328 ? 130.241 156.660 190.094 1.00 38.42 406 LEU F O 1
ATOM 11586 N N . GLN F 1 329 ? 131.109 157.989 191.689 1.00 51.59 407 GLN F N 1
ATOM 11587 C CA . GLN F 1 329 ? 130.720 157.125 192.801 1.00 51.59 407 GLN F CA 1
ATOM 11588 C C . GLN F 1 329 ? 129.586 157.836 193.520 1.00 51.59 407 GLN F C 1
ATOM 11589 O O . GLN F 1 329 ? 129.797 158.585 194.471 1.00 51.59 407 GLN F O 1
ATOM 11595 N N . ILE F 1 330 ? 128.371 157.605 193.047 1.00 55.09 408 ILE F N 1
ATOM 11596 C CA . ILE F 1 330 ? 127.188 158.260 193.576 1.00 55.09 408 ILE F CA 1
ATOM 11597 C C . ILE F 1 330 ? 126.133 157.194 193.835 1.00 55.09 408 ILE F C 1
ATOM 11598 O O . ILE F 1 330 ? 125.911 156.309 193.000 1.00 55.09 408 ILE F O 1
ATOM 11603 N N . ASP F 1 331 ? 125.534 157.236 195.021 1.00 71.70 409 ASP F N 1
ATOM 11604 C CA . ASP F 1 331 ? 124.512 156.270 195.396 1.00 71.70 409 ASP F CA 1
ATOM 11605 C C . ASP F 1 331 ? 123.102 156.801 195.221 1.00 71.70 409 ASP F C 1
ATOM 11606 O O . ASP F 1 331 ? 122.180 156.010 195.002 1.00 71.70 409 ASP F O 1
ATOM 11611 N N . ASP F 1 332 ? 122.915 158.111 195.311 1.00 65.74 410 ASP F N 1
ATOM 11612 C CA . ASP F 1 332 ? 121.610 158.743 195.168 1.00 65.74 410 ASP F CA 1
ATOM 11613 C C . ASP F 1 332 ? 121.632 159.567 193.890 1.00 65.74 410 ASP F C 1
ATOM 11614 O O . ASP F 1 332 ? 122.212 160.655 193.857 1.00 65.74 410 ASP F O 1
ATOM 11619 N N . LEU F 1 333 ? 120.983 159.058 192.847 1.00 47.82 411 LEU F N 1
ATOM 11620 C CA . LEU F 1 333 ? 121.088 159.639 191.518 1.00 47.82 411 LEU F CA 1
ATOM 11621 C C . LEU F 1 333 ? 120.158 160.828 191.329 1.00 47.82 411 LEU F C 1
ATOM 11622 O O . LEU F 1 333 ? 120.129 161.391 190.229 1.00 47.82 411 LEU F O 1
ATOM 11627 N N . ASP F 1 334 ? 119.415 161.240 192.359 1.00 53.75 412 ASP F N 1
ATOM 11628 C CA . ASP F 1 334 ? 118.525 162.390 192.241 1.00 53.75 412 ASP F CA 1
ATOM 11629 C C . ASP F 1 334 ? 119.263 163.707 192.019 1.00 53.75 412 ASP F C 1
ATOM 11630 O O . ASP F 1 334 ? 118.647 164.675 191.566 1.00 53.75 412 ASP F O 1
ATOM 11635 N N . MET F 1 335 ? 120.560 163.758 192.315 1.00 45.09 413 MET F N 1
ATOM 11636 C CA . MET F 1 335 ? 121.397 164.905 192.001 1.00 45.09 413 MET F CA 1
ATOM 11637 C C . MET F 1 335 ? 121.985 164.884 190.594 1.00 45.09 413 MET F C 1
ATOM 11638 O O . MET F 1 335 ? 122.593 165.873 190.181 1.00 45.09 413 MET F O 1
ATOM 11643 N N . ILE F 1 336 ? 121.801 163.795 189.853 1.00 35.87 414 ILE F N 1
ATOM 11644 C CA . ILE F 1 336 ? 122.335 163.624 188.498 1.00 35.87 414 ILE F CA 1
ATOM 11645 C C . ILE F 1 336 ? 121.816 164.651 187.485 1.00 35.87 414 ILE F C 1
ATOM 11646 O O . ILE F 1 336 ? 122.639 165.149 186.702 1.00 35.87 414 ILE F O 1
ATOM 11651 N N . PRO F 1 337 ? 120.483 165.039 187.432 1.00 35.26 415 PRO F N 1
ATOM 11652 C CA . PRO F 1 337 ? 120.088 166.103 186.489 1.00 35.26 415 PRO F CA 1
ATOM 11653 C C . PRO F 1 337 ? 120.756 167.450 186.702 1.00 35.26 415 PRO F C 1
ATOM 11654 O O . PRO F 1 337 ? 121.343 167.989 185.754 1.00 35.26 415 PRO F O 1
ATOM 11658 N N . GLN F 1 338 ? 120.682 167.964 187.938 1.00 39.63 416 GLN F N 1
ATOM 11659 C CA . GLN F 1 338 ? 121.177 169.295 188.288 1.00 39.63 416 GLN F CA 1
ATOM 11660 C C . GLN F 1 338 ? 122.640 169.475 187.912 1.00 39.63 416 GLN F C 1
ATOM 11661 O O . GLN F 1 338 ? 122.996 170.446 187.226 1.00 39.63 416 GLN F O 1
ATOM 11667 N N . ILE F 1 339 ? 123.478 168.514 188.335 1.00 28.35 417 ILE F N 1
ATOM 11668 C CA . ILE F 1 339 ? 124.899 168.456 187.979 1.00 28.35 417 ILE F CA 1
ATOM 11669 C C . ILE F 1 339 ? 125.087 168.596 186.478 1.00 28.35 417 ILE F C 1
ATOM 11670 O O . ILE F 1 339 ? 125.826 169.475 186.014 1.00 28.35 417 ILE F O 1
ATOM 11675 N N . SER F 1 340 ? 124.339 167.788 185.710 1.00 25.43 418 SER F N 1
ATOM 11676 C CA . SER F 1 340 ? 124.405 167.818 184.252 1.00 25.43 418 SER F CA 1
ATOM 11677 C C . SER F 1 340 ? 124.075 169.197 183.715 1.00 25.43 418 SER F C 1
ATOM 11678 O O . SER F 1 340 ? 124.837 169.754 182.913 1.00 25.43 418 SER F O 1
ATOM 11681 N N . ASN F 1 341 ? 123.001 169.803 184.242 1.00 26.38 419 ASN F N 1
ATOM 11682 C CA . ASN F 1 341 ? 122.611 171.146 183.822 1.00 26.38 419 ASN F CA 1
ATOM 11683 C C . ASN F 1 341 ? 123.701 172.147 184.155 1.00 26.38 419 ASN F C 1
ATOM 11684 O O . ASN F 1 341 ? 124.085 172.959 183.302 1.00 26.38 419 ASN F O 1
ATOM 11689 N N . GLU F 1 342 ? 124.275 172.017 185.360 1.00 26.15 420 GLU F N 1
ATOM 11690 C CA . GLU F 1 342 ? 125.387 172.857 185.788 1.00 26.15 420 GLU F CA 1
ATOM 11691 C C . GLU F 1 342 ? 126.558 172.744 184.831 1.00 26.15 420 GLU F C 1
ATOM 11692 O O . GLU F 1 342 ? 127.096 173.764 184.378 1.00 26.15 420 GLU F O 1
ATOM 11698 N N . ILE F 1 343 ? 126.885 171.508 184.426 1.00 21.27 421 ILE F N 1
ATOM 11699 C CA . ILE F 1 343 ? 128.029 171.294 183.548 1.00 21.27 421 ILE F CA 1
ATOM 11700 C C . ILE F 1 343 ? 127.759 171.911 182.190 1.00 21.27 421 ILE F C 1
ATOM 11701 O O . ILE F 1 343 ? 128.634 172.574 181.614 1.00 21.27 421 ILE F O 1
ATOM 11706 N N . LYS F 1 344 ? 126.502 171.839 181.735 1.00 17.17 422 LYS F N 1
ATOM 11707 C CA . LYS F 1 344 ? 126.162 172.444 180.455 1.00 17.17 422 LYS F CA 1
ATOM 11708 C C . LYS F 1 344 ? 126.269 173.956 180.528 1.00 17.17 422 LYS F C 1
ATOM 11709 O O . LYS F 1 344 ? 126.786 174.579 179.595 1.00 17.17 422 LYS F O 1
ATOM 11715 N N . GLU F 1 345 ? 125.899 174.545 181.677 1.00 21.27 423 GLU F N 1
ATOM 11716 C CA . GLU F 1 345 ? 126.069 175.983 181.845 1.00 21.27 423 GLU F CA 1
ATOM 11717 C C . GLU F 1 345 ? 127.537 176.358 181.844 1.00 21.27 423 GLU F C 1
ATOM 11718 O O . GLU F 1 345 ? 127.914 177.369 181.234 1.00 21.27 423 GLU F O 1
ATOM 11724 N N . MET F 1 346 ? 128.383 175.495 182.428 1.00 21.25 424 MET F N 1
ATOM 11725 C CA . MET F 1 346 ? 129.822 175.725 182.413 1.00 21.25 424 MET F CA 1
ATOM 11726 C C . MET F 1 346 ? 130.348 175.703 180.991 1.00 21.25 424 MET F C 1
ATOM 11727 O O . MET F 1 346 ? 131.259 176.458 180.646 1.00 21.25 424 MET F O 1
ATOM 11732 N N . LEU F 1 347 ? 129.748 174.878 180.140 1.00 21.27 425 LEU F N 1
ATOM 11733 C CA . LEU F 1 347 ? 130.230 174.800 178.779 1.00 21.27 425 LEU F CA 1
ATOM 11734 C C . LEU F 1 347 ? 129.648 175.882 177.888 1.00 21.27 425 LEU F C 1
ATOM 11735 O O . LEU F 1 347 ? 130.061 175.982 176.733 1.00 21.27 425 LEU F O 1
ATOM 11740 N N . ARG F 1 348 ? 128.704 176.689 178.373 1.00 20.95 426 ARG F N 1
ATOM 11741 C CA . ARG F 1 348 ? 128.168 177.735 177.509 1.00 20.95 426 ARG F CA 1
ATOM 11742 C C . ARG F 1 348 ? 128.614 179.128 177.910 1.00 20.95 426 ARG F C 1
ATOM 11743 O O . ARG F 1 348 ? 128.782 179.991 177.046 1.00 20.95 426 ARG F O 1
ATOM 11751 N N . SER F 1 349 ? 128.812 179.378 179.203 1.00 21.27 427 SER F N 1
ATOM 11752 C CA . SER F 1 349 ? 129.425 180.627 179.634 1.00 21.27 427 SER F CA 1
ATOM 11753 C C . SER F 1 349 ? 130.916 180.680 179.340 1.00 21.27 427 SER F C 1
ATOM 11754 O O . SER F 1 349 ? 131.512 181.757 179.430 1.00 21.27 427 SER F O 1
ATOM 11757 N N . ASN F 1 350 ? 131.522 179.550 178.998 1.00 21.04 428 ASN F N 1
ATOM 11758 C CA . ASN F 1 350 ? 132.941 179.484 178.694 1.00 21.04 428 ASN F CA 1
ATOM 11759 C C . ASN F 1 350 ? 133.197 180.072 177.318 1.00 21.04 428 ASN F C 1
ATOM 11760 O O . ASN F 1 350 ? 132.450 179.809 176.374 1.00 21.04 428 ASN F O 1
ATOM 11765 N N . THR F 1 351 ? 134.261 180.859 177.198 1.00 33.69 429 THR F N 1
ATOM 11766 C CA . THR F 1 351 ? 134.774 181.201 175.882 1.00 33.69 429 THR F CA 1
ATOM 11767 C C . THR F 1 351 ? 135.508 179.997 175.300 1.00 33.69 429 THR F C 1
ATOM 11768 O O . THR F 1 351 ? 135.595 178.929 175.914 1.00 33.69 429 THR F O 1
ATOM 11772 N N . LYS F 1 352 ? 136.014 180.162 174.079 1.00 23.48 430 LYS F N 1
ATOM 11773 C CA . LYS F 1 352 ? 136.680 179.132 173.281 1.00 23.48 430 LYS F CA 1
ATOM 11774 C C . LYS F 1 352 ? 135.785 177.941 172.958 1.00 23.48 430 LYS F C 1
ATOM 11775 O O . LYS F 1 352 ? 136.295 176.897 172.558 1.00 23.48 430 LYS F O 1
ATOM 11781 N N . VAL F 1 353 ? 134.471 178.053 173.135 1.00 19.91 431 VAL F N 1
ATOM 11782 C CA . VAL F 1 353 ? 133.537 177.037 172.673 1.00 19.91 431 VAL F CA 1
ATOM 11783 C C . VAL F 1 353 ? 132.682 177.648 171.577 1.00 19.91 431 VAL F C 1
ATOM 11784 O O . VAL F 1 353 ? 132.550 178.873 171.463 1.00 19.91 431 VAL F O 1
ATOM 11788 N N . PHE F 1 354 ? 132.120 176.783 170.746 1.00 17.79 432 PHE F N 1
ATOM 11789 C CA . PHE F 1 354 ? 131.444 177.179 169.518 1.00 17.79 432 PHE F CA 1
ATOM 11790 C C . PHE F 1 354 ? 130.004 176.689 169.599 1.00 17.79 432 PHE F C 1
ATOM 11791 O O . PHE F 1 354 ? 129.734 175.504 169.390 1.00 17.79 432 PHE F O 1
ATOM 11799 N N . LEU F 1 355 ? 129.078 177.595 169.909 1.00 21.27 433 LEU F N 1
ATOM 11800 C CA . LEU F 1 355 ? 127.668 177.259 170.036 1.00 21.27 433 LEU F CA 1
ATOM 11801 C C . LEU F 1 355 ? 126.903 177.436 168.733 1.00 21.27 433 LEU F C 1
ATOM 11802 O O . LEU F 1 355 ? 125.680 177.616 168.763 1.00 21.27 433 LEU F O 1
ATOM 11807 N N . GLY F 1 356 ? 127.591 177.390 167.593 1.00 22.53 434 GLY F N 1
ATOM 11808 C CA . GLY F 1 356 ? 126.928 177.661 166.331 1.00 22.53 434 GLY F CA 1
ATOM 11809 C C . GLY F 1 356 ? 126.055 176.519 165.844 1.00 22.53 434 GLY F C 1
ATOM 11810 O O . GLY F 1 356 ? 124.958 176.747 165.335 1.00 22.53 434 GLY F O 1
ATOM 11811 N N . LYS F 1 357 ? 126.524 175.279 165.984 1.00 22.67 435 LYS F N 1
ATOM 11812 C CA . LYS F 1 357 ? 125.815 174.147 165.399 1.00 22.67 435 LYS F CA 1
ATOM 11813 C C . LYS F 1 357 ? 125.234 173.214 166.452 1.00 22.67 435 LYS F C 1
ATOM 11814 O O . LYS F 1 357 ? 124.021 172.980 166.456 1.00 22.67 435 LYS F O 1
ATOM 11820 N N . GLU F 1 358 ? 126.049 172.683 167.353 1.00 21.27 436 GLU F N 1
ATOM 11821 C CA . GLU F 1 358 ? 125.586 171.740 168.356 1.00 21.27 436 GLU F CA 1
ATOM 11822 C C . GLU F 1 358 ? 125.723 172.350 169.740 1.00 21.27 436 GLU F C 1
ATOM 11823 O O . GLU F 1 358 ? 126.752 172.945 170.067 1.00 21.27 436 GLU F O 1
ATOM 11829 N N . ALA F 1 359 ? 124.678 172.197 170.542 1.00 24.38 437 ALA F N 1
ATOM 11830 C CA . ALA F 1 359 ? 124.756 172.580 171.934 1.00 24.38 437 ALA F CA 1
ATOM 11831 C C . ALA F 1 359 ? 125.673 171.615 172.681 1.00 24.38 437 ALA F C 1
ATOM 11832 O O . ALA F 1 359 ? 125.791 170.450 172.300 1.00 24.38 437 ALA F O 1
ATOM 11834 N N . PRO F 1 360 ? 126.368 172.088 173.714 1.00 21.27 438 PRO F N 1
ATOM 11835 C CA . PRO F 1 360 ? 127.158 171.176 174.547 1.00 21.27 438 PRO F CA 1
ATOM 11836 C C . PRO F 1 360 ? 126.269 170.195 175.288 1.00 21.27 438 PRO F C 1
ATOM 11837 O O . PRO F 1 360 ? 125.172 170.538 175.732 1.00 21.27 438 PRO F O 1
ATOM 11841 N N . HIS F 1 361 ? 126.748 168.969 175.429 1.00 18.97 439 HIS F N 1
ATOM 11842 C CA . HIS F 1 361 ? 125.949 167.934 176.057 1.00 18.97 439 HIS F CA 1
ATOM 11843 C C . HIS F 1 361 ? 126.697 167.338 177.234 1.00 18.97 439 HIS F C 1
ATOM 11844 O O . HIS F 1 361 ? 127.929 167.331 177.274 1.00 18.97 439 HIS F O 1
ATOM 11851 N N . CYS F 1 362 ? 125.923 166.857 178.204 1.00 18.39 440 CYS F N 1
ATOM 11852 C CA . CYS F 1 362 ? 126.464 166.125 179.343 1.00 18.39 440 CYS F CA 1
ATOM 11853 C C . CYS F 1 362 ? 125.340 165.219 179.833 1.00 18.39 440 CYS F C 1
ATOM 11854 O O . CYS F 1 362 ? 124.443 165.679 180.542 1.00 18.39 440 CYS F O 1
ATOM 11857 N N . TYR F 1 363 ? 125.397 163.949 179.457 1.00 21.27 441 TYR F N 1
ATOM 11858 C CA . TYR F 1 363 ? 124.312 163.034 179.775 1.00 21.27 441 TYR F CA 1
ATOM 11859 C C . TYR F 1 363 ? 124.856 161.802 180.479 1.00 21.27 441 TYR F C 1
ATOM 11860 O O . TYR F 1 363 ? 126.061 161.638 180.646 1.00 21.27 441 TYR F O 1
ATOM 11869 N N . LEU F 1 364 ? 123.946 160.946 180.926 1.00 19.72 442 LEU F N 1
ATOM 11870 C CA . LEU F 1 364 ? 124.284 159.764 181.709 1.00 19.72 442 LEU F CA 1
ATOM 11871 C C . LEU F 1 364 ? 124.217 158.547 180.796 1.00 19.72 442 LEU F C 1
ATOM 11872 O O . LEU F 1 364 ? 123.144 158.201 180.293 1.00 19.72 442 LEU F O 1
ATOM 11877 N N . SER F 1 365 ? 125.359 157.900 180.580 1.00 28.93 443 SER F N 1
ATOM 11878 C CA . SER F 1 365 ? 125.441 156.838 179.587 1.00 28.93 443 SER F CA 1
ATOM 11879 C C . SER F 1 365 ? 125.240 155.447 180.165 1.00 28.93 443 SER F C 1
ATOM 11880 O O . SER F 1 365 ? 124.671 154.587 179.484 1.00 28.93 443 SER F O 1
ATOM 11883 N N . ARG F 1 366 ? 125.680 155.203 181.394 1.00 36.59 444 ARG F N 1
ATOM 11884 C CA . ARG F 1 366 ? 125.535 153.882 181.989 1.00 36.59 444 ARG F CA 1
ATOM 11885 C C . ARG F 1 366 ? 125.562 154.011 183.500 1.00 36.59 444 ARG F C 1
ATOM 11886 O O . ARG F 1 366 ? 126.118 154.963 184.051 1.00 36.59 444 ARG F O 1
ATOM 11894 N N . VAL F 1 367 ? 124.954 153.031 184.166 1.00 44.09 445 VAL F N 1
ATOM 11895 C CA . VAL F 1 367 ? 124.815 153.038 185.614 1.00 44.09 445 VAL F CA 1
ATOM 11896 C C . VAL F 1 367 ? 125.214 151.656 186.124 1.00 44.09 445 VAL F C 1
ATOM 11897 O O . VAL F 1 367 ? 125.226 150.676 185.376 1.00 44.09 445 VAL F O 1
ATOM 11901 N N . GLU F 1 368 ? 125.560 151.593 187.410 1.00 61.59 446 GLU F N 1
ATOM 11902 C CA . GLU F 1 368 ? 126.075 150.398 188.074 1.00 61.59 446 GLU F CA 1
ATOM 11903 C C . GLU F 1 368 ? 126.035 150.677 189.576 1.00 61.59 446 GLU F C 1
ATOM 11904 O O . GLU F 1 368 ? 125.653 151.772 190.000 1.00 61.59 446 GLU F O 1
ATOM 11910 N N . LYS F 1 369 ? 126.416 149.680 190.382 1.00 62.09 447 LYS F N 1
ATOM 11911 C CA . LYS F 1 369 ? 126.417 149.832 191.838 1.00 62.09 447 LYS F CA 1
ATOM 11912 C C . LYS F 1 369 ? 127.483 150.823 192.275 1.00 62.09 447 LYS F C 1
ATOM 11913 O O . LYS F 1 369 ? 128.673 150.606 192.016 1.00 62.09 447 LYS F O 1
ATOM 11919 N N . SER F 1 370 ? 127.041 151.884 192.965 1.00 60.52 448 SER F N 1
ATOM 11920 C CA . SER F 1 370 ? 127.888 152.984 193.435 1.00 60.52 448 SER F CA 1
ATOM 11921 C C . SER F 1 370 ? 128.696 153.584 192.292 1.00 60.52 448 SER F C 1
ATOM 11922 O O . SER F 1 370 ? 129.877 153.908 192.434 1.00 60.52 448 SER F O 1
ATOM 11925 N N . PHE F 1 371 ? 128.053 153.716 191.136 1.00 48.42 449 PHE F N 1
ATOM 11926 C CA . PHE F 1 371 ? 128.767 154.052 189.918 1.00 48.42 449 PHE F CA 1
ATOM 11927 C C . PHE F 1 371 ? 127.789 154.682 188.945 1.00 48.42 449 PHE F C 1
ATOM 11928 O O . PHE F 1 371 ? 126.628 154.279 188.870 1.00 48.42 449 PHE F O 1
ATOM 11936 N N . ALA F 1 372 ? 128.271 155.678 188.217 1.00 37.53 450 ALA F N 1
ATOM 11937 C CA . ALA F 1 372 ? 127.549 156.281 187.115 1.00 37.53 450 ALA F CA 1
ATOM 11938 C C . ALA F 1 372 ? 128.593 156.775 186.132 1.00 37.53 450 ALA F C 1
ATOM 11939 O O . ALA F 1 372 ? 129.781 156.820 186.443 1.00 37.53 450 ALA F O 1
ATOM 11941 N N . GLU F 1 373 ? 128.155 157.156 184.942 1.00 32.24 451 GLU F N 1
ATOM 11942 C CA . GLU F 1 373 ? 129.102 157.666 183.966 1.00 32.24 451 GLU F CA 1
ATOM 11943 C C . GLU F 1 373 ? 128.473 158.812 183.200 1.00 32.24 451 GLU F C 1
ATOM 11944 O O . GLU F 1 373 ? 127.382 158.665 182.646 1.00 32.24 451 GLU F O 1
ATOM 11950 N N . LEU F 1 374 ? 129.159 159.944 183.170 1.00 21.34 452 LEU F N 1
ATOM 11951 C CA . LEU F 1 374 ? 128.709 161.092 182.404 1.00 21.34 452 LEU F CA 1
ATOM 11952 C C . LEU F 1 374 ? 129.523 161.197 181.127 1.00 21.34 452 LEU F C 1
ATOM 11953 O O . LEU F 1 374 ? 130.744 161.044 181.141 1.00 21.34 452 LEU F O 1
ATOM 11958 N N . THR F 1 375 ? 128.836 161.454 180.028 1.00 21.27 453 THR F N 1
ATOM 11959 C CA . THR F 1 375 ? 129.460 161.737 178.748 1.00 21.27 453 THR F CA 1
ATOM 11960 C C . THR F 1 375 ? 129.313 163.226 178.494 1.00 21.27 453 THR F C 1
ATOM 11961 O O . THR F 1 375 ? 128.190 163.738 178.445 1.00 21.27 453 THR F O 1
ATOM 11965 N N . ILE F 1 376 ? 130.445 163.912 178.366 1.00 16.66 454 ILE F N 1
ATOM 11966 C CA . ILE F 1 376 ? 130.510 165.360 178.237 1.00 16.66 454 ILE F CA 1
ATOM 11967 C C . ILE F 1 376 ? 131.110 165.680 176.881 1.00 16.66 454 ILE F C 1
ATOM 11968 O O . ILE F 1 376 ? 132.045 165.012 176.438 1.00 16.66 454 ILE F O 1
ATOM 11973 N N . GLY F 1 377 ? 130.569 166.690 176.216 1.00 21.27 455 GLY F N 1
ATOM 11974 C CA . GLY F 1 377 ? 131.097 167.049 174.920 1.00 21.27 455 GLY F CA 1
ATOM 11975 C C . GLY F 1 377 ? 130.689 168.422 174.446 1.00 21.27 455 GLY F C 1
ATOM 11976 O O . GLY F 1 377 ? 129.620 168.922 174.805 1.00 21.27 455 GLY F O 1
ATOM 11977 N N . CYS F 1 378 ? 131.534 169.025 173.617 1.00 19.87 456 CYS F N 1
ATOM 11978 C CA . CYS F 1 378 ? 131.259 170.347 173.071 1.00 19.87 456 CYS F CA 1
ATOM 11979 C C . CYS F 1 378 ? 132.088 170.543 171.812 1.00 19.87 456 CYS F C 1
ATOM 11980 O O . CYS F 1 378 ? 132.884 169.685 171.424 1.00 19.87 456 CYS F O 1
ATOM 11983 N N . ASN F 1 379 ? 131.872 171.680 171.159 1.00 21.27 457 ASN F N 1
ATOM 11984 C CA . ASN F 1 379 ? 132.670 172.118 170.026 1.00 21.27 457 ASN F CA 1
ATOM 11985 C C . ASN F 1 379 ? 133.475 173.336 170.446 1.00 21.27 457 ASN F C 1
ATOM 11986 O O . ASN F 1 379 ? 132.904 174.342 170.864 1.00 21.27 457 ASN F O 1
ATOM 11991 N N . LEU F 1 380 ? 134.789 173.242 170.327 1.00 21.27 458 LEU F N 1
ATOM 11992 C CA . LEU F 1 380 ? 135.668 174.373 170.547 1.00 21.27 458 LEU F CA 1
ATOM 11993 C C . LEU F 1 380 ? 135.910 175.110 169.239 1.00 21.27 458 LEU F C 1
ATOM 11994 O O . LEU F 1 380 ? 135.823 174.531 168.158 1.00 21.27 458 LEU F O 1
ATOM 11999 N N . ILE F 1 381 ? 136.241 176.396 169.350 1.00 19.03 459 ILE F N 1
ATOM 12000 C CA . ILE F 1 381 ? 136.522 177.239 168.192 1.00 19.03 459 ILE F CA 1
ATOM 12001 C C . ILE F 1 381 ? 137.851 176.838 167.571 1.00 19.03 459 ILE F C 1
ATOM 12002 O O . ILE F 1 381 ? 138.584 176.018 168.130 1.00 19.03 459 ILE F O 1
ATOM 12007 N N . ARG F 1 382 ? 138.155 177.386 166.398 1.00 21.27 460 ARG F N 1
ATOM 12008 C CA . ARG F 1 382 ? 139.411 177.076 165.725 1.00 21.27 460 ARG F CA 1
ATOM 12009 C C . ARG F 1 382 ? 140.592 177.628 166.509 1.00 21.27 460 ARG F C 1
ATOM 12010 O O . ARG F 1 382 ? 140.648 178.823 166.808 1.00 21.27 460 ARG F O 1
ATOM 12018 N N . MET F 1 383 ? 141.537 176.752 166.846 1.00 22.25 461 MET F N 1
ATOM 12019 C CA . MET F 1 383 ? 142.641 177.120 167.716 1.00 22.25 461 MET F CA 1
ATOM 12020 C C . MET F 1 383 ? 143.837 176.232 167.418 1.00 22.25 461 MET F C 1
ATOM 12021 O O . MET F 1 383 ? 143.730 175.221 166.722 1.00 22.25 461 MET F O 1
ATOM 12026 N N . GLY F 1 384 ? 144.983 176.622 167.967 1.00 27.02 462 GLY F N 1
ATOM 12027 C CA . GLY F 1 384 ? 146.192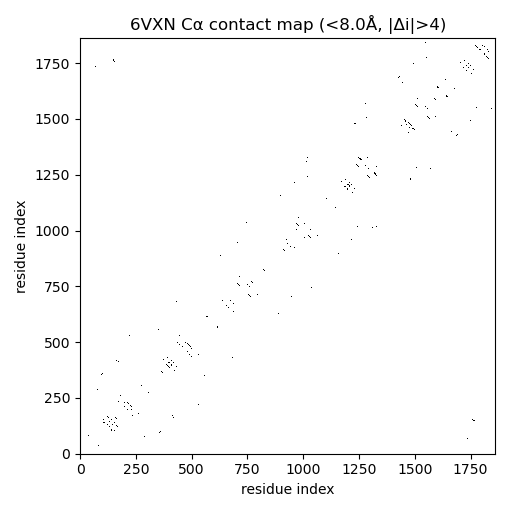 175.846 167.809 1.00 27.02 462 GLY F CA 1
ATOM 12028 C C . GLY F 1 384 ? 146.212 174.615 168.689 1.00 27.02 462 GLY F C 1
ATOM 12029 O O . GLY F 1 384 ? 145.346 174.395 169.531 1.00 27.02 462 GLY F O 1
ATOM 12030 N N . LYS F 1 385 ? 147.244 173.796 168.490 1.00 28.15 463 LYS F N 1
ATOM 12031 C CA . LYS F 1 385 ? 147.319 172.506 169.161 1.00 28.15 463 LYS F CA 1
ATOM 12032 C C . LYS F 1 385 ? 147.726 172.607 170.624 1.00 28.15 463 LYS F C 1
ATOM 12033 O O . LYS F 1 385 ? 147.662 171.598 171.327 1.00 28.15 463 LYS F O 1
ATOM 12039 N N . GLU F 1 386 ? 148.140 173.777 171.098 1.00 29.87 464 GLU F N 1
ATOM 12040 C CA . GLU F 1 386 ? 148.433 173.958 172.515 1.00 29.87 464 GLU F CA 1
ATOM 12041 C C . GLU F 1 386 ? 147.214 174.455 173.280 1.00 29.87 464 GLU F C 1
ATOM 12042 O O . GLU F 1 386 ? 146.936 173.982 174.394 1.00 29.87 464 GLU F O 1
ATOM 12048 N N . GLU F 1 387 ? 146.487 175.404 172.683 1.00 27.79 465 GLU F N 1
ATOM 12049 C CA . GLU F 1 387 ? 145.232 175.877 173.254 1.00 27.79 465 GLU F CA 1
ATOM 12050 C C . GLU F 1 387 ? 144.204 174.761 173.329 1.00 27.79 465 GLU F C 1
ATOM 12051 O O . GLU F 1 387 ? 143.371 174.742 174.240 1.00 27.79 465 GLU F O 1
ATOM 12057 N N . LEU F 1 388 ? 144.246 173.824 172.376 1.00 23.16 466 LEU F N 1
ATOM 12058 C CA . LEU F 1 388 ? 143.344 172.678 172.388 1.00 23.16 466 LEU F CA 1
ATOM 12059 C C . LEU F 1 388 ? 143.565 171.810 173.617 1.00 23.16 466 LEU F C 1
ATOM 12060 O O . LEU F 1 388 ? 142.610 171.447 174.314 1.00 23.16 466 LEU F O 1
ATOM 12065 N N . TYR F 1 389 ? 144.825 171.489 173.909 1.00 22.64 467 TYR F N 1
ATOM 12066 C CA . TYR F 1 389 ? 145.149 170.664 175.067 1.00 22.64 467 TYR F CA 1
ATOM 12067 C C . TYR F 1 389 ? 144.833 171.385 176.370 1.00 22.64 467 TYR F C 1
ATOM 12068 O O . TYR F 1 389 ? 144.289 170.779 177.309 1.00 22.64 467 TYR F O 1
ATOM 12077 N N . ASN F 1 390 ? 145.153 172.682 176.440 1.00 27.09 468 ASN F N 1
ATOM 12078 C CA . ASN F 1 390 ? 144.839 173.454 177.638 1.00 27.09 468 ASN F CA 1
ATOM 12079 C C . ASN F 1 390 ? 143.340 173.590 177.855 1.00 27.09 468 ASN F C 1
ATOM 12080 O O . ASN F 1 390 ? 142.880 173.561 178.999 1.00 27.09 468 ASN F O 1
ATOM 12085 N N . THR F 1 391 ? 142.559 173.691 176.779 1.00 22.20 469 THR F N 1
ATOM 12086 C CA . THR F 1 391 ? 141.114 173.801 176.922 1.00 22.20 469 THR F CA 1
ATOM 12087 C C . THR F 1 391 ? 140.495 172.474 177.331 1.00 22.20 469 THR F C 1
ATOM 12088 O O . THR F 1 391 ? 139.535 172.456 178.105 1.00 22.20 469 THR F O 1
ATOM 12092 N N . GLN F 1 392 ? 141.035 171.357 176.827 1.00 21.27 470 GLN F N 1
ATOM 12093 C CA . GLN F 1 392 ? 140.602 170.037 177.287 1.00 21.27 470 GLN F CA 1
ATOM 12094 C C . GLN F 1 392 ? 140.833 169.865 178.783 1.00 21.27 470 GLN F C 1
ATOM 12095 O O . GLN F 1 392 ? 139.929 169.439 179.517 1.00 21.27 470 GLN F O 1
ATOM 12101 N N . GLN F 1 393 ? 142.039 170.214 179.251 1.00 19.29 471 GLN F N 1
ATOM 12102 C CA . GLN F 1 393 ? 142.347 170.097 180.675 1.00 19.29 471 GLN F CA 1
ATOM 12103 C C . GLN F 1 393 ? 141.483 171.034 181.517 1.00 19.29 471 GLN F C 1
ATOM 12104 O O . GLN F 1 393 ? 140.966 170.631 182.565 1.00 19.29 471 GLN F O 1
ATOM 12110 N N . GLU F 1 394 ? 141.276 172.267 181.043 1.00 21.27 472 GLU F N 1
ATOM 12111 C CA . GLU F 1 394 ? 140.478 173.248 181.773 1.00 21.27 472 GLU F CA 1
ATOM 12112 C C . GLU F 1 394 ? 139.019 172.824 181.890 1.00 21.27 472 GLU F C 1
ATOM 12113 O O . GLU F 1 394 ? 138.413 172.952 182.962 1.00 21.27 472 GLU F O 1
ATOM 12119 N N . VAL F 1 395 ? 138.448 172.292 180.805 1.00 21.27 473 VAL F N 1
ATOM 12120 C CA . VAL F 1 395 ? 137.062 171.830 180.817 1.00 21.27 473 VAL F CA 1
ATOM 12121 C C . VAL F 1 395 ? 136.903 170.628 181.742 1.00 21.27 473 VAL F C 1
ATOM 12122 O O . VAL F 1 395 ? 135.937 170.551 182.517 1.00 21.27 473 VAL F O 1
ATOM 12126 N N . LEU F 1 396 ? 137.865 169.696 181.710 1.00 19.74 474 LEU F N 1
ATOM 12127 C CA . LEU F 1 396 ? 137.812 168.534 182.596 1.00 19.74 474 LEU F CA 1
ATOM 12128 C C . LEU F 1 396 ? 137.913 168.936 184.065 1.00 19.74 474 LEU F C 1
ATOM 12129 O O . LEU F 1 396 ? 137.170 168.417 184.909 1.00 19.74 474 LEU F O 1
ATOM 12134 N N . LEU F 1 397 ? 138.793 169.889 184.381 1.00 21.55 475 LEU F N 1
ATOM 12135 C CA . LEU F 1 397 ? 138.948 170.337 185.762 1.00 21.55 475 LEU F CA 1
ATOM 12136 C C . LEU F 1 397 ? 137.718 171.087 186.257 1.00 21.55 475 LEU F C 1
ATOM 12137 O O . LEU F 1 397 ? 137.316 170.924 187.414 1.00 21.55 475 LEU F O 1
ATOM 12142 N N . GLU F 1 398 ? 137.103 171.907 185.399 1.00 24.73 476 GLU F N 1
ATOM 12143 C CA . GLU F 1 398 ? 135.891 172.619 185.798 1.00 24.73 476 GLU F CA 1
ATOM 12144 C C . GLU F 1 398 ? 134.723 171.663 186.008 1.00 24.73 476 GLU F C 1
ATOM 12145 O O . GLU F 1 398 ? 133.919 171.849 186.931 1.00 24.73 476 GLU F O 1
ATOM 12151 N N . ALA F 1 399 ? 134.621 170.631 185.163 1.00 22.15 477 ALA F N 1
ATOM 12152 C CA . ALA F 1 399 ? 133.582 169.621 185.341 1.00 22.15 477 ALA F CA 1
ATOM 12153 C C . ALA F 1 399 ? 133.764 168.857 186.644 1.00 22.15 477 ALA F C 1
ATOM 12154 O O . ALA F 1 399 ? 132.786 168.589 187.350 1.00 22.15 477 ALA F O 1
ATOM 12156 N N . VAL F 1 400 ? 135.010 168.525 186.997 1.00 21.27 478 VAL F N 1
ATOM 12157 C CA . VAL F 1 400 ? 135.247 167.819 188.255 1.00 21.27 478 VAL F CA 1
ATOM 12158 C C . VAL F 1 400 ? 134.994 168.733 189.456 1.00 21.27 478 VAL F C 1
ATOM 12159 O O . VAL F 1 400 ? 134.482 168.277 190.488 1.00 21.27 478 VAL F O 1
ATOM 12163 N N . LYS F 1 401 ? 135.288 170.035 189.330 1.00 21.27 479 LYS F N 1
ATOM 12164 C CA . LYS F 1 401 ? 134.942 170.994 190.382 1.00 21.27 479 LYS F CA 1
ATOM 12165 C C . LYS F 1 401 ? 133.437 171.069 190.606 1.00 21.27 479 LYS F C 1
ATOM 12166 O O . LYS F 1 401 ? 132.976 171.133 191.751 1.00 21.27 479 LYS F O 1
ATOM 12172 N N . ILE F 1 402 ? 132.659 171.067 189.521 1.00 20.96 480 ILE F N 1
ATOM 12173 C CA . ILE F 1 402 ? 131.202 171.102 189.641 1.00 20.96 480 ILE F CA 1
ATOM 12174 C C . ILE F 1 402 ? 130.678 169.813 190.267 1.00 20.96 480 ILE F C 1
ATOM 12175 O O . ILE F 1 402 ? 129.795 169.846 191.132 1.00 20.96 480 ILE F O 1
ATOM 12180 N N . ILE F 1 403 ? 131.235 168.666 189.865 1.00 24.59 481 ILE F N 1
ATOM 12181 C CA . ILE F 1 403 ? 130.770 167.377 190.384 1.00 24.59 481 ILE F CA 1
ATOM 12182 C C . ILE F 1 403 ? 131.071 167.247 191.874 1.00 24.59 481 ILE F C 1
ATOM 12183 O O . ILE F 1 403 ? 130.198 166.887 192.669 1.00 24.59 481 ILE F O 1
ATOM 12188 N N . LYS F 1 404 ? 132.298 167.577 192.283 1.00 31.52 482 LYS F N 1
ATOM 12189 C CA . LYS F 1 404 ? 132.635 167.509 193.702 1.00 31.52 482 LYS F CA 1
ATOM 12190 C C . LYS F 1 404 ? 132.049 168.660 194.508 1.00 31.52 482 LYS F C 1
ATOM 12191 O O . LYS F 1 404 ? 132.092 168.613 195.740 1.00 31.52 482 LYS F O 1
ATOM 12197 N N . LYS F 1 405 ? 131.524 169.698 193.855 1.00 32.64 483 LYS F N 1
ATOM 12198 C CA . LYS F 1 405 ? 130.856 170.766 194.591 1.00 32.64 483 LYS F CA 1
ATOM 12199 C C . LYS F 1 405 ? 129.533 170.291 195.181 1.00 32.64 483 LYS F C 1
ATOM 12200 O O . LYS F 1 405 ? 129.153 170.717 196.277 1.00 32.64 483 LYS F O 1
ATOM 12206 N N . HIS F 1 406 ? 128.851 169.369 194.502 1.00 38.58 484 HIS F N 1
ATOM 12207 C CA . HIS F 1 406 ? 127.593 168.794 194.960 1.00 38.58 484 HIS F CA 1
ATOM 12208 C C . HIS F 1 406 ? 127.778 167.671 195.973 1.00 38.58 484 HIS F C 1
ATOM 12209 O O . HIS F 1 406 ? 126.808 166.962 196.262 1.00 38.58 484 HIS F O 1
ATOM 12216 N N . GLY F 1 407 ? 128.979 167.494 196.517 1.00 40.21 485 GLY F N 1
ATOM 12217 C CA . GLY F 1 407 ? 129.251 166.430 197.460 1.00 40.21 485 GLY F CA 1
ATOM 12218 C C . GLY F 1 407 ? 129.167 165.050 196.848 1.00 40.21 485 GLY F C 1
ATOM 12219 O O . GLY F 1 407 ? 128.576 164.141 197.433 1.00 40.21 485 GLY F O 1
ATOM 12220 N N . VAL F 1 408 ? 129.749 164.884 195.663 1.00 43.72 486 VAL F N 1
ATOM 12221 C CA . VAL F 1 408 ? 129.757 163.615 194.942 1.00 43.72 486 VAL F CA 1
ATOM 12222 C C . VAL F 1 408 ? 131.193 163.310 194.549 1.00 43.72 486 VAL F C 1
ATOM 12223 O O . VAL F 1 408 ? 131.817 164.092 193.824 1.00 43.72 486 VAL F O 1
ATOM 12227 N N . SER F 1 409 ? 131.714 162.181 195.013 1.00 48.80 487 SER F N 1
ATOM 12228 C CA . SER F 1 409 ? 133.075 161.795 194.680 1.00 48.80 487 SER F CA 1
ATOM 12229 C C . SER F 1 409 ? 133.114 161.069 193.336 1.00 48.80 487 SER F C 1
ATOM 12230 O O . SER F 1 409 ? 132.089 160.671 192.781 1.00 48.80 487 SER F O 1
ATOM 12233 N N . LEU F 1 410 ? 134.324 160.908 192.810 1.00 48.57 488 LEU F N 1
ATOM 12234 C CA . LEU F 1 410 ? 134.514 160.214 191.547 1.00 48.57 488 LEU F CA 1
ATOM 12235 C C . LEU F 1 410 ? 134.478 158.707 191.763 1.00 48.57 488 LEU F C 1
ATOM 12236 O O . LEU F 1 410 ? 134.745 158.205 192.855 1.00 48.57 488 LEU F O 1
ATOM 12241 N N . GLY F 1 411 ? 134.134 157.979 190.698 1.00 58.99 489 GLY F N 1
ATOM 12242 C CA . GLY F 1 411 ? 134.058 156.537 190.740 1.00 58.99 489 GLY F CA 1
ATOM 12243 C C . GLY F 1 411 ? 135.258 155.878 190.083 1.00 58.99 489 GLY F C 1
ATOM 12244 O O . GLY F 1 411 ? 136.110 156.523 189.482 1.00 58.99 489 GLY F O 1
ATOM 12245 N N . THR F 1 412 ? 135.312 154.558 190.210 1.00 85.05 490 THR F N 1
ATOM 12246 C CA . THR F 1 412 ? 136.433 153.786 189.700 1.00 85.05 490 THR F CA 1
ATOM 12247 C C . THR F 1 412 ? 135.943 152.749 188.699 1.00 85.05 490 THR F C 1
ATOM 12248 O O . THR F 1 412 ? 134.847 152.198 188.839 1.00 85.05 490 THR F O 1
ATOM 12252 N N . THR F 1 413 ? 136.744 152.526 187.664 1.00 113.65 491 THR F N 1
ATOM 12253 C CA . THR F 1 413 ? 136.422 151.601 186.588 1.00 113.65 491 THR F CA 1
ATOM 12254 C C . THR F 1 413 ? 137.400 150.439 186.642 1.00 113.65 491 THR F C 1
ATOM 12255 O O . THR F 1 413 ? 138.615 150.659 186.718 1.00 113.65 491 THR F O 1
ATOM 12259 N N . SER G 1 126 ? 176.006 173.860 142.739 1.00 198.03 204 SER G N 1
ATOM 12260 C CA . SER G 1 126 ? 174.715 174.244 142.190 1.00 198.03 204 SER G CA 1
ATOM 12261 C C . SER G 1 126 ? 174.728 174.163 140.666 1.00 198.03 204 SER G C 1
ATOM 12262 O O . SER G 1 126 ? 174.206 173.215 140.089 1.00 198.03 204 SER G O 1
ATOM 12265 N N . PHE G 1 127 ? 175.329 175.162 140.015 1.00 199.16 205 PHE G N 1
ATOM 12266 C CA . PHE G 1 127 ? 175.453 175.139 138.562 1.00 199.16 205 PHE G CA 1
ATOM 12267 C C . PHE G 1 127 ? 176.493 174.122 138.109 1.00 199.16 205 PHE G C 1
ATOM 12268 O O . PHE G 1 127 ? 176.379 173.573 136.999 1.00 199.16 205 PHE G O 1
ATOM 12276 N N . TRP G 1 128 ? 177.491 173.864 138.968 1.00 200.61 206 TRP G N 1
ATOM 12277 C CA . TRP G 1 128 ? 178.591 172.950 138.656 1.00 200.61 206 TRP G CA 1
ATOM 12278 C C . TRP G 1 128 ? 178.077 171.552 138.344 1.00 200.61 206 TRP G C 1
ATOM 12279 O O . TRP G 1 128 ? 178.262 171.048 137.234 1.00 200.61 206 TRP G O 1
ATOM 12290 N N . GLY G 1 129 ? 177.403 170.924 139.310 1.00 200.81 207 GLY G N 1
ATOM 12291 C CA . GLY G 1 129 ? 176.923 169.567 139.108 1.00 200.81 207 GLY G CA 1
ATOM 12292 C C . GLY G 1 129 ? 175.782 169.486 138.113 1.00 200.81 207 GLY G C 1
ATOM 12293 O O . GLY G 1 129 ? 175.655 168.493 137.388 1.00 200.81 207 GLY G O 1
ATOM 12294 N N . ALA G 1 130 ? 174.966 170.544 138.038 1.00 198.99 208 ALA G N 1
ATOM 12295 C CA . ALA G 1 130 ? 173.861 170.596 137.089 1.00 198.99 208 ALA G CA 1
ATOM 12296 C C . ALA G 1 130 ? 174.335 170.629 135.649 1.00 198.99 208 ALA G C 1
ATOM 12297 O O . ALA G 1 130 ? 173.614 170.160 134.762 1.00 198.99 208 ALA G O 1
ATOM 12299 N N . LEU G 1 131 ? 175.525 171.166 135.388 1.00 201.05 209 LEU G N 1
ATOM 12300 C CA . LEU G 1 131 ? 176.066 170.989 134.047 1.00 201.05 209 LEU G CA 1
ATOM 12301 C C . LEU G 1 131 ? 176.965 169.756 133.966 1.00 201.05 209 LEU G C 1
ATOM 12302 O O . LEU G 1 131 ? 177.165 169.200 132.884 1.00 201.05 209 LEU G O 1
ATOM 12307 N N . GLU G 1 132 ? 177.496 169.308 135.106 1.00 202.04 210 GLU G N 1
ATOM 12308 C CA . GLU G 1 132 ? 178.521 168.272 135.093 1.00 202.04 210 GLU G CA 1
ATOM 12309 C C . GLU G 1 132 ? 177.942 166.890 134.858 1.00 202.04 210 GLU G C 1
ATOM 12310 O O . GLU G 1 132 ? 178.430 166.156 133.993 1.00 202.04 210 GLU G O 1
ATOM 12316 N N . ASP G 1 133 ? 176.915 166.510 135.625 1.00 201.46 211 ASP G N 1
ATOM 12317 C CA . ASP G 1 133 ? 176.456 165.121 135.589 1.00 201.46 211 ASP G CA 1
ATOM 12318 C C . ASP G 1 133 ? 175.754 164.725 134.285 1.00 201.46 211 ASP G C 1
ATOM 12319 O O . ASP G 1 133 ? 176.048 163.630 133.768 1.00 201.46 211 ASP G O 1
ATOM 12324 N N . PRO G 1 134 ? 174.856 165.538 133.679 1.00 200.06 212 PRO G N 1
ATOM 12325 C CA . PRO G 1 134 ? 174.300 165.093 132.389 1.00 200.06 212 PRO G CA 1
ATOM 12326 C C . PRO G 1 134 ? 175.300 165.128 131.251 1.00 200.06 212 PRO G C 1
ATOM 12327 O O . PRO G 1 134 ? 175.188 164.314 130.330 1.00 200.06 212 PRO G O 1
ATOM 12331 N N . ALA G 1 135 ? 176.291 166.019 131.296 1.00 201.43 213 ALA G N 1
ATOM 12332 C CA . ALA G 1 135 ? 177.296 166.055 130.239 1.00 201.43 213 ALA G CA 1
ATOM 12333 C C . ALA G 1 135 ? 178.191 164.824 130.283 1.00 201.43 213 ALA G C 1
ATOM 12334 O O . ALA G 1 135 ? 178.465 164.206 129.242 1.00 201.43 213 ALA G O 1
ATOM 12336 N N . ARG G 1 136 ? 178.649 164.446 131.479 1.00 200.61 214 ARG G N 1
ATOM 12337 C CA . ARG G 1 136 ? 179.476 163.252 131.591 1.00 200.61 214 ARG G CA 1
ATOM 12338 C C . ARG G 1 136 ? 178.657 161.998 131.317 1.00 200.61 214 ARG G C 1
ATOM 12339 O O . ARG G 1 136 ? 179.165 161.039 130.718 1.00 200.61 214 ARG G O 1
ATOM 12347 N N . TYR G 1 137 ? 177.363 162.026 131.649 1.00 200.43 215 TYR G N 1
ATOM 12348 C CA . TYR G 1 137 ? 176.499 160.903 131.318 1.00 200.43 215 TYR G CA 1
ATOM 12349 C C . TYR G 1 137 ? 176.291 160.793 129.816 1.00 200.43 215 TYR G C 1
ATOM 12350 O O . TYR G 1 137 ? 176.268 159.686 129.265 1.00 200.43 215 TYR G O 1
ATOM 12359 N N . LEU G 1 138 ? 176.203 161.931 129.125 1.00 202.30 216 LEU G N 1
ATOM 12360 C CA . LEU G 1 138 ? 175.963 161.885 127.691 1.00 202.30 216 LEU G CA 1
ATOM 12361 C C . LEU G 1 138 ? 177.215 161.462 126.938 1.00 202.30 216 LEU G C 1
ATOM 12362 O O . LEU G 1 138 ? 177.118 160.749 125.932 1.00 202.30 216 LEU G O 1
ATOM 12367 N N . VAL G 1 139 ? 178.404 161.852 127.418 1.00 203.37 217 VAL G N 1
ATOM 12368 C CA . VAL G 1 139 ? 179.603 161.422 126.704 1.00 203.37 217 VAL G CA 1
ATOM 12369 C C . VAL G 1 139 ? 179.891 159.958 127.000 1.00 203.37 217 VAL G C 1
ATOM 12370 O O . VAL G 1 139 ? 180.390 159.229 126.136 1.00 203.37 217 VAL G O 1
ATOM 12374 N N . THR G 1 140 ? 179.508 159.487 128.193 1.00 205.13 218 THR G N 1
ATOM 12375 C CA . THR G 1 140 ? 179.551 158.058 128.486 1.00 205.13 218 THR G CA 1
ATOM 12376 C C . THR G 1 140 ? 178.604 157.284 127.571 1.00 205.13 218 THR G C 1
ATOM 12377 O O . THR G 1 140 ? 178.968 156.232 127.026 1.00 205.13 218 THR G O 1
ATOM 12381 N N . PHE G 1 141 ? 177.418 157.847 127.317 1.00 206.55 219 PHE G N 1
ATOM 12382 C CA . PHE G 1 141 ? 176.443 157.189 126.452 1.00 206.55 219 PHE G CA 1
ATOM 12383 C C . PHE G 1 141 ? 176.906 157.126 124.998 1.00 206.55 219 PHE G C 1
ATOM 12384 O O . PHE G 1 141 ? 176.764 156.082 124.351 1.00 206.55 219 PHE G O 1
ATOM 12392 N N . ILE G 1 142 ? 177.458 158.219 124.461 1.00 206.77 220 ILE G N 1
ATOM 12393 C CA . ILE G 1 142 ? 177.861 158.174 123.056 1.00 206.77 220 ILE G CA 1
ATOM 12394 C C . ILE G 1 142 ? 179.148 157.373 122.893 1.00 206.77 220 ILE G C 1
ATOM 12395 O O . ILE G 1 142 ? 179.389 156.770 121.839 1.00 206.77 220 ILE G O 1
ATOM 12400 N N . ALA G 1 143 ? 179.988 157.331 123.935 1.00 208.21 221 ALA G N 1
ATOM 12401 C CA . ALA G 1 143 ? 181.161 156.465 123.891 1.00 208.21 221 ALA G CA 1
ATOM 12402 C C . ALA G 1 143 ? 180.762 154.996 123.939 1.00 208.21 221 ALA G C 1
ATOM 12403 O O . ALA G 1 143 ? 181.449 154.141 123.371 1.00 208.21 221 ALA G O 1
ATOM 12405 N N . PHE G 1 144 ? 179.653 154.685 124.612 1.00 208.59 222 PHE G N 1
ATOM 12406 C CA . PHE G 1 144 ? 179.104 153.335 124.535 1.00 208.59 222 PHE G CA 1
ATOM 12407 C C . PHE G 1 144 ? 178.521 153.068 123.154 1.00 208.59 222 PHE G C 1
ATOM 12408 O O . PHE G 1 144 ? 178.656 151.966 122.610 1.00 208.59 222 PHE G O 1
ATOM 12416 N N . ALA G 1 145 ? 177.861 154.070 122.573 1.00 208.67 223 ALA G N 1
ATOM 12417 C CA . ALA G 1 145 ? 177.200 153.872 121.287 1.00 208.67 223 ALA G CA 1
ATOM 12418 C C . ALA G 1 145 ? 178.199 153.726 120.146 1.00 208.67 223 ALA G C 1
ATOM 12419 O O . ALA G 1 145 ? 177.882 153.097 119.129 1.00 208.67 223 ALA G O 1
ATOM 12421 N N . GLN G 1 146 ? 179.399 154.295 120.294 1.00 208.60 224 GLN G N 1
ATOM 12422 C CA . GLN G 1 146 ? 180.424 154.154 119.264 1.00 208.60 224 GLN G CA 1
ATOM 12423 C C . GLN G 1 146 ? 180.884 152.707 119.138 1.00 208.60 224 GLN G C 1
ATOM 12424 O O . GLN G 1 146 ? 181.009 152.180 118.026 1.00 208.60 224 GLN G O 1
ATOM 12430 N N . ILE G 1 147 ? 181.124 152.038 120.271 1.00 210.12 225 ILE G N 1
ATOM 12431 C CA . ILE G 1 147 ? 181.460 150.619 120.236 1.00 210.12 225 ILE G CA 1
ATOM 12432 C C . ILE G 1 147 ? 180.226 149.750 120.035 1.00 210.12 225 ILE G C 1
ATOM 12433 O O . ILE G 1 147 ? 180.360 148.570 119.686 1.00 210.12 225 ILE G O 1
ATOM 12438 N N . ALA G 1 148 ? 179.029 150.287 120.261 1.00 209.50 226 ALA G N 1
ATOM 12439 C CA . ALA G 1 148 ? 177.827 149.601 119.814 1.00 209.50 226 ALA G CA 1
ATOM 12440 C C . ALA G 1 148 ? 177.709 149.587 118.299 1.00 209.50 226 ALA G C 1
ATOM 12441 O O . ALA G 1 148 ? 177.162 148.630 117.739 1.00 209.50 226 ALA G O 1
ATOM 12443 N N . ALA G 1 149 ? 178.218 150.618 117.626 1.00 212.37 227 ALA G N 1
ATOM 12444 C CA . ALA G 1 149 ? 178.256 150.656 116.171 1.00 212.37 227 ALA G CA 1
ATOM 12445 C C . ALA G 1 149 ? 179.374 149.813 115.582 1.00 212.37 227 ALA G C 1
ATOM 12446 O O . ALA G 1 149 ? 179.427 149.647 114.359 1.00 212.37 227 ALA G O 1
ATOM 12448 N N . MET G 1 150 ? 180.273 149.292 116.418 1.00 213.64 228 MET G N 1
ATOM 12449 C CA . MET G 1 150 ? 181.325 148.400 115.940 1.00 213.64 228 MET G CA 1
ATOM 12450 C C . MET G 1 150 ? 180.749 147.047 115.540 1.00 213.64 228 MET G C 1
ATOM 12451 O O . MET G 1 150 ? 181.096 146.493 114.490 1.00 213.64 228 MET G O 1
ATOM 12456 N N . VAL G 1 151 ? 179.865 146.504 116.368 1.00 209.66 229 VAL G N 1
ATOM 12457 C CA . VAL G 1 151 ? 179.256 145.207 116.110 1.00 209.66 229 VAL G CA 1
ATOM 12458 C C . VAL G 1 151 ? 177.857 145.381 115.540 1.00 209.66 229 VAL G C 1
ATOM 12459 O O . VAL G 1 151 ? 177.692 145.759 114.381 1.00 209.66 229 VAL G O 1
ATOM 12463 N N . ALA G 1 158 ? 172.342 147.672 113.565 1.00 201.00 236 ALA G N 1
ATOM 12464 C CA . ALA G 1 158 ? 171.618 148.921 113.778 1.00 201.00 236 ALA G CA 1
ATOM 12465 C C . ALA G 1 158 ? 172.492 150.121 113.438 1.00 201.00 236 ALA G C 1
ATOM 12466 O O . ALA G 1 158 ? 173.248 150.607 114.278 1.00 201.00 236 ALA G O 1
ATOM 12468 N N . GLN G 1 159 ? 172.385 150.591 112.197 1.00 200.76 237 GLN G N 1
ATOM 12469 C CA . GLN G 1 159 ? 173.164 151.733 111.726 1.00 200.76 237 GLN G CA 1
ATOM 12470 C C . GLN G 1 159 ? 172.270 152.969 111.760 1.00 200.76 237 GLN G C 1
ATOM 12471 O O . GLN G 1 159 ? 171.795 153.462 110.738 1.00 200.76 237 GLN G O 1
ATOM 12477 N N . TYR G 1 160 ? 172.045 153.475 112.970 1.00 202.05 238 TYR G N 1
ATOM 12478 C CA . TYR G 1 160 ? 171.215 154.653 113.200 1.00 202.05 238 TYR G CA 1
ATOM 12479 C C . TYR G 1 160 ? 171.980 155.650 114.066 1.00 202.05 238 TYR G C 1
ATOM 12480 O O . TYR G 1 160 ? 171.450 156.184 115.036 1.00 202.05 238 TYR G O 1
ATOM 12489 N N . PHE G 1 161 ? 173.237 155.905 113.699 1.00 201.86 239 PHE G N 1
ATOM 12490 C CA . PHE G 1 161 ? 174.163 156.586 114.600 1.00 201.86 239 PHE G CA 1
ATOM 12491 C C . PHE G 1 161 ? 173.791 158.047 114.808 1.00 201.86 239 PHE G C 1
ATOM 12492 O O . PHE G 1 161 ? 173.484 158.452 115.937 1.00 201.86 239 PHE G O 1
ATOM 12500 N N . SER G 1 162 ? 173.777 158.833 113.725 1.00 200.49 240 SER G N 1
ATOM 12501 C CA . SER G 1 162 ? 173.526 160.274 113.811 1.00 200.49 240 SER G CA 1
ATOM 12502 C C . SER G 1 162 ? 172.179 160.670 114.430 1.00 200.49 240 SER G C 1
ATOM 12503 O O . SER G 1 162 ? 172.168 161.623 115.232 1.00 200.49 240 SER G O 1
ATOM 12506 N N . PRO G 1 163 ? 171.032 160.010 114.144 1.00 199.76 241 PRO G N 1
ATOM 12507 C CA . PRO G 1 163 ? 169.813 160.389 114.883 1.00 199.76 241 PRO G CA 1
ATOM 12508 C C . PRO G 1 163 ? 169.864 160.077 116.367 1.00 199.76 241 PRO G C 1
ATOM 12509 O O . PRO G 1 163 ? 169.340 160.860 117.169 1.00 199.76 241 PRO G O 1
ATOM 12513 N N . THR G 1 164 ? 170.500 158.972 116.761 1.00 200.77 242 THR G N 1
ATOM 12514 C CA . THR G 1 164 ? 170.591 158.666 118.185 1.00 200.77 242 THR G CA 1
ATOM 12515 C C . THR G 1 164 ? 171.532 159.616 118.910 1.00 200.77 242 THR G C 1
ATOM 12516 O O . THR G 1 164 ? 171.258 159.994 120.051 1.00 200.77 242 THR G O 1
ATOM 12520 N N . VAL G 1 165 ? 172.629 160.037 118.275 1.00 199.63 243 VAL G N 1
ATOM 12521 C CA . VAL G 1 165 ? 173.487 160.996 118.965 1.00 199.63 243 VAL G CA 1
ATOM 12522 C C . VAL G 1 165 ? 172.844 162.380 119.002 1.00 199.63 243 VAL G C 1
ATOM 12523 O O . VAL G 1 165 ? 173.018 163.117 119.980 1.00 199.63 243 VAL G O 1
ATOM 12527 N N . LYS G 1 166 ? 172.022 162.728 118.002 1.00 199.15 244 LYS G N 1
ATOM 12528 C CA . LYS G 1 166 ? 171.335 164.015 118.074 1.00 199.15 244 LYS G CA 1
ATOM 12529 C C . LYS G 1 166 ? 170.244 164.000 119.141 1.00 199.15 244 LYS G C 1
ATOM 12530 O O . LYS G 1 166 ? 170.095 164.971 119.902 1.00 199.15 244 LYS G O 1
ATOM 12536 N N . GLY G 1 167 ? 169.510 162.886 119.245 1.00 199.82 245 GLY G N 1
ATOM 12537 C CA . GLY G 1 167 ? 168.526 162.746 120.304 1.00 199.82 245 GLY G CA 1
ATOM 12538 C C . GLY G 1 167 ? 169.145 162.703 121.688 1.00 199.82 245 GLY G C 1
ATOM 12539 O O . GLY G 1 167 ? 168.610 163.286 122.635 1.00 199.82 245 GLY G O 1
ATOM 12540 N N . ALA G 1 168 ? 170.300 162.047 121.817 1.00 199.23 246 ALA G N 1
ATOM 12541 C CA . ALA G 1 168 ? 170.985 162.002 123.101 1.00 199.23 246 ALA G CA 1
ATOM 12542 C C . ALA G 1 168 ? 171.517 163.371 123.491 1.00 199.23 246 ALA G C 1
ATOM 12543 O O . ALA G 1 168 ? 171.490 163.737 124.673 1.00 199.23 246 ALA G O 1
ATOM 12545 N N . VAL G 1 169 ? 171.971 164.151 122.504 1.00 197.84 247 VAL G N 1
ATOM 12546 C CA . VAL G 1 169 ? 172.457 165.499 122.775 1.00 197.84 247 VAL G CA 1
ATOM 12547 C C . VAL G 1 169 ? 171.325 166.381 123.280 1.00 197.84 247 VAL G C 1
ATOM 12548 O O . VAL G 1 169 ? 171.464 167.057 124.311 1.00 197.84 247 VAL G O 1
ATOM 12552 N N . ILE G 1 170 ? 170.165 166.342 122.613 1.00 197.52 248 ILE G N 1
ATOM 12553 C CA . ILE G 1 170 ? 169.086 167.238 123.027 1.00 197.52 248 ILE G CA 1
ATOM 12554 C C . ILE G 1 170 ? 168.465 166.763 124.338 1.00 197.52 248 ILE G C 1
ATOM 12555 O O . ILE G 1 170 ? 167.993 167.570 125.145 1.00 197.52 248 ILE G O 1
ATOM 12560 N N . LEU G 1 171 ? 168.487 165.453 124.592 1.00 197.55 249 LEU G N 1
ATOM 12561 C CA . LEU G 1 171 ? 167.889 164.958 125.824 1.00 197.55 249 LEU G CA 1
ATOM 12562 C C . LEU G 1 171 ? 168.798 165.248 127.017 1.00 197.55 249 LEU G C 1
ATOM 12563 O O . LEU G 1 171 ? 168.313 165.541 128.119 1.00 197.55 249 LEU G O 1
ATOM 12568 N N . SER G 1 172 ? 170.118 165.211 126.813 1.00 197.69 250 SER G N 1
ATOM 12569 C CA . SER G 1 172 ? 171.032 165.668 127.853 1.00 197.69 250 SER G CA 1
ATOM 12570 C C . SER G 1 172 ? 170.884 167.163 128.091 1.00 197.69 250 SER G C 1
ATOM 12571 O O . SER G 1 172 ? 170.978 167.633 129.232 1.00 197.69 250 SER G O 1
ATOM 12574 N N . LEU G 1 173 ? 170.626 167.920 127.021 1.00 196.86 251 LEU G N 1
ATOM 12575 C CA . LEU G 1 173 ? 170.391 169.354 127.150 1.00 196.86 251 LEU G CA 1
ATOM 12576 C C . LEU G 1 173 ? 169.129 169.633 127.956 1.00 196.86 251 LEU G C 1
ATOM 12577 O O . LEU G 1 173 ? 169.106 170.542 128.795 1.00 196.86 251 LEU G O 1
ATOM 12582 N N . VAL G 1 174 ? 168.088 168.825 127.760 1.00 194.97 252 VAL G N 1
ATOM 12583 C CA . VAL G 1 174 ? 166.844 169.066 128.481 1.00 194.97 252 VAL G CA 1
ATOM 12584 C C . VAL G 1 174 ? 166.961 168.589 129.927 1.00 194.97 252 VAL G C 1
ATOM 12585 O O . VAL G 1 174 ? 166.339 169.162 130.829 1.00 194.97 252 VAL G O 1
ATOM 12589 N N . TRP G 1 175 ? 167.822 167.595 130.188 1.00 194.35 253 TRP G N 1
ATOM 12590 C CA . TRP G 1 175 ? 168.069 167.177 131.568 1.00 194.35 253 TRP G CA 1
ATOM 12591 C C . TRP G 1 175 ? 168.850 168.245 132.324 1.00 194.35 253 TRP G C 1
ATOM 12592 O O . TRP G 1 175 ? 168.554 168.540 133.494 1.00 194.35 253 TRP G O 1
ATOM 12603 N N . PHE G 1 176 ? 169.822 168.863 131.647 1.00 196.54 254 PHE G N 1
ATOM 12604 C CA . PHE G 1 176 ? 170.555 169.982 132.228 1.00 196.54 254 PHE G CA 1
ATOM 12605 C C . PHE G 1 176 ? 169.639 171.166 132.499 1.00 196.54 254 PHE G C 1
ATOM 12606 O O . PHE G 1 176 ? 169.753 171.812 133.547 1.00 196.54 254 PHE G O 1
ATOM 12614 N N . LEU G 1 177 ? 168.739 171.476 131.562 1.00 194.15 255 LEU G N 1
ATOM 12615 C CA . LEU G 1 177 ? 167.834 172.603 131.766 1.00 194.15 255 LEU G CA 1
ATOM 12616 C C . LEU G 1 177 ? 166.844 172.331 132.887 1.00 194.15 255 LEU G C 1
ATOM 12617 O O . LEU G 1 177 ? 166.483 173.248 133.631 1.00 194.15 255 LEU G O 1
ATOM 12622 N N . TYR G 1 178 ? 166.417 171.075 133.042 1.00 192.59 256 TYR G N 1
ATOM 12623 C CA . TYR G 1 178 ? 165.530 170.726 134.145 1.00 192.59 256 TYR G CA 1
ATOM 12624 C C . TYR G 1 178 ? 166.222 170.896 135.492 1.00 192.59 256 TYR G C 1
ATOM 12625 O O . TYR G 1 178 ? 165.633 171.447 136.434 1.00 192.59 256 TYR G O 1
ATOM 12634 N N . ARG G 1 179 ? 167.478 170.448 135.593 1.00 194.45 257 ARG G N 1
ATOM 12635 C CA . ARG G 1 179 ? 168.222 170.603 136.843 1.00 194.45 257 ARG G CA 1
ATOM 12636 C C . ARG G 1 179 ? 168.504 172.073 137.146 1.00 194.45 257 ARG G C 1
ATOM 12637 O O . ARG G 1 179 ? 168.407 172.516 138.300 1.00 194.45 257 ARG G O 1
ATOM 12645 N N . TRP G 1 180 ? 168.823 172.853 136.109 1.00 194.97 258 TRP G N 1
ATOM 12646 C CA . TRP G 1 180 ? 169.040 174.284 136.291 1.00 194.97 258 TRP G CA 1
ATOM 12647 C C . TRP G 1 180 ? 167.763 174.985 136.724 1.00 194.97 258 TRP G C 1
ATOM 12648 O O . TRP G 1 180 ? 167.795 175.899 137.556 1.00 194.97 258 TRP G O 1
ATOM 12659 N N . LYS G 1 181 ? 166.621 174.537 136.206 1.00 194.25 259 LYS G N 1
ATOM 12660 C CA . LYS G 1 181 ? 165.362 175.192 136.525 1.00 194.25 259 LYS G CA 1
ATOM 12661 C C . LYS G 1 181 ? 164.934 174.902 137.954 1.00 194.25 259 LYS G C 1
ATOM 12662 O O . LYS G 1 181 ? 164.477 175.807 138.661 1.00 194.25 259 LYS G O 1
ATOM 12668 N N . THR G 1 182 ? 165.092 173.655 138.415 1.00 195.88 260 THR G N 1
ATOM 12669 C CA . THR G 1 182 ? 164.741 173.391 139.811 1.00 195.88 260 THR G CA 1
ATOM 12670 C C . THR G 1 182 ? 165.729 174.066 140.762 1.00 195.88 260 THR G C 1
ATOM 12671 O O . THR G 1 182 ? 165.344 174.490 141.859 1.00 195.88 260 THR G O 1
ATOM 12675 N N . ASN G 1 183 ? 166.982 174.252 140.330 1.00 196.06 261 ASN G N 1
ATOM 12676 C CA . ASN G 1 183 ? 167.934 174.983 141.163 1.00 196.06 261 ASN G CA 1
ATOM 12677 C C . ASN G 1 183 ? 167.579 176.467 141.271 1.00 196.06 261 ASN G C 1
ATOM 12678 O O . ASN G 1 183 ? 167.713 177.070 142.344 1.00 196.06 261 ASN G O 1
ATOM 12683 N N . VAL G 1 184 ? 167.118 177.080 140.181 1.00 196.02 262 VAL G N 1
ATOM 12684 C CA . VAL G 1 184 ? 166.823 178.509 140.260 1.00 196.02 262 VAL G CA 1
ATOM 12685 C C . VAL G 1 184 ? 165.450 178.750 140.879 1.00 196.02 262 VAL G C 1
ATOM 12686 O O . VAL G 1 184 ? 165.161 179.855 141.352 1.00 196.02 262 VAL G O 1
ATOM 12690 N N . ILE G 1 185 ? 164.581 177.739 140.900 1.00 195.29 263 ILE G N 1
ATOM 12691 C CA . ILE G 1 185 ? 163.339 177.934 141.646 1.00 195.29 263 ILE G CA 1
ATOM 12692 C C . ILE G 1 185 ? 163.563 177.679 143.129 1.00 195.29 263 ILE G C 1
ATOM 12693 O O . ILE G 1 185 ? 162.878 178.274 143.967 1.00 195.29 263 ILE G O 1
ATOM 12698 N N . THR G 1 186 ? 164.506 176.807 143.491 1.00 196.30 264 THR G N 1
ATOM 12699 C CA . THR G 1 186 ? 164.768 176.676 144.918 1.00 196.30 264 THR G CA 1
ATOM 12700 C C . THR G 1 186 ? 165.686 177.775 145.435 1.00 196.30 264 THR G C 1
ATOM 12701 O O . THR G 1 186 ? 165.780 177.975 146.648 1.00 196.30 264 THR G O 1
ATOM 12705 N N . ARG G 1 187 ? 166.224 178.559 144.496 1.00 197.24 265 ARG G N 1
ATOM 12706 C CA . ARG G 1 187 ? 167.058 179.746 144.817 1.00 197.24 265 ARG G CA 1
ATOM 12707 C C . ARG G 1 187 ? 166.100 180.899 145.145 1.00 197.24 265 ARG G C 1
ATOM 12708 O O . ARG G 1 187 ? 166.375 181.643 146.108 1.00 197.24 265 ARG G O 1
ATOM 12716 N N . MET G 1 188 ? 164.997 181.003 144.391 1.00 196.41 266 MET G N 1
ATOM 12717 C CA . MET G 1 188 ? 163.992 182.041 144.594 1.00 196.41 266 MET G CA 1
ATOM 12718 C C . MET G 1 188 ? 163.074 181.726 145.765 1.00 196.41 266 MET G C 1
ATOM 12719 O O . MET G 1 188 ? 162.483 182.643 146.342 1.00 196.41 266 MET G O 1
ATOM 12724 N N . LEU G 1 189 ? 162.947 180.453 146.129 1.00 193.83 267 LEU G N 1
ATOM 12725 C CA . LEU G 1 189 ? 162.225 180.052 147.325 1.00 193.83 267 LEU G CA 1
ATOM 12726 C C . LEU G 1 189 ? 163.067 180.208 148.584 1.00 193.83 267 LEU G C 1
ATOM 12727 O O . LEU G 1 189 ? 162.561 179.997 149.689 1.00 193.83 267 LEU G O 1
ATOM 12732 N N . SER G 1 190 ? 164.336 180.579 148.437 1.00 197.69 268 SER G N 1
ATOM 12733 C CA . SER G 1 190 ? 165.209 180.932 149.549 1.00 197.69 268 SER G CA 1
ATOM 12734 C C . SER G 1 190 ? 165.328 182.447 149.682 1.00 197.69 268 SER G C 1
ATOM 12735 O O . SER G 1 190 ? 166.385 182.977 150.024 1.00 197.69 268 SER G O 1
ATOM 12738 N N . ALA G 1 191 ? 164.245 183.157 149.389 1.00 196.73 269 ALA G N 1
ATOM 12739 C CA . ALA G 1 191 ? 164.231 184.611 149.464 1.00 196.73 269 ALA G CA 1
ATOM 12740 C C . ALA G 1 191 ? 162.831 185.119 149.791 1.00 196.73 269 ALA G C 1
ATOM 12741 O O . ALA G 1 191 ? 162.237 184.725 150.793 1.00 196.73 269 ALA G O 1
ATOM 12743 N N . ASP G 1 198 ? 151.316 185.042 145.652 1.00 178.16 276 ASP G N 1
ATOM 12744 C CA . ASP G 1 198 ? 152.396 184.881 144.687 1.00 178.16 276 ASP G CA 1
ATOM 12745 C C . ASP G 1 198 ? 153.339 183.764 145.118 1.00 178.16 276 ASP G C 1
ATOM 12746 O O . ASP G 1 198 ? 154.547 183.845 144.908 1.00 178.16 276 ASP G O 1
ATOM 12751 N N . ARG G 1 199 ? 152.754 182.726 145.725 1.00 180.74 277 ARG G N 1
ATOM 12752 C CA . ARG G 1 199 ? 153.522 181.552 146.215 1.00 180.74 277 ARG G CA 1
ATOM 12753 C C . ARG G 1 199 ? 153.022 180.289 145.503 1.00 180.74 277 ARG G C 1
ATOM 12754 O O . ARG G 1 199 ? 153.863 179.567 144.932 1.00 180.74 277 ARG G O 1
ATOM 12762 N N . GLU G 1 200 ? 151.705 180.049 145.517 1.00 179.04 278 GLU G N 1
ATOM 12763 C CA . GLU G 1 200 ? 151.155 178.862 144.876 1.00 179.04 278 GLU G CA 1
ATOM 12764 C C . GLU G 1 200 ? 151.253 178.967 143.362 1.00 179.04 278 GLU G C 1
ATOM 12765 O O . GLU G 1 200 ? 151.368 177.943 142.671 1.00 179.04 278 GLU G O 1
ATOM 12771 N N . LYS G 1 201 ? 151.212 180.199 142.842 1.00 179.40 279 LYS G N 1
ATOM 12772 C CA . LYS G 1 201 ? 151.384 180.423 141.413 1.00 179.40 279 LYS G CA 1
ATOM 12773 C C . LYS G 1 201 ? 152.776 180.011 140.960 1.00 179.40 279 LYS G C 1
ATOM 12774 O O . LYS G 1 201 ? 152.937 179.461 139.868 1.00 179.40 279 LYS G O 1
ATOM 12780 N N . VAL G 1 202 ? 153.782 180.229 141.813 1.00 179.01 280 VAL G N 1
ATOM 12781 C CA . VAL G 1 202 ? 155.149 179.800 141.529 1.00 179.01 280 VAL G CA 1
ATOM 12782 C C . VAL G 1 202 ? 155.220 178.286 141.398 1.00 179.01 280 VAL G C 1
ATOM 12783 O O . VAL G 1 202 ? 155.828 177.760 140.456 1.00 179.01 280 VAL G O 1
ATOM 12787 N N . LEU G 1 203 ? 154.552 177.568 142.303 1.00 177.48 281 LEU G N 1
ATOM 12788 C CA . LEU G 1 203 ? 154.627 176.111 142.301 1.00 177.48 281 LEU G CA 1
ATOM 12789 C C . LEU G 1 203 ? 153.887 175.513 141.112 1.00 177.48 281 LEU G C 1
ATOM 12790 O O . LEU G 1 203 ? 154.427 174.635 140.424 1.00 177.48 281 LEU G O 1
ATOM 12795 N N . THR G 1 204 ? 152.674 175.996 140.823 1.00 176.16 282 THR G N 1
ATOM 12796 C CA . THR G 1 204 ? 151.977 175.462 139.655 1.00 176.16 282 THR G CA 1
ATOM 12797 C C . THR G 1 204 ? 152.672 175.876 138.364 1.00 176.16 282 THR G C 1
ATOM 12798 O O . THR G 1 204 ? 152.716 175.091 137.409 1.00 176.16 282 THR G O 1
ATOM 12802 N N . LEU G 1 205 ? 153.338 177.039 138.367 1.00 179.10 283 LEU G N 1
ATOM 12803 C CA . LEU G 1 205 ? 154.000 177.526 137.170 1.00 179.10 283 LEU G CA 1
ATOM 12804 C C . LEU G 1 205 ? 155.237 176.707 136.850 1.00 179.10 283 LEU G C 1
ATOM 12805 O O . LEU G 1 205 ? 155.417 176.276 135.708 1.00 179.10 283 LEU G O 1
ATOM 12810 N N . ASP G 1 206 ? 156.094 176.451 137.837 1.00 180.08 284 ASP G N 1
ATOM 12811 C CA . ASP G 1 206 ? 157.302 175.706 137.501 1.00 180.08 284 ASP G CA 1
ATOM 12812 C C . ASP G 1 206 ? 157.018 174.209 137.384 1.00 180.08 284 ASP G C 1
ATOM 12813 O O . ASP G 1 206 ? 157.764 173.489 136.716 1.00 180.08 284 ASP G O 1
ATOM 12818 N N . LYS G 1 207 ? 155.891 173.736 137.936 1.00 170.31 285 LYS G N 1
ATOM 12819 C CA . LYS G 1 207 ? 155.503 172.356 137.646 1.00 170.31 285 LYS G CA 1
ATOM 12820 C C . LYS G 1 207 ? 155.030 172.190 136.203 1.00 170.31 285 LYS G C 1
ATOM 12821 O O . LYS G 1 207 ? 155.457 171.248 135.511 1.00 170.31 285 LYS G O 1
ATOM 12827 N N . VAL G 1 208 ? 154.169 173.096 135.716 1.00 178.43 286 VAL G N 1
ATOM 12828 C CA . VAL G 1 208 ? 153.733 172.953 134.328 1.00 178.43 286 VAL G CA 1
ATOM 12829 C C . VAL G 1 208 ? 154.868 173.312 133.379 1.00 178.43 286 VAL G C 1
ATOM 12830 O O . VAL G 1 208 ? 154.939 172.782 132.268 1.00 178.43 286 VAL G O 1
ATOM 12834 N N . SER G 1 209 ? 155.809 174.152 133.816 1.00 184.57 287 SER G N 1
ATOM 12835 C CA . SER G 1 209 ? 157.001 174.427 133.033 1.00 184.57 287 SER G CA 1
ATOM 12836 C C . SER G 1 209 ? 157.945 173.239 132.964 1.00 184.57 287 SER G C 1
ATOM 12837 O O . SER G 1 209 ? 158.557 173.026 131.918 1.00 184.57 287 SER G O 1
ATOM 12840 N N . SER G 1 210 ? 158.061 172.463 134.043 1.00 187.02 288 SER G N 1
ATOM 12841 C CA . SER G 1 210 ? 158.843 171.232 134.005 1.00 187.02 288 SER G CA 1
ATOM 12842 C C . SER G 1 210 ? 158.234 170.227 133.039 1.00 187.02 288 SER G C 1
ATOM 12843 O O . SER G 1 210 ? 158.944 169.636 132.212 1.00 187.02 288 SER G O 1
ATOM 12846 N N . VAL G 1 211 ? 156.912 170.043 133.106 1.00 186.91 289 VAL G N 1
ATOM 12847 C CA . VAL G 1 211 ? 156.300 169.063 132.209 1.00 186.91 289 VAL G CA 1
ATOM 12848 C C . VAL G 1 211 ? 156.283 169.569 130.762 1.00 186.91 289 VAL G C 1
ATOM 12849 O O . VAL G 1 211 ? 156.418 168.775 129.822 1.00 186.91 289 VAL G O 1
ATOM 12853 N N . GLY G 1 212 ? 156.241 170.888 130.552 1.00 192.51 290 GLY G N 1
ATOM 12854 C CA . GLY G 1 212 ? 156.288 171.406 129.197 1.00 192.51 290 GLY G CA 1
ATOM 12855 C C . GLY G 1 212 ? 157.687 171.370 128.618 1.00 192.51 290 GLY G C 1
ATOM 12856 O O . GLY G 1 212 ? 157.864 171.173 127.415 1.00 192.51 290 GLY G O 1
ATOM 12857 N N . LEU G 1 213 ? 158.697 171.542 129.467 1.00 192.60 291 LEU G N 1
ATOM 12858 C CA . LEU G 1 213 ? 160.071 171.428 129.008 1.00 192.60 291 LEU G CA 1
ATOM 12859 C C . LEU G 1 213 ? 160.403 169.984 128.666 1.00 192.60 291 LEU G C 1
ATOM 12860 O O . LEU G 1 213 ? 161.095 169.718 127.676 1.00 192.60 291 LEU G O 1
ATOM 12865 N N . PHE G 1 214 ? 159.868 169.035 129.439 1.00 194.05 292 PHE G N 1
ATOM 12866 C CA . PHE G 1 214 ? 160.004 167.628 129.075 1.00 194.05 292 PHE G CA 1
ATOM 12867 C C . PHE G 1 214 ? 159.277 167.303 127.772 1.00 194.05 292 PHE G C 1
ATOM 12868 O O . PHE G 1 214 ? 159.803 166.549 126.936 1.00 194.05 292 PHE G O 1
ATOM 12876 N N . ALA G 1 215 ? 158.093 167.891 127.567 1.00 195.61 293 ALA G N 1
ATOM 12877 C CA . ALA G 1 215 ? 157.365 167.691 126.320 1.00 195.61 293 ALA G CA 1
ATOM 12878 C C . ALA G 1 215 ? 158.105 168.267 125.118 1.00 195.61 293 ALA G C 1
ATOM 12879 O O . ALA G 1 215 ? 158.160 167.621 124.066 1.00 195.61 293 ALA G O 1
ATOM 12881 N N . ILE G 1 216 ? 158.695 169.459 125.254 1.00 196.26 294 ILE G N 1
ATOM 12882 C CA . ILE G 1 216 ? 159.388 170.063 124.120 1.00 196.26 294 ILE G CA 1
ATOM 12883 C C . ILE G 1 216 ? 160.719 169.360 123.871 1.00 196.26 294 ILE G C 1
ATOM 12884 O O . ILE G 1 216 ? 161.200 169.306 122.733 1.00 196.26 294 ILE G O 1
ATOM 12889 N N . GLY G 1 217 ? 161.289 168.735 124.905 1.00 197.45 295 GLY G N 1
ATOM 12890 C CA . GLY G 1 217 ? 162.444 167.883 124.679 1.00 197.45 295 GLY G CA 1
ATOM 12891 C C . GLY G 1 217 ? 162.096 166.638 123.888 1.00 197.45 295 GLY G C 1
ATOM 12892 O O . GLY G 1 217 ? 162.836 166.232 122.987 1.00 197.45 295 GLY G O 1
ATOM 12893 N N . LEU G 1 218 ? 160.944 166.038 124.183 1.00 197.13 296 LEU G N 1
ATOM 12894 C CA . LEU G 1 218 ? 160.550 164.845 123.440 1.00 197.13 296 LEU G CA 1
ATOM 12895 C C . LEU G 1 218 ? 160.145 165.199 122.009 1.00 197.13 296 LEU G C 1
ATOM 12896 O O . LEU G 1 218 ? 160.419 164.445 121.068 1.00 197.13 296 LEU G O 1
ATOM 12901 N N . MET G 1 219 ? 159.511 166.355 121.817 1.00 198.00 297 MET G N 1
ATOM 12902 C CA . MET G 1 219 ? 159.182 166.762 120.454 1.00 198.00 297 MET G CA 1
ATOM 12903 C C . MET G 1 219 ? 160.376 167.333 119.698 1.00 198.00 297 MET G C 1
ATOM 12904 O O . MET G 1 219 ? 160.282 167.521 118.481 1.00 198.00 297 MET G O 1
ATOM 12909 N N . ALA G 1 220 ? 161.486 167.623 120.375 1.00 197.27 298 ALA G N 1
ATOM 12910 C CA . ALA G 1 220 ? 162.739 167.834 119.664 1.00 197.27 298 ALA G CA 1
ATOM 12911 C C . ALA G 1 220 ? 163.427 166.522 119.318 1.00 197.27 298 ALA G C 1
ATOM 12912 O O . ALA G 1 220 ? 164.127 166.450 118.303 1.00 197.27 298 ALA G O 1
ATOM 12914 N N . SER G 1 221 ? 163.241 165.485 120.141 1.00 198.64 299 SER G N 1
ATOM 12915 C CA . SER G 1 221 ? 163.737 164.155 119.794 1.00 198.64 299 SER G CA 1
ATOM 12916 C C . SER G 1 221 ? 162.959 163.529 118.648 1.00 198.64 299 SER G C 1
ATOM 12917 O O . SER G 1 221 ? 163.508 162.688 117.927 1.00 198.64 299 SER G O 1
ATOM 12920 N N . ALA G 1 222 ? 161.691 163.899 118.480 1.00 198.09 300 ALA G N 1
ATOM 12921 C CA . ALA G 1 222 ? 160.916 163.372 117.362 1.00 198.09 300 ALA G CA 1
ATOM 12922 C C . ALA G 1 222 ? 161.303 164.019 116.037 1.00 198.09 300 ALA G C 1
ATOM 12923 O O . ALA G 1 222 ? 160.997 163.472 114.973 1.00 198.09 300 ALA G O 1
ATOM 12925 N N . GLU G 1 223 ? 161.963 165.178 116.081 1.00 198.77 301 GLU G N 1
ATOM 12926 C CA . GLU G 1 223 ? 162.376 165.848 114.854 1.00 198.77 301 GLU G CA 1
ATOM 12927 C C . GLU G 1 223 ? 163.528 165.111 114.185 1.00 198.77 301 GLU G C 1
ATOM 12928 O O . GLU G 1 223 ? 163.558 164.980 112.958 1.00 198.77 301 GLU G O 1
ATOM 12934 N N . ALA G 1 224 ? 164.477 164.618 114.972 1.00 196.17 302 ALA G N 1
ATOM 12935 C CA . ALA G 1 224 ? 165.603 163.875 114.428 1.00 196.17 302 ALA G CA 1
ATOM 12936 C C . ALA G 1 224 ? 165.523 162.405 114.817 1.00 196.17 302 ALA G C 1
ATOM 12937 O O . ALA G 1 224 ? 164.459 161.909 115.185 1.00 196.17 302 ALA G O 1
ATOM 12939 N N . VAL G 1 235 ? 154.361 156.910 118.960 1.00 135.20 313 VAL G N 1
ATOM 12940 C CA . VAL G 1 235 ? 154.371 157.417 120.326 1.00 135.20 313 VAL G CA 1
ATOM 12941 C C . VAL G 1 235 ? 154.718 156.291 121.296 1.00 135.20 313 VAL G C 1
ATOM 12942 O O . VAL G 1 235 ? 155.014 156.533 122.462 1.00 135.20 313 VAL G O 1
ATOM 12946 N N . GLY G 1 236 ? 154.704 155.059 120.803 1.00 132.42 314 GLY G N 1
ATOM 12947 C CA . GLY G 1 236 ? 154.998 153.914 121.633 1.00 132.42 314 GLY G CA 1
ATOM 12948 C C . GLY G 1 236 ? 153.794 153.208 122.206 1.00 132.42 314 GLY G C 1
ATOM 12949 O O . GLY G 1 236 ? 153.933 152.079 122.689 1.00 132.42 314 GLY G O 1
ATOM 12950 N N . GLY G 1 237 ? 152.619 153.829 122.173 1.00 130.80 315 GLY G N 1
ATOM 12951 C CA . GLY G 1 237 ? 151.402 153.185 122.614 1.00 130.80 315 GLY G CA 1
ATOM 12952 C C . GLY G 1 237 ? 150.971 153.489 124.033 1.00 130.80 315 GLY G C 1
ATOM 12953 O O . GLY G 1 237 ? 150.125 152.763 124.569 1.00 130.80 315 GLY G O 1
ATOM 12954 N N . VAL G 1 238 ? 151.519 154.530 124.662 1.00 125.90 316 VAL G N 1
ATOM 12955 C CA . VAL G 1 238 ? 151.093 154.874 126.015 1.00 125.90 316 VAL G CA 1
ATOM 12956 C C . VAL G 1 238 ? 149.798 155.670 126.012 1.00 125.90 316 VAL G C 1
ATOM 12957 O O . VAL G 1 238 ? 149.146 155.792 127.061 1.00 125.90 316 VAL G O 1
ATOM 12961 N N . GLY G 1 239 ? 149.404 156.195 124.852 1.00 124.44 317 GLY G N 1
ATOM 12962 C CA . GLY G 1 239 ? 148.321 157.156 124.810 1.00 124.44 317 GLY G CA 1
ATOM 12963 C C . GLY G 1 239 ? 146.976 156.535 125.104 1.00 124.44 317 GLY G C 1
ATOM 12964 O O . GLY G 1 239 ? 146.172 157.112 125.834 1.00 124.44 317 GLY G O 1
ATOM 12965 N N . GLY G 1 240 ? 146.728 155.343 124.565 1.00 123.49 318 GLY G N 1
ATOM 12966 C CA . GLY G 1 240 ? 145.480 154.662 124.850 1.00 123.49 318 GLY G CA 1
ATOM 12967 C C . GLY G 1 240 ? 145.355 154.282 126.309 1.00 123.49 318 GLY G C 1
ATOM 12968 O O . GLY G 1 240 ? 144.271 154.368 126.889 1.00 123.49 318 GLY G O 1
ATOM 12969 N N . VAL G 1 241 ? 146.478 153.947 126.940 1.00 123.77 319 VAL G N 1
ATOM 12970 C CA . VAL G 1 241 ? 146.466 153.583 128.351 1.00 123.77 319 VAL G CA 1
ATOM 12971 C C . VAL G 1 241 ? 146.155 154.796 129.217 1.00 123.77 319 VAL G C 1
ATOM 12972 O O . VAL G 1 241 ? 145.299 154.737 130.108 1.00 123.77 319 VAL G O 1
ATOM 12976 N N . VAL G 1 242 ? 146.807 155.927 128.942 1.00 122.40 320 VAL G N 1
ATOM 12977 C CA . VAL G 1 242 ? 146.571 157.073 129.811 1.00 122.40 320 VAL G CA 1
ATOM 12978 C C . VAL G 1 242 ? 145.225 157.731 129.534 1.00 122.40 320 VAL G C 1
ATOM 12979 O O . VAL G 1 242 ? 144.598 158.256 130.458 1.00 122.40 320 VAL G O 1
ATOM 12983 N N . THR G 1 243 ? 144.710 157.662 128.309 1.00 120.19 321 THR G N 1
ATOM 12984 C CA . THR G 1 243 ? 143.360 158.169 128.126 1.00 120.19 321 THR G CA 1
ATOM 12985 C C . THR G 1 243 ? 142.325 157.213 128.684 1.00 120.19 321 THR G C 1
ATOM 12986 O O . THR G 1 243 ? 141.270 157.661 129.129 1.00 120.19 321 THR G O 1
ATOM 12990 N N . ALA G 1 244 ? 142.616 155.911 128.716 1.00 119.06 322 ALA G N 1
ATOM 12991 C CA . ALA G 1 244 ? 141.721 154.981 129.392 1.00 119.06 322 ALA G CA 1
ATOM 12992 C C . ALA G 1 244 ? 141.648 155.277 130.880 1.00 119.06 322 ALA G C 1
ATOM 12993 O O . ALA G 1 244 ? 140.555 155.354 131.453 1.00 119.06 322 ALA G O 1
ATOM 12995 N N . PHE G 1 245 ? 142.801 155.518 131.501 1.00 118.94 323 PHE G N 1
ATOM 12996 C CA . PHE G 1 245 ? 142.842 155.786 132.933 1.00 118.94 323 PHE G CA 1
ATOM 12997 C C . PHE G 1 245 ? 142.187 157.118 133.271 1.00 118.94 323 PHE G C 1
ATOM 12998 O O . PHE G 1 245 ? 141.382 157.202 134.209 1.00 118.94 323 PHE G O 1
ATOM 13006 N N . ALA G 1 246 ? 142.508 158.163 132.511 1.00 115.62 324 ALA G N 1
ATOM 13007 C CA . ALA G 1 246 ? 141.951 159.479 132.779 1.00 115.62 324 ALA G CA 1
ATOM 13008 C C . ALA G 1 246 ? 140.463 159.524 132.487 1.00 115.62 324 ALA G C 1
ATOM 13009 O O . ALA G 1 246 ? 139.711 160.188 133.207 1.00 115.62 324 ALA G O 1
ATOM 13011 N N . ALA G 1 247 ? 140.022 158.826 131.440 1.00 115.04 325 ALA G N 1
ATOM 13012 C CA . ALA G 1 247 ? 138.605 158.760 131.128 1.00 115.04 325 ALA G CA 1
ATOM 13013 C C . ALA G 1 247 ? 137.847 158.030 132.215 1.00 115.04 325 ALA G C 1
ATOM 13014 O O . ALA G 1 247 ? 136.779 158.483 132.637 1.00 115.04 325 ALA G O 1
ATOM 13016 N N . ARG G 1 248 ? 138.419 156.930 132.714 1.00 118.16 326 ARG G N 1
ATOM 13017 C CA . ARG G 1 248 ? 137.825 156.186 133.817 1.00 118.16 326 ARG G CA 1
ATOM 13018 C C . ARG G 1 248 ? 137.655 157.062 135.051 1.00 118.16 326 ARG G C 1
ATOM 13019 O O . ARG G 1 248 ? 136.541 157.224 135.542 1.00 118.16 326 ARG G O 1
ATOM 13027 N N . ASP G 1 249 ? 138.732 157.723 135.486 1.00 115.82 327 ASP G N 1
ATOM 13028 C CA . ASP G 1 249 ? 138.677 158.545 136.695 1.00 115.82 327 ASP G CA 1
ATOM 13029 C C . ASP G 1 249 ? 137.732 159.728 136.545 1.00 115.82 327 ASP G C 1
ATOM 13030 O O . ASP G 1 249 ? 136.761 159.856 137.305 1.00 115.82 327 ASP G O 1
ATOM 13035 N N . ILE G 1 250 ? 137.969 160.574 135.541 1.00 110.62 328 ILE G N 1
ATOM 13036 C CA . ILE G 1 250 ? 137.210 161.812 135.408 1.00 110.62 328 ILE G CA 1
ATOM 13037 C C . ILE G 1 250 ? 135.757 161.528 135.061 1.00 110.62 328 ILE G C 1
ATOM 13038 O O . ILE G 1 250 ? 134.836 162.047 135.705 1.00 110.62 328 ILE G O 1
ATOM 13043 N N . LEU G 1 251 ? 135.519 160.689 134.057 1.00 111.86 329 LEU G N 1
ATOM 13044 C CA . LEU G 1 251 ? 134.146 160.466 133.672 1.00 111.86 329 LEU G CA 1
ATOM 13045 C C . LEU G 1 251 ? 133.396 159.576 134.645 1.00 111.86 329 LEU G C 1
ATOM 13046 O O . LEU G 1 251 ? 132.186 159.738 134.754 1.00 111.86 329 LEU G O 1
ATOM 13051 N N . GLY G 1 252 ? 134.065 158.706 135.406 1.00 110.01 330 GLY G N 1
ATOM 13052 C CA . GLY G 1 252 ? 133.368 158.010 136.470 1.00 110.01 330 GLY G CA 1
ATOM 13053 C C . GLY G 1 252 ? 132.923 158.957 137.562 1.00 110.01 330 GLY G C 1
ATOM 13054 O O . GLY G 1 252 ? 131.801 158.847 138.071 1.00 110.01 330 GLY G O 1
ATOM 13055 N N . ASN G 1 253 ? 133.763 159.943 137.883 1.00 105.55 331 ASN G N 1
ATOM 13056 C CA . ASN G 1 253 ? 133.367 160.922 138.881 1.00 105.55 331 ASN G CA 1
ATOM 13057 C C . ASN G 1 253 ? 132.208 161.779 138.399 1.00 105.55 331 ASN G C 1
ATOM 13058 O O . ASN G 1 253 ? 131.253 161.996 139.149 1.00 105.55 331 ASN G O 1
ATOM 13063 N N . VAL G 1 254 ? 132.225 162.224 137.144 1.00 107.65 332 VAL G N 1
ATOM 13064 C CA . VAL G 1 254 ? 131.129 163.089 136.701 1.00 107.65 332 VAL G CA 1
ATOM 13065 C C . VAL G 1 254 ? 129.856 162.279 136.455 1.00 107.65 332 VAL G C 1
ATOM 13066 O O . VAL G 1 254 ? 128.739 162.771 136.679 1.00 107.65 332 VAL G O 1
ATOM 13070 N N . LEU G 1 255 ? 129.996 161.012 136.061 1.00 111.15 333 LEU G N 1
ATOM 13071 C CA . LEU G 1 255 ? 128.829 160.154 135.893 1.00 111.15 333 LEU G CA 1
ATOM 13072 C C . LEU G 1 255 ? 128.130 159.900 137.218 1.00 111.15 333 LEU G C 1
ATOM 13073 O O . LEU G 1 255 ? 126.900 159.994 137.305 1.00 111.15 333 LEU G O 1
ATOM 13078 N N . SER G 1 256 ? 128.896 159.597 138.265 1.00 105.98 334 SER G N 1
ATOM 13079 C CA . SER G 1 256 ? 128.265 159.409 139.559 1.00 105.98 334 SER G CA 1
ATOM 13080 C C . SER G 1 256 ? 127.738 160.722 140.103 1.00 105.98 334 SER G C 1
ATOM 13081 O O . SER G 1 256 ? 126.707 160.742 140.781 1.00 105.98 334 SER G O 1
ATOM 13084 N N . GLY G 1 257 ? 128.391 161.830 139.764 1.00 107.14 335 GLY G N 1
ATOM 13085 C CA . GLY G 1 257 ? 127.916 163.121 140.215 1.00 107.14 335 GLY G CA 1
ATOM 13086 C C . GLY G 1 257 ? 126.607 163.533 139.582 1.00 107.14 335 GLY G C 1
ATOM 13087 O O . GLY G 1 257 ? 125.861 164.327 140.155 1.00 107.14 335 GLY G O 1
ATOM 13088 N N . LEU G 1 258 ? 126.307 163.012 138.394 1.00 111.79 336 LEU G N 1
ATOM 13089 C CA . LEU G 1 258 ? 124.986 163.241 137.826 1.00 111.79 336 LEU G CA 1
ATOM 13090 C C . LEU G 1 258 ? 123.950 162.218 138.256 1.00 111.79 336 LEU G C 1
ATOM 13091 O O . LEU G 1 258 ? 122.788 162.592 138.465 1.00 111.79 336 LEU G O 1
ATOM 13096 N N . SER G 1 259 ? 124.332 160.947 138.400 1.00 108.71 337 SER G N 1
ATOM 13097 C CA . SER G 1 259 ? 123.359 159.952 138.832 1.00 108.71 337 SER G CA 1
ATOM 13098 C C . SER G 1 259 ? 122.915 160.194 140.266 1.00 108.71 337 SER G C 1
ATOM 13099 O O . SER G 1 259 ? 121.770 159.898 140.615 1.00 108.71 337 SER G O 1
ATOM 13102 N N . MET G 1 260 ? 123.781 160.758 141.101 1.00 109.84 338 MET G N 1
ATOM 13103 C CA . MET G 1 260 ? 123.330 161.207 142.405 1.00 109.84 338 MET G CA 1
ATOM 13104 C C . MET G 1 260 ? 122.481 162.457 142.328 1.00 109.84 338 MET G C 1
ATOM 13105 O O . MET G 1 260 ? 121.741 162.737 143.269 1.00 109.84 338 MET G O 1
ATOM 13110 N N . GLN G 1 261 ? 122.581 163.225 141.257 1.00 117.61 339 GLN G N 1
ATOM 13111 C CA . GLN G 1 261 ? 121.721 164.384 141.120 1.00 117.61 339 GLN G CA 1
ATOM 13112 C C . GLN G 1 261 ? 120.333 164.020 140.648 1.00 117.61 339 GLN G C 1
ATOM 13113 O O . GLN G 1 261 ? 119.382 164.746 140.946 1.00 117.61 339 GLN G O 1
ATOM 13119 N N . PHE G 1 262 ? 120.193 162.926 139.914 1.00 116.33 340 PHE G N 1
ATOM 13120 C CA . PHE G 1 262 ? 118.849 162.524 139.532 1.00 116.33 340 PHE G CA 1
ATOM 13121 C C . PHE G 1 262 ? 118.160 161.813 140.683 1.00 116.33 340 PHE G C 1
ATOM 13122 O O . PHE G 1 262 ? 117.171 162.314 141.222 1.00 116.33 340 PHE G O 1
ATOM 13130 N N . SER G 1 263 ? 118.689 160.667 141.092 1.00 112.20 341 SER G N 1
ATOM 13131 C CA . SER G 1 263 ? 118.048 159.839 142.106 1.00 112.20 341 SER G CA 1
ATOM 13132 C C . SER G 1 263 ? 118.703 160.134 143.448 1.00 112.20 341 SER G C 1
ATOM 13133 O O . SER G 1 263 ? 119.591 159.423 143.890 1.00 112.20 341 SER G O 1
ATOM 13136 N N . ARG G 1 264 ? 118.218 161.180 144.110 1.00 110.74 342 ARG G N 1
ATOM 13137 C CA . ARG G 1 264 ? 118.915 161.816 145.227 1.00 110.74 342 ARG G CA 1
ATOM 13138 C C . ARG G 1 264 ? 119.001 160.923 146.456 1.00 110.74 342 ARG G C 1
ATOM 13139 O O . ARG G 1 264 ? 117.970 160.654 147.081 1.00 110.74 342 ARG G O 1
ATOM 13147 N N . PRO G 1 265 ? 120.177 160.483 146.856 1.00 96.12 343 PRO G N 1
ATOM 13148 C CA . PRO G 1 265 ? 120.262 159.687 148.076 1.00 96.12 343 PRO G CA 1
ATOM 13149 C C . PRO G 1 265 ? 120.402 160.543 149.318 1.00 96.12 343 PRO G C 1
ATOM 13150 O O . PRO G 1 265 ? 120.088 160.085 150.417 1.00 96.12 343 PRO G O 1
ATOM 13154 N N . PHE G 1 266 ? 120.758 161.960 149.291 1.00 21.85 344 PHE G N 1
ATOM 13155 C CA . PHE G 1 266 ? 120.920 162.869 150.414 1.00 21.85 344 PHE G CA 1
ATOM 13156 C C . PHE G 1 266 ? 120.867 164.295 149.894 1.00 21.85 344 PHE G C 1
ATOM 13157 O O . PHE G 1 266 ? 120.877 164.540 148.688 1.00 21.85 344 PHE G O 1
ATOM 13165 N N . SER G 1 267 ? 120.815 165.239 150.826 1.00 22.79 345 SER G N 1
ATOM 13166 C CA . SER G 1 267 ? 120.780 166.653 150.498 1.00 22.79 345 SER G CA 1
ATOM 13167 C C . SER G 1 267 ? 121.799 167.371 151.367 1.00 22.79 345 SER G C 1
ATOM 13168 O O . SER G 1 267 ? 122.475 166.760 152.195 1.00 22.79 345 SER G O 1
ATOM 13171 N N . MET G 1 268 ? 121.915 168.680 151.158 1.00 22.45 346 MET G N 1
ATOM 13172 C CA . MET G 1 268 ? 122.874 169.490 151.899 1.00 22.45 346 MET G CA 1
ATOM 13173 C C . MET G 1 268 ? 122.458 169.599 153.359 1.00 22.45 346 MET G C 1
ATOM 13174 O O . MET G 1 268 ? 121.348 170.043 153.665 1.00 22.45 346 MET G O 1
ATOM 13179 N N . GLY G 1 269 ? 123.350 169.198 154.257 1.00 21.53 347 GLY G N 1
ATOM 13180 C CA . GLY G 1 269 ? 123.089 169.215 155.676 1.00 21.53 347 GLY G CA 1
ATOM 13181 C C . GLY G 1 269 ? 122.780 167.863 156.277 1.00 21.53 347 GLY G C 1
ATOM 13182 O O . GLY G 1 269 ? 122.779 167.737 157.506 1.00 21.53 347 GLY G O 1
ATOM 13183 N N . ASP G 1 270 ? 122.513 166.857 155.451 1.00 21.38 348 ASP G N 1
ATOM 13184 C CA . ASP G 1 270 ? 122.173 165.537 155.958 1.00 21.38 348 ASP G CA 1
ATOM 13185 C C . ASP G 1 270 ? 123.405 164.841 156.510 1.00 21.38 348 ASP G C 1
ATOM 13186 O O . ASP G 1 270 ? 124.510 164.996 155.990 1.00 21.38 348 ASP G O 1
ATOM 13191 N N . THR G 1 271 ? 123.212 164.073 157.575 1.00 21.27 349 THR G N 1
ATOM 13192 C CA . THR G 1 271 ? 124.262 163.233 158.128 1.00 21.27 349 THR G CA 1
ATOM 13193 C C . THR G 1 271 ? 124.178 161.863 157.477 1.00 21.27 349 THR G C 1
ATOM 13194 O O . THR G 1 271 ? 123.166 161.172 157.610 1.00 21.27 349 THR G O 1
ATOM 13198 N N . ILE G 1 272 ? 125.227 161.472 156.764 1.00 21.27 350 ILE G N 1
ATOM 13199 C CA . ILE G 1 272 ? 125.221 160.221 156.026 1.00 21.27 350 ILE G CA 1
ATOM 13200 C C . ILE G 1 272 ? 126.363 159.343 156.508 1.00 21.27 350 ILE G C 1
ATOM 13201 O O . ILE G 1 272 ? 127.287 159.786 157.195 1.00 21.27 350 ILE G O 1
ATOM 13206 N N . LYS G 1 273 ? 126.266 158.068 156.148 1.00 21.27 351 LYS G N 1
ATOM 13207 C CA . LYS G 1 273 ? 127.354 157.113 156.287 1.00 21.27 351 LYS G CA 1
ATOM 13208 C C . LYS G 1 273 ? 127.379 156.266 155.030 1.00 21.27 351 LYS G C 1
ATOM 13209 O O . LYS G 1 273 ? 126.384 155.618 154.702 1.00 21.27 351 LYS G O 1
ATOM 13215 N N . ALA G 1 274 ? 128.498 156.280 154.314 1.00 16.37 352 ALA G N 1
ATOM 13216 C CA . ALA G 1 274 ? 128.618 155.546 153.053 1.00 16.37 352 ALA G CA 1
ATOM 13217 C C . ALA G 1 274 ? 129.897 154.722 153.088 1.00 16.37 352 ALA G C 1
ATOM 13218 O O . ALA G 1 274 ? 130.939 155.151 152.596 1.00 16.37 352 ALA G O 1
ATOM 13220 N N . GLY G 1 275 ? 129.805 153.524 153.647 1.00 25.00 353 GLY G N 1
ATOM 13221 C CA . GLY G 1 275 ? 130.968 152.672 153.756 1.00 25.00 353 GLY G CA 1
ATOM 13222 C C . GLY G 1 275 ? 131.949 153.162 154.797 1.00 25.00 353 GLY G C 1
ATOM 13223 O O . GLY G 1 275 ? 131.685 153.081 155.999 1.00 25.00 353 GLY G O 1
ATOM 13224 N N . SER G 1 276 ? 133.086 153.679 154.344 1.00 21.27 354 SER G N 1
ATOM 13225 C CA . SER G 1 276 ? 134.127 154.127 155.256 1.00 21.27 354 SER G CA 1
ATOM 13226 C C . SER G 1 276 ? 133.916 155.545 155.758 1.00 21.27 354 SER G C 1
ATOM 13227 O O . SER G 1 276 ? 134.413 155.879 156.838 1.00 21.27 354 SER G O 1
ATOM 13230 N N . VAL G 1 277 ? 133.201 156.380 155.016 1.00 24.04 355 VAL G N 1
ATOM 13231 C CA . VAL G 1 277 ? 133.045 157.775 155.368 1.00 24.04 355 VAL G CA 1
ATOM 13232 C C . VAL G 1 277 ? 131.725 157.975 156.095 1.00 24.04 355 VAL G C 1
ATOM 13233 O O . VAL G 1 277 ? 130.756 157.235 155.907 1.00 24.04 355 VAL G O 1
ATOM 13237 N N . GLU G 1 278 ? 131.687 159.014 156.927 1.00 23.49 356 GLU G N 1
ATOM 13238 C CA . GLU G 1 278 ? 130.529 159.314 157.756 1.00 23.49 356 GLU G CA 1
ATOM 13239 C C . GLU G 1 278 ? 130.592 160.751 158.245 1.00 23.49 356 GLU G C 1
ATOM 13240 O O . GLU G 1 278 ? 131.630 161.190 158.743 1.00 23.49 356 GLU G O 1
ATOM 13246 N N . GLY G 1 279 ? 129.503 161.490 158.109 1.00 15.79 357 GLY G N 1
ATOM 13247 C CA . GLY G 1 279 ? 129.471 162.851 158.599 1.00 15.79 357 GLY G CA 1
ATOM 13248 C C . GLY G 1 279 ? 128.408 163.661 157.884 1.00 15.79 357 GLY G C 1
ATOM 13249 O O . GLY G 1 279 ? 127.601 163.129 157.131 1.00 15.79 357 GLY G O 1
ATOM 13250 N N . GLN G 1 280 ? 128.427 164.961 158.155 1.00 21.27 358 GLN G N 1
ATOM 13251 C CA . GLN G 1 280 ? 127.479 165.871 157.529 1.00 21.27 358 GLN G CA 1
ATOM 13252 C C . GLN G 1 280 ? 127.914 166.206 156.118 1.00 21.27 358 GLN G C 1
ATOM 13253 O O . GLN G 1 280 ? 129.097 166.181 155.796 1.00 21.27 358 GLN G O 1
ATOM 13259 N N . VAL G 1 281 ? 126.949 166.557 155.283 1.00 21.27 359 VAL G N 1
ATOM 13260 C CA . VAL G 1 281 ? 127.206 166.921 153.897 1.00 21.27 359 VAL G CA 1
ATOM 13261 C C . VAL G 1 281 ? 127.251 168.439 153.822 1.00 21.27 359 VAL G C 1
ATOM 13262 O O . VAL G 1 281 ? 126.223 169.101 153.980 1.00 21.27 359 VAL G O 1
ATOM 13266 N N . ILE G 1 282 ? 128.431 169.014 153.586 1.00 17.31 360 ILE G N 1
ATOM 13267 C CA . ILE G 1 282 ? 128.568 170.466 153.578 1.00 17.31 360 ILE G CA 1
ATOM 13268 C C . ILE G 1 282 ? 128.740 171.042 152.185 1.00 17.31 360 ILE G C 1
ATOM 13269 O O . ILE G 1 282 ? 128.577 172.262 152.020 1.00 17.31 360 ILE G O 1
ATOM 13274 N N . GLU G 1 283 ? 129.052 170.225 151.182 1.00 25.24 361 GLU G N 1
ATOM 13275 C CA . GLU G 1 283 ? 129.255 170.730 149.827 1.00 25.24 361 GLU G CA 1
ATOM 13276 C C . GLU G 1 283 ? 129.075 169.579 148.849 1.00 25.24 361 GLU G C 1
ATOM 13277 O O . GLU G 1 283 ? 129.895 168.659 148.826 1.00 25.24 361 GLU G O 1
ATOM 13283 N N . MET G 1 284 ? 128.019 169.630 148.044 1.00 33.76 362 MET G N 1
ATOM 13284 C CA . MET G 1 284 ? 127.818 168.670 146.966 1.00 33.76 362 MET G CA 1
ATOM 13285 C C . MET G 1 284 ? 128.365 169.283 145.684 1.00 33.76 362 MET G C 1
ATOM 13286 O O . MET G 1 284 ? 127.782 170.228 145.146 1.00 33.76 362 MET G O 1
ATOM 13291 N N . GLY G 1 285 ? 129.481 168.747 145.195 1.00 34.60 363 GLY G N 1
ATOM 13292 C CA . GLY G 1 285 ? 130.171 169.296 144.052 1.00 34.60 363 GLY G CA 1
ATOM 13293 C C . GLY G 1 285 ? 129.997 168.458 142.797 1.00 34.60 363 GLY G C 1
ATOM 13294 O O . GLY G 1 285 ? 129.256 167.479 142.752 1.00 34.60 363 GLY G O 1
ATOM 13295 N N . LEU G 1 286 ? 130.717 168.877 141.756 1.00 38.59 364 LEU G N 1
ATOM 13296 C CA . LEU G 1 286 ? 130.599 168.223 140.458 1.00 38.59 364 LEU G CA 1
ATOM 13297 C C . LEU G 1 286 ? 131.399 166.927 140.405 1.00 38.59 364 LEU G C 1
ATOM 13298 O O . LEU G 1 286 ? 130.937 165.937 139.830 1.00 38.59 364 LEU G O 1
ATOM 13303 N N . THR G 1 287 ? 132.591 166.912 141.007 1.00 28.24 365 THR G N 1
ATOM 13304 C CA . THR G 1 287 ? 133.431 165.726 141.045 1.00 28.24 365 THR G CA 1
ATOM 13305 C C . THR G 1 287 ? 133.692 165.205 142.448 1.00 28.24 365 THR G C 1
ATOM 13306 O O . THR G 1 287 ? 134.021 164.025 142.594 1.00 28.24 365 THR G O 1
ATOM 13310 N N . THR G 1 288 ? 133.551 166.042 143.477 1.00 23.48 366 THR G N 1
ATOM 13311 C CA . THR G 1 288 ? 133.782 165.635 144.853 1.00 23.48 366 THR G CA 1
ATOM 13312 C C . THR G 1 288 ? 132.686 166.179 145.755 1.00 23.48 366 THR G C 1
ATOM 13313 O O . THR G 1 288 ? 132.299 167.343 145.642 1.00 23.48 366 THR G O 1
ATOM 13317 N N . THR G 1 289 ? 132.204 165.333 146.656 1.00 21.28 367 THR G N 1
ATOM 13318 C CA . THR G 1 289 ? 131.390 165.749 147.783 1.00 21.28 367 THR G CA 1
ATOM 13319 C C . THR G 1 289 ? 132.315 166.087 148.947 1.00 21.28 367 THR G C 1
ATOM 13320 O O . THR G 1 289 ? 133.420 165.552 149.057 1.00 21.28 367 THR G O 1
ATOM 13324 N N . SER G 1 290 ? 131.876 167.005 149.801 1.00 19.22 368 SER G N 1
ATOM 13325 C CA . SER G 1 290 ? 132.624 167.375 150.994 1.00 19.22 368 SER G CA 1
ATOM 13326 C C . SER G 1 290 ? 131.778 167.070 152.216 1.00 19.22 368 SER G C 1
ATOM 13327 O O . SER G 1 290 ? 130.632 167.520 152.314 1.00 19.22 368 SER G O 1
ATOM 13330 N N . LEU G 1 291 ? 132.337 166.296 153.133 1.00 21.27 369 LEU G N 1
ATOM 13331 C CA . LEU G 1 291 ? 131.681 165.959 154.380 1.00 21.27 369 LEU G CA 1
ATOM 13332 C C . LEU G 1 291 ? 132.417 166.610 155.538 1.00 21.27 369 LEU G C 1
ATOM 13333 O O . LEU G 1 291 ? 133.520 167.129 155.398 1.00 21.27 369 LEU G O 1
ATOM 13338 N N . LEU G 1 292 ? 131.782 166.551 156.695 1.00 21.27 370 LEU G N 1
ATOM 13339 C CA . LEU G 1 292 ? 132.346 167.022 157.952 1.00 21.27 370 LEU G CA 1
ATOM 13340 C C . LEU G 1 292 ? 132.183 165.871 158.929 1.00 21.27 370 LEU G C 1
ATOM 13341 O O . LEU G 1 292 ? 131.057 165.543 159.309 1.00 21.27 370 LEU G O 1
ATOM 13346 N N . ASN G 1 293 ? 133.286 165.239 159.318 1.00 21.27 371 ASN G N 1
ATOM 13347 C CA . ASN G 1 293 ? 133.212 163.978 160.046 1.00 21.27 371 ASN G CA 1
ATOM 13348 C C . ASN G 1 293 ? 132.934 164.231 161.528 1.00 21.27 371 ASN G C 1
ATOM 13349 O O . ASN G 1 293 ? 132.527 165.323 161.932 1.00 21.27 371 ASN G O 1
ATOM 13354 N N . ALA G 1 294 ? 133.120 163.198 162.354 1.00 21.27 372 ALA G N 1
ATOM 13355 C CA . ALA G 1 294 ? 132.736 163.271 163.761 1.00 21.27 372 ALA G CA 1
ATOM 13356 C C . ALA G 1 294 ? 133.624 164.213 164.561 1.00 21.27 372 ALA G C 1
ATOM 13357 O O . ALA G 1 294 ? 133.184 164.753 165.578 1.00 21.27 372 ALA G O 1
ATOM 13359 N N . GLU G 1 295 ? 134.864 164.422 164.130 1.00 22.75 373 GLU G N 1
ATOM 13360 C CA . GLU G 1 295 ? 135.749 165.389 164.759 1.00 22.75 373 GLU G CA 1
ATOM 13361 C C . GLU G 1 295 ? 135.733 166.730 164.050 1.00 22.75 373 GLU G C 1
ATOM 13362 O O . GLU G 1 295 ? 136.608 167.561 164.310 1.00 22.75 373 GLU G O 1
ATOM 13368 N N . LYS G 1 296 ? 134.774 166.933 163.143 1.00 21.27 374 LYS G N 1
ATOM 13369 C CA . LYS G 1 296 ? 134.520 168.193 162.440 1.00 21.27 374 LYS G CA 1
ATOM 13370 C C . LYS G 1 296 ? 135.705 168.612 161.569 1.00 21.27 374 LYS G C 1
ATOM 13371 O O . LYS G 1 296 ? 136.008 169.796 161.442 1.00 21.27 374 LYS G O 1
ATOM 13377 N N . PHE G 1 297 ? 136.367 167.634 160.967 1.00 21.27 375 PHE G N 1
ATOM 13378 C CA . PHE G 1 297 ? 137.378 167.811 159.932 1.00 21.27 375 PHE G CA 1
ATOM 13379 C C . PHE G 1 297 ? 136.722 167.697 158.567 1.00 21.27 375 PHE G C 1
ATOM 13380 O O . PHE G 1 297 ? 135.873 166.826 158.373 1.00 21.27 375 PHE G O 1
ATOM 13388 N N . PRO G 1 298 ? 137.071 168.541 157.594 1.00 21.27 376 PRO G N 1
ATOM 13389 C CA . PRO G 1 298 ? 136.483 168.399 156.256 1.00 21.27 376 PRO G CA 1
ATOM 13390 C C . PRO G 1 298 ? 137.091 167.225 155.499 1.00 21.27 376 PRO G C 1
ATOM 13391 O O . PRO G 1 298 ? 138.295 167.188 155.244 1.00 21.27 376 PRO G O 1
ATOM 13395 N N . VAL G 1 299 ? 136.246 166.266 155.143 1.00 21.27 377 VAL G N 1
ATOM 13396 C CA . VAL G 1 299 ? 136.612 165.112 154.332 1.00 21.27 377 VAL G CA 1
ATOM 13397 C C . VAL G 1 299 ? 136.225 165.401 152.892 1.00 21.27 377 VAL G C 1
ATOM 13398 O O . VAL G 1 299 ? 135.186 166.017 152.635 1.00 21.27 377 VAL G O 1
ATOM 13402 N N . LEU G 1 300 ? 137.049 164.955 151.949 1.00 21.27 378 LEU G N 1
ATOM 13403 C CA . LEU G 1 300 ? 136.821 165.179 150.525 1.00 21.27 378 LEU G CA 1
ATOM 13404 C C . LEU G 1 300 ? 136.650 163.831 149.841 1.00 21.27 378 LEU G C 1
ATOM 13405 O O . LEU G 1 300 ? 137.630 163.112 149.637 1.00 21.27 378 LEU G O 1
ATOM 13410 N N . VAL G 1 301 ? 135.424 163.499 149.468 1.00 19.50 379 VAL G N 1
ATOM 13411 C CA . VAL G 1 301 ? 135.066 162.187 148.935 1.00 19.50 379 VAL G CA 1
ATOM 13412 C C . VAL G 1 301 ? 134.815 162.332 147.441 1.00 19.50 379 VAL G C 1
ATOM 13413 O O . VAL G 1 301 ? 134.057 163.216 147.038 1.00 19.50 379 VAL G O 1
ATOM 13417 N N . PRO G 1 302 ? 135.421 161.509 146.590 1.00 21.68 380 PRO G N 1
ATOM 13418 C CA . PRO G 1 302 ? 135.037 161.508 145.174 1.00 21.68 380 PRO G CA 1
ATOM 13419 C C . PRO G 1 302 ? 133.679 160.857 144.970 1.00 21.68 380 PRO G C 1
ATOM 13420 O O . PRO G 1 302 ? 133.306 159.933 145.694 1.00 21.68 380 PRO G O 1
ATOM 13424 N N . ASN G 1 303 ? 132.933 161.368 143.981 1.00 23.88 381 ASN G N 1
ATOM 13425 C CA . ASN G 1 303 ? 131.549 160.944 143.760 1.00 23.88 381 ASN G CA 1
ATOM 13426 C C . ASN G 1 303 ? 131.431 159.477 143.383 1.00 23.88 381 ASN G C 1
ATOM 13427 O O . ASN G 1 303 ? 130.430 158.830 143.702 1.00 23.88 381 ASN G O 1
ATOM 13432 N N . SER G 1 304 ? 132.449 158.925 142.721 1.00 21.27 382 SER G N 1
ATOM 13433 C CA . SER G 1 304 ? 132.411 157.536 142.275 1.00 21.27 382 SER G CA 1
ATOM 13434 C C . SER G 1 304 ? 132.418 156.526 143.416 1.00 21.27 382 SER G C 1
ATOM 13435 O O . SER G 1 304 ? 132.227 155.333 143.162 1.00 21.27 382 SER G O 1
ATOM 13438 N N . LEU G 1 305 ? 132.628 156.962 144.653 1.00 21.27 383 LEU G N 1
ATOM 13439 C CA . LEU G 1 305 ? 132.509 156.105 145.818 1.00 21.27 383 LEU G CA 1
ATOM 13440 C C . LEU G 1 305 ? 131.074 155.987 146.311 1.00 21.27 383 LEU G C 1
ATOM 13441 O O . LEU G 1 305 ? 130.826 155.262 147.276 1.00 21.27 383 LEU G O 1
ATOM 13446 N N . PHE G 1 306 ? 130.129 156.687 145.679 1.00 16.66 384 PHE G N 1
ATOM 13447 C CA . PHE G 1 306 ? 128.708 156.541 145.968 1.00 16.66 384 PHE G CA 1
ATOM 13448 C C . PHE G 1 306 ? 127.969 155.791 144.865 1.00 16.66 384 PHE G C 1
ATOM 13449 O O . PHE G 1 306 ? 126.746 155.912 144.762 1.00 16.66 384 PHE G O 1
ATOM 13457 N N . SER G 1 307 ? 128.679 155.032 144.027 1.00 21.27 385 SER G N 1
ATOM 13458 C CA . SER G 1 307 ? 128.062 154.509 142.811 1.00 21.27 385 SER G CA 1
ATOM 13459 C C . SER G 1 307 ? 127.145 153.325 143.093 1.00 21.27 385 SER G C 1
ATOM 13460 O O . SER G 1 307 ? 125.961 153.354 142.743 1.00 21.27 385 SER G O 1
ATOM 13463 N N . SER G 1 308 ? 127.670 152.273 143.709 1.00 28.32 386 SER G N 1
ATOM 13464 C CA . SER G 1 308 ? 126.862 151.106 144.040 1.00 28.32 386 SER G CA 1
ATOM 13465 C C . SER G 1 308 ? 127.142 150.667 145.469 1.00 28.32 386 SER G C 1
ATOM 13466 O O . SER G 1 308 ? 127.336 149.486 145.760 1.00 28.32 386 SER G O 1
ATOM 13469 N N . GLN G 1 309 ? 127.162 151.631 146.381 1.00 21.27 387 GLN G N 1
ATOM 13470 C CA . GLN G 1 309 ? 127.346 151.376 147.797 1.00 21.27 387 GLN G CA 1
ATOM 13471 C C . GLN G 1 309 ? 126.069 151.690 148.553 1.00 21.27 387 GLN G C 1
ATOM 13472 O O . GLN G 1 309 ? 125.197 152.417 148.073 1.00 21.27 387 GLN G O 1
ATOM 13478 N N . VAL G 1 310 ? 125.971 151.137 149.748 1.00 20.81 388 VAL G N 1
ATOM 13479 C CA . VAL G 1 310 ? 124.843 151.424 150.618 1.00 20.81 388 VAL G CA 1
ATOM 13480 C C . VAL G 1 310 ? 125.083 152.747 151.330 1.00 20.81 388 VAL G C 1
ATOM 13481 O O . VAL G 1 310 ? 126.205 153.071 151.731 1.00 20.81 388 VAL G O 1
ATOM 13485 N N . ILE G 1 311 ? 124.036 153.553 151.420 1.00 21.27 389 ILE G N 1
ATOM 13486 C CA . ILE G 1 311 ? 124.119 154.886 151.992 1.00 21.27 389 ILE G CA 1
ATOM 13487 C C . ILE G 1 311 ? 123.092 154.959 153.106 1.00 21.27 389 ILE G C 1
ATOM 13488 O O . ILE G 1 311 ? 121.884 154.918 152.848 1.00 21.27 389 ILE G O 1
ATOM 13493 N N . VAL G 1 312 ? 123.562 155.045 154.338 1.00 21.27 390 VAL G N 1
ATOM 13494 C CA . VAL G 1 312 ? 122.694 155.228 155.487 1.00 21.27 390 VAL G CA 1
ATOM 13495 C C . VAL G 1 312 ? 122.485 156.717 155.681 1.00 21.27 390 VAL G C 1
ATOM 13496 O O . VAL G 1 312 ? 123.450 157.471 155.810 1.00 21.27 390 VAL G O 1
ATOM 13500 N N . ASN G 1 313 ? 121.233 157.148 155.694 1.00 21.27 391 ASN G N 1
ATOM 13501 C CA . ASN G 1 313 ? 120.893 158.562 155.808 1.00 21.27 391 ASN G CA 1
ATOM 13502 C C . ASN G 1 313 ? 120.269 158.780 157.180 1.00 21.27 391 ASN G C 1
ATOM 13503 O O . ASN G 1 313 ? 119.079 158.539 157.374 1.00 21.27 391 ASN G O 1
ATOM 13508 N N . LYS G 1 314 ? 121.070 159.267 158.118 1.00 21.27 392 LYS G N 1
ATOM 13509 C CA . LYS G 1 314 ? 120.644 159.417 159.501 1.00 21.27 392 LYS G CA 1
ATOM 13510 C C . LYS G 1 314 ? 119.752 160.623 159.739 1.00 21.27 392 LYS G C 1
ATOM 13511 O O . LYS G 1 314 ? 119.283 160.804 160.864 1.00 21.27 392 LYS G O 1
ATOM 13517 N N . SER G 1 315 ? 119.503 161.451 158.730 1.00 21.27 393 SER G N 1
ATOM 13518 C CA . SER G 1 315 ? 118.716 162.662 158.904 1.00 21.27 393 SER G CA 1
ATOM 13519 C C . SER G 1 315 ? 117.321 162.554 158.312 1.00 21.27 393 SER G C 1
ATOM 13520 O O . SER G 1 315 ? 116.573 163.534 158.331 1.00 21.27 393 SER G O 1
ATOM 13523 N N . ARG G 1 316 ? 116.947 161.391 157.788 1.00 23.93 394 ARG G N 1
ATOM 13524 C CA . ARG G 1 316 ? 115.603 161.166 157.290 1.00 23.93 394 ARG G CA 1
ATOM 13525 C C . ARG G 1 316 ? 114.797 160.233 158.177 1.00 23.93 394 ARG G C 1
ATOM 13526 O O . ARG G 1 316 ? 113.685 159.854 157.801 1.00 23.93 394 ARG G O 1
ATOM 13534 N N . ALA G 1 317 ? 115.340 159.836 159.325 1.00 21.27 395 ALA G N 1
ATOM 13535 C CA . ALA G 1 317 ? 114.620 158.969 160.245 1.00 21.27 395 ALA G CA 1
ATOM 13536 C C . ALA G 1 317 ? 113.423 159.686 160.848 1.00 21.27 395 ALA G C 1
ATOM 13537 O O . ALA G 1 317 ? 113.480 160.880 161.146 1.00 21.27 395 ALA G O 1
ATOM 13539 N N . GLN G 1 318 ? 112.332 158.947 161.033 1.00 21.27 396 GLN G N 1
ATOM 13540 C CA . GLN G 1 318 ? 111.121 159.491 161.620 1.00 21.27 396 GLN G CA 1
ATOM 13541 C C . GLN G 1 318 ? 110.890 159.021 163.043 1.00 21.27 396 GLN G C 1
ATOM 13542 O O . GLN G 1 318 ? 110.008 159.558 163.715 1.00 21.27 396 GLN G O 1
ATOM 13548 N N . TRP G 1 319 ? 111.644 158.031 163.508 1.00 15.32 397 TRP G N 1
ATOM 13549 C CA . TRP G 1 319 ? 111.683 157.661 164.912 1.00 15.32 397 TRP G CA 1
ATOM 13550 C C . TRP G 1 319 ? 113.029 157.009 165.170 1.00 15.32 397 TRP G C 1
ATOM 13551 O O . TRP G 1 319 ? 113.688 156.529 164.250 1.00 15.32 397 TRP G O 1
ATOM 13562 N N . ARG G 1 320 ? 113.436 157.010 166.430 1.00 21.55 398 ARG G N 1
ATOM 13563 C CA . ARG G 1 320 ? 114.741 156.510 166.832 1.00 21.55 398 ARG G CA 1
ATOM 13564 C C . ARG G 1 320 ? 114.559 155.362 167.806 1.00 21.55 398 ARG G C 1
ATOM 13565 O O . ARG G 1 320 ? 113.599 155.339 168.568 1.00 21.55 398 ARG G O 1
ATOM 13573 N N . ALA G 1 321 ? 115.466 154.400 167.773 1.00 21.27 399 ALA G N 1
ATOM 13574 C CA . ALA G 1 321 ? 115.413 153.271 168.686 1.00 21.27 399 ALA G CA 1
ATOM 13575 C C . ALA G 1 321 ? 116.481 153.432 169.753 1.00 21.27 399 ALA G C 1
ATOM 13576 O O . ALA G 1 321 ? 117.666 153.552 169.432 1.00 21.27 399 ALA G O 1
ATOM 13578 N N . ILE G 1 322 ? 116.068 153.438 171.016 1.00 21.27 400 ILE G N 1
ATOM 13579 C CA . ILE G 1 322 ? 117.021 153.487 172.115 1.00 21.27 400 ILE G CA 1
ATOM 13580 C C . ILE G 1 322 ? 116.886 152.221 172.946 1.00 21.27 400 ILE G C 1
ATOM 13581 O O . ILE G 1 322 ? 115.829 151.579 172.989 1.00 21.27 400 ILE G O 1
ATOM 13586 N N . ALA G 1 323 ? 117.994 151.850 173.585 1.00 21.27 401 ALA G N 1
ATOM 13587 C CA . ALA G 1 323 ? 118.067 150.670 174.430 1.00 21.27 401 ALA G CA 1
ATOM 13588 C C . ALA G 1 323 ? 119.178 150.861 175.448 1.00 21.27 401 ALA G C 1
ATOM 13589 O O . ALA G 1 323 ? 120.078 151.683 175.265 1.00 21.27 401 ALA G O 1
ATOM 13591 N N . SER G 1 324 ? 119.109 150.079 176.518 1.00 21.27 402 SER G N 1
ATOM 13592 C CA . SER G 1 324 ? 120.083 150.138 177.602 1.00 21.27 402 SER G CA 1
ATOM 13593 C C . SER G 1 324 ? 119.978 148.859 178.418 1.00 21.27 402 SER G C 1
ATOM 13594 O O . SER G 1 324 ? 119.011 148.104 178.304 1.00 21.27 402 SER G O 1
ATOM 13597 N N . LYS G 1 325 ? 120.994 148.628 179.242 1.00 20.87 403 LYS G N 1
ATOM 13598 C CA . LYS G 1 325 ? 121.034 147.504 180.165 1.00 20.87 403 LYS G CA 1
ATOM 13599 C C . LYS G 1 325 ? 121.223 148.033 181.575 1.00 20.87 403 LYS G C 1
ATOM 13600 O O . LYS G 1 325 ? 121.998 148.963 181.799 1.00 20.87 403 LYS G O 1
ATOM 13606 N N . ILE G 1 326 ? 120.504 147.443 182.520 1.00 21.27 404 ILE G N 1
ATOM 13607 C CA . ILE G 1 326 ? 120.577 147.830 183.920 1.00 21.27 404 ILE G CA 1
ATOM 13608 C C . ILE G 1 326 ? 120.926 146.595 184.744 1.00 21.27 404 ILE G C 1
ATOM 13609 O O . ILE G 1 326 ? 120.170 145.621 184.744 1.00 21.27 404 ILE G O 1
ATOM 13614 N N . PRO G 1 327 ? 122.060 146.575 185.436 1.00 34.04 405 PRO G N 1
ATOM 13615 C CA . PRO G 1 327 ? 122.367 145.454 186.322 1.00 34.04 405 PRO G CA 1
ATOM 13616 C C . PRO G 1 327 ? 121.706 145.621 187.680 1.00 34.04 405 PRO G C 1
ATOM 13617 O O . PRO G 1 327 ? 121.505 146.731 188.173 1.00 34.04 405 PRO G O 1
ATOM 13621 N N . LEU G 1 328 ? 121.361 144.489 188.282 1.00 38.42 406 LEU G N 1
ATOM 13622 C CA . LEU G 1 328 ? 120.583 144.445 189.509 1.00 38.42 406 LEU G CA 1
ATOM 13623 C C . LEU G 1 328 ? 121.278 143.561 190.531 1.00 38.42 406 LEU G C 1
ATOM 13624 O O . LEU G 1 328 ? 121.790 142.492 190.192 1.00 38.42 406 LEU G O 1
ATOM 13629 N N . GLN G 1 329 ? 121.298 144.007 191.782 1.00 51.59 407 GLN G N 1
ATOM 13630 C CA . GLN G 1 329 ? 121.728 143.166 192.897 1.00 51.59 407 GLN G CA 1
ATOM 13631 C C . GLN G 1 329 ? 120.463 142.729 193.617 1.00 51.59 407 GLN G C 1
ATOM 13632 O O . GLN G 1 329 ? 120.011 143.365 194.566 1.00 51.59 407 GLN G O 1
ATOM 13638 N N . ILE G 1 330 ? 119.883 141.635 193.147 1.00 55.09 408 ILE G N 1
ATOM 13639 C CA . ILE G 1 330 ? 118.631 141.125 193.678 1.00 55.09 408 ILE G CA 1
ATOM 13640 C C . ILE G 1 330 ? 118.802 139.635 193.942 1.00 55.09 408 ILE G C 1
ATOM 13641 O O . ILE G 1 330 ? 119.353 138.906 193.108 1.00 55.09 408 ILE G O 1
ATOM 13646 N N . ASP G 1 331 ? 118.395 139.198 195.129 1.00 71.70 409 ASP G N 1
ATOM 13647 C CA . ASP G 1 331 ? 118.508 137.797 195.508 1.00 71.70 409 ASP G CA 1
ATOM 13648 C C . ASP G 1 331 ? 117.211 137.030 195.336 1.00 71.70 409 ASP G C 1
ATOM 13649 O O . ASP G 1 331 ? 117.251 135.815 195.120 1.00 71.70 409 ASP G O 1
ATOM 13654 N N . ASP G 1 332 ? 116.072 137.705 195.424 1.00 65.74 410 ASP G N 1
ATOM 13655 C CA . ASP G 1 332 ? 114.763 137.082 195.282 1.00 65.74 410 ASP G CA 1
ATOM 13656 C C . ASP G 1 332 ? 114.134 137.611 194.003 1.00 65.74 410 ASP G C 1
ATOM 13657 O O . ASP G 1 332 ? 113.649 138.745 193.967 1.00 65.74 410 ASP G O 1
ATOM 13662 N N . LEU G 1 333 ? 114.125 136.783 192.963 1.00 47.82 411 LEU G N 1
ATOM 13663 C CA . LEU G 1 333 ? 113.737 137.225 191.632 1.00 47.82 411 LEU G CA 1
ATOM 13664 C C . LEU G 1 333 ? 112.227 137.2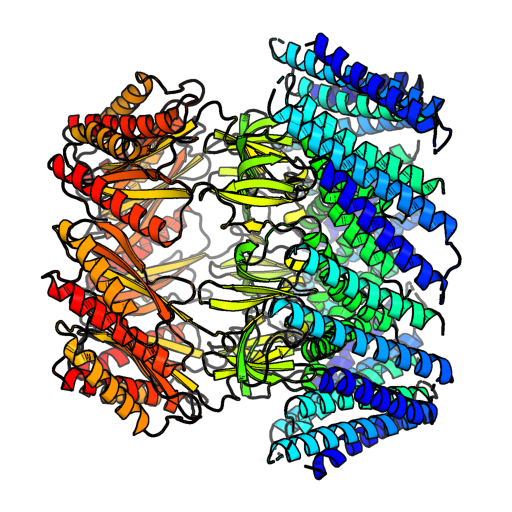44 191.443 1.00 47.82 411 LEU G C 1
ATOM 13665 O O . LEU G 1 333 ? 111.771 137.570 190.343 1.00 47.82 411 LEU G O 1
ATOM 13670 N N . ASP G 1 334 ? 111.441 136.925 192.474 1.00 53.75 412 ASP G N 1
ATOM 13671 C CA . ASP G 1 334 ? 109.987 136.951 192.356 1.00 53.75 412 ASP G CA 1
ATOM 13672 C C . ASP G 1 334 ? 109.423 138.350 192.131 1.00 53.75 412 ASP G C 1
ATOM 13673 O O . ASP G 1 334 ? 108.281 138.475 191.677 1.00 53.75 412 ASP G O 1
ATOM 13678 N N . MET G 1 335 ? 110.195 139.395 192.423 1.00 45.09 413 MET G N 1
ATOM 13679 C CA . MET G 1 335 ? 109.824 140.764 192.105 1.00 45.09 413 MET G CA 1
ATOM 13680 C C . MET G 1 335 ? 110.209 141.206 190.697 1.00 45.09 413 MET G C 1
ATOM 13681 O O . MET G 1 335 ? 109.818 142.298 190.281 1.00 45.09 413 MET G O 1
ATOM 13686 N N . ILE G 1 336 ? 110.943 140.378 189.957 1.00 35.87 414 ILE G N 1
ATOM 13687 C CA . ILE G 1 336 ? 111.410 140.683 188.602 1.00 35.87 414 ILE G CA 1
ATOM 13688 C C . ILE G 1 336 ? 110.284 140.918 187.589 1.00 35.87 414 ILE G C 1
ATOM 13689 O O . ILE G 1 336 ? 110.411 141.870 186.803 1.00 35.87 414 ILE G O 1
ATOM 13694 N N . PRO G 1 337 ? 109.147 140.121 187.538 1.00 35.26 415 PRO G N 1
ATOM 13695 C CA . PRO G 1 337 ? 108.070 140.476 186.594 1.00 35.26 415 PRO G CA 1
ATOM 13696 C C . PRO G 1 337 ? 107.438 141.842 186.803 1.00 35.26 415 PRO G C 1
ATOM 13697 O O . PRO G 1 337 ? 107.385 142.634 185.852 1.00 35.26 415 PRO G O 1
ATOM 13701 N N . GLN G 1 338 ? 106.991 142.110 188.038 1.00 39.63 416 GLN G N 1
ATOM 13702 C CA . GLN G 1 338 ? 106.263 143.330 188.385 1.00 39.63 416 GLN G CA 1
ATOM 13703 C C . GLN G 1 338 ? 107.038 144.582 188.004 1.00 39.63 416 GLN G C 1
ATOM 13704 O O . GLN G 1 338 ? 106.504 145.466 187.316 1.00 39.63 416 GLN G O 1
ATOM 13710 N N . ILE G 1 339 ? 108.313 144.635 188.427 1.00 28.35 417 ILE G N 1
ATOM 13711 C CA . ILE G 1 339 ? 109.248 145.706 188.068 1.00 28.35 417 ILE G CA 1
ATOM 13712 C C . ILE G 1 339 ? 109.256 145.935 186.566 1.00 28.35 417 ILE G C 1
ATOM 13713 O O . ILE G 1 339 ? 109.033 147.061 186.098 1.00 28.35 417 ILE G O 1
ATOM 13718 N N . SER G 1 340 ? 109.418 144.844 185.802 1.00 25.43 418 SER G N 1
ATOM 13719 C CA . SER G 1 340 ? 109.436 144.910 184.343 1.00 25.43 418 SER G CA 1
ATOM 13720 C C . SER G 1 340 ? 108.153 145.514 183.804 1.00 25.43 418 SER G C 1
ATOM 13721 O O . SER G 1 340 ? 108.196 146.454 182.999 1.00 25.43 418 SER G O 1
ATOM 13724 N N . ASN G 1 341 ? 107.008 145.058 184.333 1.00 26.38 419 ASN G N 1
ATOM 13725 C CA . ASN G 1 341 ? 105.717 145.593 183.912 1.00 26.38 419 ASN G CA 1
ATOM 13726 C C . ASN G 1 341 ? 105.619 147.071 184.240 1.00 26.38 419 ASN G C 1
ATOM 13727 O O . ASN G 1 341 ? 105.226 147.876 183.384 1.00 26.38 419 ASN G O 1
ATOM 13732 N N . GLU G 1 342 ? 106.080 147.441 185.443 1.00 26.15 420 GLU G N 1
ATOM 13733 C CA . GLU G 1 342 ? 106.121 148.835 185.868 1.00 26.15 420 GLU G CA 1
ATOM 13734 C C . GLU G 1 342 ? 106.942 149.675 184.907 1.00 26.15 420 GLU G C 1
ATOM 13735 O O . GLU G 1 342 ? 106.484 150.731 184.451 1.00 26.15 420 GLU G O 1
ATOM 13741 N N . ILE G 1 343 ? 108.111 149.154 184.504 1.00 21.27 421 ILE G N 1
ATOM 13742 C CA . ILE G 1 343 ? 108.994 149.909 183.624 1.00 21.27 421 ILE G CA 1
ATOM 13743 C C . ILE G 1 343 ? 108.343 150.081 182.265 1.00 21.27 421 ILE G C 1
ATOM 13744 O O . ILE G 1 343 ? 108.374 151.177 181.685 1.00 21.27 421 ILE G O 1
ATOM 13749 N N . LYS G 1 344 ? 107.612 149.055 181.813 1.00 17.17 422 LYS G N 1
ATOM 13750 C CA . LYS G 1 344 ? 106.928 149.165 180.534 1.00 17.17 422 LYS G CA 1
ATOM 13751 C C . LYS G 1 344 ? 105.816 150.195 180.603 1.00 17.17 422 LYS G C 1
ATOM 13752 O O . LYS G 1 344 ? 105.654 150.985 179.668 1.00 17.17 422 LYS G O 1
ATOM 13758 N N . GLU G 1 345 ? 105.125 150.278 181.752 1.00 21.27 423 GLU G N 1
ATOM 13759 C CA . GLU G 1 345 ? 104.110 151.312 181.916 1.00 21.27 423 GLU G CA 1
ATOM 13760 C C . GLU G 1 345 ? 104.737 152.691 181.912 1.00 21.27 423 GLU G C 1
ATOM 13761 O O . GLU G 1 345 ? 104.185 153.616 181.299 1.00 21.27 423 GLU G O 1
ATOM 13767 N N . MET G 1 346 ? 105.940 152.813 182.495 1.00 21.25 424 MET G N 1
ATOM 13768 C CA . MET G 1 346 ? 106.661 154.078 182.476 1.00 21.25 424 MET G CA 1
ATOM 13769 C C . MET G 1 346 ? 107.007 154.470 181.053 1.00 21.25 424 MET G C 1
ATOM 13770 O O . MET G 1 346 ? 106.990 155.653 180.704 1.00 21.25 424 MET G O 1
ATOM 13775 N N . LEU G 1 347 ? 107.275 153.484 180.205 1.00 21.27 425 LEU G N 1
ATOM 13776 C CA . LEU G 1 347 ? 107.637 153.806 178.843 1.00 21.27 425 LEU G CA 1
ATOM 13777 C C . LEU G 1 347 ? 106.430 154.027 177.951 1.00 21.27 425 LEU G C 1
ATOM 13778 O O . LEU G 1 347 ? 106.610 154.408 176.795 1.00 21.27 425 LEU G O 1
ATOM 13783 N N . ARG G 1 348 ? 105.209 153.797 178.437 1.00 20.95 426 ARG G N 1
ATOM 13784 C CA . ARG G 1 348 ? 104.058 154.032 177.572 1.00 20.95 426 ARG G CA 1
ATOM 13785 C C . ARG G 1 348 ? 103.251 155.253 177.970 1.00 20.95 426 ARG G C 1
ATOM 13786 O O . ARG G 1 348 ? 102.683 155.922 177.103 1.00 20.95 426 ARG G O 1
ATOM 13794 N N . SER G 1 349 ? 103.180 155.568 179.262 1.00 21.27 427 SER G N 1
ATOM 13795 C CA . SER G 1 349 ? 102.590 156.829 179.689 1.00 21.27 427 SER G CA 1
ATOM 13796 C C . SER G 1 349 ? 103.482 158.024 179.391 1.00 21.27 427 SER G C 1
ATOM 13797 O O . SER G 1 349 ? 103.015 159.163 179.478 1.00 21.27 427 SER G O 1
ATOM 13800 N N . ASN G 1 350 ? 104.743 157.788 179.050 1.00 21.04 428 ASN G N 1
ATOM 13801 C CA . ASN G 1 350 ? 105.683 158.852 178.742 1.00 21.04 428 ASN G CA 1
ATOM 13802 C C . ASN G 1 350 ? 105.384 159.416 177.365 1.00 21.04 428 ASN G C 1
ATOM 13803 O O . ASN G 1 350 ? 105.122 158.666 176.423 1.00 21.04 428 ASN G O 1
ATOM 13808 N N . THR G 1 351 ? 105.436 160.738 177.240 1.00 33.69 429 THR G N 1
ATOM 13809 C CA . THR G 1 351 ? 105.491 161.348 175.923 1.00 33.69 429 THR G CA 1
ATOM 13810 C C . THR G 1 351 ? 106.890 161.165 175.341 1.00 33.69 429 THR G C 1
ATOM 13811 O O . THR G 1 351 ? 107.777 160.566 175.957 1.00 33.69 429 THR G O 1
ATOM 13815 N N . LYS G 1 352 ? 107.077 161.659 174.119 1.00 23.48 430 LYS G N 1
ATOM 13816 C CA . LYS G 1 352 ? 108.297 161.531 173.321 1.00 23.48 430 LYS G CA 1
ATOM 13817 C C . LYS G 1 352 ? 108.666 160.086 173.002 1.00 23.48 430 LYS G C 1
ATOM 13818 O O . LYS G 1 352 ? 109.799 159.829 172.603 1.00 23.48 430 LYS G O 1
ATOM 13824 N N . VAL G 1 353 ? 107.756 159.132 173.183 1.00 19.91 431 VAL G N 1
ATOM 13825 C CA . VAL G 1 353 ? 107.963 157.766 172.725 1.00 19.91 431 VAL G CA 1
ATOM 13826 C C . VAL G 1 353 ? 106.951 157.479 171.629 1.00 19.91 431 VAL G C 1
ATOM 13827 O O . VAL G 1 353 ? 105.914 158.142 171.514 1.00 19.91 431 VAL G O 1
ATOM 13831 N N . PHE G 1 354 ? 107.274 156.497 170.802 1.00 17.79 432 PHE G N 1
ATOM 13832 C CA . PHE G 1 354 ? 106.542 156.214 169.575 1.00 17.79 432 PHE G CA 1
ATOM 13833 C C . PHE G 1 354 ? 106.022 154.784 169.660 1.00 17.79 432 PHE G C 1
ATOM 13834 O O . PHE G 1 354 ? 106.777 153.831 169.454 1.00 17.79 432 PHE G O 1
ATOM 13842 N N . LEU G 1 355 ? 104.736 154.630 169.971 1.00 21.27 433 LEU G N 1
ATOM 13843 C CA . LEU G 1 355 ? 104.116 153.321 170.102 1.00 21.27 433 LEU G CA 1
ATOM 13844 C C . LEU G 1 355 ? 103.498 152.832 168.800 1.00 21.27 433 LEU G C 1
ATOM 13845 O O . LEU G 1 355 ? 102.592 151.991 168.833 1.00 21.27 433 LEU G O 1
ATOM 13850 N N . GLY G 1 356 ? 103.965 153.335 167.658 1.00 22.53 434 GLY G N 1
ATOM 13851 C CA . GLY G 1 356 ? 103.339 152.984 166.397 1.00 22.53 434 GLY G CA 1
ATOM 13852 C C . GLY G 1 356 ? 103.682 151.587 165.915 1.00 22.53 434 GLY G C 1
ATOM 13853 O O . GLY G 1 356 ? 102.818 150.873 165.408 1.00 22.53 434 GLY G O 1
ATOM 13854 N N . LYS G 1 357 ? 104.942 151.177 166.056 1.00 22.67 435 LYS G N 1
ATOM 13855 C CA . LYS G 1 357 ? 105.381 149.913 165.475 1.00 22.67 435 LYS G CA 1
ATOM 13856 C C . LYS G 1 357 ? 105.745 148.880 166.531 1.00 22.67 435 LYS G C 1
ATOM 13857 O O . LYS G 1 357 ? 105.168 147.788 166.538 1.00 22.67 435 LYS G O 1
ATOM 13863 N N . GLU G 1 358 ? 106.669 149.186 167.431 1.00 21.27 436 GLU G N 1
ATOM 13864 C CA . GLU G 1 358 ? 107.115 148.237 168.437 1.00 21.27 436 GLU G CA 1
ATOM 13865 C C . GLU G 1 358 ? 106.726 148.730 169.819 1.00 21.27 436 GLU G C 1
ATOM 13866 O O . GLU G 1 358 ? 106.906 149.906 170.143 1.00 21.27 436 GLU G O 1
ATOM 13872 N N . ALA G 1 359 ? 106.190 147.822 170.625 1.00 24.38 437 ALA G N 1
ATOM 13873 C CA . ALA G 1 359 ? 105.941 148.127 172.016 1.00 24.38 437 ALA G CA 1
ATOM 13874 C C . ALA G 1 359 ? 107.267 148.240 172.762 1.00 24.38 437 ALA G C 1
ATOM 13875 O O . ALA G 1 359 ? 108.250 147.602 172.383 1.00 24.38 437 ALA G O 1
ATOM 13877 N N . PRO G 1 360 ? 107.334 149.081 173.792 1.00 21.27 438 PRO G N 1
ATOM 13878 C CA . PRO G 1 360 ? 108.540 149.130 174.625 1.00 21.27 438 PRO G CA 1
ATOM 13879 C C . PRO G 1 360 ? 108.748 147.824 175.370 1.00 21.27 438 PRO G C 1
ATOM 13880 O O . PRO G 1 360 ? 107.794 147.185 175.816 1.00 21.27 438 PRO G O 1
ATOM 13884 N N . HIS G 1 361 ? 110.004 147.430 175.512 1.00 18.97 439 HIS G N 1
ATOM 13885 C CA . HIS G 1 361 ? 110.311 146.161 176.144 1.00 18.97 439 HIS G CA 1
ATOM 13886 C C . HIS G 1 361 ? 111.244 146.375 177.321 1.00 18.97 439 HIS G C 1
ATOM 13887 O O . HIS G 1 361 ? 112.021 147.331 177.357 1.00 18.97 439 HIS G O 1
ATOM 13894 N N . CYS G 1 362 ? 111.135 145.473 178.293 1.00 18.39 440 CYS G N 1
ATOM 13895 C CA . CYS G 1 362 ? 112.044 145.440 179.432 1.00 18.39 440 CYS G CA 1
ATOM 13896 C C . CYS G 1 362 ? 112.047 143.998 179.927 1.00 18.39 440 CYS G C 1
ATOM 13897 O O . CYS G 1 362 ? 111.127 143.589 180.637 1.00 18.39 440 CYS G O 1
ATOM 13900 N N . TYR G 1 363 ? 113.073 143.246 179.553 1.00 21.27 441 TYR G N 1
ATOM 13901 C CA . TYR G 1 363 ? 113.107 141.828 179.875 1.00 21.27 441 TYR G CA 1
ATOM 13902 C C . TYR G 1 363 ? 114.408 141.483 180.581 1.00 21.27 441 TYR G C 1
ATOM 13903 O O . TYR G 1 363 ? 115.291 142.320 180.744 1.00 21.27 441 TYR G O 1
ATOM 13912 N N . LEU G 1 364 ? 114.507 140.239 181.031 1.00 19.72 442 LEU G N 1
ATOM 13913 C CA . LEU G 1 364 ? 115.639 139.765 181.815 1.00 19.72 442 LEU G CA 1
ATOM 13914 C C . LEU G 1 364 ? 116.546 138.948 180.905 1.00 19.72 442 LEU G C 1
ATOM 13915 O O . LEU G 1 364 ? 116.144 137.894 180.405 1.00 19.72 442 LEU G O 1
ATOM 13920 N N . SER G 1 365 ? 117.766 139.433 180.687 1.00 28.93 443 SER G N 1
ATOM 13921 C CA . SER G 1 365 ? 118.645 138.829 179.696 1.00 28.93 443 SER G CA 1
ATOM 13922 C C . SER G 1 365 ? 119.604 137.803 180.277 1.00 28.93 443 SER G C 1
ATOM 13923 O O . SER G 1 365 ? 119.919 136.819 179.599 1.00 28.93 443 SER G O 1
ATOM 13926 N N . ARG G 1 366 ? 120.071 137.997 181.505 1.00 36.59 444 ARG G N 1
ATOM 13927 C CA . ARG G 1 366 ? 121.009 137.059 182.103 1.00 36.59 444 ARG G CA 1
ATOM 13928 C C . ARG G 1 366 ? 120.926 137.166 183.614 1.00 36.59 444 ARG G C 1
ATOM 13929 O O . ARG G 1 366 ? 120.531 138.197 184.162 1.00 36.59 444 ARG G O 1
ATOM 13937 N N . VAL G 1 367 ? 121.310 136.080 184.283 1.00 44.09 445 VAL G N 1
ATOM 13938 C CA . VAL G 1 367 ? 121.217 135.981 185.731 1.00 44.09 445 VAL G CA 1
ATOM 13939 C C . VAL G 1 367 ? 122.545 135.428 186.243 1.00 44.09 445 VAL G C 1
ATOM 13940 O O . VAL G 1 367 ? 123.316 134.822 185.497 1.00 44.09 445 VAL G O 1
ATOM 13944 N N . GLU G 1 368 ? 122.810 135.662 187.529 1.00 61.59 446 GLU G N 1
ATOM 13945 C CA . GLU G 1 368 ? 124.065 135.318 188.193 1.00 61.59 446 GLU G CA 1
ATOM 13946 C C . GLU G 1 368 ? 123.822 135.466 189.695 1.00 61.59 446 GLU G C 1
ATOM 13947 O O . GLU G 1 368 ? 122.730 135.855 190.118 1.00 61.59 446 GLU G O 1
ATOM 13953 N N . LYS G 1 369 ? 124.839 135.141 190.502 1.00 62.09 447 LYS G N 1
ATOM 13954 C CA . LYS G 1 369 ? 124.721 135.242 191.958 1.00 62.09 447 LYS G CA 1
ATOM 13955 C C . LYS G 1 369 ? 124.615 136.694 192.390 1.00 62.09 447 LYS G C 1
ATOM 13956 O O . LYS G 1 369 ? 125.529 137.485 192.128 1.00 62.09 447 LYS G O 1
ATOM 13962 N N . SER G 1 370 ? 123.511 137.016 193.079 1.00 60.52 448 SER G N 1
ATOM 13963 C CA . SER G 1 370 ? 123.184 138.367 193.545 1.00 60.52 448 SER G CA 1
ATOM 13964 C C . SER G 1 370 ? 123.222 139.369 192.399 1.00 60.52 448 SER G C 1
ATOM 13965 O O . SER G 1 370 ? 123.708 140.493 192.537 1.00 60.52 448 SER G O 1
ATOM 13968 N N . PHE G 1 371 ? 122.717 138.946 191.244 1.00 48.42 449 PHE G N 1
ATOM 13969 C CA . PHE G 1 371 ? 122.900 139.710 190.024 1.00 48.42 449 PHE G CA 1
ATOM 13970 C C . PHE G 1 371 ? 121.797 139.339 189.052 1.00 48.42 449 PHE G C 1
ATOM 13971 O O . PHE G 1 371 ? 121.384 138.181 188.980 1.00 48.42 449 PHE G O 1
ATOM 13979 N N . ALA G 1 372 ? 121.322 140.336 188.321 1.00 37.53 450 ALA G N 1
ATOM 13980 C CA . ALA G 1 372 ? 120.400 140.147 187.220 1.00 37.53 450 ALA G CA 1
ATOM 13981 C C . ALA G 1 372 ? 120.669 141.267 186.234 1.00 37.53 450 ALA G C 1
ATOM 13982 O O . ALA G 1 372 ? 121.377 142.223 186.542 1.00 37.53 450 ALA G O 1
ATOM 13984 N N . GLU G 1 373 ? 120.097 141.161 185.044 1.00 32.24 451 GLU G N 1
ATOM 13985 C CA . GLU G 1 373 ? 120.292 142.215 184.064 1.00 32.24 451 GLU G CA 1
ATOM 13986 C C . GLU G 1 373 ? 119.005 142.440 183.298 1.00 32.24 451 GLU G C 1
ATOM 13987 O O . GLU G 1 373 ? 118.437 141.496 182.746 1.00 32.24 451 GLU G O 1
ATOM 13993 N N . LEU G 1 374 ? 118.551 143.684 183.264 1.00 21.34 452 LEU G N 1
ATOM 13994 C CA . LEU G 1 374 ? 117.375 144.049 182.497 1.00 21.34 452 LEU G CA 1
ATOM 13995 C C . LEU G 1 374 ? 117.803 144.746 181.218 1.00 21.34 452 LEU G C 1
ATOM 13996 O O . LEU G 1 374 ? 118.686 145.602 181.230 1.00 21.34 452 LEU G O 1
ATOM 14001 N N . THR G 1 375 ? 117.172 144.367 180.120 1.00 21.27 453 THR G N 1
ATOM 14002 C CA . THR G 1 375 ? 117.341 145.027 178.838 1.00 21.27 453 THR G CA 1
ATOM 14003 C C . THR G 1 375 ? 116.089 145.844 178.582 1.00 21.27 453 THR G C 1
ATOM 14004 O O . THR G 1 375 ? 114.986 145.289 178.535 1.00 21.27 453 THR G O 1
ATOM 14008 N N . ILE G 1 376 ? 116.262 147.156 178.449 1.00 16.66 454 ILE G N 1
ATOM 14009 C CA . ILE G 1 376 ? 115.174 148.113 178.318 1.00 16.66 454 ILE G CA 1
ATOM 14010 C C . ILE G 1 376 ? 115.300 148.777 176.960 1.00 16.66 454 ILE G C 1
ATOM 14011 O O . ILE G 1 376 ? 116.406 149.086 176.516 1.00 16.66 454 ILE G O 1
ATOM 14016 N N . GLY G 1 377 ? 114.173 148.985 176.294 1.00 21.27 455 GLY G N 1
ATOM 14017 C CA . GLY G 1 377 ? 114.224 149.617 174.996 1.00 21.27 455 GLY G CA 1
ATOM 14018 C C . GLY G 1 377 ? 112.898 150.158 174.521 1.00 21.27 455 GLY G C 1
ATOM 14019 O O . GLY G 1 377 ? 111.839 149.639 174.881 1.00 21.27 455 GLY G O 1
ATOM 14020 N N . CYS G 1 378 ? 112.957 151.192 173.688 1.00 19.87 456 CYS G N 1
ATOM 14021 C CA . CYS G 1 378 ? 111.753 151.803 173.140 1.00 19.87 456 CYS G CA 1
ATOM 14022 C C . CYS G 1 378 ? 112.120 152.569 171.880 1.00 19.87 456 CYS G C 1
ATOM 14023 O O . CYS G 1 378 ? 113.286 152.651 171.491 1.00 19.87 456 CYS G O 1
ATOM 14026 N N . ASN G 1 379 ? 111.098 153.109 171.225 1.00 21.27 457 ASN G N 1
ATOM 14027 C CA . ASN G 1 379 ? 111.256 154.003 170.089 1.00 21.27 457 ASN G CA 1
ATOM 14028 C C . ASN G 1 379 ? 110.810 155.394 170.505 1.00 21.27 457 ASN G C 1
ATOM 14029 O O . ASN G 1 379 ? 109.668 155.580 170.922 1.00 21.27 457 ASN G O 1
ATOM 14034 N N . LEU G 1 380 ? 111.706 156.360 170.382 1.00 21.27 458 LEU G N 1
ATOM 14035 C CA . LEU G 1 380 ? 111.375 157.754 170.599 1.00 21.27 458 LEU G CA 1
ATOM 14036 C C . LEU G 1 380 ? 110.951 158.399 169.288 1.00 21.27 458 LEU G C 1
ATOM 14037 O O . LEU G 1 380 ? 111.348 157.966 168.209 1.00 21.27 458 LEU G O 1
ATOM 14042 N N . ILE G 1 381 ? 110.156 159.463 169.396 1.00 19.03 459 ILE G N 1
ATOM 14043 C CA . ILE G 1 381 ? 109.675 160.207 168.236 1.00 19.03 459 ILE G CA 1
ATOM 14044 C C . ILE G 1 381 ? 110.819 160.991 167.612 1.00 19.03 459 ILE G C 1
ATOM 14045 O O . ILE G 1 381 ? 111.917 161.051 168.171 1.00 19.03 459 ILE G O 1
ATOM 14050 N N . ARG G 1 382 ? 110.582 161.567 166.438 1.00 21.27 460 ARG G N 1
ATOM 14051 C CA . ARG G 1 382 ? 111.610 162.350 165.762 1.00 21.27 460 ARG G CA 1
ATOM 14052 C C . ARG G 1 382 ? 111.919 163.619 166.542 1.00 21.27 460 ARG G C 1
ATOM 14053 O O . ARG G 1 382 ? 111.022 164.412 166.839 1.00 21.27 460 ARG G O 1
ATOM 14061 N N . MET G 1 383 ? 113.193 163.808 166.878 1.00 22.25 461 MET G N 1
ATOM 14062 C CA . MET G 1 383 ? 113.598 164.903 167.745 1.00 22.25 461 MET G CA 1
ATOM 14063 C C . MET G 1 383 ? 115.039 165.278 167.446 1.00 22.25 461 MET G C 1
ATOM 14064 O O . MET G 1 383 ? 115.761 164.559 166.752 1.00 22.25 461 MET G O 1
ATOM 14069 N N . GLY G 1 384 ? 115.452 166.418 167.991 1.00 27.02 462 GLY G N 1
ATOM 14070 C CA . GLY G 1 384 ? 116.814 166.874 167.832 1.00 27.02 462 GLY G CA 1
ATOM 14071 C C . GLY G 1 384 ? 117.787 166.122 168.714 1.00 27.02 462 GLY G C 1
ATOM 14072 O O . GLY G 1 384 ? 117.417 165.311 169.559 1.00 27.02 462 GLY G O 1
ATOM 14073 N N . LYS G 1 385 ? 119.072 166.413 168.514 1.00 28.15 463 LYS G N 1
ATOM 14074 C CA . LYS G 1 385 ? 120.124 165.666 169.187 1.00 28.15 463 LYS G CA 1
ATOM 14075 C C . LYS G 1 385 ? 120.301 166.050 170.649 1.00 28.15 463 LYS G C 1
ATOM 14076 O O . LYS G 1 385 ? 121.048 165.371 171.354 1.00 28.15 463 LYS G O 1
ATOM 14082 N N . GLU G 1 386 ? 119.648 167.107 171.120 1.00 29.87 464 GLU G N 1
ATOM 14083 C CA . GLU G 1 386 ? 119.690 167.454 172.535 1.00 29.87 464 GLU G CA 1
ATOM 14084 C C . GLU G 1 386 ? 118.540 166.816 173.303 1.00 29.87 464 GLU G C 1
ATOM 14085 O O . GLU G 1 386 ? 118.734 166.307 174.418 1.00 29.87 464 GLU G O 1
ATOM 14091 N N . GLU G 1 387 ? 117.344 166.842 172.706 1.00 27.79 465 GLU G N 1
ATOM 14092 C CA . GLU G 1 387 ? 116.190 166.161 173.279 1.00 27.79 465 GLU G CA 1
ATOM 14093 C C . GLU G 1 387 ? 116.416 164.661 173.358 1.00 27.79 465 GLU G C 1
ATOM 14094 O O . GLU G 1 387 ? 115.910 164.003 174.272 1.00 27.79 465 GLU G O 1
ATOM 14100 N N . LEU G 1 388 ? 117.173 164.105 172.407 1.00 23.16 466 LEU G N 1
ATOM 14101 C CA . LEU G 1 388 ? 117.502 162.684 172.424 1.00 23.16 466 LEU G CA 1
ATOM 14102 C C . LEU G 1 388 ? 118.317 162.316 173.654 1.00 23.16 466 LEU G C 1
ATOM 14103 O O . LEU G 1 388 ? 118.002 161.346 174.353 1.00 23.16 466 LEU G O 1
ATOM 14108 N N . TYR G 1 389 ? 119.357 163.099 173.943 1.00 22.64 467 TYR G N 1
ATOM 14109 C CA . TYR G 1 389 ? 120.203 162.838 175.102 1.00 22.64 467 TYR G CA 1
ATOM 14110 C C . TYR G 1 389 ? 119.443 163.047 176.404 1.00 22.64 467 TYR G C 1
ATOM 14111 O O . TYR G 1 389 ? 119.575 162.247 177.345 1.00 22.64 467 TYR G O 1
ATOM 14120 N N . ASN G 1 390 ? 118.632 164.110 176.471 1.00 27.09 468 ASN G N 1
ATOM 14121 C CA . ASN G 1 390 ? 117.834 164.352 177.669 1.00 27.09 468 ASN G CA 1
ATOM 14122 C C . ASN G 1 390 ? 116.789 163.268 177.889 1.00 27.09 468 ASN G C 1
ATOM 14123 O O . ASN G 1 390 ? 116.524 162.895 179.034 1.00 27.09 468 ASN G O 1
ATOM 14128 N N . THR G 1 391 ? 116.221 162.720 176.815 1.00 22.20 469 THR G N 1
ATOM 14129 C CA . THR G 1 391 ? 115.230 161.662 176.961 1.00 22.20 469 THR G CA 1
ATOM 14130 C C . THR G 1 391 ? 115.878 160.350 177.374 1.00 22.20 469 THR G C 1
ATOM 14131 O O . THR G 1 391 ? 115.291 159.592 178.150 1.00 22.20 469 THR G O 1
ATOM 14135 N N . GLN G 1 392 ? 117.087 160.070 176.870 1.00 21.27 470 GLN G N 1
ATOM 14136 C CA . GLN G 1 392 ? 117.845 158.907 177.334 1.00 21.27 470 GLN G CA 1
ATOM 14137 C C . GLN G 1 392 ? 118.125 158.984 178.830 1.00 21.27 470 GLN G C 1
ATOM 14138 O O . GLN G 1 392 ? 117.891 158.015 179.567 1.00 21.27 470 GLN G O 1
ATOM 14144 N N . GLN G 1 393 ? 118.607 160.144 179.295 1.00 19.29 471 GLN G N 1
ATOM 14145 C CA . GLN G 1 393 ? 118.892 160.316 180.718 1.00 19.29 471 GLN G CA 1
ATOM 14146 C C . GLN G 1 393 ? 117.620 160.231 181.560 1.00 19.29 471 GLN G C 1
ATOM 14147 O O . GLN G 1 393 ? 117.610 159.579 182.611 1.00 19.29 471 GLN G O 1
ATOM 14153 N N . GLU G 1 394 ? 116.529 160.840 181.085 1.00 21.27 472 GLU G N 1
ATOM 14154 C CA . GLU G 1 394 ? 115.264 160.835 181.814 1.00 21.27 472 GLU G CA 1
ATOM 14155 C C . GLU G 1 394 ? 114.681 159.432 181.936 1.00 21.27 472 GLU G C 1
ATOM 14156 O O . GLU G 1 394 ? 114.202 159.043 183.009 1.00 21.27 472 GLU G O 1
ATOM 14162 N N . VAL G 1 395 ? 114.739 158.650 180.853 1.00 21.27 473 VAL G N 1
ATOM 14163 C CA . VAL G 1 395 ? 114.231 157.280 180.870 1.00 21.27 473 VAL G CA 1
ATOM 14164 C C . VAL G 1 395 ? 115.069 156.406 181.797 1.00 21.27 473 VAL G C 1
ATOM 14165 O O . VAL G 1 395 ? 114.525 155.608 182.574 1.00 21.27 473 VAL G O 1
ATOM 14169 N N . LEU G 1 396 ? 116.398 156.573 181.764 1.00 19.74 474 LEU G N 1
ATOM 14170 C CA . LEU G 1 396 ? 117.271 155.807 182.653 1.00 19.74 474 LEU G CA 1
ATOM 14171 C C . LEU G 1 396 ? 117.021 156.142 184.120 1.00 19.74 474 LEU G C 1
ATOM 14172 O O . LEU G 1 396 ? 116.960 155.241 184.968 1.00 19.74 474 LEU G O 1
ATOM 14177 N N . LEU G 1 397 ? 116.829 157.426 184.432 1.00 21.55 475 LEU G N 1
ATOM 14178 C CA . LEU G 1 397 ? 116.577 157.832 185.813 1.00 21.55 475 LEU G CA 1
ATOM 14179 C C . LEU G 1 397 ? 115.221 157.344 186.309 1.00 21.55 475 LEU G C 1
ATOM 14180 O O . LEU G 1 397 ? 115.097 156.932 187.468 1.00 21.55 475 LEU G O 1
ATOM 14185 N N . GLU G 1 398 ? 114.197 157.375 185.452 1.00 24.73 476 GLU G N 1
ATOM 14186 C CA . GLU G 1 398 ? 112.883 156.876 185.852 1.00 24.73 476 GLU G CA 1
ATOM 14187 C C . GLU G 1 398 ? 112.898 155.368 186.066 1.00 24.73 476 GLU G C 1
ATOM 14188 O O . GLU G 1 398 ? 112.249 154.860 186.991 1.00 24.73 476 GLU G O 1
ATOM 14194 N N . ALA G 1 399 ? 113.638 154.640 185.224 1.00 22.15 477 ALA G N 1
ATOM 14195 C CA . ALA G 1 399 ? 113.775 153.198 185.406 1.00 22.15 477 ALA G CA 1
ATOM 14196 C C . ALA G 1 399 ? 114.485 152.866 186.710 1.00 22.15 477 ALA G C 1
ATOM 14197 O O . ALA G 1 399 ? 114.081 151.937 187.419 1.00 22.15 477 ALA G O 1
ATOM 14199 N N . VAL G 1 400 ? 115.524 153.630 187.061 1.00 21.27 478 VAL G N 1
ATOM 14200 C CA . VAL G 1 400 ? 116.223 153.377 188.319 1.00 21.27 478 VAL G CA 1
ATOM 14201 C C . VAL G 1 400 ? 115.351 153.755 189.519 1.00 21.27 478 VAL G C 1
ATOM 14202 O O . VAL G 1 400 ? 115.387 153.074 190.554 1.00 21.27 478 VAL G O 1
ATOM 14206 N N . LYS G 1 401 ? 114.521 154.800 189.390 1.00 21.27 479 LYS G N 1
ATOM 14207 C CA . LYS G 1 401 ? 113.556 155.134 190.441 1.00 21.27 479 LYS G CA 1
ATOM 14208 C C . LYS G 1 401 ? 112.556 154.007 190.669 1.00 21.27 479 LYS G C 1
ATOM 14209 O O . LYS G 1 401 ? 112.218 153.692 191.815 1.00 21.27 479 LYS G O 1
ATOM 14215 N N . ILE G 1 402 ? 112.071 153.397 189.586 1.00 20.96 480 ILE G N 1
ATOM 14216 C CA . ILE G 1 402 ? 111.131 152.282 189.709 1.00 20.96 480 ILE G CA 1
ATOM 14217 C C . ILE G 1 402 ? 111.808 151.069 190.339 1.00 20.96 480 ILE G C 1
ATOM 14218 O O . ILE G 1 402 ? 111.229 150.404 191.206 1.00 20.96 480 ILE G O 1
ATOM 14223 N N . ILE G 1 403 ? 113.051 150.783 189.938 1.00 24.59 481 ILE G N 1
ATOM 14224 C CA . ILE G 1 403 ? 113.765 149.616 190.460 1.00 24.59 481 ILE G CA 1
ATOM 14225 C C . ILE G 1 403 ? 114.055 149.774 191.950 1.00 24.59 481 ILE G C 1
ATOM 14226 O O . ILE G 1 403 ? 113.789 148.869 192.747 1.00 24.59 481 ILE G O 1
ATOM 14231 N N . LYS G 1 404 ? 114.565 150.939 192.356 1.00 31.52 482 LYS G N 1
ATOM 14232 C CA . LYS G 1 404 ? 114.830 151.163 193.773 1.00 31.52 482 LYS G CA 1
ATOM 14233 C C . LYS G 1 404 ? 113.566 151.429 194.579 1.00 31.52 482 LYS G C 1
ATOM 14234 O O . LYS G 1 404 ? 113.630 151.437 195.811 1.00 31.52 482 LYS G O 1
ATOM 14240 N N . LYS G 1 405 ? 112.427 151.668 193.925 1.00 32.64 483 LYS G N 1
ATOM 14241 C CA . LYS G 1 405 ? 111.176 151.817 194.661 1.00 32.64 483 LYS G CA 1
ATOM 14242 C C . LYS G 1 405 ? 110.718 150.490 195.254 1.00 32.64 483 LYS G C 1
ATOM 14243 O O . LYS G 1 405 ? 110.148 150.464 196.351 1.00 32.64 483 LYS G O 1
ATOM 14249 N N . HIS G 1 406 ? 111.010 149.379 194.579 1.00 38.58 484 HIS G N 1
ATOM 14250 C CA . HIS G 1 406 ? 110.671 148.040 195.042 1.00 38.58 484 HIS G CA 1
ATOM 14251 C C . HIS G 1 406 ? 111.663 147.484 196.056 1.00 38.58 484 HIS G C 1
ATOM 14252 O O . HIS G 1 406 ? 111.609 146.285 196.349 1.00 38.58 484 HIS G O 1
ATOM 14259 N N . GLY G 1 407 ? 112.552 148.311 196.598 1.00 40.21 485 GLY G N 1
ATOM 14260 C CA . GLY G 1 407 ? 113.553 147.861 197.542 1.00 40.21 485 GLY G CA 1
ATOM 14261 C C . GLY G 1 407 ? 114.576 146.929 196.932 1.00 40.21 485 GLY G C 1
ATOM 14262 O O . GLY G 1 407 ? 114.915 145.901 197.521 1.00 40.21 485 GLY G O 1
ATOM 14263 N N . VAL G 1 408 ? 115.070 147.275 195.746 1.00 43.72 486 VAL G N 1
ATOM 14264 C CA . VAL G 1 408 ? 116.064 146.485 195.027 1.00 43.72 486 VAL G CA 1
ATOM 14265 C C . VAL G 1 408 ? 117.201 147.412 194.632 1.00 43.72 486 VAL G C 1
ATOM 14266 O O . VAL G 1 408 ? 116.982 148.386 193.904 1.00 43.72 486 VAL G O 1
ATOM 14270 N N . SER G 1 409 ? 118.408 147.113 195.097 1.00 48.80 487 SER G N 1
ATOM 14271 C CA . SER G 1 409 ? 119.561 147.931 194.761 1.00 48.80 487 SER G CA 1
ATOM 14272 C C . SER G 1 409 ? 120.151 147.503 193.418 1.00 48.80 487 SER G C 1
ATOM 14273 O O . SER G 1 409 ? 119.819 146.453 192.866 1.00 48.80 487 SER G O 1
ATOM 14276 N N . LEU G 1 410 ? 121.034 148.344 192.890 1.00 48.57 488 LEU G N 1
ATOM 14277 C CA . LEU G 1 410 ? 121.694 148.054 191.628 1.00 48.57 488 LEU G CA 1
ATOM 14278 C C . LEU G 1 410 ? 122.847 147.083 191.846 1.00 48.57 488 LEU G C 1
ATOM 14279 O O . LEU G 1 410 ? 123.406 146.981 192.938 1.00 48.57 488 LEU G O 1
ATOM 14284 N N . GLY G 1 411 ? 123.200 146.356 190.783 1.00 58.99 489 GLY G N 1
ATOM 14285 C CA . GLY G 1 411 ? 124.276 145.394 190.829 1.00 58.99 489 GLY G CA 1
ATOM 14286 C C . GLY G 1 411 ? 125.541 145.915 190.170 1.00 58.99 489 GLY G C 1
ATOM 14287 O O . GLY G 1 411 ? 125.572 146.982 189.565 1.00 58.99 489 GLY G O 1
ATOM 14288 N N . THR G 1 412 ? 126.604 145.132 190.299 1.00 85.05 490 THR G N 1
ATOM 14289 C CA . THR G 1 412 ? 127.908 145.520 189.788 1.00 85.05 490 THR G CA 1
ATOM 14290 C C . THR G 1 412 ? 128.409 144.486 188.790 1.00 85.05 490 THR G C 1
ATOM 14291 O O . THR G 1 412 ? 128.153 143.287 188.933 1.00 85.05 490 THR G O 1
ATOM 14295 N N . THR G 1 413 ? 129.084 144.968 187.753 1.00 113.65 491 THR G N 1
ATOM 14296 C CA . THR G 1 413 ? 129.604 144.134 186.679 1.00 113.65 491 THR G CA 1
ATOM 14297 C C . THR G 1 413 ? 131.123 144.170 186.733 1.00 113.65 491 THR G C 1
ATOM 14298 O O . THR G 1 413 ? 131.712 145.255 186.806 1.00 113.65 491 THR G O 1
#

Solvent-accessible surface area: 98830 Å² total; per-residue (Å²): 100,99,214,28,2,88,85,45,7,46,74,82,29,86,89,92,56,55,77,15,112,99,38,59,151,102,136,158,156,82,63,58,69,34,122,14,11,78,42,102,16,96,13,116,34,60,59,67,107,38,55,53,58,50,74,163,117,73,94,116,136,126,107,94,49,40,20,81,14,35,45,40,20,64,20,37,118,46,34,9,103,114,24,42,66,121,64,164,71,53,44,28,54,44,31,64,40,85,32,6,129,38,108,58,19,21,29,66,12,7,48,63,14,12,145,78,84,9,0,42,102,42,23,41,0,72,4,37,100,12,79,8,44,1,73,104,18,21,83,39,42,0,16,0,18,31,80,91,24,8,26,8,49,0,8,0,36,55,10,47,31,81,29,5,18,5,48,41,113,8,127,34,65,29,27,77,42,120,0,8,0,61,12,105,100,20,85,72,0,47,90,0,1,76,67,0,24,82,24,0,106,100,30,108,81,17,58,95,56,130,54,56,4,35,3,34,3,41,102,6,22,100,46,14,0,24,0,12,6,2,9,9,0,67,149,31,36,128,52,80,10,39,63,2,57,21,69,12,14,12,64,1,6,96,20,0,97,126,55,70,14,46,10,1,83,118,100,97,215,28,2,89,77,44,6,47,62,70,29,86,77,92,56,55,69,14,116,96,37,59,150,94,137,158,155,82,63,60,67,34,123,14,12,78,43,104,17,95,13,108,33,60,56,66,106,39,55,53,52,50,74,165,117,73,94,118,136,126,101,100,50,33,18,95,14,30,51,40,15,59,22,38,120,47,45,9,101,112,30,41,66,123,64,165,67,54,40,27,55,43,28,69,44,85,30,8,132,35,104,58,18,19,31,65,13,8,48,66,13,11,132,79,83,10,0,43,102,43,23,41,0,72,4,37,104,13,78,7,45,1,71,103,21,21,91,39,42,1,15,0,17,33,82,97,27,11,23,9,48,0,7,1,35,59,10,49,30,80,29,6,17,5,50,41,111,7,126,36,65,30,26,78,41,121,0,10,0,64,12,106,100,20,86,72,0,48,91,0,1,77,69,0,26,84,24,0,105,99,30,107,82,17,56,95,55,130,55,59,3,36,2,33,2,41,101,5,21,100,46,14,0,24,0,12,7,2,9,10,0,68,148,31,35,131,49,81,10,35,61,2,58,20,68,12,14,11,65,0,8,93,20,0,101,126,55,70,14,46,11,1,85,121,100,96,214,28,2,90,82,44,6,47,73,79,28,86,90,91,58,55,77,14,114,100,39,60,148,103,137,158,154,84,62,58,68,34,123,14,13,78,43,103,17,96,13,108,33,60,56,66,109,37,55,52,52,49,75,165,116,71,95,118,136,124,103,109,50,36,20,92,14,34,39,38,18,60,23,38,121,42,36,8,101,103,27,40,68,108,64,164,72,54,44,27,53,45,30,67,41,86,32,8,132,36,106,66,24,20,28,79,13,4,39,67,14,8,138,83,80,12,0,40,105,44,23,40,0,72,4,36,103,12,78,8,46,1,72,104,19,20,78,40,42,1,14,0,18,33,82,97,28,11,25,9,49,0,8,1,36,58,10,56,32,80,31,6,16,5,49,40,112,9,127,40,68,30,27,78,41,122,0,10,0,65,12,98,100,15,78,71,0,51,91,0,2,78,68,0,22,86,25,0,106,99,30,105,82,17,57,94,54,134,57,60,3,36,1,27,1,36,104,3,21,86,44,14,0,24,0,13,6,3,8,10,0,69,149,32,36,131,50,81,10,35,61,2,57,21,69,12,14,12,66,0,8,95,20,0,103,127,54,70,12,43,10,1,89,124,99,97,212,28,2,89,85,43,7,46,70,67,29,87,89,92,58,53,64,14,114,92,37,57,148,80,138,157,155,84,63,60,68,34,123,14,13,77,43,102,16,95,11,100,32,59,52,66,109,37,55,53,52,49,73,164,116,73,94,117,136,125,94,106,50,32,15,97,14,24,50,38,14,59,23,39,120,48,46,8,101,112,30,41,67,122,65,162,71,54,36,26,54,49,33,64,39,100,36,7,133,36,106,62,20,20,29,72,13,5,45,66,14,10,149,82,81,11,0,43,103,44,23,40,0,72,4,36,106,13,79,7,50,1,71,105,20,21,89,44,42,1,15,0,21,33,84,102,28,12,26,9,50,0,6,1,38,62,9,49,29,79,27,5,16,5,48,41,112,9,126,40,64,31,25,78,40,117,0,8,0,65,12,98,99,17,84,72,0,51,90,0,3,78,68,0,27,85,23,0,104,100,31,106,79,17,56,95,55,137,59,60,4,36,2,27,1,36,99,3,20,86,44,15,0,24,0,14,6,2,9,10,0,67,150,31,36,137,45,80,9,31,58,2,54,15,67,12,11,8,65,0,5,85,20,0,95,125,54,72,13,41,8,0,94,125,100,96,213,28,2,88,87,43,6,46,79,76,28,87,94,91,57,54,78,15,112,99,38,57,148,105,136,157,156,85,63,61,68,33,123,15,13,78,43,101,17,95,13,111,32,58,56,66,110,37,56,53,51,50,75,163,116,72,93,117,135,126,99,104,50,38,18,104,13,33,58,39,18,61,20,38,120,49,48,8,100,113,29,40,66,131,63,163,69,53,41,27,54,43,31,65,39,86,31,6,130,36,107,60,18,19,30,69,12,7,45,65,14,9,145,83,78,11,0,45,104,42,23,41,0,72,5,36,105,12,79,8,54,1,72,103,23,22,96,41,42,1,15,0,22,32,82,98,28,10,26,8,48,0,5,1,37,58,10,50,30,80,28,7,20,5,54,41,110,8,126,32,64,30,26,79,40,118,0,7,0,63,13,98,100,14,83,73,0,45,92,0,1,78,68,0,29,84,24,0,105,99,30,107,80,17,55,95,56,132,53,57,4,36,4,34,2,39,98,2,14,80,44,14,0,25,0,14,6,2,8,9,0,66,150,31,36,136,49,80,9,35,61,2,55,18,68,11,11,10,65,1,5,89,19,0,97,126,54,72,12,41,8,0,94,124,100,97,215,28,2,88,88,43,6,46,87,93,28,88,92,92,56,55,83,14,110,103,36,57,148,109,137,158,156,83,62,62,68,33,124,15,12,79,42,101,17,95,14,116,34,58,55,66,111,38,55,52,52,50,73,169,121,74,93,119,136,126,105,96,50,40,17,88,14,36,47,39,21,61,19,38,118,47,36,9,100,112,25,40,66,126,63,164,67,53,40,28,53,41,30,65,41,84,32,6,129,35,106,57,17,20,30,66,12,7,50,65,15,12,153,75,84,8,0,45,102,43,23,41,0,73,4,36,104,12,79,7,52,1,72,103,22,22,91,43,42,1,14,0,21,33,81,91,27,9,30,8,55,0,7,1,37,56,9,49,31,79,29,6,20,5,52,40,110,7,125,32,62,30,26,78,39,115,0,6,0,61,12,100,101,15,85,73,0,43,91,0,0,76,67,0,25,84,24,0,104,100,30,108,80,17,55,95,56,128,51,54,3,36,4,38,3,40,98,4,17,92,45,13,0,24,0,13,6,2,7,9,0,66,150,31,37,135,55,80,10,35,65,2,56,22,68,11,12,11,65,1,5,92,19,0,95,126,55,72,12,44,10,0,89,120,100,98,216,28,2,89,82,44,7,46,72,76,29,87,82,94,55,55,74,15,111,99,36,60,149,97,136,158,156,82,63,61,68,34,123,14,11,77,42,101,17,96,13,117,33,59,56,66,109,39,54,53,50,50,73,163,118,73,92,118,136,126,105,100,50,40,21,92,12,35,52,39,17,61,21,38,119,48,42,9,101,114,29,40,66,124,64,165,67,52,40,27,54,42,28,70,43,82,30,7,132,36,104,59,19,20,32,67,12,8,50,68,14,13,142,78,85,10,0,48,105,43,24,41,0,72,4,37,101,12,79,7,44,1,73,106,22,22,94,39,42,1,16,0,18,32,79,93,25,10,24,9,49,0,8,1,36,56,10,50,32,80,30,7,20,5,52,42,110,7,127,30,64,33,26,78,40,119,0,8,0,61,11,103,102,17,87,73,0,45,92,0,0,77,66,0,26,83,24,0,106,99,31,108,81,17,56,96,55,129,50,54,3,35,3,38,3,39,98,4,17,99,46,14,0,24,0,13,6,2,8,9,0,68,149,31,36,130,51,81,10,35,64,2,57,22,68,12,12,12,65,1,6,94,19,0,96,126,55,71,13,46,11,0,83,118

B-factor: mean 93.17, std 78.13, range [15.32, 213.64]

Secondary structure (DSSP, 8-state):
-HHHHHHHHHHHHHHHHHHHHHHTT----HHHHHHHHHHHHHHHHHHHHHHHHHHHHTT---HHHHHHHHHHHHHHHHHHHHHHTT---SHHHHHHHHHHHHHHHHHHHHHHHHHS-S--TT-EEEETTEEEEEEEE-SSEEEEE-TT-PEEEEEGGGGSSS-EEETTS-SEEEEEEEEEEE-S-GGGHHHHHHHHHHHHHHSSSB--SSS--EEEEEEEETTEEEEEEEEEEES--HHHHHHHHHHHHHHHHHHHHHTT-EEP--/-HHHHHHHHHHHHHHHHHHHHHHTT----HHHHHHHHHHHHHHHHHHHHHHHHHHHHTT---HHHHHHHHHHHHHHHHHHHHHHTT---SHHHHHHHHHHHHHHHHHHHHHHHHHS-S--TT-EEEETTEEEEEEEE-SSEEEEE-TT-PEEEEEGGGGSSS-EEETTS-SEEEEEEEEEEE-S-GGGHHHHHHHHHHHHHHSSSB--SSS--EEEEEEEETTEEEEEEEEEEES--HHHHHHHHHHHHHHHHHHHHHTT-EEP--/-HHHHHHHHHHHHHHHHHHHHHHTT----HHHHHHHHHHHHHHHHHHHHHHHHHHHHTT---HHHHHHHHHHHHHHHHHHHHHHTT---SHHHHHHHHHHHHHHHHHHHHHHHHHS-S--TT-EEEETTEEEEEEEE-SSEEEEE-TT-PEEEEEGGGGSSS-EEETTS-SEEEEEEEEEEE-S-GGGHHHHHHHHHHHHHHSSSB--SSS--EEEEEEEETTEEEEEEEEEEES--HHHHHHHHHHHHHHHHHHHHHTT-EEP--/-HHHHHHHHHHHHHHHHHHHHHHTT----HHHHHHHHHHHHHHHHHHHHHHHHHHHHTT---HHHHHHHHHHHHHHHHHHHHHHTT---SHHHHHHHHHHHHHHHHHHHHHHHHHS-S--TT-EEEETTEEEEEEEE-SSEEEEE-TT-PEEEEEGGGGSSS-EEETTS-SEEEEEEEEEEE-S-GGGHHHHHHHHHHHHHHSSSB--SSS--EEEEEEEETTEEEEEEEEEEES--HHHHHHHHHHHHHHHHHHHHHTT-EEP--/-HHHHHHHHHHHHHHHHHHHHHHTT----HHHHHHHHHHHHHHHHHHHHHHHHHHHHTT---HHHHHHHHHHHHHHHHHHHHHHTT---SHHHHHHHHHHHHHHHHHHHHHHHHHS-S--TT-EEEETTEEEEEEEE-SSEEEEE-TT-PEEEEEGGGGSSS-EEETTS-SEEEEEEEEEEE-S-GGGHHHHHHHHHHHHHHSSSB--SSS--EEEEEEEETTEEEEEEEEEEES--HHHHHHHHHHHHHHHHHHHHHTT-EEP--/-HHHHHHHHHHHHHHHHHHHHHHTT----HHHHHHHHHHHHHHHHHHHHHHHHHHHHTT---HHHHHHHHHHHHHHHHHHHHHHTT---SHHHHHHHHHHHHHHHHHHHHHHHHHS-S--TT-EEEETTEEEEEEEE-SSEEEEE-TT-PEEEEEGGGGSSS-EEETTS-SEEEEEEEEEEE-S-GGGHHHHHHHHHHHHHHSSSB--SSS--EEEEEEEETTEEEEEEEEEEES--HHHHHHHHHHHHHHHHHHHHHTT-EEP--/-HHHHHHHHHHHHHHHHHHHHHHTT----HHHHHHHHHHHHHHHHHHHHHHHHHHHHTT---HHHHHHHHHHHHHHHHHHHHHHTT---SHHHHHHHHHHHHHHHHHHHHHHHHHS-S--TT-EEEETTEEEEEEEE-SSEEEEE-TT-PEEEEEGGGGSSS-EEETTS-SEEEEEEEEEEE-S-GGGHHHHHHHHHHHHHHSSSB--SSS--EEEEEEEETTEEEEEEEEEEES--HHHHHHHHHHHHHHHHHHHHHTT-EEP--

GO terms:
  GO:0005743 mitochondrial inner membrane (C, IDA)
  GO:0008381 mechanosensitive monoatomic ion channel activity (F, IDA)
  GO:0034599 cellular response to oxidative stress (P, IMP)
  GO:0005739 mitochondrion (C, HDA)
  GO:0009507 chloroplast (C, HDA)
  GO:0009941 chloroplast envelope (C, HDA)

Radius of gyration: 40.16 Å; Cα contacts (8 Å, |Δi|>4): 2749; chains: 7; bounding box: 97×98×86 Å

Foldseek 3Di:
DLCVLLVVLVVVLVVVLVVVVVVVVVPPLNVLVNQLSVLVSVLSSVLVVLVVVLVVVVVPVPVCSVVVVVVVNVVSVVVSVVSSVVSPPPCVVVVCVVVCCQPVLLQVLLVVCVVVPPDDQQWWKDWVPATAGFHDRDRFWTWGQGPVRDIDTGGSNSVVPTDMGTPRPDFKAKDKDKFKWQDQDCPCVVVLFVVLQVVQPVDAQFDPPPDRWGWDWDDDDHSMTMIMTMGIGGDDDPVVVVVVVVVSVVVSQVSCVVVVIGTDDD/DLCVLLVVLVVVLVVVLVVVVVVVVVPPLNVLVNQLSVLVSVLSSVLVVLVVVLVVVVVPVPVCSVVVVVVVNVVSVVVSVVSSVVSPPPCVVVVCVVVCCQPVLLQVLLVVCVVVPPDDQQWWKDWVPATAGFHDRDRFWTWGQGPVRDIDTGGSNSVVPTDMGTPRPDFKAKDKDKFKWQDQDCPCVVVLFVVLQVVQPVDAQFDPPPDRWGWDWDDDDHSMTMIMTMGIGGDDDPVVVVVVVVVSVVVSQVSCVVVVIGTDDD/DLCVLLVVLVVVLVVVLVVVVVVVVVPPLNVLVNQLSVLVSVLSSVLVVLVVVLVVVVVPVPVCSVVVVVVVNVVSVVVSVVSSVVSPPPCVVVVCVVVCCQPVLLQVLLVVCVVVPPDDQQWWKDWVPATAGFHDRDRFWTWGQGPVRDIDTGGSNSVVPTDMGTPRPDFKAKDKDKFKWQDQDCPCVVVLFVVLQVVQPVDAQFDPPPDRWGWDWDDDDHSMTMIMTMGIGGDDDPVVVVVVVVVSVVVSQVSCVVVVIGTDDD/DLCVLLVVLVVVLVVVLVVVVVVVVVPPLNVLVNQLSVLVSVLSSVLVVLVVVLVVVVVPVPVCSVVVVVVVNVVSVVVSVVSSVVSPPPCVVVVCVVVCCQPVLLQVLLVVCVVVPPDDQQWWKDWVPATAGFHDRDRFWTWGQGPVRDIDTGGSNSVVPTDMGTPRPDFKAKDKDKFKWQDQDCPCVVVLFVVLQVVQPVDAQFDPPPDRWGWDWDDDDHSMTMIMTMGIGGDDDPVVVVVVVVVSVVVSQVSCVVVVIGTDDD/DLCVLLVVLVVVLVVVLVVVVVVVVVPPLNVLVNQLSVLVSVLSSVLVVLVVVLVVVVVPVPVCSVVVVVVVNVVSVVVSVVSSVVSPPPCVVVVCVVVCCQPVLLQVLLVVCVVVPPDDQQWWKDWVPATAGFHDRDRFWTWGQGPVRDIDTGGSNSVVPTDMGTPRPDFKAKDKDKFKWQDQDCPCVVVLFVVLQVVQPVDAQFDPPPDRWGWDWDDDDHSMTMIMTMGIGGDDDPVVVVVVVVVSVVVSQVSCVVVVIGTDDD/DLCVLLVVLVVVLVVVLVVVVVVVVVPPLNVLVNQLSVLVSVLSSVLVVLVVVLVVVVVPVPVCSVVVVVVVNVVSVVVSVVSSVVSPPPCVVVVCVVVCCQPVLLQVLLVVCVVVPPDDQQWWKDWVPATAGFHDRDRFWTWGQGPVRDIDTGGSNSVVPTDMGTPRPDFKAKDKDKFKWQDQDCPCVVVLFVVLQVVQPVDAQFDPPPDRWGWDWDDDDHSMTMIMTMGIGGDDDPVVVVVVVVVSVVVSQVSCVVVVIGTDDD/DLCVLLVVLVVVLVVVLVVVVVVVVVPPLNVLVNQLSVLVSVLSSVLVVLVVVLVVVVVPVPVCSVVVVVVVNVVSVVVSVVSSVVSPPPCVVVVCVVVCCQPVLLQVLLVVCVVVPPDDQQWWKDWVPATAGFHDRDRFWTWGQGPVRDIDTGGSNSVVPTDMGTPRPDFKAKDKDKFKWQDQDCPCVVVLFVVLQVVQPVDAQFDPPPDRWGWDWDDDDHSMTMIMTMGIGGDDDPVVVVVVVVVSVVVSQVSCVVVVIGTDDD

Sequence (1862 aa):
SFWGALEDPARYLVTFIAFAQIAAMVAQYFSPTVKGAVILSLVWFLYRWKTNVITRMLSADREKVLTLDKVSSVGLFAIGLMASAEAVGGVGGVVTAFAARDILGNVLSGLSMQFSRPFSMGDTIKAGSVEGQVIEMGLTTTSLLNAEKFPVLVPNSLFSSQVIVNKSRAQWRAIASKIPLQIDDLDMIPQISNEIKEMLRSNTKVFLGKEAPHCYLSRVEKSFAELTIGCNLIRMGKEELYNTQQEVLLEAVKIIKKHGVSLGTTSFWGALEDPARYLVTFIAFAQIAAMVAQYFSPTVKGAVILSLVWFLYRWKTNVITRMLSADREKVLTLDKVSSVGLFAIGLMASAEAVGGVGGVVTAFAARDILGNVLSGLSMQFSRPFSMGDTIKAGSVEGQVIEMGLTTTSLLNAEKFPVLVPNSLFSSQVIVNKSRAQWRAIASKIPLQIDDLDMIPQISNEIKEMLRSNTKVFLGKEAPHCYLSRVEKSFAELTIGCNLIRMGKEELYNTQQEVLLEAVKIIKKHGVSLGTTSFWGALEDPARYLVTFIAFAQIAAMVAQYFSPTVKGAVILSLVWFLYRWKTNVITRMLSADREKVLTLDKVSSVGLFAIGLMASAEAVGGVGGVVTAFAARDILGNVLSGLSMQFSRPFSMGDTIKAGSVEGQVIEMGLTTTSLLNAEKFPVLVPNSLFSSQVIVNKSRAQWRAIASKIPLQIDDLDMIPQISNEIKEMLRSNTKVFLGKEAPHCYLSRVEKSFAELTIGCNLIRMGKEELYNTQQEVLLEAVKIIKKHGVSLGTTSFWGALEDPARYLVTFIAFAQIAAMVAQYFSPTVKGAVILSLVWFLYRWKTNVITRMLSADREKVLTLDKVSSVGLFAIGLMASAEAVGGVGGVVTAFAARDILGNVLSGLSMQFSRPFSMGDTIKAGSVEGQVIEMGLTTTSLLNAEKFPVLVPNSLFSSQVIVNKSRAQWRAIASKIPLQIDDLDMIPQISNEIKEMLRSNTKVFLGKEAPHCYLSRVEKSFAELTIGCNLIRMGKEELYNTQQEVLLEAVKIIKKHGVSLGTTSFWGALEDPARYLVTFIAFAQIAAMVAQYFSPTVKGAVILSLVWFLYRWKTNVITRMLSADREKVLTLDKVSSVGLFAIGLMASAEAVGGVGGVVTAFAARDILGNVLSGLSMQFSRPFSMGDTIKAGSVEGQVIEMGLTTTSLLNAEKFPVLVPNSLFSSQVIVNKSRAQWRAIASKIPLQIDDLDMIPQISNEIKEMLRSNTKVFLGKEAPHCYLSRVEKSFAELTIGCNLIRMGKEELYNTQQEVLLEAVKIIKKHGVSLGTTSFWGALEDPARYLVTFIAFAQIAAMVAQYFSPTVKGAVILSLVWFLYRWKTNVITRMLSADREKVLTLDKVSSVGLFAIGLMASAEAVGGVGGVVTAFAARDILGNVLSGLSMQFSRPFSMGDTIKAGSVEGQVIEMGLTTTSLLNAEKFPVLVPNSLFSSQVIVNKSRAQWRAIASKIPLQIDDLDMIPQISNEIKEMLRSNTKVFLGKEAPHCYLSRVEKSFAELTIGCNLIRMGKEELYNTQQEVLLEAVKIIKKHGVSLGTTSFWGALEDPARYLVTFIAFAQIAAMVAQYFSPTVKGAVILSLVWFLYRWKTNVITRMLSADREKVLTLDKVSSVGLFAIGLMASAEAVGGVGGVVTAFAARDILGNVLSGLSMQFSRPFSMGDTIKAGSVEGQVIEMGLTTTSLLNAEKFPVLVPNSLFSSQVIVNKSRAQWRAIASKIPLQIDDLDMIPQISNEIKEMLRSNTKVFLGKEAPHCYLSRVEKSFAELTIGCNLIRMGKEELYNTQQEVLLEAVKIIKKHGVSLGTT

Nearest PDB structures (foldseek):
  6vxn-assembly1_A  TM=1.004E+00  e=1.979E-52  Arabidopsis thaliana
  6vxm-assembly1_A  TM=6.532E-01  e=9.948E-48  Arabidopsis thaliana
  6lyp-assembly1_A  TM=6.397E-01  e=1.327E-39  Arabidopsis thaliana
  4age-assembly1_C  TM=6.296E-01  e=7.020E-16  Escherichia coli
  2vv5-assembly1_G  TM=6.297E-01  e=7.956E-16  Escherichia coli

Organism: Arabidopsis thaliana (NCBI:txid3702)

InterPro domains:
  IPR006685 Mechanosensitive ion channel MscS [PF00924] (327-394)
  IPR010920 LSM domain superfamily [SSF50182] (327-392)
  IPR011014 Mechanosensitive ion channel MscS, transmembrane-2 [SSF82861] (243-326)
  IPR023408 Mechanosensitive ion channel MscS, beta-domain superfamily [G3DSA:2.30.30.60] (343-391)